Protein 1V6E (pdb70)

Secondary structure (DSSP, 8-state):
--S----EEEEEEETTSSS-EEEEE-TTSBHHHHHHHHHHHT-S-TTT-B-EEE-SSS-EEEE---SSSBTTSSS--TT-EEEEB--S--SSS--

Solvent-accessible surface area: 5977 Å² total; per-residue (Å²): 132,106,130,72,100,92,34,4,114,1,89,0,5,4,92,83,79,123,140,88,43,143,102,121,11,42,127,78,37,37,0,45,90,0,18,68,90,0,54,163,39,20,63,12,53,8,116,55,0,51,1,18,0,38,8,103,110,79,116,94,115,45,99,5,99,105,104,146,15,91,1,24,99,39,77,10,83,85,50,22,40,0,36,0,50,28,108,54,34,84,50,136,88,124,93

Structure (mmCIF, N/CA/C/O backbone):
data_1V6E
#
_entry.id   1V6E
#
loop_
_atom_site.group_PDB
_atom_site.id
_atom_site.type_symbol
_atom_site.label_atom_id
_atom_site.label_alt_id
_atom_site.label_comp_id
_atom_site.label_asym_id
_atom_site.label_entity_id
_atom_site.label_seq_id
_atom_site.pdbx_PDB_ins_code
_atom_site.Cartn_x
_atom_site.Cartn_y
_atom_site.Cartn_z
_atom_site.occupancy
_atom_site.B_iso_or_equiv
_atom_site.auth_seq_id
_atom_site.auth_comp_id
_atom_site.auth_asym_id
_atom_site.auth_atom_id
_atom_site.pdbx_PDB_model_num
ATOM 1 N N . GLY A 1 1 ? -10.625 -20.677 7.183 1.00 0.00 1 GLY A N 1
ATOM 2 C CA . GLY A 1 1 ? -9.395 -20.418 7.913 1.00 0.00 1 GLY A CA 1
ATOM 3 C C . GLY A 1 1 ? -8.213 -21.150 7.274 1.00 0.00 1 GLY A C 1
ATOM 4 O O . GLY A 1 1 ? -8.402 -22.118 6.539 1.00 0.00 1 GLY A O 1
ATOM 8 N N . SER A 1 2 ? -7.021 -20.659 7.577 1.00 0.00 2 SER A N 1
ATOM 9 C CA . SER A 1 2 ? -5.808 -21.253 7.041 1.00 0.00 2 SER A CA 1
ATOM 10 C C . SER A 1 2 ? -4.580 -20.631 7.709 1.00 0.00 2 SER A C 1
ATOM 11 O O . SER A 1 2 ? -4.615 -19.473 8.123 1.00 0.00 2 SER A O 1
ATOM 19 N N . SER A 1 3 ? -3.525 -21.427 7.792 1.00 0.00 3 SER A N 1
ATOM 20 C CA . SER A 1 3 ? -2.288 -20.968 8.402 1.00 0.00 3 SER A CA 1
ATOM 21 C C . SER A 1 3 ? -1.814 -19.683 7.721 1.00 0.00 3 SER A C 1
ATOM 22 O O . SER A 1 3 ? -1.604 -19.659 6.510 1.00 0.00 3 SER A O 1
ATOM 30 N N . GLY A 1 4 ? -1.659 -18.645 8.530 1.00 0.00 4 GLY A N 1
ATOM 31 C CA . GLY A 1 4 ? -1.214 -17.359 8.021 1.00 0.00 4 GLY A CA 1
ATOM 32 C C . GLY A 1 4 ? -2.242 -16.266 8.317 1.00 0.00 4 GLY A C 1
ATOM 33 O O . GLY A 1 4 ? -3.323 -16.250 7.731 1.00 0.00 4 GLY A O 1
ATOM 37 N N . SER A 1 5 ? -1.869 -15.377 9.227 1.00 0.00 5 SER A N 1
ATOM 38 C CA . SER A 1 5 ? -2.746 -14.283 9.608 1.00 0.00 5 SER A CA 1
ATOM 39 C C . SER A 1 5 ? -1.954 -13.221 10.373 1.00 0.00 5 SER A C 1
ATOM 40 O O . SER A 1 5 ? -1.907 -13.242 11.602 1.00 0.00 5 SER A O 1
ATOM 48 N N . SER A 1 6 ? -1.352 -12.316 9.614 1.00 0.00 6 SER A N 1
ATOM 49 C CA . SER A 1 6 ? -0.565 -11.248 10.205 1.00 0.00 6 SER A CA 1
ATOM 50 C C . SER A 1 6 ? -0.062 -10.302 9.113 1.00 0.00 6 SER A C 1
ATOM 51 O O . SER A 1 6 ? 0.135 -10.716 7.971 1.00 0.00 6 SER A O 1
ATOM 59 N N . GLY A 1 7 ? 0.131 -9.050 9.501 1.00 0.00 7 GLY A N 1
ATOM 60 C CA . GLY A 1 7 ? 0.608 -8.043 8.569 1.00 0.00 7 GLY A CA 1
ATOM 61 C C . GLY A 1 7 ? 0.982 -6.752 9.300 1.00 0.00 7 GLY A C 1
ATOM 62 O O . GLY A 1 7 ? 1.376 -6.786 10.465 1.00 0.00 7 GLY A O 1
ATOM 66 N N . VAL A 1 8 ? 0.845 -5.644 8.586 1.00 0.00 8 VAL A N 1
ATOM 67 C CA . VAL A 1 8 ? 1.164 -4.345 9.153 1.00 0.00 8 VAL A CA 1
ATOM 68 C C . VAL A 1 8 ? 0.083 -3.339 8.750 1.00 0.00 8 VAL A C 1
ATOM 69 O O . VAL A 1 8 ? -0.308 -3.276 7.586 1.00 0.00 8 VAL A O 1
ATOM 82 N N . MET A 1 9 ? -0.367 -2.577 9.736 1.00 0.00 9 MET A N 1
ATOM 83 C CA . MET A 1 9 ? -1.395 -1.577 9.499 1.00 0.00 9 MET A CA 1
ATOM 84 C C . MET A 1 9 ? -0.789 -0.292 8.932 1.00 0.00 9 MET A C 1
ATOM 85 O O . MET A 1 9 ? 0.034 0.351 9.583 1.00 0.00 9 MET A O 1
ATOM 99 N N . VAL A 1 10 ? -1.218 0.045 7.724 1.00 0.00 10 VAL A N 1
ATOM 100 C CA . VAL A 1 10 ? -0.728 1.241 7.062 1.00 0.00 10 VAL A CA 1
ATOM 101 C C . VAL A 1 10 ? -1.917 2.088 6.602 1.00 0.00 10 VAL A C 1
ATOM 102 O O . VAL A 1 10 ? -2.983 1.554 6.299 1.00 0.00 10 VAL A O 1
ATOM 115 N N . PHE A 1 11 ? -1.693 3.393 6.564 1.00 0.00 11 PHE A N 1
ATOM 116 C CA . PHE A 1 11 ? -2.733 4.319 6.147 1.00 0.00 11 PHE A CA 1
ATOM 117 C C . PHE A 1 11 ? -2.648 4.597 4.645 1.00 0.00 11 PHE A C 1
ATOM 118 O O . PHE A 1 11 ? -1.790 5.358 4.198 1.00 0.00 11 PHE A O 1
ATOM 135 N N . ILE A 1 12 ? -3.549 3.966 3.906 1.00 0.00 12 ILE A N 1
ATOM 136 C CA . ILE A 1 12 ? -3.587 4.136 2.464 1.00 0.00 12 ILE A CA 1
ATOM 137 C C . ILE A 1 12 ? -4.390 5.393 2.124 1.00 0.00 12 ILE A C 1
ATOM 138 O O . ILE A 1 12 ? -5.424 5.657 2.735 1.00 0.00 12 ILE A O 1
ATOM 154 N N . SER A 1 13 ? -3.883 6.135 1.150 1.00 0.00 13 SER A N 1
ATOM 155 C CA . SER A 1 13 ? -4.541 7.358 0.721 1.00 0.00 13 SER A CA 1
ATOM 156 C C . SER A 1 13 ? -4.603 7.410 -0.807 1.00 0.00 13 SER A C 1
ATOM 157 O O . SER A 1 13 ? -4.124 6.502 -1.483 1.00 0.00 13 SER A O 1
ATOM 165 N N . SER A 1 14 ? -5.199 8.484 -1.306 1.00 0.00 14 SER A N 1
ATOM 166 C CA . SER A 1 14 ? -5.330 8.667 -2.742 1.00 0.00 14 SER A CA 1
ATOM 167 C C . SER A 1 14 ? -5.906 10.052 -3.042 1.00 0.00 14 SER A C 1
ATOM 168 O O . SER A 1 14 ? -6.876 10.474 -2.414 1.00 0.00 14 SER A O 1
ATOM 176 N N . SER A 1 15 ? -5.284 10.721 -4.002 1.00 0.00 15 SER A N 1
ATOM 177 C CA . SER A 1 15 ? -5.722 12.050 -4.393 1.00 0.00 15 SER A CA 1
ATOM 178 C C . SER A 1 15 ? -7.226 12.043 -4.673 1.00 0.00 15 SER A C 1
ATOM 179 O O . SER A 1 15 ? -7.882 13.081 -4.590 1.00 0.00 15 SER A O 1
ATOM 187 N N . LEU A 1 16 ? -7.730 10.862 -5.000 1.00 0.00 16 LEU A N 1
ATOM 188 C CA . LEU A 1 16 ? -9.144 10.706 -5.294 1.00 0.00 16 LEU A CA 1
ATOM 189 C C . LEU A 1 16 ? -9.947 10.833 -3.997 1.00 0.00 16 LEU A C 1
ATOM 190 O O . LEU A 1 16 ? -10.924 11.578 -3.938 1.00 0.00 16 LEU A O 1
ATOM 206 N N . ASN A 1 17 ? -9.504 10.095 -2.990 1.00 0.00 17 ASN A N 1
ATOM 207 C CA . ASN A 1 17 ? -10.168 10.115 -1.698 1.00 0.00 17 ASN A CA 1
ATOM 208 C C . ASN A 1 17 ? -9.720 11.353 -0.918 1.00 0.00 17 ASN A C 1
ATOM 209 O O . ASN A 1 17 ? -8.561 11.757 -1.002 1.00 0.00 17 ASN A O 1
ATOM 220 N N . SER A 1 18 ? -10.661 11.919 -0.178 1.00 0.00 18 SER A N 1
ATOM 221 C CA . SER A 1 18 ? -10.377 13.103 0.617 1.00 0.00 18 SER A CA 1
ATOM 222 C C . SER A 1 18 ? -9.434 12.746 1.768 1.00 0.00 18 SER A C 1
ATOM 223 O O . SER A 1 18 ? -8.341 13.300 1.874 1.00 0.00 18 SER A O 1
ATOM 231 N N . PHE A 1 19 ? -9.892 11.823 2.601 1.00 0.00 19 PHE A N 1
ATOM 232 C CA . PHE A 1 19 ? -9.103 11.387 3.741 1.00 0.00 19 PHE A CA 1
ATOM 233 C C . PHE A 1 19 ? -8.431 10.041 3.459 1.00 0.00 19 PHE A C 1
ATOM 234 O O . PHE A 1 19 ? -8.693 9.415 2.433 1.00 0.00 19 PHE A O 1
ATOM 251 N N . ARG A 1 20 ? -7.577 9.636 4.388 1.00 0.00 20 ARG A N 1
ATOM 252 C CA . ARG A 1 20 ? -6.866 8.377 4.252 1.00 0.00 20 ARG A CA 1
ATOM 253 C C . ARG A 1 20 ? -7.748 7.216 4.718 1.00 0.00 20 ARG A C 1
ATOM 254 O O . ARG A 1 20 ? -8.688 7.416 5.486 1.00 0.00 20 ARG A O 1
ATOM 275 N N . SER A 1 21 ? -7.413 6.029 4.234 1.00 0.00 21 SER A N 1
ATOM 276 C CA . SER A 1 21 ? -8.163 4.837 4.591 1.00 0.00 21 SER A CA 1
ATOM 277 C C . SER A 1 21 ? -7.359 3.990 5.580 1.00 0.00 21 SER A C 1
ATOM 278 O O . SER A 1 21 ? -6.189 4.270 5.835 1.00 0.00 21 SER A O 1
ATOM 286 N N . GLU A 1 22 ? -8.020 2.972 6.112 1.00 0.00 22 GLU A N 1
ATOM 287 C CA . GLU A 1 22 ? -7.382 2.083 7.068 1.00 0.00 22 GLU A CA 1
ATOM 288 C C . GLU A 1 22 ? -7.442 0.638 6.570 1.00 0.00 22 GLU A C 1
ATOM 289 O O . GLU A 1 22 ? -8.465 -0.029 6.711 1.00 0.00 22 GLU A O 1
ATOM 301 N N . LYS A 1 23 ? -6.331 0.196 5.998 1.00 0.00 23 LYS A N 1
ATOM 302 C CA . LYS A 1 23 ? -6.244 -1.158 5.479 1.00 0.00 23 LYS A CA 1
ATOM 303 C C . LYS A 1 23 ? -5.039 -1.863 6.104 1.00 0.00 23 LYS A C 1
ATOM 304 O O . LYS A 1 23 ? -4.294 -1.260 6.876 1.00 0.00 23 LYS A O 1
ATOM 323 N N . ARG A 1 24 ? -4.884 -3.130 5.748 1.00 0.00 24 ARG A N 1
ATOM 324 C CA . ARG A 1 24 ? -3.782 -3.923 6.265 1.00 0.00 24 ARG A CA 1
ATOM 325 C C . ARG A 1 24 ? -3.186 -4.791 5.154 1.00 0.00 24 ARG A C 1
ATOM 326 O O . ARG A 1 24 ? -3.901 -5.234 4.257 1.00 0.00 24 ARG A O 1
ATOM 347 N N . TYR A 1 25 ? -1.882 -5.006 5.251 1.00 0.00 25 TYR A N 1
ATOM 348 C CA . TYR A 1 25 ? -1.182 -5.813 4.266 1.00 0.00 25 TYR A CA 1
ATOM 349 C C . TYR A 1 25 ? 0.065 -6.459 4.872 1.00 0.00 25 TYR A C 1
ATOM 350 O O . TYR A 1 25 ? 0.752 -5.846 5.688 1.00 0.00 25 TYR A O 1
ATOM 368 N N . SER A 1 26 ? 0.320 -7.689 4.451 1.00 0.00 26 SER A N 1
ATOM 369 C CA . SER A 1 26 ? 1.472 -8.425 4.943 1.00 0.00 26 SER A CA 1
ATOM 370 C C . SER A 1 26 ? 2.762 -7.782 4.429 1.00 0.00 26 SER A C 1
ATOM 371 O O . SER A 1 26 ? 2.789 -7.229 3.330 1.00 0.00 26 SER A O 1
ATOM 379 N N . ARG A 1 27 ? 3.799 -7.876 5.247 1.00 0.00 27 ARG A N 1
ATOM 380 C CA . ARG A 1 27 ? 5.089 -7.311 4.890 1.00 0.00 27 ARG A CA 1
ATOM 381 C C . ARG A 1 27 ? 5.752 -8.151 3.796 1.00 0.00 27 ARG A C 1
ATOM 382 O O . ARG A 1 27 ? 6.823 -7.801 3.303 1.00 0.00 27 ARG A O 1
ATOM 403 N N . SER A 1 28 ? 5.088 -9.244 3.450 1.00 0.00 28 SER A N 1
ATOM 404 C CA . SER A 1 28 ? 5.600 -10.137 2.424 1.00 0.00 28 SER A CA 1
ATOM 405 C C . SER A 1 28 ? 4.956 -9.808 1.076 1.00 0.00 28 SER A C 1
ATOM 406 O O . SER A 1 28 ? 5.329 -10.377 0.051 1.00 0.00 28 SER A O 1
ATOM 414 N N . LEU A 1 29 ? 4.001 -8.891 1.120 1.00 0.00 29 LEU A N 1
ATOM 415 C CA . LEU A 1 29 ? 3.303 -8.480 -0.086 1.00 0.00 29 LEU A CA 1
ATOM 416 C C . LEU A 1 29 ? 4.237 -7.626 -0.946 1.00 0.00 29 LEU A C 1
ATOM 417 O O . LEU A 1 29 ? 4.512 -6.474 -0.614 1.00 0.00 29 LEU A O 1
ATOM 433 N N . THR A 1 30 ? 4.701 -8.224 -2.033 1.00 0.00 30 THR A N 1
ATOM 434 C CA . THR A 1 30 ? 5.599 -7.533 -2.943 1.00 0.00 30 THR A CA 1
ATOM 435 C C . THR A 1 30 ? 4.964 -6.230 -3.431 1.00 0.00 30 THR A C 1
ATOM 436 O O . THR A 1 30 ? 3.780 -6.199 -3.766 1.00 0.00 30 THR A O 1
ATOM 447 N N . ILE A 1 31 ? 5.778 -5.185 -3.456 1.00 0.00 31 ILE A N 1
ATOM 448 C CA . ILE A 1 31 ? 5.311 -3.882 -3.898 1.00 0.00 31 ILE A CA 1
ATOM 449 C C . ILE A 1 31 ? 4.331 -4.064 -5.059 1.00 0.00 31 ILE A C 1
ATOM 450 O O . ILE A 1 31 ? 3.244 -3.489 -5.054 1.00 0.00 31 ILE A O 1
ATOM 466 N N . ALA A 1 32 ? 4.751 -4.865 -6.027 1.00 0.00 32 ALA A N 1
ATOM 467 C CA . ALA A 1 32 ? 3.924 -5.129 -7.192 1.00 0.00 32 ALA A CA 1
ATOM 468 C C . ALA A 1 32 ? 2.569 -5.673 -6.737 1.00 0.00 32 ALA A C 1
ATOM 469 O O . ALA A 1 32 ? 1.524 -5.155 -7.130 1.00 0.00 32 ALA A O 1
ATOM 476 N N . GLU A 1 33 ? 2.629 -6.710 -5.914 1.00 0.00 33 GLU A N 1
ATOM 477 C CA . GLU A 1 33 ? 1.418 -7.329 -5.401 1.00 0.00 33 GLU A CA 1
ATOM 478 C C . GLU A 1 33 ? 0.626 -6.328 -4.558 1.00 0.00 33 GLU A C 1
ATOM 479 O O . GLU A 1 33 ? -0.580 -6.171 -4.744 1.00 0.00 33 GLU A O 1
ATOM 491 N N . PHE A 1 34 ? 1.336 -5.677 -3.648 1.00 0.00 34 PHE A N 1
ATOM 492 C CA . PHE A 1 34 ? 0.714 -4.696 -2.775 1.00 0.00 34 PHE A CA 1
ATOM 493 C C . PHE A 1 34 ? -0.236 -3.788 -3.560 1.00 0.00 34 PHE A C 1
ATOM 494 O O . PHE A 1 34 ? -1.363 -3.544 -3.131 1.00 0.00 34 PHE A O 1
ATOM 511 N N . LYS A 1 35 ? 0.254 -3.313 -4.695 1.00 0.00 35 LYS A N 1
ATOM 512 C CA . LYS A 1 35 ? -0.537 -2.438 -5.544 1.00 0.00 35 LYS A CA 1
ATOM 513 C C . LYS A 1 35 ? -1.791 -3.182 -6.008 1.00 0.00 35 LYS A C 1
ATOM 514 O O . LYS A 1 35 ? -2.895 -2.645 -5.943 1.00 0.00 35 LYS A O 1
ATOM 533 N N . CYS A 1 36 ? -1.578 -4.406 -6.467 1.00 0.00 36 CYS A N 1
ATOM 534 C CA . CYS A 1 36 ? -2.677 -5.229 -6.942 1.00 0.00 36 CYS A CA 1
ATOM 535 C C . CYS A 1 36 ? -3.852 -5.065 -5.977 1.00 0.00 36 CYS A C 1
ATOM 536 O O . CYS A 1 36 ? -5.010 -5.176 -6.377 1.00 0.00 36 CYS A O 1
ATOM 544 N N . LYS A 1 37 ? -3.514 -4.802 -4.723 1.00 0.00 37 LYS A N 1
ATOM 545 C CA . LYS A 1 37 ? -4.527 -4.621 -3.697 1.00 0.00 37 LYS A CA 1
ATOM 546 C C . LYS A 1 37 ? -5.134 -3.223 -3.826 1.00 0.00 37 LYS A C 1
ATOM 547 O O . LYS A 1 37 ? -6.346 -3.079 -3.976 1.00 0.00 37 LYS A O 1
ATOM 566 N N . LEU A 1 38 ? -4.262 -2.227 -3.764 1.00 0.00 38 LEU A N 1
ATOM 567 C CA . LEU A 1 38 ? -4.697 -0.844 -3.872 1.00 0.00 38 LEU A CA 1
ATOM 568 C C . LEU A 1 38 ? -5.637 -0.702 -5.071 1.00 0.00 38 LEU A C 1
ATOM 569 O O . LEU A 1 38 ? -6.493 0.181 -5.091 1.00 0.00 38 LEU A O 1
ATOM 585 N N . GLU A 1 39 ? -5.445 -1.584 -6.040 1.00 0.00 39 GLU A N 1
ATOM 586 C CA . GLU A 1 39 ? -6.265 -1.568 -7.240 1.00 0.00 39 GLU A CA 1
ATOM 587 C C . GLU A 1 39 ? -7.749 -1.550 -6.868 1.00 0.00 39 GLU A C 1
ATOM 588 O O . GLU A 1 39 ? -8.569 -0.995 -7.598 1.00 0.00 39 GLU A O 1
ATOM 600 N N . LEU A 1 40 ? -8.050 -2.162 -5.732 1.00 0.00 40 LEU A N 1
ATOM 601 C CA . LEU A 1 40 ? -9.421 -2.223 -5.255 1.00 0.00 40 LEU A CA 1
ATOM 602 C C . LEU A 1 40 ? -9.678 -1.051 -4.306 1.00 0.00 40 LEU A C 1
ATOM 603 O O . LEU A 1 40 ? -10.824 -0.652 -4.102 1.00 0.00 40 LEU A O 1
ATOM 619 N N . VAL A 1 41 ? -8.593 -0.531 -3.750 1.00 0.00 41 VAL A N 1
ATOM 620 C CA . VAL A 1 41 ? -8.687 0.587 -2.828 1.00 0.00 41 VAL A CA 1
ATOM 621 C C . VAL A 1 41 ? -8.979 1.867 -3.613 1.00 0.00 41 VAL A C 1
ATOM 622 O O . VAL A 1 41 ? -9.985 2.532 -3.372 1.00 0.00 41 VAL A O 1
ATOM 635 N N . VAL A 1 42 ? -8.080 2.174 -4.538 1.00 0.00 42 VAL A N 1
ATOM 636 C CA . VAL A 1 42 ? -8.229 3.363 -5.360 1.00 0.00 42 VAL A CA 1
ATOM 637 C C . VAL A 1 42 ? -9.125 3.040 -6.557 1.00 0.00 42 VAL A C 1
ATOM 638 O O . VAL A 1 42 ? -9.629 3.945 -7.221 1.00 0.00 42 VAL A O 1
ATOM 651 N N . GLY A 1 43 ? -9.296 1.749 -6.797 1.00 0.00 43 GLY A N 1
ATOM 652 C CA . GLY A 1 43 ? -10.122 1.296 -7.903 1.00 0.00 43 GLY A CA 1
ATOM 653 C C . GLY A 1 43 ? -9.426 1.539 -9.244 1.00 0.00 43 GLY A C 1
ATOM 654 O O . GLY A 1 43 ? -10.014 1.319 -10.302 1.00 0.00 43 GLY A O 1
ATOM 658 N N . SER A 1 44 ? -8.183 1.988 -9.155 1.00 0.00 44 SER A N 1
ATOM 659 C CA . SER A 1 44 ? -7.400 2.263 -10.348 1.00 0.00 44 SER A CA 1
ATOM 660 C C . SER A 1 44 ? -6.380 1.145 -10.574 1.00 0.00 44 SER A C 1
ATOM 661 O O . SER A 1 44 ? -6.237 0.252 -9.740 1.00 0.00 44 SER A O 1
ATOM 669 N N . PRO A 1 45 ? -5.680 1.232 -11.737 1.00 0.00 45 PRO A N 1
ATOM 670 C CA . PRO A 1 45 ? -4.678 0.238 -12.083 1.00 0.00 45 PRO A CA 1
ATOM 671 C C . PRO A 1 45 ? -3.403 0.435 -11.260 1.00 0.00 45 PRO A C 1
ATOM 672 O O . PRO A 1 45 ? -2.901 1.552 -11.144 1.00 0.00 45 PRO A O 1
ATOM 683 N N . ALA A 1 46 ? -2.917 -0.668 -10.709 1.00 0.00 46 ALA A N 1
ATOM 684 C CA . ALA A 1 46 ? -1.710 -0.630 -9.900 1.00 0.00 46 ALA A CA 1
ATOM 685 C C . ALA A 1 46 ? -0.498 -0.420 -10.809 1.00 0.00 46 ALA A C 1
ATOM 686 O O . ALA A 1 46 ? 0.566 -0.012 -10.346 1.00 0.00 46 ALA A O 1
ATOM 693 N N . SER A 1 47 ? -0.700 -0.707 -12.087 1.00 0.00 47 SER A N 1
ATOM 694 C CA . SER A 1 47 ? 0.364 -0.554 -13.065 1.00 0.00 47 SER A CA 1
ATOM 695 C C . SER A 1 47 ? 0.458 0.906 -13.511 1.00 0.00 47 SER A C 1
ATOM 696 O O . SER A 1 47 ? 1.220 1.233 -14.419 1.00 0.00 47 SER A O 1
ATOM 704 N N . CYS A 1 48 ? -0.328 1.745 -12.852 1.00 0.00 48 CYS A N 1
ATOM 705 C CA . CYS A 1 48 ? -0.342 3.163 -13.170 1.00 0.00 48 CYS A CA 1
ATOM 706 C C . CYS A 1 48 ? -0.115 3.947 -11.876 1.00 0.00 48 CYS A C 1
ATOM 707 O O . CYS A 1 48 ? 0.848 4.704 -11.765 1.00 0.00 48 CYS A O 1
ATOM 715 N N . MET A 1 49 ? -1.019 3.739 -10.930 1.00 0.00 49 MET A N 1
ATOM 716 C CA . MET A 1 49 ? -0.930 4.418 -9.648 1.00 0.00 49 MET A CA 1
ATOM 717 C C . MET A 1 49 ? 0.450 4.219 -9.017 1.00 0.00 49 MET A C 1
ATOM 718 O O . MET A 1 49 ? 1.114 3.216 -9.272 1.00 0.00 49 MET A O 1
ATOM 732 N N . GLU A 1 50 ? 0.841 5.192 -8.207 1.00 0.00 50 GLU A N 1
ATOM 733 C CA . GLU A 1 50 ? 2.129 5.137 -7.538 1.00 0.00 50 GLU A CA 1
ATOM 734 C C . GLU A 1 50 ? 1.939 5.096 -6.020 1.00 0.00 50 GLU A C 1
ATOM 735 O O . GLU A 1 50 ? 0.903 5.519 -5.510 1.00 0.00 50 GLU A O 1
ATOM 747 N N . LEU A 1 51 ? 2.954 4.582 -5.342 1.00 0.00 51 LEU A N 1
ATOM 748 C CA . LEU A 1 51 ? 2.911 4.481 -3.893 1.00 0.00 51 LEU A CA 1
ATOM 749 C C . LEU A 1 51 ? 3.955 5.423 -3.289 1.00 0.00 51 LEU A C 1
ATOM 750 O O . LEU A 1 51 ? 4.952 5.746 -3.933 1.00 0.00 51 LEU A O 1
ATOM 766 N N . GLU A 1 52 ? 3.689 5.839 -2.059 1.00 0.00 52 GLU A N 1
ATOM 767 C CA . GLU A 1 52 ? 4.592 6.737 -1.361 1.00 0.00 52 GLU A CA 1
ATOM 768 C C . GLU A 1 52 ? 4.615 6.411 0.134 1.00 0.00 52 GLU A C 1
ATOM 769 O O . GLU A 1 52 ? 3.576 6.124 0.726 1.00 0.00 52 GLU A O 1
ATOM 781 N N . LEU A 1 53 ? 5.812 6.467 0.700 1.00 0.00 53 LEU A N 1
ATOM 782 C CA . LEU A 1 53 ? 5.984 6.181 2.114 1.00 0.00 53 LEU A CA 1
ATOM 783 C C . LEU A 1 53 ? 6.268 7.484 2.863 1.00 0.00 53 LEU A C 1
ATOM 784 O O . LEU A 1 53 ? 7.402 7.962 2.875 1.00 0.00 53 LEU A O 1
ATOM 800 N N . TYR A 1 54 ? 5.220 8.022 3.469 1.00 0.00 54 TYR A N 1
ATOM 801 C CA . TYR A 1 54 ? 5.343 9.261 4.218 1.00 0.00 54 TYR A CA 1
ATOM 802 C C . TYR A 1 54 ? 5.575 8.983 5.704 1.00 0.00 54 TYR A C 1
ATOM 803 O O . TYR A 1 54 ? 4.991 8.056 6.264 1.00 0.00 54 TYR A O 1
ATOM 821 N N . GLY A 1 55 ? 6.428 9.802 6.301 1.00 0.00 55 GLY A N 1
ATOM 822 C CA . GLY A 1 55 ? 6.745 9.655 7.712 1.00 0.00 55 GLY A CA 1
ATOM 823 C C . GLY A 1 55 ? 5.499 9.859 8.577 1.00 0.00 55 GLY A C 1
ATOM 824 O O . GLY A 1 55 ? 4.402 9.451 8.198 1.00 0.00 55 GLY A O 1
ATOM 828 N N . ALA A 1 56 ? 5.711 10.491 9.722 1.00 0.00 56 ALA A N 1
ATOM 829 C CA . ALA A 1 56 ? 4.619 10.754 10.644 1.00 0.00 56 ALA A CA 1
ATOM 830 C C . ALA A 1 56 ? 3.840 11.982 10.169 1.00 0.00 56 ALA A C 1
ATOM 831 O O . ALA A 1 56 ? 2.729 11.857 9.656 1.00 0.00 56 ALA A O 1
ATOM 838 N N . ASP A 1 57 ? 4.454 13.141 10.356 1.00 0.00 57 ASP A N 1
ATOM 839 C CA . ASP A 1 57 ? 3.832 14.391 9.953 1.00 0.00 57 ASP A CA 1
ATOM 840 C C . ASP A 1 57 ? 3.902 14.522 8.430 1.00 0.00 57 ASP A C 1
ATOM 841 O O . ASP A 1 57 ? 4.461 15.487 7.911 1.00 0.00 57 ASP A O 1
ATOM 850 N N . ASP A 1 58 ? 3.327 13.537 7.756 1.00 0.00 58 ASP A N 1
ATOM 851 C CA . ASP A 1 58 ? 3.317 13.530 6.303 1.00 0.00 58 ASP A CA 1
ATOM 852 C C . ASP A 1 58 ? 4.669 14.027 5.786 1.00 0.00 58 ASP A C 1
ATOM 853 O O . ASP A 1 58 ? 4.783 15.163 5.330 1.00 0.00 58 ASP A O 1
ATOM 862 N N . LYS A 1 59 ? 5.658 13.150 5.873 1.00 0.00 59 LYS A N 1
ATOM 863 C CA . LYS A 1 59 ? 6.997 13.484 5.420 1.00 0.00 59 LYS A CA 1
ATOM 864 C C . LYS A 1 59 ? 7.510 12.377 4.498 1.00 0.00 59 LYS A C 1
ATOM 865 O O . LYS A 1 59 ? 8.028 11.364 4.967 1.00 0.00 59 LYS A O 1
ATOM 884 N N . PHE A 1 60 ? 7.350 12.606 3.203 1.00 0.00 60 PHE A N 1
ATOM 885 C CA . PHE A 1 60 ? 7.791 11.640 2.211 1.00 0.00 60 PHE A CA 1
ATOM 886 C C . PHE A 1 60 ? 9.219 11.173 2.497 1.00 0.00 60 PHE A C 1
ATOM 887 O O . PHE A 1 60 ? 10.084 11.981 2.834 1.00 0.00 60 PHE A O 1
ATOM 904 N N . TYR A 1 61 ? 9.422 9.872 2.353 1.00 0.00 61 TYR A N 1
ATOM 905 C CA . TYR A 1 61 ? 10.731 9.288 2.593 1.00 0.00 61 TYR A CA 1
ATOM 906 C C . TYR A 1 61 ? 11.321 8.717 1.301 1.00 0.00 61 TYR A C 1
ATOM 907 O O . TYR A 1 61 ? 12.235 9.302 0.721 1.00 0.00 61 TYR A O 1
ATOM 925 N N . SER A 1 62 ? 10.775 7.582 0.890 1.00 0.00 62 SER A N 1
ATOM 926 C CA . SER A 1 62 ? 11.236 6.926 -0.322 1.00 0.00 62 SER A CA 1
ATOM 927 C C . SER A 1 62 ? 10.039 6.500 -1.174 1.00 0.00 62 SER A C 1
ATOM 928 O O . SER A 1 62 ? 8.892 6.635 -0.751 1.00 0.00 62 SER A O 1
ATOM 936 N N . LYS A 1 63 ? 10.347 5.994 -2.359 1.00 0.00 63 LYS A N 1
ATOM 937 C CA . LYS A 1 63 ? 9.311 5.547 -3.274 1.00 0.00 63 LYS A CA 1
ATOM 938 C C . LYS A 1 63 ? 9.339 4.020 -3.364 1.00 0.00 63 LYS A C 1
ATOM 939 O O . LYS A 1 63 ? 10.409 3.413 -3.337 1.00 0.00 63 LYS A O 1
ATOM 958 N N . LEU A 1 64 ? 8.152 3.443 -3.470 1.00 0.00 64 LEU A N 1
ATOM 959 C CA . LEU A 1 64 ? 8.027 1.998 -3.564 1.00 0.00 64 LEU A CA 1
ATOM 960 C C . LEU A 1 64 ? 8.054 1.584 -5.037 1.00 0.00 64 LEU A C 1
ATOM 961 O O . LEU A 1 64 ? 7.076 1.042 -5.550 1.00 0.00 64 LEU A O 1
ATOM 977 N N . ASP A 1 65 ? 9.183 1.854 -5.674 1.00 0.00 65 ASP A N 1
ATOM 978 C CA . ASP A 1 65 ? 9.350 1.516 -7.078 1.00 0.00 65 ASP A CA 1
ATOM 979 C C . ASP A 1 65 ? 9.733 0.040 -7.200 1.00 0.00 65 ASP A C 1
ATOM 980 O O . ASP A 1 65 ? 9.220 -0.669 -8.064 1.00 0.00 65 ASP A O 1
ATOM 989 N N . GLN A 1 66 ? 10.633 -0.380 -6.322 1.00 0.00 66 GLN A N 1
ATOM 990 C CA . GLN A 1 66 ? 11.091 -1.759 -6.320 1.00 0.00 66 GLN A CA 1
ATOM 991 C C . GLN A 1 66 ? 9.898 -2.714 -6.257 1.00 0.00 66 GLN A C 1
ATOM 992 O O . GLN A 1 66 ? 9.182 -2.754 -5.257 1.00 0.00 66 GLN A O 1
ATOM 1006 N N . GLU A 1 67 ? 9.721 -3.462 -7.337 1.00 0.00 67 GLU A N 1
ATOM 1007 C CA . GLU A 1 67 ? 8.627 -4.415 -7.416 1.00 0.00 67 GLU A CA 1
ATOM 1008 C C . GLU A 1 67 ? 9.072 -5.779 -6.887 1.00 0.00 67 GLU A C 1
ATOM 1009 O O . GLU A 1 67 ? 8.251 -6.564 -6.414 1.00 0.00 67 GLU A O 1
ATOM 1021 N N . ASP A 1 68 ? 10.371 -6.021 -6.985 1.00 0.00 68 ASP A N 1
ATOM 1022 C CA . ASP A 1 68 ? 10.936 -7.277 -6.522 1.00 0.00 68 ASP A CA 1
ATOM 1023 C C . ASP A 1 68 ? 11.280 -7.160 -5.036 1.00 0.00 68 ASP A C 1
ATOM 1024 O O . ASP A 1 68 ? 11.958 -8.025 -4.482 1.00 0.00 68 ASP A O 1
ATOM 1033 N N . ALA A 1 69 ? 10.798 -6.084 -4.433 1.00 0.00 69 ALA A N 1
ATOM 1034 C CA . ALA A 1 69 ? 11.046 -5.842 -3.021 1.00 0.00 69 ALA A CA 1
ATOM 1035 C C . ALA A 1 69 ? 9.823 -6.277 -2.211 1.00 0.00 69 ALA A C 1
ATOM 1036 O O . ALA A 1 69 ? 8.719 -6.366 -2.746 1.00 0.00 69 ALA A O 1
ATOM 1043 N N . LEU A 1 70 ? 10.061 -6.537 -0.934 1.00 0.00 70 LEU A N 1
ATOM 1044 C CA . LEU A 1 70 ? 8.993 -6.961 -0.045 1.00 0.00 70 LEU A CA 1
ATOM 1045 C C . LEU A 1 70 ? 8.623 -5.805 0.887 1.00 0.00 70 LEU A C 1
ATOM 1046 O O . LEU A 1 70 ? 9.499 -5.152 1.451 1.00 0.00 70 LEU A O 1
ATOM 1062 N N . LEU A 1 71 ? 7.322 -5.587 1.019 1.00 0.00 71 LEU A N 1
ATOM 1063 C CA . LEU A 1 71 ? 6.825 -4.522 1.873 1.00 0.00 71 LEU A CA 1
ATOM 1064 C C . LEU A 1 71 ? 7.376 -4.709 3.288 1.00 0.00 71 LEU A C 1
ATOM 1065 O O . LEU A 1 71 ? 6.874 -5.534 4.049 1.00 0.00 71 LEU A O 1
ATOM 1081 N N . GLY A 1 72 ? 8.400 -3.928 3.597 1.00 0.00 72 GLY A N 1
ATOM 1082 C CA . GLY A 1 72 ? 9.025 -3.997 4.908 1.00 0.00 72 GLY A CA 1
ATOM 1083 C C . GLY A 1 72 ? 10.486 -3.549 4.843 1.00 0.00 72 GLY A C 1
ATOM 1084 O O . GLY A 1 72 ? 10.942 -2.783 5.691 1.00 0.00 72 GLY A O 1
ATOM 1088 N N . SER A 1 73 ? 11.179 -4.045 3.829 1.00 0.00 73 SER A N 1
ATOM 1089 C CA . SER A 1 73 ? 12.580 -3.704 3.643 1.00 0.00 73 SER A CA 1
ATOM 1090 C C . SER A 1 73 ? 12.759 -2.186 3.681 1.00 0.00 73 SER A C 1
ATOM 1091 O O . SER A 1 73 ? 13.854 -1.693 3.948 1.00 0.00 73 SER A O 1
ATOM 1099 N N . TYR A 1 74 ? 11.667 -1.486 3.410 1.00 0.00 74 TYR A N 1
ATOM 1100 C CA . TYR A 1 74 ? 11.690 -0.033 3.410 1.00 0.00 74 TYR A CA 1
ATOM 1101 C C . TYR A 1 74 ? 11.483 0.519 4.822 1.00 0.00 74 TYR A C 1
ATOM 1102 O O . TYR A 1 74 ? 11.103 -0.218 5.730 1.00 0.00 74 TYR A O 1
ATOM 1120 N N . PRO A 1 75 ? 11.748 1.845 4.965 1.00 0.00 75 PRO A N 1
ATOM 1121 C CA . PRO A 1 75 ? 11.594 2.504 6.251 1.00 0.00 75 PRO A CA 1
ATOM 1122 C C . PRO A 1 75 ? 10.117 2.728 6.579 1.00 0.00 75 PRO A C 1
ATOM 1123 O O . PRO A 1 75 ? 9.698 3.857 6.834 1.00 0.00 75 PRO A O 1
ATOM 1134 N N . VAL A 1 76 ? 9.367 1.636 6.562 1.00 0.00 76 VAL A N 1
ATOM 1135 C CA . VAL A 1 76 ? 7.945 1.700 6.855 1.00 0.00 76 VAL A CA 1
ATOM 1136 C C . VAL A 1 76 ? 7.649 0.874 8.108 1.00 0.00 76 VAL A C 1
ATOM 1137 O O . VAL A 1 76 ? 8.524 0.172 8.614 1.00 0.00 76 VAL A O 1
ATOM 1150 N N . ASP A 1 77 ? 6.414 0.984 8.573 1.00 0.00 77 ASP A N 1
ATOM 1151 C CA . ASP A 1 77 ? 5.991 0.257 9.757 1.00 0.00 77 ASP A CA 1
ATOM 1152 C C . ASP A 1 77 ? 4.488 0.451 9.961 1.00 0.00 77 ASP A C 1
ATOM 1153 O O . ASP A 1 77 ? 3.899 1.384 9.417 1.00 0.00 77 ASP A O 1
ATOM 1162 N N . ASP A 1 78 ? 3.909 -0.445 10.747 1.00 0.00 78 ASP A N 1
ATOM 1163 C CA . ASP A 1 78 ? 2.485 -0.383 11.030 1.00 0.00 78 ASP A CA 1
ATOM 1164 C C . ASP A 1 78 ? 2.155 0.964 11.675 1.00 0.00 78 ASP A C 1
ATOM 1165 O O . ASP A 1 78 ? 2.305 1.130 12.885 1.00 0.00 78 ASP A O 1
ATOM 1174 N N . GLY A 1 79 ? 1.712 1.892 10.840 1.00 0.00 79 GLY A N 1
ATOM 1175 C CA . GLY A 1 79 ? 1.360 3.219 11.314 1.00 0.00 79 GLY A CA 1
ATOM 1176 C C . GLY A 1 79 ? 1.748 4.288 10.290 1.00 0.00 79 GLY A C 1
ATOM 1177 O O . GLY A 1 79 ? 1.276 5.422 10.361 1.00 0.00 79 GLY A O 1
ATOM 1181 N N . CYS A 1 80 ? 2.603 3.889 9.360 1.00 0.00 80 CYS A N 1
ATOM 1182 C CA . CYS A 1 80 ? 3.060 4.798 8.323 1.00 0.00 80 CYS A CA 1
ATOM 1183 C C . CYS A 1 80 ? 1.856 5.190 7.464 1.00 0.00 80 CYS A C 1
ATOM 1184 O O . CYS A 1 80 ? 0.720 4.847 7.787 1.00 0.00 80 CYS A O 1
ATOM 1192 N N . ARG A 1 81 ? 2.146 5.903 6.385 1.00 0.00 81 ARG A N 1
ATOM 1193 C CA . ARG A 1 81 ? 1.102 6.345 5.477 1.00 0.00 81 ARG A CA 1
ATOM 1194 C C . ARG A 1 81 ? 1.485 6.024 4.031 1.00 0.00 81 ARG A C 1
ATOM 1195 O O . ARG A 1 81 ? 2.592 6.336 3.595 1.00 0.00 81 ARG A O 1
ATOM 1216 N N . ILE A 1 82 ? 0.548 5.405 3.328 1.00 0.00 82 ILE A N 1
ATOM 1217 C CA . ILE A 1 82 ? 0.774 5.039 1.940 1.00 0.00 82 ILE A CA 1
ATOM 1218 C C . ILE A 1 82 ? -0.120 5.894 1.040 1.00 0.00 82 ILE A C 1
ATOM 1219 O O . ILE A 1 82 ? -1.314 5.625 0.909 1.00 0.00 82 ILE A O 1
ATOM 1235 N N . HIS A 1 83 ? 0.491 6.906 0.442 1.00 0.00 83 HIS A N 1
ATOM 1236 C CA . HIS A 1 83 ? -0.235 7.802 -0.443 1.00 0.00 83 HIS A CA 1
ATOM 1237 C C . HIS A 1 83 ? -0.211 7.246 -1.868 1.00 0.00 83 HIS A C 1
ATOM 1238 O O . HIS A 1 83 ? 0.836 7.226 -2.513 1.00 0.00 83 HIS A O 1
ATOM 1252 N N . VAL A 1 84 ? -1.378 6.808 -2.317 1.00 0.00 84 VAL A N 1
ATOM 1253 C CA . VAL A 1 84 ? -1.505 6.254 -3.654 1.00 0.00 84 VAL A CA 1
ATOM 1254 C C . VAL A 1 84 ? -1.720 7.391 -4.655 1.00 0.00 84 VAL A C 1
ATOM 1255 O O . VAL A 1 84 ? -2.714 8.111 -4.578 1.00 0.00 84 VAL A O 1
ATOM 1268 N N . ILE A 1 85 ? -0.771 7.517 -5.571 1.00 0.00 85 ILE A N 1
ATOM 1269 C CA . ILE A 1 85 ? -0.845 8.555 -6.586 1.00 0.00 85 ILE A CA 1
ATOM 1270 C C . ILE A 1 85 ? -1.644 8.036 -7.783 1.00 0.00 85 ILE A C 1
ATOM 1271 O O . ILE A 1 85 ? -1.129 7.264 -8.591 1.00 0.00 85 ILE A O 1
ATOM 1287 N N . ASP A 1 86 ? -2.890 8.480 -7.860 1.00 0.00 86 ASP A N 1
ATOM 1288 C CA . ASP A 1 86 ? -3.765 8.070 -8.944 1.00 0.00 86 ASP A CA 1
ATOM 1289 C C . ASP A 1 86 ? -3.201 8.583 -10.271 1.00 0.00 86 ASP A C 1
ATOM 1290 O O . ASP A 1 86 ? -3.354 9.757 -10.602 1.00 0.00 86 ASP A O 1
ATOM 1299 N N . HIS A 1 87 ? -2.561 7.676 -10.994 1.00 0.00 87 HIS A N 1
ATOM 1300 C CA . HIS A 1 87 ? -1.973 8.021 -12.277 1.00 0.00 87 HIS A CA 1
ATOM 1301 C C . HIS A 1 87 ? -3.021 7.866 -13.381 1.00 0.00 87 HIS A C 1
ATOM 1302 O O . HIS A 1 87 ? -2.922 8.501 -14.430 1.00 0.00 87 HIS A O 1
ATOM 1316 N N . SER A 1 88 ? -4.002 7.019 -13.106 1.00 0.00 88 SER A N 1
ATOM 1317 C CA . SER A 1 88 ? -5.068 6.773 -14.062 1.00 0.00 88 SER A CA 1
ATOM 1318 C C . SER A 1 88 ? -5.771 8.086 -14.412 1.00 0.00 88 SER A C 1
ATOM 1319 O O . SER A 1 88 ? -5.826 8.473 -15.578 1.00 0.00 88 SER A O 1
ATOM 1327 N N . GLY A 1 89 ? -6.290 8.736 -13.380 1.00 0.00 89 GLY A N 1
ATOM 1328 C CA . GLY A 1 89 ? -6.987 9.997 -13.564 1.00 0.00 89 GLY A CA 1
ATOM 1329 C C . GLY A 1 89 ? -8.501 9.809 -13.452 1.00 0.00 89 GLY A C 1
ATOM 1330 O O . GLY A 1 89 ? -9.098 10.144 -12.429 1.00 0.00 89 GLY A O 1
ATOM 1334 N N . SER A 1 90 ? -9.080 9.272 -14.516 1.00 0.00 90 SER A N 1
ATOM 1335 C CA . SER A 1 90 ? -10.513 9.035 -14.549 1.00 0.00 90 SER A CA 1
ATOM 1336 C C . SER A 1 90 ? -11.266 10.358 -14.393 1.00 0.00 90 SER A C 1
ATOM 1337 O O . SER A 1 90 ? -10.718 11.332 -13.879 1.00 0.00 90 SER A O 1
ATOM 1345 N N . GLY A 1 91 ? -12.511 10.351 -14.847 1.00 0.00 91 GLY A N 1
ATOM 1346 C CA . GLY A 1 91 ? -13.344 11.538 -14.765 1.00 0.00 91 GLY A CA 1
ATOM 1347 C C . GLY A 1 91 ? -14.581 11.402 -15.655 1.00 0.00 91 GLY A C 1
ATOM 1348 O O . GLY A 1 91 ? -15.643 10.992 -15.190 1.00 0.00 91 GLY A O 1
ATOM 1352 N N . PRO A 1 92 ? -14.397 11.764 -16.953 1.00 0.00 92 PRO A N 1
ATOM 1353 C CA . PRO A 1 92 ? -15.485 11.687 -17.913 1.00 0.00 92 PRO A CA 1
ATOM 1354 C C . PRO A 1 92 ? -15.756 10.237 -18.319 1.00 0.00 92 PRO A C 1
ATOM 1355 O O . PRO A 1 92 ? -16.891 9.769 -18.244 1.00 0.00 92 PRO A O 1
ATOM 1366 N N . SER A 1 93 ? -14.694 9.566 -18.741 1.00 0.00 93 SER A N 1
ATOM 1367 C CA . SER A 1 93 ? -14.803 8.178 -19.159 1.00 0.00 93 SER A CA 1
ATOM 1368 C C . SER A 1 93 ? -14.951 7.273 -17.935 1.00 0.00 93 SER A C 1
ATOM 1369 O O . SER A 1 93 ? -14.539 7.638 -16.835 1.00 0.00 93 SER A O 1
ATOM 1377 N N . SER A 1 94 ? -15.540 6.109 -18.167 1.00 0.00 94 SER A N 1
ATOM 1378 C CA . SER A 1 94 ? -15.747 5.148 -17.097 1.00 0.00 94 SER A CA 1
ATOM 1379 C C . SER A 1 94 ? -16.874 5.623 -16.178 1.00 0.00 94 SER A C 1
ATOM 1380 O O . SER A 1 94 ? -17.884 4.938 -16.024 1.00 0.00 94 SER A O 1
ATOM 1388 N N . GLY A 1 95 ? -16.664 6.792 -15.592 1.00 0.00 95 GLY A N 1
ATOM 1389 C CA . GLY A 1 95 ? -17.650 7.366 -14.692 1.00 0.00 95 GLY A CA 1
ATOM 1390 C C . GLY A 1 95 ? -18.466 8.454 -15.395 1.00 0.00 95 GLY A C 1
ATOM 1391 O O . GLY A 1 95 ? -19.694 8.451 -15.332 1.00 0.00 95 GLY A O 1
ATOM 1395 N N . GLY A 1 1 ? -8.835 -16.114 0.751 1.00 0.00 1 GLY A N 2
ATOM 1396 C CA . GLY A 1 1 ? -7.821 -17.049 0.296 1.00 0.00 1 GLY A CA 2
ATOM 1397 C C . GLY A 1 1 ? -6.794 -17.323 1.397 1.00 0.00 1 GLY A C 2
ATOM 1398 O O . GLY A 1 1 ? -7.127 -17.299 2.581 1.00 0.00 1 GLY A O 2
ATOM 1402 N N . SER A 1 2 ? -5.567 -17.577 0.968 1.00 0.00 2 SER A N 2
ATOM 1403 C CA . SER A 1 2 ? -4.490 -17.856 1.903 1.00 0.00 2 SER A CA 2
ATOM 1404 C C . SER A 1 2 ? -3.924 -16.545 2.454 1.00 0.00 2 SER A C 2
ATOM 1405 O O . SER A 1 2 ? -3.116 -15.890 1.799 1.00 0.00 2 SER A O 2
ATOM 1413 N N . SER A 1 3 ? -4.371 -16.203 3.654 1.00 0.00 3 SER A N 2
ATOM 1414 C CA . SER A 1 3 ? -3.920 -14.983 4.301 1.00 0.00 3 SER A CA 2
ATOM 1415 C C . SER A 1 3 ? -4.022 -15.128 5.820 1.00 0.00 3 SER A C 2
ATOM 1416 O O . SER A 1 3 ? -5.112 -15.321 6.357 1.00 0.00 3 SER A O 2
ATOM 1424 N N . GLY A 1 4 ? -2.872 -15.029 6.471 1.00 0.00 4 GLY A N 2
ATOM 1425 C CA . GLY A 1 4 ? -2.819 -15.147 7.918 1.00 0.00 4 GLY A CA 2
ATOM 1426 C C . GLY A 1 4 ? -1.426 -15.579 8.382 1.00 0.00 4 GLY A C 2
ATOM 1427 O O . GLY A 1 4 ? -1.139 -16.772 8.468 1.00 0.00 4 GLY A O 2
ATOM 1431 N N . SER A 1 5 ? -0.598 -14.585 8.670 1.00 0.00 5 SER A N 2
ATOM 1432 C CA . SER A 1 5 ? 0.757 -14.847 9.123 1.00 0.00 5 SER A CA 2
ATOM 1433 C C . SER A 1 5 ? 1.382 -13.564 9.675 1.00 0.00 5 SER A C 2
ATOM 1434 O O . SER A 1 5 ? 2.002 -13.579 10.737 1.00 0.00 5 SER A O 2
ATOM 1442 N N . SER A 1 6 ? 1.196 -12.485 8.928 1.00 0.00 6 SER A N 2
ATOM 1443 C CA . SER A 1 6 ? 1.734 -11.197 9.330 1.00 0.00 6 SER A CA 2
ATOM 1444 C C . SER A 1 6 ? 1.001 -10.072 8.595 1.00 0.00 6 SER A C 2
ATOM 1445 O O . SER A 1 6 ? 0.588 -10.241 7.449 1.00 0.00 6 SER A O 2
ATOM 1453 N N . GLY A 1 7 ? 0.863 -8.950 9.285 1.00 0.00 7 GLY A N 2
ATOM 1454 C CA . GLY A 1 7 ? 0.187 -7.798 8.713 1.00 0.00 7 GLY A CA 2
ATOM 1455 C C . GLY A 1 7 ? 0.637 -6.504 9.394 1.00 0.00 7 GLY A C 2
ATOM 1456 O O . GLY A 1 7 ? 0.964 -6.503 10.580 1.00 0.00 7 GLY A O 2
ATOM 1460 N N . VAL A 1 8 ? 0.641 -5.432 8.614 1.00 0.00 8 VAL A N 2
ATOM 1461 C CA . VAL A 1 8 ? 1.045 -4.134 9.127 1.00 0.00 8 VAL A CA 2
ATOM 1462 C C . VAL A 1 8 ? -0.036 -3.102 8.801 1.00 0.00 8 VAL A C 2
ATOM 1463 O O . VAL A 1 8 ? -0.428 -2.953 7.645 1.00 0.00 8 VAL A O 2
ATOM 1476 N N . MET A 1 9 ? -0.488 -2.417 9.841 1.00 0.00 9 MET A N 2
ATOM 1477 C CA . MET A 1 9 ? -1.516 -1.403 9.680 1.00 0.00 9 MET A CA 2
ATOM 1478 C C . MET A 1 9 ? -0.936 -0.125 9.071 1.00 0.00 9 MET A C 2
ATOM 1479 O O . MET A 1 9 ? -0.235 0.626 9.748 1.00 0.00 9 MET A O 2
ATOM 1493 N N . VAL A 1 10 ? -1.248 0.082 7.800 1.00 0.00 10 VAL A N 2
ATOM 1494 C CA . VAL A 1 10 ? -0.766 1.256 7.093 1.00 0.00 10 VAL A CA 2
ATOM 1495 C C . VAL A 1 10 ? -1.959 2.105 6.650 1.00 0.00 10 VAL A C 2
ATOM 1496 O O . VAL A 1 10 ? -3.038 1.576 6.386 1.00 0.00 10 VAL A O 2
ATOM 1509 N N . PHE A 1 11 ? -1.725 3.407 6.581 1.00 0.00 11 PHE A N 2
ATOM 1510 C CA . PHE A 1 11 ? -2.768 4.334 6.175 1.00 0.00 11 PHE A CA 2
ATOM 1511 C C . PHE A 1 11 ? -2.719 4.587 4.666 1.00 0.00 11 PHE A C 2
ATOM 1512 O O . PHE A 1 11 ? -1.866 5.332 4.186 1.00 0.00 11 PHE A O 2
ATOM 1529 N N . ILE A 1 12 ? -3.644 3.952 3.962 1.00 0.00 12 ILE A N 2
ATOM 1530 C CA . ILE A 1 12 ? -3.717 4.099 2.518 1.00 0.00 12 ILE A CA 2
ATOM 1531 C C . ILE A 1 12 ? -4.523 5.353 2.177 1.00 0.00 12 ILE A C 2
ATOM 1532 O O . ILE A 1 12 ? -5.592 5.582 2.743 1.00 0.00 12 ILE A O 2
ATOM 1548 N N . SER A 1 13 ? -3.981 6.134 1.255 1.00 0.00 13 SER A N 2
ATOM 1549 C CA . SER A 1 13 ? -4.636 7.360 0.832 1.00 0.00 13 SER A CA 2
ATOM 1550 C C . SER A 1 13 ? -4.684 7.428 -0.696 1.00 0.00 13 SER A C 2
ATOM 1551 O O . SER A 1 13 ? -4.070 6.608 -1.377 1.00 0.00 13 SER A O 2
ATOM 1559 N N . SER A 1 14 ? -5.420 8.412 -1.190 1.00 0.00 14 SER A N 2
ATOM 1560 C CA . SER A 1 14 ? -5.557 8.598 -2.625 1.00 0.00 14 SER A CA 2
ATOM 1561 C C . SER A 1 14 ? -5.966 10.040 -2.929 1.00 0.00 14 SER A C 2
ATOM 1562 O O . SER A 1 14 ? -6.688 10.662 -2.152 1.00 0.00 14 SER A O 2
ATOM 1570 N N . SER A 1 15 ? -5.486 10.531 -4.063 1.00 0.00 15 SER A N 2
ATOM 1571 C CA . SER A 1 15 ? -5.793 11.888 -4.480 1.00 0.00 15 SER A CA 2
ATOM 1572 C C . SER A 1 15 ? -7.233 11.965 -4.993 1.00 0.00 15 SER A C 2
ATOM 1573 O O . SER A 1 15 ? -7.722 13.046 -5.319 1.00 0.00 15 SER A O 2
ATOM 1581 N N . LEU A 1 16 ? -7.870 10.805 -5.048 1.00 0.00 16 LEU A N 2
ATOM 1582 C CA . LEU A 1 16 ? -9.244 10.728 -5.516 1.00 0.00 16 LEU A CA 2
ATOM 1583 C C . LEU A 1 16 ? -10.182 11.222 -4.413 1.00 0.00 16 LEU A C 2
ATOM 1584 O O . LEU A 1 16 ? -11.043 12.065 -4.658 1.00 0.00 16 LEU A O 2
ATOM 1600 N N . ASN A 1 17 ? -9.984 10.676 -3.222 1.00 0.00 17 ASN A N 2
ATOM 1601 C CA . ASN A 1 17 ? -10.802 11.051 -2.081 1.00 0.00 17 ASN A CA 2
ATOM 1602 C C . ASN A 1 17 ? -9.942 11.814 -1.072 1.00 0.00 17 ASN A C 2
ATOM 1603 O O . ASN A 1 17 ? -8.817 11.412 -0.779 1.00 0.00 17 ASN A O 2
ATOM 1614 N N . SER A 1 18 ? -10.504 12.903 -0.568 1.00 0.00 18 SER A N 2
ATOM 1615 C CA . SER A 1 18 ? -9.803 13.726 0.403 1.00 0.00 18 SER A CA 2
ATOM 1616 C C . SER A 1 18 ? -9.893 13.090 1.791 1.00 0.00 18 SER A C 2
ATOM 1617 O O . SER A 1 18 ? -10.554 13.624 2.681 1.00 0.00 18 SER A O 2
ATOM 1625 N N . PHE A 1 19 ? -9.218 11.959 1.934 1.00 0.00 19 PHE A N 2
ATOM 1626 C CA . PHE A 1 19 ? -9.214 11.244 3.199 1.00 0.00 19 PHE A CA 2
ATOM 1627 C C . PHE A 1 19 ? -8.361 9.978 3.111 1.00 0.00 19 PHE A C 2
ATOM 1628 O O . PHE A 1 19 ? -8.097 9.477 2.018 1.00 0.00 19 PHE A O 2
ATOM 1645 N N . ARG A 1 20 ? -7.952 9.495 4.275 1.00 0.00 20 ARG A N 2
ATOM 1646 C CA . ARG A 1 20 ? -7.134 8.297 4.343 1.00 0.00 20 ARG A CA 2
ATOM 1647 C C . ARG A 1 20 ? -7.978 7.102 4.789 1.00 0.00 20 ARG A C 2
ATOM 1648 O O . ARG A 1 20 ? -8.958 7.266 5.514 1.00 0.00 20 ARG A O 2
ATOM 1669 N N . SER A 1 21 ? -7.568 5.926 4.337 1.00 0.00 21 SER A N 2
ATOM 1670 C CA . SER A 1 21 ? -8.275 4.704 4.681 1.00 0.00 21 SER A CA 2
ATOM 1671 C C . SER A 1 21 ? -7.440 3.873 5.658 1.00 0.00 21 SER A C 2
ATOM 1672 O O . SER A 1 21 ? -6.256 4.144 5.854 1.00 0.00 21 SER A O 2
ATOM 1680 N N . GLU A 1 22 ? -8.090 2.879 6.245 1.00 0.00 22 GLU A N 2
ATOM 1681 C CA . GLU A 1 22 ? -7.422 2.007 7.196 1.00 0.00 22 GLU A CA 2
ATOM 1682 C C . GLU A 1 22 ? -7.522 0.550 6.742 1.00 0.00 22 GLU A C 2
ATOM 1683 O O . GLU A 1 22 ? -8.547 -0.099 6.944 1.00 0.00 22 GLU A O 2
ATOM 1695 N N . LYS A 1 23 ? -6.443 0.077 6.135 1.00 0.00 23 LYS A N 2
ATOM 1696 C CA . LYS A 1 23 ? -6.396 -1.292 5.650 1.00 0.00 23 LYS A CA 2
ATOM 1697 C C . LYS A 1 23 ? -5.171 -1.995 6.239 1.00 0.00 23 LYS A C 2
ATOM 1698 O O . LYS A 1 23 ? -4.383 -1.380 6.956 1.00 0.00 23 LYS A O 2
ATOM 1717 N N . ARG A 1 24 ? -5.051 -3.274 5.915 1.00 0.00 24 ARG A N 2
ATOM 1718 C CA . ARG A 1 24 ? -3.935 -4.068 6.403 1.00 0.00 24 ARG A CA 2
ATOM 1719 C C . ARG A 1 24 ? -3.370 -4.937 5.278 1.00 0.00 24 ARG A C 2
ATOM 1720 O O . ARG A 1 24 ? -4.117 -5.427 4.432 1.00 0.00 24 ARG A O 2
ATOM 1741 N N . TYR A 1 25 ? -2.056 -5.103 5.304 1.00 0.00 25 TYR A N 2
ATOM 1742 C CA . TYR A 1 25 ? -1.382 -5.905 4.297 1.00 0.00 25 TYR A CA 2
ATOM 1743 C C . TYR A 1 25 ? -0.132 -6.572 4.874 1.00 0.00 25 TYR A C 2
ATOM 1744 O O . TYR A 1 25 ? 0.579 -5.974 5.681 1.00 0.00 25 TYR A O 2
ATOM 1762 N N . SER A 1 26 ? 0.098 -7.801 4.438 1.00 0.00 26 SER A N 2
ATOM 1763 C CA . SER A 1 26 ? 1.251 -8.556 4.900 1.00 0.00 26 SER A CA 2
ATOM 1764 C C . SER A 1 26 ? 2.531 -7.985 4.287 1.00 0.00 26 SER A C 2
ATOM 1765 O O . SER A 1 26 ? 2.636 -7.858 3.068 1.00 0.00 26 SER A O 2
ATOM 1773 N N . ARG A 1 27 ? 3.472 -7.657 5.160 1.00 0.00 27 ARG A N 2
ATOM 1774 C CA . ARG A 1 27 ? 4.741 -7.103 4.719 1.00 0.00 27 ARG A CA 2
ATOM 1775 C C . ARG A 1 27 ? 5.300 -7.920 3.553 1.00 0.00 27 ARG A C 2
ATOM 1776 O O . ARG A 1 27 ? 6.096 -7.415 2.762 1.00 0.00 27 ARG A O 2
ATOM 1797 N N . SER A 1 28 ? 4.863 -9.169 3.483 1.00 0.00 28 SER A N 2
ATOM 1798 C CA . SER A 1 28 ? 5.310 -10.060 2.426 1.00 0.00 28 SER A CA 2
ATOM 1799 C C . SER A 1 28 ? 4.813 -9.556 1.070 1.00 0.00 28 SER A C 2
ATOM 1800 O O . SER A 1 28 ? 5.523 -9.651 0.070 1.00 0.00 28 SER A O 2
ATOM 1808 N N . LEU A 1 29 ? 3.597 -9.030 1.080 1.00 0.00 29 LEU A N 2
ATOM 1809 C CA . LEU A 1 29 ? 2.996 -8.510 -0.137 1.00 0.00 29 LEU A CA 2
ATOM 1810 C C . LEU A 1 29 ? 4.044 -7.713 -0.917 1.00 0.00 29 LEU A C 2
ATOM 1811 O O . LEU A 1 29 ? 4.462 -6.641 -0.483 1.00 0.00 29 LEU A O 2
ATOM 1827 N N . THR A 1 30 ? 4.436 -8.267 -2.055 1.00 0.00 30 THR A N 2
ATOM 1828 C CA . THR A 1 30 ? 5.427 -7.621 -2.899 1.00 0.00 30 THR A CA 2
ATOM 1829 C C . THR A 1 30 ? 4.888 -6.293 -3.433 1.00 0.00 30 THR A C 2
ATOM 1830 O O . THR A 1 30 ? 3.730 -6.208 -3.841 1.00 0.00 30 THR A O 2
ATOM 1841 N N . ILE A 1 31 ? 5.752 -5.289 -3.412 1.00 0.00 31 ILE A N 2
ATOM 1842 C CA . ILE A 1 31 ? 5.377 -3.968 -3.889 1.00 0.00 31 ILE A CA 2
ATOM 1843 C C . ILE A 1 31 ? 4.406 -4.111 -5.062 1.00 0.00 31 ILE A C 2
ATOM 1844 O O . ILE A 1 31 ? 3.426 -3.374 -5.155 1.00 0.00 31 ILE A O 2
ATOM 1860 N N . ALA A 1 32 ? 4.712 -5.066 -5.929 1.00 0.00 32 ALA A N 2
ATOM 1861 C CA . ALA A 1 32 ? 3.878 -5.315 -7.093 1.00 0.00 32 ALA A CA 2
ATOM 1862 C C . ALA A 1 32 ? 2.490 -5.766 -6.633 1.00 0.00 32 ALA A C 2
ATOM 1863 O O . ALA A 1 32 ? 1.489 -5.129 -6.955 1.00 0.00 32 ALA A O 2
ATOM 1870 N N . GLU A 1 33 ? 2.475 -6.861 -5.888 1.00 0.00 33 GLU A N 2
ATOM 1871 C CA . GLU A 1 33 ? 1.227 -7.405 -5.382 1.00 0.00 33 GLU A CA 2
ATOM 1872 C C . GLU A 1 33 ? 0.485 -6.351 -4.557 1.00 0.00 33 GLU A C 2
ATOM 1873 O O . GLU A 1 33 ? -0.731 -6.211 -4.672 1.00 0.00 33 GLU A O 2
ATOM 1885 N N . PHE A 1 34 ? 1.249 -5.637 -3.743 1.00 0.00 34 PHE A N 2
ATOM 1886 C CA . PHE A 1 34 ? 0.679 -4.601 -2.899 1.00 0.00 34 PHE A CA 2
ATOM 1887 C C . PHE A 1 34 ? -0.227 -3.671 -3.709 1.00 0.00 34 PHE A C 2
ATOM 1888 O O . PHE A 1 34 ? -1.348 -3.378 -3.297 1.00 0.00 34 PHE A O 2
ATOM 1905 N N . LYS A 1 35 ? 0.293 -3.233 -4.847 1.00 0.00 35 LYS A N 2
ATOM 1906 C CA . LYS A 1 35 ? -0.455 -2.343 -5.718 1.00 0.00 35 LYS A CA 2
ATOM 1907 C C . LYS A 1 35 ? -1.718 -3.056 -6.205 1.00 0.00 35 LYS A C 2
ATOM 1908 O O . LYS A 1 35 ? -2.811 -2.494 -6.154 1.00 0.00 35 LYS A O 2
ATOM 1927 N N . CYS A 1 36 ? -1.526 -4.283 -6.666 1.00 0.00 36 CYS A N 2
ATOM 1928 C CA . CYS A 1 36 ? -2.637 -5.079 -7.161 1.00 0.00 36 CYS A CA 2
ATOM 1929 C C . CYS A 1 36 ? -3.769 -5.016 -6.134 1.00 0.00 36 CYS A C 2
ATOM 1930 O O . CYS A 1 36 ? -4.943 -5.102 -6.493 1.00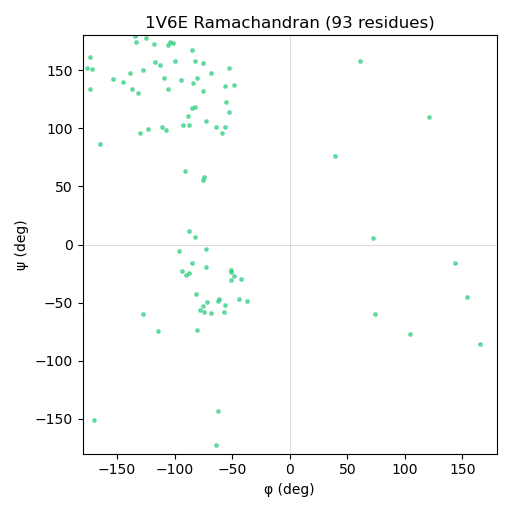 0.00 36 CYS A O 2
ATOM 1938 N N . LYS A 1 37 ? -3.377 -4.866 -4.877 1.00 0.00 37 LYS A N 2
ATOM 1939 C CA . LYS A 1 37 ? -4.345 -4.790 -3.796 1.00 0.00 37 LYS A CA 2
ATOM 1940 C C . LYS A 1 37 ? -4.991 -3.403 -3.792 1.00 0.00 37 LYS A C 2
ATOM 1941 O O . LYS A 1 37 ? -6.214 -3.285 -3.732 1.00 0.00 37 LYS A O 2
ATOM 1960 N N . LEU A 1 38 ? -4.142 -2.389 -3.857 1.00 0.00 38 LEU A N 2
ATOM 1961 C CA . LEU A 1 38 ? -4.615 -1.015 -3.861 1.00 0.00 38 LEU A CA 2
ATOM 1962 C C . LEU A 1 38 ? -5.541 -0.803 -5.061 1.00 0.00 38 LEU A C 2
ATOM 1963 O O . LEU A 1 38 ? -6.494 -0.030 -4.985 1.00 0.00 38 LEU A O 2
ATOM 1979 N N . GLU A 1 39 ? -5.228 -1.504 -6.141 1.00 0.00 39 GLU A N 2
ATOM 1980 C CA . GLU A 1 39 ? -6.020 -1.403 -7.355 1.00 0.00 39 GLU A CA 2
ATOM 1981 C C . GLU A 1 39 ? -7.509 -1.318 -7.011 1.00 0.00 39 GLU A C 2
ATOM 1982 O O . GLU A 1 39 ? -8.266 -0.620 -7.683 1.00 0.00 39 GLU A O 2
ATOM 1994 N N . LEU A 1 40 ? -7.884 -2.040 -5.966 1.00 0.00 40 LEU A N 2
ATOM 1995 C CA . LEU A 1 40 ? -9.269 -2.055 -5.525 1.00 0.00 40 LEU A CA 2
ATOM 1996 C C . LEU A 1 40 ? -9.503 -0.897 -4.553 1.00 0.00 40 LEU A C 2
ATOM 1997 O O . LEU A 1 40 ? -10.452 -0.131 -4.712 1.00 0.00 40 LEU A O 2
ATOM 2013 N N . VAL A 1 41 ? -8.621 -0.805 -3.569 1.00 0.00 41 VAL A N 2
ATOM 2014 C CA . VAL A 1 41 ? -8.720 0.247 -2.571 1.00 0.00 41 VAL A CA 2
ATOM 2015 C C . VAL A 1 41 ? -9.102 1.560 -3.258 1.00 0.00 41 VAL A C 2
ATOM 2016 O O . VAL A 1 41 ? -9.869 2.351 -2.710 1.00 0.00 41 VAL A O 2
ATOM 2029 N N . VAL A 1 42 ? -8.551 1.751 -4.447 1.00 0.00 42 VAL A N 2
ATOM 2030 C CA . VAL A 1 42 ? -8.825 2.955 -5.214 1.00 0.00 42 VAL A CA 2
ATOM 2031 C C . VAL A 1 42 ? -9.660 2.592 -6.443 1.00 0.00 42 VAL A C 2
ATOM 2032 O O . VAL A 1 42 ? -10.301 3.456 -7.039 1.00 0.00 42 VAL A O 2
ATOM 2045 N N . GLY A 1 43 ? -9.626 1.313 -6.786 1.00 0.00 43 GLY A N 2
ATOM 2046 C CA . GLY A 1 43 ? -10.372 0.825 -7.934 1.00 0.00 43 GLY A CA 2
ATOM 2047 C C . GLY A 1 43 ? -9.710 1.259 -9.243 1.00 0.00 43 GLY A C 2
ATOM 2048 O O . GLY A 1 43 ? -10.358 1.299 -10.287 1.00 0.00 43 GLY A O 2
ATOM 2052 N N . SER A 1 44 ? -8.426 1.574 -9.144 1.00 0.00 44 SER A N 2
ATOM 2053 C CA . SER A 1 44 ? -7.669 2.003 -10.307 1.00 0.00 44 SER A CA 2
ATOM 2054 C C . SER A 1 44 ? -6.551 1.001 -10.603 1.00 0.00 44 SER A C 2
ATOM 2055 O O . SER A 1 44 ? -6.337 0.062 -9.839 1.00 0.00 44 SER A O 2
ATOM 2063 N N . PRO A 1 45 ? -5.851 1.242 -11.744 1.00 0.00 45 PRO A N 2
ATOM 2064 C CA . PRO A 1 45 ? -4.760 0.372 -12.150 1.00 0.00 45 PRO A CA 2
ATOM 2065 C C . PRO A 1 45 ? -3.516 0.615 -11.293 1.00 0.00 45 PRO A C 2
ATOM 2066 O O . PRO A 1 45 ? -3.148 1.761 -11.038 1.00 0.00 45 PRO A O 2
ATOM 2077 N N . ALA A 1 46 ? -2.903 -0.481 -10.872 1.00 0.00 46 ALA A N 2
ATOM 2078 C CA . ALA A 1 46 ? -1.708 -0.402 -10.050 1.00 0.00 46 ALA A CA 2
ATOM 2079 C C . ALA A 1 46 ? -0.507 -0.064 -10.934 1.00 0.00 46 ALA A C 2
ATOM 2080 O O . ALA A 1 46 ? 0.517 0.410 -10.443 1.00 0.00 46 ALA A O 2
ATOM 2087 N N . SER A 1 47 ? -0.671 -0.321 -12.224 1.00 0.00 47 SER A N 2
ATOM 2088 C CA . SER A 1 47 ? 0.388 -0.050 -13.181 1.00 0.00 47 SER A CA 2
ATOM 2089 C C . SER A 1 47 ? 0.432 1.445 -13.503 1.00 0.00 47 SER A C 2
ATOM 2090 O O . SER A 1 47 ? 1.255 1.888 -14.304 1.00 0.00 47 SER A O 2
ATOM 2098 N N . CYS A 1 48 ? -0.464 2.183 -12.863 1.00 0.00 48 CYS A N 2
ATOM 2099 C CA . CYS A 1 48 ? -0.537 3.619 -13.072 1.00 0.00 48 CYS A CA 2
ATOM 2100 C C . CYS A 1 48 ? -0.247 4.313 -11.739 1.00 0.00 48 CYS A C 2
ATOM 2101 O O . CYS A 1 48 ? 0.766 4.996 -11.599 1.00 0.00 48 CYS A O 2
ATOM 2109 N N . MET A 1 49 ? -1.155 4.114 -10.795 1.00 0.00 49 MET A N 2
ATOM 2110 C CA . MET A 1 49 ? -1.009 4.712 -9.479 1.00 0.00 49 MET A CA 2
ATOM 2111 C C . MET A 1 49 ? 0.424 4.563 -8.964 1.00 0.00 49 MET A C 2
ATOM 2112 O O . MET A 1 49 ? 1.138 3.644 -9.363 1.00 0.00 49 MET A O 2
ATOM 2126 N N . GLU A 1 50 ? 0.802 5.480 -8.086 1.00 0.00 50 GLU A N 2
ATOM 2127 C CA . GLU A 1 50 ? 2.137 5.462 -7.513 1.00 0.00 50 GLU A CA 2
ATOM 2128 C C . GLU A 1 50 ? 2.062 5.232 -6.002 1.00 0.00 50 GLU A C 2
ATOM 2129 O O . GLU A 1 50 ? 1.011 5.422 -5.393 1.00 0.00 50 GLU A O 2
ATOM 2141 N N . LEU A 1 51 ? 3.192 4.827 -5.441 1.00 0.00 51 LEU A N 2
ATOM 2142 C CA . LEU A 1 51 ? 3.268 4.569 -4.013 1.00 0.00 51 LEU A CA 2
ATOM 2143 C C . LEU A 1 51 ? 4.216 5.582 -3.366 1.00 0.00 51 LEU A C 2
ATOM 2144 O O . LEU A 1 51 ? 5.226 5.959 -3.959 1.00 0.00 51 LEU A O 2
ATOM 2160 N N . GLU A 1 52 ? 3.856 5.994 -2.160 1.00 0.00 52 GLU A N 2
ATOM 2161 C CA . GLU A 1 52 ? 4.661 6.955 -1.426 1.00 0.00 52 GLU A CA 2
ATOM 2162 C C . GLU A 1 52 ? 4.682 6.604 0.063 1.00 0.00 52 GLU A C 2
ATOM 2163 O O . GLU A 1 52 ? 3.637 6.354 0.661 1.00 0.00 52 GLU A O 2
ATOM 2175 N N . LEU A 1 53 ? 5.885 6.595 0.619 1.00 0.00 53 LEU A N 2
ATOM 2176 C CA . LEU A 1 53 ? 6.057 6.278 2.027 1.00 0.00 53 LEU A CA 2
ATOM 2177 C C . LEU A 1 53 ? 6.342 7.565 2.804 1.00 0.00 53 LEU A C 2
ATOM 2178 O O . LEU A 1 53 ? 7.432 8.125 2.705 1.00 0.00 53 LEU A O 2
ATOM 2194 N N . TYR A 1 54 ? 5.342 7.996 3.559 1.00 0.00 54 TYR A N 2
ATOM 2195 C CA . TYR A 1 54 ? 5.472 9.206 4.352 1.00 0.00 54 TYR A CA 2
ATOM 2196 C C . TYR A 1 54 ? 5.972 8.886 5.762 1.00 0.00 54 TYR A C 2
ATOM 2197 O O . TYR A 1 54 ? 5.664 7.829 6.310 1.00 0.00 54 TYR A O 2
ATOM 2215 N N . GLY A 1 55 ? 6.737 9.820 6.311 1.00 0.00 55 GLY A N 2
ATOM 2216 C CA . GLY A 1 55 ? 7.283 9.650 7.646 1.00 0.00 55 GLY A CA 2
ATOM 2217 C C . GLY A 1 55 ? 6.200 9.847 8.710 1.00 0.00 55 GLY A C 2
ATOM 2218 O O . GLY A 1 55 ? 5.048 9.471 8.505 1.00 0.00 55 GLY A O 2
ATOM 2222 N N . ALA A 1 56 ? 6.610 10.436 9.824 1.00 0.00 56 ALA A N 2
ATOM 2223 C CA . ALA A 1 56 ? 5.690 10.687 10.920 1.00 0.00 56 ALA A CA 2
ATOM 2224 C C . ALA A 1 56 ? 4.863 11.937 10.610 1.00 0.00 56 ALA A C 2
ATOM 2225 O O . ALA A 1 56 ? 3.653 11.850 10.409 1.00 0.00 56 ALA A O 2
ATOM 2232 N N . ASP A 1 57 ? 5.550 13.070 10.581 1.00 0.00 57 ASP A N 2
ATOM 2233 C CA . ASP A 1 57 ? 4.894 14.335 10.299 1.00 0.00 57 ASP A CA 2
ATOM 2234 C C . ASP A 1 57 ? 4.632 14.445 8.796 1.00 0.00 57 ASP A C 2
ATOM 2235 O O . ASP A 1 57 ? 5.049 15.411 8.158 1.00 0.00 57 ASP A O 2
ATOM 2244 N N . ASP A 1 58 ? 3.942 13.442 8.273 1.00 0.00 58 ASP A N 2
ATOM 2245 C CA . ASP A 1 58 ? 3.619 13.413 6.857 1.00 0.00 58 ASP A CA 2
ATOM 2246 C C . ASP A 1 58 ? 4.803 13.960 6.057 1.00 0.00 58 ASP A C 2
ATOM 2247 O O . ASP A 1 58 ? 4.786 15.111 5.623 1.00 0.00 58 ASP A O 2
ATOM 2256 N N . LYS A 1 59 ? 5.804 13.109 5.887 1.00 0.00 59 LYS A N 2
ATOM 2257 C CA . LYS A 1 59 ? 6.995 13.492 5.147 1.00 0.00 59 LYS A CA 2
ATOM 2258 C C . LYS A 1 59 ? 7.423 12.334 4.244 1.00 0.00 59 LYS A C 2
ATOM 2259 O O . LYS A 1 59 ? 7.934 11.323 4.725 1.00 0.00 59 LYS A O 2
ATOM 2278 N N . PHE A 1 60 ? 7.200 12.520 2.951 1.00 0.00 60 PHE A N 2
ATOM 2279 C CA . PHE A 1 60 ? 7.557 11.503 1.976 1.00 0.00 60 PHE A CA 2
ATOM 2280 C C . PHE A 1 60 ? 9.022 11.088 2.129 1.00 0.00 60 PHE A C 2
ATOM 2281 O O . PHE A 1 60 ? 9.889 11.929 2.361 1.00 0.00 60 PHE A O 2
ATOM 2298 N N . TYR A 1 61 ? 9.254 9.790 1.991 1.00 0.00 61 TYR A N 2
ATOM 2299 C CA . TYR A 1 61 ? 10.598 9.254 2.111 1.00 0.00 61 TYR A CA 2
ATOM 2300 C C . TYR A 1 61 ? 11.098 8.723 0.765 1.00 0.00 61 TYR A C 2
ATOM 2301 O O . TYR A 1 61 ? 11.854 9.399 0.069 1.00 0.00 61 TYR A O 2
ATOM 2319 N N . SER A 1 62 ? 10.656 7.517 0.440 1.00 0.00 62 SER A N 2
ATOM 2320 C CA . SER A 1 62 ? 11.049 6.888 -0.810 1.00 0.00 62 SER A CA 2
ATOM 2321 C C . SER A 1 62 ? 9.806 6.453 -1.590 1.00 0.00 62 SER A C 2
ATOM 2322 O O . SER A 1 62 ? 8.683 6.622 -1.119 1.00 0.00 62 SER A O 2
ATOM 2330 N N . LYS A 1 63 ? 10.051 5.901 -2.769 1.00 0.00 63 LYS A N 2
ATOM 2331 C CA . LYS A 1 63 ? 8.966 5.440 -3.619 1.00 0.00 63 LYS A CA 2
ATOM 2332 C C . LYS A 1 63 ? 8.939 3.911 -3.620 1.00 0.00 63 LYS A C 2
ATOM 2333 O O . LYS A 1 63 ? 9.973 3.268 -3.794 1.00 0.00 63 LYS A O 2
ATOM 2352 N N . LEU A 1 64 ? 7.744 3.372 -3.424 1.00 0.00 64 LEU A N 2
ATOM 2353 C CA . LEU A 1 64 ? 7.569 1.930 -3.399 1.00 0.00 64 LEU A CA 2
ATOM 2354 C C . LEU A 1 64 ? 7.310 1.428 -4.821 1.00 0.00 64 LEU A C 2
ATOM 2355 O O . LEU A 1 64 ? 6.217 0.952 -5.126 1.00 0.00 64 LEU A O 2
ATOM 2371 N N . ASP A 1 65 ? 8.333 1.552 -5.654 1.00 0.00 65 ASP A N 2
ATOM 2372 C CA . ASP A 1 65 ? 8.230 1.117 -7.036 1.00 0.00 65 ASP A CA 2
ATOM 2373 C C . ASP A 1 65 ? 8.832 -0.283 -7.172 1.00 0.00 65 ASP A C 2
ATOM 2374 O O . ASP A 1 65 ? 8.221 -1.171 -7.765 1.00 0.00 65 ASP A O 2
ATOM 2383 N N . GLN A 1 66 ? 10.024 -0.437 -6.614 1.00 0.00 66 GLN A N 2
ATOM 2384 C CA . GLN A 1 66 ? 10.716 -1.713 -6.665 1.00 0.00 66 GLN A CA 2
ATOM 2385 C C . GLN A 1 66 ? 9.730 -2.861 -6.439 1.00 0.00 66 GLN A C 2
ATOM 2386 O O . GLN A 1 66 ? 9.257 -3.066 -5.322 1.00 0.00 66 GLN A O 2
ATOM 2400 N N . GLU A 1 67 ? 9.449 -3.579 -7.517 1.00 0.00 67 GLU A N 2
ATOM 2401 C CA . GLU A 1 67 ? 8.528 -4.700 -7.449 1.00 0.00 67 GLU A CA 2
ATOM 2402 C C . GLU A 1 67 ? 9.185 -5.886 -6.740 1.00 0.00 67 GLU A C 2
ATOM 2403 O O . GLU A 1 67 ? 8.554 -6.552 -5.921 1.00 0.00 67 GLU A O 2
ATOM 2415 N N . ASP A 1 68 ? 10.445 -6.113 -7.081 1.00 0.00 68 ASP A N 2
ATOM 2416 C CA . ASP A 1 68 ? 11.195 -7.207 -6.487 1.00 0.00 68 ASP A CA 2
ATOM 2417 C C . ASP A 1 68 ? 11.341 -6.962 -4.983 1.00 0.00 68 ASP A C 2
ATOM 2418 O O . ASP A 1 68 ? 11.743 -7.857 -4.241 1.00 0.00 68 ASP A O 2
ATOM 2427 N N . ALA A 1 69 ? 11.008 -5.745 -4.579 1.00 0.00 69 ALA A N 2
ATOM 2428 C CA . ALA A 1 69 ? 11.096 -5.371 -3.178 1.00 0.00 69 ALA A CA 2
ATOM 2429 C C . ALA A 1 69 ? 9.850 -5.867 -2.442 1.00 0.00 69 ALA A C 2
ATOM 2430 O O . ALA A 1 69 ? 8.790 -6.026 -3.046 1.00 0.00 69 ALA A O 2
ATOM 2437 N N . LEU A 1 70 ? 10.018 -6.098 -1.148 1.00 0.00 70 LEU A N 2
ATOM 2438 C CA . LEU A 1 70 ? 8.920 -6.572 -0.324 1.00 0.00 70 LEU A CA 2
ATOM 2439 C C . LEU A 1 70 ? 8.537 -5.486 0.683 1.00 0.00 70 LEU A C 2
ATOM 2440 O O . LEU A 1 70 ? 9.405 -4.882 1.310 1.00 0.00 70 LEU A O 2
ATOM 2456 N N . LEU A 1 71 ? 7.235 -5.270 0.806 1.00 0.00 71 LEU A N 2
ATOM 2457 C CA . LEU A 1 71 ? 6.726 -4.267 1.726 1.00 0.00 71 LEU A CA 2
ATOM 2458 C C . LEU A 1 71 ? 7.288 -4.532 3.124 1.00 0.00 71 LEU A C 2
ATOM 2459 O O . LEU A 1 71 ? 6.806 -5.414 3.833 1.00 0.00 71 LEU A O 2
ATOM 2475 N N . GLY A 1 72 ? 8.299 -3.752 3.479 1.00 0.00 72 GLY A N 2
ATOM 2476 C CA . GLY A 1 72 ? 8.931 -3.892 4.780 1.00 0.00 72 GLY A CA 2
ATOM 2477 C C . GLY A 1 72 ? 10.387 -3.426 4.734 1.00 0.00 72 GLY A C 2
ATOM 2478 O O . GLY A 1 72 ? 10.814 -2.630 5.570 1.00 0.00 72 GLY A O 2
ATOM 2482 N N . SER A 1 73 ? 11.110 -3.941 3.751 1.00 0.00 73 SER A N 2
ATOM 2483 C CA . SER A 1 73 ? 12.509 -3.587 3.586 1.00 0.00 73 SER A CA 2
ATOM 2484 C C . SER A 1 73 ? 12.673 -2.067 3.625 1.00 0.00 73 SER A C 2
ATOM 2485 O O . SER A 1 73 ? 13.752 -1.563 3.933 1.00 0.00 73 SER A O 2
ATOM 2493 N N . TYR A 1 74 ? 11.587 -1.378 3.308 1.00 0.00 74 TYR A N 2
ATOM 2494 C CA . TYR A 1 74 ? 11.596 0.075 3.303 1.00 0.00 74 TYR A CA 2
ATOM 2495 C C . TYR A 1 74 ? 11.384 0.629 4.714 1.00 0.00 74 TYR A C 2
ATOM 2496 O O . TYR A 1 74 ? 10.999 -0.105 5.622 1.00 0.00 74 TYR A O 2
ATOM 2514 N N . PRO A 1 75 ? 11.653 1.955 4.856 1.00 0.00 75 PRO A N 2
ATOM 2515 C CA . PRO A 1 75 ? 11.496 2.616 6.140 1.00 0.00 75 PRO A CA 2
ATOM 2516 C C . PRO A 1 75 ? 10.017 2.845 6.462 1.00 0.00 75 PRO A C 2
ATOM 2517 O O . PRO A 1 75 ? 9.604 3.973 6.728 1.00 0.00 75 PRO A O 2
ATOM 2528 N N . VAL A 1 76 ? 9.261 1.758 6.426 1.00 0.00 76 VAL A N 2
ATOM 2529 C CA . VAL A 1 76 ? 7.838 1.826 6.711 1.00 0.00 76 VAL A CA 2
ATOM 2530 C C . VAL A 1 76 ? 7.503 0.858 7.847 1.00 0.00 76 VAL A C 2
ATOM 2531 O O . VAL A 1 76 ? 8.316 0.007 8.203 1.00 0.00 76 VAL A O 2
ATOM 2544 N N . ASP A 1 77 ? 6.303 1.021 8.386 1.00 0.00 77 ASP A N 2
ATOM 2545 C CA . ASP A 1 77 ? 5.850 0.173 9.475 1.00 0.00 77 ASP A CA 2
ATOM 2546 C C . ASP A 1 77 ? 4.372 0.453 9.752 1.00 0.00 77 ASP A C 2
ATOM 2547 O O . ASP A 1 77 ? 3.826 1.450 9.283 1.00 0.00 77 ASP A O 2
ATOM 2556 N N . ASP A 1 78 ? 3.765 -0.446 10.514 1.00 0.00 78 ASP A N 2
ATOM 2557 C CA . ASP A 1 78 ? 2.360 -0.309 10.859 1.00 0.00 78 ASP A CA 2
ATOM 2558 C C . ASP A 1 78 ? 2.141 1.033 11.561 1.00 0.00 78 ASP A C 2
ATOM 2559 O O . ASP A 1 78 ? 2.472 1.184 12.736 1.00 0.00 78 ASP A O 2
ATOM 2568 N N . GLY A 1 79 ? 1.584 1.973 10.811 1.00 0.00 79 GLY A N 2
ATOM 2569 C CA . GLY A 1 79 ? 1.317 3.297 11.347 1.00 0.00 79 GLY A CA 2
ATOM 2570 C C . GLY A 1 79 ? 1.694 4.383 10.337 1.00 0.00 79 GLY A C 2
ATOM 2571 O O . GLY A 1 79 ? 1.241 5.521 10.447 1.00 0.00 79 GLY A O 2
ATOM 2575 N N . CYS A 1 80 ? 2.518 3.993 9.377 1.00 0.00 80 CYS A N 2
ATOM 2576 C CA . CYS A 1 80 ? 2.961 4.919 8.348 1.00 0.00 80 CYS A CA 2
ATOM 2577 C C . CYS A 1 80 ? 1.761 5.267 7.466 1.00 0.00 80 CYS A C 2
ATOM 2578 O O . CYS A 1 80 ? 0.633 4.876 7.763 1.00 0.00 80 CYS A O 2
ATOM 2586 N N . ARG A 1 81 ? 2.044 5.998 6.398 1.00 0.00 81 ARG A N 2
ATOM 2587 C CA . ARG A 1 81 ? 1.001 6.402 5.470 1.00 0.00 81 ARG A CA 2
ATOM 2588 C C . ARG A 1 81 ? 1.452 6.161 4.028 1.00 0.00 81 ARG A C 2
ATOM 2589 O O . ARG A 1 81 ? 2.538 6.582 3.634 1.00 0.00 81 ARG A O 2
ATOM 2610 N N . ILE A 1 82 ? 0.593 5.484 3.279 1.00 0.00 82 ILE A N 2
ATOM 2611 C CA . ILE A 1 82 ? 0.889 5.181 1.889 1.00 0.00 82 ILE A CA 2
ATOM 2612 C C . ILE A 1 82 ? -0.008 6.029 0.985 1.00 0.00 82 ILE A C 2
ATOM 2613 O O . ILE A 1 82 ? -1.177 5.702 0.782 1.00 0.00 82 ILE A O 2
ATOM 2629 N N . HIS A 1 83 ? 0.572 7.101 0.466 1.00 0.00 83 HIS A N 2
ATOM 2630 C CA . HIS A 1 83 ? -0.161 7.997 -0.412 1.00 0.00 83 HIS A CA 2
ATOM 2631 C C . HIS A 1 83 ? -0.152 7.441 -1.837 1.00 0.00 83 HIS A C 2
ATOM 2632 O O . HIS A 1 83 ? 0.864 7.508 -2.527 1.00 0.00 83 HIS A O 2
ATOM 2646 N N . VAL A 1 84 ? -1.296 6.906 -2.236 1.00 0.00 84 VAL A N 2
ATOM 2647 C CA . VAL A 1 84 ? -1.433 6.338 -3.567 1.00 0.00 84 VAL A CA 2
ATOM 2648 C C . VAL A 1 84 ? -1.797 7.449 -4.555 1.00 0.00 84 VAL A C 2
ATOM 2649 O O . VAL A 1 84 ? -2.944 7.889 -4.604 1.00 0.00 84 VAL A O 2
ATOM 2662 N N . ILE A 1 85 ? -0.798 7.869 -5.318 1.00 0.00 85 ILE A N 2
ATOM 2663 C CA . ILE A 1 85 ? -0.999 8.919 -6.301 1.00 0.00 85 ILE A CA 2
ATOM 2664 C C . ILE A 1 85 ? -1.777 8.355 -7.492 1.00 0.00 85 ILE A C 2
ATOM 2665 O O . ILE A 1 85 ? -1.217 7.641 -8.322 1.00 0.00 85 ILE A O 2
ATOM 2681 N N . ASP A 1 86 ? -3.057 8.697 -7.537 1.00 0.00 86 ASP A N 2
ATOM 2682 C CA . ASP A 1 86 ? -3.917 8.234 -8.613 1.00 0.00 86 ASP A CA 2
ATOM 2683 C C . ASP A 1 86 ? -3.359 8.718 -9.952 1.00 0.00 86 ASP A C 2
ATOM 2684 O O . ASP A 1 86 ? -3.473 9.896 -10.287 1.00 0.00 86 ASP A O 2
ATOM 2693 N N . HIS A 1 87 ? -2.766 7.784 -10.682 1.00 0.00 87 HIS A N 2
ATOM 2694 C CA . HIS A 1 87 ? -2.190 8.101 -11.978 1.00 0.00 87 HIS A CA 2
ATOM 2695 C C . HIS A 1 87 ? -3.164 7.697 -13.086 1.00 0.00 87 HIS A C 2
ATOM 2696 O O . HIS A 1 87 ? -2.780 7.603 -14.251 1.00 0.00 87 HIS A O 2
ATOM 2710 N N . SER A 1 88 ? -4.405 7.467 -12.684 1.00 0.00 88 SER A N 2
ATOM 2711 C CA . SER A 1 88 ? -5.437 7.075 -13.628 1.00 0.00 88 SER A CA 2
ATOM 2712 C C . SER A 1 88 ? -6.616 8.048 -13.550 1.00 0.00 88 SER A C 2
ATOM 2713 O O . SER A 1 88 ? -7.561 7.824 -12.796 1.00 0.00 88 SER A O 2
ATOM 2721 N N . GLY A 1 89 ? -6.520 9.108 -14.339 1.00 0.00 89 GLY A N 2
ATOM 2722 C CA . GLY A 1 89 ? -7.566 10.116 -14.369 1.00 0.00 89 GLY A CA 2
ATOM 2723 C C . GLY A 1 89 ? -7.754 10.670 -15.783 1.00 0.00 89 GLY A C 2
ATOM 2724 O O . GLY A 1 89 ? -7.092 11.631 -16.170 1.00 0.00 89 GLY A O 2
ATOM 2728 N N . SER A 1 90 ? -8.661 10.039 -16.515 1.00 0.00 90 SER A N 2
ATOM 2729 C CA . SER A 1 90 ? -8.945 10.456 -17.877 1.00 0.00 90 SER A CA 2
ATOM 2730 C C . SER A 1 90 ? -9.449 11.901 -17.888 1.00 0.00 90 SER A C 2
ATOM 2731 O O . SER A 1 90 ? -10.054 12.358 -16.919 1.00 0.00 90 SER A O 2
ATOM 2739 N N . GLY A 1 91 ? -9.182 12.579 -18.994 1.00 0.00 91 GLY A N 2
ATOM 2740 C CA . GLY A 1 91 ? -9.602 13.962 -19.143 1.00 0.00 91 GLY A CA 2
ATOM 2741 C C . GLY A 1 91 ? -10.601 14.111 -20.292 1.00 0.00 91 GLY A C 2
ATOM 2742 O O . GLY A 1 91 ? -10.917 13.138 -20.975 1.00 0.00 91 GLY A O 2
ATOM 2746 N N . PRO A 1 92 ? -11.083 15.370 -20.475 1.00 0.00 92 PRO A N 2
ATOM 2747 C CA . PRO A 1 92 ? -12.040 15.658 -21.530 1.00 0.00 92 PRO A CA 2
ATOM 2748 C C . PRO A 1 92 ? -11.357 15.684 -22.899 1.00 0.00 92 PRO A C 2
ATOM 2749 O O . PRO A 1 92 ? -11.268 16.734 -23.533 1.00 0.00 92 PRO A O 2
ATOM 2760 N N . SER A 1 93 ? -10.891 14.515 -23.314 1.00 0.00 93 SER A N 2
ATOM 2761 C CA . SER A 1 93 ? -10.219 14.390 -24.596 1.00 0.00 93 SER A CA 2
ATOM 2762 C C . SER A 1 93 ? -10.153 12.919 -25.011 1.00 0.00 93 SER A C 2
ATOM 2763 O O . SER A 1 93 ? -10.246 12.028 -24.168 1.00 0.00 93 SER A O 2
ATOM 2771 N N . SER A 1 94 ? -9.994 12.710 -26.310 1.00 0.00 94 SER A N 2
ATOM 2772 C CA . SER A 1 94 ? -9.915 11.362 -26.847 1.00 0.00 94 SER A CA 2
ATOM 2773 C C . SER A 1 94 ? -8.807 11.283 -27.899 1.00 0.00 94 SER A C 2
ATOM 2774 O O . SER A 1 94 ? -8.965 11.785 -29.011 1.00 0.00 94 SER A O 2
ATOM 2782 N N . GLY A 1 95 ? -7.711 10.647 -27.512 1.00 0.00 95 GLY A N 2
ATOM 2783 C CA . GLY A 1 95 ? -6.578 10.495 -28.408 1.00 0.00 95 GLY A CA 2
ATOM 2784 C C . GLY A 1 95 ? -6.800 9.335 -29.381 1.00 0.00 95 GLY A C 2
ATOM 2785 O O . GLY A 1 95 ? -6.045 8.364 -29.377 1.00 0.00 95 GLY A O 2
ATOM 2789 N N . GLY A 1 1 ? 4.254 -20.358 13.830 1.00 0.00 1 GLY A N 3
ATOM 2790 C CA . GLY A 1 1 ? 5.180 -19.865 14.835 1.00 0.00 1 GLY A CA 3
ATOM 2791 C C . GLY A 1 1 ? 5.012 -18.358 15.043 1.00 0.00 1 GLY A C 3
ATOM 2792 O O . GLY A 1 1 ? 4.527 -17.656 14.157 1.00 0.00 1 GLY A O 3
ATOM 2796 N N . SER A 1 2 ? 5.421 -17.906 16.219 1.00 0.00 2 SER A N 3
ATOM 2797 C CA . SER A 1 2 ? 5.322 -16.496 16.555 1.00 0.00 2 SER A CA 3
ATOM 2798 C C . SER A 1 2 ? 3.853 -16.070 16.596 1.00 0.00 2 SER A C 3
ATOM 2799 O O . SER A 1 2 ? 3.246 -15.821 15.556 1.00 0.00 2 SER A O 3
ATOM 2807 N N . SER A 1 3 ? 3.324 -16.000 17.809 1.00 0.00 3 SER A N 3
ATOM 2808 C CA . SER A 1 3 ? 1.938 -15.608 17.999 1.00 0.00 3 SER A CA 3
ATOM 2809 C C . SER A 1 3 ? 1.869 -14.214 18.624 1.00 0.00 3 SER A C 3
ATOM 2810 O O . SER A 1 3 ? 2.095 -14.055 19.823 1.00 0.00 3 SER A O 3
ATOM 2818 N N . GLY A 1 4 ? 1.556 -13.238 17.784 1.00 0.00 4 GLY A N 3
ATOM 2819 C CA . GLY A 1 4 ? 1.455 -11.862 18.239 1.00 0.00 4 GLY A CA 3
ATOM 2820 C C . GLY A 1 4 ? 0.874 -10.964 17.145 1.00 0.00 4 GLY A C 3
ATOM 2821 O O . GLY A 1 4 ? -0.210 -11.230 16.629 1.00 0.00 4 GLY A O 3
ATOM 2825 N N . SER A 1 5 ? 1.623 -9.919 16.823 1.00 0.00 5 SER A N 3
ATOM 2826 C CA . SER A 1 5 ? 1.196 -8.980 15.799 1.00 0.00 5 SER A CA 3
ATOM 2827 C C . SER A 1 5 ? 0.586 -9.736 14.617 1.00 0.00 5 SER A C 3
ATOM 2828 O O . SER A 1 5 ? 0.965 -10.874 14.341 1.00 0.00 5 SER A O 3
ATOM 2836 N N . SER A 1 6 ? -0.347 -9.074 13.950 1.00 0.00 6 SER A N 3
ATOM 2837 C CA . SER A 1 6 ? -1.013 -9.669 12.804 1.00 0.00 6 SER A CA 3
ATOM 2838 C C . SER A 1 6 ? -0.847 -8.770 11.577 1.00 0.00 6 SER A C 3
ATOM 2839 O O . SER A 1 6 ? -1.767 -8.041 11.208 1.00 0.00 6 SER A O 3
ATOM 2847 N N . GLY A 1 7 ? 0.332 -8.850 10.978 1.00 0.00 7 GLY A N 3
ATOM 2848 C CA . GLY A 1 7 ? 0.630 -8.053 9.801 1.00 0.00 7 GLY A CA 3
ATOM 2849 C C . GLY A 1 7 ? 1.088 -6.646 10.193 1.00 0.00 7 GLY A C 3
ATOM 2850 O O . GLY A 1 7 ? 1.700 -6.459 11.243 1.00 0.00 7 GLY A O 3
ATOM 2854 N N . VAL A 1 8 ? 0.773 -5.694 9.328 1.00 0.00 8 VAL A N 3
ATOM 2855 C CA . VAL A 1 8 ? 1.145 -4.310 9.570 1.00 0.00 8 VAL A CA 3
ATOM 2856 C C . VAL A 1 8 ? 0.015 -3.393 9.099 1.00 0.00 8 VAL A C 3
ATOM 2857 O O . VAL A 1 8 ? -0.505 -3.559 7.996 1.00 0.00 8 VAL A O 3
ATOM 2870 N N . MET A 1 9 ? -0.332 -2.445 9.957 1.00 0.00 9 MET A N 3
ATOM 2871 C CA . MET A 1 9 ? -1.391 -1.501 9.642 1.00 0.00 9 MET A CA 3
ATOM 2872 C C . MET A 1 9 ? -0.819 -0.217 9.039 1.00 0.00 9 MET A C 3
ATOM 2873 O O . MET A 1 9 ? -0.086 0.513 9.705 1.00 0.00 9 MET A O 3
ATOM 2887 N N . VAL A 1 10 ? -1.177 0.021 7.786 1.00 0.00 10 VAL A N 3
ATOM 2888 C CA . VAL A 1 10 ? -0.708 1.205 7.086 1.00 0.00 10 VAL A CA 3
ATOM 2889 C C . VAL A 1 10 ? -1.911 2.046 6.653 1.00 0.00 10 VAL A C 3
ATOM 2890 O O . VAL A 1 10 ? -2.995 1.513 6.421 1.00 0.00 10 VAL A O 3
ATOM 2903 N N . PHE A 1 11 ? -1.680 3.347 6.559 1.00 0.00 11 PHE A N 3
ATOM 2904 C CA . PHE A 1 11 ? -2.731 4.267 6.159 1.00 0.00 11 PHE A CA 3
ATOM 2905 C C . PHE A 1 11 ? -2.683 4.533 4.653 1.00 0.00 11 PHE A C 3
ATOM 2906 O O . PHE A 1 11 ? -1.838 5.292 4.179 1.00 0.00 11 PHE A O 3
ATOM 2923 N N . ILE A 1 12 ? -3.600 3.893 3.942 1.00 0.00 12 ILE A N 3
ATOM 2924 C CA . ILE A 1 12 ? -3.672 4.051 2.499 1.00 0.00 12 ILE A CA 3
ATOM 2925 C C . ILE A 1 12 ? -4.486 5.303 2.168 1.00 0.00 12 ILE A C 3
ATOM 2926 O O . ILE A 1 12 ? -5.477 5.599 2.835 1.00 0.00 12 ILE A O 3
ATOM 2942 N N . SER A 1 13 ? -4.039 6.006 1.138 1.00 0.00 13 SER A N 3
ATOM 2943 C CA . SER A 1 13 ? -4.713 7.220 0.710 1.00 0.00 13 SER A CA 3
ATOM 2944 C C . SER A 1 13 ? -4.527 7.419 -0.796 1.00 0.00 13 SER A C 3
ATOM 2945 O O . SER A 1 13 ? -3.672 6.781 -1.409 1.00 0.00 13 SER A O 3
ATOM 2953 N N . SER A 1 14 ? -5.341 8.307 -1.348 1.00 0.00 14 SER A N 3
ATOM 2954 C CA . SER A 1 14 ? -5.276 8.598 -2.770 1.00 0.00 14 SER A CA 3
ATOM 2955 C C . SER A 1 14 ? -5.731 10.035 -3.031 1.00 0.00 14 SER A C 3
ATOM 2956 O O . SER A 1 14 ? -6.451 10.619 -2.222 1.00 0.00 14 SER A O 3
ATOM 2964 N N . SER A 1 15 ? -5.292 10.565 -4.164 1.00 0.00 15 SER A N 3
ATOM 2965 C CA . SER A 1 15 ? -5.645 11.923 -4.541 1.00 0.00 15 SER A CA 3
ATOM 2966 C C . SER A 1 15 ? -7.130 11.996 -4.904 1.00 0.00 15 SER A C 3
ATOM 2967 O O . SER A 1 15 ? -7.737 13.063 -4.836 1.00 0.00 15 SER A O 3
ATOM 2975 N N . LEU A 1 16 ? -7.672 10.847 -5.280 1.00 0.00 16 LEU A N 3
ATOM 2976 C CA . LEU A 1 16 ? -9.074 10.767 -5.654 1.00 0.00 16 LEU A CA 3
ATOM 2977 C C . LEU A 1 16 ? -9.938 11.188 -4.464 1.00 0.00 16 LEU A C 3
ATOM 2978 O O . LEU A 1 16 ? -10.860 11.989 -4.614 1.00 0.00 16 LEU A O 3
ATOM 2994 N N . ASN A 1 17 ? -9.611 10.629 -3.308 1.00 0.00 17 ASN A N 3
ATOM 2995 C CA . ASN A 1 17 ? -10.346 10.936 -2.093 1.00 0.00 17 ASN A CA 3
ATOM 2996 C C . ASN A 1 17 ? -9.407 11.608 -1.090 1.00 0.00 17 ASN A C 3
ATOM 2997 O O . ASN A 1 17 ? -8.413 11.016 -0.672 1.00 0.00 17 ASN A O 3
ATOM 3008 N N . SER A 1 18 ? -9.755 12.835 -0.732 1.00 0.00 18 SER A N 3
ATOM 3009 C CA . SER A 1 18 ? -8.956 13.594 0.215 1.00 0.00 18 SER A CA 3
ATOM 3010 C C . SER A 1 18 ? -9.163 13.049 1.630 1.00 0.00 18 SER A C 3
ATOM 3011 O O . SER A 1 18 ? -9.901 13.633 2.421 1.00 0.00 18 SER A O 3
ATOM 3019 N N . PHE A 1 19 ? -8.498 11.937 1.904 1.00 0.00 19 PHE A N 3
ATOM 3020 C CA . PHE A 1 19 ? -8.599 11.307 3.210 1.00 0.00 19 PHE A CA 3
ATOM 3021 C C . PHE A 1 19 ? -7.695 10.076 3.297 1.00 0.00 19 PHE A C 3
ATOM 3022 O O . PHE A 1 19 ? -7.155 9.625 2.287 1.00 0.00 19 PHE A O 3
ATOM 3039 N N . ARG A 1 20 ? -7.557 9.568 4.512 1.00 0.00 20 ARG A N 3
ATOM 3040 C CA . ARG A 1 20 ? -6.726 8.398 4.744 1.00 0.00 20 ARG A CA 3
ATOM 3041 C C . ARG A 1 20 ? -7.596 7.195 5.116 1.00 0.00 20 ARG A C 3
ATOM 3042 O O . ARG A 1 20 ? -8.498 7.309 5.945 1.00 0.00 20 ARG A O 3
ATOM 3063 N N . SER A 1 21 ? -7.295 6.070 4.485 1.00 0.00 21 SER A N 3
ATOM 3064 C CA . SER A 1 21 ? -8.037 4.847 4.740 1.00 0.00 21 SER A CA 3
ATOM 3065 C C . SER A 1 21 ? -7.266 3.960 5.719 1.00 0.00 21 SER A C 3
ATOM 3066 O O . SER A 1 21 ? -6.087 4.195 5.978 1.00 0.00 21 SER A O 3
ATOM 3074 N N . GLU A 1 22 ? -7.963 2.959 6.236 1.00 0.00 22 GLU A N 3
ATOM 3075 C CA . GLU A 1 22 ? -7.358 2.036 7.181 1.00 0.00 22 GLU A CA 3
ATOM 3076 C C . GLU A 1 22 ? -7.460 0.601 6.661 1.00 0.00 22 GLU A C 3
ATOM 3077 O O . GLU A 1 22 ? -8.500 -0.041 6.799 1.00 0.00 22 GLU A O 3
ATOM 3089 N N . LYS A 1 23 ? -6.366 0.139 6.073 1.00 0.00 23 LYS A N 3
ATOM 3090 C CA . LYS A 1 23 ? -6.320 -1.208 5.531 1.00 0.00 23 LYS A CA 3
ATOM 3091 C C . LYS A 1 23 ? -5.156 -1.970 6.168 1.00 0.00 23 LYS A C 3
ATOM 3092 O O . LYS A 1 23 ? -4.385 -1.400 6.939 1.00 0.00 23 LYS A O 3
ATOM 3111 N N . ARG A 1 24 ? -5.064 -3.245 5.821 1.00 0.00 24 ARG A N 3
ATOM 3112 C CA . ARG A 1 24 ? -4.007 -4.090 6.349 1.00 0.00 24 ARG A CA 3
ATOM 3113 C C . ARG A 1 24 ? -3.396 -4.938 5.231 1.00 0.00 24 ARG A C 3
ATOM 3114 O O . ARG A 1 24 ? -4.103 -5.386 4.330 1.00 0.00 24 ARG A O 3
ATOM 3135 N N . TYR A 1 25 ? -2.089 -5.132 5.326 1.00 0.00 25 TYR A N 3
ATOM 3136 C CA . TYR A 1 25 ? -1.375 -5.917 4.334 1.00 0.00 25 TYR A CA 3
ATOM 3137 C C . TYR A 1 25 ? -0.194 -6.657 4.966 1.00 0.00 25 TYR A C 3
ATOM 3138 O O . TYR A 1 25 ? 0.308 -6.251 6.013 1.00 0.00 25 TYR A O 3
ATOM 3156 N N . SER A 1 26 ? 0.215 -7.729 4.304 1.00 0.00 26 SER A N 3
ATOM 3157 C CA . SER A 1 26 ? 1.327 -8.528 4.788 1.00 0.00 26 SER A CA 3
ATOM 3158 C C . SER A 1 26 ? 2.652 -7.903 4.346 1.00 0.00 26 SER A C 3
ATOM 3159 O O . SER A 1 26 ? 2.732 -7.298 3.279 1.00 0.00 26 SER A O 3
ATOM 3167 N N . ARG A 1 27 ? 3.659 -8.071 5.191 1.00 0.00 27 ARG A N 3
ATOM 3168 C CA . ARG A 1 27 ? 4.977 -7.531 4.901 1.00 0.00 27 ARG A CA 3
ATOM 3169 C C . ARG A 1 27 ? 5.664 -8.363 3.816 1.00 0.00 27 ARG A C 3
ATOM 3170 O O . ARG A 1 27 ? 6.779 -8.049 3.401 1.00 0.00 27 ARG A O 3
ATOM 3191 N N . SER A 1 28 ? 4.971 -9.407 3.387 1.00 0.00 28 SER A N 3
ATOM 3192 C CA . SER A 1 28 ? 5.501 -10.286 2.358 1.00 0.00 28 SER A CA 3
ATOM 3193 C C . SER A 1 28 ? 4.861 -9.956 1.008 1.00 0.00 28 SER A C 3
ATOM 3194 O O . SER A 1 28 ? 5.215 -10.546 -0.012 1.00 0.00 28 SER A O 3
ATOM 3202 N N . LEU A 1 29 ? 3.930 -9.014 1.045 1.00 0.00 29 LEU A N 3
ATOM 3203 C CA . LEU A 1 29 ? 3.237 -8.599 -0.164 1.00 0.00 29 LEU A CA 3
ATOM 3204 C C . LEU A 1 29 ? 4.184 -7.764 -1.028 1.00 0.00 29 LEU A C 3
ATOM 3205 O O . LEU A 1 29 ? 4.490 -6.621 -0.693 1.00 0.00 29 LEU A O 3
ATOM 3221 N N . THR A 1 30 ? 4.622 -8.368 -2.123 1.00 0.00 30 THR A N 3
ATOM 3222 C CA . THR A 1 30 ? 5.528 -7.695 -3.038 1.00 0.00 30 THR A CA 3
ATOM 3223 C C . THR A 1 30 ? 4.945 -6.348 -3.471 1.00 0.00 30 THR A C 3
ATOM 3224 O O . THR A 1 30 ? 3.772 -6.263 -3.830 1.00 0.00 30 THR A O 3
ATOM 3235 N N . ILE A 1 31 ? 5.791 -5.330 -3.423 1.00 0.00 31 ILE A N 3
ATOM 3236 C CA . ILE A 1 31 ? 5.375 -3.992 -3.806 1.00 0.00 31 ILE A CA 3
ATOM 3237 C C . ILE A 1 31 ? 4.430 -4.081 -5.007 1.00 0.00 31 ILE A C 3
ATOM 3238 O O . ILE A 1 31 ? 3.419 -3.383 -5.058 1.00 0.00 31 ILE A O 3
ATOM 3254 N N . ALA A 1 32 ? 4.794 -4.945 -5.943 1.00 0.00 32 ALA A N 3
ATOM 3255 C CA . ALA A 1 32 ? 3.991 -5.134 -7.139 1.00 0.00 32 ALA A CA 3
ATOM 3256 C C . ALA A 1 32 ? 2.601 -5.634 -6.742 1.00 0.00 32 ALA A C 3
ATOM 3257 O O . ALA A 1 32 ? 1.592 -5.057 -7.144 1.00 0.00 32 ALA A O 3
ATOM 3264 N N . GLU A 1 33 ? 2.593 -6.702 -5.958 1.00 0.00 33 GLU A N 3
ATOM 3265 C CA . GLU A 1 33 ? 1.343 -7.286 -5.502 1.00 0.00 33 GLU A CA 3
ATOM 3266 C C . GLU A 1 33 ? 0.537 -6.258 -4.704 1.00 0.00 33 GLU A C 3
ATOM 3267 O O . GLU A 1 33 ? -0.636 -6.024 -4.992 1.00 0.00 33 GLU A O 3
ATOM 3279 N N . PHE A 1 34 ? 1.198 -5.672 -3.717 1.00 0.00 34 PHE A N 3
ATOM 3280 C CA . PHE A 1 34 ? 0.558 -4.675 -2.876 1.00 0.00 34 PHE A CA 3
ATOM 3281 C C . PHE A 1 34 ? -0.292 -3.716 -3.712 1.00 0.00 34 PHE A C 3
ATOM 3282 O O . PHE A 1 34 ? -1.427 -3.410 -3.350 1.00 0.00 34 PHE A O 3
ATOM 3299 N N . LYS A 1 35 ? 0.290 -3.269 -4.815 1.00 0.00 35 LYS A N 3
ATOM 3300 C CA . LYS A 1 35 ? -0.399 -2.351 -5.705 1.00 0.00 35 LYS A CA 3
ATOM 3301 C C . LYS A 1 35 ? -1.704 -2.992 -6.182 1.00 0.00 35 LYS A C 3
ATOM 3302 O O . LYS A 1 35 ? -2.732 -2.323 -6.273 1.00 0.00 35 LYS A O 3
ATOM 3321 N N . CYS A 1 36 ? -1.620 -4.282 -6.473 1.00 0.00 36 CYS A N 3
ATOM 3322 C CA . CYS A 1 36 ? -2.781 -5.022 -6.938 1.00 0.00 36 CYS A CA 3
ATOM 3323 C C . CYS A 1 36 ? -3.892 -4.876 -5.896 1.00 0.00 36 CYS A C 3
ATOM 3324 O O . CYS A 1 36 ? -5.070 -4.811 -6.244 1.00 0.00 36 CYS A O 3
ATOM 3332 N N . LYS A 1 37 ? -3.478 -4.829 -4.638 1.00 0.00 37 LYS A N 3
ATOM 3333 C CA . LYS A 1 37 ? -4.423 -4.693 -3.543 1.00 0.00 37 LYS A CA 3
ATOM 3334 C C . LYS A 1 37 ? -5.001 -3.276 -3.548 1.00 0.00 37 LYS A C 3
ATOM 3335 O O . LYS A 1 37 ? -6.174 -3.080 -3.236 1.00 0.00 37 LYS A O 3
ATOM 3354 N N . LEU A 1 38 ? -4.151 -2.325 -3.907 1.00 0.00 38 LEU A N 3
ATOM 3355 C CA . LEU A 1 38 ? -4.562 -0.933 -3.957 1.00 0.00 38 LEU A CA 3
ATOM 3356 C C . LEU A 1 38 ? -5.506 -0.726 -5.143 1.00 0.00 38 LEU A C 3
ATOM 3357 O O . LEU A 1 38 ? -6.444 0.064 -5.064 1.00 0.00 38 LEU A O 3
ATOM 3373 N N . GLU A 1 39 ? -5.223 -1.452 -6.216 1.00 0.00 39 GLU A N 3
ATOM 3374 C CA . GLU A 1 39 ? -6.035 -1.358 -7.417 1.00 0.00 39 GLU A CA 3
ATOM 3375 C C . GLU A 1 39 ? -7.518 -1.277 -7.051 1.00 0.00 39 GLU A C 3
ATOM 3376 O O . GLU A 1 39 ? -8.307 -0.669 -7.772 1.00 0.00 39 GLU A O 3
ATOM 3388 N N . LEU A 1 40 ? -7.853 -1.899 -5.930 1.00 0.00 40 LEU A N 3
ATOM 3389 C CA . LEU A 1 40 ? -9.227 -1.905 -5.459 1.00 0.00 40 LEU A CA 3
ATOM 3390 C C . LEU A 1 40 ? -9.436 -0.737 -4.493 1.00 0.00 40 LEU A C 3
ATOM 3391 O O . LEU A 1 40 ? -10.453 -0.048 -4.558 1.00 0.00 40 LEU A O 3
ATOM 3407 N N . VAL A 1 41 ? -8.457 -0.550 -3.620 1.00 0.00 41 VAL A N 3
ATOM 3408 C CA . VAL A 1 41 ? -8.521 0.522 -2.642 1.00 0.00 41 VAL A CA 3
ATOM 3409 C C . VAL A 1 41 ? -8.818 1.842 -3.358 1.00 0.00 41 VAL A C 3
ATOM 3410 O O . VAL A 1 41 ? -9.528 2.694 -2.827 1.00 0.00 41 VAL A O 3
ATOM 3423 N N . VAL A 1 42 ? -8.258 1.969 -4.552 1.00 0.00 42 VAL A N 3
ATOM 3424 C CA . VAL A 1 42 ? -8.454 3.171 -5.346 1.00 0.00 42 VAL A CA 3
ATOM 3425 C C . VAL A 1 42 ? -9.380 2.855 -6.522 1.00 0.00 42 VAL A C 3
ATOM 3426 O O . VAL A 1 42 ? -10.128 3.718 -6.977 1.00 0.00 42 VAL A O 3
ATOM 3439 N N . GLY A 1 43 ? -9.299 1.614 -6.980 1.00 0.00 43 GLY A N 3
ATOM 3440 C CA . GLY A 1 43 ? -10.121 1.173 -8.095 1.00 0.00 43 GLY A CA 3
ATOM 3441 C C . GLY A 1 43 ? -9.418 1.430 -9.429 1.00 0.00 43 GLY A C 3
ATOM 3442 O O . GLY A 1 43 ? -9.974 1.154 -10.491 1.00 0.00 43 GLY A O 3
ATOM 3446 N N . SER A 1 44 ? -8.206 1.956 -9.332 1.00 0.00 44 SER A N 3
ATOM 3447 C CA . SER A 1 44 ? -7.421 2.253 -10.518 1.00 0.00 44 SER A CA 3
ATOM 3448 C C . SER A 1 44 ? -6.377 1.158 -10.743 1.00 0.00 44 SER A C 3
ATOM 3449 O O . SER A 1 44 ? -6.219 0.265 -9.911 1.00 0.00 44 SER A O 3
ATOM 3457 N N . PRO A 1 45 ? -5.672 1.264 -11.901 1.00 0.00 45 PRO A N 3
ATOM 3458 C CA . PRO A 1 45 ? -4.648 0.293 -12.246 1.00 0.00 45 PRO A CA 3
ATOM 3459 C C . PRO A 1 45 ? -3.382 0.514 -11.415 1.00 0.00 45 PRO A C 3
ATOM 3460 O O . PRO A 1 45 ? -2.954 1.650 -11.220 1.00 0.00 45 PRO A O 3
ATOM 3471 N N . ALA A 1 46 ? -2.818 -0.591 -10.950 1.00 0.00 46 ALA A N 3
ATOM 3472 C CA . ALA A 1 46 ? -1.610 -0.532 -10.145 1.00 0.00 46 ALA A CA 3
ATOM 3473 C C . ALA A 1 46 ? -0.413 -0.230 -11.050 1.00 0.00 46 ALA A C 3
ATOM 3474 O O . ALA A 1 46 ? 0.629 0.221 -10.577 1.00 0.00 46 ALA A O 3
ATOM 3481 N N . SER A 1 47 ? -0.603 -0.491 -12.335 1.00 0.00 47 SER A N 3
ATOM 3482 C CA . SER A 1 47 ? 0.447 -0.253 -13.310 1.00 0.00 47 SER A CA 3
ATOM 3483 C C . SER A 1 47 ? 0.505 1.235 -13.663 1.00 0.00 47 SER A C 3
ATOM 3484 O O . SER A 1 47 ? 1.320 1.650 -14.486 1.00 0.00 47 SER A O 3
ATOM 3492 N N . CYS A 1 48 ? -0.370 1.997 -13.024 1.00 0.00 48 CYS A N 3
ATOM 3493 C CA . CYS A 1 48 ? -0.428 3.429 -13.260 1.00 0.00 48 CYS A CA 3
ATOM 3494 C C . CYS A 1 48 ? -0.172 4.146 -11.932 1.00 0.00 48 CYS A C 3
ATOM 3495 O O . CYS A 1 48 ? 0.834 4.837 -11.780 1.00 0.00 48 CYS A O 3
ATOM 3503 N N . MET A 1 49 ? -1.100 3.956 -11.006 1.00 0.00 49 MET A N 3
ATOM 3504 C CA . MET A 1 49 ? -0.987 4.576 -9.696 1.00 0.00 49 MET A CA 3
ATOM 3505 C C . MET A 1 49 ? 0.420 4.397 -9.124 1.00 0.00 49 MET A C 3
ATOM 3506 O O . MET A 1 49 ? 1.095 3.413 -9.423 1.00 0.00 49 MET A O 3
ATOM 3520 N N . GLU A 1 50 ? 0.821 5.363 -8.311 1.00 0.00 50 GLU A N 3
ATOM 3521 C CA . GLU A 1 50 ? 2.136 5.324 -7.694 1.00 0.00 50 GLU A CA 3
ATOM 3522 C C . GLU A 1 50 ? 2.008 5.116 -6.183 1.00 0.00 50 GLU A C 3
ATOM 3523 O O . GLU A 1 50 ? 0.948 5.358 -5.607 1.00 0.00 50 GLU A O 3
ATOM 3535 N N . LEU A 1 51 ? 3.102 4.668 -5.585 1.00 0.00 51 LEU A N 3
ATOM 3536 C CA . LEU A 1 51 ? 3.125 4.425 -4.152 1.00 0.00 51 LEU A CA 3
ATOM 3537 C C . LEU A 1 51 ? 4.111 5.391 -3.491 1.00 0.00 51 LEU A C 3
ATOM 3538 O O . LEU A 1 51 ? 5.147 5.717 -4.068 1.00 0.00 51 LEU A O 3
ATOM 3554 N N . GLU A 1 52 ? 3.753 5.821 -2.290 1.00 0.00 52 GLU A N 3
ATOM 3555 C CA . GLU A 1 52 ? 4.594 6.742 -1.544 1.00 0.00 52 GLU A CA 3
ATOM 3556 C C . GLU A 1 52 ? 4.635 6.346 -0.067 1.00 0.00 52 GLU A C 3
ATOM 3557 O O . GLU A 1 52 ? 3.642 5.866 0.478 1.00 0.00 52 GLU A O 3
ATOM 3569 N N . LEU A 1 53 ? 5.793 6.562 0.539 1.00 0.00 53 LEU A N 3
ATOM 3570 C CA . LEU A 1 53 ? 5.976 6.234 1.942 1.00 0.00 53 LEU A CA 3
ATOM 3571 C C . LEU A 1 53 ? 6.200 7.522 2.738 1.00 0.00 53 LEU A C 3
ATOM 3572 O O . LEU A 1 53 ? 7.291 8.089 2.713 1.00 0.00 53 LEU A O 3
ATOM 3588 N N . TYR A 1 54 ? 5.150 7.945 3.425 1.00 0.00 54 TYR A N 3
ATOM 3589 C CA . TYR A 1 54 ? 5.218 9.155 4.226 1.00 0.00 54 TYR A CA 3
ATOM 3590 C C . TYR A 1 54 ? 5.579 8.832 5.677 1.00 0.00 54 TYR A C 3
ATOM 3591 O O . TYR A 1 54 ? 5.201 7.783 6.196 1.00 0.00 54 TYR A O 3
ATOM 3609 N N . GLY A 1 55 ? 6.307 9.753 6.292 1.00 0.00 55 GLY A N 3
ATOM 3610 C CA . GLY A 1 55 ? 6.724 9.580 7.673 1.00 0.00 55 GLY A CA 3
ATOM 3611 C C . GLY A 1 55 ? 5.513 9.465 8.601 1.00 0.00 55 GLY A C 3
ATOM 3612 O O . GLY A 1 55 ? 4.580 8.715 8.319 1.00 0.00 55 GLY A O 3
ATOM 3616 N N . ALA A 1 56 ? 5.567 10.220 9.688 1.00 0.00 56 ALA A N 3
ATOM 3617 C CA . ALA A 1 56 ? 4.486 10.213 10.659 1.00 0.00 56 ALA A CA 3
ATOM 3618 C C . ALA A 1 56 ? 3.489 11.321 10.314 1.00 0.00 56 ALA A C 3
ATOM 3619 O O . ALA A 1 56 ? 2.385 11.045 9.846 1.00 0.00 56 ALA A O 3
ATOM 3626 N N . ASP A 1 57 ? 3.914 12.552 10.559 1.00 0.00 57 ASP A N 3
ATOM 3627 C CA . ASP A 1 57 ? 3.072 13.703 10.281 1.00 0.00 57 ASP A CA 3
ATOM 3628 C C . ASP A 1 57 ? 2.587 13.637 8.831 1.00 0.00 57 ASP A C 3
ATOM 3629 O O . ASP A 1 57 ? 1.388 13.722 8.570 1.00 0.00 57 ASP A O 3
ATOM 3638 N N . ASP A 1 58 ? 3.544 13.485 7.927 1.00 0.00 58 ASP A N 3
ATOM 3639 C CA . ASP A 1 58 ? 3.229 13.406 6.511 1.00 0.00 58 ASP A CA 3
ATOM 3640 C C . ASP A 1 58 ? 4.437 13.875 5.697 1.00 0.00 58 ASP A C 3
ATOM 3641 O O . ASP A 1 58 ? 4.343 14.841 4.941 1.00 0.00 58 ASP A O 3
ATOM 3650 N N . LYS A 1 59 ? 5.544 13.171 5.881 1.00 0.00 59 LYS A N 3
ATOM 3651 C CA . LYS A 1 59 ? 6.768 13.504 5.173 1.00 0.00 59 LYS A CA 3
ATOM 3652 C C . LYS A 1 59 ? 7.153 12.342 4.254 1.00 0.00 59 LYS A C 3
ATOM 3653 O O . LYS A 1 59 ? 7.552 11.279 4.726 1.00 0.00 59 LYS A O 3
ATOM 3672 N N . PHE A 1 60 ? 7.020 12.585 2.959 1.00 0.00 60 PHE A N 3
ATOM 3673 C CA . PHE A 1 60 ? 7.349 11.573 1.970 1.00 0.00 60 PHE A CA 3
ATOM 3674 C C . PHE A 1 60 ? 8.826 11.183 2.055 1.00 0.00 60 PHE A C 3
ATOM 3675 O O . PHE A 1 60 ? 9.686 12.037 2.262 1.00 0.00 60 PHE A O 3
ATOM 3692 N N . TYR A 1 61 ? 9.074 9.892 1.891 1.00 0.00 61 TYR A N 3
ATOM 3693 C CA . TYR A 1 61 ? 10.432 9.377 1.946 1.00 0.00 61 TYR A CA 3
ATOM 3694 C C . TYR A 1 61 ? 10.862 8.816 0.590 1.00 0.00 61 TYR A C 3
ATOM 3695 O O . TYR A 1 61 ? 11.626 9.452 -0.135 1.00 0.00 61 TYR A O 3
ATOM 3713 N N . SER A 1 62 ? 10.352 7.632 0.286 1.00 0.00 62 SER A N 3
ATOM 3714 C CA . SER A 1 62 ? 10.674 6.978 -0.971 1.00 0.00 62 SER A CA 3
ATOM 3715 C C . SER A 1 62 ? 9.396 6.453 -1.629 1.00 0.00 62 SER A C 3
ATOM 3716 O O . SER A 1 62 ? 8.324 6.489 -1.028 1.00 0.00 62 SER A O 3
ATOM 3724 N N . LYS A 1 63 ? 9.554 5.976 -2.855 1.00 0.00 63 LYS A N 3
ATOM 3725 C CA . LYS A 1 63 ? 8.427 5.444 -3.602 1.00 0.00 63 LYS A CA 3
ATOM 3726 C C . LYS A 1 63 ? 8.498 3.916 -3.605 1.00 0.00 63 LYS A C 3
ATOM 3727 O O . LYS A 1 63 ? 9.566 3.341 -3.811 1.00 0.00 63 LYS A O 3
ATOM 3746 N N . LEU A 1 64 ? 7.347 3.301 -3.374 1.00 0.00 64 LEU A N 3
ATOM 3747 C CA . LEU A 1 64 ? 7.265 1.851 -3.348 1.00 0.00 64 LEU A CA 3
ATOM 3748 C C . LEU A 1 64 ? 7.048 1.330 -4.770 1.00 0.00 64 LEU A C 3
ATOM 3749 O O . LEU A 1 64 ? 5.977 0.816 -5.089 1.00 0.00 64 LEU A O 3
ATOM 3765 N N . ASP A 1 65 ? 8.081 1.482 -5.586 1.00 0.00 65 ASP A N 3
ATOM 3766 C CA . ASP A 1 65 ? 8.016 1.034 -6.966 1.00 0.00 65 ASP A CA 3
ATOM 3767 C C . ASP A 1 65 ? 8.709 -0.325 -7.090 1.00 0.00 65 ASP A C 3
ATOM 3768 O O . ASP A 1 65 ? 8.176 -1.243 -7.711 1.00 0.00 65 ASP A O 3
ATOM 3777 N N . GLN A 1 66 ? 9.887 -0.409 -6.489 1.00 0.00 66 GLN A N 3
ATOM 3778 C CA . GLN A 1 66 ? 10.659 -1.640 -6.524 1.00 0.00 66 GLN A CA 3
ATOM 3779 C C . GLN A 1 66 ? 9.741 -2.848 -6.325 1.00 0.00 66 GLN A C 3
ATOM 3780 O O . GLN A 1 66 ? 9.311 -3.128 -5.207 1.00 0.00 66 GLN A O 3
ATOM 3794 N N . GLU A 1 67 ? 9.467 -3.531 -7.427 1.00 0.00 67 GLU A N 3
ATOM 3795 C CA . GLU A 1 67 ? 8.608 -4.702 -7.388 1.00 0.00 67 GLU A CA 3
ATOM 3796 C C . GLU A 1 67 ? 9.324 -5.863 -6.694 1.00 0.00 67 GLU A C 3
ATOM 3797 O O . GLU A 1 67 ? 8.725 -6.575 -5.889 1.00 0.00 67 GLU A O 3
ATOM 3809 N N . ASP A 1 68 ? 10.596 -6.017 -7.031 1.00 0.00 68 ASP A N 3
ATOM 3810 C CA . ASP A 1 68 ? 11.400 -7.079 -6.450 1.00 0.00 68 ASP A CA 3
ATOM 3811 C C . ASP A 1 68 ? 11.492 -6.874 -4.937 1.00 0.00 68 ASP A C 3
ATOM 3812 O O . ASP A 1 68 ? 11.899 -7.778 -4.208 1.00 0.00 68 ASP A O 3
ATOM 3821 N N . ALA A 1 69 ? 11.106 -5.682 -4.509 1.00 0.00 69 ALA A N 3
ATOM 3822 C CA . ALA A 1 69 ? 11.139 -5.347 -3.095 1.00 0.00 69 ALA A CA 3
ATOM 3823 C C . ALA A 1 69 ? 9.866 -5.864 -2.423 1.00 0.00 69 ALA A C 3
ATOM 3824 O O . ALA A 1 69 ? 8.855 -6.088 -3.088 1.00 0.00 69 ALA A O 3
ATOM 3831 N N . LEU A 1 70 ? 9.955 -6.038 -1.112 1.00 0.00 70 LEU A N 3
ATOM 3832 C CA . LEU A 1 70 ? 8.823 -6.525 -0.343 1.00 0.00 70 LEU A CA 3
ATOM 3833 C C . LEU A 1 70 ? 8.432 -5.476 0.700 1.00 0.00 70 LEU A C 3
ATOM 3834 O O . LEU A 1 70 ? 9.286 -4.745 1.200 1.00 0.00 70 LEU A O 3
ATOM 3850 N N . LEU A 1 71 ? 7.142 -5.435 0.997 1.00 0.00 71 LEU A N 3
ATOM 3851 C CA . LEU A 1 71 ? 6.627 -4.487 1.971 1.00 0.00 71 LEU A CA 3
ATOM 3852 C C . LEU A 1 71 ? 7.217 -4.806 3.346 1.00 0.00 71 LEU A C 3
ATOM 3853 O O . LEU A 1 71 ? 6.786 -5.749 4.007 1.00 0.00 71 LEU A O 3
ATOM 3869 N N . GLY A 1 72 ? 8.194 -4.000 3.736 1.00 0.00 72 GLY A N 3
ATOM 3870 C CA . GLY A 1 72 ? 8.848 -4.184 5.021 1.00 0.00 72 GLY A CA 3
ATOM 3871 C C . GLY A 1 72 ? 10.319 -3.771 4.952 1.00 0.00 72 GLY A C 3
ATOM 3872 O O . GLY A 1 72 ? 10.839 -3.156 5.881 1.00 0.00 72 GLY A O 3
ATOM 3876 N N . SER A 1 73 ? 10.949 -4.126 3.842 1.00 0.00 73 SER A N 3
ATOM 3877 C CA . SER A 1 73 ? 12.350 -3.800 3.639 1.00 0.00 73 SER A CA 3
ATOM 3878 C C . SER A 1 73 ? 12.530 -2.282 3.576 1.00 0.00 73 SER A C 3
ATOM 3879 O O . SER A 1 73 ? 13.635 -1.776 3.768 1.00 0.00 73 SER A O 3
ATOM 3887 N N . TYR A 1 74 ? 11.428 -1.598 3.306 1.00 0.00 74 TYR A N 3
ATOM 3888 C CA . TYR A 1 74 ? 11.450 -0.148 3.216 1.00 0.00 74 TYR A CA 3
ATOM 3889 C C . TYR A 1 74 ? 11.267 0.491 4.594 1.00 0.00 74 TYR A C 3
ATOM 3890 O O . TYR A 1 74 ? 10.927 -0.193 5.558 1.00 0.00 74 TYR A O 3
ATOM 3908 N N . PRO A 1 75 ? 11.506 1.829 4.644 1.00 0.00 75 PRO A N 3
ATOM 3909 C CA . PRO A 1 75 ? 11.371 2.567 5.888 1.00 0.00 75 PRO A CA 3
ATOM 3910 C C . PRO A 1 75 ? 9.898 2.782 6.241 1.00 0.00 75 PRO A C 3
ATOM 3911 O O . PRO A 1 75 ? 9.462 3.915 6.438 1.00 0.00 75 PRO A O 3
ATOM 3922 N N . VAL A 1 76 ? 9.171 1.676 6.309 1.00 0.00 76 VAL A N 3
ATOM 3923 C CA . VAL A 1 76 ? 7.756 1.730 6.634 1.00 0.00 76 VAL A CA 3
ATOM 3924 C C . VAL A 1 76 ? 7.485 0.856 7.860 1.00 0.00 76 VAL A C 3
ATOM 3925 O O . VAL A 1 76 ? 8.343 0.076 8.272 1.00 0.00 76 VAL A O 3
ATOM 3938 N N . ASP A 1 77 ? 6.290 1.016 8.409 1.00 0.00 77 ASP A N 3
ATOM 3939 C CA . ASP A 1 77 ? 5.896 0.251 9.580 1.00 0.00 77 ASP A CA 3
ATOM 3940 C C . ASP A 1 77 ? 4.430 0.543 9.905 1.00 0.00 77 ASP A C 3
ATOM 3941 O O . ASP A 1 77 ? 3.858 1.507 9.399 1.00 0.00 77 ASP A O 3
ATOM 3950 N N . ASP A 1 78 ? 3.863 -0.307 10.748 1.00 0.00 78 ASP A N 3
ATOM 3951 C CA . ASP A 1 78 ? 2.474 -0.153 11.147 1.00 0.00 78 ASP A CA 3
ATOM 3952 C C . ASP A 1 78 ? 2.283 1.222 11.791 1.00 0.00 78 ASP A C 3
ATOM 3953 O O . ASP A 1 78 ? 2.620 1.416 12.958 1.00 0.00 78 ASP A O 3
ATOM 3962 N N . GLY A 1 79 ? 1.743 2.140 11.004 1.00 0.00 79 GLY A N 3
ATOM 3963 C CA . GLY A 1 79 ? 1.503 3.490 11.483 1.00 0.00 79 GLY A CA 3
ATOM 3964 C C . GLY A 1 79 ? 1.819 4.522 10.398 1.00 0.00 79 GLY A C 3
ATOM 3965 O O . GLY A 1 79 ? 1.330 5.649 10.447 1.00 0.00 79 GLY A O 3
ATOM 3969 N N . CYS A 1 80 ? 2.636 4.099 9.444 1.00 0.00 80 CYS A N 3
ATOM 3970 C CA . CYS A 1 80 ? 3.023 4.972 8.349 1.00 0.00 80 CYS A CA 3
ATOM 3971 C C . CYS A 1 80 ? 1.793 5.217 7.473 1.00 0.00 80 CYS A C 3
ATOM 3972 O O . CYS A 1 80 ? 0.687 4.804 7.819 1.00 0.00 80 CYS A O 3
ATOM 3980 N N . ARG A 1 81 ? 2.026 5.890 6.355 1.00 0.00 81 ARG A N 3
ATOM 3981 C CA . ARG A 1 81 ? 0.951 6.195 5.427 1.00 0.00 81 ARG A CA 3
ATOM 3982 C C . ARG A 1 81 ? 1.402 5.935 3.988 1.00 0.00 81 ARG A C 3
ATOM 3983 O O . ARG A 1 81 ? 2.550 6.199 3.636 1.00 0.00 81 ARG A O 3
ATOM 4004 N N . ILE A 1 82 ? 0.474 5.419 3.196 1.00 0.00 82 ILE A N 3
ATOM 4005 C CA . ILE A 1 82 ? 0.761 5.119 1.803 1.00 0.00 82 ILE A CA 3
ATOM 4006 C C . ILE A 1 82 ? -0.092 6.018 0.906 1.00 0.00 82 ILE A C 3
ATOM 4007 O O . ILE A 1 82 ? -1.271 5.743 0.687 1.00 0.00 82 ILE A O 3
ATOM 4023 N N . HIS A 1 83 ? 0.537 7.074 0.412 1.00 0.00 83 HIS A N 3
ATOM 4024 C CA . HIS A 1 83 ? -0.150 8.016 -0.456 1.00 0.00 83 HIS A CA 3
ATOM 4025 C C . HIS A 1 83 ? -0.106 7.509 -1.899 1.00 0.00 83 HIS A C 3
ATOM 4026 O O . HIS A 1 83 ? 0.885 7.706 -2.600 1.00 0.00 83 HIS A O 3
ATOM 4040 N N . VAL A 1 84 ? -1.193 6.866 -2.300 1.00 0.00 84 VAL A N 3
ATOM 4041 C CA . VAL A 1 84 ? -1.291 6.329 -3.647 1.00 0.00 84 VAL A CA 3
ATOM 4042 C C . VAL A 1 84 ? -1.590 7.468 -4.624 1.00 0.00 84 VAL A C 3
ATOM 4043 O O . VAL A 1 84 ? -2.692 8.014 -4.627 1.00 0.00 84 VAL A O 3
ATOM 4056 N N . ILE A 1 85 ? -0.590 7.791 -5.430 1.00 0.00 85 ILE A N 3
ATOM 4057 C CA . ILE A 1 85 ? -0.732 8.855 -6.410 1.00 0.00 85 ILE A CA 3
ATOM 4058 C C . ILE A 1 85 ? -1.569 8.350 -7.587 1.00 0.00 85 ILE A C 3
ATOM 4059 O O . ILE A 1 85 ? -1.071 7.615 -8.438 1.00 0.00 85 ILE A O 3
ATOM 4075 N N . ASP A 1 86 ? -2.828 8.764 -7.597 1.00 0.00 86 ASP A N 3
ATOM 4076 C CA . ASP A 1 86 ? -3.739 8.362 -8.655 1.00 0.00 86 ASP A CA 3
ATOM 4077 C C . ASP A 1 86 ? -3.163 8.787 -10.007 1.00 0.00 86 ASP A C 3
ATOM 4078 O O . ASP A 1 86 ? -3.003 9.977 -10.271 1.00 0.00 86 ASP A O 3
ATOM 4087 N N . HIS A 1 87 ? -2.866 7.789 -10.827 1.00 0.00 87 HIS A N 3
ATOM 4088 C CA . HIS A 1 87 ? -2.311 8.044 -12.146 1.00 0.00 87 HIS A CA 3
ATOM 4089 C C . HIS A 1 87 ? -3.373 7.770 -13.212 1.00 0.00 87 HIS A C 3
ATOM 4090 O O . HIS A 1 87 ? -3.112 7.915 -14.405 1.00 0.00 87 HIS A O 3
ATOM 4104 N N . SER A 1 88 ? -4.549 7.378 -12.743 1.00 0.00 88 SER A N 3
ATOM 4105 C CA . SER A 1 88 ? -5.652 7.082 -13.642 1.00 0.00 88 SER A CA 3
ATOM 4106 C C . SER A 1 88 ? -6.401 8.369 -13.993 1.00 0.00 88 SER A C 3
ATOM 4107 O O . SER A 1 88 ? -6.630 8.657 -15.166 1.00 0.00 88 SER A O 3
ATOM 4115 N N . GLY A 1 89 ? -6.761 9.108 -12.954 1.00 0.00 89 GLY A N 3
ATOM 4116 C CA . GLY A 1 89 ? -7.479 10.358 -13.138 1.00 0.00 89 GLY A CA 3
ATOM 4117 C C . GLY A 1 89 ? -6.899 11.157 -14.307 1.00 0.00 89 GLY A C 3
ATOM 4118 O O . GLY A 1 89 ? -7.425 11.109 -15.418 1.00 0.00 89 GLY A O 3
ATOM 4122 N N . SER A 1 90 ? -5.823 11.873 -14.016 1.00 0.00 90 SER A N 3
ATOM 4123 C CA . SER A 1 90 ? -5.166 12.682 -15.028 1.00 0.00 90 SER A CA 3
ATOM 4124 C C . SER A 1 90 ? -3.675 12.344 -15.081 1.00 0.00 90 SER A C 3
ATOM 4125 O O . SER A 1 90 ? -3.119 11.822 -14.116 1.00 0.00 90 SER A O 3
ATOM 4133 N N . GLY A 1 91 ? -3.070 12.657 -16.217 1.00 0.00 91 GLY A N 3
ATOM 4134 C CA . GLY A 1 91 ? -1.653 12.393 -16.408 1.00 0.00 91 GLY A CA 3
ATOM 4135 C C . GLY A 1 91 ? -1.261 12.541 -17.879 1.00 0.00 91 GLY A C 3
ATOM 4136 O O . GLY A 1 91 ? -1.761 11.813 -18.735 1.00 0.00 91 GLY A O 3
ATOM 4140 N N . PRO A 1 92 ? -0.346 13.515 -18.135 1.00 0.00 92 PRO A N 3
ATOM 4141 C CA . PRO A 1 92 ? 0.118 13.768 -19.488 1.00 0.00 92 PRO A CA 3
ATOM 4142 C C . PRO A 1 92 ? 1.095 12.682 -19.945 1.00 0.00 92 PRO A C 3
ATOM 4143 O O . PRO A 1 92 ? 1.520 11.849 -19.146 1.00 0.00 92 PRO A O 3
ATOM 4154 N N . SER A 1 93 ? 1.421 12.726 -21.228 1.00 0.00 93 SER A N 3
ATOM 4155 C CA . SER A 1 93 ? 2.340 11.756 -21.800 1.00 0.00 93 SER A CA 3
ATOM 4156 C C . SER A 1 93 ? 1.724 10.356 -21.745 1.00 0.00 93 SER A C 3
ATOM 4157 O O . SER A 1 93 ? 2.049 9.566 -20.861 1.00 0.00 93 SER A O 3
ATOM 4165 N N . SER A 1 94 ? 0.846 10.093 -22.701 1.00 0.00 94 SER A N 3
ATOM 4166 C CA . SER A 1 94 ? 0.182 8.802 -22.773 1.00 0.00 94 SER A CA 3
ATOM 4167 C C . SER A 1 94 ? 0.543 8.100 -24.083 1.00 0.00 94 SER A C 3
ATOM 4168 O O . SER A 1 94 ? 0.162 8.554 -25.160 1.00 0.00 94 SER A O 3
ATOM 4176 N N . GLY A 1 95 ? 1.274 7.003 -23.947 1.00 0.00 95 GLY A N 3
ATOM 4177 C CA . GLY A 1 95 ? 1.691 6.233 -25.107 1.00 0.00 95 GLY A CA 3
ATOM 4178 C C . GLY A 1 95 ? 0.494 5.547 -25.769 1.00 0.00 95 GLY A C 3
ATOM 4179 O O . GLY A 1 95 ? -0.177 4.725 -25.147 1.00 0.00 95 GLY A O 3
ATOM 4183 N N . GLY A 1 1 ? -8.806 -20.101 13.570 1.00 0.00 1 GLY A N 4
ATOM 4184 C CA . GLY A 1 1 ? -7.480 -19.832 14.099 1.00 0.00 1 GLY A CA 4
ATOM 4185 C C . GLY A 1 1 ? -6.515 -19.431 12.981 1.00 0.00 1 GLY A C 4
ATOM 4186 O O . GLY A 1 1 ? -6.934 -19.193 11.850 1.00 0.00 1 GLY A O 4
ATOM 4190 N N . SER A 1 2 ? -5.240 -19.369 13.337 1.00 0.00 2 SER A N 4
ATOM 4191 C CA . SER A 1 2 ? -4.212 -19.001 12.378 1.00 0.00 2 SER A CA 4
ATOM 4192 C C . SER A 1 2 ? -2.826 -19.245 12.978 1.00 0.00 2 SER A C 4
ATOM 4193 O O . SER A 1 2 ? -2.455 -18.617 13.969 1.00 0.00 2 SER A O 4
ATOM 4201 N N . SER A 1 3 ? -2.098 -20.158 12.352 1.00 0.00 3 SER A N 4
ATOM 4202 C CA . SER A 1 3 ? -0.761 -20.492 12.812 1.00 0.00 3 SER A CA 4
ATOM 4203 C C . SER A 1 3 ? 0.277 -19.676 12.040 1.00 0.00 3 SER A C 4
ATOM 4204 O O . SER A 1 3 ? 0.408 -19.821 10.825 1.00 0.00 3 SER A O 4
ATOM 4212 N N . GLY A 1 4 ? 0.989 -18.835 12.776 1.00 0.00 4 GLY A N 4
ATOM 4213 C CA . GLY A 1 4 ? 2.012 -17.995 12.176 1.00 0.00 4 GLY A CA 4
ATOM 4214 C C . GLY A 1 4 ? 1.409 -17.068 11.118 1.00 0.00 4 GLY A C 4
ATOM 4215 O O . GLY A 1 4 ? 1.179 -17.482 9.983 1.00 0.00 4 GLY A O 4
ATOM 4219 N N . SER A 1 5 ? 1.169 -15.832 11.529 1.00 0.00 5 SER A N 4
ATOM 4220 C CA . SER A 1 5 ? 0.597 -14.843 10.632 1.00 0.00 5 SER A CA 4
ATOM 4221 C C . SER A 1 5 ? 0.647 -13.458 11.279 1.00 0.00 5 SER A C 4
ATOM 4222 O O . SER A 1 5 ? 0.272 -13.297 12.440 1.00 0.00 5 SER A O 4
ATOM 4230 N N . SER A 1 6 ? 1.112 -12.492 10.501 1.00 0.00 6 SER A N 4
ATOM 4231 C CA . SER A 1 6 ? 1.216 -11.125 10.984 1.00 0.00 6 SER A CA 4
ATOM 4232 C C . SER A 1 6 ? 1.334 -10.160 9.803 1.00 0.00 6 SER A C 4
ATOM 4233 O O . SER A 1 6 ? 2.017 -10.454 8.823 1.00 0.00 6 SER A O 4
ATOM 4241 N N . GLY A 1 7 ? 0.660 -9.028 9.936 1.00 0.00 7 GLY A N 4
ATOM 4242 C CA . GLY A 1 7 ? 0.681 -8.017 8.892 1.00 0.00 7 GLY A CA 4
ATOM 4243 C C . GLY A 1 7 ? 1.110 -6.659 9.451 1.00 0.00 7 GLY A C 4
ATOM 4244 O O . GLY A 1 7 ? 1.621 -6.577 10.567 1.00 0.00 7 GLY A O 4
ATOM 4248 N N . VAL A 1 8 ? 0.886 -5.628 8.650 1.00 0.00 8 VAL A N 4
ATOM 4249 C CA . VAL A 1 8 ? 1.243 -4.278 9.052 1.00 0.00 8 VAL A CA 4
ATOM 4250 C C . VAL A 1 8 ? 0.122 -3.317 8.649 1.00 0.00 8 VAL A C 4
ATOM 4251 O O . VAL A 1 8 ? -0.304 -3.304 7.495 1.00 0.00 8 VAL A O 4
ATOM 4264 N N . MET A 1 9 ? -0.324 -2.537 9.622 1.00 0.00 9 MET A N 4
ATOM 4265 C CA . MET A 1 9 ? -1.387 -1.576 9.384 1.00 0.00 9 MET A CA 4
ATOM 4266 C C . MET A 1 9 ? -0.828 -0.271 8.814 1.00 0.00 9 MET A C 4
ATOM 4267 O O . MET A 1 9 ? -0.137 0.470 9.511 1.00 0.00 9 MET A O 4
ATOM 4281 N N . VAL A 1 10 ? -1.148 -0.029 7.551 1.00 0.00 10 VAL A N 4
ATOM 4282 C CA . VAL A 1 10 ? -0.687 1.174 6.879 1.00 0.00 10 VAL A CA 4
ATOM 4283 C C . VAL A 1 10 ? -1.895 2.006 6.446 1.00 0.00 10 VAL A C 4
ATOM 4284 O O . VAL A 1 10 ? -2.952 1.458 6.136 1.00 0.00 10 VAL A O 4
ATOM 4297 N N . PHE A 1 11 ? -1.699 3.316 6.440 1.00 0.00 11 PHE A N 4
ATOM 4298 C CA . PHE A 1 11 ? -2.760 4.230 6.050 1.00 0.00 11 PHE A CA 4
ATOM 4299 C C . PHE A 1 11 ? -2.695 4.540 4.553 1.00 0.00 11 PHE A C 4
ATOM 4300 O O . PHE A 1 11 ? -1.863 5.333 4.115 1.00 0.00 11 PHE A O 4
ATOM 4317 N N . ILE A 1 12 ? -3.583 3.897 3.809 1.00 0.00 12 ILE A N 4
ATOM 4318 C CA . ILE A 1 12 ? -3.637 4.094 2.371 1.00 0.00 12 ILE A CA 4
ATOM 4319 C C . ILE A 1 12 ? -4.477 5.335 2.061 1.00 0.00 12 ILE A C 4
ATOM 4320 O O . ILE A 1 12 ? -5.437 5.632 2.772 1.00 0.00 12 ILE A O 4
ATOM 4336 N N . SER A 1 13 ? -4.087 6.025 1.000 1.00 0.00 13 SER A N 4
ATOM 4337 C CA . SER A 1 13 ? -4.792 7.227 0.588 1.00 0.00 13 SER A CA 4
ATOM 4338 C C . SER A 1 13 ? -4.627 7.440 -0.918 1.00 0.00 13 SER A C 4
ATOM 4339 O O . SER A 1 13 ? -4.027 6.613 -1.603 1.00 0.00 13 SER A O 4
ATOM 4347 N N . SER A 1 14 ? -5.171 8.552 -1.389 1.00 0.00 14 SER A N 4
ATOM 4348 C CA . SER A 1 14 ? -5.092 8.884 -2.802 1.00 0.00 14 SER A CA 4
ATOM 4349 C C . SER A 1 14 ? -5.604 10.307 -3.035 1.00 0.00 14 SER A C 4
ATOM 4350 O O . SER A 1 14 ? -6.240 10.892 -2.160 1.00 0.00 14 SER A O 4
ATOM 4358 N N . SER A 1 15 ? -5.307 10.822 -4.219 1.00 0.00 15 SER A N 4
ATOM 4359 C CA . SER A 1 15 ? -5.729 12.165 -4.578 1.00 0.00 15 SER A CA 4
ATOM 4360 C C . SER A 1 15 ? -7.209 12.162 -4.968 1.00 0.00 15 SER A C 4
ATOM 4361 O O . SER A 1 15 ? -7.875 13.193 -4.900 1.00 0.00 15 SER A O 4
ATOM 4369 N N . LEU A 1 16 ? -7.679 10.990 -5.370 1.00 0.00 16 LEU A N 4
ATOM 4370 C CA . LEU A 1 16 ? -9.067 10.839 -5.772 1.00 0.00 16 LEU A CA 4
ATOM 4371 C C . LEU A 1 16 ? -9.977 11.302 -4.632 1.00 0.00 16 LEU A C 4
ATOM 4372 O O . LEU A 1 16 ? -10.742 12.252 -4.791 1.00 0.00 16 LEU A O 4
ATOM 4388 N N . ASN A 1 17 ? -9.863 10.609 -3.509 1.00 0.00 17 ASN A N 4
ATOM 4389 C CA . ASN A 1 17 ? -10.666 10.937 -2.343 1.00 0.00 17 ASN A CA 4
ATOM 4390 C C . ASN A 1 17 ? -9.773 11.577 -1.278 1.00 0.00 17 ASN A C 4
ATOM 4391 O O . ASN A 1 17 ? -8.822 10.956 -0.806 1.00 0.00 17 ASN A O 4
ATOM 4402 N N . SER A 1 18 ? -10.112 12.809 -0.930 1.00 0.00 18 SER A N 4
ATOM 4403 C CA . SER A 1 18 ? -9.353 13.540 0.070 1.00 0.00 18 SER A CA 4
ATOM 4404 C C . SER A 1 18 ? -9.606 12.945 1.457 1.00 0.00 18 SER A C 4
ATOM 4405 O O . SER A 1 18 ? -10.275 13.558 2.287 1.00 0.00 18 SER A O 4
ATOM 4413 N N . PHE A 1 19 ? -9.057 11.757 1.665 1.00 0.00 19 PHE A N 4
ATOM 4414 C CA . PHE A 1 19 ? -9.214 11.072 2.936 1.00 0.00 19 PHE A CA 4
ATOM 4415 C C . PHE A 1 19 ? -8.293 9.853 3.020 1.00 0.00 19 PHE A C 4
ATOM 4416 O O . PHE A 1 19 ? -7.868 9.320 1.996 1.00 0.00 19 PHE A O 4
ATOM 4433 N N . ARG A 1 20 ? -8.013 9.447 4.250 1.00 0.00 20 ARG A N 4
ATOM 4434 C CA . ARG A 1 20 ? -7.150 8.301 4.481 1.00 0.00 20 ARG A CA 4
ATOM 4435 C C . ARG A 1 20 ? -7.989 7.058 4.787 1.00 0.00 20 ARG A C 4
ATOM 4436 O O . ARG A 1 20 ? -9.053 7.158 5.395 1.00 0.00 20 ARG A O 4
ATOM 4457 N N . SER A 1 21 ? -7.477 5.916 4.351 1.00 0.00 21 SER A N 4
ATOM 4458 C CA . SER A 1 21 ? -8.166 4.656 4.570 1.00 0.00 21 SER A CA 4
ATOM 4459 C C . SER A 1 21 ? -7.372 3.789 5.550 1.00 0.00 21 SER A C 4
ATOM 4460 O O . SER A 1 21 ? -6.217 4.086 5.851 1.00 0.00 21 SER A O 4
ATOM 4468 N N . GLU A 1 22 ? -8.023 2.735 6.019 1.00 0.00 22 GLU A N 4
ATOM 4469 C CA . GLU A 1 22 ? -7.392 1.824 6.959 1.00 0.00 22 GLU A CA 4
ATOM 4470 C C . GLU A 1 22 ? -7.402 0.398 6.403 1.00 0.00 22 GLU A C 4
ATOM 4471 O O . GLU A 1 22 ? -8.407 -0.304 6.503 1.00 0.00 22 GLU A O 4
ATOM 4483 N N . LYS A 1 23 ? -6.271 0.013 5.829 1.00 0.00 23 LYS A N 4
ATOM 4484 C CA . LYS A 1 23 ? -6.137 -1.316 5.257 1.00 0.00 23 LYS A CA 4
ATOM 4485 C C . LYS A 1 23 ? -4.991 -2.053 5.953 1.00 0.00 23 LYS A C 4
ATOM 4486 O O . LYS A 1 23 ? -4.274 -1.468 6.764 1.00 0.00 23 LYS A O 4
ATOM 4505 N N . ARG A 1 24 ? -4.853 -3.325 5.610 1.00 0.00 24 ARG A N 4
ATOM 4506 C CA . ARG A 1 24 ? -3.807 -4.148 6.192 1.00 0.00 24 ARG A CA 4
ATOM 4507 C C . ARG A 1 24 ? -3.164 -5.027 5.117 1.00 0.00 24 ARG A C 4
ATOM 4508 O O . ARG A 1 24 ? -3.846 -5.504 4.211 1.00 0.00 24 ARG A O 4
ATOM 4529 N N . TYR A 1 25 ? -1.860 -5.216 5.254 1.00 0.00 25 TYR A N 4
ATOM 4530 C CA . TYR A 1 25 ? -1.118 -6.030 4.307 1.00 0.00 25 TYR A CA 4
ATOM 4531 C C . TYR A 1 25 ? 0.070 -6.715 4.984 1.00 0.00 25 TYR A C 4
ATOM 4532 O O . TYR A 1 25 ? 0.499 -6.300 6.060 1.00 0.00 25 TYR A O 4
ATOM 4550 N N . SER A 1 26 ? 0.569 -7.752 4.327 1.00 0.00 26 SER A N 4
ATOM 4551 C CA . SER A 1 26 ? 1.700 -8.498 4.852 1.00 0.00 26 SER A CA 4
ATOM 4552 C C . SER A 1 26 ? 3.010 -7.833 4.424 1.00 0.00 26 SER A C 4
ATOM 4553 O O . SER A 1 26 ? 3.101 -7.282 3.329 1.00 0.00 26 SER A O 4
ATOM 4561 N N . ARG A 1 27 ? 3.991 -7.907 5.311 1.00 0.00 27 ARG A N 4
ATOM 4562 C CA . ARG A 1 27 ? 5.292 -7.320 5.039 1.00 0.00 27 ARG A CA 4
ATOM 4563 C C . ARG A 1 27 ? 6.018 -8.118 3.954 1.00 0.00 27 ARG A C 4
ATOM 4564 O O . ARG A 1 27 ? 7.079 -7.711 3.485 1.00 0.00 27 ARG A O 4
ATOM 4585 N N . SER A 1 28 ? 5.417 -9.240 3.587 1.00 0.00 28 SER A N 4
ATOM 4586 C CA . SER A 1 28 ? 5.993 -10.099 2.567 1.00 0.00 28 SER A CA 4
ATOM 4587 C C . SER A 1 28 ? 5.375 -9.779 1.204 1.00 0.00 28 SER A C 4
ATOM 4588 O O . SER A 1 28 ? 5.946 -10.110 0.166 1.00 0.00 28 SER A O 4
ATOM 4596 N N . LEU A 1 29 ? 4.216 -9.138 1.251 1.00 0.00 29 LEU A N 4
ATOM 4597 C CA . LEU A 1 29 ? 3.515 -8.769 0.033 1.00 0.00 29 LEU A CA 4
ATOM 4598 C C . LEU A 1 29 ? 4.423 -7.888 -0.827 1.00 0.00 29 LEU A C 4
ATOM 4599 O O . LEU A 1 29 ? 4.864 -6.828 -0.385 1.00 0.00 29 LEU A O 4
ATOM 4615 N N . THR A 1 30 ? 4.676 -8.359 -2.039 1.00 0.00 30 THR A N 4
ATOM 4616 C CA . THR A 1 30 ? 5.524 -7.627 -2.964 1.00 0.00 30 THR A CA 4
ATOM 4617 C C . THR A 1 30 ? 4.832 -6.340 -3.418 1.00 0.00 30 THR A C 4
ATOM 4618 O O . THR A 1 30 ? 3.643 -6.349 -3.733 1.00 0.00 30 THR A O 4
ATOM 4629 N N . ILE A 1 31 ? 5.605 -5.265 -3.437 1.00 0.00 31 ILE A N 4
ATOM 4630 C CA . ILE A 1 31 ? 5.082 -3.973 -3.847 1.00 0.00 31 ILE A CA 4
ATOM 4631 C C . ILE A 1 31 ? 4.093 -4.170 -4.998 1.00 0.00 31 ILE A C 4
ATOM 4632 O O . ILE A 1 31 ? 2.979 -3.651 -4.959 1.00 0.00 31 ILE A O 4
ATOM 4648 N N . ALA A 1 32 ? 4.537 -4.921 -5.995 1.00 0.00 32 ALA A N 4
ATOM 4649 C CA . ALA A 1 32 ? 3.706 -5.194 -7.155 1.00 0.00 32 ALA A CA 4
ATOM 4650 C C . ALA A 1 32 ? 2.344 -5.712 -6.690 1.00 0.00 32 ALA A C 4
ATOM 4651 O O . ALA A 1 32 ? 1.306 -5.193 -7.099 1.00 0.00 32 ALA A O 4
ATOM 4658 N N . GLU A 1 33 ? 2.391 -6.729 -5.842 1.00 0.00 33 GLU A N 4
ATOM 4659 C CA . GLU A 1 33 ? 1.173 -7.323 -5.318 1.00 0.00 33 GLU A CA 4
ATOM 4660 C C . GLU A 1 33 ? 0.427 -6.317 -4.439 1.00 0.00 33 GLU A C 4
ATOM 4661 O O . GLU A 1 33 ? -0.755 -6.057 -4.654 1.00 0.00 33 GLU A O 4
ATOM 4673 N N . PHE A 1 34 ? 1.150 -5.778 -3.467 1.00 0.00 34 PHE A N 4
ATOM 4674 C CA . PHE A 1 34 ? 0.571 -4.807 -2.555 1.00 0.00 34 PHE A CA 4
ATOM 4675 C C . PHE A 1 34 ? -0.326 -3.819 -3.303 1.00 0.00 34 PHE A C 4
ATOM 4676 O O . PHE A 1 34 ? -1.441 -3.535 -2.868 1.00 0.00 34 PHE A O 4
ATOM 4693 N N . LYS A 1 35 ? 0.193 -3.322 -4.416 1.00 0.00 35 LYS A N 4
ATOM 4694 C CA . LYS A 1 35 ? -0.547 -2.373 -5.229 1.00 0.00 35 LYS A CA 4
ATOM 4695 C C . LYS A 1 35 ? -1.816 -3.043 -5.761 1.00 0.00 35 LYS A C 4
ATOM 4696 O O . LYS A 1 35 ? -2.881 -2.429 -5.789 1.00 0.00 35 LYS A O 4
ATOM 4715 N N . CYS A 1 36 ? -1.659 -4.294 -6.169 1.00 0.00 36 CYS A N 4
ATOM 4716 C CA . CYS A 1 36 ? -2.779 -5.054 -6.698 1.00 0.00 36 CYS A CA 4
ATOM 4717 C C . CYS A 1 36 ? -3.944 -4.943 -5.712 1.00 0.00 36 CYS A C 4
ATOM 4718 O O . CYS A 1 36 ? -5.105 -4.942 -6.116 1.00 0.00 36 CYS A O 4
ATOM 4726 N N . LYS A 1 37 ? -3.592 -4.852 -4.438 1.00 0.00 37 LYS A N 4
ATOM 4727 C CA . LYS A 1 37 ? -4.594 -4.740 -3.392 1.00 0.00 37 LYS A CA 4
ATOM 4728 C C . LYS A 1 37 ? -5.172 -3.324 -3.393 1.00 0.00 37 LYS A C 4
ATOM 4729 O O . LYS A 1 37 ? -6.367 -3.137 -3.171 1.00 0.00 37 LYS A O 4
ATOM 4748 N N . LEU A 1 38 ? -4.296 -2.362 -3.646 1.00 0.00 38 LEU A N 4
ATOM 4749 C CA . LEU A 1 38 ? -4.705 -0.968 -3.680 1.00 0.00 38 LEU A CA 4
ATOM 4750 C C . LEU A 1 38 ? -5.556 -0.721 -4.927 1.00 0.00 38 LEU A C 4
ATOM 4751 O O . LEU A 1 38 ? -6.426 0.150 -4.926 1.00 0.00 38 LEU A O 4
ATOM 4767 N N . GLU A 1 39 ? -5.277 -1.501 -5.960 1.00 0.00 39 GLU A N 4
ATOM 4768 C CA . GLU A 1 39 ? -6.006 -1.378 -7.210 1.00 0.00 39 GLU A CA 4
ATOM 4769 C C . GLU A 1 39 ? -7.507 -1.256 -6.940 1.00 0.00 39 GLU A C 4
ATOM 4770 O O . GLU A 1 39 ? -8.225 -0.595 -7.688 1.00 0.00 39 GLU A O 4
ATOM 4782 N N . LEU A 1 40 ? -7.937 -1.905 -5.867 1.00 0.00 40 LEU A N 4
ATOM 4783 C CA . LEU A 1 40 ? -9.340 -1.878 -5.488 1.00 0.00 40 LEU A CA 4
ATOM 4784 C C . LEU A 1 40 ? -9.575 -0.730 -4.505 1.00 0.00 40 LEU A C 4
ATOM 4785 O O . LEU A 1 40 ? -10.661 -0.152 -4.468 1.00 0.00 40 LEU A O 4
ATOM 4801 N N . VAL A 1 41 ? -8.541 -0.432 -3.732 1.00 0.00 41 VAL A N 4
ATOM 4802 C CA . VAL A 1 41 ? -8.622 0.637 -2.751 1.00 0.00 41 VAL A CA 4
ATOM 4803 C C . VAL A 1 41 ? -8.885 1.962 -3.469 1.00 0.00 41 VAL A C 4
ATOM 4804 O O . VAL A 1 41 ? -9.669 2.783 -2.995 1.00 0.00 41 VAL A O 4
ATOM 4817 N N . VAL A 1 42 ? -8.214 2.130 -4.599 1.00 0.00 42 VAL A N 4
ATOM 4818 C CA . VAL A 1 42 ? -8.366 3.342 -5.386 1.00 0.00 42 VAL A CA 4
ATOM 4819 C C . VAL A 1 42 ? -9.219 3.041 -6.619 1.00 0.00 42 VAL A C 4
ATOM 4820 O O . VAL A 1 42 ? -9.881 3.930 -7.153 1.00 0.00 42 VAL A O 4
ATOM 4833 N N . GLY A 1 43 ? -9.177 1.784 -7.036 1.00 0.00 43 GLY A N 4
ATOM 4834 C CA . GLY A 1 43 ? -9.938 1.354 -8.197 1.00 0.00 43 GLY A CA 4
ATOM 4835 C C . GLY A 1 43 ? -9.148 1.583 -9.487 1.00 0.00 43 GLY A C 4
ATOM 4836 O O . GLY A 1 43 ? -9.678 1.409 -10.583 1.00 0.00 43 GLY A O 4
ATOM 4840 N N . SER A 1 44 ? -7.893 1.970 -9.313 1.00 0.00 44 SER A N 4
ATOM 4841 C CA . SER A 1 44 ? -7.024 2.224 -10.449 1.00 0.00 44 SER A CA 4
ATOM 4842 C C . SER A 1 44 ? -6.021 1.079 -10.608 1.00 0.00 44 SER A C 4
ATOM 4843 O O . SER A 1 44 ? -5.891 0.236 -9.723 1.00 0.00 44 SER A O 4
ATOM 4851 N N . PRO A 1 45 ? -5.320 1.087 -11.774 1.00 0.00 45 PRO A N 4
ATOM 4852 C CA . PRO A 1 45 ? -4.333 0.060 -12.060 1.00 0.00 45 PRO A CA 4
ATOM 4853 C C . PRO A 1 45 ? -3.055 0.286 -11.249 1.00 0.00 45 PRO A C 4
ATOM 4854 O O . PRO A 1 45 ? -2.574 1.413 -11.144 1.00 0.00 45 PRO A O 4
ATOM 4865 N N . ALA A 1 46 ? -2.542 -0.804 -10.697 1.00 0.00 46 ALA A N 4
ATOM 4866 C CA . ALA A 1 46 ? -1.330 -0.739 -9.899 1.00 0.00 46 ALA A CA 4
ATOM 4867 C C . ALA A 1 46 ? -0.136 -0.461 -10.815 1.00 0.00 46 ALA A C 4
ATOM 4868 O O . ALA A 1 46 ? 0.899 0.025 -10.362 1.00 0.00 46 ALA A O 4
ATOM 4875 N N . SER A 1 47 ? -0.320 -0.781 -12.088 1.00 0.00 47 SER A N 4
ATOM 4876 C CA . SER A 1 47 ? 0.729 -0.572 -13.071 1.00 0.00 47 SER A CA 4
ATOM 4877 C C . SER A 1 47 ? 0.772 0.900 -13.485 1.00 0.00 47 SER A C 4
ATOM 4878 O O . SER A 1 47 ? 1.565 1.284 -14.344 1.00 0.00 47 SER A O 4
ATOM 4886 N N . CYS A 1 48 ? -0.089 1.685 -12.854 1.00 0.00 48 CYS A N 4
ATOM 4887 C CA . CYS A 1 48 ? -0.159 3.107 -13.146 1.00 0.00 48 CYS A CA 4
ATOM 4888 C C . CYS A 1 48 ? 0.092 3.876 -11.848 1.00 0.00 48 CYS A C 4
ATOM 4889 O O . CYS A 1 48 ? 1.093 4.580 -11.723 1.00 0.00 48 CYS A O 4
ATOM 4897 N N . MET A 1 49 ? -0.834 3.716 -10.914 1.00 0.00 49 MET A N 4
ATOM 4898 C CA . MET A 1 49 ? -0.726 4.388 -9.630 1.00 0.00 49 MET A CA 4
ATOM 4899 C C . MET A 1 49 ? 0.694 4.277 -9.072 1.00 0.00 49 MET A C 4
ATOM 4900 O O . MET A 1 49 ? 1.458 3.402 -9.476 1.00 0.00 49 MET A O 4
ATOM 4914 N N . GLU A 1 50 ? 1.006 5.178 -8.151 1.00 0.00 50 GLU A N 4
ATOM 4915 C CA . GLU A 1 50 ? 2.321 5.193 -7.533 1.00 0.00 50 GLU A CA 4
ATOM 4916 C C . GLU A 1 50 ? 2.194 5.077 -6.013 1.00 0.00 50 GLU A C 4
ATOM 4917 O O . GLU A 1 50 ? 1.133 5.345 -5.453 1.00 0.00 50 GLU A O 4
ATOM 4929 N N . LEU A 1 51 ? 3.292 4.677 -5.389 1.00 0.00 51 LEU A N 4
ATOM 4930 C CA . LEU A 1 51 ? 3.318 4.522 -3.944 1.00 0.00 51 LEU A CA 4
ATOM 4931 C C . LEU A 1 51 ? 4.183 5.625 -3.333 1.00 0.00 51 LEU A C 4
ATOM 4932 O O . LEU A 1 51 ? 4.991 6.241 -4.025 1.00 0.00 51 LEU A O 4
ATOM 4948 N N . GLU A 1 52 ? 3.983 5.842 -2.041 1.00 0.00 52 GLU A N 4
ATOM 4949 C CA . GLU A 1 52 ? 4.734 6.861 -1.328 1.00 0.00 52 GLU A CA 4
ATOM 4950 C C . GLU A 1 52 ? 4.756 6.553 0.171 1.00 0.00 52 GLU A C 4
ATOM 4951 O O . GLU A 1 52 ? 3.710 6.327 0.777 1.00 0.00 52 GLU A O 4
ATOM 4963 N N . LEU A 1 53 ? 5.959 6.553 0.725 1.00 0.00 53 LEU A N 4
ATOM 4964 C CA . LEU A 1 53 ? 6.131 6.277 2.141 1.00 0.00 53 LEU A CA 4
ATOM 4965 C C . LEU A 1 53 ? 6.329 7.595 2.893 1.00 0.00 53 LEU A C 4
ATOM 4966 O O . LEU A 1 53 ? 7.371 8.236 2.766 1.00 0.00 53 LEU A O 4
ATOM 4982 N N . TYR A 1 54 ? 5.313 7.960 3.661 1.00 0.00 54 TYR A N 4
ATOM 4983 C CA . TYR A 1 54 ? 5.363 9.189 4.434 1.00 0.00 54 TYR A CA 4
ATOM 4984 C C . TYR A 1 54 ? 5.881 8.927 5.849 1.00 0.00 54 TYR A C 4
ATOM 4985 O O . TYR A 1 54 ? 5.629 7.867 6.420 1.00 0.00 54 TYR A O 4
ATOM 5003 N N . GLY A 1 55 ? 6.596 9.911 6.374 1.00 0.00 55 GLY A N 4
ATOM 5004 C CA . GLY A 1 55 ? 7.153 9.800 7.712 1.00 0.00 55 GLY A CA 4
ATOM 5005 C C . GLY A 1 55 ? 6.064 9.969 8.774 1.00 0.00 55 GLY A C 4
ATOM 5006 O O . GLY A 1 55 ? 4.951 9.471 8.612 1.00 0.00 55 GLY A O 4
ATOM 5010 N N . ALA A 1 56 ? 6.424 10.673 9.837 1.00 0.00 56 ALA A N 4
ATOM 5011 C CA . ALA A 1 56 ? 5.492 10.914 10.926 1.00 0.00 56 ALA A CA 4
ATOM 5012 C C . ALA A 1 56 ? 4.569 12.076 10.553 1.00 0.00 56 ALA A C 4
ATOM 5013 O O . ALA A 1 56 ? 3.396 11.869 10.248 1.00 0.00 56 ALA A O 4
ATOM 5020 N N . ASP A 1 57 ? 5.134 13.274 10.590 1.00 0.00 57 ASP A N 4
ATOM 5021 C CA . ASP A 1 57 ? 4.377 14.469 10.261 1.00 0.00 57 ASP A CA 4
ATOM 5022 C C . ASP A 1 57 ? 4.184 14.544 8.745 1.00 0.00 57 ASP A C 4
ATOM 5023 O O . ASP A 1 57 ? 4.578 15.522 8.112 1.00 0.00 57 ASP A O 4
ATOM 5032 N N . ASP A 1 58 ? 3.576 13.497 8.206 1.00 0.00 58 ASP A N 4
ATOM 5033 C CA . ASP A 1 58 ? 3.326 13.431 6.776 1.00 0.00 58 ASP A CA 4
ATOM 5034 C C . ASP A 1 58 ? 4.533 13.996 6.025 1.00 0.00 58 ASP A C 4
ATOM 5035 O O . ASP A 1 58 ? 4.480 15.111 5.508 1.00 0.00 58 ASP A O 4
ATOM 5044 N N . LYS A 1 59 ? 5.593 13.202 5.989 1.00 0.00 59 LYS A N 4
ATOM 5045 C CA . LYS A 1 59 ? 6.811 13.609 5.309 1.00 0.00 59 LYS A CA 4
ATOM 5046 C C . LYS A 1 59 ? 7.261 12.493 4.365 1.00 0.00 59 LYS A C 4
ATOM 5047 O O . LYS A 1 59 ? 7.885 11.525 4.796 1.00 0.00 59 LYS A O 4
ATOM 5066 N N . PHE A 1 60 ? 6.926 12.665 3.094 1.00 0.00 60 PHE A N 4
ATOM 5067 C CA . PHE A 1 60 ? 7.288 11.684 2.085 1.00 0.00 60 PHE A CA 4
ATOM 5068 C C . PHE A 1 60 ? 8.778 11.345 2.160 1.00 0.00 60 PHE A C 4
ATOM 5069 O O . PHE A 1 60 ? 9.613 12.232 2.332 1.00 0.00 60 PHE A O 4
ATOM 5086 N N . TYR A 1 61 ? 9.066 10.058 2.028 1.00 0.00 61 TYR A N 4
ATOM 5087 C CA . TYR A 1 61 ? 10.441 9.591 2.079 1.00 0.00 61 TYR A CA 4
ATOM 5088 C C . TYR A 1 61 ? 10.864 8.985 0.739 1.00 0.00 61 TYR A C 4
ATOM 5089 O O . TYR A 1 61 ? 11.520 9.645 -0.066 1.00 0.00 61 TYR A O 4
ATOM 5107 N N . SER A 1 62 ? 10.471 7.735 0.541 1.00 0.00 62 SER A N 4
ATOM 5108 C CA . SER A 1 62 ? 10.801 7.033 -0.688 1.00 0.00 62 SER A CA 4
ATOM 5109 C C . SER A 1 62 ? 9.524 6.515 -1.353 1.00 0.00 62 SER A C 4
ATOM 5110 O O . SER A 1 62 ? 8.469 6.461 -0.723 1.00 0.00 62 SER A O 4
ATOM 5118 N N . LYS A 1 63 ? 9.662 6.147 -2.619 1.00 0.00 63 LYS A N 4
ATOM 5119 C CA . LYS A 1 63 ? 8.533 5.636 -3.377 1.00 0.00 63 LYS A CA 4
ATOM 5120 C C . LYS A 1 63 ? 8.669 4.119 -3.525 1.00 0.00 63 LYS A C 4
ATOM 5121 O O . LYS A 1 63 ? 9.735 3.620 -3.882 1.00 0.00 63 LYS A O 4
ATOM 5140 N N . LEU A 1 64 ? 7.574 3.428 -3.244 1.00 0.00 64 LEU A N 4
ATOM 5141 C CA . LEU A 1 64 ? 7.558 1.979 -3.341 1.00 0.00 64 LEU A CA 4
ATOM 5142 C C . LEU A 1 64 ? 7.362 1.572 -4.803 1.00 0.00 64 LEU A C 4
ATOM 5143 O O . LEU A 1 64 ? 6.291 1.099 -5.181 1.00 0.00 64 LEU A O 4
ATOM 5159 N N . ASP A 1 65 ? 8.412 1.772 -5.586 1.00 0.00 65 ASP A N 4
ATOM 5160 C CA . ASP A 1 65 ? 8.368 1.433 -6.998 1.00 0.00 65 ASP A CA 4
ATOM 5161 C C . ASP A 1 65 ? 8.907 0.014 -7.194 1.00 0.00 65 ASP A C 4
ATOM 5162 O O . ASP A 1 65 ? 8.374 -0.751 -7.996 1.00 0.00 65 ASP A O 4
ATOM 5171 N N . GLN A 1 66 ? 9.958 -0.294 -6.447 1.00 0.00 66 GLN A N 4
ATOM 5172 C CA . GLN A 1 66 ? 10.574 -1.607 -6.529 1.00 0.00 66 GLN A CA 4
ATOM 5173 C C . GLN A 1 66 ? 9.511 -2.701 -6.413 1.00 0.00 66 GLN A C 4
ATOM 5174 O O . GLN A 1 66 ? 8.851 -2.823 -5.383 1.00 0.00 66 GLN A O 4
ATOM 5188 N N . GLU A 1 67 ? 9.378 -3.468 -7.485 1.00 0.00 67 GLU A N 4
ATOM 5189 C CA . GLU A 1 67 ? 8.407 -4.548 -7.517 1.00 0.00 67 GLU A CA 4
ATOM 5190 C C . GLU A 1 67 ? 8.964 -5.785 -6.810 1.00 0.00 67 GLU A C 4
ATOM 5191 O O . GLU A 1 67 ? 8.226 -6.511 -6.146 1.00 0.00 67 GLU A O 4
ATOM 5203 N N . ASP A 1 68 ? 10.263 -5.987 -6.976 1.00 0.00 68 ASP A N 4
ATOM 5204 C CA . ASP A 1 68 ? 10.928 -7.124 -6.362 1.00 0.00 68 ASP A CA 4
ATOM 5205 C C . ASP A 1 68 ? 11.118 -6.853 -4.869 1.00 0.00 68 ASP A C 4
ATOM 5206 O O . ASP A 1 68 ? 11.604 -7.712 -4.135 1.00 0.00 68 ASP A O 4
ATOM 5215 N N . ALA A 1 69 ? 10.723 -5.655 -4.463 1.00 0.00 69 ALA A N 4
ATOM 5216 C CA . ALA A 1 69 ? 10.843 -5.260 -3.070 1.00 0.00 69 ALA A CA 4
ATOM 5217 C C . ALA A 1 69 ? 9.713 -5.902 -2.263 1.00 0.00 69 ALA A C 4
ATOM 5218 O O . ALA A 1 69 ? 8.819 -6.529 -2.830 1.00 0.00 69 ALA A O 4
ATOM 5225 N N . LEU A 1 70 ? 9.789 -5.723 -0.952 1.00 0.00 70 LEU A N 4
ATOM 5226 C CA . LEU A 1 70 ? 8.784 -6.277 -0.062 1.00 0.00 70 LEU A CA 4
ATOM 5227 C C . LEU A 1 70 ? 8.491 -5.275 1.057 1.00 0.00 70 LEU A C 4
ATOM 5228 O O . LEU A 1 70 ? 9.401 -4.619 1.561 1.00 0.00 70 LEU A O 4
ATOM 5244 N N . LEU A 1 71 ? 7.218 -5.189 1.413 1.00 0.00 71 LEU A N 4
ATOM 5245 C CA . LEU A 1 71 ? 6.795 -4.279 2.463 1.00 0.00 71 LEU A CA 4
ATOM 5246 C C . LEU A 1 71 ? 7.559 -4.599 3.749 1.00 0.00 71 LEU A C 4
ATOM 5247 O O . LEU A 1 71 ? 7.237 -5.561 4.444 1.00 0.00 71 LEU A O 4
ATOM 5263 N N . GLY A 1 72 ? 8.557 -3.774 4.028 1.00 0.00 72 GLY A N 4
ATOM 5264 C CA . GLY A 1 72 ? 9.370 -3.957 5.218 1.00 0.00 72 GLY A CA 4
ATOM 5265 C C . GLY A 1 72 ? 10.792 -3.437 4.996 1.00 0.00 72 GLY A C 4
ATOM 5266 O O . GLY A 1 72 ? 11.334 -2.722 5.838 1.00 0.00 72 GLY A O 4
ATOM 5270 N N . SER A 1 73 ? 11.356 -3.815 3.859 1.00 0.00 73 SER A N 4
ATOM 5271 C CA . SER A 1 73 ? 12.704 -3.396 3.516 1.00 0.00 73 SER A CA 4
ATOM 5272 C C . SER A 1 73 ? 12.794 -1.869 3.521 1.00 0.00 73 SER A C 4
ATOM 5273 O O . SER A 1 73 ? 13.886 -1.308 3.601 1.00 0.00 73 SER A O 4
ATOM 5281 N N . TYR A 1 74 ? 11.632 -1.239 3.434 1.00 0.00 74 TYR A N 4
ATOM 5282 C CA . TYR A 1 74 ? 11.566 0.213 3.427 1.00 0.00 74 TYR A CA 4
ATOM 5283 C C . TYR A 1 74 ? 11.299 0.756 4.832 1.00 0.00 74 TYR A C 4
ATOM 5284 O O . TYR A 1 74 ? 10.923 0.005 5.731 1.00 0.00 74 TYR A O 4
ATOM 5302 N N . PRO A 1 75 ? 11.509 2.091 4.982 1.00 0.00 75 PRO A N 4
ATOM 5303 C CA . PRO A 1 75 ? 11.295 2.743 6.262 1.00 0.00 75 PRO A CA 4
ATOM 5304 C C . PRO A 1 75 ? 9.802 2.911 6.549 1.00 0.00 75 PRO A C 4
ATOM 5305 O O . PRO A 1 75 ? 9.337 4.020 6.810 1.00 0.00 75 PRO A O 4
ATOM 5316 N N . VAL A 1 76 ? 9.092 1.795 6.492 1.00 0.00 76 VAL A N 4
ATOM 5317 C CA . VAL A 1 76 ? 7.660 1.804 6.742 1.00 0.00 76 VAL A CA 4
ATOM 5318 C C . VAL A 1 76 ? 7.354 0.927 7.958 1.00 0.00 76 VAL A C 4
ATOM 5319 O O . VAL A 1 76 ? 8.131 0.036 8.297 1.00 0.00 76 VAL A O 4
ATOM 5332 N N . ASP A 1 77 ? 6.218 1.209 8.580 1.00 0.00 77 ASP A N 4
ATOM 5333 C CA . ASP A 1 77 ? 5.799 0.456 9.750 1.00 0.00 77 ASP A CA 4
ATOM 5334 C C . ASP A 1 77 ? 4.293 0.630 9.950 1.00 0.00 77 ASP A C 4
ATOM 5335 O O . ASP A 1 77 ? 3.685 1.528 9.369 1.00 0.00 77 ASP A O 4
ATOM 5344 N N . ASP A 1 78 ? 3.733 -0.244 10.774 1.00 0.00 78 ASP A N 4
ATOM 5345 C CA . ASP A 1 78 ? 2.308 -0.198 11.058 1.00 0.00 78 ASP A CA 4
ATOM 5346 C C . ASP A 1 78 ? 1.964 1.146 11.703 1.00 0.00 78 ASP A C 4
ATOM 5347 O O . ASP A 1 78 ? 2.045 1.292 12.921 1.00 0.00 78 ASP A O 4
ATOM 5356 N N . GLY A 1 79 ? 1.586 2.093 10.857 1.00 0.00 79 GLY A N 4
ATOM 5357 C CA . GLY A 1 79 ? 1.229 3.419 11.329 1.00 0.00 79 GLY A CA 4
ATOM 5358 C C . GLY A 1 79 ? 1.548 4.481 10.275 1.00 0.00 79 GLY A C 4
ATOM 5359 O O . GLY A 1 79 ? 0.898 5.524 10.222 1.00 0.00 79 GLY A O 4
ATOM 5363 N N . CYS A 1 80 ? 2.550 4.179 9.461 1.00 0.00 80 CYS A N 4
ATOM 5364 C CA . CYS A 1 80 ? 2.963 5.095 8.412 1.00 0.00 80 CYS A CA 4
ATOM 5365 C C . CYS A 1 80 ? 1.765 5.346 7.494 1.00 0.00 80 CYS A C 4
ATOM 5366 O O . CYS A 1 80 ? 0.646 4.941 7.804 1.00 0.00 80 CYS A O 4
ATOM 5374 N N . ARG A 1 81 ? 2.041 6.014 6.383 1.00 0.00 81 ARG A N 4
ATOM 5375 C CA . ARG A 1 81 ? 1.000 6.325 5.419 1.00 0.00 81 ARG A CA 4
ATOM 5376 C C . ARG A 1 81 ? 1.480 6.011 4.000 1.00 0.00 81 ARG A C 4
ATOM 5377 O O . ARG A 1 81 ? 2.638 6.254 3.665 1.00 0.00 81 ARG A O 4
ATOM 5398 N N . ILE A 1 82 ? 0.565 5.475 3.205 1.00 0.00 82 ILE A N 4
ATOM 5399 C CA . ILE A 1 82 ? 0.881 5.126 1.830 1.00 0.00 82 ILE A CA 4
ATOM 5400 C C . ILE A 1 82 ? -0.009 5.937 0.886 1.00 0.00 82 ILE A C 4
ATOM 5401 O O . ILE A 1 82 ? -1.170 5.593 0.673 1.00 0.00 82 ILE A O 4
ATOM 5417 N N . HIS A 1 83 ? 0.571 6.999 0.345 1.00 0.00 83 HIS A N 4
ATOM 5418 C CA . HIS A 1 83 ? -0.154 7.861 -0.572 1.00 0.00 83 HIS A CA 4
ATOM 5419 C C . HIS A 1 83 ? -0.115 7.263 -1.980 1.00 0.00 83 HIS A C 4
ATOM 5420 O O . HIS A 1 83 ? 0.960 7.057 -2.541 1.00 0.00 83 HIS A O 4
ATOM 5434 N N . VAL A 1 84 ? -1.301 7.000 -2.510 1.00 0.00 84 VAL A N 4
ATOM 5435 C CA . VAL A 1 84 ? -1.415 6.429 -3.841 1.00 0.00 84 VAL A CA 4
ATOM 5436 C C . VAL A 1 84 ? -1.696 7.547 -4.848 1.00 0.00 84 VAL A C 4
ATOM 5437 O O . VAL A 1 84 ? -2.733 8.204 -4.779 1.00 0.00 84 VAL A O 4
ATOM 5450 N N . ILE A 1 85 ? -0.752 7.728 -5.760 1.00 0.00 85 ILE A N 4
ATOM 5451 C CA . ILE A 1 85 ? -0.885 8.754 -6.780 1.00 0.00 85 ILE A CA 4
ATOM 5452 C C . ILE A 1 85 ? -1.637 8.179 -7.982 1.00 0.00 85 ILE A C 4
ATOM 5453 O O . ILE A 1 85 ? -1.068 7.430 -8.775 1.00 0.00 85 ILE A O 4
ATOM 5469 N N . ASP A 1 86 ? -2.905 8.551 -8.079 1.00 0.00 86 ASP A N 4
ATOM 5470 C CA . ASP A 1 86 ? -3.741 8.082 -9.171 1.00 0.00 86 ASP A CA 4
ATOM 5471 C C . ASP A 1 86 ? -3.080 8.440 -10.504 1.00 0.00 86 ASP A C 4
ATOM 5472 O O . ASP A 1 86 ? -3.194 9.571 -10.972 1.00 0.00 86 ASP A O 4
ATOM 5481 N N . HIS A 1 87 ? -2.405 7.454 -11.076 1.00 0.00 87 HIS A N 4
ATOM 5482 C CA . HIS A 1 87 ? -1.727 7.651 -12.346 1.00 0.00 87 HIS A CA 4
ATOM 5483 C C . HIS A 1 87 ? -2.624 7.170 -13.488 1.00 0.00 87 HIS A C 4
ATOM 5484 O O . HIS A 1 87 ? -2.153 6.951 -14.603 1.00 0.00 87 HIS A O 4
ATOM 5498 N N . SER A 1 88 ? -3.902 7.019 -13.170 1.00 0.00 88 SER A N 4
ATOM 5499 C CA . SER A 1 88 ? -4.870 6.567 -14.155 1.00 0.00 88 SER A CA 4
ATOM 5500 C C . SER A 1 88 ? -5.803 7.718 -14.538 1.00 0.00 88 SER A C 4
ATOM 5501 O O . SER A 1 88 ? -6.925 7.802 -14.043 1.00 0.00 88 SER A O 4
ATOM 5509 N N . GLY A 1 89 ? -5.303 8.575 -15.416 1.00 0.00 89 GLY A N 4
ATOM 5510 C CA . GLY A 1 89 ? -6.078 9.718 -15.870 1.00 0.00 89 GLY A CA 4
ATOM 5511 C C . GLY A 1 89 ? -5.291 10.542 -16.891 1.00 0.00 89 GLY A C 4
ATOM 5512 O O . GLY A 1 89 ? -4.480 11.389 -16.518 1.00 0.00 89 GLY A O 4
ATOM 5516 N N . SER A 1 90 ? -5.559 10.267 -18.159 1.00 0.00 90 SER A N 4
ATOM 5517 C CA . SER A 1 90 ? -4.886 10.972 -19.237 1.00 0.00 90 SER A CA 4
ATOM 5518 C C . SER A 1 90 ? -5.569 10.665 -20.571 1.00 0.00 90 SER A C 4
ATOM 5519 O O . SER A 1 90 ? -5.987 11.576 -21.283 1.00 0.00 90 SER A O 4
ATOM 5527 N N . GLY A 1 91 ? -5.661 9.377 -20.868 1.00 0.00 91 GLY A N 4
ATOM 5528 C CA . GLY A 1 91 ? -6.287 8.938 -22.104 1.00 0.00 91 GLY A CA 4
ATOM 5529 C C . GLY A 1 91 ? -5.249 8.355 -23.066 1.00 0.00 91 GLY A C 4
ATOM 5530 O O . GLY A 1 91 ? -4.615 9.090 -23.821 1.00 0.00 91 GLY A O 4
ATOM 5534 N N . PRO A 1 92 ? -5.106 7.004 -23.008 1.00 0.00 92 PRO A N 4
ATOM 5535 C CA . PRO A 1 92 ? -4.157 6.314 -23.864 1.00 0.00 92 PRO A CA 4
ATOM 5536 C C . PRO A 1 92 ? -4.675 6.231 -25.302 1.00 0.00 92 PRO A C 4
ATOM 5537 O O . PRO A 1 92 ? -5.807 5.808 -25.533 1.00 0.00 92 PRO A O 4
ATOM 5548 N N . SER A 1 93 ? -3.822 6.640 -26.229 1.00 0.00 93 SER A N 4
ATOM 5549 C CA . SER A 1 93 ? -4.180 6.617 -27.637 1.00 0.00 93 SER A CA 4
ATOM 5550 C C . SER A 1 93 ? -3.014 6.074 -28.465 1.00 0.00 93 SER A C 4
ATOM 5551 O O . SER A 1 93 ? -1.853 6.338 -28.156 1.00 0.00 93 SER A O 4
ATOM 5559 N N . SER A 1 94 ? -3.363 5.324 -29.500 1.00 0.00 94 SER A N 4
ATOM 5560 C CA . SER A 1 94 ? -2.359 4.741 -30.374 1.00 0.00 94 SER A CA 4
ATOM 5561 C C . SER A 1 94 ? -2.256 5.553 -31.667 1.00 0.00 94 SER A C 4
ATOM 5562 O O . SER A 1 94 ? -3.172 6.298 -32.011 1.00 0.00 94 SER A O 4
ATOM 5570 N N . GLY A 1 95 ? -1.132 5.382 -32.348 1.00 0.00 95 GLY A N 4
ATOM 5571 C CA . GLY A 1 95 ? -0.898 6.089 -33.595 1.00 0.00 95 GLY A CA 4
ATOM 5572 C C . GLY A 1 95 ? 0.600 6.271 -33.849 1.00 0.00 95 GLY A C 4
ATOM 5573 O O . GLY A 1 95 ? 1.416 5.500 -33.346 1.00 0.00 95 GLY A O 4
ATOM 5577 N N . GLY A 1 1 ? -9.355 -9.259 18.681 1.00 0.00 1 GLY A N 5
ATOM 5578 C CA . GLY A 1 1 ? -9.120 -10.692 18.721 1.00 0.00 1 GLY A CA 5
ATOM 5579 C C . GLY A 1 1 ? -7.737 -11.038 18.166 1.00 0.00 1 GLY A C 5
ATOM 5580 O O . GLY A 1 1 ? -6.863 -10.176 18.088 1.00 0.00 1 GLY A O 5
ATOM 5584 N N . SER A 1 2 ? -7.582 -12.300 17.794 1.00 0.00 2 SER A N 5
ATOM 5585 C CA . SER A 1 2 ? -6.320 -12.770 17.249 1.00 0.00 2 SER A CA 5
ATOM 5586 C C . SER A 1 2 ? -6.178 -12.317 15.794 1.00 0.00 2 SER A C 5
ATOM 5587 O O . SER A 1 2 ? -7.005 -12.659 14.950 1.00 0.00 2 SER A O 5
ATOM 5595 N N . SER A 1 3 ? -5.123 -11.555 15.545 1.00 0.00 3 SER A N 5
ATOM 5596 C CA . SER A 1 3 ? -4.862 -11.052 14.207 1.00 0.00 3 SER A CA 5
ATOM 5597 C C . SER A 1 3 ? -4.433 -12.200 13.291 1.00 0.00 3 SER A C 5
ATOM 5598 O O . SER A 1 3 ? -5.032 -12.416 12.238 1.00 0.00 3 SER A O 5
ATOM 5606 N N . GLY A 1 4 ? -3.400 -12.906 13.725 1.00 0.00 4 GLY A N 5
ATOM 5607 C CA . GLY A 1 4 ? -2.884 -14.027 12.957 1.00 0.00 4 GLY A CA 5
ATOM 5608 C C . GLY A 1 4 ? -1.459 -14.378 13.389 1.00 0.00 4 GLY A C 5
ATOM 5609 O O . GLY A 1 4 ? -1.250 -15.340 14.127 1.00 0.00 4 GLY A O 5
ATOM 5613 N N . SER A 1 5 ? -0.516 -13.581 12.911 1.00 0.00 5 SER A N 5
ATOM 5614 C CA . SER A 1 5 ? 0.883 -13.795 13.239 1.00 0.00 5 SER A CA 5
ATOM 5615 C C . SER A 1 5 ? 1.632 -12.461 13.237 1.00 0.00 5 SER A C 5
ATOM 5616 O O . SER A 1 5 ? 2.193 -12.059 14.255 1.00 0.00 5 SER A O 5
ATOM 5624 N N . SER A 1 6 ? 1.616 -11.812 12.082 1.00 0.00 6 SER A N 5
ATOM 5625 C CA . SER A 1 6 ? 2.287 -10.531 11.934 1.00 0.00 6 SER A CA 5
ATOM 5626 C C . SER A 1 6 ? 1.596 -9.701 10.851 1.00 0.00 6 SER A C 5
ATOM 5627 O O . SER A 1 6 ? 1.375 -10.182 9.741 1.00 0.00 6 SER A O 5
ATOM 5635 N N . GLY A 1 7 ? 1.273 -8.467 11.212 1.00 0.00 7 GLY A N 5
ATOM 5636 C CA . GLY A 1 7 ? 0.611 -7.565 10.285 1.00 0.00 7 GLY A CA 5
ATOM 5637 C C . GLY A 1 7 ? 1.014 -6.113 10.551 1.00 0.00 7 GLY A C 5
ATOM 5638 O O . GLY A 1 7 ? 1.492 -5.787 11.636 1.00 0.00 7 GLY A O 5
ATOM 5642 N N . VAL A 1 8 ? 0.807 -5.281 9.541 1.00 0.00 8 VAL A N 5
ATOM 5643 C CA . VAL A 1 8 ? 1.142 -3.872 9.652 1.00 0.00 8 VAL A CA 5
ATOM 5644 C C . VAL A 1 8 ? -0.030 -3.031 9.143 1.00 0.00 8 VAL A C 5
ATOM 5645 O O . VAL A 1 8 ? -0.532 -3.260 8.044 1.00 0.00 8 VAL A O 5
ATOM 5658 N N . MET A 1 9 ? -0.432 -2.074 9.966 1.00 0.00 9 MET A N 5
ATOM 5659 C CA . MET A 1 9 ? -1.536 -1.198 9.613 1.00 0.00 9 MET A CA 5
ATOM 5660 C C . MET A 1 9 ? -1.025 0.114 9.014 1.00 0.00 9 MET A C 5
ATOM 5661 O O . MET A 1 9 ? -0.483 0.957 9.728 1.00 0.00 9 MET A O 5
ATOM 5675 N N . VAL A 1 10 ? -1.215 0.246 7.710 1.00 0.00 10 VAL A N 5
ATOM 5676 C CA . VAL A 1 10 ? -0.780 1.441 7.007 1.00 0.00 10 VAL A CA 5
ATOM 5677 C C . VAL A 1 10 ? -2.006 2.233 6.549 1.00 0.00 10 VAL A C 5
ATOM 5678 O O . VAL A 1 10 ? -3.065 1.657 6.303 1.00 0.00 10 VAL A O 5
ATOM 5691 N N . PHE A 1 11 ? -1.822 3.541 6.448 1.00 0.00 11 PHE A N 5
ATOM 5692 C CA . PHE A 1 11 ? -2.900 4.418 6.024 1.00 0.00 11 PHE A CA 5
ATOM 5693 C C . PHE A 1 11 ? -2.847 4.662 4.514 1.00 0.00 11 PHE A C 5
ATOM 5694 O O . PHE A 1 11 ? -2.033 5.451 4.038 1.00 0.00 11 PHE A O 5
ATOM 5711 N N . ILE A 1 12 ? -3.725 3.970 3.804 1.00 0.00 12 ILE A N 5
ATOM 5712 C CA . ILE A 1 12 ? -3.789 4.101 2.358 1.00 0.00 12 ILE A CA 5
ATOM 5713 C C . ILE A 1 12 ? -4.655 5.310 1.998 1.00 0.00 12 ILE A C 5
ATOM 5714 O O . ILE A 1 12 ? -5.782 5.436 2.476 1.00 0.00 12 ILE A O 5
ATOM 5730 N N . SER A 1 13 ? -4.096 6.169 1.158 1.00 0.00 13 SER A N 5
ATOM 5731 C CA . SER A 1 13 ? -4.804 7.363 0.729 1.00 0.00 13 SER A CA 5
ATOM 5732 C C . SER A 1 13 ? -4.691 7.521 -0.789 1.00 0.00 13 SER A C 5
ATOM 5733 O O . SER A 1 13 ? -3.852 6.881 -1.422 1.00 0.00 13 SER A O 5
ATOM 5741 N N . SER A 1 14 ? -5.548 8.375 -1.329 1.00 0.00 14 SER A N 5
ATOM 5742 C CA . SER A 1 14 ? -5.555 8.624 -2.760 1.00 0.00 14 SER A CA 5
ATOM 5743 C C . SER A 1 14 ? -6.137 10.010 -3.047 1.00 0.00 14 SER A C 5
ATOM 5744 O O . SER A 1 14 ? -7.006 10.485 -2.318 1.00 0.00 14 SER A O 5
ATOM 5752 N N . SER A 1 15 ? -5.634 10.619 -4.111 1.00 0.00 15 SER A N 5
ATOM 5753 C CA . SER A 1 15 ? -6.094 11.940 -4.504 1.00 0.00 15 SER A CA 5
ATOM 5754 C C . SER A 1 15 ? -7.577 11.890 -4.874 1.00 0.00 15 SER A C 5
ATOM 5755 O O . SER A 1 15 ? -8.243 12.923 -4.927 1.00 0.00 15 SER A O 5
ATOM 5763 N N . LEU A 1 16 ? -8.052 10.678 -5.122 1.00 0.00 16 LEU A N 5
ATOM 5764 C CA . LEU A 1 16 ? -9.444 10.480 -5.486 1.00 0.00 16 LEU A CA 5
ATOM 5765 C C . LEU A 1 16 ? -10.328 10.736 -4.263 1.00 0.00 16 LEU A C 5
ATOM 5766 O O . LEU A 1 16 ? -11.346 11.419 -4.362 1.00 0.00 16 LEU A O 5
ATOM 5782 N N . ASN A 1 17 ? -9.907 10.175 -3.140 1.00 0.00 17 ASN A N 5
ATOM 5783 C CA . ASN A 1 17 ? -10.647 10.334 -1.900 1.00 0.00 17 ASN A CA 5
ATOM 5784 C C . ASN A 1 17 ? -9.869 11.259 -0.961 1.00 0.00 17 ASN A C 5
ATOM 5785 O O . ASN A 1 17 ? -8.743 10.951 -0.574 1.00 0.00 17 ASN A O 5
ATOM 5796 N N . SER A 1 18 ? -10.500 12.374 -0.623 1.00 0.00 18 SER A N 5
ATOM 5797 C CA . SER A 1 18 ? -9.881 13.345 0.262 1.00 0.00 18 SER A CA 5
ATOM 5798 C C . SER A 1 18 ? -9.903 12.828 1.702 1.00 0.00 18 SER A C 5
ATOM 5799 O O . SER A 1 18 ? -10.632 13.352 2.543 1.00 0.00 18 SER A O 5
ATOM 5807 N N . PHE A 1 19 ? -9.093 11.807 1.943 1.00 0.00 19 PHE A N 5
ATOM 5808 C CA . PHE A 1 19 ? -9.010 11.214 3.267 1.00 0.00 19 PHE A CA 5
ATOM 5809 C C . PHE A 1 19 ? -8.028 10.041 3.282 1.00 0.00 19 PHE A C 5
ATOM 5810 O O . PHE A 1 19 ? -7.394 9.745 2.270 1.00 0.00 19 PHE A O 5
ATOM 5827 N N . ARG A 1 20 ? -7.934 9.405 4.440 1.00 0.00 20 ARG A N 5
ATOM 5828 C CA . ARG A 1 20 ? -7.040 8.270 4.600 1.00 0.00 20 ARG A CA 5
ATOM 5829 C C . ARG A 1 20 ? -7.832 7.019 4.984 1.00 0.00 20 ARG A C 5
ATOM 5830 O O . ARG A 1 20 ? -8.682 7.067 5.872 1.00 0.00 20 ARG A O 5
ATOM 5851 N N . SER A 1 21 ? -7.527 5.930 4.295 1.00 0.00 21 SER A N 5
ATOM 5852 C CA . SER A 1 21 ? -8.201 4.668 4.553 1.00 0.00 21 SER A CA 5
ATOM 5853 C C . SER A 1 21 ? -7.398 3.843 5.560 1.00 0.00 21 SER A C 5
ATOM 5854 O O . SER A 1 21 ? -6.220 4.113 5.791 1.00 0.00 21 SER A O 5
ATOM 5862 N N . GLU A 1 22 ? -8.067 2.853 6.132 1.00 0.00 22 GLU A N 5
ATOM 5863 C CA . GLU A 1 22 ? -7.430 1.986 7.110 1.00 0.00 22 GLU A CA 5
ATOM 5864 C C . GLU A 1 22 ? -7.518 0.526 6.661 1.00 0.00 22 GLU A C 5
ATOM 5865 O O . GLU A 1 22 ? -8.546 -0.124 6.846 1.00 0.00 22 GLU A O 5
ATOM 5877 N N . LYS A 1 23 ? -6.425 0.052 6.079 1.00 0.00 23 LYS A N 5
ATOM 5878 C CA . LYS A 1 23 ? -6.366 -1.319 5.603 1.00 0.00 23 LYS A CA 5
ATOM 5879 C C . LYS A 1 23 ? -5.139 -2.010 6.201 1.00 0.00 23 LYS A C 5
ATOM 5880 O O . LYS A 1 23 ? -4.373 -1.392 6.940 1.00 0.00 23 LYS A O 5
ATOM 5899 N N . ARG A 1 24 ? -4.990 -3.281 5.860 1.00 0.00 24 ARG A N 5
ATOM 5900 C CA . ARG A 1 24 ? -3.869 -4.062 6.355 1.00 0.00 24 ARG A CA 5
ATOM 5901 C C . ARG A 1 24 ? -3.245 -4.874 5.218 1.00 0.00 24 ARG A C 5
ATOM 5902 O O . ARG A 1 24 ? -3.946 -5.319 4.311 1.00 0.00 24 ARG A O 5
ATOM 5923 N N . TYR A 1 25 ? -1.933 -5.042 5.304 1.00 0.00 25 TYR A N 5
ATOM 5924 C CA . TYR A 1 25 ? -1.207 -5.792 4.294 1.00 0.00 25 TYR A CA 5
ATOM 5925 C C . TYR A 1 25 ? 0.044 -6.442 4.888 1.00 0.00 25 TYR A C 5
ATOM 5926 O O . TYR A 1 25 ? 0.724 -5.843 5.719 1.00 0.00 25 TYR A O 5
ATOM 5944 N N . SER A 1 26 ? 0.311 -7.659 4.437 1.00 0.00 26 SER A N 5
ATOM 5945 C CA . SER A 1 26 ? 1.468 -8.397 4.913 1.00 0.00 26 SER A CA 5
ATOM 5946 C C . SER A 1 26 ? 2.749 -7.788 4.339 1.00 0.00 26 SER A C 5
ATOM 5947 O O . SER A 1 26 ? 2.859 -7.592 3.129 1.00 0.00 26 SER A O 5
ATOM 5955 N N . ARG A 1 27 ? 3.686 -7.507 5.233 1.00 0.00 27 ARG A N 5
ATOM 5956 C CA . ARG A 1 27 ? 4.955 -6.926 4.830 1.00 0.00 27 ARG A CA 5
ATOM 5957 C C . ARG A 1 27 ? 5.575 -7.741 3.693 1.00 0.00 27 ARG A C 5
ATOM 5958 O O . ARG A 1 27 ? 6.429 -7.242 2.962 1.00 0.00 27 ARG A O 5
ATOM 5979 N N . SER A 1 28 ? 5.121 -8.980 3.581 1.00 0.00 28 SER A N 5
ATOM 5980 C CA . SER A 1 28 ? 5.621 -9.869 2.546 1.00 0.00 28 SER A CA 5
ATOM 5981 C C . SER A 1 28 ? 5.134 -9.401 1.173 1.00 0.00 28 SER A C 5
ATOM 5982 O O . SER A 1 28 ? 5.863 -9.494 0.187 1.00 0.00 28 SER A O 5
ATOM 5990 N N . LEU A 1 29 ? 3.905 -8.907 1.154 1.00 0.00 29 LEU A N 5
ATOM 5991 C CA . LEU A 1 29 ? 3.311 -8.424 -0.081 1.00 0.00 29 LEU A CA 5
ATOM 5992 C C . LEU A 1 29 ? 4.343 -7.593 -0.846 1.00 0.00 29 LEU A C 5
ATOM 5993 O O . LEU A 1 29 ? 4.815 -6.571 -0.349 1.00 0.00 29 LEU A O 5
ATOM 6009 N N . THR A 1 30 ? 4.663 -8.062 -2.044 1.00 0.00 30 THR A N 5
ATOM 6010 C CA . THR A 1 30 ? 5.630 -7.375 -2.882 1.00 0.00 30 THR A CA 5
ATOM 6011 C C . THR A 1 30 ? 5.023 -6.094 -3.458 1.00 0.00 30 THR A C 5
ATOM 6012 O O . THR A 1 30 ? 3.870 -6.088 -3.887 1.00 0.00 30 THR A O 5
ATOM 6023 N N . ILE A 1 31 ? 5.826 -5.040 -3.449 1.00 0.00 31 ILE A N 5
ATOM 6024 C CA . ILE A 1 31 ? 5.381 -3.756 -3.965 1.00 0.00 31 ILE A CA 5
ATOM 6025 C C . ILE A 1 31 ? 4.409 -3.986 -5.124 1.00 0.00 31 ILE A C 5
ATOM 6026 O O . ILE A 1 31 ? 3.334 -3.390 -5.164 1.00 0.00 31 ILE A O 5
ATOM 6042 N N . ALA A 1 32 ? 4.823 -4.852 -6.038 1.00 0.00 32 ALA A N 5
ATOM 6043 C CA . ALA A 1 32 ? 4.002 -5.167 -7.195 1.00 0.00 32 ALA A CA 5
ATOM 6044 C C . ALA A 1 32 ? 2.616 -5.612 -6.725 1.00 0.00 32 ALA A C 5
ATOM 6045 O O . ALA A 1 32 ? 1.613 -4.975 -7.047 1.00 0.00 32 ALA A O 5
ATOM 6052 N N . GLU A 1 33 ? 2.603 -6.702 -5.971 1.00 0.00 33 GLU A N 5
ATOM 6053 C CA . GLU A 1 33 ? 1.356 -7.239 -5.453 1.00 0.00 33 GLU A CA 5
ATOM 6054 C C . GLU A 1 33 ? 0.611 -6.172 -4.648 1.00 0.00 33 GLU A C 5
ATOM 6055 O O . GLU A 1 33 ? -0.562 -5.903 -4.902 1.00 0.00 33 GLU A O 5
ATOM 6067 N N . PHE A 1 34 ? 1.324 -5.592 -3.694 1.00 0.00 34 PHE A N 5
ATOM 6068 C CA . PHE A 1 34 ? 0.746 -4.560 -2.850 1.00 0.00 34 PHE A CA 5
ATOM 6069 C C . PHE A 1 34 ? -0.159 -3.631 -3.661 1.00 0.00 34 PHE A C 5
ATOM 6070 O O . PHE A 1 34 ? -1.258 -3.292 -3.224 1.00 0.00 34 PHE A O 5
ATOM 6087 N N . LYS A 1 35 ? 0.336 -3.247 -4.829 1.00 0.00 35 LYS A N 5
ATOM 6088 C CA . LYS A 1 35 ? -0.415 -2.364 -5.705 1.00 0.00 35 LYS A CA 5
ATOM 6089 C C . LYS A 1 35 ? -1.711 -3.056 -6.131 1.00 0.00 35 LYS A C 5
ATOM 6090 O O . LYS A 1 35 ? -2.788 -2.469 -6.049 1.00 0.00 35 LYS A O 5
ATOM 6109 N N . CYS A 1 36 ? -1.564 -4.296 -6.576 1.00 0.00 36 CYS A N 5
ATOM 6110 C CA . CYS A 1 36 ? -2.710 -5.074 -7.015 1.00 0.00 36 CYS A CA 5
ATOM 6111 C C . CYS A 1 36 ? -3.817 -4.930 -5.969 1.00 0.00 36 CYS A C 5
ATOM 6112 O O . CYS A 1 36 ? -5.000 -4.939 -6.306 1.00 0.00 36 CYS A O 5
ATOM 6120 N N . LYS A 1 37 ? -3.394 -4.801 -4.720 1.00 0.00 37 LYS A N 5
ATOM 6121 C CA . LYS A 1 37 ? -4.335 -4.656 -3.622 1.00 0.00 37 LYS A CA 5
ATOM 6122 C C . LYS A 1 37 ? -4.962 -3.261 -3.675 1.00 0.00 37 LYS A C 5
ATOM 6123 O O . LYS A 1 37 ? -6.178 -3.118 -3.565 1.00 0.00 37 LYS A O 5
ATOM 6142 N N . LEU A 1 38 ? -4.102 -2.267 -3.843 1.00 0.00 38 LEU A N 5
ATOM 6143 C CA . LEU A 1 38 ? -4.556 -0.888 -3.912 1.00 0.00 38 LEU A CA 5
ATOM 6144 C C . LEU A 1 38 ? -5.547 -0.739 -5.068 1.00 0.00 38 LEU A C 5
ATOM 6145 O O . LEU A 1 38 ? -6.495 0.039 -4.980 1.00 0.00 38 LEU A O 5
ATOM 6161 N N . GLU A 1 39 ? -5.293 -1.497 -6.124 1.00 0.00 39 GLU A N 5
ATOM 6162 C CA . GLU A 1 39 ? -6.151 -1.458 -7.296 1.00 0.00 39 GLU A CA 5
ATOM 6163 C C . GLU A 1 39 ? -7.622 -1.520 -6.880 1.00 0.00 39 GLU A C 5
ATOM 6164 O O . GLU A 1 39 ? -8.487 -0.971 -7.560 1.00 0.00 39 GLU A O 5
ATOM 6176 N N . LEU A 1 40 ? -7.860 -2.194 -5.764 1.00 0.00 40 LEU A N 5
ATOM 6177 C CA . LEU A 1 40 ? -9.211 -2.335 -5.249 1.00 0.00 40 LEU A CA 5
ATOM 6178 C C . LEU A 1 40 ? -9.482 -1.226 -4.230 1.00 0.00 40 LEU A C 5
ATOM 6179 O O . LEU A 1 40 ? -10.626 -0.817 -4.042 1.00 0.00 40 LEU A O 5
ATOM 6195 N N . VAL A 1 41 ? -8.409 -0.772 -3.598 1.00 0.00 41 VAL A N 5
ATOM 6196 C CA . VAL A 1 41 ? -8.517 0.281 -2.603 1.00 0.00 41 VAL A CA 5
ATOM 6197 C C . VAL A 1 41 ? -8.863 1.600 -3.298 1.00 0.00 41 VAL A C 5
ATOM 6198 O O . VAL A 1 41 ? -9.722 2.345 -2.830 1.00 0.00 41 VAL A O 5
ATOM 6211 N N . VAL A 1 42 ? -8.176 1.847 -4.403 1.00 0.00 42 VAL A N 5
ATOM 6212 C CA . VAL A 1 42 ? -8.400 3.063 -5.167 1.00 0.00 42 VAL A CA 5
ATOM 6213 C C . VAL A 1 42 ? -9.359 2.765 -6.322 1.00 0.00 42 VAL A C 5
ATOM 6214 O O . VAL A 1 42 ? -10.145 3.625 -6.718 1.00 0.00 42 VAL A O 5
ATOM 6227 N N . GLY A 1 43 ? -9.264 1.544 -6.828 1.00 0.00 43 GLY A N 5
ATOM 6228 C CA . GLY A 1 43 ? -10.113 1.123 -7.929 1.00 0.00 43 GLY A CA 5
ATOM 6229 C C . GLY A 1 43 ? -9.436 1.385 -9.276 1.00 0.00 43 GLY A C 5
ATOM 6230 O O . GLY A 1 43 ? -10.018 1.125 -10.328 1.00 0.00 43 GLY A O 5
ATOM 6234 N N . SER A 1 44 ? -8.217 1.897 -9.199 1.00 0.00 44 SER A N 5
ATOM 6235 C CA . SER A 1 44 ? -7.454 2.197 -10.399 1.00 0.00 44 SER A CA 5
ATOM 6236 C C . SER A 1 44 ? -6.407 1.108 -10.640 1.00 0.00 44 SER A C 5
ATOM 6237 O O . SER A 1 44 ? -6.232 0.216 -9.811 1.00 0.00 44 SER A O 5
ATOM 6245 N N . PRO A 1 45 ? -5.720 1.219 -11.808 1.00 0.00 45 PRO A N 5
ATOM 6246 C CA . PRO A 1 45 ? -4.695 0.254 -12.169 1.00 0.00 45 PRO A CA 5
ATOM 6247 C C . PRO A 1 45 ? -3.418 0.482 -11.357 1.00 0.00 45 PRO A C 5
ATOM 6248 O O . PRO A 1 45 ? -3.008 1.622 -11.145 1.00 0.00 45 PRO A O 5
ATOM 6259 N N . ALA A 1 46 ? -2.826 -0.622 -10.924 1.00 0.00 46 ALA A N 5
ATOM 6260 C CA . ALA A 1 46 ? -1.605 -0.557 -10.140 1.00 0.00 46 ALA A CA 5
ATOM 6261 C C . ALA A 1 46 ? -0.430 -0.223 -11.061 1.00 0.00 46 ALA A C 5
ATOM 6262 O O . ALA A 1 46 ? 0.618 0.226 -10.598 1.00 0.00 46 ALA A O 5
ATOM 6269 N N . SER A 1 47 ? -0.643 -0.455 -12.348 1.00 0.00 47 SER A N 5
ATOM 6270 C CA . SER A 1 47 ? 0.385 -0.184 -13.338 1.00 0.00 47 SER A CA 5
ATOM 6271 C C . SER A 1 47 ? 0.389 1.303 -13.695 1.00 0.00 47 SER A C 5
ATOM 6272 O O . SER A 1 47 ? 1.121 1.729 -14.587 1.00 0.00 47 SER A O 5
ATOM 6280 N N . CYS A 1 48 ? -0.437 2.053 -12.980 1.00 0.00 48 CYS A N 5
ATOM 6281 C CA . CYS A 1 48 ? -0.538 3.484 -13.210 1.00 0.00 48 CYS A CA 5
ATOM 6282 C C . CYS A 1 48 ? -0.311 4.202 -11.879 1.00 0.00 48 CYS A C 5
ATOM 6283 O O . CYS A 1 48 ? 0.659 4.943 -11.727 1.00 0.00 48 CYS A O 5
ATOM 6291 N N . MET A 1 49 ? -1.222 3.958 -10.948 1.00 0.00 49 MET A N 5
ATOM 6292 C CA . MET A 1 49 ? -1.133 4.572 -9.634 1.00 0.00 49 MET A CA 5
ATOM 6293 C C . MET A 1 49 ? 0.291 4.481 -9.082 1.00 0.00 49 MET A C 5
ATOM 6294 O O . MET A 1 49 ? 1.016 3.532 -9.377 1.00 0.00 49 MET A O 5
ATOM 6308 N N . GLU A 1 50 ? 0.650 5.481 -8.290 1.00 0.00 50 GLU A N 5
ATOM 6309 C CA . GLU A 1 50 ? 1.974 5.526 -7.694 1.00 0.00 50 GLU A CA 5
ATOM 6310 C C . GLU A 1 50 ? 1.884 5.299 -6.183 1.00 0.00 50 GLU A C 5
ATOM 6311 O O . GLU A 1 50 ? 0.858 5.587 -5.569 1.00 0.00 50 GLU A O 5
ATOM 6323 N N . LEU A 1 51 ? 2.972 4.785 -5.629 1.00 0.00 51 LEU A N 5
ATOM 6324 C CA . LEU A 1 51 ? 3.029 4.517 -4.202 1.00 0.00 51 LEU A CA 5
ATOM 6325 C C . LEU A 1 51 ? 4.002 5.495 -3.541 1.00 0.00 51 LEU A C 5
ATOM 6326 O O . LEU A 1 51 ? 5.015 5.864 -4.134 1.00 0.00 51 LEU A O 5
ATOM 6342 N N . GLU A 1 52 ? 3.661 5.886 -2.322 1.00 0.00 52 GLU A N 5
ATOM 6343 C CA . GLU A 1 52 ? 4.492 6.815 -1.575 1.00 0.00 52 GLU A CA 5
ATOM 6344 C C . GLU A 1 52 ? 4.546 6.410 -0.100 1.00 0.00 52 GLU A C 5
ATOM 6345 O O . GLU A 1 52 ? 3.530 6.035 0.482 1.00 0.00 52 GLU A O 5
ATOM 6357 N N . LEU A 1 53 ? 5.743 6.499 0.462 1.00 0.00 53 LEU A N 5
ATOM 6358 C CA . LEU A 1 53 ? 5.943 6.147 1.857 1.00 0.00 53 LEU A CA 5
ATOM 6359 C C . LEU A 1 53 ? 6.283 7.409 2.653 1.00 0.00 53 LEU A C 5
ATOM 6360 O O . LEU A 1 53 ? 7.382 7.947 2.530 1.00 0.00 53 LEU A O 5
ATOM 6376 N N . TYR A 1 54 ? 5.320 7.843 3.453 1.00 0.00 54 TYR A N 5
ATOM 6377 C CA . TYR A 1 54 ? 5.504 9.031 4.269 1.00 0.00 54 TYR A CA 5
ATOM 6378 C C . TYR A 1 54 ? 5.802 8.657 5.722 1.00 0.00 54 TYR A C 5
ATOM 6379 O O . TYR A 1 54 ? 5.327 7.634 6.214 1.00 0.00 54 TYR A O 5
ATOM 6397 N N . GLY A 1 55 ? 6.587 9.506 6.369 1.00 0.00 55 GLY A N 5
ATOM 6398 C CA . GLY A 1 55 ? 6.954 9.277 7.756 1.00 0.00 55 GLY A CA 5
ATOM 6399 C C . GLY A 1 55 ? 5.712 9.183 8.644 1.00 0.00 55 GLY A C 5
ATOM 6400 O O . GLY A 1 55 ? 4.878 8.298 8.460 1.00 0.00 55 GLY A O 5
ATOM 6404 N N . ALA A 1 56 ? 5.627 10.110 9.588 1.00 0.00 56 ALA A N 5
ATOM 6405 C CA . ALA A 1 56 ? 4.500 10.143 10.505 1.00 0.00 56 ALA A CA 5
ATOM 6406 C C . ALA A 1 56 ? 3.595 11.325 10.151 1.00 0.00 56 ALA A C 5
ATOM 6407 O O . ALA A 1 56 ? 2.482 11.135 9.663 1.00 0.00 56 ALA A O 5
ATOM 6414 N N . ASP A 1 57 ? 4.106 12.519 10.412 1.00 0.00 57 ASP A N 5
ATOM 6415 C CA . ASP A 1 57 ? 3.358 13.731 10.128 1.00 0.00 57 ASP A CA 5
ATOM 6416 C C . ASP A 1 57 ? 3.083 13.815 8.625 1.00 0.00 57 ASP A C 5
ATOM 6417 O O . ASP A 1 57 ? 1.955 14.078 8.211 1.00 0.00 57 ASP A O 5
ATOM 6426 N N . ASP A 1 58 ? 4.133 13.587 7.850 1.00 0.00 58 ASP A N 5
ATOM 6427 C CA . ASP A 1 58 ? 4.019 13.634 6.402 1.00 0.00 58 ASP A CA 5
ATOM 6428 C C . ASP A 1 58 ? 5.405 13.850 5.792 1.00 0.00 58 ASP A C 5
ATOM 6429 O O . ASP A 1 58 ? 5.573 14.682 4.902 1.00 0.00 58 ASP A O 5
ATOM 6438 N N . LYS A 1 59 ? 6.364 13.086 6.295 1.00 0.00 59 LYS A N 5
ATOM 6439 C CA . LYS A 1 59 ? 7.730 13.183 5.811 1.00 0.00 59 LYS A CA 5
ATOM 6440 C C . LYS A 1 59 ? 7.968 12.108 4.750 1.00 0.00 59 LYS A C 5
ATOM 6441 O O . LYS A 1 59 ? 8.259 10.959 5.079 1.00 0.00 59 LYS A O 5
ATOM 6460 N N . PHE A 1 60 ? 7.836 12.518 3.497 1.00 0.00 60 PHE A N 5
ATOM 6461 C CA . PHE A 1 60 ? 8.034 11.604 2.385 1.00 0.00 60 PHE A CA 5
ATOM 6462 C C . PHE A 1 60 ? 9.451 11.027 2.394 1.00 0.00 60 PHE A C 5
ATOM 6463 O O . PHE A 1 60 ? 10.426 11.767 2.515 1.00 0.00 60 PHE A O 5
ATOM 6480 N N . TYR A 1 61 ? 9.519 9.710 2.266 1.00 0.00 61 TYR A N 5
ATOM 6481 C CA . TYR A 1 61 ? 10.801 9.025 2.259 1.00 0.00 61 TYR A CA 5
ATOM 6482 C C . TYR A 1 61 ? 11.161 8.550 0.849 1.00 0.00 61 TYR A C 5
ATOM 6483 O O . TYR A 1 61 ? 11.961 9.183 0.163 1.00 0.00 61 TYR A O 5
ATOM 6501 N N . SER A 1 62 ? 10.551 7.440 0.459 1.00 0.00 62 SER A N 5
ATOM 6502 C CA . SER A 1 62 ? 10.797 6.874 -0.856 1.00 0.00 62 SER A CA 5
ATOM 6503 C C . SER A 1 62 ? 9.483 6.393 -1.473 1.00 0.00 62 SER A C 5
ATOM 6504 O O . SER A 1 62 ? 8.458 6.340 -0.795 1.00 0.00 62 SER A O 5
ATOM 6512 N N . LYS A 1 63 ? 9.555 6.054 -2.752 1.00 0.00 63 LYS A N 5
ATOM 6513 C CA . LYS A 1 63 ? 8.383 5.579 -3.467 1.00 0.00 63 LYS A CA 5
ATOM 6514 C C . LYS A 1 63 ? 8.473 4.060 -3.633 1.00 0.00 63 LYS A C 5
ATOM 6515 O O . LYS A 1 63 ? 9.510 3.537 -4.040 1.00 0.00 63 LYS A O 5
ATOM 6534 N N . LEU A 1 64 ? 7.374 3.396 -3.310 1.00 0.00 64 LEU A N 5
ATOM 6535 C CA . LEU A 1 64 ? 7.315 1.948 -3.419 1.00 0.00 64 LEU A CA 5
ATOM 6536 C C . LEU A 1 64 ? 7.178 1.556 -4.891 1.00 0.00 64 LEU A C 5
ATOM 6537 O O . LEU A 1 64 ? 6.077 1.273 -5.362 1.00 0.00 64 LEU A O 5
ATOM 6553 N N . ASP A 1 65 ? 8.311 1.552 -5.578 1.00 0.00 65 ASP A N 5
ATOM 6554 C CA . ASP A 1 65 ? 8.331 1.200 -6.987 1.00 0.00 65 ASP A CA 5
ATOM 6555 C C . ASP A 1 65 ? 8.923 -0.202 -7.150 1.00 0.00 65 ASP A C 5
ATOM 6556 O O . ASP A 1 65 ? 8.310 -1.071 -7.768 1.00 0.00 65 ASP A O 5
ATOM 6565 N N . GLN A 1 66 ? 10.108 -0.377 -6.585 1.00 0.00 66 GLN A N 5
ATOM 6566 C CA . GLN A 1 66 ? 10.790 -1.658 -6.659 1.00 0.00 66 GLN A CA 5
ATOM 6567 C C . GLN A 1 66 ? 9.803 -2.801 -6.412 1.00 0.00 66 GLN A C 5
ATOM 6568 O O . GLN A 1 66 ? 9.253 -2.924 -5.319 1.00 0.00 66 GLN A O 5
ATOM 6582 N N . GLU A 1 67 ? 9.608 -3.606 -7.446 1.00 0.00 67 GLU A N 5
ATOM 6583 C CA . GLU A 1 67 ? 8.697 -4.734 -7.354 1.00 0.00 67 GLU A CA 5
ATOM 6584 C C . GLU A 1 67 ? 9.343 -5.876 -6.566 1.00 0.00 67 GLU A C 5
ATOM 6585 O O . GLU A 1 67 ? 8.685 -6.522 -5.751 1.00 0.00 67 GLU A O 5
ATOM 6597 N N . ASP A 1 68 ? 10.622 -6.090 -6.836 1.00 0.00 68 ASP A N 5
ATOM 6598 C CA . ASP A 1 68 ? 11.363 -7.142 -6.162 1.00 0.00 68 ASP A CA 5
ATOM 6599 C C . ASP A 1 68 ? 11.492 -6.798 -4.677 1.00 0.00 68 ASP A C 5
ATOM 6600 O O . ASP A 1 68 ? 11.846 -7.654 -3.867 1.00 0.00 68 ASP A O 5
ATOM 6609 N N . ALA A 1 69 ? 11.199 -5.545 -4.365 1.00 0.00 69 ALA A N 5
ATOM 6610 C CA . ALA A 1 69 ? 11.277 -5.077 -2.991 1.00 0.00 69 ALA A CA 5
ATOM 6611 C C . ALA A 1 69 ? 10.072 -5.602 -2.209 1.00 0.00 69 ALA A C 5
ATOM 6612 O O . ALA A 1 69 ? 8.971 -5.697 -2.748 1.00 0.00 69 ALA A O 5
ATOM 6619 N N . LEU A 1 70 ? 10.322 -5.931 -0.950 1.00 0.00 70 LEU A N 5
ATOM 6620 C CA . LEU A 1 70 ? 9.271 -6.444 -0.087 1.00 0.00 70 LEU A CA 5
ATOM 6621 C C . LEU A 1 70 ? 8.831 -5.345 0.882 1.00 0.00 70 LEU A C 5
ATOM 6622 O O . LEU A 1 70 ? 9.666 -4.684 1.498 1.00 0.00 70 LEU A O 5
ATOM 6638 N N . LEU A 1 71 ? 7.520 -5.184 0.988 1.00 0.00 71 LEU A N 5
ATOM 6639 C CA . LEU A 1 71 ? 6.959 -4.177 1.872 1.00 0.00 71 LEU A CA 5
ATOM 6640 C C . LEU A 1 71 ? 7.545 -4.351 3.274 1.00 0.00 71 LEU A C 5
ATOM 6641 O O . LEU A 1 71 ? 7.122 -5.230 4.023 1.00 0.00 71 LEU A O 5
ATOM 6657 N N . GLY A 1 72 ? 8.511 -3.500 3.587 1.00 0.00 72 GLY A N 5
ATOM 6658 C CA . GLY A 1 72 ? 9.160 -3.549 4.886 1.00 0.00 72 GLY A CA 5
ATOM 6659 C C . GLY A 1 72 ? 10.584 -2.995 4.809 1.00 0.00 72 GLY A C 5
ATOM 6660 O O . GLY A 1 72 ? 10.942 -2.086 5.557 1.00 0.00 72 GLY A O 5
ATOM 6664 N N . SER A 1 73 ? 11.359 -3.566 3.898 1.00 0.00 73 SER A N 5
ATOM 6665 C CA . SER A 1 73 ? 12.736 -3.140 3.714 1.00 0.00 73 SER A CA 5
ATOM 6666 C C . SER A 1 73 ? 12.817 -1.612 3.727 1.00 0.00 73 SER A C 5
ATOM 6667 O O . SER A 1 73 ? 13.847 -1.045 4.091 1.00 0.00 73 SER A O 5
ATOM 6675 N N . TYR A 1 74 ? 11.719 -0.989 3.327 1.00 0.00 74 TYR A N 5
ATOM 6676 C CA . TYR A 1 74 ? 11.653 0.462 3.289 1.00 0.00 74 TYR A CA 5
ATOM 6677 C C . TYR A 1 74 ? 11.407 1.037 4.685 1.00 0.00 74 TYR A C 5
ATOM 6678 O O . TYR A 1 74 ? 11.083 0.300 5.616 1.00 0.00 74 TYR A O 5
ATOM 6696 N N . PRO A 1 75 ? 11.574 2.382 4.791 1.00 0.00 75 PRO A N 5
ATOM 6697 C CA . PRO A 1 75 ? 11.373 3.064 6.058 1.00 0.00 75 PRO A CA 5
ATOM 6698 C C . PRO A 1 75 ? 9.883 3.189 6.384 1.00 0.00 75 PRO A C 5
ATOM 6699 O O . PRO A 1 75 ? 9.384 4.290 6.610 1.00 0.00 75 PRO A O 5
ATOM 6710 N N . VAL A 1 76 ? 9.216 2.044 6.397 1.00 0.00 76 VAL A N 5
ATOM 6711 C CA . VAL A 1 76 ? 7.793 2.011 6.692 1.00 0.00 76 VAL A CA 5
ATOM 6712 C C . VAL A 1 76 ? 7.583 1.478 8.110 1.00 0.00 76 VAL A C 5
ATOM 6713 O O . VAL A 1 76 ? 8.513 0.962 8.728 1.00 0.00 76 VAL A O 5
ATOM 6726 N N . ASP A 1 77 ? 6.354 1.620 8.585 1.00 0.00 77 ASP A N 5
ATOM 6727 C CA . ASP A 1 77 ? 6.010 1.158 9.919 1.00 0.00 77 ASP A CA 5
ATOM 6728 C C . ASP A 1 77 ? 4.490 1.199 10.092 1.00 0.00 77 ASP A C 5
ATOM 6729 O O . ASP A 1 77 ? 3.808 1.983 9.434 1.00 0.00 77 ASP A O 5
ATOM 6738 N N . ASP A 1 78 ? 4.004 0.344 10.980 1.00 0.00 78 ASP A N 5
ATOM 6739 C CA . ASP A 1 78 ? 2.578 0.273 11.247 1.00 0.00 78 ASP A CA 5
ATOM 6740 C C . ASP A 1 78 ? 2.080 1.645 11.706 1.00 0.00 78 ASP A C 5
ATOM 6741 O O . ASP A 1 78 ? 2.227 2.004 12.874 1.00 0.00 78 ASP A O 5
ATOM 6750 N N . GLY A 1 79 ? 1.501 2.375 10.764 1.00 0.00 79 GLY A N 5
ATOM 6751 C CA . GLY A 1 79 ? 0.981 3.699 11.057 1.00 0.00 79 GLY A CA 5
ATOM 6752 C C . GLY A 1 79 ? 1.410 4.706 9.988 1.00 0.00 79 GLY A C 5
ATOM 6753 O O . GLY A 1 79 ? 0.963 5.852 9.994 1.00 0.00 79 GLY A O 5
ATOM 6757 N N . CYS A 1 80 ? 2.274 4.242 9.097 1.00 0.00 80 CYS A N 5
ATOM 6758 C CA . CYS A 1 80 ? 2.768 5.087 8.024 1.00 0.00 80 CYS A CA 5
ATOM 6759 C C . CYS A 1 80 ? 1.569 5.597 7.222 1.00 0.00 80 CYS A C 5
ATOM 6760 O O . CYS A 1 80 ? 0.432 5.528 7.687 1.00 0.00 80 CYS A O 5
ATOM 6768 N N . ARG A 1 81 ? 1.864 6.098 6.031 1.00 0.00 81 ARG A N 5
ATOM 6769 C CA . ARG A 1 81 ? 0.824 6.619 5.160 1.00 0.00 81 ARG A CA 5
ATOM 6770 C C . ARG A 1 81 ? 1.182 6.365 3.694 1.00 0.00 81 ARG A C 5
ATOM 6771 O O . ARG A 1 81 ? 2.123 6.958 3.170 1.00 0.00 81 ARG A O 5
ATOM 6792 N N . ILE A 1 82 ? 0.413 5.481 3.075 1.00 0.00 82 ILE A N 5
ATOM 6793 C CA . ILE A 1 82 ? 0.637 5.141 1.681 1.00 0.00 82 ILE A CA 5
ATOM 6794 C C . ILE A 1 82 ? -0.284 5.987 0.799 1.00 0.00 82 ILE A C 5
ATOM 6795 O O . ILE A 1 82 ? -1.467 5.682 0.658 1.00 0.00 82 ILE A O 5
ATOM 6811 N N . HIS A 1 83 ? 0.294 7.035 0.229 1.00 0.00 83 HIS A N 5
ATOM 6812 C CA . HIS A 1 83 ? -0.460 7.928 -0.634 1.00 0.00 83 HIS A CA 5
ATOM 6813 C C . HIS A 1 83 ? -0.442 7.392 -2.067 1.00 0.00 83 HIS A C 5
ATOM 6814 O O . HIS A 1 83 ? 0.594 7.419 -2.731 1.00 0.00 83 HIS A O 5
ATOM 6828 N N . VAL A 1 84 ? -1.599 6.917 -2.503 1.00 0.00 84 VAL A N 5
ATOM 6829 C CA . VAL A 1 84 ? -1.729 6.376 -3.845 1.00 0.00 84 VAL A CA 5
ATOM 6830 C C . VAL A 1 84 ? -2.123 7.499 -4.807 1.00 0.00 84 VAL A C 5
ATOM 6831 O O . VAL A 1 84 ? -3.261 7.967 -4.787 1.00 0.00 84 VAL A O 5
ATOM 6844 N N . ILE A 1 85 ? -1.161 7.898 -5.625 1.00 0.00 85 ILE A N 5
ATOM 6845 C CA . ILE A 1 85 ? -1.394 8.957 -6.593 1.00 0.00 85 ILE A CA 5
ATOM 6846 C C . ILE A 1 85 ? -2.135 8.383 -7.802 1.00 0.00 85 ILE A C 5
ATOM 6847 O O . ILE A 1 85 ? -1.532 7.723 -8.648 1.00 0.00 85 ILE A O 5
ATOM 6863 N N . ASP A 1 86 ? -3.430 8.656 -7.846 1.00 0.00 86 ASP A N 5
ATOM 6864 C CA . ASP A 1 86 ? -4.260 8.175 -8.938 1.00 0.00 86 ASP A CA 5
ATOM 6865 C C . ASP A 1 86 ? -3.648 8.615 -10.270 1.00 0.00 86 ASP A C 5
ATOM 6866 O O . ASP A 1 86 ? -3.834 9.753 -10.697 1.00 0.00 86 ASP A O 5
ATOM 6875 N N . HIS A 1 87 ? -2.929 7.689 -10.888 1.00 0.00 87 HIS A N 5
ATOM 6876 C CA . HIS A 1 87 ? -2.288 7.966 -12.162 1.00 0.00 87 HIS A CA 5
ATOM 6877 C C . HIS A 1 87 ? -3.225 7.569 -13.305 1.00 0.00 87 HIS A C 5
ATOM 6878 O O . HIS A 1 87 ? -2.792 7.433 -14.448 1.00 0.00 87 HIS A O 5
ATOM 6892 N N . SER A 1 88 ? -4.491 7.392 -12.956 1.00 0.00 88 SER A N 5
ATOM 6893 C CA . SER A 1 88 ? -5.492 7.013 -13.938 1.00 0.00 88 SER A CA 5
ATOM 6894 C C . SER A 1 88 ? -6.480 8.162 -14.149 1.00 0.00 88 SER A C 5
ATOM 6895 O O . SER A 1 88 ? -6.877 8.444 -15.279 1.00 0.00 88 SER A O 5
ATOM 6903 N N . GLY A 1 89 ? -6.849 8.793 -13.045 1.00 0.00 89 GLY A N 5
ATOM 6904 C CA . GLY A 1 89 ? -7.783 9.905 -13.095 1.00 0.00 89 GLY A CA 5
ATOM 6905 C C . GLY A 1 89 ? -7.258 11.022 -14.000 1.00 0.00 89 GLY A C 5
ATOM 6906 O O . GLY A 1 89 ? -7.519 11.025 -15.202 1.00 0.00 89 GLY A O 5
ATOM 6910 N N . SER A 1 90 ? -6.529 11.943 -13.388 1.00 0.00 90 SER A N 5
ATOM 6911 C CA . SER A 1 90 ? -5.965 13.062 -14.123 1.00 0.00 90 SER A CA 5
ATOM 6912 C C . SER A 1 90 ? -4.437 13.002 -14.077 1.00 0.00 90 SER A C 5
ATOM 6913 O O . SER A 1 90 ? -3.836 13.206 -13.024 1.00 0.00 90 SER A O 5
ATOM 6921 N N . GLY A 1 91 ? -3.853 12.722 -15.233 1.00 0.00 91 GLY A N 5
ATOM 6922 C CA . GLY A 1 91 ? -2.406 12.633 -15.338 1.00 0.00 91 GLY A CA 5
ATOM 6923 C C . GLY A 1 91 ? -1.969 12.510 -16.799 1.00 0.00 91 GLY A C 5
ATOM 6924 O O . GLY A 1 91 ? -2.803 12.521 -17.703 1.00 0.00 91 GLY A O 5
ATOM 6928 N N . PRO A 1 92 ? -0.628 12.391 -16.989 1.00 0.00 92 PRO A N 5
ATOM 6929 C CA . PRO A 1 92 ? -0.069 12.266 -18.325 1.00 0.00 92 PRO A CA 5
ATOM 6930 C C . PRO A 1 92 ? -0.308 10.864 -18.889 1.00 0.00 92 PRO A C 5
ATOM 6931 O O . PRO A 1 92 ? -0.890 10.012 -18.219 1.00 0.00 92 PRO A O 5
ATOM 6942 N N . SER A 1 93 ? 0.152 10.668 -20.116 1.00 0.00 93 SER A N 5
ATOM 6943 C CA . SER A 1 93 ? -0.004 9.384 -20.778 1.00 0.00 93 SER A CA 5
ATOM 6944 C C . SER A 1 93 ? 1.334 8.932 -21.366 1.00 0.00 93 SER A C 5
ATOM 6945 O O . SER A 1 93 ? 2.074 9.739 -21.927 1.00 0.00 93 SER A O 5
ATOM 6953 N N . SER A 1 94 ? 1.605 7.644 -21.216 1.00 0.00 94 SER A N 5
ATOM 6954 C CA . SER A 1 94 ? 2.841 7.075 -21.725 1.00 0.00 94 SER A CA 5
ATOM 6955 C C . SER A 1 94 ? 2.576 5.687 -22.312 1.00 0.00 94 SER A C 5
ATOM 6956 O O . SER A 1 94 ? 2.485 4.705 -21.577 1.00 0.00 94 SER A O 5
ATOM 6964 N N . GLY A 1 95 ? 2.459 5.650 -23.631 1.00 0.00 95 GLY A N 5
ATOM 6965 C CA . GLY A 1 95 ? 2.206 4.398 -24.325 1.00 0.00 95 GLY A CA 5
ATOM 6966 C C . GLY A 1 95 ? 2.640 4.486 -25.790 1.00 0.00 95 GLY A C 5
ATOM 6967 O O . GLY A 1 95 ? 1.952 5.093 -26.609 1.00 0.00 95 GLY A O 5
ATOM 6971 N N . GLY A 1 1 ? 3.553 -20.032 -3.564 1.00 0.00 1 GLY A N 6
ATOM 6972 C CA . GLY A 1 1 ? 4.002 -19.649 -2.236 1.00 0.00 1 GLY A CA 6
ATOM 6973 C C . GLY A 1 1 ? 2.867 -19.006 -1.438 1.00 0.00 1 GLY A C 6
ATOM 6974 O O . GLY A 1 1 ? 1.733 -18.935 -1.910 1.00 0.00 1 GLY A O 6
ATOM 6978 N N . SER A 1 2 ? 3.210 -18.553 -0.241 1.00 0.00 2 SER A N 6
ATOM 6979 C CA . SER A 1 2 ? 2.234 -17.918 0.628 1.00 0.00 2 SER A CA 6
ATOM 6980 C C . SER A 1 2 ? 2.944 -17.036 1.657 1.00 0.00 2 SER A C 6
ATOM 6981 O O . SER A 1 2 ? 4.162 -17.112 1.810 1.00 0.00 2 SER A O 6
ATOM 6989 N N . SER A 1 3 ? 2.152 -16.220 2.337 1.00 0.00 3 SER A N 6
ATOM 6990 C CA . SER A 1 3 ? 2.690 -15.325 3.347 1.00 0.00 3 SER A CA 6
ATOM 6991 C C . SER A 1 3 ? 2.048 -15.622 4.704 1.00 0.00 3 SER A C 6
ATOM 6992 O O . SER A 1 3 ? 0.824 -15.646 4.823 1.00 0.00 3 SER A O 6
ATOM 7000 N N . GLY A 1 4 ? 2.903 -15.839 5.692 1.00 0.00 4 GLY A N 6
ATOM 7001 C CA . GLY A 1 4 ? 2.434 -16.133 7.036 1.00 0.00 4 GLY A CA 6
ATOM 7002 C C . GLY A 1 4 ? 3.044 -15.167 8.053 1.00 0.00 4 GLY A C 6
ATOM 7003 O O . GLY A 1 4 ? 3.990 -15.516 8.757 1.00 0.00 4 GLY A O 6
ATOM 7007 N N . SER A 1 5 ? 2.477 -13.970 8.098 1.00 0.00 5 SER A N 6
ATOM 7008 C CA . SER A 1 5 ? 2.953 -12.950 9.017 1.00 0.00 5 SER A CA 6
ATOM 7009 C C . SER A 1 5 ? 1.766 -12.246 9.677 1.00 0.00 5 SER A C 6
ATOM 7010 O O . SER A 1 5 ? 0.639 -12.336 9.194 1.00 0.00 5 SER A O 6
ATOM 7018 N N . SER A 1 6 ? 2.061 -11.560 10.772 1.00 0.00 6 SER A N 6
ATOM 7019 C CA . SER A 1 6 ? 1.032 -10.840 11.504 1.00 0.00 6 SER A CA 6
ATOM 7020 C C . SER A 1 6 ? 0.390 -9.784 10.602 1.00 0.00 6 SER A C 6
ATOM 7021 O O . SER A 1 6 ? -0.824 -9.784 10.406 1.00 0.00 6 SER A O 6
ATOM 7029 N N . GLY A 1 7 ? 1.235 -8.908 10.077 1.00 0.00 7 GLY A N 6
ATOM 7030 C CA . GLY A 1 7 ? 0.765 -7.849 9.201 1.00 0.00 7 GLY A CA 6
ATOM 7031 C C . GLY A 1 7 ? 1.135 -6.472 9.758 1.00 0.00 7 GLY A C 6
ATOM 7032 O O . GLY A 1 7 ? 1.465 -6.344 10.936 1.00 0.00 7 GLY A O 6
ATOM 7036 N N . VAL A 1 8 ? 1.067 -5.478 8.884 1.00 0.00 8 VAL A N 6
ATOM 7037 C CA . VAL A 1 8 ? 1.391 -4.116 9.274 1.00 0.00 8 VAL A CA 6
ATOM 7038 C C . VAL A 1 8 ? 0.261 -3.183 8.835 1.00 0.00 8 VAL A C 6
ATOM 7039 O O . VAL A 1 8 ? -0.154 -3.207 7.677 1.00 0.00 8 VAL A O 6
ATOM 7052 N N . MET A 1 9 ? -0.204 -2.382 9.782 1.00 0.00 9 MET A N 6
ATOM 7053 C CA . MET A 1 9 ? -1.278 -1.442 9.508 1.00 0.00 9 MET A CA 6
ATOM 7054 C C . MET A 1 9 ? -0.729 -0.138 8.925 1.00 0.00 9 MET A C 6
ATOM 7055 O O . MET A 1 9 ? 0.033 0.568 9.583 1.00 0.00 9 MET A O 6
ATOM 7069 N N . VAL A 1 10 ? -1.137 0.141 7.696 1.00 0.00 10 VAL A N 6
ATOM 7070 C CA . VAL A 1 10 ? -0.696 1.348 7.017 1.00 0.00 10 VAL A CA 6
ATOM 7071 C C . VAL A 1 10 ? -1.919 2.146 6.559 1.00 0.00 10 VAL A C 6
ATOM 7072 O O . VAL A 1 10 ? -2.970 1.572 6.280 1.00 0.00 10 VAL A O 6
ATOM 7085 N N . PHE A 1 11 ? -1.740 3.457 6.497 1.00 0.00 11 PHE A N 6
ATOM 7086 C CA . PHE A 1 11 ? -2.815 4.340 6.078 1.00 0.00 11 PHE A CA 6
ATOM 7087 C C . PHE A 1 11 ? -2.762 4.591 4.570 1.00 0.00 11 PHE A C 6
ATOM 7088 O O . PHE A 1 11 ? -1.936 5.368 4.094 1.00 0.00 11 PHE A O 6
ATOM 7105 N N . ILE A 1 12 ? -3.656 3.919 3.859 1.00 0.00 12 ILE A N 6
ATOM 7106 C CA . ILE A 1 12 ? -3.722 4.059 2.414 1.00 0.00 12 ILE A CA 6
ATOM 7107 C C . ILE A 1 12 ? -4.570 5.283 2.063 1.00 0.00 12 ILE A C 6
ATOM 7108 O O . ILE A 1 12 ? -5.636 5.490 2.640 1.00 0.00 12 ILE A O 6
ATOM 7124 N N . SER A 1 13 ? -4.064 6.062 1.119 1.00 0.00 13 SER A N 6
ATOM 7125 C CA . SER A 1 13 ? -4.762 7.260 0.684 1.00 0.00 13 SER A CA 6
ATOM 7126 C C . SER A 1 13 ? -4.753 7.346 -0.844 1.00 0.00 13 SER A C 6
ATOM 7127 O O . SER A 1 13 ? -4.237 6.454 -1.516 1.00 0.00 13 SER A O 6
ATOM 7135 N N . SER A 1 14 ? -5.330 8.427 -1.347 1.00 0.00 14 SER A N 6
ATOM 7136 C CA . SER A 1 14 ? -5.394 8.641 -2.783 1.00 0.00 14 SER A CA 6
ATOM 7137 C C . SER A 1 14 ? -5.899 10.054 -3.080 1.00 0.00 14 SER A C 6
ATOM 7138 O O . SER A 1 14 ? -6.494 10.698 -2.217 1.00 0.00 14 SER A O 6
ATOM 7146 N N . SER A 1 15 ? -5.644 10.495 -4.303 1.00 0.00 15 SER A N 6
ATOM 7147 C CA . SER A 1 15 ? -6.065 11.820 -4.724 1.00 0.00 15 SER A CA 6
ATOM 7148 C C . SER A 1 15 ? -7.530 11.789 -5.163 1.00 0.00 15 SER A C 6
ATOM 7149 O O . SER A 1 15 ? -8.167 12.834 -5.285 1.00 0.00 15 SER A O 6
ATOM 7157 N N . LEU A 1 16 ? -8.021 10.579 -5.388 1.00 0.00 16 LEU A N 6
ATOM 7158 C CA . LEU A 1 16 ? -9.400 10.398 -5.811 1.00 0.00 16 LEU A CA 6
ATOM 7159 C C . LEU A 1 16 ? -10.335 10.759 -4.655 1.00 0.00 16 LEU A C 6
ATOM 7160 O O . LEU A 1 16 ? -11.112 11.707 -4.754 1.00 0.00 16 LEU A O 6
ATOM 7176 N N . ASN A 1 17 ? -10.229 9.984 -3.586 1.00 0.00 17 ASN A N 6
ATOM 7177 C CA . ASN A 1 17 ? -11.055 10.210 -2.413 1.00 0.00 17 ASN A CA 6
ATOM 7178 C C . ASN A 1 17 ? -10.546 11.445 -1.665 1.00 0.00 17 ASN A C 6
ATOM 7179 O O . ASN A 1 17 ? -11.335 12.213 -1.119 1.00 0.00 17 ASN A O 6
ATOM 7190 N N . SER A 1 18 ? -9.230 11.596 -1.666 1.00 0.00 18 SER A N 6
ATOM 7191 C CA . SER A 1 18 ? -8.606 12.723 -0.995 1.00 0.00 18 SER A CA 6
ATOM 7192 C C . SER A 1 18 ? -8.697 12.545 0.522 1.00 0.00 18 SER A C 6
ATOM 7193 O O . SER A 1 18 ? -8.808 13.524 1.259 1.00 0.00 18 SER A O 6
ATOM 7201 N N . PHE A 1 19 ? -8.646 11.290 0.943 1.00 0.00 19 PHE A N 6
ATOM 7202 C CA . PHE A 1 19 ? -8.722 10.972 2.358 1.00 0.00 19 PHE A CA 6
ATOM 7203 C C . PHE A 1 19 ? -7.822 9.783 2.702 1.00 0.00 19 PHE A C 6
ATOM 7204 O O . PHE A 1 19 ? -7.256 9.151 1.811 1.00 0.00 19 PHE A O 6
ATOM 7221 N N . ARG A 1 20 ? -7.717 9.516 3.995 1.00 0.00 20 ARG A N 6
ATOM 7222 C CA . ARG A 1 20 ? -6.895 8.414 4.467 1.00 0.00 20 ARG A CA 6
ATOM 7223 C C . ARG A 1 20 ? -7.774 7.221 4.849 1.00 0.00 20 ARG A C 6
ATOM 7224 O O . ARG A 1 20 ? -8.735 7.370 5.602 1.00 0.00 20 ARG A O 6
ATOM 7245 N N . SER A 1 21 ? -7.413 6.065 4.311 1.00 0.00 21 SER A N 6
ATOM 7246 C CA . SER A 1 21 ? -8.157 4.848 4.586 1.00 0.00 21 SER A CA 6
ATOM 7247 C C . SER A 1 21 ? -7.383 3.973 5.574 1.00 0.00 21 SER A C 6
ATOM 7248 O O . SER A 1 21 ? -6.232 4.264 5.896 1.00 0.00 21 SER A O 6
ATOM 7256 N N . GLU A 1 22 ? -8.046 2.919 6.027 1.00 0.00 22 GLU A N 6
ATOM 7257 C CA . GLU A 1 22 ? -7.434 2.000 6.972 1.00 0.00 22 GLU A CA 6
ATOM 7258 C C . GLU A 1 22 ? -7.429 0.580 6.404 1.00 0.00 22 GLU A C 6
ATOM 7259 O O . GLU A 1 22 ? -8.435 -0.124 6.473 1.00 0.00 22 GLU A O 6
ATOM 7271 N N . LYS A 1 23 ? -6.284 0.201 5.854 1.00 0.00 23 LYS A N 6
ATOM 7272 C CA . LYS A 1 23 ? -6.135 -1.123 5.274 1.00 0.00 23 LYS A CA 6
ATOM 7273 C C . LYS A 1 23 ? -4.969 -1.844 5.953 1.00 0.00 23 LYS A C 6
ATOM 7274 O O . LYS A 1 23 ? -4.265 -1.257 6.774 1.00 0.00 23 LYS A O 6
ATOM 7293 N N . ARG A 1 24 ? -4.801 -3.106 5.586 1.00 0.00 24 ARG A N 6
ATOM 7294 C CA . ARG A 1 24 ? -3.732 -3.913 6.150 1.00 0.00 24 ARG A CA 6
ATOM 7295 C C . ARG A 1 24 ? -3.070 -4.756 5.057 1.00 0.00 24 ARG A C 6
ATOM 7296 O O . ARG A 1 24 ? -3.732 -5.184 4.113 1.00 0.00 24 ARG A O 6
ATOM 7317 N N . TYR A 1 25 ? -1.773 -4.968 5.222 1.00 0.00 25 TYR A N 6
ATOM 7318 C CA . TYR A 1 25 ? -1.015 -5.752 4.262 1.00 0.00 25 TYR A CA 6
ATOM 7319 C C . TYR A 1 25 ? 0.183 -6.428 4.930 1.00 0.00 25 TYR A C 6
ATOM 7320 O O . TYR A 1 25 ? 0.735 -5.907 5.898 1.00 0.00 25 TYR A O 6
ATOM 7338 N N . SER A 1 26 ? 0.551 -7.580 4.388 1.00 0.00 26 SER A N 6
ATOM 7339 C CA . SER A 1 26 ? 1.674 -8.334 4.920 1.00 0.00 26 SER A CA 6
ATOM 7340 C C . SER A 1 26 ? 2.990 -7.698 4.470 1.00 0.00 26 SER A C 6
ATOM 7341 O O . SER A 1 26 ? 3.064 -7.111 3.392 1.00 0.00 26 SER A O 6
ATOM 7349 N N . ARG A 1 27 ? 3.998 -7.835 5.320 1.00 0.00 27 ARG A N 6
ATOM 7350 C CA . ARG A 1 27 ? 5.308 -7.282 5.023 1.00 0.00 27 ARG A CA 6
ATOM 7351 C C . ARG A 1 27 ? 6.007 -8.117 3.949 1.00 0.00 27 ARG A C 6
ATOM 7352 O O . ARG A 1 27 ? 7.118 -7.795 3.532 1.00 0.00 27 ARG A O 6
ATOM 7373 N N . SER A 1 28 ? 5.327 -9.175 3.532 1.00 0.00 28 SER A N 6
ATOM 7374 C CA . SER A 1 28 ? 5.869 -10.060 2.515 1.00 0.00 28 SER A CA 6
ATOM 7375 C C . SER A 1 28 ? 5.181 -9.798 1.173 1.00 0.00 28 SER A C 6
ATOM 7376 O O . SER A 1 28 ? 5.499 -10.439 0.173 1.00 0.00 28 SER A O 6
ATOM 7384 N N . LEU A 1 29 ? 4.252 -8.853 1.196 1.00 0.00 29 LEU A N 6
ATOM 7385 C CA . LEU A 1 29 ? 3.517 -8.498 -0.006 1.00 0.00 29 LEU A CA 6
ATOM 7386 C C . LEU A 1 29 ? 4.409 -7.646 -0.911 1.00 0.00 29 LEU A C 6
ATOM 7387 O O . LEU A 1 29 ? 4.744 -6.513 -0.569 1.00 0.00 29 LEU A O 6
ATOM 7403 N N . THR A 1 30 ? 4.767 -8.224 -2.049 1.00 0.00 30 THR A N 6
ATOM 7404 C CA . THR A 1 30 ? 5.614 -7.531 -3.005 1.00 0.00 30 THR A CA 6
ATOM 7405 C C . THR A 1 30 ? 4.966 -6.213 -3.434 1.00 0.00 30 THR A C 6
ATOM 7406 O O . THR A 1 30 ? 3.779 -6.176 -3.754 1.00 0.00 30 THR A O 6
ATOM 7417 N N . ILE A 1 31 ? 5.774 -5.163 -3.427 1.00 0.00 31 ILE A N 6
ATOM 7418 C CA . ILE A 1 31 ? 5.295 -3.847 -3.811 1.00 0.00 31 ILE A CA 6
ATOM 7419 C C . ILE A 1 31 ? 4.322 -3.985 -4.983 1.00 0.00 31 ILE A C 6
ATOM 7420 O O . ILE A 1 31 ? 3.280 -3.332 -5.010 1.00 0.00 31 ILE A O 6
ATOM 7436 N N . ALA A 1 32 ? 4.696 -4.840 -5.924 1.00 0.00 32 ALA A N 6
ATOM 7437 C CA . ALA A 1 32 ? 3.869 -5.072 -7.096 1.00 0.00 32 ALA A CA 6
ATOM 7438 C C . ALA A 1 32 ? 2.510 -5.619 -6.655 1.00 0.00 32 ALA A C 6
ATOM 7439 O O . ALA A 1 32 ? 1.469 -5.096 -7.049 1.00 0.00 32 ALA A O 6
ATOM 7446 N N . GLU A 1 33 ? 2.564 -6.666 -5.845 1.00 0.00 33 GLU A N 6
ATOM 7447 C CA . GLU A 1 33 ? 1.350 -7.290 -5.347 1.00 0.00 33 GLU A CA 6
ATOM 7448 C C . GLU A 1 33 ? 0.557 -6.300 -4.491 1.00 0.00 33 GLU A C 6
ATOM 7449 O O . GLU A 1 33 ? -0.651 -6.151 -4.666 1.00 0.00 33 GLU A O 6
ATOM 7461 N N . PHE A 1 34 ? 1.270 -5.649 -3.583 1.00 0.00 34 PHE A N 6
ATOM 7462 C CA . PHE A 1 34 ? 0.648 -4.678 -2.699 1.00 0.00 34 PHE A CA 6
ATOM 7463 C C . PHE A 1 34 ? -0.284 -3.747 -3.477 1.00 0.00 34 PHE A C 6
ATOM 7464 O O . PHE A 1 34 ? -1.417 -3.507 -3.060 1.00 0.00 34 PHE A O 6
ATOM 7481 N N . LYS A 1 35 ? 0.227 -3.247 -4.592 1.00 0.00 35 LYS A N 6
ATOM 7482 C CA . LYS A 1 35 ? -0.545 -2.348 -5.432 1.00 0.00 35 LYS A CA 6
ATOM 7483 C C . LYS A 1 35 ? -1.810 -3.063 -5.910 1.00 0.00 35 LYS A C 6
ATOM 7484 O O . LYS A 1 35 ? -2.895 -2.484 -5.904 1.00 0.00 35 LYS A O 6
ATOM 7503 N N . CYS A 1 36 ? -1.628 -4.312 -6.314 1.00 0.00 36 CYS A N 6
ATOM 7504 C CA . CYS A 1 36 ? -2.742 -5.113 -6.794 1.00 0.00 36 CYS A CA 6
ATOM 7505 C C . CYS A 1 36 ? -3.904 -4.960 -5.811 1.00 0.00 36 CYS A C 6
ATOM 7506 O O . CYS A 1 36 ? -5.064 -4.925 -6.217 1.00 0.00 36 CYS A O 6
ATOM 7514 N N . LYS A 1 37 ? -3.551 -4.872 -4.537 1.00 0.00 37 LYS A N 6
ATOM 7515 C CA . LYS A 1 37 ? -4.550 -4.723 -3.492 1.00 0.00 37 LYS A CA 6
ATOM 7516 C C . LYS A 1 37 ? -5.121 -3.304 -3.538 1.00 0.00 37 LYS A C 6
ATOM 7517 O O . LYS A 1 37 ? -6.319 -3.107 -3.340 1.00 0.00 37 LYS A O 6
ATOM 7536 N N . LEU A 1 38 ? -4.237 -2.353 -3.799 1.00 0.00 38 LEU A N 6
ATOM 7537 C CA . LEU A 1 38 ? -4.638 -0.958 -3.872 1.00 0.00 38 LEU A CA 6
ATOM 7538 C C . LEU A 1 38 ? -5.561 -0.760 -5.076 1.00 0.00 38 LEU A C 6
ATOM 7539 O O . LEU A 1 38 ? -6.414 0.126 -5.070 1.00 0.00 38 LEU A O 6
ATOM 7555 N N . GLU A 1 39 ? -5.360 -1.600 -6.080 1.00 0.00 39 GLU A N 6
ATOM 7556 C CA . GLU A 1 39 ? -6.163 -1.529 -7.289 1.00 0.00 39 GLU A CA 6
ATOM 7557 C C . GLU A 1 39 ? -7.652 -1.497 -6.935 1.00 0.00 39 GLU A C 6
ATOM 7558 O O . GLU A 1 39 ? -8.451 -0.900 -7.655 1.00 0.00 39 GLU A O 6
ATOM 7570 N N . LEU A 1 40 ? -7.978 -2.146 -5.827 1.00 0.00 40 LEU A N 6
ATOM 7571 C CA . LEU A 1 40 ? -9.356 -2.199 -5.370 1.00 0.00 40 LEU A CA 6
ATOM 7572 C C . LEU A 1 40 ? -9.609 -1.049 -4.393 1.00 0.00 40 LEU A C 6
ATOM 7573 O O . LEU A 1 40 ? -10.749 -0.624 -4.211 1.00 0.00 40 LEU A O 6
ATOM 7589 N N . VAL A 1 41 ? -8.528 -0.577 -3.791 1.00 0.00 41 VAL A N 6
ATOM 7590 C CA . VAL A 1 41 ? -8.618 0.515 -2.837 1.00 0.00 41 VAL A CA 6
ATOM 7591 C C . VAL A 1 41 ? -8.977 1.805 -3.579 1.00 0.00 41 VAL A C 6
ATOM 7592 O O . VAL A 1 41 ? -9.810 2.581 -3.113 1.00 0.00 41 VAL A O 6
ATOM 7605 N N . VAL A 1 42 ? -8.330 1.993 -4.719 1.00 0.00 42 VAL A N 6
ATOM 7606 C CA . VAL A 1 42 ? -8.570 3.175 -5.529 1.00 0.00 42 VAL A CA 6
ATOM 7607 C C . VAL A 1 42 ? -9.403 2.789 -6.754 1.00 0.00 42 VAL A C 6
ATOM 7608 O O . VAL A 1 42 ? -9.891 3.657 -7.475 1.00 0.00 42 VAL A O 6
ATOM 7621 N N . GLY A 1 43 ? -9.538 1.486 -6.950 1.00 0.00 43 GLY A N 6
ATOM 7622 C CA . GLY A 1 43 ? -10.303 0.974 -8.074 1.00 0.00 43 GLY A CA 6
ATOM 7623 C C . GLY A 1 43 ? -9.589 1.257 -9.397 1.00 0.00 43 GLY A C 6
ATOM 7624 O O . GLY A 1 43 ? -10.179 1.115 -10.468 1.00 0.00 43 GLY A O 6
ATOM 7628 N N . SER A 1 44 ? -8.330 1.653 -9.281 1.00 0.00 44 SER A N 6
ATOM 7629 C CA . SER A 1 44 ? -7.530 1.957 -10.454 1.00 0.00 44 SER A CA 6
ATOM 7630 C C . SER A 1 44 ? -6.462 0.880 -10.653 1.00 0.00 44 SER A C 6
ATOM 7631 O O . SER A 1 44 ? -6.287 0.010 -9.802 1.00 0.00 44 SER A O 6
ATOM 7639 N N . PRO A 1 45 ? -5.756 0.977 -11.812 1.00 0.00 45 PRO A N 6
ATOM 7640 C CA . PRO A 1 45 ? -4.710 0.021 -12.134 1.00 0.00 45 PRO A CA 6
ATOM 7641 C C . PRO A 1 45 ? -3.451 0.287 -11.305 1.00 0.00 45 PRO A C 6
ATOM 7642 O O . PRO A 1 45 ? -3.044 1.436 -11.140 1.00 0.00 45 PRO A O 6
ATOM 7653 N N . ALA A 1 46 ? -2.871 -0.794 -10.806 1.00 0.00 46 ALA A N 6
ATOM 7654 C CA . ALA A 1 46 ? -1.667 -0.692 -9.999 1.00 0.00 46 ALA A CA 6
ATOM 7655 C C . ALA A 1 46 ? -0.464 -0.452 -10.914 1.00 0.00 46 ALA A C 6
ATOM 7656 O O . ALA A 1 46 ? 0.579 0.020 -10.462 1.00 0.00 46 ALA A O 6
ATOM 7663 N N . SER A 1 47 ? -0.649 -0.787 -12.182 1.00 0.00 47 SER A N 6
ATOM 7664 C CA . SER A 1 47 ? 0.408 -0.613 -13.164 1.00 0.00 47 SER A CA 6
ATOM 7665 C C . SER A 1 47 ? 0.471 0.849 -13.612 1.00 0.00 47 SER A C 6
ATOM 7666 O O . SER A 1 47 ? 1.264 1.201 -14.484 1.00 0.00 47 SER A O 6
ATOM 7674 N N . CYS A 1 48 ? -0.375 1.660 -12.995 1.00 0.00 48 CYS A N 6
ATOM 7675 C CA . CYS A 1 48 ? -0.425 3.076 -13.319 1.00 0.00 48 CYS A CA 6
ATOM 7676 C C . CYS A 1 48 ? -0.191 3.872 -12.033 1.00 0.00 48 CYS A C 6
ATOM 7677 O O . CYS A 1 48 ? 0.810 4.575 -11.908 1.00 0.00 48 CYS A O 6
ATOM 7685 N N . MET A 1 49 ? -1.133 3.735 -11.111 1.00 0.00 49 MET A N 6
ATOM 7686 C CA . MET A 1 49 ? -1.042 4.433 -9.840 1.00 0.00 49 MET A CA 6
ATOM 7687 C C . MET A 1 49 ? 0.367 4.322 -9.253 1.00 0.00 49 MET A C 6
ATOM 7688 O O . MET A 1 49 ? 1.133 3.438 -9.632 1.00 0.00 49 MET A O 6
ATOM 7702 N N . GLU A 1 50 ? 0.665 5.233 -8.338 1.00 0.00 50 GLU A N 6
ATOM 7703 C CA . GLU A 1 50 ? 1.968 5.249 -7.696 1.00 0.00 50 GLU A CA 6
ATOM 7704 C C . GLU A 1 50 ? 1.816 5.073 -6.183 1.00 0.00 50 GLU A C 6
ATOM 7705 O O . GLU A 1 50 ? 0.713 5.181 -5.650 1.00 0.00 50 GLU A O 6
ATOM 7717 N N . LEU A 1 51 ? 2.940 4.805 -5.535 1.00 0.00 51 LEU A N 6
ATOM 7718 C CA . LEU A 1 51 ? 2.946 4.613 -4.095 1.00 0.00 51 LEU A CA 6
ATOM 7719 C C . LEU A 1 51 ? 3.855 5.661 -3.449 1.00 0.00 51 LEU A C 6
ATOM 7720 O O . LEU A 1 51 ? 4.678 6.276 -4.125 1.00 0.00 51 LEU A O 6
ATOM 7736 N N . GLU A 1 52 ? 3.676 5.831 -2.147 1.00 0.00 52 GLU A N 6
ATOM 7737 C CA . GLU A 1 52 ? 4.470 6.793 -1.402 1.00 0.00 52 GLU A CA 6
ATOM 7738 C C . GLU A 1 52 ? 4.542 6.393 0.073 1.00 0.00 52 GLU A C 6
ATOM 7739 O O . GLU A 1 52 ? 3.532 6.024 0.670 1.00 0.00 52 GLU A O 6
ATOM 7751 N N . LEU A 1 53 ? 5.747 6.479 0.618 1.00 0.00 53 LEU A N 6
ATOM 7752 C CA . LEU A 1 53 ? 5.965 6.130 2.012 1.00 0.00 53 LEU A CA 6
ATOM 7753 C C . LEU A 1 53 ? 6.253 7.402 2.812 1.00 0.00 53 LEU A C 6
ATOM 7754 O O . LEU A 1 53 ? 7.357 7.942 2.751 1.00 0.00 53 LEU A O 6
ATOM 7770 N N . TYR A 1 54 ? 5.241 7.844 3.545 1.00 0.00 54 TYR A N 6
ATOM 7771 C CA . TYR A 1 54 ? 5.372 9.042 4.356 1.00 0.00 54 TYR A CA 6
ATOM 7772 C C . TYR A 1 54 ? 5.635 8.686 5.821 1.00 0.00 54 TYR A C 6
ATOM 7773 O O . TYR A 1 54 ? 5.089 7.710 6.334 1.00 0.00 54 TYR A O 6
ATOM 7791 N N . GLY A 1 55 ? 6.470 9.497 6.453 1.00 0.00 55 GLY A N 6
ATOM 7792 C CA . GLY A 1 55 ? 6.811 9.280 7.849 1.00 0.00 55 GLY A CA 6
ATOM 7793 C C . GLY A 1 55 ? 5.617 9.578 8.758 1.00 0.00 55 GLY A C 6
ATOM 7794 O O . GLY A 1 55 ? 4.513 9.091 8.518 1.00 0.00 55 GLY A O 6
ATOM 7798 N N . ALA A 1 56 ? 5.879 10.376 9.783 1.00 0.00 56 ALA A N 6
ATOM 7799 C CA . ALA A 1 56 ? 4.840 10.744 10.729 1.00 0.00 56 ALA A CA 6
ATOM 7800 C C . ALA A 1 56 ? 4.152 12.025 10.252 1.00 0.00 56 ALA A C 6
ATOM 7801 O O . ALA A 1 56 ? 3.006 11.990 9.808 1.00 0.00 56 ALA A O 6
ATOM 7808 N N . ASP A 1 57 ? 4.882 13.125 10.361 1.00 0.00 57 ASP A N 6
ATOM 7809 C CA . ASP A 1 57 ? 4.356 14.415 9.946 1.00 0.00 57 ASP A CA 6
ATOM 7810 C C . ASP A 1 57 ? 4.333 14.484 8.418 1.00 0.00 57 ASP A C 6
ATOM 7811 O O . ASP A 1 57 ? 4.941 15.373 7.823 1.00 0.00 57 ASP A O 6
ATOM 7820 N N . ASP A 1 58 ? 3.625 13.534 7.825 1.00 0.00 58 ASP A N 6
ATOM 7821 C CA . ASP A 1 58 ? 3.514 13.475 6.378 1.00 0.00 58 ASP A CA 6
ATOM 7822 C C . ASP A 1 58 ? 4.858 13.852 5.752 1.00 0.00 58 ASP A C 6
ATOM 7823 O O . ASP A 1 58 ? 4.941 14.803 4.976 1.00 0.00 58 ASP A O 6
ATOM 7832 N N . LYS A 1 59 ? 5.878 13.087 6.113 1.00 0.00 59 LYS A N 6
ATOM 7833 C CA . LYS A 1 59 ? 7.214 13.328 5.597 1.00 0.00 59 LYS A CA 6
ATOM 7834 C C . LYS A 1 59 ? 7.587 12.215 4.616 1.00 0.00 59 LYS A C 6
ATOM 7835 O O . LYS A 1 59 ? 7.765 11.065 5.015 1.00 0.00 59 LYS A O 6
ATOM 7854 N N . PHE A 1 60 ? 7.693 12.595 3.351 1.00 0.00 60 PHE A N 6
ATOM 7855 C CA . PHE A 1 60 ? 8.041 11.643 2.310 1.00 0.00 60 PHE A CA 6
ATOM 7856 C C . PHE A 1 60 ? 9.424 11.039 2.558 1.00 0.00 60 PHE A C 6
ATOM 7857 O O . PHE A 1 60 ? 10.376 11.761 2.856 1.00 0.00 60 PHE A O 6
ATOM 7874 N N . TYR A 1 61 ? 9.493 9.723 2.427 1.00 0.00 61 TYR A N 6
ATOM 7875 C CA . TYR A 1 61 ? 10.745 9.014 2.634 1.00 0.00 61 TYR A CA 6
ATOM 7876 C C . TYR A 1 61 ? 11.287 8.463 1.314 1.00 0.00 61 TYR A C 6
ATOM 7877 O O . TYR A 1 61 ? 12.323 8.914 0.827 1.00 0.00 61 TYR A O 6
ATOM 7895 N N . SER A 1 62 ? 10.563 7.495 0.772 1.00 0.00 62 SER A N 6
ATOM 7896 C CA . SER A 1 62 ? 10.958 6.877 -0.482 1.00 0.00 62 SER A CA 6
ATOM 7897 C C . SER A 1 62 ? 9.718 6.443 -1.266 1.00 0.00 62 SER A C 6
ATOM 7898 O O . SER A 1 62 ? 8.607 6.465 -0.738 1.00 0.00 62 SER A O 6
ATOM 7906 N N . LYS A 1 63 ? 9.949 6.058 -2.512 1.00 0.00 63 LYS A N 6
ATOM 7907 C CA . LYS A 1 63 ? 8.864 5.620 -3.374 1.00 0.00 63 LYS A CA 6
ATOM 7908 C C . LYS A 1 63 ? 8.890 4.094 -3.482 1.00 0.00 63 LYS A C 6
ATOM 7909 O O . LYS A 1 63 ? 9.933 3.505 -3.759 1.00 0.00 63 LYS A O 6
ATOM 7928 N N . LEU A 1 64 ? 7.728 3.497 -3.258 1.00 0.00 64 LEU A N 6
ATOM 7929 C CA . LEU A 1 64 ? 7.604 2.051 -3.327 1.00 0.00 64 LEU A CA 6
ATOM 7930 C C . LEU A 1 64 ? 7.439 1.627 -4.788 1.00 0.00 64 LEU A C 6
ATOM 7931 O O . LEU A 1 64 ? 6.368 1.175 -5.190 1.00 0.00 64 LEU A O 6
ATOM 7947 N N . ASP A 1 65 ? 8.516 1.788 -5.543 1.00 0.00 65 ASP A N 6
ATOM 7948 C CA . ASP A 1 65 ? 8.504 1.428 -6.950 1.00 0.00 65 ASP A CA 6
ATOM 7949 C C . ASP A 1 65 ? 9.066 0.014 -7.115 1.00 0.00 65 ASP A C 6
ATOM 7950 O O . ASP A 1 65 ? 8.525 -0.789 -7.874 1.00 0.00 65 ASP A O 6
ATOM 7959 N N . GLN A 1 66 ? 10.145 -0.247 -6.392 1.00 0.00 66 GLN A N 6
ATOM 7960 C CA . GLN A 1 66 ? 10.786 -1.550 -6.448 1.00 0.00 66 GLN A CA 6
ATOM 7961 C C . GLN A 1 66 ? 9.742 -2.661 -6.323 1.00 0.00 66 GLN A C 6
ATOM 7962 O O . GLN A 1 66 ? 9.171 -2.864 -5.253 1.00 0.00 66 GLN A O 6
ATOM 7976 N N . GLU A 1 67 ? 9.524 -3.352 -7.433 1.00 0.00 67 GLU A N 6
ATOM 7977 C CA . GLU A 1 67 ? 8.559 -4.438 -7.461 1.00 0.00 67 GLU A CA 6
ATOM 7978 C C . GLU A 1 67 ? 9.142 -5.685 -6.793 1.00 0.00 67 GLU A C 6
ATOM 7979 O O . GLU A 1 67 ? 8.412 -6.470 -6.190 1.00 0.00 67 GLU A O 6
ATOM 7991 N N . ASP A 1 68 ? 10.453 -5.827 -6.922 1.00 0.00 68 ASP A N 6
ATOM 7992 C CA . ASP A 1 68 ? 11.143 -6.965 -6.338 1.00 0.00 68 ASP A CA 6
ATOM 7993 C C . ASP A 1 68 ? 11.327 -6.730 -4.837 1.00 0.00 68 ASP A C 6
ATOM 7994 O O . ASP A 1 68 ? 11.896 -7.567 -4.139 1.00 0.00 68 ASP A O 6
ATOM 8003 N N . ALA A 1 69 ? 10.833 -5.586 -4.385 1.00 0.00 69 ALA A N 6
ATOM 8004 C CA . ALA A 1 69 ? 10.936 -5.230 -2.980 1.00 0.00 69 ALA A CA 6
ATOM 8005 C C . ALA A 1 69 ? 9.742 -5.813 -2.223 1.00 0.00 69 ALA A C 6
ATOM 8006 O O . ALA A 1 69 ? 8.830 -6.373 -2.830 1.00 0.00 69 ALA A O 6
ATOM 8013 N N . LEU A 1 70 ? 9.785 -5.661 -0.907 1.00 0.00 70 LEU A N 6
ATOM 8014 C CA . LEU A 1 70 ? 8.717 -6.166 -0.060 1.00 0.00 70 LEU A CA 6
ATOM 8015 C C . LEU A 1 70 ? 8.435 -5.155 1.054 1.00 0.00 70 LEU A C 6
ATOM 8016 O O . LEU A 1 70 ? 9.341 -4.460 1.510 1.00 0.00 70 LEU A O 6
ATOM 8032 N N . LEU A 1 71 ? 7.175 -5.106 1.459 1.00 0.00 71 LEU A N 6
ATOM 8033 C CA . LEU A 1 71 ? 6.762 -4.192 2.510 1.00 0.00 71 LEU A CA 6
ATOM 8034 C C . LEU A 1 71 ? 7.543 -4.506 3.788 1.00 0.00 71 LEU A C 6
ATOM 8035 O O . LEU A 1 71 ? 7.431 -5.602 4.335 1.00 0.00 71 LEU A O 6
ATOM 8051 N N . GLY A 1 72 ? 8.316 -3.523 4.227 1.00 0.00 72 GLY A N 6
ATOM 8052 C CA . GLY A 1 72 ? 9.115 -3.680 5.430 1.00 0.00 72 GLY A CA 6
ATOM 8053 C C . GLY A 1 72 ? 10.556 -3.222 5.195 1.00 0.00 72 GLY A C 6
ATOM 8054 O O . GLY A 1 72 ? 11.059 -2.354 5.907 1.00 0.00 72 GLY A O 6
ATOM 8058 N N . SER A 1 73 ? 11.179 -3.825 4.194 1.00 0.00 73 SER A N 6
ATOM 8059 C CA . SER A 1 73 ? 12.552 -3.489 3.856 1.00 0.00 73 SER A CA 6
ATOM 8060 C C . SER A 1 73 ? 12.733 -1.970 3.849 1.00 0.00 73 SER A C 6
ATOM 8061 O O . SER A 1 73 ? 13.837 -1.472 4.060 1.00 0.00 73 SER A O 6
ATOM 8069 N N . TYR A 1 74 ? 11.631 -1.276 3.603 1.00 0.00 74 TYR A N 6
ATOM 8070 C CA . TYR A 1 74 ? 11.654 0.176 3.565 1.00 0.00 74 TYR A CA 6
ATOM 8071 C C . TYR A 1 74 ? 11.456 0.764 4.964 1.00 0.00 74 TYR A C 6
ATOM 8072 O O . TYR A 1 74 ? 11.102 0.047 5.898 1.00 0.00 74 TYR A O 6
ATOM 8090 N N . PRO A 1 75 ? 11.699 2.098 5.066 1.00 0.00 75 PRO A N 6
ATOM 8091 C CA . PRO A 1 75 ? 11.551 2.791 6.335 1.00 0.00 75 PRO A CA 6
ATOM 8092 C C . PRO A 1 75 ? 10.074 2.998 6.677 1.00 0.00 75 PRO A C 6
ATOM 8093 O O . PRO A 1 75 ? 9.639 4.125 6.909 1.00 0.00 75 PRO A O 6
ATOM 8104 N N . VAL A 1 76 ? 9.343 1.893 6.698 1.00 0.00 76 VAL A N 6
ATOM 8105 C CA . VAL A 1 76 ? 7.925 1.940 7.008 1.00 0.00 76 VAL A CA 6
ATOM 8106 C C . VAL A 1 76 ? 7.705 1.462 8.445 1.00 0.00 76 VAL A C 6
ATOM 8107 O O . VAL A 1 76 ? 8.651 1.060 9.121 1.00 0.00 76 VAL A O 6
ATOM 8120 N N . ASP A 1 77 ? 6.452 1.521 8.870 1.00 0.00 77 ASP A N 6
ATOM 8121 C CA . ASP A 1 77 ? 6.096 1.099 10.214 1.00 0.00 77 ASP A CA 6
ATOM 8122 C C . ASP A 1 77 ? 4.577 1.173 10.382 1.00 0.00 77 ASP A C 6
ATOM 8123 O O . ASP A 1 77 ? 3.937 2.095 9.877 1.00 0.00 77 ASP A O 6
ATOM 8132 N N . ASP A 1 78 ? 4.044 0.191 11.093 1.00 0.00 78 ASP A N 6
ATOM 8133 C CA . ASP A 1 78 ? 2.612 0.133 11.334 1.00 0.00 78 ASP A CA 6
ATOM 8134 C C . ASP A 1 78 ? 2.131 1.490 11.850 1.00 0.00 78 ASP A C 6
ATOM 8135 O O . ASP A 1 78 ? 2.233 1.777 13.042 1.00 0.00 78 ASP A O 6
ATOM 8144 N N . GLY A 1 79 ? 1.616 2.290 10.928 1.00 0.00 79 GLY A N 6
ATOM 8145 C CA . GLY A 1 79 ? 1.119 3.610 11.275 1.00 0.00 79 GLY A CA 6
ATOM 8146 C C . GLY A 1 79 ? 1.486 4.635 10.199 1.00 0.00 79 GLY A C 6
ATOM 8147 O O . GLY A 1 79 ? 0.933 5.733 10.169 1.00 0.00 79 GLY A O 6
ATOM 8151 N N . CYS A 1 80 ? 2.416 4.239 9.343 1.00 0.00 80 CYS A N 6
ATOM 8152 C CA . CYS A 1 80 ? 2.863 5.109 8.269 1.00 0.00 80 CYS A CA 6
ATOM 8153 C C . CYS A 1 80 ? 1.650 5.478 7.413 1.00 0.00 80 CYS A C 6
ATOM 8154 O O . CYS A 1 80 ? 0.512 5.207 7.793 1.00 0.00 80 CYS A O 6
ATOM 8162 N N . ARG A 1 81 ? 1.934 6.091 6.273 1.00 0.00 81 ARG A N 6
ATOM 8163 C CA . ARG A 1 81 ? 0.880 6.500 5.361 1.00 0.00 81 ARG A CA 6
ATOM 8164 C C . ARG A 1 81 ? 1.276 6.185 3.917 1.00 0.00 81 ARG A C 6
ATOM 8165 O O . ARG A 1 81 ? 2.328 6.618 3.449 1.00 0.00 81 ARG A O 6
ATOM 8186 N N . ILE A 1 82 ? 0.413 5.432 3.251 1.00 0.00 82 ILE A N 6
ATOM 8187 C CA . ILE A 1 82 ? 0.659 5.054 1.870 1.00 0.00 82 ILE A CA 6
ATOM 8188 C C . ILE A 1 82 ? -0.270 5.852 0.953 1.00 0.00 82 ILE A C 6
ATOM 8189 O O . ILE A 1 82 ? -1.443 5.512 0.804 1.00 0.00 82 ILE A O 6
ATOM 8205 N N . HIS A 1 83 ? 0.289 6.898 0.363 1.00 0.00 83 HIS A N 6
ATOM 8206 C CA . HIS A 1 83 ? -0.475 7.748 -0.535 1.00 0.00 83 HIS A CA 6
ATOM 8207 C C . HIS A 1 83 ? -0.384 7.200 -1.960 1.00 0.00 83 HIS A C 6
ATOM 8208 O O . HIS A 1 83 ? 0.710 7.021 -2.492 1.00 0.00 83 HIS A O 6
ATOM 8222 N N . VAL A 1 84 ? -1.549 6.949 -2.539 1.00 0.00 84 VAL A N 6
ATOM 8223 C CA . VAL A 1 84 ? -1.616 6.425 -3.892 1.00 0.00 84 VAL A CA 6
ATOM 8224 C C . VAL A 1 84 ? -1.880 7.574 -4.867 1.00 0.00 84 VAL A C 6
ATOM 8225 O O . VAL A 1 84 ? -2.833 8.332 -4.694 1.00 0.00 84 VAL A O 6
ATOM 8238 N N . ILE A 1 85 ? -1.019 7.667 -5.870 1.00 0.00 85 ILE A N 6
ATOM 8239 C CA . ILE A 1 85 ? -1.148 8.711 -6.872 1.00 0.00 85 ILE A CA 6
ATOM 8240 C C . ILE A 1 85 ? -1.906 8.160 -8.082 1.00 0.00 85 ILE A C 6
ATOM 8241 O O . ILE A 1 85 ? -1.340 7.432 -8.895 1.00 0.00 85 ILE A O 6
ATOM 8257 N N . ASP A 1 86 ? -3.176 8.530 -8.162 1.00 0.00 86 ASP A N 6
ATOM 8258 C CA . ASP A 1 86 ? -4.018 8.082 -9.258 1.00 0.00 86 ASP A CA 6
ATOM 8259 C C . ASP A 1 86 ? -3.390 8.510 -10.586 1.00 0.00 86 ASP A C 6
ATOM 8260 O O . ASP A 1 86 ? -3.465 9.678 -10.964 1.00 0.00 86 ASP A O 6
ATOM 8269 N N . HIS A 1 87 ? -2.784 7.541 -11.257 1.00 0.00 87 HIS A N 6
ATOM 8270 C CA . HIS A 1 87 ? -2.143 7.804 -12.534 1.00 0.00 87 HIS A CA 6
ATOM 8271 C C . HIS A 1 87 ? -3.082 7.398 -13.672 1.00 0.00 87 HIS A C 6
ATOM 8272 O O . HIS A 1 87 ? -2.678 7.364 -14.834 1.00 0.00 87 HIS A O 6
ATOM 8286 N N . SER A 1 88 ? -4.318 7.099 -13.299 1.00 0.00 88 SER A N 6
ATOM 8287 C CA . SER A 1 88 ? -5.317 6.696 -14.274 1.00 0.00 88 SER A CA 6
ATOM 8288 C C . SER A 1 88 ? -6.614 7.475 -14.047 1.00 0.00 88 SER A C 6
ATOM 8289 O O . SER A 1 88 ? -7.595 6.924 -13.550 1.00 0.00 88 SER A O 6
ATOM 8297 N N . GLY A 1 89 ? -6.577 8.746 -14.422 1.00 0.00 89 GLY A N 6
ATOM 8298 C CA . GLY A 1 89 ? -7.737 9.606 -14.265 1.00 0.00 89 GLY A CA 6
ATOM 8299 C C . GLY A 1 89 ? -8.671 9.493 -15.471 1.00 0.00 89 GLY A C 6
ATOM 8300 O O . GLY A 1 89 ? -8.479 10.178 -16.475 1.00 0.00 89 GLY A O 6
ATOM 8304 N N . SER A 1 90 ? -9.661 8.624 -15.333 1.00 0.00 90 SER A N 6
ATOM 8305 C CA . SER A 1 90 ? -10.625 8.412 -16.400 1.00 0.00 90 SER A CA 6
ATOM 8306 C C . SER A 1 90 ? -11.976 8.002 -15.810 1.00 0.00 90 SER A C 6
ATOM 8307 O O . SER A 1 90 ? -12.036 7.166 -14.910 1.00 0.00 90 SER A O 6
ATOM 8315 N N . GLY A 1 91 ? -13.026 8.610 -16.342 1.00 0.00 91 GLY A N 6
ATOM 8316 C CA . GLY A 1 91 ? -14.373 8.319 -15.879 1.00 0.00 91 GLY A CA 6
ATOM 8317 C C . GLY A 1 91 ? -14.812 6.920 -16.316 1.00 0.00 91 GLY A C 6
ATOM 8318 O O . GLY A 1 91 ? -14.099 6.244 -17.056 1.00 0.00 91 GLY A O 6
ATOM 8322 N N . PRO A 1 92 ? -16.015 6.517 -15.827 1.00 0.00 92 PRO A N 6
ATOM 8323 C CA . PRO A 1 92 ? -16.558 5.210 -16.160 1.00 0.00 92 PRO A CA 6
ATOM 8324 C C . PRO A 1 92 ? -17.094 5.188 -17.593 1.00 0.00 92 PRO A C 6
ATOM 8325 O O . PRO A 1 92 ? -18.296 5.329 -17.812 1.00 0.00 92 PRO A O 6
ATOM 8336 N N . SER A 1 93 ? -16.175 5.008 -18.531 1.00 0.00 93 SER A N 6
ATOM 8337 C CA . SER A 1 93 ? -16.540 4.965 -19.937 1.00 0.00 93 SER A CA 6
ATOM 8338 C C . SER A 1 93 ? -16.107 3.632 -20.549 1.00 0.00 93 SER A C 6
ATOM 8339 O O . SER A 1 93 ? -15.021 3.530 -21.118 1.00 0.00 93 SER A O 6
ATOM 8347 N N . SER A 1 94 ? -16.977 2.643 -20.411 1.00 0.00 94 SER A N 6
ATOM 8348 C CA . SER A 1 94 ? -16.698 1.320 -20.944 1.00 0.00 94 SER A CA 6
ATOM 8349 C C . SER A 1 94 ? -16.075 1.437 -22.336 1.00 0.00 94 SER A C 6
ATOM 8350 O O . SER A 1 94 ? -16.508 2.254 -23.148 1.00 0.00 94 SER A O 6
ATOM 8358 N N . GLY A 1 95 ? -15.067 0.610 -22.570 1.00 0.00 95 GLY A N 6
ATOM 8359 C CA . GLY A 1 95 ? -14.379 0.610 -23.850 1.00 0.00 95 GLY A CA 6
ATOM 8360 C C . GLY A 1 95 ? -14.450 -0.767 -24.512 1.00 0.00 95 GLY A C 6
ATOM 8361 O O . GLY A 1 95 ? -15.489 -1.425 -24.474 1.00 0.00 95 GLY A O 6
ATOM 8365 N N . GLY A 1 1 ? -9.532 -19.783 10.005 1.00 0.00 1 GLY A N 7
ATOM 8366 C CA . GLY A 1 1 ? -8.446 -18.858 10.281 1.00 0.00 1 GLY A CA 7
ATOM 8367 C C . GLY A 1 1 ? -7.748 -18.432 8.988 1.00 0.00 1 GLY A C 7
ATOM 8368 O O . GLY A 1 1 ? -8.402 -18.198 7.973 1.00 0.00 1 GLY A O 7
ATOM 8372 N N . SER A 1 2 ? -6.428 -18.344 9.067 1.00 0.00 2 SER A N 7
ATOM 8373 C CA . SER A 1 2 ? -5.634 -17.951 7.916 1.00 0.00 2 SER A CA 7
ATOM 8374 C C . SER A 1 2 ? -4.218 -18.519 8.038 1.00 0.00 2 SER A C 7
ATOM 8375 O O . SER A 1 2 ? -3.760 -19.246 7.158 1.00 0.00 2 SER A O 7
ATOM 8383 N N . SER A 1 3 ? -3.566 -18.167 9.136 1.00 0.00 3 SER A N 7
ATOM 8384 C CA . SER A 1 3 ? -2.212 -18.633 9.384 1.00 0.00 3 SER A CA 7
ATOM 8385 C C . SER A 1 3 ? -1.304 -18.251 8.213 1.00 0.00 3 SER A C 7
ATOM 8386 O O . SER A 1 3 ? -1.089 -19.050 7.303 1.00 0.00 3 SER A O 7
ATOM 8394 N N . GLY A 1 4 ? -0.796 -17.029 8.275 1.00 0.00 4 GLY A N 7
ATOM 8395 C CA . GLY A 1 4 ? 0.084 -16.531 7.232 1.00 0.00 4 GLY A CA 7
ATOM 8396 C C . GLY A 1 4 ? 1.296 -15.816 7.831 1.00 0.00 4 GLY A C 7
ATOM 8397 O O . GLY A 1 4 ? 2.325 -16.440 8.088 1.00 0.00 4 GLY A O 7
ATOM 8401 N N . SER A 1 5 ? 1.135 -14.517 8.037 1.00 0.00 5 SER A N 7
ATOM 8402 C CA . SER A 1 5 ? 2.204 -13.711 8.602 1.00 0.00 5 SER A CA 7
ATOM 8403 C C . SER A 1 5 ? 1.644 -12.380 9.108 1.00 0.00 5 SER A C 7
ATOM 8404 O O . SER A 1 5 ? 0.793 -11.774 8.459 1.00 0.00 5 SER A O 7
ATOM 8412 N N . SER A 1 6 ? 2.144 -11.964 10.262 1.00 0.00 6 SER A N 7
ATOM 8413 C CA . SER A 1 6 ? 1.704 -10.716 10.863 1.00 0.00 6 SER A CA 7
ATOM 8414 C C . SER A 1 6 ? 1.710 -9.601 9.815 1.00 0.00 6 SER A C 7
ATOM 8415 O O . SER A 1 6 ? 2.676 -9.451 9.068 1.00 0.00 6 SER A O 7
ATOM 8423 N N . GLY A 1 7 ? 0.620 -8.848 9.793 1.00 0.00 7 GLY A N 7
ATOM 8424 C CA . GLY A 1 7 ? 0.487 -7.751 8.850 1.00 0.00 7 GLY A CA 7
ATOM 8425 C C . GLY A 1 7 ? 0.938 -6.431 9.477 1.00 0.00 7 GLY A C 7
ATOM 8426 O O . GLY A 1 7 ? 1.306 -6.390 10.650 1.00 0.00 7 GLY A O 7
ATOM 8430 N N . VAL A 1 8 ? 0.896 -5.383 8.667 1.00 0.00 8 VAL A N 7
ATOM 8431 C CA . VAL A 1 8 ? 1.296 -4.064 9.128 1.00 0.00 8 VAL A CA 7
ATOM 8432 C C . VAL A 1 8 ? 0.197 -3.055 8.789 1.00 0.00 8 VAL A C 7
ATOM 8433 O O . VAL A 1 8 ? -0.246 -2.976 7.644 1.00 0.00 8 VAL A O 7
ATOM 8446 N N . MET A 1 9 ? -0.211 -2.310 9.805 1.00 0.00 9 MET A N 7
ATOM 8447 C CA . MET A 1 9 ? -1.250 -1.309 9.629 1.00 0.00 9 MET A CA 7
ATOM 8448 C C . MET A 1 9 ? -0.693 -0.054 8.954 1.00 0.00 9 MET A C 7
ATOM 8449 O O . MET A 1 9 ? 0.085 0.685 9.555 1.00 0.00 9 MET A O 7
ATOM 8463 N N . VAL A 1 10 ? -1.115 0.149 7.714 1.00 0.00 10 VAL A N 7
ATOM 8464 C CA . VAL A 1 10 ? -0.669 1.302 6.951 1.00 0.00 10 VAL A CA 7
ATOM 8465 C C . VAL A 1 10 ? -1.885 2.117 6.508 1.00 0.00 10 VAL A C 7
ATOM 8466 O O . VAL A 1 10 ? -2.946 1.557 6.237 1.00 0.00 10 VAL A O 7
ATOM 8479 N N . PHE A 1 11 ? -1.691 3.426 6.449 1.00 0.00 11 PHE A N 7
ATOM 8480 C CA . PHE A 1 11 ? -2.759 4.324 6.044 1.00 0.00 11 PHE A CA 7
ATOM 8481 C C . PHE A 1 11 ? -2.716 4.582 4.537 1.00 0.00 11 PHE A C 7
ATOM 8482 O O . PHE A 1 11 ? -1.875 5.340 4.057 1.00 0.00 11 PHE A O 7
ATOM 8499 N N . ILE A 1 12 ? -3.634 3.937 3.832 1.00 0.00 12 ILE A N 7
ATOM 8500 C CA . ILE A 1 12 ? -3.711 4.087 2.389 1.00 0.00 12 ILE A CA 7
ATOM 8501 C C . ILE A 1 12 ? -4.530 5.336 2.054 1.00 0.00 12 ILE A C 7
ATOM 8502 O O . ILE A 1 12 ? -5.588 5.563 2.638 1.00 0.00 12 ILE A O 7
ATOM 8518 N N . SER A 1 13 ? -4.009 6.111 1.114 1.00 0.00 13 SER A N 7
ATOM 8519 C CA . SER A 1 13 ? -4.679 7.331 0.695 1.00 0.00 13 SER A CA 7
ATOM 8520 C C . SER A 1 13 ? -4.669 7.434 -0.832 1.00 0.00 13 SER A C 7
ATOM 8521 O O . SER A 1 13 ? -3.794 6.874 -1.490 1.00 0.00 13 SER A O 7
ATOM 8529 N N . SER A 1 14 ? -5.654 8.154 -1.350 1.00 0.00 14 SER A N 7
ATOM 8530 C CA . SER A 1 14 ? -5.770 8.337 -2.787 1.00 0.00 14 SER A CA 7
ATOM 8531 C C . SER A 1 14 ? -6.315 9.734 -3.094 1.00 0.00 14 SER A C 7
ATOM 8532 O O . SER A 1 14 ? -7.173 10.241 -2.374 1.00 0.00 14 SER A O 7
ATOM 8540 N N . SER A 1 15 ? -5.793 10.316 -4.164 1.00 0.00 15 SER A N 7
ATOM 8541 C CA . SER A 1 15 ? -6.216 11.643 -4.574 1.00 0.00 15 SER A CA 7
ATOM 8542 C C . SER A 1 15 ? -7.635 11.587 -5.144 1.00 0.00 15 SER A C 7
ATOM 8543 O O . SER A 1 15 ? -8.244 12.624 -5.407 1.00 0.00 15 SER A O 7
ATOM 8551 N N . LEU A 1 16 ? -8.121 10.367 -5.318 1.00 0.00 16 LEU A N 7
ATOM 8552 C CA . LEU A 1 16 ? -9.457 10.163 -5.852 1.00 0.00 16 LEU A CA 7
ATOM 8553 C C . LEU A 1 16 ? -10.486 10.402 -4.745 1.00 0.00 16 LEU A C 7
ATOM 8554 O O . LEU A 1 16 ? -11.477 11.099 -4.955 1.00 0.00 16 LEU A O 7
ATOM 8570 N N . ASN A 1 17 ? -10.215 9.810 -3.591 1.00 0.00 17 ASN A N 7
ATOM 8571 C CA . ASN A 1 17 ? -11.105 9.951 -2.451 1.00 0.00 17 ASN A CA 7
ATOM 8572 C C . ASN A 1 17 ? -10.679 11.166 -1.624 1.00 0.00 17 ASN A C 7
ATOM 8573 O O . ASN A 1 17 ? -11.501 11.774 -0.940 1.00 0.00 17 ASN A O 7
ATOM 8584 N N . SER A 1 18 ? -9.396 11.483 -1.714 1.00 0.00 18 SER A N 7
ATOM 8585 C CA . SER A 1 18 ? -8.852 12.614 -0.983 1.00 0.00 18 SER A CA 7
ATOM 8586 C C . SER A 1 18 ? -9.048 12.409 0.521 1.00 0.00 18 SER A C 7
ATOM 8587 O O . SER A 1 18 ? -9.556 13.291 1.210 1.00 0.00 18 SER A O 7
ATOM 8595 N N . PHE A 1 19 ? -8.634 11.238 0.984 1.00 0.00 19 PHE A N 7
ATOM 8596 C CA . PHE A 1 19 ? -8.758 10.906 2.393 1.00 0.00 19 PHE A CA 7
ATOM 8597 C C . PHE A 1 19 ? -7.863 9.720 2.758 1.00 0.00 19 PHE A C 7
ATOM 8598 O O . PHE A 1 19 ? -7.398 8.996 1.879 1.00 0.00 19 PHE A O 7
ATOM 8615 N N . ARG A 1 20 ? -7.648 9.558 4.055 1.00 0.00 20 ARG A N 7
ATOM 8616 C CA . ARG A 1 20 ? -6.817 8.472 4.546 1.00 0.00 20 ARG A CA 7
ATOM 8617 C C . ARG A 1 20 ? -7.683 7.270 4.926 1.00 0.00 20 ARG A C 7
ATOM 8618 O O . ARG A 1 20 ? -8.599 7.393 5.738 1.00 0.00 20 ARG A O 7
ATOM 8639 N N . SER A 1 21 ? -7.364 6.136 4.321 1.00 0.00 21 SER A N 7
ATOM 8640 C CA . SER A 1 21 ? -8.102 4.912 4.586 1.00 0.00 21 SER A CA 7
ATOM 8641 C C . SER A 1 21 ? -7.343 4.052 5.598 1.00 0.00 21 SER A C 7
ATOM 8642 O O . SER A 1 21 ? -6.182 4.323 5.901 1.00 0.00 21 SER A O 7
ATOM 8650 N N . GLU A 1 22 ? -8.029 3.032 6.093 1.00 0.00 22 GLU A N 7
ATOM 8651 C CA . GLU A 1 22 ? -7.434 2.130 7.064 1.00 0.00 22 GLU A CA 7
ATOM 8652 C C . GLU A 1 22 ? -7.473 0.691 6.546 1.00 0.00 22 GLU A C 7
ATOM 8653 O O . GLU A 1 22 ? -8.500 0.022 6.639 1.00 0.00 22 GLU A O 7
ATOM 8665 N N . LYS A 1 23 ? -6.340 0.258 6.012 1.00 0.00 23 LYS A N 7
ATOM 8666 C CA . LYS A 1 23 ? -6.232 -1.089 5.478 1.00 0.00 23 LYS A CA 7
ATOM 8667 C C . LYS A 1 23 ? -5.039 -1.795 6.127 1.00 0.00 23 LYS A C 7
ATOM 8668 O O . LYS A 1 23 ? -4.297 -1.187 6.897 1.00 0.00 23 LYS A O 7
ATOM 8687 N N . ARG A 1 24 ? -4.892 -3.068 5.792 1.00 0.00 24 ARG A N 7
ATOM 8688 C CA . ARG A 1 24 ? -3.802 -3.863 6.332 1.00 0.00 24 ARG A CA 7
ATOM 8689 C C . ARG A 1 24 ? -3.201 -4.751 5.240 1.00 0.00 24 ARG A C 7
ATOM 8690 O O . ARG A 1 24 ? -3.909 -5.199 4.339 1.00 0.00 24 ARG A O 7
ATOM 8711 N N . TYR A 1 25 ? -1.901 -4.980 5.357 1.00 0.00 25 TYR A N 7
ATOM 8712 C CA . TYR A 1 25 ? -1.197 -5.806 4.391 1.00 0.00 25 TYR A CA 7
ATOM 8713 C C . TYR A 1 25 ? 0.027 -6.469 5.026 1.00 0.00 25 TYR A C 7
ATOM 8714 O O . TYR A 1 25 ? 0.579 -5.958 5.999 1.00 0.00 25 TYR A O 7
ATOM 8732 N N . SER A 1 26 ? 0.415 -7.597 4.449 1.00 0.00 26 SER A N 7
ATOM 8733 C CA . SER A 1 26 ? 1.564 -8.335 4.947 1.00 0.00 26 SER A CA 7
ATOM 8734 C C . SER A 1 26 ? 2.858 -7.669 4.475 1.00 0.00 26 SER A C 7
ATOM 8735 O O . SER A 1 26 ? 2.902 -7.089 3.391 1.00 0.00 26 SER A O 7
ATOM 8743 N N . ARG A 1 27 ? 3.880 -7.776 5.311 1.00 0.00 27 ARG A N 7
ATOM 8744 C CA . ARG A 1 27 ? 5.171 -7.192 4.993 1.00 0.00 27 ARG A CA 7
ATOM 8745 C C . ARG A 1 27 ? 5.881 -8.024 3.923 1.00 0.00 27 ARG A C 7
ATOM 8746 O O . ARG A 1 27 ? 6.978 -7.677 3.488 1.00 0.00 27 ARG A O 7
ATOM 8767 N N . SER A 1 28 ? 5.226 -9.106 3.529 1.00 0.00 28 SER A N 7
ATOM 8768 C CA . SER A 1 28 ? 5.781 -9.990 2.518 1.00 0.00 28 SER A CA 7
ATOM 8769 C C . SER A 1 28 ? 5.108 -9.730 1.169 1.00 0.00 28 SER A C 7
ATOM 8770 O O . SER A 1 28 ? 5.440 -10.370 0.172 1.00 0.00 28 SER A O 7
ATOM 8778 N N . LEU A 1 29 ? 4.174 -8.790 1.181 1.00 0.00 29 LEU A N 7
ATOM 8779 C CA . LEU A 1 29 ? 3.452 -8.438 -0.029 1.00 0.00 29 LEU A CA 7
ATOM 8780 C C . LEU A 1 29 ? 4.357 -7.597 -0.932 1.00 0.00 29 LEU A C 7
ATOM 8781 O O . LEU A 1 29 ? 4.689 -6.460 -0.598 1.00 0.00 29 LEU A O 7
ATOM 8797 N N . THR A 1 30 ? 4.731 -8.188 -2.057 1.00 0.00 30 THR A N 7
ATOM 8798 C CA . THR A 1 30 ? 5.591 -7.507 -3.010 1.00 0.00 30 THR A CA 7
ATOM 8799 C C . THR A 1 30 ? 4.959 -6.184 -3.448 1.00 0.00 30 THR A C 7
ATOM 8800 O O . THR A 1 30 ? 3.772 -6.134 -3.767 1.00 0.00 30 THR A O 7
ATOM 8811 N N . ILE A 1 31 ? 5.781 -5.145 -3.450 1.00 0.00 31 ILE A N 7
ATOM 8812 C CA . ILE A 1 31 ? 5.318 -3.825 -3.844 1.00 0.00 31 ILE A CA 7
ATOM 8813 C C . ILE A 1 31 ? 4.323 -3.962 -4.998 1.00 0.00 31 ILE A C 7
ATOM 8814 O O . ILE A 1 31 ? 3.284 -3.303 -5.008 1.00 0.00 31 ILE A O 7
ATOM 8830 N N . ALA A 1 32 ? 4.676 -4.822 -5.943 1.00 0.00 32 ALA A N 7
ATOM 8831 C CA . ALA A 1 32 ? 3.826 -5.053 -7.098 1.00 0.00 32 ALA A CA 7
ATOM 8832 C C . ALA A 1 32 ? 2.475 -5.598 -6.632 1.00 0.00 32 ALA A C 7
ATOM 8833 O O . ALA A 1 32 ? 1.429 -5.049 -6.974 1.00 0.00 32 ALA A O 7
ATOM 8840 N N . GLU A 1 33 ? 2.541 -6.671 -5.858 1.00 0.00 33 GLU A N 7
ATOM 8841 C CA . GLU A 1 33 ? 1.336 -7.297 -5.341 1.00 0.00 33 GLU A CA 7
ATOM 8842 C C . GLU A 1 33 ? 0.563 -6.313 -4.460 1.00 0.00 33 GLU A C 7
ATOM 8843 O O . GLU A 1 33 ? -0.654 -6.186 -4.585 1.00 0.00 33 GLU A O 7
ATOM 8855 N N . PHE A 1 34 ? 1.302 -5.642 -3.589 1.00 0.00 34 PHE A N 7
ATOM 8856 C CA . PHE A 1 34 ? 0.702 -4.673 -2.687 1.00 0.00 34 PHE A CA 7
ATOM 8857 C C . PHE A 1 34 ? -0.250 -3.741 -3.439 1.00 0.00 34 PHE A C 7
ATOM 8858 O O . PHE A 1 34 ? -1.372 -3.504 -2.995 1.00 0.00 34 PHE A O 7
ATOM 8875 N N . LYS A 1 35 ? 0.233 -3.238 -4.566 1.00 0.00 35 LYS A N 7
ATOM 8876 C CA . LYS A 1 35 ? -0.561 -2.337 -5.384 1.00 0.00 35 LYS A CA 7
ATOM 8877 C C . LYS A 1 35 ? -1.803 -3.074 -5.889 1.00 0.00 35 LYS A C 7
ATOM 8878 O O . LYS A 1 35 ? -2.911 -2.543 -5.832 1.00 0.00 35 LYS A O 7
ATOM 8897 N N . CYS A 1 36 ? -1.576 -4.287 -6.372 1.00 0.00 36 CYS A N 7
ATOM 8898 C CA . CYS A 1 36 ? -2.663 -5.102 -6.887 1.00 0.00 36 CYS A CA 7
ATOM 8899 C C . CYS A 1 36 ? -3.838 -5.009 -5.911 1.00 0.00 36 CYS A C 7
ATOM 8900 O O . CYS A 1 36 ? -4.996 -5.051 -6.322 1.00 0.00 36 CYS A O 7
ATOM 8908 N N . LYS A 1 37 ? -3.498 -4.885 -4.636 1.00 0.00 37 LYS A N 7
ATOM 8909 C CA . LYS A 1 37 ? -4.510 -4.785 -3.598 1.00 0.00 37 LYS A CA 7
ATOM 8910 C C . LYS A 1 37 ? -5.133 -3.388 -3.631 1.00 0.00 37 LYS A C 7
ATOM 8911 O O . LYS A 1 37 ? -6.353 -3.247 -3.562 1.00 0.00 37 LYS A O 7
ATOM 8930 N N . LEU A 1 38 ? -4.267 -2.391 -3.737 1.00 0.00 38 LEU A N 7
ATOM 8931 C CA . LEU A 1 38 ? -4.717 -1.010 -3.780 1.00 0.00 38 LEU A CA 7
ATOM 8932 C C . LEU A 1 38 ? -5.616 -0.810 -5.002 1.00 0.00 38 LEU A C 7
ATOM 8933 O O . LEU A 1 38 ? -6.546 -0.005 -4.967 1.00 0.00 38 LEU A O 7
ATOM 8949 N N . GLU A 1 39 ? -5.309 -1.556 -6.052 1.00 0.00 39 GLU A N 7
ATOM 8950 C CA . GLU A 1 39 ? -6.077 -1.470 -7.283 1.00 0.00 39 GLU A CA 7
ATOM 8951 C C . GLU A 1 39 ? -7.576 -1.459 -6.972 1.00 0.00 39 GLU A C 7
ATOM 8952 O O . GLU A 1 39 ? -8.351 -0.798 -7.662 1.00 0.00 39 GLU A O 7
ATOM 8964 N N . LEU A 1 40 ? -7.938 -2.197 -5.934 1.00 0.00 40 LEU A N 7
ATOM 8965 C CA . LEU A 1 40 ? -9.329 -2.281 -5.524 1.00 0.00 40 LEU A CA 7
ATOM 8966 C C . LEU A 1 40 ? -9.649 -1.120 -4.580 1.00 0.00 40 LEU A C 7
ATOM 8967 O O . LEU A 1 40 ? -10.711 -0.508 -4.680 1.00 0.00 40 LEU A O 7
ATOM 8983 N N . VAL A 1 41 ? -8.710 -0.851 -3.685 1.00 0.00 41 VAL A N 7
ATOM 8984 C CA . VAL A 1 41 ? -8.878 0.226 -2.724 1.00 0.00 41 VAL A CA 7
ATOM 8985 C C . VAL A 1 41 ? -9.308 1.497 -3.459 1.00 0.00 41 VAL A C 7
ATOM 8986 O O . VAL A 1 41 ? -10.187 2.221 -2.993 1.00 0.00 41 VAL A O 7
ATOM 8999 N N . VAL A 1 42 ? -8.669 1.730 -4.596 1.00 0.00 42 VAL A N 7
ATOM 9000 C CA . VAL A 1 42 ? -8.975 2.901 -5.400 1.00 0.00 42 VAL A CA 7
ATOM 9001 C C . VAL A 1 42 ? -9.829 2.483 -6.599 1.00 0.00 42 VAL A C 7
ATOM 9002 O O . VAL A 1 42 ? -10.637 3.267 -7.093 1.00 0.00 42 VAL A O 7
ATOM 9015 N N . GLY A 1 43 ? -9.621 1.248 -7.031 1.00 0.00 43 GLY A N 7
ATOM 9016 C CA . GLY A 1 43 ? -10.362 0.716 -8.162 1.00 0.00 43 GLY A CA 7
ATOM 9017 C C . GLY A 1 43 ? -9.662 1.048 -9.481 1.00 0.00 43 GLY A C 7
ATOM 9018 O O . GLY A 1 43 ? -10.287 1.034 -10.540 1.00 0.00 43 GLY A O 7
ATOM 9022 N N . SER A 1 44 ? -8.374 1.338 -9.373 1.00 0.00 44 SER A N 7
ATOM 9023 C CA . SER A 1 44 ? -7.582 1.673 -10.545 1.00 0.00 44 SER A CA 7
ATOM 9024 C C . SER A 1 44 ? -6.438 0.670 -10.708 1.00 0.00 44 SER A C 7
ATOM 9025 O O . SER A 1 44 ? -6.226 -0.181 -9.845 1.00 0.00 44 SER A O 7
ATOM 9033 N N . PRO A 1 45 ? -5.712 0.806 -11.850 1.00 0.00 45 PRO A N 7
ATOM 9034 C CA . PRO A 1 45 ? -4.596 -0.078 -12.137 1.00 0.00 45 PRO A CA 7
ATOM 9035 C C . PRO A 1 45 ? -3.379 0.279 -11.280 1.00 0.00 45 PRO A C 7
ATOM 9036 O O . PRO A 1 45 ? -3.080 1.455 -11.080 1.00 0.00 45 PRO A O 7
ATOM 9047 N N . ALA A 1 46 ? -2.711 -0.758 -10.796 1.00 0.00 46 ALA A N 7
ATOM 9048 C CA . ALA A 1 46 ? -1.534 -0.568 -9.966 1.00 0.00 46 ALA A CA 7
ATOM 9049 C C . ALA A 1 46 ? -0.334 -0.243 -10.857 1.00 0.00 46 ALA A C 7
ATOM 9050 O O . ALA A 1 46 ? 0.658 0.315 -10.389 1.00 0.00 46 ALA A O 7
ATOM 9057 N N . SER A 1 47 ? -0.462 -0.607 -12.124 1.00 0.00 47 SER A N 7
ATOM 9058 C CA . SER A 1 47 ? 0.600 -0.360 -13.085 1.00 0.00 47 SER A CA 7
ATOM 9059 C C . SER A 1 47 ? 0.544 1.091 -13.566 1.00 0.00 47 SER A C 7
ATOM 9060 O O . SER A 1 47 ? 1.307 1.486 -14.446 1.00 0.00 47 SER A O 7
ATOM 9068 N N . CYS A 1 48 ? -0.367 1.845 -12.968 1.00 0.00 48 CYS A N 7
ATOM 9069 C CA . CYS A 1 48 ? -0.532 3.243 -13.325 1.00 0.00 48 CYS A CA 7
ATOM 9070 C C . CYS A 1 48 ? -0.317 4.089 -12.068 1.00 0.00 48 CYS A C 7
ATOM 9071 O O . CYS A 1 48 ? 0.554 4.957 -12.042 1.00 0.00 48 CYS A O 7
ATOM 9079 N N . MET A 1 49 ? -1.125 3.805 -11.057 1.00 0.00 49 MET A N 7
ATOM 9080 C CA . MET A 1 49 ? -1.033 4.528 -9.800 1.00 0.00 49 MET A CA 7
ATOM 9081 C C . MET A 1 49 ? 0.368 4.406 -9.198 1.00 0.00 49 MET A C 7
ATOM 9082 O O . MET A 1 49 ? 1.041 3.392 -9.382 1.00 0.00 49 MET A O 7
ATOM 9096 N N . GLU A 1 50 ? 0.767 5.453 -8.491 1.00 0.00 50 GLU A N 7
ATOM 9097 C CA . GLU A 1 50 ? 2.076 5.475 -7.860 1.00 0.00 50 GLU A CA 7
ATOM 9098 C C . GLU A 1 50 ? 1.937 5.335 -6.343 1.00 0.00 50 GLU A C 7
ATOM 9099 O O . GLU A 1 50 ? 0.882 5.630 -5.783 1.00 0.00 50 GLU A O 7
ATOM 9111 N N . LEU A 1 51 ? 3.017 4.885 -5.721 1.00 0.00 51 LEU A N 7
ATOM 9112 C CA . LEU A 1 51 ? 3.028 4.703 -4.280 1.00 0.00 51 LEU A CA 7
ATOM 9113 C C . LEU A 1 51 ? 4.032 5.673 -3.655 1.00 0.00 51 LEU A C 7
ATOM 9114 O O . LEU A 1 51 ? 4.886 6.222 -4.350 1.00 0.00 51 LEU A O 7
ATOM 9130 N N . GLU A 1 52 ? 3.897 5.856 -2.350 1.00 0.00 52 GLU A N 7
ATOM 9131 C CA . GLU A 1 52 ? 4.782 6.751 -1.623 1.00 0.00 52 GLU A CA 7
ATOM 9132 C C . GLU A 1 52 ? 4.786 6.400 -0.134 1.00 0.00 52 GLU A C 7
ATOM 9133 O O . GLU A 1 52 ? 3.746 6.069 0.432 1.00 0.00 52 GLU A O 7
ATOM 9145 N N . LEU A 1 53 ? 5.969 6.483 0.457 1.00 0.00 53 LEU A N 7
ATOM 9146 C CA . LEU A 1 53 ? 6.122 6.179 1.870 1.00 0.00 53 LEU A CA 7
ATOM 9147 C C . LEU A 1 53 ? 6.312 7.481 2.650 1.00 0.00 53 LEU A C 7
ATOM 9148 O O . LEU A 1 53 ? 7.124 8.324 2.270 1.00 0.00 53 LEU A O 7
ATOM 9164 N N . TYR A 1 54 ? 5.550 7.605 3.727 1.00 0.00 54 TYR A N 7
ATOM 9165 C CA . TYR A 1 54 ? 5.625 8.790 4.564 1.00 0.00 54 TYR A CA 7
ATOM 9166 C C . TYR A 1 54 ? 5.989 8.422 6.004 1.00 0.00 54 TYR A C 7
ATOM 9167 O O . TYR A 1 54 ? 5.673 7.328 6.468 1.00 0.00 54 TYR A O 7
ATOM 9185 N N . GLY A 1 55 ? 6.649 9.358 6.671 1.00 0.00 55 GLY A N 7
ATOM 9186 C CA . GLY A 1 55 ? 7.059 9.146 8.049 1.00 0.00 55 GLY A CA 7
ATOM 9187 C C . GLY A 1 55 ? 5.861 9.229 8.997 1.00 0.00 55 GLY A C 7
ATOM 9188 O O . GLY A 1 55 ? 4.871 8.522 8.815 1.00 0.00 55 GLY A O 7
ATOM 9192 N N . ALA A 1 56 ? 5.991 10.099 9.988 1.00 0.00 56 ALA A N 7
ATOM 9193 C CA . ALA A 1 56 ? 4.931 10.283 10.965 1.00 0.00 56 ALA A CA 7
ATOM 9194 C C . ALA A 1 56 ? 4.134 11.541 10.614 1.00 0.00 56 ALA A C 7
ATOM 9195 O O . ALA A 1 56 ? 2.983 11.452 10.189 1.00 0.00 56 ALA A O 7
ATOM 9202 N N . ASP A 1 57 ? 4.777 12.683 10.806 1.00 0.00 57 ASP A N 7
ATOM 9203 C CA . ASP A 1 57 ? 4.142 13.957 10.515 1.00 0.00 57 ASP A CA 7
ATOM 9204 C C . ASP A 1 57 ? 4.064 14.150 8.999 1.00 0.00 57 ASP A C 7
ATOM 9205 O O . ASP A 1 57 ? 4.591 15.125 8.466 1.00 0.00 57 ASP A O 7
ATOM 9214 N N . ASP A 1 58 ? 3.403 13.204 8.348 1.00 0.00 58 ASP A N 7
ATOM 9215 C CA . ASP A 1 58 ? 3.250 13.258 6.904 1.00 0.00 58 ASP A CA 7
ATOM 9216 C C . ASP A 1 58 ? 4.553 13.756 6.275 1.00 0.00 58 ASP A C 7
ATOM 9217 O O . ASP A 1 58 ? 4.605 14.863 5.741 1.00 0.00 58 ASP A O 7
ATOM 9226 N N . LYS A 1 59 ? 5.573 12.915 6.360 1.00 0.00 59 LYS A N 7
ATOM 9227 C CA . LYS A 1 59 ? 6.872 13.256 5.805 1.00 0.00 59 LYS A CA 7
ATOM 9228 C C . LYS A 1 59 ? 7.262 12.215 4.754 1.00 0.00 59 LYS A C 7
ATOM 9229 O O . LYS A 1 59 ? 7.547 11.067 5.089 1.00 0.00 59 LYS A O 7
ATOM 9248 N N . PHE A 1 60 ? 7.263 12.655 3.504 1.00 0.00 60 PHE A N 7
ATOM 9249 C CA . PHE A 1 60 ? 7.614 11.776 2.402 1.00 0.00 60 PHE A CA 7
ATOM 9250 C C . PHE A 1 60 ? 8.999 11.159 2.612 1.00 0.00 60 PHE A C 7
ATOM 9251 O O . PHE A 1 60 ? 9.932 11.846 3.023 1.00 0.00 60 PHE A O 7
ATOM 9268 N N . TYR A 1 61 ? 9.087 9.870 2.320 1.00 0.00 61 TYR A N 7
ATOM 9269 C CA . TYR A 1 61 ? 10.342 9.153 2.472 1.00 0.00 61 TYR A CA 7
ATOM 9270 C C . TYR A 1 61 ? 10.864 8.668 1.118 1.00 0.00 61 TYR A C 7
ATOM 9271 O O . TYR A 1 61 ? 11.812 9.234 0.575 1.00 0.00 61 TYR A O 7
ATOM 9289 N N . SER A 1 62 ? 10.222 7.626 0.610 1.00 0.00 62 SER A N 7
ATOM 9290 C CA . SER A 1 62 ? 10.610 7.059 -0.670 1.00 0.00 62 SER A CA 7
ATOM 9291 C C . SER A 1 62 ? 9.365 6.637 -1.454 1.00 0.00 62 SER A C 7
ATOM 9292 O O . SER A 1 62 ? 8.263 6.613 -0.909 1.00 0.00 62 SER A O 7
ATOM 9300 N N . LYS A 1 63 ? 9.584 6.313 -2.720 1.00 0.00 63 LYS A N 7
ATOM 9301 C CA . LYS A 1 63 ? 8.494 5.893 -3.584 1.00 0.00 63 LYS A CA 7
ATOM 9302 C C . LYS A 1 63 ? 8.580 4.382 -3.808 1.00 0.00 63 LYS A C 7
ATOM 9303 O O . LYS A 1 63 ? 9.613 3.873 -4.243 1.00 0.00 63 LYS A O 7
ATOM 9322 N N . LEU A 1 64 ? 7.483 3.706 -3.501 1.00 0.00 64 LEU A N 7
ATOM 9323 C CA . LEU A 1 64 ? 7.422 2.263 -3.664 1.00 0.00 64 LEU A CA 7
ATOM 9324 C C . LEU A 1 64 ? 7.337 1.926 -5.154 1.00 0.00 64 LEU A C 7
ATOM 9325 O O . LEU A 1 64 ? 6.344 1.361 -5.610 1.00 0.00 64 LEU A O 7
ATOM 9341 N N . ASP A 1 65 ? 8.391 2.287 -5.871 1.00 0.00 65 ASP A N 7
ATOM 9342 C CA . ASP A 1 65 ? 8.448 2.029 -7.300 1.00 0.00 65 ASP A CA 7
ATOM 9343 C C . ASP A 1 65 ? 8.842 0.570 -7.535 1.00 0.00 65 ASP A C 7
ATOM 9344 O O . ASP A 1 65 ? 8.230 -0.118 -8.350 1.00 0.00 65 ASP A O 7
ATOM 9353 N N . GLN A 1 66 ? 9.862 0.141 -6.807 1.00 0.00 66 GLN A N 7
ATOM 9354 C CA . GLN A 1 66 ? 10.345 -1.224 -6.926 1.00 0.00 66 GLN A CA 7
ATOM 9355 C C . GLN A 1 66 ? 9.172 -2.205 -6.917 1.00 0.00 66 GLN A C 7
ATOM 9356 O O . GLN A 1 66 ? 8.176 -1.980 -6.231 1.00 0.00 66 GLN A O 7
ATOM 9370 N N . GLU A 1 67 ? 9.328 -3.273 -7.686 1.00 0.00 67 GLU A N 7
ATOM 9371 C CA . GLU A 1 67 ? 8.293 -4.289 -7.774 1.00 0.00 67 GLU A CA 7
ATOM 9372 C C . GLU A 1 67 ? 8.772 -5.591 -7.129 1.00 0.00 67 GLU A C 7
ATOM 9373 O O . GLU A 1 67 ? 7.969 -6.355 -6.595 1.00 0.00 67 GLU A O 7
ATOM 9385 N N . ASP A 1 68 ? 10.078 -5.804 -7.200 1.00 0.00 68 ASP A N 7
ATOM 9386 C CA . ASP A 1 68 ? 10.673 -7.001 -6.629 1.00 0.00 68 ASP A CA 7
ATOM 9387 C C . ASP A 1 68 ? 10.930 -6.776 -5.138 1.00 0.00 68 ASP A C 7
ATOM 9388 O O . ASP A 1 68 ? 11.462 -7.652 -4.457 1.00 0.00 68 ASP A O 7
ATOM 9397 N N . ALA A 1 69 ? 10.541 -5.597 -4.674 1.00 0.00 69 ALA A N 7
ATOM 9398 C CA . ALA A 1 69 ? 10.724 -5.246 -3.276 1.00 0.00 69 ALA A CA 7
ATOM 9399 C C . ALA A 1 69 ? 9.574 -5.831 -2.453 1.00 0.00 69 ALA A C 7
ATOM 9400 O O . ALA A 1 69 ? 8.660 -6.443 -3.005 1.00 0.00 69 ALA A O 7
ATOM 9407 N N . LEU A 1 70 ? 9.657 -5.624 -1.148 1.00 0.00 70 LEU A N 7
ATOM 9408 C CA . LEU A 1 70 ? 8.635 -6.123 -0.244 1.00 0.00 70 LEU A CA 7
ATOM 9409 C C . LEU A 1 70 ? 8.355 -5.072 0.833 1.00 0.00 70 LEU A C 7
ATOM 9410 O O . LEU A 1 70 ? 9.229 -4.275 1.169 1.00 0.00 70 LEU A O 7
ATOM 9426 N N . LEU A 1 71 ? 7.132 -5.105 1.342 1.00 0.00 71 LEU A N 7
ATOM 9427 C CA . LEU A 1 71 ? 6.726 -4.166 2.374 1.00 0.00 71 LEU A CA 7
ATOM 9428 C C . LEU A 1 71 ? 7.524 -4.439 3.650 1.00 0.00 71 LEU A C 7
ATOM 9429 O O . LEU A 1 71 ? 7.345 -5.474 4.289 1.00 0.00 71 LEU A O 7
ATOM 9445 N N . GLY A 1 72 ? 8.389 -3.492 3.983 1.00 0.00 72 GLY A N 7
ATOM 9446 C CA . GLY A 1 72 ? 9.216 -3.618 5.171 1.00 0.00 72 GLY A CA 7
ATOM 9447 C C . GLY A 1 72 ? 10.630 -3.095 4.913 1.00 0.00 72 GLY A C 7
ATOM 9448 O O . GLY A 1 72 ? 11.108 -2.210 5.621 1.00 0.00 72 GLY A O 7
ATOM 9452 N N . SER A 1 73 ? 11.261 -3.666 3.897 1.00 0.00 73 SER A N 7
ATOM 9453 C CA . SER A 1 73 ? 12.611 -3.269 3.536 1.00 0.00 73 SER A CA 7
ATOM 9454 C C . SER A 1 73 ? 12.729 -1.743 3.548 1.00 0.00 73 SER A C 7
ATOM 9455 O O . SER A 1 73 ? 13.813 -1.203 3.763 1.00 0.00 73 SER A O 7
ATOM 9463 N N . TYR A 1 74 ? 11.599 -1.092 3.316 1.00 0.00 74 TYR A N 7
ATOM 9464 C CA . TYR A 1 74 ? 11.562 0.360 3.297 1.00 0.00 74 TYR A CA 7
ATOM 9465 C C . TYR A 1 74 ? 11.347 0.921 4.705 1.00 0.00 74 TYR A C 7
ATOM 9466 O O . TYR A 1 74 ? 11.013 0.180 5.628 1.00 0.00 74 TYR A O 7
ATOM 9484 N N . PRO A 1 75 ? 11.554 2.260 4.827 1.00 0.00 75 PRO A N 7
ATOM 9485 C CA . PRO A 1 75 ? 11.386 2.928 6.107 1.00 0.00 75 PRO A CA 7
ATOM 9486 C C . PRO A 1 75 ? 9.904 3.090 6.451 1.00 0.00 75 PRO A C 7
ATOM 9487 O O . PRO A 1 75 ? 9.433 4.204 6.673 1.00 0.00 75 PRO A O 7
ATOM 9498 N N . VAL A 1 76 ? 9.210 1.962 6.483 1.00 0.00 76 VAL A N 7
ATOM 9499 C CA . VAL A 1 76 ? 7.792 1.965 6.796 1.00 0.00 76 VAL A CA 7
ATOM 9500 C C . VAL A 1 76 ? 7.590 1.485 8.235 1.00 0.00 76 VAL A C 7
ATOM 9501 O O . VAL A 1 76 ? 8.555 1.156 8.924 1.00 0.00 76 VAL A O 7
ATOM 9514 N N . ASP A 1 77 ? 6.331 1.461 8.647 1.00 0.00 77 ASP A N 7
ATOM 9515 C CA . ASP A 1 77 ? 5.991 1.028 9.991 1.00 0.00 77 ASP A CA 7
ATOM 9516 C C . ASP A 1 77 ? 4.469 0.987 10.139 1.00 0.00 77 ASP A C 7
ATOM 9517 O O . ASP A 1 77 ? 3.748 1.590 9.345 1.00 0.00 77 ASP A O 7
ATOM 9526 N N . ASP A 1 78 ? 4.025 0.271 11.162 1.00 0.00 78 ASP A N 7
ATOM 9527 C CA . ASP A 1 78 ? 2.601 0.144 11.424 1.00 0.00 78 ASP A CA 7
ATOM 9528 C C . ASP A 1 78 ? 2.051 1.493 11.890 1.00 0.00 78 ASP A C 7
ATOM 9529 O O . ASP A 1 78 ? 2.037 1.783 13.085 1.00 0.00 78 ASP A O 7
ATOM 9538 N N . GLY A 1 79 ? 1.610 2.282 10.921 1.00 0.00 79 GLY A N 7
ATOM 9539 C CA . GLY A 1 79 ? 1.059 3.594 11.217 1.00 0.00 79 GLY A CA 7
ATOM 9540 C C . GLY A 1 79 ? 1.436 4.604 10.131 1.00 0.00 79 GLY A C 7
ATOM 9541 O O . GLY A 1 79 ? 0.843 5.678 10.045 1.00 0.00 79 GLY A O 7
ATOM 9545 N N . CYS A 1 80 ? 2.419 4.223 9.328 1.00 0.00 80 CYS A N 7
ATOM 9546 C CA . CYS A 1 80 ? 2.881 5.082 8.251 1.00 0.00 80 CYS A CA 7
ATOM 9547 C C . CYS A 1 80 ? 1.690 5.401 7.346 1.00 0.00 80 CYS A C 7
ATOM 9548 O O . CYS A 1 80 ? 0.549 5.088 7.682 1.00 0.00 80 CYS A O 7
ATOM 9556 N N . ARG A 1 81 ? 1.996 6.021 6.215 1.00 0.00 81 ARG A N 7
ATOM 9557 C CA . ARG A 1 81 ? 0.965 6.386 5.259 1.00 0.00 81 ARG A CA 7
ATOM 9558 C C . ARG A 1 81 ? 1.422 6.062 3.836 1.00 0.00 81 ARG A C 7
ATOM 9559 O O . ARG A 1 81 ? 2.575 6.303 3.480 1.00 0.00 81 ARG A O 7
ATOM 9580 N N . ILE A 1 82 ? 0.495 5.521 3.059 1.00 0.00 82 ILE A N 7
ATOM 9581 C CA . ILE A 1 82 ? 0.788 5.162 1.682 1.00 0.00 82 ILE A CA 7
ATOM 9582 C C . ILE A 1 82 ? -0.110 5.972 0.746 1.00 0.00 82 ILE A C 7
ATOM 9583 O O . ILE A 1 82 ? -1.275 5.631 0.548 1.00 0.00 82 ILE A O 7
ATOM 9599 N N . HIS A 1 83 ? 0.466 7.029 0.193 1.00 0.00 83 HIS A N 7
ATOM 9600 C CA . HIS A 1 83 ? -0.268 7.891 -0.718 1.00 0.00 83 HIS A CA 7
ATOM 9601 C C . HIS A 1 83 ? -0.260 7.280 -2.121 1.00 0.00 83 HIS A C 7
ATOM 9602 O O . HIS A 1 83 ? 0.789 6.875 -2.620 1.00 0.00 83 HIS A O 7
ATOM 9616 N N . VAL A 1 84 ? -1.443 7.232 -2.717 1.00 0.00 84 VAL A N 7
ATOM 9617 C CA . VAL A 1 84 ? -1.585 6.677 -4.052 1.00 0.00 84 VAL A CA 7
ATOM 9618 C C . VAL A 1 84 ? -1.899 7.804 -5.038 1.00 0.00 84 VAL A C 7
ATOM 9619 O O . VAL A 1 84 ? -2.914 8.486 -4.904 1.00 0.00 84 VAL A O 7
ATOM 9632 N N . ILE A 1 85 ? -1.008 7.965 -6.005 1.00 0.00 85 ILE A N 7
ATOM 9633 C CA . ILE A 1 85 ? -1.177 8.998 -7.013 1.00 0.00 85 ILE A CA 7
ATOM 9634 C C . ILE A 1 85 ? -2.020 8.448 -8.165 1.00 0.00 85 ILE A C 7
ATOM 9635 O O . ILE A 1 85 ? -1.520 7.697 -9.001 1.00 0.00 85 ILE A O 7
ATOM 9651 N N . ASP A 1 86 ? -3.285 8.844 -8.172 1.00 0.00 86 ASP A N 7
ATOM 9652 C CA . ASP A 1 86 ? -4.202 8.399 -9.208 1.00 0.00 86 ASP A CA 7
ATOM 9653 C C . ASP A 1 86 ? -3.610 8.725 -10.581 1.00 0.00 86 ASP A C 7
ATOM 9654 O O . ASP A 1 86 ? -3.620 9.880 -11.007 1.00 0.00 86 ASP A O 7
ATOM 9663 N N . HIS A 1 87 ? -3.110 7.688 -11.236 1.00 0.00 87 HIS A N 7
ATOM 9664 C CA . HIS A 1 87 ? -2.516 7.850 -12.552 1.00 0.00 87 HIS A CA 7
ATOM 9665 C C . HIS A 1 87 ? -3.513 7.405 -13.624 1.00 0.00 87 HIS A C 7
ATOM 9666 O O . HIS A 1 87 ? -3.195 7.406 -14.812 1.00 0.00 87 HIS A O 7
ATOM 9680 N N . SER A 1 88 ? -4.699 7.034 -13.165 1.00 0.00 88 SER A N 7
ATOM 9681 C CA . SER A 1 88 ? -5.745 6.587 -14.070 1.00 0.00 88 SER A CA 7
ATOM 9682 C C . SER A 1 88 ? -6.991 7.459 -13.901 1.00 0.00 88 SER A C 7
ATOM 9683 O O . SER A 1 88 ? -7.958 7.049 -13.261 1.00 0.00 88 SER A O 7
ATOM 9691 N N . GLY A 1 89 ? -6.927 8.646 -14.486 1.00 0.00 89 GLY A N 7
ATOM 9692 C CA . GLY A 1 89 ? -8.038 9.579 -14.408 1.00 0.00 89 GLY A CA 7
ATOM 9693 C C . GLY A 1 89 ? -8.698 9.761 -15.777 1.00 0.00 89 GLY A C 7
ATOM 9694 O O . GLY A 1 89 ? -8.285 10.614 -16.561 1.00 0.00 89 GLY A O 7
ATOM 9698 N N . SER A 1 90 ? -9.713 8.946 -16.022 1.00 0.00 90 SER A N 7
ATOM 9699 C CA . SER A 1 90 ? -10.435 9.006 -17.282 1.00 0.00 90 SER A CA 7
ATOM 9700 C C . SER A 1 90 ? -11.937 8.859 -17.032 1.00 0.00 90 SER A C 7
ATOM 9701 O O . SER A 1 90 ? -12.349 8.285 -16.026 1.00 0.00 90 SER A O 7
ATOM 9709 N N . GLY A 1 91 ? -12.714 9.389 -17.966 1.00 0.00 91 GLY A N 7
ATOM 9710 C CA . GLY A 1 91 ? -14.162 9.323 -17.860 1.00 0.00 91 GLY A CA 7
ATOM 9711 C C . GLY A 1 91 ? -14.742 8.339 -18.877 1.00 0.00 91 GLY A C 7
ATOM 9712 O O . GLY A 1 91 ? -14.983 7.177 -18.554 1.00 0.00 91 GLY A O 7
ATOM 9716 N N . PRO A 1 92 ? -14.955 8.854 -20.118 1.00 0.00 92 PRO A N 7
ATOM 9717 C CA . PRO A 1 92 ? -15.503 8.034 -21.184 1.00 0.00 92 PRO A CA 7
ATOM 9718 C C . PRO A 1 92 ? -14.449 7.067 -21.729 1.00 0.00 92 PRO A C 7
ATOM 9719 O O . PRO A 1 92 ? -13.649 7.435 -22.588 1.00 0.00 92 PRO A O 7
ATOM 9730 N N . SER A 1 93 ? -14.483 5.850 -21.206 1.00 0.00 93 SER A N 7
ATOM 9731 C CA . SER A 1 93 ? -13.541 4.828 -21.629 1.00 0.00 93 SER A CA 7
ATOM 9732 C C . SER A 1 93 ? -14.275 3.507 -21.871 1.00 0.00 93 SER A C 7
ATOM 9733 O O . SER A 1 93 ? -15.221 3.180 -21.157 1.00 0.00 93 SER A O 7
ATOM 9741 N N . SER A 1 94 ? -13.811 2.785 -22.880 1.00 0.00 94 SER A N 7
ATOM 9742 C CA . SER A 1 94 ? -14.411 1.507 -23.224 1.00 0.00 94 SER A CA 7
ATOM 9743 C C . SER A 1 94 ? -15.926 1.664 -23.371 1.00 0.00 94 SER A C 7
ATOM 9744 O O . SER A 1 94 ? -16.452 2.771 -23.265 1.00 0.00 94 SER A O 7
ATOM 9752 N N . GLY A 1 95 ? -16.584 0.540 -23.614 1.00 0.00 95 GLY A N 7
ATOM 9753 C CA . GLY A 1 95 ? -18.028 0.539 -23.777 1.00 0.00 95 GLY A CA 7
ATOM 9754 C C . GLY A 1 95 ? -18.521 -0.817 -24.286 1.00 0.00 95 GLY A C 7
ATOM 9755 O O . GLY A 1 95 ? -17.726 -1.642 -24.734 1.00 0.00 95 GLY A O 7
ATOM 9759 N N . GLY A 1 1 ? 9.620 -11.677 20.080 1.00 0.00 1 GLY A N 8
ATOM 9760 C CA . GLY A 1 1 ? 8.548 -12.464 19.496 1.00 0.00 1 GLY A CA 8
ATOM 9761 C C . GLY A 1 1 ? 8.900 -12.899 18.071 1.00 0.00 1 GLY A C 8
ATOM 9762 O O . GLY A 1 1 ? 9.799 -12.335 17.451 1.00 0.00 1 GLY A O 8
ATOM 9766 N N . SER A 1 2 ? 8.172 -13.898 17.595 1.00 0.00 2 SER A N 8
ATOM 9767 C CA . SER A 1 2 ? 8.396 -14.415 16.256 1.00 0.00 2 SER A CA 8
ATOM 9768 C C . SER A 1 2 ? 7.289 -13.931 15.316 1.00 0.00 2 SER A C 8
ATOM 9769 O O . SER A 1 2 ? 6.265 -14.595 15.163 1.00 0.00 2 SER A O 8
ATOM 9777 N N . SER A 1 3 ? 7.533 -12.777 14.712 1.00 0.00 3 SER A N 8
ATOM 9778 C CA . SER A 1 3 ? 6.570 -12.197 13.791 1.00 0.00 3 SER A CA 8
ATOM 9779 C C . SER A 1 3 ? 6.639 -12.913 12.441 1.00 0.00 3 SER A C 8
ATOM 9780 O O . SER A 1 3 ? 7.720 -13.286 11.987 1.00 0.00 3 SER A O 8
ATOM 9788 N N . GLY A 1 4 ? 5.472 -13.084 11.838 1.00 0.00 4 GLY A N 8
ATOM 9789 C CA . GLY A 1 4 ? 5.386 -13.749 10.549 1.00 0.00 4 GLY A CA 8
ATOM 9790 C C . GLY A 1 4 ? 4.069 -13.414 9.846 1.00 0.00 4 GLY A C 8
ATOM 9791 O O . GLY A 1 4 ? 3.999 -12.460 9.073 1.00 0.00 4 GLY A O 8
ATOM 9795 N N . SER A 1 5 ? 3.058 -14.218 10.139 1.00 0.00 5 SER A N 8
ATOM 9796 C CA . SER A 1 5 ? 1.747 -14.019 9.545 1.00 0.00 5 SER A CA 8
ATOM 9797 C C . SER A 1 5 ? 0.883 -13.150 10.461 1.00 0.00 5 SER A C 8
ATOM 9798 O O . SER A 1 5 ? 0.132 -13.667 11.286 1.00 0.00 5 SER A O 8
ATOM 9806 N N . SER A 1 6 ? 1.020 -11.844 10.285 1.00 0.00 6 SER A N 8
ATOM 9807 C CA . SER A 1 6 ? 0.262 -10.898 11.086 1.00 0.00 6 SER A CA 8
ATOM 9808 C C . SER A 1 6 ? -0.237 -9.749 10.206 1.00 0.00 6 SER A C 8
ATOM 9809 O O . SER A 1 6 ? -1.439 -9.601 9.995 1.00 0.00 6 SER A O 8
ATOM 9817 N N . GLY A 1 7 ? 0.713 -8.966 9.717 1.00 0.00 7 GLY A N 8
ATOM 9818 C CA . GLY A 1 7 ? 0.386 -7.835 8.866 1.00 0.00 7 GLY A CA 8
ATOM 9819 C C . GLY A 1 7 ? 0.827 -6.518 9.509 1.00 0.00 7 GLY A C 8
ATOM 9820 O O . GLY A 1 7 ? 1.178 -6.486 10.687 1.00 0.00 7 GLY A O 8
ATOM 9824 N N . VAL A 1 8 ? 0.794 -5.465 8.706 1.00 0.00 8 VAL A N 8
ATOM 9825 C CA . VAL A 1 8 ? 1.186 -4.149 9.182 1.00 0.00 8 VAL A CA 8
ATOM 9826 C C . VAL A 1 8 ? 0.106 -3.133 8.805 1.00 0.00 8 VAL A C 8
ATOM 9827 O O . VAL A 1 8 ? -0.238 -2.992 7.633 1.00 0.00 8 VAL A O 8
ATOM 9840 N N . MET A 1 9 ? -0.400 -2.450 9.822 1.00 0.00 9 MET A N 8
ATOM 9841 C CA . MET A 1 9 ? -1.434 -1.451 9.613 1.00 0.00 9 MET A CA 8
ATOM 9842 C C . MET A 1 9 ? -0.848 -0.175 9.005 1.00 0.00 9 MET A C 8
ATOM 9843 O O . MET A 1 9 ? -0.124 0.560 9.674 1.00 0.00 9 MET A O 8
ATOM 9857 N N . VAL A 1 10 ? -1.183 0.049 7.742 1.00 0.00 10 VAL A N 8
ATOM 9858 C CA . VAL A 1 10 ? -0.699 1.223 7.037 1.00 0.00 10 VAL A CA 8
ATOM 9859 C C . VAL A 1 10 ? -1.891 2.084 6.612 1.00 0.00 10 VAL A C 8
ATOM 9860 O O . VAL A 1 10 ? -2.963 1.562 6.313 1.00 0.00 10 VAL A O 8
ATOM 9873 N N . PHE A 1 11 ? -1.662 3.389 6.598 1.00 0.00 11 PHE A N 8
ATOM 9874 C CA . PHE A 1 11 ? -2.703 4.327 6.215 1.00 0.00 11 PHE A CA 8
ATOM 9875 C C . PHE A 1 11 ? -2.636 4.639 4.718 1.00 0.00 11 PHE A C 8
ATOM 9876 O O . PHE A 1 11 ? -1.782 5.407 4.278 1.00 0.00 11 PHE A O 8
ATOM 9893 N N . ILE A 1 12 ? -3.548 4.027 3.977 1.00 0.00 12 ILE A N 8
ATOM 9894 C CA . ILE A 1 12 ? -3.603 4.229 2.540 1.00 0.00 12 ILE A CA 8
ATOM 9895 C C . ILE A 1 12 ? -4.406 5.496 2.238 1.00 0.00 12 ILE A C 8
ATOM 9896 O O . ILE A 1 12 ? -5.291 5.872 3.006 1.00 0.00 12 ILE A O 8
ATOM 9912 N N . SER A 1 13 ? -4.070 6.119 1.118 1.00 0.00 13 SER A N 8
ATOM 9913 C CA . SER A 1 13 ? -4.748 7.336 0.705 1.00 0.00 13 SER A CA 8
ATOM 9914 C C . SER A 1 13 ? -4.636 7.509 -0.811 1.00 0.00 13 SER A C 8
ATOM 9915 O O . SER A 1 13 ? -3.837 6.835 -1.459 1.00 0.00 13 SER A O 8
ATOM 9923 N N . SER A 1 14 ? -5.447 8.418 -1.332 1.00 0.00 14 SER A N 8
ATOM 9924 C CA . SER A 1 14 ? -5.449 8.689 -2.760 1.00 0.00 14 SER A CA 8
ATOM 9925 C C . SER A 1 14 ? -5.948 10.111 -3.022 1.00 0.00 14 SER A C 8
ATOM 9926 O O . SER A 1 14 ? -6.692 10.669 -2.218 1.00 0.00 14 SER A O 8
ATOM 9934 N N . SER A 1 15 ? -5.518 10.656 -4.151 1.00 0.00 15 SER A N 8
ATOM 9935 C CA . SER A 1 15 ? -5.912 12.002 -4.529 1.00 0.00 15 SER A CA 8
ATOM 9936 C C . SER A 1 15 ? -7.410 12.042 -4.836 1.00 0.00 15 SER A C 8
ATOM 9937 O O . SER A 1 15 ? -8.048 13.085 -4.699 1.00 0.00 15 SER A O 8
ATOM 9945 N N . LEU A 1 16 ? -7.929 10.894 -5.245 1.00 0.00 16 LEU A N 8
ATOM 9946 C CA . LEU A 1 16 ? -9.340 10.784 -5.572 1.00 0.00 16 LEU A CA 8
ATOM 9947 C C . LEU A 1 16 ? -10.174 11.133 -4.338 1.00 0.00 16 LEU A C 8
ATOM 9948 O O . LEU A 1 16 ? -10.998 12.046 -4.378 1.00 0.00 16 LEU A O 8
ATOM 9964 N N . ASN A 1 17 ? -9.932 10.388 -3.269 1.00 0.00 17 ASN A N 8
ATOM 9965 C CA . ASN A 1 17 ? -10.651 10.607 -2.026 1.00 0.00 17 ASN A CA 8
ATOM 9966 C C . ASN A 1 17 ? -9.804 11.482 -1.100 1.00 0.00 17 ASN A C 8
ATOM 9967 O O . ASN A 1 17 ? -8.685 11.115 -0.744 1.00 0.00 17 ASN A O 8
ATOM 9978 N N . SER A 1 18 ? -10.370 12.624 -0.736 1.00 0.00 18 SER A N 8
ATOM 9979 C CA . SER A 1 18 ? -9.681 13.554 0.141 1.00 0.00 18 SER A CA 8
ATOM 9980 C C . SER A 1 18 ? -9.767 13.069 1.590 1.00 0.00 18 SER A C 8
ATOM 9981 O O . SER A 1 18 ? -10.318 13.758 2.447 1.00 0.00 18 SER A O 8
ATOM 9989 N N . PHE A 1 19 ? -9.214 11.887 1.818 1.00 0.00 19 PHE A N 8
ATOM 9990 C CA . PHE A 1 19 ? -9.221 11.302 3.148 1.00 0.00 19 PHE A CA 8
ATOM 9991 C C . PHE A 1 19 ? -8.254 10.119 3.233 1.00 0.00 19 PHE A C 8
ATOM 9992 O O . PHE A 1 19 ? -7.642 9.741 2.235 1.00 0.00 19 PHE A O 8
ATOM 10009 N N . ARG A 1 20 ? -8.147 9.568 4.432 1.00 0.00 20 ARG A N 8
ATOM 10010 C CA . ARG A 1 20 ? -7.265 8.436 4.660 1.00 0.00 20 ARG A CA 8
ATOM 10011 C C . ARG A 1 20 ? -8.081 7.188 5.002 1.00 0.00 20 ARG A C 8
ATOM 10012 O O . ARG A 1 20 ? -9.106 7.277 5.677 1.00 0.00 20 ARG A O 8
ATOM 10033 N N . SER A 1 21 ? -7.596 6.052 4.520 1.00 0.00 21 SER A N 8
ATOM 10034 C CA . SER A 1 21 ? -8.268 4.788 4.766 1.00 0.00 21 SER A CA 8
ATOM 10035 C C . SER A 1 21 ? -7.428 3.924 5.709 1.00 0.00 21 SER A C 8
ATOM 10036 O O . SER A 1 21 ? -6.252 4.207 5.933 1.00 0.00 21 SER A O 8
ATOM 10044 N N . GLU A 1 22 ? -8.063 2.887 6.235 1.00 0.00 22 GLU A N 8
ATOM 10045 C CA . GLU A 1 22 ? -7.389 1.980 7.147 1.00 0.00 22 GLU A CA 8
ATOM 10046 C C . GLU A 1 22 ? -7.457 0.546 6.618 1.00 0.00 22 GLU A C 8
ATOM 10047 O O . GLU A 1 22 ? -8.466 -0.136 6.789 1.00 0.00 22 GLU A O 8
ATOM 10059 N N . LYS A 1 23 ? -6.370 0.131 5.985 1.00 0.00 23 LYS A N 8
ATOM 10060 C CA . LYS A 1 23 ? -6.293 -1.209 5.429 1.00 0.00 23 LYS A CA 8
ATOM 10061 C C . LYS A 1 23 ? -5.103 -1.946 6.046 1.00 0.00 23 LYS A C 8
ATOM 10062 O O . LYS A 1 23 ? -4.332 -1.361 6.805 1.00 0.00 23 LYS A O 8
ATOM 10081 N N . ARG A 1 24 ? -4.990 -3.219 5.696 1.00 0.00 24 ARG A N 8
ATOM 10082 C CA . ARG A 1 24 ? -3.906 -4.041 6.207 1.00 0.00 24 ARG A CA 8
ATOM 10083 C C . ARG A 1 24 ? -3.302 -4.882 5.080 1.00 0.00 24 ARG A C 8
ATOM 10084 O O . ARG A 1 24 ? -4.019 -5.346 4.194 1.00 0.00 24 ARG A O 8
ATOM 10105 N N . TYR A 1 25 ? -1.990 -5.055 5.151 1.00 0.00 25 TYR A N 8
ATOM 10106 C CA . TYR A 1 25 ? -1.282 -5.832 4.148 1.00 0.00 25 TYR A CA 8
ATOM 10107 C C . TYR A 1 25 ? -0.041 -6.498 4.746 1.00 0.00 25 TYR A C 8
ATOM 10108 O O . TYR A 1 25 ? 0.717 -5.862 5.478 1.00 0.00 25 TYR A O 8
ATOM 10126 N N . SER A 1 26 ? 0.128 -7.769 4.413 1.00 0.00 26 SER A N 8
ATOM 10127 C CA . SER A 1 26 ? 1.264 -8.528 4.908 1.00 0.00 26 SER A CA 8
ATOM 10128 C C . SER A 1 26 ? 2.562 -7.968 4.323 1.00 0.00 26 SER A C 8
ATOM 10129 O O . SER A 1 26 ? 2.646 -7.711 3.123 1.00 0.00 26 SER A O 8
ATOM 10137 N N . ARG A 1 27 ? 3.542 -7.795 5.198 1.00 0.00 27 ARG A N 8
ATOM 10138 C CA . ARG A 1 27 ? 4.832 -7.270 4.783 1.00 0.00 27 ARG A CA 8
ATOM 10139 C C . ARG A 1 27 ? 5.387 -8.089 3.616 1.00 0.00 27 ARG A C 8
ATOM 10140 O O . ARG A 1 27 ? 6.271 -7.628 2.895 1.00 0.00 27 ARG A O 8
ATOM 10161 N N . SER A 1 28 ? 4.846 -9.289 3.466 1.00 0.00 28 SER A N 8
ATOM 10162 C CA . SER A 1 28 ? 5.277 -10.176 2.399 1.00 0.00 28 SER A CA 8
ATOM 10163 C C . SER A 1 28 ? 4.782 -9.651 1.050 1.00 0.00 28 SER A C 8
ATOM 10164 O O . SER A 1 28 ? 5.489 -9.742 0.047 1.00 0.00 28 SER A O 8
ATOM 10172 N N . LEU A 1 29 ? 3.572 -9.113 1.069 1.00 0.00 29 LEU A N 8
ATOM 10173 C CA . LEU A 1 29 ? 2.974 -8.573 -0.141 1.00 0.00 29 LEU A CA 8
ATOM 10174 C C . LEU A 1 29 ? 4.023 -7.764 -0.906 1.00 0.00 29 LEU A C 8
ATOM 10175 O O . LEU A 1 29 ? 4.448 -6.704 -0.449 1.00 0.00 29 LEU A O 8
ATOM 10191 N N . THR A 1 30 ? 4.410 -8.295 -2.056 1.00 0.00 30 THR A N 8
ATOM 10192 C CA . THR A 1 30 ? 5.402 -7.635 -2.889 1.00 0.00 30 THR A CA 8
ATOM 10193 C C . THR A 1 30 ? 4.860 -6.301 -3.407 1.00 0.00 30 THR A C 8
ATOM 10194 O O . THR A 1 30 ? 3.703 -6.213 -3.816 1.00 0.00 30 THR A O 8
ATOM 10205 N N . ILE A 1 31 ? 5.723 -5.296 -3.373 1.00 0.00 31 ILE A N 8
ATOM 10206 C CA . ILE A 1 31 ? 5.346 -3.971 -3.835 1.00 0.00 31 ILE A CA 8
ATOM 10207 C C . ILE A 1 31 ? 4.373 -4.101 -5.008 1.00 0.00 31 ILE A C 8
ATOM 10208 O O . ILE A 1 31 ? 3.375 -3.385 -5.075 1.00 0.00 31 ILE A O 8
ATOM 10224 N N . ALA A 1 32 ? 4.698 -5.021 -5.905 1.00 0.00 32 ALA A N 8
ATOM 10225 C CA . ALA A 1 32 ? 3.865 -5.255 -7.072 1.00 0.00 32 ALA A CA 8
ATOM 10226 C C . ALA A 1 32 ? 2.485 -5.737 -6.621 1.00 0.00 32 ALA A C 8
ATOM 10227 O O . ALA A 1 32 ? 1.473 -5.110 -6.930 1.00 0.00 32 ALA A O 8
ATOM 10234 N N . GLU A 1 33 ? 2.489 -6.846 -5.896 1.00 0.00 33 GLU A N 8
ATOM 10235 C CA . GLU A 1 33 ? 1.250 -7.420 -5.399 1.00 0.00 33 GLU A CA 8
ATOM 10236 C C . GLU A 1 33 ? 0.487 -6.391 -4.562 1.00 0.00 33 GLU A C 8
ATOM 10237 O O . GLU A 1 33 ? -0.729 -6.257 -4.693 1.00 0.00 33 GLU A O 8
ATOM 10249 N N . PHE A 1 34 ? 1.232 -5.689 -3.721 1.00 0.00 34 PHE A N 8
ATOM 10250 C CA . PHE A 1 34 ? 0.642 -4.677 -2.863 1.00 0.00 34 PHE A CA 8
ATOM 10251 C C . PHE A 1 34 ? -0.278 -3.751 -3.661 1.00 0.00 34 PHE A C 8
ATOM 10252 O O . PHE A 1 34 ? -1.410 -3.492 -3.254 1.00 0.00 34 PHE A O 8
ATOM 10269 N N . LYS A 1 35 ? 0.241 -3.277 -4.784 1.00 0.00 35 LYS A N 8
ATOM 10270 C CA . LYS A 1 35 ? -0.519 -2.385 -5.643 1.00 0.00 35 LYS A CA 8
ATOM 10271 C C . LYS A 1 35 ? -1.793 -3.095 -6.108 1.00 0.00 35 LYS A C 8
ATOM 10272 O O . LYS A 1 35 ? -2.883 -2.529 -6.039 1.00 0.00 35 LYS A O 8
ATOM 10291 N N . CYS A 1 36 ? -1.612 -4.323 -6.571 1.00 0.00 36 CYS A N 8
ATOM 10292 C CA . CYS A 1 36 ? -2.733 -5.116 -7.046 1.00 0.00 36 CYS A CA 8
ATOM 10293 C C . CYS A 1 36 ? -3.866 -5.008 -6.024 1.00 0.00 36 CYS A C 8
ATOM 10294 O O . CYS A 1 36 ? -5.040 -4.991 -6.392 1.00 0.00 36 CYS A O 8
ATOM 10302 N N . LYS A 1 37 ? -3.475 -4.937 -4.760 1.00 0.00 37 LYS A N 8
ATOM 10303 C CA . LYS A 1 37 ? -4.443 -4.831 -3.682 1.00 0.00 37 LYS A CA 8
ATOM 10304 C C . LYS A 1 37 ? -5.049 -3.427 -3.683 1.00 0.00 37 LYS A C 8
ATOM 10305 O O . LYS A 1 37 ? -6.268 -3.272 -3.615 1.00 0.00 37 LYS A O 8
ATOM 10324 N N . LEU A 1 38 ? -4.171 -2.438 -3.761 1.00 0.00 38 LEU A N 8
ATOM 10325 C CA . LEU A 1 38 ? -4.604 -1.051 -3.771 1.00 0.00 38 LEU A CA 8
ATOM 10326 C C . LEU A 1 38 ? -5.538 -0.822 -4.961 1.00 0.00 38 LEU A C 8
ATOM 10327 O O . LEU A 1 38 ? -6.505 -0.068 -4.860 1.00 0.00 38 LEU A O 8
ATOM 10343 N N . GLU A 1 39 ? -5.217 -1.487 -6.061 1.00 0.00 39 GLU A N 8
ATOM 10344 C CA . GLU A 1 39 ? -6.015 -1.366 -7.269 1.00 0.00 39 GLU A CA 8
ATOM 10345 C C . GLU A 1 39 ? -7.504 -1.315 -6.919 1.00 0.00 39 GLU A C 8
ATOM 10346 O O . GLU A 1 39 ? -8.263 -0.565 -7.530 1.00 0.00 39 GLU A O 8
ATOM 10358 N N . LEU A 1 40 ? -7.876 -2.123 -5.937 1.00 0.00 40 LEU A N 8
ATOM 10359 C CA . LEU A 1 40 ? -9.260 -2.179 -5.499 1.00 0.00 40 LEU A CA 8
ATOM 10360 C C . LEU A 1 40 ? -9.537 -1.013 -4.548 1.00 0.00 40 LEU A C 8
ATOM 10361 O O . LEU A 1 40 ? -10.585 -0.374 -4.633 1.00 0.00 40 LEU A O 8
ATOM 10377 N N . VAL A 1 41 ? -8.580 -0.770 -3.665 1.00 0.00 41 VAL A N 8
ATOM 10378 C CA . VAL A 1 41 ? -8.708 0.308 -2.700 1.00 0.00 41 VAL A CA 8
ATOM 10379 C C . VAL A 1 41 ? -9.101 1.595 -3.428 1.00 0.00 41 VAL A C 8
ATOM 10380 O O . VAL A 1 41 ? -10.100 2.226 -3.086 1.00 0.00 41 VAL A O 8
ATOM 10393 N N . VAL A 1 42 ? -8.295 1.946 -4.420 1.00 0.00 42 VAL A N 8
ATOM 10394 C CA . VAL A 1 42 ? -8.547 3.146 -5.199 1.00 0.00 42 VAL A CA 8
ATOM 10395 C C . VAL A 1 42 ? -9.428 2.794 -6.399 1.00 0.00 42 VAL A C 8
ATOM 10396 O O . VAL A 1 42 ? -10.050 3.672 -6.996 1.00 0.00 42 VAL A O 8
ATOM 10409 N N . GLY A 1 43 ? -9.453 1.508 -6.718 1.00 0.00 43 GLY A N 8
ATOM 10410 C CA . GLY A 1 43 ? -10.247 1.029 -7.836 1.00 0.00 43 GLY A CA 8
ATOM 10411 C C . GLY A 1 43 ? -9.575 1.363 -9.169 1.00 0.00 43 GLY A C 8
ATOM 10412 O O . GLY A 1 43 ? -10.184 1.219 -10.228 1.00 0.00 43 GLY A O 8
ATOM 10416 N N . SER A 1 44 ? -8.329 1.804 -9.073 1.00 0.00 44 SER A N 8
ATOM 10417 C CA . SER A 1 44 ? -7.568 2.160 -10.259 1.00 0.00 44 SER A CA 8
ATOM 10418 C C . SER A 1 44 ? -6.493 1.105 -10.526 1.00 0.00 44 SER A C 8
ATOM 10419 O O . SER A 1 44 ? -6.298 0.194 -9.722 1.00 0.00 44 SER A O 8
ATOM 10427 N N . PRO A 1 45 ? -5.804 1.268 -11.688 1.00 0.00 45 PRO A N 8
ATOM 10428 C CA . PRO A 1 45 ? -4.753 0.340 -12.071 1.00 0.00 45 PRO A CA 8
ATOM 10429 C C . PRO A 1 45 ? -3.486 0.577 -11.247 1.00 0.00 45 PRO A C 8
ATOM 10430 O O . PRO A 1 45 ? -3.140 1.718 -10.947 1.00 0.00 45 PRO A O 8
ATOM 10441 N N . ALA A 1 46 ? -2.829 -0.521 -10.903 1.00 0.00 46 ALA A N 8
ATOM 10442 C CA . ALA A 1 46 ? -1.607 -0.448 -10.120 1.00 0.00 46 ALA A CA 8
ATOM 10443 C C . ALA A 1 46 ? -0.427 -0.160 -11.049 1.00 0.00 46 ALA A C 8
ATOM 10444 O O . ALA A 1 46 ? 0.651 0.218 -10.591 1.00 0.00 46 ALA A O 8
ATOM 10451 N N . SER A 1 47 ? -0.669 -0.350 -12.338 1.00 0.00 47 SER A N 8
ATOM 10452 C CA . SER A 1 47 ? 0.361 -0.115 -13.336 1.00 0.00 47 SER A CA 8
ATOM 10453 C C . SER A 1 47 ? 0.420 1.373 -13.687 1.00 0.00 47 SER A C 8
ATOM 10454 O O . SER A 1 47 ? 1.178 1.777 -14.568 1.00 0.00 47 SER A O 8
ATOM 10462 N N . CYS A 1 48 ? -0.390 2.148 -12.981 1.00 0.00 48 CYS A N 8
ATOM 10463 C CA . CYS A 1 48 ? -0.440 3.582 -13.207 1.00 0.00 48 CYS A CA 8
ATOM 10464 C C . CYS A 1 48 ? -0.164 4.288 -11.878 1.00 0.00 48 CYS A C 8
ATOM 10465 O O . CYS A 1 48 ? 0.819 5.016 -11.750 1.00 0.00 48 CYS A O 8
ATOM 10473 N N . MET A 1 49 ? -1.049 4.048 -10.922 1.00 0.00 49 MET A N 8
ATOM 10474 C CA . MET A 1 49 ? -0.914 4.651 -9.607 1.00 0.00 49 MET A CA 8
ATOM 10475 C C . MET A 1 49 ? 0.497 4.444 -9.052 1.00 0.00 49 MET A C 8
ATOM 10476 O O . MET A 1 49 ? 1.167 3.473 -9.397 1.00 0.00 49 MET A O 8
ATOM 10490 N N . GLU A 1 50 ? 0.906 5.374 -8.202 1.00 0.00 50 GLU A N 8
ATOM 10491 C CA . GLU A 1 50 ? 2.225 5.307 -7.595 1.00 0.00 50 GLU A CA 8
ATOM 10492 C C . GLU A 1 50 ? 2.104 5.082 -6.087 1.00 0.00 50 GLU A C 8
ATOM 10493 O O . GLU A 1 50 ? 1.025 5.237 -5.516 1.00 0.00 50 GLU A O 8
ATOM 10505 N N . LEU A 1 51 ? 3.227 4.720 -5.483 1.00 0.00 51 LEU A N 8
ATOM 10506 C CA . LEU A 1 51 ? 3.261 4.473 -4.052 1.00 0.00 51 LEU A CA 8
ATOM 10507 C C . LEU A 1 51 ? 4.223 5.461 -3.390 1.00 0.00 51 LEU A C 8
ATOM 10508 O O . LEU A 1 51 ? 5.241 5.828 -3.976 1.00 0.00 51 LEU A O 8
ATOM 10524 N N . GLU A 1 52 ? 3.868 5.864 -2.179 1.00 0.00 52 GLU A N 8
ATOM 10525 C CA . GLU A 1 52 ? 4.687 6.803 -1.432 1.00 0.00 52 GLU A CA 8
ATOM 10526 C C . GLU A 1 52 ? 4.749 6.397 0.042 1.00 0.00 52 GLU A C 8
ATOM 10527 O O . GLU A 1 52 ? 3.762 5.920 0.600 1.00 0.00 52 GLU A O 8
ATOM 10539 N N . LEU A 1 53 ? 5.918 6.603 0.631 1.00 0.00 53 LEU A N 8
ATOM 10540 C CA . LEU A 1 53 ? 6.121 6.264 2.029 1.00 0.00 53 LEU A CA 8
ATOM 10541 C C . LEU A 1 53 ? 6.368 7.545 2.829 1.00 0.00 53 LEU A C 8
ATOM 10542 O O . LEU A 1 53 ? 7.460 8.109 2.783 1.00 0.00 53 LEU A O 8
ATOM 10558 N N . TYR A 1 54 ? 5.334 7.967 3.543 1.00 0.00 54 TYR A N 8
ATOM 10559 C CA . TYR A 1 54 ? 5.425 9.171 4.351 1.00 0.00 54 TYR A CA 8
ATOM 10560 C C . TYR A 1 54 ? 5.818 8.836 5.792 1.00 0.00 54 TYR A C 8
ATOM 10561 O O . TYR A 1 54 ? 5.489 7.764 6.295 1.00 0.00 54 TYR A O 8
ATOM 10579 N N . GLY A 1 55 ? 6.517 9.774 6.414 1.00 0.00 55 GLY A N 8
ATOM 10580 C CA . GLY A 1 55 ? 6.958 9.592 7.786 1.00 0.00 55 GLY A CA 8
ATOM 10581 C C . GLY A 1 55 ? 5.823 9.883 8.770 1.00 0.00 55 GLY A C 8
ATOM 10582 O O . GLY A 1 55 ? 4.686 9.470 8.551 1.00 0.00 55 GLY A O 8
ATOM 10586 N N . ALA A 1 56 ? 6.172 10.591 9.834 1.00 0.00 56 ALA A N 8
ATOM 10587 C CA . ALA A 1 56 ? 5.197 10.941 10.853 1.00 0.00 56 ALA A CA 8
ATOM 10588 C C . ALA A 1 56 ? 4.371 12.136 10.372 1.00 0.00 56 ALA A C 8
ATOM 10589 O O . ALA A 1 56 ? 3.206 11.983 10.009 1.00 0.00 56 ALA A O 8
ATOM 10596 N N . ASP A 1 57 ? 5.006 13.298 10.385 1.00 0.00 57 ASP A N 8
ATOM 10597 C CA . ASP A 1 57 ? 4.345 14.518 9.955 1.00 0.00 57 ASP A CA 8
ATOM 10598 C C . ASP A 1 57 ? 4.212 14.511 8.431 1.00 0.00 57 ASP A C 8
ATOM 10599 O O . ASP A 1 57 ? 4.693 15.422 7.758 1.00 0.00 57 ASP A O 8
ATOM 10608 N N . ASP A 1 58 ? 3.558 13.473 7.930 1.00 0.00 58 ASP A N 8
ATOM 10609 C CA . ASP A 1 58 ? 3.357 13.335 6.498 1.00 0.00 58 ASP A CA 8
ATOM 10610 C C . ASP A 1 58 ? 4.608 13.819 5.762 1.00 0.00 58 ASP A C 8
ATOM 10611 O O . ASP A 1 58 ? 4.597 14.881 5.142 1.00 0.00 58 ASP A O 8
ATOM 10620 N N . LYS A 1 59 ? 5.658 13.015 5.856 1.00 0.00 59 LYS A N 8
ATOM 10621 C CA . LYS A 1 59 ? 6.915 13.348 5.207 1.00 0.00 59 LYS A CA 8
ATOM 10622 C C . LYS A 1 59 ? 7.321 12.204 4.275 1.00 0.00 59 LYS A C 8
ATOM 10623 O O . LYS A 1 59 ? 7.769 11.154 4.734 1.00 0.00 59 LYS A O 8
ATOM 10642 N N . PHE A 1 60 ? 7.150 12.447 2.984 1.00 0.00 60 PHE A N 8
ATOM 10643 C CA . PHE A 1 60 ? 7.493 11.450 1.984 1.00 0.00 60 PHE A CA 8
ATOM 10644 C C . PHE A 1 60 ? 8.971 11.065 2.078 1.00 0.00 60 PHE A C 8
ATOM 10645 O O . PHE A 1 60 ? 9.834 11.931 2.213 1.00 0.00 60 PHE A O 8
ATOM 10662 N N . TYR A 1 61 ? 9.217 9.765 2.002 1.00 0.00 61 TYR A N 8
ATOM 10663 C CA . TYR A 1 61 ? 10.575 9.255 2.077 1.00 0.00 61 TYR A CA 8
ATOM 10664 C C . TYR A 1 61 ? 11.036 8.722 0.719 1.00 0.00 61 TYR A C 8
ATOM 10665 O O . TYR A 1 61 ? 11.757 9.404 -0.007 1.00 0.00 61 TYR A O 8
ATOM 10683 N N . SER A 1 62 ? 10.601 7.507 0.418 1.00 0.00 62 SER A N 8
ATOM 10684 C CA . SER A 1 62 ? 10.960 6.874 -0.840 1.00 0.00 62 SER A CA 8
ATOM 10685 C C . SER A 1 62 ? 9.704 6.351 -1.540 1.00 0.00 62 SER A C 8
ATOM 10686 O O . SER A 1 62 ? 8.635 6.283 -0.935 1.00 0.00 62 SER A O 8
ATOM 10694 N N . LYS A 1 63 ? 9.875 5.995 -2.805 1.00 0.00 63 LYS A N 8
ATOM 10695 C CA . LYS A 1 63 ? 8.769 5.480 -3.593 1.00 0.00 63 LYS A CA 8
ATOM 10696 C C . LYS A 1 63 ? 8.828 3.951 -3.609 1.00 0.00 63 LYS A C 8
ATOM 10697 O O . LYS A 1 63 ? 9.899 3.370 -3.774 1.00 0.00 63 LYS A O 8
ATOM 10716 N N . LEU A 1 64 ? 7.663 3.344 -3.436 1.00 0.00 64 LEU A N 8
ATOM 10717 C CA . LEU A 1 64 ? 7.569 1.894 -3.429 1.00 0.00 64 LEU A CA 8
ATOM 10718 C C . LEU A 1 64 ? 7.349 1.394 -4.858 1.00 0.00 64 LEU A C 8
ATOM 10719 O O . LEU A 1 64 ? 6.264 0.923 -5.195 1.00 0.00 64 LEU A O 8
ATOM 10735 N N . ASP A 1 65 ? 8.396 1.515 -5.661 1.00 0.00 65 ASP A N 8
ATOM 10736 C CA . ASP A 1 65 ? 8.331 1.082 -7.046 1.00 0.00 65 ASP A CA 8
ATOM 10737 C C . ASP A 1 65 ? 8.892 -0.337 -7.159 1.00 0.00 65 ASP A C 8
ATOM 10738 O O . ASP A 1 65 ? 8.258 -1.215 -7.742 1.00 0.00 65 ASP A O 8
ATOM 10747 N N . GLN A 1 66 ? 10.076 -0.518 -6.593 1.00 0.00 66 GLN A N 8
ATOM 10748 C CA . GLN A 1 66 ? 10.730 -1.815 -6.622 1.00 0.00 66 GLN A CA 8
ATOM 10749 C C . GLN A 1 66 ? 9.708 -2.930 -6.395 1.00 0.00 66 GLN A C 8
ATOM 10750 O O . GLN A 1 66 ? 9.266 -3.152 -5.269 1.00 0.00 66 GLN A O 8
ATOM 10764 N N . GLU A 1 67 ? 9.361 -3.602 -7.483 1.00 0.00 67 GLU A N 8
ATOM 10765 C CA . GLU A 1 67 ? 8.399 -4.689 -7.417 1.00 0.00 67 GLU A CA 8
ATOM 10766 C C . GLU A 1 67 ? 9.029 -5.916 -6.756 1.00 0.00 67 GLU A C 8
ATOM 10767 O O . GLU A 1 67 ? 8.387 -6.590 -5.950 1.00 0.00 67 GLU A O 8
ATOM 10779 N N . ASP A 1 68 ? 10.277 -6.170 -7.120 1.00 0.00 68 ASP A N 8
ATOM 10780 C CA . ASP A 1 68 ? 11.001 -7.304 -6.572 1.00 0.00 68 ASP A CA 8
ATOM 10781 C C . ASP A 1 68 ? 11.180 -7.110 -5.065 1.00 0.00 68 ASP A C 8
ATOM 10782 O O . ASP A 1 68 ? 11.558 -8.041 -4.356 1.00 0.00 68 ASP A O 8
ATOM 10791 N N . ALA A 1 69 ? 10.899 -5.894 -4.620 1.00 0.00 69 ALA A N 8
ATOM 10792 C CA . ALA A 1 69 ? 11.025 -5.565 -3.210 1.00 0.00 69 ALA A CA 8
ATOM 10793 C C . ALA A 1 69 ? 9.763 -6.016 -2.472 1.00 0.00 69 ALA A C 8
ATOM 10794 O O . ALA A 1 69 ? 8.701 -6.153 -3.077 1.00 0.00 69 ALA A O 8
ATOM 10801 N N . LEU A 1 70 ? 9.921 -6.235 -1.175 1.00 0.00 70 LEU A N 8
ATOM 10802 C CA . LEU A 1 70 ? 8.808 -6.668 -0.347 1.00 0.00 70 LEU A CA 8
ATOM 10803 C C . LEU A 1 70 ? 8.453 -5.558 0.644 1.00 0.00 70 LEU A C 8
ATOM 10804 O O . LEU A 1 70 ? 9.335 -4.863 1.146 1.00 0.00 70 LEU A O 8
ATOM 10820 N N . LEU A 1 71 ? 7.159 -5.426 0.897 1.00 0.00 71 LEU A N 8
ATOM 10821 C CA . LEU A 1 71 ? 6.677 -4.412 1.820 1.00 0.00 71 LEU A CA 8
ATOM 10822 C C . LEU A 1 71 ? 7.256 -4.677 3.210 1.00 0.00 71 LEU A C 8
ATOM 10823 O O . LEU A 1 71 ? 6.773 -5.548 3.932 1.00 0.00 71 LEU A O 8
ATOM 10839 N N . GLY A 1 72 ? 8.284 -3.910 3.545 1.00 0.00 72 GLY A N 8
ATOM 10840 C CA . GLY A 1 72 ? 8.934 -4.052 4.836 1.00 0.00 72 GLY A CA 8
ATOM 10841 C C . GLY A 1 72 ? 10.396 -3.604 4.766 1.00 0.00 72 GLY A C 8
ATOM 10842 O O . GLY A 1 72 ? 10.857 -2.842 5.615 1.00 0.00 72 GLY A O 8
ATOM 10846 N N . SER A 1 73 ? 11.083 -4.096 3.746 1.00 0.00 73 SER A N 8
ATOM 10847 C CA . SER A 1 73 ? 12.483 -3.755 3.554 1.00 0.00 73 SER A CA 8
ATOM 10848 C C . SER A 1 73 ? 12.668 -2.239 3.629 1.00 0.00 73 SER A C 8
ATOM 10849 O O . SER A 1 73 ? 13.742 -1.758 3.986 1.00 0.00 73 SER A O 8
ATOM 10857 N N . TYR A 1 74 ? 11.604 -1.527 3.286 1.00 0.00 74 TYR A N 8
ATOM 10858 C CA . TYR A 1 74 ? 11.636 -0.075 3.310 1.00 0.00 74 TYR A CA 8
ATOM 10859 C C . TYR A 1 74 ? 11.423 0.455 4.729 1.00 0.00 74 TYR A C 8
ATOM 10860 O O . TYR A 1 74 ? 11.018 -0.290 5.620 1.00 0.00 74 TYR A O 8
ATOM 10878 N N . PRO A 1 75 ? 11.712 1.773 4.900 1.00 0.00 75 PRO A N 8
ATOM 10879 C CA . PRO A 1 75 ? 11.556 2.412 6.196 1.00 0.00 75 PRO A CA 8
ATOM 10880 C C . PRO A 1 75 ? 10.080 2.659 6.511 1.00 0.00 75 PRO A C 8
ATOM 10881 O O . PRO A 1 75 ? 9.680 3.792 6.776 1.00 0.00 75 PRO A O 8
ATOM 10892 N N . VAL A 1 76 ? 9.310 1.582 6.472 1.00 0.00 76 VAL A N 8
ATOM 10893 C CA . VAL A 1 76 ? 7.887 1.668 6.750 1.00 0.00 76 VAL A CA 8
ATOM 10894 C C . VAL A 1 76 ? 7.528 0.681 7.863 1.00 0.00 76 VAL A C 8
ATOM 10895 O O . VAL A 1 76 ? 8.326 -0.191 8.205 1.00 0.00 76 VAL A O 8
ATOM 10908 N N . ASP A 1 77 ? 6.328 0.851 8.397 1.00 0.00 77 ASP A N 8
ATOM 10909 C CA . ASP A 1 77 ? 5.854 -0.014 9.464 1.00 0.00 77 ASP A CA 8
ATOM 10910 C C . ASP A 1 77 ? 4.396 0.326 9.781 1.00 0.00 77 ASP A C 8
ATOM 10911 O O . ASP A 1 77 ? 3.868 1.324 9.293 1.00 0.00 77 ASP A O 8
ATOM 10920 N N . ASP A 1 78 ? 3.788 -0.522 10.597 1.00 0.00 78 ASP A N 8
ATOM 10921 C CA . ASP A 1 78 ? 2.402 -0.324 10.985 1.00 0.00 78 ASP A CA 8
ATOM 10922 C C . ASP A 1 78 ? 2.265 1.022 11.700 1.00 0.00 78 ASP A C 8
ATOM 10923 O O . ASP A 1 78 ? 2.611 1.142 12.874 1.00 0.00 78 ASP A O 8
ATOM 10932 N N . GLY A 1 79 ? 1.759 1.999 10.963 1.00 0.00 79 GLY A N 8
ATOM 10933 C CA . GLY A 1 79 ? 1.572 3.331 11.512 1.00 0.00 79 GLY A CA 8
ATOM 10934 C C . GLY A 1 79 ? 1.899 4.404 10.472 1.00 0.00 79 GLY A C 8
ATOM 10935 O O . GLY A 1 79 ? 1.397 5.524 10.551 1.00 0.00 79 GLY A O 8
ATOM 10939 N N . CYS A 1 80 ? 2.739 4.024 9.521 1.00 0.00 80 CYS A N 8
ATOM 10940 C CA . CYS A 1 80 ? 3.140 4.940 8.466 1.00 0.00 80 CYS A CA 8
ATOM 10941 C C . CYS A 1 80 ? 1.921 5.220 7.585 1.00 0.00 80 CYS A C 8
ATOM 10942 O O . CYS A 1 80 ? 0.809 4.804 7.906 1.00 0.00 80 CYS A O 8
ATOM 10950 N N . ARG A 1 81 ? 2.171 5.925 6.491 1.00 0.00 81 ARG A N 8
ATOM 10951 C CA . ARG A 1 81 ? 1.108 6.266 5.561 1.00 0.00 81 ARG A CA 8
ATOM 10952 C C . ARG A 1 81 ? 1.555 5.999 4.122 1.00 0.00 81 ARG A C 8
ATOM 10953 O O . ARG A 1 81 ? 2.720 6.200 3.783 1.00 0.00 81 ARG A O 8
ATOM 10974 N N . ILE A 1 82 ? 0.605 5.550 3.315 1.00 0.00 82 ILE A N 8
ATOM 10975 C CA . ILE A 1 82 ? 0.887 5.254 1.921 1.00 0.00 82 ILE A CA 8
ATOM 10976 C C . ILE A 1 82 ? -0.004 6.121 1.029 1.00 0.00 82 ILE A C 8
ATOM 10977 O O . ILE A 1 82 ? -1.197 5.853 0.888 1.00 0.00 82 ILE A O 8
ATOM 10993 N N . HIS A 1 83 ? 0.608 7.144 0.451 1.00 0.00 83 HIS A N 8
ATOM 10994 C CA . HIS A 1 83 ? -0.115 8.052 -0.423 1.00 0.00 83 HIS A CA 8
ATOM 10995 C C . HIS A 1 83 ? -0.076 7.524 -1.858 1.00 0.00 83 HIS A C 8
ATOM 10996 O O . HIS A 1 83 ? 0.964 7.573 -2.513 1.00 0.00 83 HIS A O 8
ATOM 11010 N N . VAL A 1 84 ? -1.221 7.030 -2.304 1.00 0.00 84 VAL A N 8
ATOM 11011 C CA . VAL A 1 84 ? -1.331 6.493 -3.649 1.00 0.00 84 VAL A CA 8
ATOM 11012 C C . VAL A 1 84 ? -1.631 7.632 -4.626 1.00 0.00 84 VAL A C 8
ATOM 11013 O O . VAL A 1 84 ? -2.653 8.306 -4.504 1.00 0.00 84 VAL A O 8
ATOM 11026 N N . ILE A 1 85 ? -0.722 7.813 -5.572 1.00 0.00 85 ILE A N 8
ATOM 11027 C CA . ILE A 1 85 ? -0.876 8.859 -6.569 1.00 0.00 85 ILE A CA 8
ATOM 11028 C C . ILE A 1 85 ? -1.686 8.317 -7.749 1.00 0.00 85 ILE A C 8
ATOM 11029 O O . ILE A 1 85 ? -1.159 7.584 -8.583 1.00 0.00 85 ILE A O 8
ATOM 11045 N N . ASP A 1 86 ? -2.954 8.701 -7.780 1.00 0.00 86 ASP A N 8
ATOM 11046 C CA . ASP A 1 86 ? -3.841 8.263 -8.844 1.00 0.00 86 ASP A CA 8
ATOM 11047 C C . ASP A 1 86 ? -3.305 8.762 -10.187 1.00 0.00 86 ASP A C 8
ATOM 11048 O O . ASP A 1 86 ? -3.483 9.928 -10.536 1.00 0.00 86 ASP A O 8
ATOM 11057 N N . HIS A 1 87 ? -2.660 7.854 -10.904 1.00 0.00 87 HIS A N 8
ATOM 11058 C CA . HIS A 1 87 ? -2.096 8.188 -12.202 1.00 0.00 87 HIS A CA 8
ATOM 11059 C C . HIS A 1 87 ? -3.067 7.765 -13.306 1.00 0.00 87 HIS A C 8
ATOM 11060 O O . HIS A 1 87 ? -2.679 7.650 -14.468 1.00 0.00 87 HIS A O 8
ATOM 11074 N N . SER A 1 88 ? -4.310 7.544 -12.905 1.00 0.00 88 SER A N 8
ATOM 11075 C CA . SER A 1 88 ? -5.339 7.136 -13.847 1.00 0.00 88 SER A CA 8
ATOM 11076 C C . SER A 1 88 ? -6.464 8.173 -13.874 1.00 0.00 88 SER A C 8
ATOM 11077 O O . SER A 1 88 ? -7.380 8.122 -13.054 1.00 0.00 88 SER A O 8
ATOM 11085 N N . GLY A 1 89 ? -6.358 9.089 -14.825 1.00 0.00 89 GLY A N 8
ATOM 11086 C CA . GLY A 1 89 ? -7.355 10.136 -14.970 1.00 0.00 89 GLY A CA 8
ATOM 11087 C C . GLY A 1 89 ? -7.714 10.352 -16.441 1.00 0.00 89 GLY A C 8
ATOM 11088 O O . GLY A 1 89 ? -6.873 10.772 -17.234 1.00 0.00 89 GLY A O 8
ATOM 11092 N N . SER A 1 90 ? -8.965 10.054 -16.762 1.00 0.00 90 SER A N 8
ATOM 11093 C CA . SER A 1 90 ? -9.446 10.210 -18.124 1.00 0.00 90 SER A CA 8
ATOM 11094 C C . SER A 1 90 ? -9.309 11.670 -18.563 1.00 0.00 90 SER A C 8
ATOM 11095 O O . SER A 1 90 ? -9.509 12.583 -17.764 1.00 0.00 90 SER A O 8
ATOM 11103 N N . GLY A 1 91 ? -8.970 11.843 -19.832 1.00 0.00 91 GLY A N 8
ATOM 11104 C CA . GLY A 1 91 ? -8.804 13.176 -20.387 1.00 0.00 91 GLY A CA 8
ATOM 11105 C C . GLY A 1 91 ? -7.718 13.190 -21.464 1.00 0.00 91 GLY A C 8
ATOM 11106 O O . GLY A 1 91 ? -7.570 12.227 -22.215 1.00 0.00 91 GLY A O 8
ATOM 11110 N N . PRO A 1 92 ? -6.966 14.322 -21.508 1.00 0.00 92 PRO A N 8
ATOM 11111 C CA . PRO A 1 92 ? -5.898 14.475 -22.481 1.00 0.00 92 PRO A CA 8
ATOM 11112 C C . PRO A 1 92 ? -4.677 13.638 -22.091 1.00 0.00 92 PRO A C 8
ATOM 11113 O O . PRO A 1 92 ? -4.347 13.528 -20.911 1.00 0.00 92 PRO A O 8
ATOM 11124 N N . SER A 1 93 ? -4.041 13.070 -23.104 1.00 0.00 93 SER A N 8
ATOM 11125 C CA . SER A 1 93 ? -2.864 12.247 -22.882 1.00 0.00 93 SER A CA 8
ATOM 11126 C C . SER A 1 93 ? -1.824 12.517 -23.971 1.00 0.00 93 SER A C 8
ATOM 11127 O O . SER A 1 93 ? -2.055 12.220 -25.143 1.00 0.00 93 SER A O 8
ATOM 11135 N N . SER A 1 94 ? -0.700 13.076 -23.546 1.00 0.00 94 SER A N 8
ATOM 11136 C CA . SER A 1 94 ? 0.376 13.389 -24.471 1.00 0.00 94 SER A CA 8
ATOM 11137 C C . SER A 1 94 ? 1.591 13.912 -23.702 1.00 0.00 94 SER A C 8
ATOM 11138 O O . SER A 1 94 ? 1.542 14.993 -23.117 1.00 0.00 94 SER A O 8
ATOM 11146 N N . GLY A 1 95 ? 2.653 13.119 -23.727 1.00 0.00 95 GLY A N 8
ATOM 11147 C CA . GLY A 1 95 ? 3.879 13.489 -23.039 1.00 0.00 95 GLY A CA 8
ATOM 11148 C C . GLY A 1 95 ? 5.040 13.628 -24.025 1.00 0.00 95 GLY A C 8
ATOM 11149 O O . GLY A 1 95 ? 5.678 12.639 -24.382 1.00 0.00 95 GLY A O 8
ATOM 11153 N N . GLY A 1 1 ? -7.922 -20.900 -1.647 1.00 0.00 1 GLY A N 9
ATOM 11154 C CA . GLY A 1 1 ? -7.024 -19.757 -1.658 1.00 0.00 1 GLY A CA 9
ATOM 11155 C C . GLY A 1 1 ? -7.336 -18.803 -0.503 1.00 0.00 1 GLY A C 9
ATOM 11156 O O . GLY A 1 1 ? -8.204 -17.941 -0.624 1.00 0.00 1 GLY A O 9
ATOM 11160 N N . SER A 1 2 ? -6.610 -18.990 0.589 1.00 0.00 2 SER A N 9
ATOM 11161 C CA . SER A 1 2 ? -6.798 -18.157 1.764 1.00 0.00 2 SER A CA 9
ATOM 11162 C C . SER A 1 2 ? -5.630 -18.348 2.734 1.00 0.00 2 SER A C 9
ATOM 11163 O O . SER A 1 2 ? -5.668 -19.230 3.591 1.00 0.00 2 SER A O 9
ATOM 11171 N N . SER A 1 3 ? -4.620 -17.507 2.566 1.00 0.00 3 SER A N 9
ATOM 11172 C CA . SER A 1 3 ? -3.443 -17.573 3.416 1.00 0.00 3 SER A CA 9
ATOM 11173 C C . SER A 1 3 ? -2.960 -16.160 3.751 1.00 0.00 3 SER A C 9
ATOM 11174 O O . SER A 1 3 ? -3.256 -15.211 3.027 1.00 0.00 3 SER A O 9
ATOM 11182 N N . GLY A 1 4 ? -2.224 -16.066 4.849 1.00 0.00 4 GLY A N 9
ATOM 11183 C CA . GLY A 1 4 ? -1.698 -14.785 5.289 1.00 0.00 4 GLY A CA 9
ATOM 11184 C C . GLY A 1 4 ? -1.129 -14.883 6.706 1.00 0.00 4 GLY A C 9
ATOM 11185 O O . GLY A 1 4 ? -1.839 -15.252 7.640 1.00 0.00 4 GLY A O 9
ATOM 11189 N N . SER A 1 5 ? 0.148 -14.548 6.821 1.00 0.00 5 SER A N 9
ATOM 11190 C CA . SER A 1 5 ? 0.821 -14.594 8.108 1.00 0.00 5 SER A CA 9
ATOM 11191 C C . SER A 1 5 ? 1.158 -13.176 8.573 1.00 0.00 5 SER A C 9
ATOM 11192 O O . SER A 1 5 ? 1.943 -12.479 7.932 1.00 0.00 5 SER A O 9
ATOM 11200 N N . SER A 1 6 ? 0.548 -12.791 9.684 1.00 0.00 6 SER A N 9
ATOM 11201 C CA . SER A 1 6 ? 0.774 -11.468 10.243 1.00 0.00 6 SER A CA 9
ATOM 11202 C C . SER A 1 6 ? 0.458 -10.398 9.196 1.00 0.00 6 SER A C 9
ATOM 11203 O O . SER A 1 6 ? 0.273 -10.709 8.021 1.00 0.00 6 SER A O 9
ATOM 11211 N N . GLY A 1 7 ? 0.405 -9.158 9.662 1.00 0.00 7 GLY A N 9
ATOM 11212 C CA . GLY A 1 7 ? 0.114 -8.040 8.781 1.00 0.00 7 GLY A CA 9
ATOM 11213 C C . GLY A 1 7 ? 0.569 -6.719 9.404 1.00 0.00 7 GLY A C 9
ATOM 11214 O O . GLY A 1 7 ? 0.921 -6.672 10.582 1.00 0.00 7 GLY A O 9
ATOM 11218 N N . VAL A 1 8 ? 0.547 -5.677 8.586 1.00 0.00 8 VAL A N 9
ATOM 11219 C CA . VAL A 1 8 ? 0.952 -4.358 9.042 1.00 0.00 8 VAL A CA 9
ATOM 11220 C C . VAL A 1 8 ? -0.076 -3.324 8.579 1.00 0.00 8 VAL A C 9
ATOM 11221 O O . VAL A 1 8 ? -0.339 -3.198 7.384 1.00 0.00 8 VAL A O 9
ATOM 11234 N N . MET A 1 9 ? -0.629 -2.611 9.549 1.00 0.00 9 MET A N 9
ATOM 11235 C CA . MET A 1 9 ? -1.623 -1.593 9.255 1.00 0.00 9 MET A CA 9
ATOM 11236 C C . MET A 1 9 ? -0.966 -0.334 8.684 1.00 0.00 9 MET A C 9
ATOM 11237 O O . MET A 1 9 ? -0.194 0.334 9.371 1.00 0.00 9 MET A O 9
ATOM 11251 N N . VAL A 1 10 ? -1.295 -0.048 7.433 1.00 0.00 10 VAL A N 9
ATOM 11252 C CA . VAL A 1 10 ? -0.747 1.118 6.763 1.00 0.00 10 VAL A CA 9
ATOM 11253 C C . VAL A 1 10 ? -1.878 2.099 6.448 1.00 0.00 10 VAL A C 9
ATOM 11254 O O . VAL A 1 10 ? -3.016 1.689 6.226 1.00 0.00 10 VAL A O 9
ATOM 11267 N N . PHE A 1 11 ? -1.526 3.376 6.440 1.00 0.00 11 PHE A N 9
ATOM 11268 C CA . PHE A 1 11 ? -2.497 4.419 6.156 1.00 0.00 11 PHE A CA 9
ATOM 11269 C C . PHE A 1 11 ? -2.516 4.760 4.665 1.00 0.00 11 PHE A C 9
ATOM 11270 O O . PHE A 1 11 ? -1.613 5.430 4.166 1.00 0.00 11 PHE A O 9
ATOM 11287 N N . ILE A 1 12 ? -3.554 4.283 3.994 1.00 0.00 12 ILE A N 9
ATOM 11288 C CA . ILE A 1 12 ? -3.703 4.529 2.570 1.00 0.00 12 ILE A CA 9
ATOM 11289 C C . ILE A 1 12 ? -4.361 5.894 2.359 1.00 0.00 12 ILE A C 9
ATOM 11290 O O . ILE A 1 12 ? -5.184 6.322 3.166 1.00 0.00 12 ILE A O 9
ATOM 11306 N N . SER A 1 13 ? -3.974 6.540 1.268 1.00 0.00 13 SER A N 9
ATOM 11307 C CA . SER A 1 13 ? -4.517 7.847 0.940 1.00 0.00 13 SER A CA 9
ATOM 11308 C C . SER A 1 13 ? -4.370 8.114 -0.559 1.00 0.00 13 SER A C 9
ATOM 11309 O O . SER A 1 13 ? -3.278 7.988 -1.111 1.00 0.00 13 SER A O 9
ATOM 11317 N N . SER A 1 14 ? -5.485 8.477 -1.175 1.00 0.00 14 SER A N 9
ATOM 11318 C CA . SER A 1 14 ? -5.494 8.763 -2.600 1.00 0.00 14 SER A CA 9
ATOM 11319 C C . SER A 1 14 ? -6.112 10.139 -2.854 1.00 0.00 14 SER A C 9
ATOM 11320 O O . SER A 1 14 ? -6.995 10.573 -2.116 1.00 0.00 14 SER A O 9
ATOM 11328 N N . SER A 1 15 ? -5.624 10.787 -3.901 1.00 0.00 15 SER A N 9
ATOM 11329 C CA . SER A 1 15 ? -6.118 12.105 -4.262 1.00 0.00 15 SER A CA 9
ATOM 11330 C C . SER A 1 15 ? -7.592 12.021 -4.663 1.00 0.00 15 SER A C 9
ATOM 11331 O O . SER A 1 15 ? -8.322 13.006 -4.567 1.00 0.00 15 SER A O 9
ATOM 11339 N N . LEU A 1 16 ? -7.985 10.834 -5.102 1.00 0.00 16 LEU A N 9
ATOM 11340 C CA . LEU A 1 16 ? -9.359 10.608 -5.518 1.00 0.00 16 LEU A CA 9
ATOM 11341 C C . LEU A 1 16 ? -10.285 10.766 -4.310 1.00 0.00 16 LEU A C 9
ATOM 11342 O O . LEU A 1 16 ? -11.282 11.483 -4.378 1.00 0.00 16 LEU A O 9
ATOM 11358 N N . ASN A 1 17 ? -9.922 10.086 -3.233 1.00 0.00 17 ASN A N 9
ATOM 11359 C CA . ASN A 1 17 ? -10.707 10.141 -2.012 1.00 0.00 17 ASN A CA 9
ATOM 11360 C C . ASN A 1 17 ? -10.146 11.234 -1.099 1.00 0.00 17 ASN A C 9
ATOM 11361 O O . ASN A 1 17 ? -8.937 11.308 -0.886 1.00 0.00 17 ASN A O 9
ATOM 11372 N N . SER A 1 18 ? -11.051 12.053 -0.585 1.00 0.00 18 SER A N 9
ATOM 11373 C CA . SER A 1 18 ? -10.661 13.138 0.300 1.00 0.00 18 SER A CA 9
ATOM 11374 C C . SER A 1 18 ? -10.604 12.639 1.745 1.00 0.00 18 SER A C 9
ATOM 11375 O O . SER A 1 18 ? -11.207 13.235 2.636 1.00 0.00 18 SER A O 9
ATOM 11383 N N . PHE A 1 19 ? -9.871 11.551 1.933 1.00 0.00 19 PHE A N 9
ATOM 11384 C CA . PHE A 1 19 ? -9.727 10.965 3.255 1.00 0.00 19 PHE A CA 9
ATOM 11385 C C . PHE A 1 19 ? -8.664 9.864 3.254 1.00 0.00 19 PHE A C 9
ATOM 11386 O O . PHE A 1 19 ? -8.080 9.561 2.214 1.00 0.00 19 PHE A O 9
ATOM 11403 N N . ARG A 1 20 ? -8.445 9.296 4.430 1.00 0.00 20 ARG A N 9
ATOM 11404 C CA . ARG A 1 20 ? -7.462 8.236 4.578 1.00 0.00 20 ARG A CA 9
ATOM 11405 C C . ARG A 1 20 ? -8.154 6.872 4.608 1.00 0.00 20 ARG A C 9
ATOM 11406 O O . ARG A 1 20 ? -9.291 6.758 5.065 1.00 0.00 20 ARG A O 9
ATOM 11427 N N . SER A 1 21 ? -7.439 5.870 4.117 1.00 0.00 21 SER A N 9
ATOM 11428 C CA . SER A 1 21 ? -7.970 4.518 4.082 1.00 0.00 21 SER A CA 9
ATOM 11429 C C . SER A 1 21 ? -7.122 3.600 4.965 1.00 0.00 21 SER A C 9
ATOM 11430 O O . SER A 1 21 ? -5.903 3.542 4.815 1.00 0.00 21 SER A O 9
ATOM 11438 N N . GLU A 1 22 ? -7.802 2.906 5.865 1.00 0.00 22 GLU A N 9
ATOM 11439 C CA . GLU A 1 22 ? -7.126 1.993 6.772 1.00 0.00 22 GLU A CA 9
ATOM 11440 C C . GLU A 1 22 ? -7.238 0.556 6.259 1.00 0.00 22 GLU A C 9
ATOM 11441 O O . GLU A 1 22 ? -8.252 -0.107 6.475 1.00 0.00 22 GLU A O 9
ATOM 11453 N N . LYS A 1 23 ? -6.182 0.116 5.591 1.00 0.00 23 LYS A N 9
ATOM 11454 C CA . LYS A 1 23 ? -6.149 -1.231 5.046 1.00 0.00 23 LYS A CA 9
ATOM 11455 C C . LYS A 1 23 ? -5.102 -2.055 5.799 1.00 0.00 23 LYS A C 9
ATOM 11456 O O . LYS A 1 23 ? -4.454 -1.554 6.716 1.00 0.00 23 LYS A O 9
ATOM 11475 N N . ARG A 1 24 ? -4.970 -3.306 5.383 1.00 0.00 24 ARG A N 9
ATOM 11476 C CA . ARG A 1 24 ? -4.013 -4.205 6.006 1.00 0.00 24 ARG A CA 9
ATOM 11477 C C . ARG A 1 24 ? -3.301 -5.043 4.942 1.00 0.00 24 ARG A C 9
ATOM 11478 O O . ARG A 1 24 ? -3.921 -5.478 3.973 1.00 0.00 24 ARG A O 9
ATOM 11499 N N . TYR A 1 25 ? -2.010 -5.244 5.159 1.00 0.00 25 TYR A N 9
ATOM 11500 C CA . TYR A 1 25 ? -1.207 -6.022 4.230 1.00 0.00 25 TYR A CA 9
ATOM 11501 C C . TYR A 1 25 ? -0.019 -6.670 4.943 1.00 0.00 25 TYR A C 9
ATOM 11502 O O . TYR A 1 25 ? 0.357 -6.252 6.037 1.00 0.00 25 TYR A O 9
ATOM 11520 N N . SER A 1 26 ? 0.539 -7.682 4.294 1.00 0.00 26 SER A N 9
ATOM 11521 C CA . SER A 1 26 ? 1.677 -8.392 4.852 1.00 0.00 26 SER A CA 9
ATOM 11522 C C . SER A 1 26 ? 2.981 -7.757 4.364 1.00 0.00 26 SER A C 9
ATOM 11523 O O . SER A 1 26 ? 3.043 -7.232 3.254 1.00 0.00 26 SER A O 9
ATOM 11531 N N . ARG A 1 27 ? 3.992 -7.826 5.219 1.00 0.00 27 ARG A N 9
ATOM 11532 C CA . ARG A 1 27 ? 5.290 -7.265 4.888 1.00 0.00 27 ARG A CA 9
ATOM 11533 C C . ARG A 1 27 ? 5.982 -8.118 3.824 1.00 0.00 27 ARG A C 9
ATOM 11534 O O . ARG A 1 27 ? 7.058 -7.765 3.342 1.00 0.00 27 ARG A O 9
ATOM 11555 N N . SER A 1 28 ? 5.338 -9.226 3.488 1.00 0.00 28 SER A N 9
ATOM 11556 C CA . SER A 1 28 ? 5.878 -10.132 2.489 1.00 0.00 28 SER A CA 9
ATOM 11557 C C . SER A 1 28 ? 5.277 -9.817 1.117 1.00 0.00 28 SER A C 9
ATOM 11558 O O . SER A 1 28 ? 5.775 -10.288 0.095 1.00 0.00 28 SER A O 9
ATOM 11566 N N . LEU A 1 29 ? 4.217 -9.023 1.139 1.00 0.00 29 LEU A N 9
ATOM 11567 C CA . LEU A 1 29 ? 3.544 -8.640 -0.090 1.00 0.00 29 LEU A CA 9
ATOM 11568 C C . LEU A 1 29 ? 4.494 -7.800 -0.946 1.00 0.00 29 LEU A C 9
ATOM 11569 O O . LEU A 1 29 ? 4.965 -6.751 -0.509 1.00 0.00 29 LEU A O 9
ATOM 11585 N N . THR A 1 30 ? 4.747 -8.292 -2.150 1.00 0.00 30 THR A N 9
ATOM 11586 C CA . THR A 1 30 ? 5.632 -7.599 -3.071 1.00 0.00 30 THR A CA 9
ATOM 11587 C C . THR A 1 30 ? 5.007 -6.275 -3.516 1.00 0.00 30 THR A C 9
ATOM 11588 O O . THR A 1 30 ? 3.822 -6.221 -3.839 1.00 0.00 30 THR A O 9
ATOM 11599 N N . ILE A 1 31 ? 5.834 -5.239 -3.520 1.00 0.00 31 ILE A N 9
ATOM 11600 C CA . ILE A 1 31 ? 5.378 -3.919 -3.920 1.00 0.00 31 ILE A CA 9
ATOM 11601 C C . ILE A 1 31 ? 4.367 -4.058 -5.061 1.00 0.00 31 ILE A C 9
ATOM 11602 O O . ILE A 1 31 ? 3.373 -3.335 -5.104 1.00 0.00 31 ILE A O 9
ATOM 11618 N N . ALA A 1 32 ? 4.657 -4.991 -5.955 1.00 0.00 32 ALA A N 9
ATOM 11619 C CA . ALA A 1 32 ? 3.786 -5.233 -7.093 1.00 0.00 32 ALA A CA 9
ATOM 11620 C C . ALA A 1 32 ? 2.418 -5.701 -6.592 1.00 0.00 32 ALA A C 9
ATOM 11621 O O . ALA A 1 32 ? 1.397 -5.094 -6.909 1.00 0.00 32 ALA A O 9
ATOM 11628 N N . GLU A 1 33 ? 2.443 -6.775 -5.817 1.00 0.00 33 GLU A N 9
ATOM 11629 C CA . GLU A 1 33 ? 1.217 -7.331 -5.269 1.00 0.00 33 GLU A CA 9
ATOM 11630 C C . GLU A 1 33 ? 0.502 -6.290 -4.405 1.00 0.00 33 GLU A C 9
ATOM 11631 O O . GLU A 1 33 ? -0.699 -6.073 -4.556 1.00 0.00 33 GLU A O 9
ATOM 11643 N N . PHE A 1 34 ? 1.271 -5.674 -3.519 1.00 0.00 34 PHE A N 9
ATOM 11644 C CA . PHE A 1 34 ? 0.726 -4.661 -2.631 1.00 0.00 34 PHE A CA 9
ATOM 11645 C C . PHE A 1 34 ? -0.230 -3.731 -3.382 1.00 0.00 34 PHE A C 9
ATOM 11646 O O . PHE A 1 34 ? -1.355 -3.505 -2.941 1.00 0.00 34 PHE A O 9
ATOM 11663 N N . LYS A 1 35 ? 0.254 -3.217 -4.503 1.00 0.00 35 LYS A N 9
ATOM 11664 C CA . LYS A 1 35 ? -0.543 -2.317 -5.319 1.00 0.00 35 LYS A CA 9
ATOM 11665 C C . LYS A 1 35 ? -1.806 -3.043 -5.786 1.00 0.00 35 LYS A C 9
ATOM 11666 O O . LYS A 1 35 ? -2.907 -2.500 -5.695 1.00 0.00 35 LYS A O 9
ATOM 11685 N N . CYS A 1 36 ? -1.606 -4.258 -6.274 1.00 0.00 36 CYS A N 9
ATOM 11686 C CA . CYS A 1 36 ? -2.716 -5.063 -6.755 1.00 0.00 36 CYS A CA 9
ATOM 11687 C C . CYS A 1 36 ? -3.863 -4.951 -5.748 1.00 0.00 36 CYS A C 9
ATOM 11688 O O . CYS A 1 36 ? -5.032 -4.985 -6.127 1.00 0.00 36 CYS A O 9
ATOM 11696 N N . LYS A 1 37 ? -3.487 -4.821 -4.484 1.00 0.00 37 LYS A N 9
ATOM 11697 C CA . LYS A 1 37 ? -4.469 -4.704 -3.420 1.00 0.00 37 LYS A CA 9
ATOM 11698 C C . LYS A 1 37 ? -5.110 -3.316 -3.473 1.00 0.00 37 LYS A C 9
ATOM 11699 O O . LYS A 1 37 ? -6.331 -3.189 -3.397 1.00 0.00 37 LYS A O 9
ATOM 11718 N N . LEU A 1 38 ? -4.257 -2.310 -3.604 1.00 0.00 38 LEU A N 9
ATOM 11719 C CA . LEU A 1 38 ? -4.725 -0.936 -3.668 1.00 0.00 38 LEU A CA 9
ATOM 11720 C C . LEU A 1 38 ? -5.676 -0.781 -4.856 1.00 0.00 38 LEU A C 9
ATOM 11721 O O . LEU A 1 38 ? -6.611 0.018 -4.808 1.00 0.00 38 LEU A O 9
ATOM 11737 N N . GLU A 1 39 ? -5.406 -1.557 -5.895 1.00 0.00 39 GLU A N 9
ATOM 11738 C CA . GLU A 1 39 ? -6.226 -1.516 -7.094 1.00 0.00 39 GLU A CA 9
ATOM 11739 C C . GLU A 1 39 ? -7.709 -1.606 -6.726 1.00 0.00 39 GLU A C 9
ATOM 11740 O O . GLU A 1 39 ? -8.563 -1.097 -7.449 1.00 0.00 39 GLU A O 9
ATOM 11752 N N . LEU A 1 40 ? -7.968 -2.259 -5.602 1.00 0.00 40 LEU A N 9
ATOM 11753 C CA . LEU A 1 40 ? -9.332 -2.422 -5.130 1.00 0.00 40 LEU A CA 9
ATOM 11754 C C . LEU A 1 40 ? -9.669 -1.291 -4.157 1.00 0.00 40 LEU A C 9
ATOM 11755 O O . LEU A 1 40 ? -10.836 -0.938 -3.989 1.00 0.00 40 LEU A O 9
ATOM 11771 N N . VAL A 1 41 ? -8.627 -0.753 -3.540 1.00 0.00 41 VAL A N 9
ATOM 11772 C CA . VAL A 1 41 ? -8.798 0.331 -2.589 1.00 0.00 41 VAL A CA 9
ATOM 11773 C C . VAL A 1 41 ? -9.134 1.619 -3.344 1.00 0.00 41 VAL A C 9
ATOM 11774 O O . VAL A 1 41 ? -10.180 2.223 -3.113 1.00 0.00 41 VAL A O 9
ATOM 11787 N N . VAL A 1 42 ? -8.226 2.001 -4.230 1.00 0.00 42 VAL A N 9
ATOM 11788 C CA . VAL A 1 42 ? -8.412 3.206 -5.020 1.00 0.00 42 VAL A CA 9
ATOM 11789 C C . VAL A 1 42 ? -9.336 2.899 -6.201 1.00 0.00 42 VAL A C 9
ATOM 11790 O O . VAL A 1 42 ? -10.094 3.761 -6.642 1.00 0.00 42 VAL A O 9
ATOM 11803 N N . GLY A 1 43 ? -9.241 1.667 -6.679 1.00 0.00 43 GLY A N 9
ATOM 11804 C CA . GLY A 1 43 ? -10.059 1.234 -7.800 1.00 0.00 43 GLY A CA 9
ATOM 11805 C C . GLY A 1 43 ? -9.341 1.480 -9.129 1.00 0.00 43 GLY A C 9
ATOM 11806 O O . GLY A 1 43 ? -9.896 1.222 -10.196 1.00 0.00 43 GLY A O 9
ATOM 11810 N N . SER A 1 44 ? -8.117 1.977 -9.021 1.00 0.00 44 SER A N 9
ATOM 11811 C CA . SER A 1 44 ? -7.318 2.260 -10.201 1.00 0.00 44 SER A CA 9
ATOM 11812 C C . SER A 1 44 ? -6.283 1.153 -10.410 1.00 0.00 44 SER A C 9
ATOM 11813 O O . SER A 1 44 ? -6.123 0.279 -9.559 1.00 0.00 44 SER A O 9
ATOM 11821 N N . PRO A 1 45 ? -5.589 1.228 -11.577 1.00 0.00 45 PRO A N 9
ATOM 11822 C CA . PRO A 1 45 ? -4.574 0.243 -11.909 1.00 0.00 45 PRO A CA 9
ATOM 11823 C C . PRO A 1 45 ? -3.299 0.474 -11.096 1.00 0.00 45 PRO A C 9
ATOM 11824 O O . PRO A 1 45 ? -2.865 1.613 -10.926 1.00 0.00 45 PRO A O 9
ATOM 11835 N N . ALA A 1 46 ? -2.735 -0.624 -10.615 1.00 0.00 46 ALA A N 9
ATOM 11836 C CA . ALA A 1 46 ? -1.518 -0.555 -9.824 1.00 0.00 46 ALA A CA 9
ATOM 11837 C C . ALA A 1 46 ? -0.336 -0.237 -10.741 1.00 0.00 46 ALA A C 9
ATOM 11838 O O . ALA A 1 46 ? 0.703 0.233 -10.280 1.00 0.00 46 ALA A O 9
ATOM 11845 N N . SER A 1 47 ? -0.534 -0.505 -12.023 1.00 0.00 47 SER A N 9
ATOM 11846 C CA . SER A 1 47 ? 0.503 -0.254 -13.009 1.00 0.00 47 SER A CA 9
ATOM 11847 C C . SER A 1 47 ? 0.518 1.229 -13.386 1.00 0.00 47 SER A C 9
ATOM 11848 O O . SER A 1 47 ? 1.270 1.642 -14.268 1.00 0.00 47 SER A O 9
ATOM 11856 N N . CYS A 1 48 ? -0.321 1.990 -12.699 1.00 0.00 48 CYS A N 9
ATOM 11857 C CA . CYS A 1 48 ? -0.413 3.418 -12.950 1.00 0.00 48 CYS A CA 9
ATOM 11858 C C . CYS A 1 48 ? -0.203 4.154 -11.625 1.00 0.00 48 CYS A C 9
ATOM 11859 O O . CYS A 1 48 ? 0.751 4.916 -11.478 1.00 0.00 48 CYS A O 9
ATOM 11867 N N . MET A 1 49 ? -1.111 3.900 -10.693 1.00 0.00 49 MET A N 9
ATOM 11868 C CA . MET A 1 49 ? -1.037 4.528 -9.386 1.00 0.00 49 MET A CA 9
ATOM 11869 C C . MET A 1 49 ? 0.361 4.375 -8.782 1.00 0.00 49 MET A C 9
ATOM 11870 O O . MET A 1 49 ? 1.006 3.343 -8.955 1.00 0.00 49 MET A O 9
ATOM 11884 N N . GLU A 1 50 ? 0.787 5.418 -8.085 1.00 0.00 50 GLU A N 9
ATOM 11885 C CA . GLU A 1 50 ? 2.096 5.413 -7.454 1.00 0.00 50 GLU A CA 9
ATOM 11886 C C . GLU A 1 50 ? 1.952 5.361 -5.932 1.00 0.00 50 GLU A C 9
ATOM 11887 O O . GLU A 1 50 ? 0.935 5.786 -5.386 1.00 0.00 50 GLU A O 9
ATOM 11899 N N . LEU A 1 51 ? 2.985 4.836 -5.289 1.00 0.00 51 LEU A N 9
ATOM 11900 C CA . LEU A 1 51 ? 2.986 4.723 -3.841 1.00 0.00 51 LEU A CA 9
ATOM 11901 C C . LEU A 1 51 ? 4.106 5.592 -3.266 1.00 0.00 51 LEU A C 9
ATOM 11902 O O . LEU A 1 51 ? 5.087 5.879 -3.951 1.00 0.00 51 LEU A O 9
ATOM 11918 N N . GLU A 1 52 ? 3.922 5.988 -2.015 1.00 0.00 52 GLU A N 9
ATOM 11919 C CA . GLU A 1 52 ? 4.906 6.819 -1.341 1.00 0.00 52 GLU A CA 9
ATOM 11920 C C . GLU A 1 52 ? 4.940 6.494 0.154 1.00 0.00 52 GLU A C 9
ATOM 11921 O O . GLU A 1 52 ? 3.913 6.167 0.745 1.00 0.00 52 GLU A O 9
ATOM 11933 N N . LEU A 1 53 ? 6.133 6.594 0.721 1.00 0.00 53 LEU A N 9
ATOM 11934 C CA . LEU A 1 53 ? 6.315 6.315 2.135 1.00 0.00 53 LEU A CA 9
ATOM 11935 C C . LEU A 1 53 ? 6.527 7.630 2.887 1.00 0.00 53 LEU A C 9
ATOM 11936 O O . LEU A 1 53 ? 7.616 8.202 2.851 1.00 0.00 53 LEU A O 9
ATOM 11952 N N . TYR A 1 54 ? 5.470 8.072 3.551 1.00 0.00 54 TYR A N 9
ATOM 11953 C CA . TYR A 1 54 ? 5.527 9.310 4.311 1.00 0.00 54 TYR A CA 9
ATOM 11954 C C . TYR A 1 54 ? 5.755 9.030 5.798 1.00 0.00 54 TYR A C 9
ATOM 11955 O O . TYR A 1 54 ? 5.351 7.985 6.306 1.00 0.00 54 TYR A O 9
ATOM 11973 N N . GLY A 1 55 ? 6.401 9.983 6.454 1.00 0.00 55 GLY A N 9
ATOM 11974 C CA . GLY A 1 55 ? 6.688 9.852 7.872 1.00 0.00 55 GLY A CA 9
ATOM 11975 C C . GLY A 1 55 ? 5.398 9.702 8.681 1.00 0.00 55 GLY A C 9
ATOM 11976 O O . GLY A 1 55 ? 4.639 8.756 8.476 1.00 0.00 55 GLY A O 9
ATOM 11980 N N . ALA A 1 56 ? 5.189 10.650 9.583 1.00 0.00 56 ALA A N 9
ATOM 11981 C CA . ALA A 1 56 ? 4.004 10.635 10.424 1.00 0.00 56 ALA A CA 9
ATOM 11982 C C . ALA A 1 56 ? 3.033 11.718 9.948 1.00 0.00 56 ALA A C 9
ATOM 11983 O O . ALA A 1 56 ? 1.972 11.411 9.408 1.00 0.00 56 ALA A O 9
ATOM 11990 N N . ASP A 1 57 ? 3.432 12.962 10.167 1.00 0.00 57 ASP A N 9
ATOM 11991 C CA . ASP A 1 57 ? 2.611 14.092 9.768 1.00 0.00 57 ASP A CA 9
ATOM 11992 C C . ASP A 1 57 ? 2.406 14.058 8.252 1.00 0.00 57 ASP A C 9
ATOM 11993 O O . ASP A 1 57 ? 1.283 14.197 7.770 1.00 0.00 57 ASP A O 9
ATOM 12002 N N . ASP A 1 58 ? 3.510 13.873 7.542 1.00 0.00 58 ASP A N 9
ATOM 12003 C CA . ASP A 1 58 ? 3.466 13.819 6.091 1.00 0.00 58 ASP A CA 9
ATOM 12004 C C . ASP A 1 58 ? 4.843 14.180 5.529 1.00 0.00 58 ASP A C 9
ATOM 12005 O O . ASP A 1 58 ? 5.016 15.244 4.938 1.00 0.00 58 ASP A O 9
ATOM 12014 N N . LYS A 1 59 ? 5.786 13.272 5.734 1.00 0.00 59 LYS A N 9
ATOM 12015 C CA . LYS A 1 59 ? 7.142 13.481 5.256 1.00 0.00 59 LYS A CA 9
ATOM 12016 C C . LYS A 1 59 ? 7.555 12.301 4.374 1.00 0.00 59 LYS A C 9
ATOM 12017 O O . LYS A 1 59 ? 7.911 11.238 4.881 1.00 0.00 59 LYS A O 9
ATOM 12036 N N . PHE A 1 60 ? 7.493 12.527 3.070 1.00 0.00 60 PHE A N 9
ATOM 12037 C CA . PHE A 1 60 ? 7.856 11.496 2.114 1.00 0.00 60 PHE A CA 9
ATOM 12038 C C . PHE A 1 60 ? 9.300 11.034 2.326 1.00 0.00 60 PHE A C 9
ATOM 12039 O O . PHE A 1 60 ? 10.176 11.843 2.628 1.00 0.00 60 PHE A O 9
ATOM 12056 N N . TYR A 1 61 ? 9.503 9.736 2.160 1.00 0.00 61 TYR A N 9
ATOM 12057 C CA . TYR A 1 61 ? 10.825 9.157 2.330 1.00 0.00 61 TYR A CA 9
ATOM 12058 C C . TYR A 1 61 ? 11.345 8.581 1.011 1.00 0.00 61 TYR A C 9
ATOM 12059 O O . TYR A 1 61 ? 12.108 9.235 0.302 1.00 0.00 61 TYR A O 9
ATOM 12077 N N . SER A 1 62 ? 10.910 7.363 0.722 1.00 0.00 62 SER A N 9
ATOM 12078 C CA . SER A 1 62 ? 11.322 6.692 -0.499 1.00 0.00 62 SER A CA 9
ATOM 12079 C C . SER A 1 62 ? 10.093 6.304 -1.323 1.00 0.00 62 SER A C 9
ATOM 12080 O O . SER A 1 62 ? 8.975 6.296 -0.811 1.00 0.00 62 SER A O 9
ATOM 12088 N N . LYS A 1 63 ? 10.342 5.992 -2.587 1.00 0.00 63 LYS A N 9
ATOM 12089 C CA . LYS A 1 63 ? 9.269 5.604 -3.487 1.00 0.00 63 LYS A CA 9
ATOM 12090 C C . LYS A 1 63 ? 9.257 4.081 -3.632 1.00 0.00 63 LYS A C 9
ATOM 12091 O O . LYS A 1 63 ? 10.305 3.462 -3.813 1.00 0.00 63 LYS A O 9
ATOM 12110 N N . LEU A 1 64 ? 8.060 3.519 -3.548 1.00 0.00 64 LEU A N 9
ATOM 12111 C CA . LEU A 1 64 ? 7.898 2.080 -3.668 1.00 0.00 64 LEU A CA 9
ATOM 12112 C C . LEU A 1 64 ? 7.781 1.707 -5.147 1.00 0.00 64 LEU A C 9
ATOM 12113 O O . LEU A 1 64 ? 6.862 0.989 -5.539 1.00 0.00 64 LEU A O 9
ATOM 12129 N N . ASP A 1 65 ? 8.725 2.210 -5.929 1.00 0.00 65 ASP A N 9
ATOM 12130 C CA . ASP A 1 65 ? 8.739 1.938 -7.356 1.00 0.00 65 ASP A CA 9
ATOM 12131 C C . ASP A 1 65 ? 9.136 0.479 -7.589 1.00 0.00 65 ASP A C 9
ATOM 12132 O O . ASP A 1 65 ? 8.545 -0.204 -8.423 1.00 0.00 65 ASP A O 9
ATOM 12141 N N . GLN A 1 66 ? 10.136 0.044 -6.836 1.00 0.00 66 GLN A N 9
ATOM 12142 C CA . GLN A 1 66 ? 10.620 -1.321 -6.950 1.00 0.00 66 GLN A CA 9
ATOM 12143 C C . GLN A 1 66 ? 9.478 -2.311 -6.712 1.00 0.00 66 GLN A C 9
ATOM 12144 O O . GLN A 1 66 ? 8.884 -2.331 -5.635 1.00 0.00 66 GLN A O 9
ATOM 12158 N N . GLU A 1 67 ? 9.204 -3.107 -7.735 1.00 0.00 67 GLU A N 9
ATOM 12159 C CA . GLU A 1 67 ? 8.143 -4.096 -7.651 1.00 0.00 67 GLU A CA 9
ATOM 12160 C C . GLU A 1 67 ? 8.676 -5.395 -7.042 1.00 0.00 67 GLU A C 9
ATOM 12161 O O . GLU A 1 67 ? 7.972 -6.066 -6.289 1.00 0.00 67 GLU A O 9
ATOM 12173 N N . ASP A 1 68 ? 9.914 -5.710 -7.391 1.00 0.00 68 ASP A N 9
ATOM 12174 C CA . ASP A 1 68 ? 10.549 -6.917 -6.889 1.00 0.00 68 ASP A CA 9
ATOM 12175 C C . ASP A 1 68 ? 10.821 -6.759 -5.391 1.00 0.00 68 ASP A C 9
ATOM 12176 O O . ASP A 1 68 ? 11.215 -7.714 -4.724 1.00 0.00 68 ASP A O 9
ATOM 12185 N N . ALA A 1 69 ? 10.599 -5.546 -4.907 1.00 0.00 69 ALA A N 9
ATOM 12186 C CA . ALA A 1 69 ? 10.815 -5.251 -3.501 1.00 0.00 69 ALA A CA 9
ATOM 12187 C C . ALA A 1 69 ? 9.659 -5.827 -2.680 1.00 0.00 69 ALA A C 9
ATOM 12188 O O . ALA A 1 69 ? 8.687 -6.331 -3.239 1.00 0.00 69 ALA A O 9
ATOM 12195 N N . LEU A 1 70 ? 9.804 -5.733 -1.366 1.00 0.00 70 LEU A N 9
ATOM 12196 C CA . LEU A 1 70 ? 8.785 -6.239 -0.463 1.00 0.00 70 LEU A CA 9
ATOM 12197 C C . LEU A 1 70 ? 8.517 -5.202 0.630 1.00 0.00 70 LEU A C 9
ATOM 12198 O O . LEU A 1 70 ? 9.393 -4.404 0.961 1.00 0.00 70 LEU A O 9
ATOM 12214 N N . LEU A 1 71 ? 7.303 -5.246 1.159 1.00 0.00 71 LEU A N 9
ATOM 12215 C CA . LEU A 1 71 ? 6.910 -4.320 2.207 1.00 0.00 71 LEU A CA 9
ATOM 12216 C C . LEU A 1 71 ? 7.691 -4.639 3.483 1.00 0.00 71 LEU A C 9
ATOM 12217 O O . LEU A 1 71 ? 7.357 -5.579 4.202 1.00 0.00 71 LEU A O 9
ATOM 12233 N N . GLY A 1 72 ? 8.719 -3.837 3.725 1.00 0.00 72 GLY A N 9
ATOM 12234 C CA . GLY A 1 72 ? 9.551 -4.022 4.902 1.00 0.00 72 GLY A CA 9
ATOM 12235 C C . GLY A 1 72 ? 10.967 -3.496 4.660 1.00 0.00 72 GLY A C 9
ATOM 12236 O O . GLY A 1 72 ? 11.506 -2.753 5.479 1.00 0.00 72 GLY A O 9
ATOM 12240 N N . SER A 1 73 ? 11.530 -3.902 3.531 1.00 0.00 73 SER A N 9
ATOM 12241 C CA . SER A 1 73 ? 12.873 -3.481 3.171 1.00 0.00 73 SER A CA 9
ATOM 12242 C C . SER A 1 73 ? 12.969 -1.954 3.205 1.00 0.00 73 SER A C 9
ATOM 12243 O O . SER A 1 73 ? 14.056 -1.401 3.369 1.00 0.00 73 SER A O 9
ATOM 12251 N N . TYR A 1 74 ? 11.819 -1.316 3.047 1.00 0.00 74 TYR A N 9
ATOM 12252 C CA . TYR A 1 74 ? 11.760 0.135 3.057 1.00 0.00 74 TYR A CA 9
ATOM 12253 C C . TYR A 1 74 ? 11.547 0.665 4.477 1.00 0.00 74 TYR A C 9
ATOM 12254 O O . TYR A 1 74 ? 11.199 -0.093 5.381 1.00 0.00 74 TYR A O 9
ATOM 12272 N N . PRO A 1 75 ? 11.771 1.998 4.632 1.00 0.00 75 PRO A N 9
ATOM 12273 C CA . PRO A 1 75 ? 11.608 2.638 5.926 1.00 0.00 75 PRO A CA 9
ATOM 12274 C C . PRO A 1 75 ? 10.127 2.812 6.269 1.00 0.00 75 PRO A C 9
ATOM 12275 O O . PRO A 1 75 ? 9.680 3.919 6.563 1.00 0.00 75 PRO A O 9
ATOM 12286 N N . VAL A 1 76 ? 9.407 1.701 6.219 1.00 0.00 76 VAL A N 9
ATOM 12287 C CA . VAL A 1 76 ? 7.985 1.716 6.521 1.00 0.00 76 VAL A CA 9
ATOM 12288 C C . VAL A 1 76 ? 7.715 0.820 7.731 1.00 0.00 76 VAL A C 9
ATOM 12289 O O . VAL A 1 76 ? 8.618 0.142 8.220 1.00 0.00 76 VAL A O 9
ATOM 12302 N N . ASP A 1 77 ? 6.469 0.845 8.179 1.00 0.00 77 ASP A N 9
ATOM 12303 C CA . ASP A 1 77 ? 6.068 0.044 9.323 1.00 0.00 77 ASP A CA 9
ATOM 12304 C C . ASP A 1 77 ? 4.590 0.295 9.624 1.00 0.00 77 ASP A C 9
ATOM 12305 O O . ASP A 1 77 ? 3.994 1.230 9.092 1.00 0.00 77 ASP A O 9
ATOM 12314 N N . ASP A 1 78 ? 4.039 -0.557 10.476 1.00 0.00 78 ASP A N 9
ATOM 12315 C CA . ASP A 1 78 ? 2.641 -0.440 10.854 1.00 0.00 78 ASP A CA 9
ATOM 12316 C C . ASP A 1 78 ? 2.406 0.925 11.505 1.00 0.00 78 ASP A C 9
ATOM 12317 O O . ASP A 1 78 ? 2.717 1.119 12.679 1.00 0.00 78 ASP A O 9
ATOM 12326 N N . GLY A 1 79 ? 1.860 1.836 10.713 1.00 0.00 79 GLY A N 9
ATOM 12327 C CA . GLY A 1 79 ? 1.580 3.177 11.197 1.00 0.00 79 GLY A CA 9
ATOM 12328 C C . GLY A 1 79 ? 1.974 4.229 10.158 1.00 0.00 79 GLY A C 9
ATOM 12329 O O . GLY A 1 79 ? 1.537 5.376 10.234 1.00 0.00 79 GLY A O 9
ATOM 12333 N N . CYS A 1 80 ? 2.795 3.800 9.210 1.00 0.00 80 CYS A N 9
ATOM 12334 C CA . CYS A 1 80 ? 3.252 4.690 8.157 1.00 0.00 80 CYS A CA 9
ATOM 12335 C C . CYS A 1 80 ? 2.046 5.082 7.302 1.00 0.00 80 CYS A C 9
ATOM 12336 O O . CYS A 1 80 ? 0.910 4.746 7.633 1.00 0.00 80 CYS A O 9
ATOM 12344 N N . ARG A 1 81 ? 2.333 5.788 6.218 1.00 0.00 81 ARG A N 9
ATOM 12345 C CA . ARG A 1 81 ? 1.286 6.230 5.313 1.00 0.00 81 ARG A CA 9
ATOM 12346 C C . ARG A 1 81 ? 1.687 5.955 3.863 1.00 0.00 81 ARG A C 9
ATOM 12347 O O . ARG A 1 81 ? 2.815 6.237 3.463 1.00 0.00 81 ARG A O 9
ATOM 12368 N N . ILE A 1 82 ? 0.740 5.407 3.115 1.00 0.00 82 ILE A N 9
ATOM 12369 C CA . ILE A 1 82 ? 0.981 5.091 1.717 1.00 0.00 82 ILE A CA 9
ATOM 12370 C C . ILE A 1 82 ? 0.062 5.943 0.840 1.00 0.00 82 ILE A C 9
ATOM 12371 O O . ILE A 1 82 ? -1.126 5.652 0.712 1.00 0.00 82 ILE A O 9
ATOM 12387 N N . HIS A 1 83 ? 0.647 6.980 0.258 1.00 0.00 83 HIS A N 9
ATOM 12388 C CA . HIS A 1 83 ? -0.104 7.877 -0.603 1.00 0.00 83 HIS A CA 9
ATOM 12389 C C . HIS A 1 83 ? -0.200 7.279 -2.008 1.00 0.00 83 HIS A C 9
ATOM 12390 O O . HIS A 1 83 ? 0.803 7.174 -2.712 1.00 0.00 83 HIS A O 9
ATOM 12404 N N . VAL A 1 84 ? -1.416 6.903 -2.375 1.00 0.00 84 VAL A N 9
ATOM 12405 C CA . VAL A 1 84 ? -1.656 6.318 -3.683 1.00 0.00 84 VAL A CA 9
ATOM 12406 C C . VAL A 1 84 ? -1.928 7.434 -4.694 1.00 0.00 84 VAL A C 9
ATOM 12407 O O . VAL A 1 84 ? -3.060 7.895 -4.827 1.00 0.00 84 VAL A O 9
ATOM 12420 N N . ILE A 1 85 ? -0.869 7.837 -5.381 1.00 0.00 85 ILE A N 9
ATOM 12421 C CA . ILE A 1 85 ? -0.978 8.890 -6.376 1.00 0.00 85 ILE A CA 9
ATOM 12422 C C . ILE A 1 85 ? -1.791 8.378 -7.567 1.00 0.00 85 ILE A C 9
ATOM 12423 O O . ILE A 1 85 ? -1.278 7.631 -8.398 1.00 0.00 85 ILE A O 9
ATOM 12439 N N . ASP A 1 86 ? -3.046 8.801 -7.611 1.00 0.00 86 ASP A N 9
ATOM 12440 C CA . ASP A 1 86 ? -3.935 8.395 -8.687 1.00 0.00 86 ASP A CA 9
ATOM 12441 C C . ASP A 1 86 ? -3.310 8.777 -10.030 1.00 0.00 86 ASP A C 9
ATOM 12442 O O . ASP A 1 86 ? -3.371 9.935 -10.440 1.00 0.00 86 ASP A O 9
ATOM 12451 N N . HIS A 1 87 ? -2.724 7.781 -10.679 1.00 0.00 87 HIS A N 9
ATOM 12452 C CA . HIS A 1 87 ? -2.090 7.999 -11.968 1.00 0.00 87 HIS A CA 9
ATOM 12453 C C . HIS A 1 87 ? -3.056 7.609 -13.088 1.00 0.00 87 HIS A C 9
ATOM 12454 O O . HIS A 1 87 ? -2.658 7.503 -14.247 1.00 0.00 87 HIS A O 9
ATOM 12468 N N . SER A 1 88 ? -4.307 7.406 -12.702 1.00 0.00 88 SER A N 9
ATOM 12469 C CA . SER A 1 88 ? -5.334 7.030 -13.660 1.00 0.00 88 SER A CA 9
ATOM 12470 C C . SER A 1 88 ? -6.113 8.269 -14.104 1.00 0.00 88 SER A C 9
ATOM 12471 O O . SER A 1 88 ? -6.102 8.625 -15.282 1.00 0.00 88 SER A O 9
ATOM 12479 N N . GLY A 1 89 ? -6.772 8.893 -13.139 1.00 0.00 89 GLY A N 9
ATOM 12480 C CA . GLY A 1 89 ? -7.556 10.085 -13.416 1.00 0.00 89 GLY A CA 9
ATOM 12481 C C . GLY A 1 89 ? -9.052 9.765 -13.435 1.00 0.00 89 GLY A C 9
ATOM 12482 O O . GLY A 1 89 ? -9.578 9.182 -12.488 1.00 0.00 89 GLY A O 9
ATOM 12486 N N . SER A 1 90 ? -9.695 10.160 -14.524 1.00 0.00 90 SER A N 9
ATOM 12487 C CA . SER A 1 90 ? -11.120 9.923 -14.678 1.00 0.00 90 SER A CA 9
ATOM 12488 C C . SER A 1 90 ? -11.360 8.516 -15.228 1.00 0.00 90 SER A C 9
ATOM 12489 O O . SER A 1 90 ? -11.998 7.691 -14.575 1.00 0.00 90 SER A O 9
ATOM 12497 N N . GLY A 1 91 ? -10.836 8.284 -16.423 1.00 0.00 91 GLY A N 9
ATOM 12498 C CA . GLY A 1 91 ? -10.986 6.990 -17.067 1.00 0.00 91 GLY A CA 9
ATOM 12499 C C . GLY A 1 91 ? -10.091 6.888 -18.304 1.00 0.00 91 GLY A C 9
ATOM 12500 O O . GLY A 1 91 ? -9.629 7.901 -18.826 1.00 0.00 91 GLY A O 9
ATOM 12504 N N . PRO A 1 92 ? -9.868 5.622 -18.749 1.00 0.00 92 PRO A N 9
ATOM 12505 C CA . PRO A 1 92 ? -9.038 5.374 -19.915 1.00 0.00 92 PRO A CA 9
ATOM 12506 C C . PRO A 1 92 ? -9.780 5.733 -21.204 1.00 0.00 92 PRO A C 9
ATOM 12507 O O . PRO A 1 92 ? -10.891 5.259 -21.437 1.00 0.00 92 PRO A O 9
ATOM 12518 N N . SER A 1 93 ? -9.136 6.568 -22.007 1.00 0.00 93 SER A N 9
ATOM 12519 C CA . SER A 1 93 ? -9.722 6.996 -23.266 1.00 0.00 93 SER A CA 9
ATOM 12520 C C . SER A 1 93 ? -9.238 6.092 -24.402 1.00 0.00 93 SER A C 9
ATOM 12521 O O . SER A 1 93 ? -8.306 5.310 -24.223 1.00 0.00 93 SER A O 9
ATOM 12529 N N . SER A 1 94 ? -9.895 6.230 -25.545 1.00 0.00 94 SER A N 9
ATOM 12530 C CA . SER A 1 94 ? -9.543 5.435 -26.709 1.00 0.00 94 SER A CA 9
ATOM 12531 C C . SER A 1 94 ? -10.001 3.988 -26.513 1.00 0.00 94 SER A C 9
ATOM 12532 O O . SER A 1 94 ? -10.868 3.504 -27.239 1.00 0.00 94 SER A O 9
ATOM 12540 N N . GLY A 1 95 ? -9.397 3.339 -25.529 1.00 0.00 95 GLY A N 9
ATOM 12541 C CA . GLY A 1 95 ? -9.731 1.957 -25.229 1.00 0.00 95 GLY A CA 9
ATOM 12542 C C . GLY A 1 95 ? -8.475 1.148 -24.898 1.00 0.00 95 GLY A C 9
ATOM 12543 O O . GLY A 1 95 ? -8.470 0.362 -23.952 1.00 0.00 95 GLY A O 9
ATOM 12547 N N . GLY A 1 1 ? -2.130 -23.150 2.177 1.00 0.00 1 GLY A N 10
ATOM 12548 C CA . GLY A 1 1 ? -0.744 -22.860 1.848 1.00 0.00 1 GLY A CA 10
ATOM 12549 C C . GLY A 1 1 ? 0.123 -22.824 3.108 1.00 0.00 1 GLY A C 10
ATOM 12550 O O . GLY A 1 1 ? 0.996 -23.671 3.290 1.00 0.00 1 GLY A O 10
ATOM 12554 N N . SER A 1 2 ? -0.149 -21.834 3.946 1.00 0.00 2 SER A N 10
ATOM 12555 C CA . SER A 1 2 ? 0.595 -21.677 5.184 1.00 0.00 2 SER A CA 10
ATOM 12556 C C . SER A 1 2 ? -0.204 -20.822 6.170 1.00 0.00 2 SER A C 10
ATOM 12557 O O . SER A 1 2 ? -1.153 -20.143 5.780 1.00 0.00 2 SER A O 10
ATOM 12565 N N . SER A 1 3 ? 0.209 -20.882 7.427 1.00 0.00 3 SER A N 10
ATOM 12566 C CA . SER A 1 3 ? -0.456 -20.122 8.471 1.00 0.00 3 SER A CA 10
ATOM 12567 C C . SER A 1 3 ? 0.511 -19.098 9.070 1.00 0.00 3 SER A C 10
ATOM 12568 O O . SER A 1 3 ? 1.713 -19.153 8.817 1.00 0.00 3 SER A O 10
ATOM 12576 N N . GLY A 1 4 ? -0.051 -18.190 9.854 1.00 0.00 4 GLY A N 10
ATOM 12577 C CA . GLY A 1 4 ? 0.747 -17.156 10.491 1.00 0.00 4 GLY A CA 10
ATOM 12578 C C . GLY A 1 4 ? 0.295 -15.763 10.048 1.00 0.00 4 GLY A C 10
ATOM 12579 O O . GLY A 1 4 ? 0.912 -15.155 9.174 1.00 0.00 4 GLY A O 10
ATOM 12583 N N . SER A 1 5 ? -0.778 -15.298 10.670 1.00 0.00 5 SER A N 10
ATOM 12584 C CA . SER A 1 5 ? -1.320 -13.988 10.350 1.00 0.00 5 SER A CA 10
ATOM 12585 C C . SER A 1 5 ? -0.518 -12.901 11.068 1.00 0.00 5 SER A C 10
ATOM 12586 O O . SER A 1 5 ? -0.328 -12.963 12.281 1.00 0.00 5 SER A O 10
ATOM 12594 N N . SER A 1 6 ? -0.068 -11.929 10.287 1.00 0.00 6 SER A N 10
ATOM 12595 C CA . SER A 1 6 ? 0.710 -10.830 10.832 1.00 0.00 6 SER A CA 10
ATOM 12596 C C . SER A 1 6 ? 1.072 -9.843 9.721 1.00 0.00 6 SER A C 10
ATOM 12597 O O . SER A 1 6 ? 2.010 -10.075 8.961 1.00 0.00 6 SER A O 10
ATOM 12605 N N . GLY A 1 7 ? 0.308 -8.762 9.661 1.00 0.00 7 GLY A N 10
ATOM 12606 C CA . GLY A 1 7 ? 0.536 -7.738 8.655 1.00 0.00 7 GLY A CA 10
ATOM 12607 C C . GLY A 1 7 ? 1.087 -6.459 9.290 1.00 0.00 7 GLY A C 10
ATOM 12608 O O . GLY A 1 7 ? 1.773 -6.513 10.309 1.00 0.00 7 GLY A O 10
ATOM 12612 N N . VAL A 1 8 ? 0.765 -5.339 8.660 1.00 0.00 8 VAL A N 10
ATOM 12613 C CA . VAL A 1 8 ? 1.219 -4.049 9.150 1.00 0.00 8 VAL A CA 10
ATOM 12614 C C . VAL A 1 8 ? 0.141 -2.997 8.879 1.00 0.00 8 VAL A C 10
ATOM 12615 O O . VAL A 1 8 ? -0.319 -2.852 7.748 1.00 0.00 8 VAL A O 10
ATOM 12628 N N . MET A 1 9 ? -0.230 -2.291 9.936 1.00 0.00 9 MET A N 10
ATOM 12629 C CA . MET A 1 9 ? -1.245 -1.257 9.827 1.00 0.00 9 MET A CA 10
ATOM 12630 C C . MET A 1 9 ? -0.696 -0.023 9.108 1.00 0.00 9 MET A C 10
ATOM 12631 O O . MET A 1 9 ? 0.020 0.780 9.704 1.00 0.00 9 MET A O 10
ATOM 12645 N N . VAL A 1 10 ? -1.053 0.089 7.837 1.00 0.00 10 VAL A N 10
ATOM 12646 C CA . VAL A 1 10 ? -0.605 1.211 7.030 1.00 0.00 10 VAL A CA 10
ATOM 12647 C C . VAL A 1 10 ? -1.819 2.028 6.581 1.00 0.00 10 VAL A C 10
ATOM 12648 O O . VAL A 1 10 ? -2.876 1.468 6.295 1.00 0.00 10 VAL A O 10
ATOM 12661 N N . PHE A 1 11 ? -1.626 3.338 6.534 1.00 0.00 11 PHE A N 10
ATOM 12662 C CA . PHE A 1 11 ? -2.692 4.237 6.125 1.00 0.00 11 PHE A CA 10
ATOM 12663 C C . PHE A 1 11 ? -2.629 4.514 4.622 1.00 0.00 11 PHE A C 10
ATOM 12664 O O . PHE A 1 11 ? -1.778 5.273 4.162 1.00 0.00 11 PHE A O 10
ATOM 12681 N N . ILE A 1 12 ? -3.541 3.883 3.897 1.00 0.00 12 ILE A N 10
ATOM 12682 C CA . ILE A 1 12 ? -3.600 4.051 2.455 1.00 0.00 12 ILE A CA 10
ATOM 12683 C C . ILE A 1 12 ? -4.409 5.308 2.126 1.00 0.00 12 ILE A C 10
ATOM 12684 O O . ILE A 1 12 ? -5.337 5.661 2.852 1.00 0.00 12 ILE A O 10
ATOM 12700 N N . SER A 1 13 ? -4.028 5.948 1.030 1.00 0.00 13 SER A N 10
ATOM 12701 C CA . SER A 1 13 ? -4.706 7.157 0.596 1.00 0.00 13 SER A CA 10
ATOM 12702 C C . SER A 1 13 ? -4.560 7.324 -0.918 1.00 0.00 13 SER A C 10
ATOM 12703 O O . SER A 1 13 ? -3.752 6.642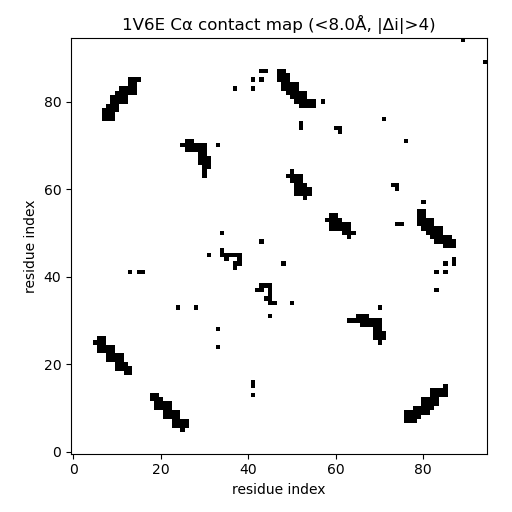 -1.546 1.00 0.00 13 SER A O 10
ATOM 12711 N N . SER A 1 14 ? -5.355 8.235 -1.460 1.00 0.00 14 SER A N 10
ATOM 12712 C CA . SER A 1 14 ? -5.324 8.500 -2.889 1.00 0.00 14 SER A CA 10
ATOM 12713 C C . SER A 1 14 ? -5.974 9.853 -3.184 1.00 0.00 14 SER A C 10
ATOM 12714 O O . SER A 1 14 ? -6.751 10.362 -2.377 1.00 0.00 14 SER A O 10
ATOM 12722 N N . SER A 1 15 ? -5.632 10.398 -4.342 1.00 0.00 15 SER A N 10
ATOM 12723 C CA . SER A 1 15 ? -6.172 11.682 -4.754 1.00 0.00 15 SER A CA 10
ATOM 12724 C C . SER A 1 15 ? -7.642 11.529 -5.150 1.00 0.00 15 SER A C 10
ATOM 12725 O O . SER A 1 15 ? -8.377 12.513 -5.213 1.00 0.00 15 SER A O 10
ATOM 12733 N N . LEU A 1 16 ? -8.026 10.287 -5.407 1.00 0.00 16 LEU A N 10
ATOM 12734 C CA . LEU A 1 16 ? -9.395 9.993 -5.796 1.00 0.00 16 LEU A CA 10
ATOM 12735 C C . LEU A 1 16 ? -10.312 10.157 -4.582 1.00 0.00 16 LEU A C 10
ATOM 12736 O O . LEU A 1 16 ? -11.295 10.894 -4.638 1.00 0.00 16 LEU A O 10
ATOM 12752 N N . ASN A 1 17 ? -9.957 9.459 -3.513 1.00 0.00 17 ASN A N 10
ATOM 12753 C CA . ASN A 1 17 ? -10.735 9.519 -2.288 1.00 0.00 17 ASN A CA 10
ATOM 12754 C C . ASN A 1 17 ? -10.300 10.737 -1.471 1.00 0.00 17 ASN A C 10
ATOM 12755 O O . ASN A 1 17 ? -11.096 11.305 -0.725 1.00 0.00 17 ASN A O 10
ATOM 12766 N N . SER A 1 18 ? -9.038 11.102 -1.640 1.00 0.00 18 SER A N 10
ATOM 12767 C CA . SER A 1 18 ? -8.487 12.243 -0.927 1.00 0.00 18 SER A CA 10
ATOM 12768 C C . SER A 1 18 ? -8.211 11.866 0.530 1.00 0.00 18 SER A C 10
ATOM 12769 O O . SER A 1 18 ? -7.069 11.921 0.983 1.00 0.00 18 SER A O 10
ATOM 12777 N N . PHE A 1 19 ? -9.276 11.491 1.223 1.00 0.00 19 PHE A N 10
ATOM 12778 C CA . PHE A 1 19 ? -9.163 11.105 2.619 1.00 0.00 19 PHE A CA 10
ATOM 12779 C C . PHE A 1 19 ? -8.276 9.868 2.776 1.00 0.00 19 PHE A C 10
ATOM 12780 O O . PHE A 1 19 ? -7.925 9.222 1.789 1.00 0.00 19 PHE A O 10
ATOM 12797 N N . ARG A 1 20 ? -7.939 9.575 4.023 1.00 0.00 20 ARG A N 10
ATOM 12798 C CA . ARG A 1 20 ? -7.099 8.428 4.322 1.00 0.00 20 ARG A CA 10
ATOM 12799 C C . ARG A 1 20 ? -7.963 7.223 4.700 1.00 0.00 20 ARG A C 10
ATOM 12800 O O . ARG A 1 20 ? -9.025 7.380 5.300 1.00 0.00 20 ARG A O 10
ATOM 12821 N N . SER A 1 21 ? -7.474 6.047 4.335 1.00 0.00 21 SER A N 10
ATOM 12822 C CA . SER A 1 21 ? -8.188 4.816 4.628 1.00 0.00 21 SER A CA 10
ATOM 12823 C C . SER A 1 21 ? -7.389 3.972 5.623 1.00 0.00 21 SER A C 10
ATOM 12824 O O . SER A 1 21 ? -6.220 4.254 5.883 1.00 0.00 21 SER A O 10
ATOM 12832 N N . GLU A 1 22 ? -8.051 2.954 6.153 1.00 0.00 22 GLU A N 10
ATOM 12833 C CA . GLU A 1 22 ? -7.417 2.067 7.114 1.00 0.00 22 GLU A CA 10
ATOM 12834 C C . GLU A 1 22 ? -7.473 0.621 6.618 1.00 0.00 22 GLU A C 10
ATOM 12835 O O . GLU A 1 22 ? -8.499 -0.045 6.747 1.00 0.00 22 GLU A O 10
ATOM 12847 N N . LYS A 1 23 ? -6.355 0.176 6.062 1.00 0.00 23 LYS A N 10
ATOM 12848 C CA . LYS A 1 23 ? -6.264 -1.179 5.546 1.00 0.00 23 LYS A CA 10
ATOM 12849 C C . LYS A 1 23 ? -5.024 -1.860 6.130 1.00 0.00 23 LYS A C 10
ATOM 12850 O O . LYS A 1 23 ? -4.223 -1.220 6.810 1.00 0.00 23 LYS A O 10
ATOM 12869 N N . ARG A 1 24 ? -4.905 -3.148 5.844 1.00 0.00 24 ARG A N 10
ATOM 12870 C CA . ARG A 1 24 ? -3.777 -3.922 6.332 1.00 0.00 24 ARG A CA 10
ATOM 12871 C C . ARG A 1 24 ? -3.187 -4.771 5.204 1.00 0.00 24 ARG A C 10
ATOM 12872 O O . ARG A 1 24 ? -3.892 -5.135 4.264 1.00 0.00 24 ARG A O 10
ATOM 12893 N N . TYR A 1 25 ? -1.901 -5.060 5.334 1.00 0.00 25 TYR A N 10
ATOM 12894 C CA . TYR A 1 25 ? -1.209 -5.859 4.337 1.00 0.00 25 TYR A CA 10
ATOM 12895 C C . TYR A 1 25 ? 0.012 -6.554 4.943 1.00 0.00 25 TYR A C 10
ATOM 12896 O O . TYR A 1 25 ? 0.609 -6.052 5.894 1.00 0.00 25 TYR A O 10
ATOM 12914 N N . SER A 1 26 ? 0.348 -7.699 4.367 1.00 0.00 26 SER A N 10
ATOM 12915 C CA . SER A 1 26 ? 1.487 -8.468 4.838 1.00 0.00 26 SER A CA 10
ATOM 12916 C C . SER A 1 26 ? 2.780 -7.909 4.240 1.00 0.00 26 SER A C 10
ATOM 12917 O O . SER A 1 26 ? 2.919 -7.830 3.020 1.00 0.00 26 SER A O 10
ATOM 12925 N N . ARG A 1 27 ? 3.691 -7.536 5.125 1.00 0.00 27 ARG A N 10
ATOM 12926 C CA . ARG A 1 27 ? 4.967 -6.987 4.700 1.00 0.00 27 ARG A CA 10
ATOM 12927 C C . ARG A 1 27 ? 5.538 -7.806 3.540 1.00 0.00 27 ARG A C 10
ATOM 12928 O O . ARG A 1 27 ? 6.311 -7.292 2.734 1.00 0.00 27 ARG A O 10
ATOM 12949 N N . SER A 1 28 ? 5.133 -9.067 3.493 1.00 0.00 28 SER A N 10
ATOM 12950 C CA . SER A 1 28 ? 5.594 -9.962 2.445 1.00 0.00 28 SER A CA 10
ATOM 12951 C C . SER A 1 28 ? 5.096 -9.474 1.083 1.00 0.00 28 SER A C 10
ATOM 12952 O O . SER A 1 28 ? 5.832 -9.515 0.098 1.00 0.00 28 SER A O 10
ATOM 12960 N N . LEU A 1 29 ? 3.851 -9.022 1.072 1.00 0.00 29 LEU A N 10
ATOM 12961 C CA . LEU A 1 29 ? 3.246 -8.526 -0.153 1.00 0.00 29 LEU A CA 10
ATOM 12962 C C . LEU A 1 29 ? 4.280 -7.713 -0.934 1.00 0.00 29 LEU A C 10
ATOM 12963 O O . LEU A 1 29 ? 4.812 -6.727 -0.427 1.00 0.00 29 LEU A O 10
ATOM 12979 N N . THR A 1 30 ? 4.534 -8.156 -2.157 1.00 0.00 30 THR A N 10
ATOM 12980 C CA . THR A 1 30 ? 5.495 -7.482 -3.013 1.00 0.00 30 THR A CA 10
ATOM 12981 C C . THR A 1 30 ? 4.915 -6.164 -3.530 1.00 0.00 30 THR A C 10
ATOM 12982 O O . THR A 1 30 ? 3.743 -6.098 -3.896 1.00 0.00 30 THR A O 10
ATOM 12993 N N . ILE A 1 31 ? 5.764 -5.146 -3.544 1.00 0.00 31 ILE A N 10
ATOM 12994 C CA . ILE A 1 31 ? 5.351 -3.834 -4.011 1.00 0.00 31 ILE A CA 10
ATOM 12995 C C . ILE A 1 31 ? 4.363 -3.996 -5.167 1.00 0.00 31 ILE A C 10
ATOM 12996 O O . ILE A 1 31 ? 3.336 -3.320 -5.211 1.00 0.00 31 ILE A O 10
ATOM 13012 N N . ALA A 1 32 ? 4.707 -4.896 -6.076 1.00 0.00 32 ALA A N 10
ATOM 13013 C CA . ALA A 1 32 ? 3.864 -5.155 -7.230 1.00 0.00 32 ALA A CA 10
ATOM 13014 C C . ALA A 1 32 ? 2.494 -5.645 -6.755 1.00 0.00 32 ALA A C 10
ATOM 13015 O O . ALA A 1 32 ? 1.469 -5.054 -7.093 1.00 0.00 32 ALA A O 10
ATOM 13022 N N . GLU A 1 33 ? 2.521 -6.718 -5.980 1.00 0.00 33 GLU A N 10
ATOM 13023 C CA . GLU A 1 33 ? 1.294 -7.293 -5.455 1.00 0.00 33 GLU A CA 10
ATOM 13024 C C . GLU A 1 33 ? 0.553 -6.268 -4.594 1.00 0.00 33 GLU A C 10
ATOM 13025 O O . GLU A 1 33 ? -0.651 -6.073 -4.754 1.00 0.00 33 GLU A O 10
ATOM 13037 N N . PHE A 1 34 ? 1.303 -5.641 -3.700 1.00 0.00 34 PHE A N 10
ATOM 13038 C CA . PHE A 1 34 ? 0.732 -4.641 -2.814 1.00 0.00 34 PHE A CA 10
ATOM 13039 C C . PHE A 1 34 ? -0.219 -3.714 -3.574 1.00 0.00 34 PHE A C 10
ATOM 13040 O O . PHE A 1 34 ? -1.339 -3.467 -3.130 1.00 0.00 34 PHE A O 10
ATOM 13057 N N . LYS A 1 35 ? 0.263 -3.225 -4.708 1.00 0.00 35 LYS A N 10
ATOM 13058 C CA . LYS A 1 35 ? -0.530 -2.330 -5.534 1.00 0.00 35 LYS A CA 10
ATOM 13059 C C . LYS A 1 35 ? -1.788 -3.061 -6.007 1.00 0.00 35 LYS A C 10
ATOM 13060 O O . LYS A 1 35 ? -2.894 -2.533 -5.901 1.00 0.00 35 LYS A O 10
ATOM 13079 N N . CYS A 1 36 ? -1.578 -4.265 -6.518 1.00 0.00 36 CYS A N 10
ATOM 13080 C CA . CYS A 1 36 ? -2.681 -5.073 -7.008 1.00 0.00 36 CYS A CA 10
ATOM 13081 C C . CYS A 1 36 ? -3.852 -4.929 -6.034 1.00 0.00 36 CYS A C 10
ATOM 13082 O O . CYS A 1 36 ? -5.011 -4.925 -6.447 1.00 0.00 36 CYS A O 10
ATOM 13090 N N . LYS A 1 37 ? -3.509 -4.814 -4.759 1.00 0.00 37 LYS A N 10
ATOM 13091 C CA . LYS A 1 37 ? -4.517 -4.670 -3.723 1.00 0.00 37 LYS A CA 10
ATOM 13092 C C . LYS A 1 37 ? -5.107 -3.259 -3.784 1.00 0.00 37 LYS A C 10
ATOM 13093 O O . LYS A 1 37 ? -6.325 -3.094 -3.825 1.00 0.00 37 LYS A O 10
ATOM 13112 N N . LEU A 1 38 ? -4.216 -2.279 -3.789 1.00 0.00 38 LEU A N 10
ATOM 13113 C CA . LEU A 1 38 ? -4.633 -0.889 -3.845 1.00 0.00 38 LEU A CA 10
ATOM 13114 C C . LEU A 1 38 ? -5.613 -0.701 -5.005 1.00 0.00 38 LEU A C 10
ATOM 13115 O O . LEU A 1 38 ? -6.515 0.132 -4.931 1.00 0.00 38 LEU A O 10
ATOM 13131 N N . GLU A 1 39 ? -5.402 -1.489 -6.049 1.00 0.00 39 GLU A N 10
ATOM 13132 C CA . GLU A 1 39 ? -6.256 -1.420 -7.223 1.00 0.00 39 GLU A CA 10
ATOM 13133 C C . GLU A 1 39 ? -7.729 -1.447 -6.811 1.00 0.00 39 GLU A C 10
ATOM 13134 O O . GLU A 1 39 ? -8.585 -0.915 -7.516 1.00 0.00 39 GLU A O 10
ATOM 13146 N N . LEU A 1 40 ? -7.980 -2.073 -5.670 1.00 0.00 40 LEU A N 10
ATOM 13147 C CA . LEU A 1 40 ? -9.334 -2.176 -5.155 1.00 0.00 40 LEU A CA 10
ATOM 13148 C C . LEU A 1 40 ? -9.606 -1.007 -4.207 1.00 0.00 40 LEU A C 10
ATOM 13149 O O . LEU A 1 40 ? -10.752 -0.592 -4.039 1.00 0.00 40 LEU A O 10
ATOM 13165 N N . VAL A 1 41 ? -8.533 -0.508 -3.611 1.00 0.00 41 VAL A N 10
ATOM 13166 C CA . VAL A 1 41 ? -8.641 0.606 -2.684 1.00 0.00 41 VAL A CA 10
ATOM 13167 C C . VAL A 1 41 ? -8.999 1.876 -3.459 1.00 0.00 41 VAL A C 10
ATOM 13168 O O . VAL A 1 41 ? -9.878 2.631 -3.047 1.00 0.00 41 VAL A O 10
ATOM 13181 N N . VAL A 1 42 ? -8.299 2.072 -4.567 1.00 0.00 42 VAL A N 10
ATOM 13182 C CA . VAL A 1 42 ? -8.532 3.237 -5.402 1.00 0.00 42 VAL A CA 10
ATOM 13183 C C . VAL A 1 42 ? -9.506 2.869 -6.523 1.00 0.00 42 VAL A C 10
ATOM 13184 O O . VAL A 1 42 ? -10.299 3.702 -6.960 1.00 0.00 42 VAL A O 10
ATOM 13197 N N . GLY A 1 43 ? -9.414 1.621 -6.957 1.00 0.00 43 GLY A N 10
ATOM 13198 C CA . GLY A 1 43 ? -10.278 1.133 -8.019 1.00 0.00 43 GLY A CA 10
ATOM 13199 C C . GLY A 1 43 ? -9.636 1.350 -9.391 1.00 0.00 43 GLY A C 10
ATOM 13200 O O . GLY A 1 43 ? -10.331 1.391 -10.405 1.00 0.00 43 GLY A O 10
ATOM 13204 N N . SER A 1 44 ? -8.318 1.483 -9.378 1.00 0.00 44 SER A N 10
ATOM 13205 C CA . SER A 1 44 ? -7.575 1.695 -10.609 1.00 0.00 44 SER A CA 10
ATOM 13206 C C . SER A 1 44 ? -6.480 0.636 -10.748 1.00 0.00 44 SER A C 10
ATOM 13207 O O . SER A 1 44 ? -6.229 -0.129 -9.818 1.00 0.00 44 SER A O 10
ATOM 13215 N N . PRO A 1 45 ? -5.841 0.624 -11.949 1.00 0.00 45 PRO A N 10
ATOM 13216 C CA . PRO A 1 45 ? -4.779 -0.329 -12.222 1.00 0.00 45 PRO A CA 10
ATOM 13217 C C . PRO A 1 45 ? -3.489 0.066 -11.500 1.00 0.00 45 PRO A C 10
ATOM 13218 O O . PRO A 1 45 ? -3.130 1.242 -11.462 1.00 0.00 45 PRO A O 10
ATOM 13229 N N . ALA A 1 46 ? -2.828 -0.939 -10.945 1.00 0.00 46 ALA A N 10
ATOM 13230 C CA . ALA A 1 46 ? -1.585 -0.712 -10.227 1.00 0.00 46 ALA A CA 10
ATOM 13231 C C . ALA A 1 46 ? -0.535 -0.162 -11.194 1.00 0.00 46 ALA A C 10
ATOM 13232 O O . ALA A 1 46 ? 0.459 0.425 -10.769 1.00 0.00 46 ALA A O 10
ATOM 13239 N N . SER A 1 47 ? -0.790 -0.372 -12.477 1.00 0.00 47 SER A N 10
ATOM 13240 C CA . SER A 1 47 ? 0.121 0.095 -13.508 1.00 0.00 47 SER A CA 10
ATOM 13241 C C . SER A 1 47 ? -0.131 1.576 -13.797 1.00 0.00 47 SER A C 10
ATOM 13242 O O . SER A 1 47 ? 0.601 2.195 -14.568 1.00 0.00 47 SER A O 10
ATOM 13250 N N . CYS A 1 48 ? -1.170 2.101 -13.164 1.00 0.00 48 CYS A N 10
ATOM 13251 C CA . CYS A 1 48 ? -1.527 3.498 -13.344 1.00 0.00 48 CYS A CA 10
ATOM 13252 C C . CYS A 1 48 ? -1.644 4.146 -11.962 1.00 0.00 48 CYS A C 10
ATOM 13253 O O . CYS A 1 48 ? -2.428 5.074 -11.773 1.00 0.00 48 CYS A O 10
ATOM 13261 N N . MET A 1 49 ? -0.852 3.630 -11.034 1.00 0.00 49 MET A N 10
ATOM 13262 C CA . MET A 1 49 ? -0.856 4.147 -9.676 1.00 0.00 49 MET A CA 10
ATOM 13263 C C . MET A 1 49 ? 0.527 4.017 -9.035 1.00 0.00 49 MET A C 10
ATOM 13264 O O . MET A 1 49 ? 1.189 2.990 -9.181 1.00 0.00 49 MET A O 10
ATOM 13278 N N . GLU A 1 50 ? 0.924 5.073 -8.340 1.00 0.00 50 GLU A N 10
ATOM 13279 C CA . GLU A 1 50 ? 2.216 5.090 -7.676 1.00 0.00 50 GLU A CA 10
ATOM 13280 C C . GLU A 1 50 ? 2.040 4.923 -6.166 1.00 0.00 50 GLU A C 10
ATOM 13281 O O . GLU A 1 50 ? 0.917 4.926 -5.664 1.00 0.00 50 GLU A O 10
ATOM 13293 N N . LEU A 1 51 ? 3.167 4.780 -5.483 1.00 0.00 51 LEU A N 10
ATOM 13294 C CA . LEU A 1 51 ? 3.151 4.612 -4.040 1.00 0.00 51 LEU A CA 10
ATOM 13295 C C . LEU A 1 51 ? 4.026 5.688 -3.396 1.00 0.00 51 LEU A C 10
ATOM 13296 O O . LEU A 1 51 ? 4.807 6.349 -4.079 1.00 0.00 51 LEU A O 10
ATOM 13312 N N . GLU A 1 52 ? 3.867 5.831 -2.088 1.00 0.00 52 GLU A N 10
ATOM 13313 C CA . GLU A 1 52 ? 4.633 6.816 -1.344 1.00 0.00 52 GLU A CA 10
ATOM 13314 C C . GLU A 1 52 ? 4.682 6.441 0.139 1.00 0.00 52 GLU A C 10
ATOM 13315 O O . GLU A 1 52 ? 3.675 6.029 0.712 1.00 0.00 52 GLU A O 10
ATOM 13327 N N . LEU A 1 53 ? 5.864 6.597 0.717 1.00 0.00 53 LEU A N 10
ATOM 13328 C CA . LEU A 1 53 ? 6.057 6.280 2.122 1.00 0.00 53 LEU A CA 10
ATOM 13329 C C . LEU A 1 53 ? 6.293 7.573 2.904 1.00 0.00 53 LEU A C 10
ATOM 13330 O O . LEU A 1 53 ? 7.383 8.142 2.856 1.00 0.00 53 LEU A O 10
ATOM 13346 N N . TYR A 1 54 ? 5.255 8.000 3.607 1.00 0.00 54 TYR A N 10
ATOM 13347 C CA . TYR A 1 54 ? 5.335 9.216 4.399 1.00 0.00 54 TYR A CA 10
ATOM 13348 C C . TYR A 1 54 ? 5.563 8.893 5.877 1.00 0.00 54 TYR A C 10
ATOM 13349 O O . TYR A 1 54 ? 4.946 7.978 6.419 1.00 0.00 54 TYR A O 10
ATOM 13367 N N . GLY A 1 55 ? 6.452 9.664 6.487 1.00 0.00 55 GLY A N 10
ATOM 13368 C CA . GLY A 1 55 ? 6.769 9.471 7.892 1.00 0.00 55 GLY A CA 10
ATOM 13369 C C . GLY A 1 55 ? 5.542 9.721 8.771 1.00 0.00 55 GLY A C 10
ATOM 13370 O O . GLY A 1 55 ? 4.427 9.348 8.407 1.00 0.00 55 GLY A O 10
ATOM 13374 N N . ALA A 1 56 ? 5.787 10.351 9.910 1.00 0.00 56 ALA A N 10
ATOM 13375 C CA . ALA A 1 56 ? 4.716 10.655 10.844 1.00 0.00 56 ALA A CA 10
ATOM 13376 C C . ALA A 1 56 ? 3.966 11.900 10.365 1.00 0.00 56 ALA A C 10
ATOM 13377 O O . ALA A 1 56 ? 2.844 11.801 9.870 1.00 0.00 56 ALA A O 10
ATOM 13384 N N . ASP A 1 57 ? 4.616 13.043 10.529 1.00 0.00 57 ASP A N 10
ATOM 13385 C CA . ASP A 1 57 ? 4.025 14.305 10.119 1.00 0.00 57 ASP A CA 10
ATOM 13386 C C . ASP A 1 57 ? 4.073 14.415 8.594 1.00 0.00 57 ASP A C 10
ATOM 13387 O O . ASP A 1 57 ? 4.650 15.357 8.053 1.00 0.00 57 ASP A O 10
ATOM 13396 N N . ASP A 1 58 ? 3.459 13.438 7.943 1.00 0.00 58 ASP A N 10
ATOM 13397 C CA . ASP A 1 58 ? 3.424 13.413 6.490 1.00 0.00 58 ASP A CA 10
ATOM 13398 C C . ASP A 1 58 ? 4.779 13.870 5.944 1.00 0.00 58 ASP A C 10
ATOM 13399 O O . ASP A 1 58 ? 4.915 15.000 5.478 1.00 0.00 58 ASP A O 10
ATOM 13408 N N . LYS A 1 59 ? 5.746 12.967 6.019 1.00 0.00 59 LYS A N 10
ATOM 13409 C CA . LYS A 1 59 ? 7.084 13.263 5.538 1.00 0.00 59 LYS A CA 10
ATOM 13410 C C . LYS A 1 59 ? 7.537 12.153 4.587 1.00 0.00 59 LYS A C 10
ATOM 13411 O O . LYS A 1 59 ? 7.992 11.099 5.029 1.00 0.00 59 LYS A O 10
ATOM 13430 N N . PHE A 1 60 ? 7.396 12.428 3.299 1.00 0.00 60 PHE A N 10
ATOM 13431 C CA . PHE A 1 60 ? 7.784 11.466 2.281 1.00 0.00 60 PHE A CA 10
ATOM 13432 C C . PHE A 1 60 ? 9.200 10.944 2.533 1.00 0.00 60 PHE A C 10
ATOM 13433 O O . PHE A 1 60 ? 10.095 11.711 2.883 1.00 0.00 60 PHE A O 10
ATOM 13450 N N . TYR A 1 61 ? 9.358 9.642 2.344 1.00 0.00 61 TYR A N 10
ATOM 13451 C CA . TYR A 1 61 ? 10.649 9.008 2.546 1.00 0.00 61 TYR A CA 10
ATOM 13452 C C . TYR A 1 61 ? 11.184 8.423 1.237 1.00 0.00 61 TYR A C 10
ATOM 13453 O O . TYR A 1 61 ? 12.129 8.953 0.656 1.00 0.00 61 TYR A O 10
ATOM 13471 N N . SER A 1 62 ? 10.554 7.337 0.811 1.00 0.00 62 SER A N 10
ATOM 13472 C CA . SER A 1 62 ? 10.955 6.675 -0.419 1.00 0.00 62 SER A CA 10
ATOM 13473 C C . SER A 1 62 ? 9.719 6.321 -1.249 1.00 0.00 62 SER A C 10
ATOM 13474 O O . SER A 1 62 ? 8.590 6.497 -0.794 1.00 0.00 62 SER A O 10
ATOM 13482 N N . LYS A 1 63 ? 9.975 5.830 -2.453 1.00 0.00 63 LYS A N 10
ATOM 13483 C CA . LYS A 1 63 ? 8.897 5.451 -3.351 1.00 0.00 63 LYS A CA 10
ATOM 13484 C C . LYS A 1 63 ? 8.834 3.925 -3.449 1.00 0.00 63 LYS A C 10
ATOM 13485 O O . LYS A 1 63 ? 9.842 3.275 -3.721 1.00 0.00 63 LYS A O 10
ATOM 13504 N N . LEU A 1 64 ? 7.640 3.398 -3.221 1.00 0.00 64 LEU A N 10
ATOM 13505 C CA . LEU A 1 64 ? 7.432 1.962 -3.280 1.00 0.00 64 LEU A CA 10
ATOM 13506 C C . LEU A 1 64 ? 7.184 1.546 -4.732 1.00 0.00 64 LEU A C 10
ATOM 13507 O O . LEU A 1 64 ? 6.076 1.146 -5.086 1.00 0.00 64 LEU A O 10
ATOM 13523 N N . ASP A 1 65 ? 8.234 1.655 -5.532 1.00 0.00 65 ASP A N 10
ATOM 13524 C CA . ASP A 1 65 ? 8.144 1.296 -6.938 1.00 0.00 65 ASP A CA 10
ATOM 13525 C C . ASP A 1 65 ? 8.771 -0.084 -7.148 1.00 0.00 65 ASP A C 10
ATOM 13526 O O . ASP A 1 65 ? 8.191 -0.938 -7.817 1.00 0.00 65 ASP A O 10
ATOM 13535 N N . GLN A 1 66 ? 9.946 -0.260 -6.563 1.00 0.00 66 GLN A N 10
ATOM 13536 C CA . GLN A 1 66 ? 10.658 -1.521 -6.677 1.00 0.00 66 GLN A CA 10
ATOM 13537 C C . GLN A 1 66 ? 9.695 -2.694 -6.484 1.00 0.00 66 GLN A C 10
ATOM 13538 O O . GLN A 1 66 ? 9.222 -2.938 -5.375 1.00 0.00 66 GLN A O 10
ATOM 13552 N N . GLU A 1 67 ? 9.432 -3.389 -7.581 1.00 0.00 67 GLU A N 10
ATOM 13553 C CA . GLU A 1 67 ? 8.533 -4.530 -7.546 1.00 0.00 67 GLU A CA 10
ATOM 13554 C C . GLU A 1 67 ? 9.215 -5.722 -6.871 1.00 0.00 67 GLU A C 10
ATOM 13555 O O . GLU A 1 67 ? 8.567 -6.495 -6.167 1.00 0.00 67 GLU A O 10
ATOM 13567 N N . ASP A 1 68 ? 10.513 -5.834 -7.111 1.00 0.00 68 ASP A N 10
ATOM 13568 C CA . ASP A 1 68 ? 11.289 -6.919 -6.535 1.00 0.00 68 ASP A CA 10
ATOM 13569 C C . ASP A 1 68 ? 11.464 -6.675 -5.035 1.00 0.00 68 ASP A C 10
ATOM 13570 O O . ASP A 1 68 ? 11.898 -7.564 -4.304 1.00 0.00 68 ASP A O 10
ATOM 13579 N N . ALA A 1 69 ? 11.118 -5.465 -4.620 1.00 0.00 69 ALA A N 10
ATOM 13580 C CA . ALA A 1 69 ? 11.231 -5.092 -3.220 1.00 0.00 69 ALA A CA 10
ATOM 13581 C C . ALA A 1 69 ? 10.024 -5.636 -2.453 1.00 0.00 69 ALA A C 10
ATOM 13582 O O . ALA A 1 69 ? 8.941 -5.786 -3.018 1.00 0.00 69 ALA A O 10
ATOM 13589 N N . LEU A 1 70 ? 10.251 -5.916 -1.178 1.00 0.00 70 LEU A N 10
ATOM 13590 C CA . LEU A 1 70 ? 9.196 -6.440 -0.328 1.00 0.00 70 LEU A CA 10
ATOM 13591 C C . LEU A 1 70 ? 8.780 -5.368 0.681 1.00 0.00 70 LEU A C 10
ATOM 13592 O O . LEU A 1 70 ? 9.630 -4.743 1.314 1.00 0.00 70 LEU A O 10
ATOM 13608 N N . LEU A 1 71 ? 7.473 -5.186 0.799 1.00 0.00 71 LEU A N 10
ATOM 13609 C CA . LEU A 1 71 ? 6.934 -4.200 1.720 1.00 0.00 71 LEU A CA 10
ATOM 13610 C C . LEU A 1 71 ? 7.513 -4.442 3.115 1.00 0.00 71 LEU A C 10
ATOM 13611 O O . LEU A 1 71 ? 7.064 -5.336 3.831 1.00 0.00 71 LEU A O 10
ATOM 13627 N N . GLY A 1 72 ? 8.501 -3.629 3.461 1.00 0.00 72 GLY A N 10
ATOM 13628 C CA . GLY A 1 72 ? 9.145 -3.744 4.758 1.00 0.00 72 GLY A CA 10
ATOM 13629 C C . GLY A 1 72 ? 10.579 -3.212 4.706 1.00 0.00 72 GLY A C 10
ATOM 13630 O O . GLY A 1 72 ? 10.967 -2.383 5.527 1.00 0.00 72 GLY A O 10
ATOM 13634 N N . SER A 1 73 ? 11.327 -3.712 3.733 1.00 0.00 73 SER A N 10
ATOM 13635 C CA . SER A 1 73 ? 12.709 -3.298 3.564 1.00 0.00 73 SER A CA 10
ATOM 13636 C C . SER A 1 73 ? 12.816 -1.776 3.668 1.00 0.00 73 SER A C 10
ATOM 13637 O O . SER A 1 73 ? 13.854 -1.249 4.066 1.00 0.00 73 SER A O 10
ATOM 13645 N N . TYR A 1 74 ? 11.729 -1.112 3.304 1.00 0.00 74 TYR A N 10
ATOM 13646 C CA . TYR A 1 74 ? 11.687 0.340 3.352 1.00 0.00 74 TYR A CA 10
ATOM 13647 C C . TYR A 1 74 ? 11.448 0.835 4.780 1.00 0.00 74 TYR A C 10
ATOM 13648 O O . TYR A 1 74 ? 11.060 0.060 5.653 1.00 0.00 74 TYR A O 10
ATOM 13666 N N . PRO A 1 75 ? 11.697 2.157 4.979 1.00 0.00 75 PRO A N 10
ATOM 13667 C CA . PRO A 1 75 ? 11.512 2.764 6.286 1.00 0.00 75 PRO A CA 10
ATOM 13668 C C . PRO A 1 75 ? 10.027 2.961 6.595 1.00 0.00 75 PRO A C 10
ATOM 13669 O O . PRO A 1 75 ? 9.591 4.076 6.878 1.00 0.00 75 PRO A O 10
ATOM 13680 N N . VAL A 1 76 ? 9.291 1.862 6.529 1.00 0.00 76 VAL A N 10
ATOM 13681 C CA . VAL A 1 76 ? 7.863 1.900 6.798 1.00 0.00 76 VAL A CA 10
ATOM 13682 C C . VAL A 1 76 ? 7.543 0.960 7.962 1.00 0.00 76 VAL A C 10
ATOM 13683 O O . VAL A 1 76 ? 8.355 0.108 8.318 1.00 0.00 76 VAL A O 10
ATOM 13696 N N . ASP A 1 77 ? 6.357 1.147 8.523 1.00 0.00 77 ASP A N 10
ATOM 13697 C CA . ASP A 1 77 ? 5.919 0.326 9.639 1.00 0.00 77 ASP A CA 10
ATOM 13698 C C . ASP A 1 77 ? 4.448 0.624 9.939 1.00 0.00 77 ASP A C 10
ATOM 13699 O O . ASP A 1 77 ? 3.886 1.583 9.414 1.00 0.00 77 ASP A O 10
ATOM 13708 N N . ASP A 1 78 ? 3.868 -0.217 10.783 1.00 0.00 78 ASP A N 10
ATOM 13709 C CA . ASP A 1 78 ? 2.474 -0.056 11.159 1.00 0.00 78 ASP A CA 10
ATOM 13710 C C . ASP A 1 78 ? 2.267 1.341 11.747 1.00 0.00 78 ASP A C 10
ATOM 13711 O O . ASP A 1 78 ? 2.658 1.605 12.883 1.00 0.00 78 ASP A O 10
ATOM 13720 N N . GLY A 1 79 ? 1.652 2.200 10.947 1.00 0.00 79 GLY A N 10
ATOM 13721 C CA . GLY A 1 79 ? 1.388 3.564 11.374 1.00 0.00 79 GLY A CA 10
ATOM 13722 C C . GLY A 1 79 ? 1.763 4.563 10.279 1.00 0.00 79 GLY A C 10
ATOM 13723 O O . GLY A 1 79 ? 1.290 5.699 10.281 1.00 0.00 79 GLY A O 10
ATOM 13727 N N . CYS A 1 80 ? 2.611 4.105 9.369 1.00 0.00 80 CYS A N 10
ATOM 13728 C CA . CYS A 1 80 ? 3.055 4.946 8.270 1.00 0.00 80 CYS A CA 10
ATOM 13729 C C . CYS A 1 80 ? 1.844 5.269 7.393 1.00 0.00 80 CYS A C 10
ATOM 13730 O O . CYS A 1 80 ? 0.710 4.964 7.757 1.00 0.00 80 CYS A O 10
ATOM 13738 N N . ARG A 1 81 ? 2.127 5.883 6.253 1.00 0.00 81 ARG A N 10
ATOM 13739 C CA . ARG A 1 81 ? 1.075 6.251 5.321 1.00 0.00 81 ARG A CA 10
ATOM 13740 C C . ARG A 1 81 ? 1.484 5.895 3.890 1.00 0.00 81 ARG A C 10
ATOM 13741 O O . ARG A 1 81 ? 2.634 6.096 3.502 1.00 0.00 81 ARG A O 10
ATOM 13762 N N . ILE A 1 82 ? 0.521 5.372 3.146 1.00 0.00 82 ILE A N 10
ATOM 13763 C CA . ILE A 1 82 ? 0.768 4.986 1.767 1.00 0.00 82 ILE A CA 10
ATOM 13764 C C . ILE A 1 82 ? -0.154 5.787 0.845 1.00 0.00 82 ILE A C 10
ATOM 13765 O O . ILE A 1 82 ? -1.327 5.452 0.690 1.00 0.00 82 ILE A O 10
ATOM 13781 N N . HIS A 1 83 ? 0.412 6.831 0.257 1.00 0.00 83 HIS A N 10
ATOM 13782 C CA . HIS A 1 83 ? -0.344 7.683 -0.646 1.00 0.00 83 HIS A CA 10
ATOM 13783 C C . HIS A 1 83 ? -0.300 7.100 -2.059 1.00 0.00 83 HIS A C 10
ATOM 13784 O O . HIS A 1 83 ? 0.775 6.943 -2.637 1.00 0.00 83 HIS A O 10
ATOM 13798 N N . VAL A 1 84 ? -1.481 6.794 -2.576 1.00 0.00 84 VAL A N 10
ATOM 13799 C CA . VAL A 1 84 ? -1.591 6.232 -3.912 1.00 0.00 84 VAL A CA 10
ATOM 13800 C C . VAL A 1 84 ? -1.868 7.356 -4.912 1.00 0.00 84 VAL A C 10
ATOM 13801 O O . VAL A 1 84 ? -2.966 7.910 -4.940 1.00 0.00 84 VAL A O 10
ATOM 13814 N N . ILE A 1 85 ? -0.854 7.659 -5.709 1.00 0.00 85 ILE A N 10
ATOM 13815 C CA . ILE A 1 85 ? -0.975 8.707 -6.709 1.00 0.00 85 ILE A CA 10
ATOM 13816 C C . ILE A 1 85 ? -1.722 8.160 -7.927 1.00 0.00 85 ILE A C 10
ATOM 13817 O O . ILE A 1 85 ? -1.148 7.435 -8.738 1.00 0.00 85 ILE A O 10
ATOM 13833 N N . ASP A 1 86 ? -2.992 8.528 -8.016 1.00 0.00 86 ASP A N 10
ATOM 13834 C CA . ASP A 1 86 ? -3.824 8.083 -9.121 1.00 0.00 86 ASP A CA 10
ATOM 13835 C C . ASP A 1 86 ? -3.147 8.451 -10.443 1.00 0.00 86 ASP A C 10
ATOM 13836 O O . ASP A 1 86 ? -3.159 9.611 -10.849 1.00 0.00 86 ASP A O 10
ATOM 13845 N N . HIS A 1 87 ? -2.573 7.439 -11.078 1.00 0.00 87 HIS A N 10
ATOM 13846 C CA . HIS A 1 87 ? -1.893 7.641 -12.346 1.00 0.00 87 HIS A CA 10
ATOM 13847 C C . HIS A 1 87 ? -2.790 7.167 -13.491 1.00 0.00 87 HIS A C 10
ATOM 13848 O O . HIS A 1 87 ? -2.297 6.752 -14.539 1.00 0.00 87 HIS A O 10
ATOM 13862 N N . SER A 1 88 ? -4.090 7.246 -13.252 1.00 0.00 88 SER A N 10
ATOM 13863 C CA . SER A 1 88 ? -5.061 6.830 -14.251 1.00 0.00 88 SER A CA 10
ATOM 13864 C C . SER A 1 88 ? -5.923 8.022 -14.671 1.00 0.00 88 SER A C 10
ATOM 13865 O O . SER A 1 88 ? -7.100 8.096 -14.322 1.00 0.00 88 SER A O 10
ATOM 13873 N N . GLY A 1 89 ? -5.303 8.926 -15.415 1.00 0.00 89 GLY A N 10
ATOM 13874 C CA . GLY A 1 89 ? -5.999 10.111 -15.887 1.00 0.00 89 GLY A CA 10
ATOM 13875 C C . GLY A 1 89 ? -6.958 9.766 -17.028 1.00 0.00 89 GLY A C 10
ATOM 13876 O O . GLY A 1 89 ? -8.092 9.355 -16.787 1.00 0.00 89 GLY A O 10
ATOM 13880 N N . SER A 1 90 ? -6.468 9.946 -18.246 1.00 0.00 90 SER A N 10
ATOM 13881 C CA . SER A 1 90 ? -7.268 9.659 -19.424 1.00 0.00 90 SER A CA 10
ATOM 13882 C C . SER A 1 90 ? -6.360 9.486 -20.643 1.00 0.00 90 SER A C 10
ATOM 13883 O O . SER A 1 90 ? -5.508 10.331 -20.912 1.00 0.00 90 SER A O 10
ATOM 13891 N N . GLY A 1 91 ? -6.574 8.385 -21.349 1.00 0.00 91 GLY A N 10
ATOM 13892 C CA . GLY A 1 91 ? -5.785 8.090 -22.533 1.00 0.00 91 GLY A CA 10
ATOM 13893 C C . GLY A 1 91 ? -6.061 6.672 -23.037 1.00 0.00 91 GLY A C 10
ATOM 13894 O O . GLY A 1 91 ? -6.513 5.817 -22.277 1.00 0.00 91 GLY A O 10
ATOM 13898 N N . PRO A 1 92 ? -5.770 6.461 -24.348 1.00 0.00 92 PRO A N 10
ATOM 13899 C CA . PRO A 1 92 ? -5.982 5.162 -24.962 1.00 0.00 92 PRO A CA 10
ATOM 13900 C C . PRO A 1 92 ? -4.904 4.167 -24.527 1.00 0.00 92 PRO A C 10
ATOM 13901 O O . PRO A 1 92 ? -3.946 4.540 -23.851 1.00 0.00 92 PRO A O 10
ATOM 13912 N N . SER A 1 93 ? -5.095 2.920 -24.933 1.00 0.00 93 SER A N 10
ATOM 13913 C CA . SER A 1 93 ? -4.151 1.869 -24.593 1.00 0.00 93 SER A CA 10
ATOM 13914 C C . SER A 1 93 ? -3.799 1.059 -25.842 1.00 0.00 93 SER A C 10
ATOM 13915 O O . SER A 1 93 ? -2.631 0.966 -26.217 1.00 0.00 93 SER A O 10
ATOM 13923 N N . SER A 1 94 ? -4.830 0.494 -26.452 1.00 0.00 94 SER A N 10
ATOM 13924 C CA . SER A 1 94 ? -4.644 -0.306 -27.652 1.00 0.00 94 SER A CA 10
ATOM 13925 C C . SER A 1 94 ? -3.798 -1.540 -27.332 1.00 0.00 94 SER A C 10
ATOM 13926 O O . SER A 1 94 ? -3.005 -1.527 -26.391 1.00 0.00 94 SER A O 10
ATOM 13934 N N . GLY A 1 95 ? -3.996 -2.577 -28.132 1.00 0.00 95 GLY A N 10
ATOM 13935 C CA . GLY A 1 95 ? -3.261 -3.817 -27.945 1.00 0.00 95 GLY A CA 10
ATOM 13936 C C . GLY A 1 95 ? -3.536 -4.415 -26.564 1.00 0.00 95 GLY A C 10
ATOM 13937 O O . GLY A 1 95 ? -2.607 -4.696 -25.810 1.00 0.00 95 GLY A O 10
ATOM 13941 N N . GLY A 1 1 ? 10.447 -10.141 10.368 1.00 0.00 1 GLY A N 11
ATOM 13942 C CA . GLY A 1 1 ? 10.283 -11.583 10.296 1.00 0.00 1 GLY A CA 11
ATOM 13943 C C . GLY A 1 1 ? 8.818 -11.978 10.494 1.00 0.00 1 GLY A C 11
ATOM 13944 O O . GLY A 1 1 ? 7.985 -11.138 10.831 1.00 0.00 1 GLY A O 11
ATOM 13948 N N . SER A 1 2 ? 8.549 -13.257 10.277 1.00 0.00 2 SER A N 11
ATOM 13949 C CA . SER A 1 2 ? 7.199 -13.774 10.427 1.00 0.00 2 SER A CA 11
ATOM 13950 C C . SER A 1 2 ? 7.215 -15.303 10.372 1.00 0.00 2 SER A C 11
ATOM 13951 O O . SER A 1 2 ? 7.814 -15.889 9.472 1.00 0.00 2 SER A O 11
ATOM 13959 N N . SER A 1 3 ? 6.550 -15.905 11.347 1.00 0.00 3 SER A N 11
ATOM 13960 C CA . SER A 1 3 ? 6.480 -17.354 11.421 1.00 0.00 3 SER A CA 11
ATOM 13961 C C . SER A 1 3 ? 5.240 -17.857 10.679 1.00 0.00 3 SER A C 11
ATOM 13962 O O . SER A 1 3 ? 5.354 -18.608 9.711 1.00 0.00 3 SER A O 11
ATOM 13970 N N . GLY A 1 4 ? 4.085 -17.422 11.160 1.00 0.00 4 GLY A N 11
ATOM 13971 C CA . GLY A 1 4 ? 2.825 -17.819 10.554 1.00 0.00 4 GLY A CA 11
ATOM 13972 C C . GLY A 1 4 ? 2.220 -16.670 9.745 1.00 0.00 4 GLY A C 11
ATOM 13973 O O . GLY A 1 4 ? 2.084 -16.768 8.526 1.00 0.00 4 GLY A O 11
ATOM 13977 N N . SER A 1 5 ? 1.873 -15.607 10.455 1.00 0.00 5 SER A N 11
ATOM 13978 C CA . SER A 1 5 ? 1.286 -14.440 9.818 1.00 0.00 5 SER A CA 11
ATOM 13979 C C . SER A 1 5 ? 1.599 -13.185 10.635 1.00 0.00 5 SER A C 11
ATOM 13980 O O . SER A 1 5 ? 1.559 -13.214 11.864 1.00 0.00 5 SER A O 11
ATOM 13988 N N . SER A 1 6 ? 1.903 -12.112 9.919 1.00 0.00 6 SER A N 11
ATOM 13989 C CA . SER A 1 6 ? 2.223 -10.849 10.562 1.00 0.00 6 SER A CA 11
ATOM 13990 C C . SER A 1 6 ? 2.005 -9.694 9.583 1.00 0.00 6 SER A C 11
ATOM 13991 O O . SER A 1 6 ? 2.852 -9.429 8.731 1.00 0.00 6 SER A O 11
ATOM 13999 N N . GLY A 1 7 ? 0.865 -9.036 9.738 1.00 0.00 7 GLY A N 11
ATOM 14000 C CA . GLY A 1 7 ? 0.525 -7.915 8.878 1.00 0.00 7 GLY A CA 11
ATOM 14001 C C . GLY A 1 7 ? 0.907 -6.586 9.533 1.00 0.00 7 GLY A C 11
ATOM 14002 O O . GLY A 1 7 ? 1.177 -6.536 10.732 1.00 0.00 7 GLY A O 11
ATOM 14006 N N . VAL A 1 8 ? 0.918 -5.542 8.717 1.00 0.00 8 VAL A N 11
ATOM 14007 C CA . VAL A 1 8 ? 1.262 -4.217 9.202 1.00 0.00 8 VAL A CA 11
ATOM 14008 C C . VAL A 1 8 ? 0.179 -3.225 8.775 1.00 0.00 8 VAL A C 11
ATOM 14009 O O . VAL A 1 8 ? -0.172 -3.152 7.598 1.00 0.00 8 VAL A O 11
ATOM 14022 N N . MET A 1 9 ? -0.321 -2.485 9.754 1.00 0.00 9 MET A N 11
ATOM 14023 C CA . MET A 1 9 ? -1.358 -1.501 9.493 1.00 0.00 9 MET A CA 11
ATOM 14024 C C . MET A 1 9 ? -0.761 -0.218 8.911 1.00 0.00 9 MET A C 11
ATOM 14025 O O . MET A 1 9 ? 0.074 0.426 9.544 1.00 0.00 9 MET A O 11
ATOM 14039 N N . VAL A 1 10 ? -1.214 0.115 7.711 1.00 0.00 10 VAL A N 11
ATOM 14040 C CA . VAL A 1 10 ? -0.735 1.310 7.036 1.00 0.00 10 VAL A CA 11
ATOM 14041 C C . VAL A 1 10 ? -1.932 2.144 6.575 1.00 0.00 10 VAL A C 11
ATOM 14042 O O . VAL A 1 10 ? -2.996 1.601 6.281 1.00 0.00 10 VAL A O 11
ATOM 14055 N N . PHE A 1 11 ? -1.718 3.451 6.527 1.00 0.00 11 PHE A N 11
ATOM 14056 C CA . PHE A 1 11 ? -2.766 4.366 6.108 1.00 0.00 11 PHE A CA 11
ATOM 14057 C C . PHE A 1 11 ? -2.696 4.627 4.602 1.00 0.00 11 PHE A C 11
ATOM 14058 O O . PHE A 1 11 ? -1.838 5.376 4.137 1.00 0.00 11 PHE A O 11
ATOM 14075 N N . ILE A 1 12 ? -3.609 3.994 3.880 1.00 0.00 12 ILE A N 11
ATOM 14076 C CA . ILE A 1 12 ? -3.661 4.148 2.436 1.00 0.00 12 ILE A CA 11
ATOM 14077 C C . ILE A 1 12 ? -4.451 5.412 2.091 1.00 0.00 12 ILE A C 11
ATOM 14078 O O . ILE A 1 12 ? -5.510 5.663 2.666 1.00 0.00 12 ILE A O 11
ATOM 14094 N N . SER A 1 13 ? -3.907 6.174 1.154 1.00 0.00 13 SER A N 11
ATOM 14095 C CA . SER A 1 13 ? -4.548 7.405 0.725 1.00 0.00 13 SER A CA 11
ATOM 14096 C C . SER A 1 13 ? -4.647 7.440 -0.801 1.00 0.00 13 SER A C 11
ATOM 14097 O O . SER A 1 13 ? -4.065 6.598 -1.484 1.00 0.00 13 SER A O 11
ATOM 14105 N N . SER A 1 14 ? -5.388 8.422 -1.292 1.00 0.00 14 SER A N 11
ATOM 14106 C CA . SER A 1 14 ? -5.571 8.578 -2.725 1.00 0.00 14 SER A CA 11
ATOM 14107 C C . SER A 1 14 ? -6.201 9.939 -3.028 1.00 0.00 14 SER A C 11
ATOM 14108 O O . SER A 1 14 ? -7.212 10.305 -2.432 1.00 0.00 14 SER A O 11
ATOM 14116 N N . SER A 1 15 ? -5.576 10.651 -3.954 1.00 0.00 15 SER A N 11
ATOM 14117 C CA . SER A 1 15 ? -6.063 11.964 -4.343 1.00 0.00 15 SER A CA 11
ATOM 14118 C C . SER A 1 15 ? -7.548 11.886 -4.703 1.00 0.00 15 SER A C 11
ATOM 14119 O O . SER A 1 15 ? -8.257 12.890 -4.651 1.00 0.00 15 SER A O 11
ATOM 14127 N N . LEU A 1 16 ? -7.975 10.683 -5.060 1.00 0.00 16 LEU A N 11
ATOM 14128 C CA . LEU A 1 16 ? -9.363 10.461 -5.428 1.00 0.00 16 LEU A CA 11
ATOM 14129 C C . LEU A 1 16 ? -10.250 10.651 -4.195 1.00 0.00 16 LEU A C 11
ATOM 14130 O O . LEU A 1 16 ? -11.145 11.494 -4.194 1.00 0.00 16 LEU A O 11
ATOM 14146 N N . ASN A 1 17 ? -9.970 9.853 -3.176 1.00 0.00 17 ASN A N 11
ATOM 14147 C CA . ASN A 1 17 ? -10.730 9.922 -1.940 1.00 0.00 17 ASN A CA 11
ATOM 14148 C C . ASN A 1 17 ? -10.363 11.205 -1.191 1.00 0.00 17 ASN A C 11
ATOM 14149 O O . ASN A 1 17 ? -9.269 11.739 -1.368 1.00 0.00 17 ASN A O 11
ATOM 14160 N N . SER A 1 18 ? -11.298 11.662 -0.371 1.00 0.00 18 SER A N 11
ATOM 14161 C CA . SER A 1 18 ? -11.086 12.872 0.405 1.00 0.00 18 SER A CA 11
ATOM 14162 C C . SER A 1 18 ? -10.226 12.564 1.632 1.00 0.00 18 SER A C 11
ATOM 14163 O O . SER A 1 18 ? -9.181 13.180 1.832 1.00 0.00 18 SER A O 11
ATOM 14171 N N . PHE A 1 19 ? -10.699 11.610 2.421 1.00 0.00 19 PHE A N 11
ATOM 14172 C CA . PHE A 1 19 ? -9.986 11.212 3.623 1.00 0.00 19 PHE A CA 11
ATOM 14173 C C . PHE A 1 19 ? -9.117 9.979 3.362 1.00 0.00 19 PHE A C 11
ATOM 14174 O O . PHE A 1 19 ? -9.041 9.497 2.234 1.00 0.00 19 PHE A O 11
ATOM 14191 N N . ARG A 1 20 ? -8.484 9.506 4.426 1.00 0.00 20 ARG A N 11
ATOM 14192 C CA . ARG A 1 20 ? -7.624 8.339 4.326 1.00 0.00 20 ARG A CA 11
ATOM 14193 C C . ARG A 1 20 ? -8.395 7.077 4.718 1.00 0.00 20 ARG A C 11
ATOM 14194 O O . ARG A 1 20 ? -9.467 7.160 5.315 1.00 0.00 20 ARG A O 11
ATOM 14215 N N . SER A 1 21 ? -7.818 5.937 4.366 1.00 0.00 21 SER A N 11
ATOM 14216 C CA . SER A 1 21 ? -8.437 4.659 4.673 1.00 0.00 21 SER A CA 11
ATOM 14217 C C . SER A 1 21 ? -7.548 3.864 5.632 1.00 0.00 21 SER A C 11
ATOM 14218 O O . SER A 1 21 ? -6.385 4.207 5.834 1.00 0.00 21 SER A O 11
ATOM 14226 N N . GLU A 1 22 ? -8.130 2.816 6.196 1.00 0.00 22 GLU A N 11
ATOM 14227 C CA . GLU A 1 22 ? -7.406 1.969 7.129 1.00 0.00 22 GLU A CA 11
ATOM 14228 C C . GLU A 1 22 ? -7.415 0.518 6.645 1.00 0.00 22 GLU A C 11
ATOM 14229 O O . GLU A 1 22 ? -8.390 -0.203 6.854 1.00 0.00 22 GLU A O 11
ATOM 14241 N N . LYS A 1 23 ? -6.319 0.132 6.009 1.00 0.00 23 LYS A N 11
ATOM 14242 C CA . LYS A 1 23 ? -6.189 -1.220 5.494 1.00 0.00 23 LYS A CA 11
ATOM 14243 C C . LYS A 1 23 ? -4.978 -1.894 6.142 1.00 0.00 23 LYS A C 11
ATOM 14244 O O . LYS A 1 23 ? -4.238 -1.259 6.893 1.00 0.00 23 LYS A O 11
ATOM 14263 N N . ARG A 1 24 ? -4.812 -3.170 5.828 1.00 0.00 24 ARG A N 11
ATOM 14264 C CA . ARG A 1 24 ? -3.703 -3.936 6.370 1.00 0.00 24 ARG A CA 11
ATOM 14265 C C . ARG A 1 24 ? -3.095 -4.830 5.287 1.00 0.00 24 ARG A C 11
ATOM 14266 O O . ARG A 1 24 ? -3.811 -5.346 4.430 1.00 0.00 24 ARG A O 11
ATOM 14287 N N . TYR A 1 25 ? -1.782 -4.986 5.361 1.00 0.00 25 TYR A N 11
ATOM 14288 C CA . TYR A 1 25 ? -1.070 -5.808 4.397 1.00 0.00 25 TYR A CA 11
ATOM 14289 C C . TYR A 1 25 ? 0.133 -6.496 5.046 1.00 0.00 25 TYR A C 11
ATOM 14290 O O . TYR A 1 25 ? 0.639 -6.036 6.068 1.00 0.00 25 TYR A O 11
ATOM 14308 N N . SER A 1 26 ? 0.555 -7.588 4.425 1.00 0.00 26 SER A N 11
ATOM 14309 C CA . SER A 1 26 ? 1.689 -8.344 4.930 1.00 0.00 26 SER A CA 11
ATOM 14310 C C . SER A 1 26 ? 2.996 -7.706 4.455 1.00 0.00 26 SER A C 11
ATOM 14311 O O . SER A 1 26 ? 3.057 -7.146 3.362 1.00 0.00 26 SER A O 11
ATOM 14319 N N . ARG A 1 27 ? 4.010 -7.812 5.302 1.00 0.00 27 ARG A N 11
ATOM 14320 C CA . ARG A 1 27 ? 5.312 -7.252 4.983 1.00 0.00 27 ARG A CA 11
ATOM 14321 C C . ARG A 1 27 ? 5.998 -8.086 3.899 1.00 0.00 27 ARG A C 11
ATOM 14322 O O . ARG A 1 27 ? 7.084 -7.740 3.438 1.00 0.00 27 ARG A O 11
ATOM 14343 N N . SER A 1 28 ? 5.334 -9.170 3.523 1.00 0.00 28 SER A N 11
ATOM 14344 C CA . SER A 1 28 ? 5.866 -10.056 2.502 1.00 0.00 28 SER A CA 11
ATOM 14345 C C . SER A 1 28 ? 5.213 -9.751 1.152 1.00 0.00 28 SER A C 11
ATOM 14346 O O . SER A 1 28 ? 5.649 -10.257 0.120 1.00 0.00 28 SER A O 11
ATOM 14354 N N . LEU A 1 29 ? 4.179 -8.924 1.205 1.00 0.00 29 LEU A N 11
ATOM 14355 C CA . LEU A 1 29 ? 3.462 -8.546 -0.001 1.00 0.00 29 LEU A CA 11
ATOM 14356 C C . LEU A 1 29 ? 4.373 -7.689 -0.883 1.00 0.00 29 LEU A C 11
ATOM 14357 O O . LEU A 1 29 ? 4.694 -6.554 -0.532 1.00 0.00 29 LEU A O 11
ATOM 14373 N N . THR A 1 30 ? 4.763 -8.265 -2.010 1.00 0.00 30 THR A N 11
ATOM 14374 C CA . THR A 1 30 ? 5.631 -7.568 -2.945 1.00 0.00 30 THR A CA 11
ATOM 14375 C C . THR A 1 30 ? 4.972 -6.270 -3.418 1.00 0.00 30 THR A C 11
ATOM 14376 O O . THR A 1 30 ? 3.795 -6.261 -3.774 1.00 0.00 30 THR A O 11
ATOM 14387 N N . ILE A 1 31 ? 5.761 -5.205 -3.405 1.00 0.00 31 ILE A N 11
ATOM 14388 C CA . ILE A 1 31 ? 5.269 -3.905 -3.828 1.00 0.00 31 ILE A CA 11
ATOM 14389 C C . ILE A 1 31 ? 4.293 -4.088 -4.993 1.00 0.00 31 ILE A C 11
ATOM 14390 O O . ILE A 1 31 ? 3.217 -3.493 -5.004 1.00 0.00 31 ILE A O 11
ATOM 14406 N N . ALA A 1 32 ? 4.705 -4.913 -5.944 1.00 0.00 32 ALA A N 11
ATOM 14407 C CA . ALA A 1 32 ? 3.881 -5.181 -7.110 1.00 0.00 32 ALA A CA 11
ATOM 14408 C C . ALA A 1 32 ? 2.513 -5.693 -6.655 1.00 0.00 32 ALA A C 11
ATOM 14409 O O . ALA A 1 32 ? 1.481 -5.139 -7.032 1.00 0.00 32 ALA A O 11
ATOM 14416 N N . GLU A 1 33 ? 2.548 -6.746 -5.851 1.00 0.00 33 GLU A N 11
ATOM 14417 C CA . GLU A 1 33 ? 1.323 -7.339 -5.341 1.00 0.00 33 GLU A CA 11
ATOM 14418 C C . GLU A 1 33 ? 0.524 -6.305 -4.545 1.00 0.00 33 GLU A C 11
ATOM 14419 O O . GLU A 1 33 ? -0.656 -6.086 -4.813 1.00 0.00 33 GLU A O 11
ATOM 14431 N N . PHE A 1 34 ? 1.200 -5.696 -3.581 1.00 0.00 34 PHE A N 11
ATOM 14432 C CA . PHE A 1 34 ? 0.568 -4.691 -2.744 1.00 0.00 34 PHE A CA 11
ATOM 14433 C C . PHE A 1 34 ? -0.321 -3.764 -3.576 1.00 0.00 34 PHE A C 11
ATOM 14434 O O . PHE A 1 34 ? -1.468 -3.507 -3.213 1.00 0.00 34 PHE A O 11
ATOM 14451 N N . LYS A 1 35 ? 0.242 -3.289 -4.677 1.00 0.00 35 LYS A N 11
ATOM 14452 C CA . LYS A 1 35 ? -0.485 -2.397 -5.564 1.00 0.00 35 LYS A CA 11
ATOM 14453 C C . LYS A 1 35 ? -1.757 -3.094 -6.052 1.00 0.00 35 LYS A C 11
ATOM 14454 O O . LYS A 1 35 ? -2.813 -2.471 -6.147 1.00 0.00 35 LYS A O 11
ATOM 14473 N N . CYS A 1 36 ? -1.613 -4.377 -6.348 1.00 0.00 36 CYS A N 11
ATOM 14474 C CA . CYS A 1 36 ? -2.737 -5.166 -6.824 1.00 0.00 36 CYS A CA 11
ATOM 14475 C C . CYS A 1 36 ? -3.885 -5.019 -5.823 1.00 0.00 36 CYS A C 11
ATOM 14476 O O . CYS A 1 36 ? -5.053 -5.019 -6.209 1.00 0.00 36 CYS A O 11
ATOM 14484 N N . LYS A 1 37 ? -3.512 -4.895 -4.558 1.00 0.00 37 LYS A N 11
ATOM 14485 C CA . LYS A 1 37 ? -4.497 -4.747 -3.499 1.00 0.00 37 LYS A CA 11
ATOM 14486 C C . LYS A 1 37 ? -5.075 -3.331 -3.541 1.00 0.00 37 LYS A C 11
ATOM 14487 O O . LYS A 1 37 ? -6.268 -3.137 -3.316 1.00 0.00 37 LYS A O 11
ATOM 14506 N N . LEU A 1 38 ? -4.201 -2.378 -3.830 1.00 0.00 38 LEU A N 11
ATOM 14507 C CA . LEU A 1 38 ? -4.610 -0.985 -3.905 1.00 0.00 38 LEU A CA 11
ATOM 14508 C C . LEU A 1 38 ? -5.513 -0.787 -5.124 1.00 0.00 38 LEU A C 11
ATOM 14509 O O . LEU A 1 38 ? -6.413 0.050 -5.104 1.00 0.00 38 LEU A O 11
ATOM 14525 N N . GLU A 1 39 ? -5.240 -1.572 -6.156 1.00 0.00 39 GLU A N 11
ATOM 14526 C CA . GLU A 1 39 ? -6.017 -1.494 -7.381 1.00 0.00 39 GLU A CA 11
ATOM 14527 C C . GLU A 1 39 ? -7.505 -1.347 -7.058 1.00 0.00 39 GLU A C 11
ATOM 14528 O O . GLU A 1 39 ? -8.235 -0.661 -7.772 1.00 0.00 39 GLU A O 11
ATOM 14540 N N . LEU A 1 40 ? -7.912 -2.004 -5.981 1.00 0.00 40 LEU A N 11
ATOM 14541 C CA . LEU A 1 40 ? -9.300 -1.955 -5.554 1.00 0.00 40 LEU A CA 11
ATOM 14542 C C . LEU A 1 40 ? -9.498 -0.766 -4.612 1.00 0.00 40 LEU A C 11
ATOM 14543 O O . LEU A 1 40 ? -10.472 -0.025 -4.737 1.00 0.00 40 LEU A O 11
ATOM 14559 N N . VAL A 1 41 ? -8.558 -0.620 -3.689 1.00 0.00 41 VAL A N 11
ATOM 14560 C CA . VAL A 1 41 ? -8.617 0.466 -2.726 1.00 0.00 41 VAL A CA 11
ATOM 14561 C C . VAL A 1 41 ? -8.948 1.770 -3.455 1.00 0.00 41 VAL A C 11
ATOM 14562 O O . VAL A 1 41 ? -9.695 2.601 -2.940 1.00 0.00 41 VAL A O 11
ATOM 14575 N N . VAL A 1 42 ? -8.375 1.910 -4.641 1.00 0.00 42 VAL A N 11
ATOM 14576 C CA . VAL A 1 42 ? -8.600 3.099 -5.446 1.00 0.00 42 VAL A CA 11
ATOM 14577 C C . VAL A 1 42 ? -9.426 2.727 -6.678 1.00 0.00 42 VAL A C 11
ATOM 14578 O O . VAL A 1 42 ? -9.974 3.600 -7.350 1.00 0.00 42 VAL A O 11
ATOM 14591 N N . GLY A 1 43 ? -9.490 1.429 -6.939 1.00 0.00 43 GLY A N 11
ATOM 14592 C CA . GLY A 1 43 ? -10.241 0.931 -8.079 1.00 0.00 43 GLY A CA 11
ATOM 14593 C C . GLY A 1 43 ? -9.550 1.300 -9.393 1.00 0.00 43 GLY A C 11
ATOM 14594 O O . GLY A 1 43 ? -10.183 1.314 -10.448 1.00 0.00 43 GLY A O 11
ATOM 14598 N N . SER A 1 44 ? -8.262 1.589 -9.287 1.00 0.00 44 SER A N 11
ATOM 14599 C CA . SER A 1 44 ? -7.479 1.957 -10.454 1.00 0.00 44 SER A CA 11
ATOM 14600 C C . SER A 1 44 ? -6.395 0.907 -10.709 1.00 0.00 44 SER A C 11
ATOM 14601 O O . SER A 1 44 ? -6.214 -0.010 -9.910 1.00 0.00 44 SER A O 11
ATOM 14609 N N . PRO A 1 45 ? -5.683 1.083 -11.854 1.00 0.00 45 PRO A N 11
ATOM 14610 C CA . PRO A 1 45 ? -4.622 0.162 -12.224 1.00 0.00 45 PRO A CA 11
ATOM 14611 C C . PRO A 1 45 ? -3.373 0.394 -11.372 1.00 0.00 45 PRO A C 11
ATOM 14612 O O . PRO A 1 45 ? -2.918 1.527 -11.226 1.00 0.00 45 PRO A O 11
ATOM 14623 N N . ALA A 1 46 ? -2.853 -0.699 -10.831 1.00 0.00 46 ALA A N 11
ATOM 14624 C CA . ALA A 1 46 ? -1.665 -0.629 -9.997 1.00 0.00 46 ALA A CA 11
ATOM 14625 C C . ALA A 1 46 ? -0.435 -0.430 -10.885 1.00 0.00 46 ALA A C 11
ATOM 14626 O O . ALA A 1 46 ? 0.638 -0.080 -10.395 1.00 0.00 46 ALA A O 11
ATOM 14633 N N . SER A 1 47 ? -0.632 -0.662 -12.174 1.00 0.00 47 SER A N 11
ATOM 14634 C CA . SER A 1 47 ? 0.449 -0.512 -13.135 1.00 0.00 47 SER A CA 11
ATOM 14635 C C . SER A 1 47 ? 0.576 0.953 -13.555 1.00 0.00 47 SER A C 11
ATOM 14636 O O . SER A 1 47 ? 1.400 1.290 -14.405 1.00 0.00 47 SER A O 11
ATOM 14644 N N . CYS A 1 48 ? -0.251 1.786 -12.941 1.00 0.00 48 CYS A N 11
ATOM 14645 C CA . CYS A 1 48 ? -0.241 3.208 -13.241 1.00 0.00 48 CYS A CA 11
ATOM 14646 C C . CYS A 1 48 ? -0.021 3.973 -11.935 1.00 0.00 48 CYS A C 11
ATOM 14647 O O . CYS A 1 48 ? 0.985 4.664 -11.778 1.00 0.00 48 CYS A O 11
ATOM 14655 N N . MET A 1 49 ? -0.977 3.824 -11.030 1.00 0.00 49 MET A N 11
ATOM 14656 C CA . MET A 1 49 ? -0.900 4.492 -9.742 1.00 0.00 49 MET A CA 11
ATOM 14657 C C . MET A 1 49 ? 0.488 4.326 -9.120 1.00 0.00 49 MET A C 11
ATOM 14658 O O . MET A 1 49 ? 1.154 3.315 -9.341 1.00 0.00 49 MET A O 11
ATOM 14672 N N . GLU A 1 50 ? 0.883 5.333 -8.355 1.00 0.00 50 GLU A N 11
ATOM 14673 C CA . GLU A 1 50 ? 2.180 5.311 -7.700 1.00 0.00 50 GLU A CA 11
ATOM 14674 C C . GLU A 1 50 ? 2.008 5.140 -6.189 1.00 0.00 50 GLU A C 11
ATOM 14675 O O . GLU A 1 50 ? 0.922 5.358 -5.656 1.00 0.00 50 GLU A O 11
ATOM 14687 N N . LEU A 1 51 ? 3.098 4.752 -5.542 1.00 0.00 51 LEU A N 11
ATOM 14688 C CA . LEU A 1 51 ? 3.081 4.550 -4.104 1.00 0.00 51 LEU A CA 11
ATOM 14689 C C . LEU A 1 51 ? 4.039 5.544 -3.442 1.00 0.00 51 LEU A C 11
ATOM 14690 O O . LEU A 1 51 ? 5.065 5.900 -4.019 1.00 0.00 51 LEU A O 11
ATOM 14706 N N . GLU A 1 52 ? 3.668 5.964 -2.242 1.00 0.00 52 GLU A N 11
ATOM 14707 C CA . GLU A 1 52 ? 4.481 6.909 -1.496 1.00 0.00 52 GLU A CA 11
ATOM 14708 C C . GLU A 1 52 ? 4.530 6.517 -0.018 1.00 0.00 52 GLU A C 11
ATOM 14709 O O . GLU A 1 52 ? 3.495 6.262 0.595 1.00 0.00 52 GLU A O 11
ATOM 14721 N N . LEU A 1 53 ? 5.744 6.481 0.512 1.00 0.00 53 LEU A N 11
ATOM 14722 C CA . LEU A 1 53 ? 5.941 6.125 1.907 1.00 0.00 53 LEU A CA 11
ATOM 14723 C C . LEU A 1 53 ? 6.289 7.382 2.706 1.00 0.00 53 LEU A C 11
ATOM 14724 O O . LEU A 1 53 ? 7.423 7.856 2.663 1.00 0.00 53 LEU A O 11
ATOM 14740 N N . TYR A 1 54 ? 5.291 7.887 3.417 1.00 0.00 54 TYR A N 11
ATOM 14741 C CA . TYR A 1 54 ? 5.478 9.081 4.225 1.00 0.00 54 TYR A CA 11
ATOM 14742 C C . TYR A 1 54 ? 5.753 8.717 5.685 1.00 0.00 54 TYR A C 11
ATOM 14743 O O . TYR A 1 54 ? 5.237 7.720 6.189 1.00 0.00 54 TYR A O 11
ATOM 14761 N N . GLY A 1 55 ? 6.566 9.545 6.325 1.00 0.00 55 GLY A N 11
ATOM 14762 C CA . GLY A 1 55 ? 6.916 9.323 7.718 1.00 0.00 55 GLY A CA 11
ATOM 14763 C C . GLY A 1 55 ? 5.724 9.604 8.634 1.00 0.00 55 GLY A C 11
ATOM 14764 O O . GLY A 1 55 ? 4.617 9.132 8.382 1.00 0.00 55 GLY A O 11
ATOM 14768 N N . ALA A 1 56 ? 5.991 10.373 9.680 1.00 0.00 56 ALA A N 11
ATOM 14769 C CA . ALA A 1 56 ? 4.954 10.723 10.636 1.00 0.00 56 ALA A CA 11
ATOM 14770 C C . ALA A 1 56 ? 4.300 12.040 10.213 1.00 0.00 56 ALA A C 11
ATOM 14771 O O . ALA A 1 56 ? 3.159 12.052 9.755 1.00 0.00 56 ALA A O 11
ATOM 14778 N N . ASP A 1 57 ? 5.052 13.118 10.381 1.00 0.00 57 ASP A N 11
ATOM 14779 C CA . ASP A 1 57 ? 4.560 14.437 10.023 1.00 0.00 57 ASP A CA 11
ATOM 14780 C C . ASP A 1 57 ? 4.540 14.573 8.499 1.00 0.00 57 ASP A C 11
ATOM 14781 O O . ASP A 1 57 ? 5.177 15.466 7.943 1.00 0.00 57 ASP A O 11
ATOM 14790 N N . ASP A 1 58 ? 3.802 13.672 7.867 1.00 0.00 58 ASP A N 11
ATOM 14791 C CA . ASP A 1 58 ? 3.690 13.680 6.418 1.00 0.00 58 ASP A CA 11
ATOM 14792 C C . ASP A 1 58 ? 5.044 14.050 5.808 1.00 0.00 58 ASP A C 11
ATOM 14793 O O . ASP A 1 58 ? 5.162 15.058 5.113 1.00 0.00 58 ASP A O 11
ATOM 14802 N N . LYS A 1 59 ? 6.033 13.214 6.091 1.00 0.00 59 LYS A N 11
ATOM 14803 C CA . LYS A 1 59 ? 7.373 13.440 5.580 1.00 0.00 59 LYS A CA 11
ATOM 14804 C C . LYS A 1 59 ? 7.745 12.310 4.617 1.00 0.00 59 LYS A C 11
ATOM 14805 O O . LYS A 1 59 ? 7.940 11.170 5.038 1.00 0.00 59 LYS A O 11
ATOM 14824 N N . PHE A 1 60 ? 7.832 12.664 3.344 1.00 0.00 60 PHE A N 11
ATOM 14825 C CA . PHE A 1 60 ? 8.177 11.694 2.319 1.00 0.00 60 PHE A CA 11
ATOM 14826 C C . PHE A 1 60 ? 9.540 11.060 2.600 1.00 0.00 60 PHE A C 11
ATOM 14827 O O . PHE A 1 60 ? 10.503 11.760 2.910 1.00 0.00 60 PHE A O 11
ATOM 14844 N N . TYR A 1 61 ? 9.579 9.741 2.483 1.00 0.00 61 TYR A N 11
ATOM 14845 C CA . TYR A 1 61 ? 10.809 9.004 2.721 1.00 0.00 61 TYR A CA 11
ATOM 14846 C C . TYR A 1 61 ? 11.337 8.385 1.426 1.00 0.00 61 TYR A C 11
ATOM 14847 O O . TYR A 1 61 ? 12.340 8.842 0.879 1.00 0.00 61 TYR A O 11
ATOM 14865 N N . SER A 1 62 ? 10.639 7.355 0.972 1.00 0.00 62 SER A N 11
ATOM 14866 C CA . SER A 1 62 ? 11.025 6.669 -0.249 1.00 0.00 62 SER A CA 11
ATOM 14867 C C . SER A 1 62 ? 9.780 6.309 -1.063 1.00 0.00 62 SER A C 11
ATOM 14868 O O . SER A 1 62 ? 8.658 6.435 -0.576 1.00 0.00 62 SER A O 11
ATOM 14876 N N . LYS A 1 63 ? 10.021 5.868 -2.289 1.00 0.00 63 LYS A N 11
ATOM 14877 C CA . LYS A 1 63 ? 8.934 5.488 -3.175 1.00 0.00 63 LYS A CA 11
ATOM 14878 C C . LYS A 1 63 ? 8.870 3.963 -3.274 1.00 0.00 63 LYS A C 11
ATOM 14879 O O . LYS A 1 63 ? 9.899 3.303 -3.413 1.00 0.00 63 LYS A O 11
ATOM 14898 N N . LEU A 1 64 ? 7.652 3.447 -3.197 1.00 0.00 64 LEU A N 11
ATOM 14899 C CA . LEU A 1 64 ? 7.441 2.012 -3.276 1.00 0.00 64 LEU A CA 11
ATOM 14900 C C . LEU A 1 64 ? 7.215 1.613 -4.736 1.00 0.00 64 LEU A C 11
ATOM 14901 O O . LEU A 1 64 ? 6.135 1.146 -5.096 1.00 0.00 64 LEU A O 11
ATOM 14917 N N . ASP A 1 65 ? 8.251 1.813 -5.538 1.00 0.00 65 ASP A N 11
ATOM 14918 C CA . ASP A 1 65 ? 8.179 1.480 -6.950 1.00 0.00 65 ASP A CA 11
ATOM 14919 C C . ASP A 1 65 ? 8.782 0.092 -7.175 1.00 0.00 65 ASP A C 11
ATOM 14920 O O . ASP A 1 65 ? 8.222 -0.721 -7.909 1.00 0.00 65 ASP A O 11
ATOM 14929 N N . GLN A 1 66 ? 9.916 -0.136 -6.528 1.00 0.00 66 GLN A N 11
ATOM 14930 C CA . GLN A 1 66 ? 10.601 -1.412 -6.648 1.00 0.00 66 GLN A CA 11
ATOM 14931 C C . GLN A 1 66 ? 9.610 -2.565 -6.478 1.00 0.00 66 GLN A C 11
ATOM 14932 O O . GLN A 1 66 ? 9.051 -2.754 -5.399 1.00 0.00 66 GLN A O 11
ATOM 14946 N N . GLU A 1 67 ? 9.423 -3.306 -7.561 1.00 0.00 67 GLU A N 11
ATOM 14947 C CA . GLU A 1 67 ? 8.509 -4.436 -7.545 1.00 0.00 67 GLU A CA 11
ATOM 14948 C C . GLU A 1 67 ? 9.155 -5.632 -6.844 1.00 0.00 67 GLU A C 11
ATOM 14949 O O . GLU A 1 67 ? 8.481 -6.384 -6.142 1.00 0.00 67 GLU A O 11
ATOM 14961 N N . ASP A 1 68 ? 10.455 -5.772 -7.059 1.00 0.00 68 ASP A N 11
ATOM 14962 C CA . ASP A 1 68 ? 11.200 -6.864 -6.457 1.00 0.00 68 ASP A CA 11
ATOM 14963 C C . ASP A 1 68 ? 11.342 -6.612 -4.954 1.00 0.00 68 ASP A C 11
ATOM 14964 O O . ASP A 1 68 ? 11.806 -7.480 -4.216 1.00 0.00 68 ASP A O 11
ATOM 14973 N N . ALA A 1 69 ? 10.935 -5.419 -4.546 1.00 0.00 69 ALA A N 11
ATOM 14974 C CA . ALA A 1 69 ? 11.011 -5.041 -3.145 1.00 0.00 69 ALA A CA 11
ATOM 14975 C C . ALA A 1 69 ? 9.825 -5.648 -2.393 1.00 0.00 69 ALA A C 11
ATOM 14976 O O . ALA A 1 69 ? 8.919 -6.211 -3.005 1.00 0.00 69 ALA A O 11
ATOM 14983 N N . LEU A 1 70 ? 9.870 -5.513 -1.076 1.00 0.00 70 LEU A N 11
ATOM 14984 C CA . LEU A 1 70 ? 8.810 -6.041 -0.233 1.00 0.00 70 LEU A CA 11
ATOM 14985 C C . LEU A 1 70 ? 8.532 -5.058 0.906 1.00 0.00 70 LEU A C 11
ATOM 14986 O O . LEU A 1 70 ? 9.435 -4.355 1.358 1.00 0.00 70 LEU A O 11
ATOM 15002 N N . LEU A 1 71 ? 7.279 -5.040 1.337 1.00 0.00 71 LEU A N 11
ATOM 15003 C CA . LEU A 1 71 ? 6.871 -4.155 2.414 1.00 0.00 71 LEU A CA 11
ATOM 15004 C C . LEU A 1 71 ? 7.686 -4.476 3.669 1.00 0.00 71 LEU A C 11
ATOM 15005 O O . LEU A 1 71 ? 7.553 -5.557 4.240 1.00 0.00 71 LEU A O 11
ATOM 15021 N N . GLY A 1 72 ? 8.512 -3.517 4.060 1.00 0.00 72 GLY A N 11
ATOM 15022 C CA . GLY A 1 72 ? 9.348 -3.684 5.237 1.00 0.00 72 GLY A CA 11
ATOM 15023 C C . GLY A 1 72 ? 10.769 -3.179 4.976 1.00 0.00 72 GLY A C 11
ATOM 15024 O O . GLY A 1 72 ? 11.268 -2.317 5.698 1.00 0.00 72 GLY A O 11
ATOM 15028 N N . SER A 1 73 ? 11.380 -3.737 3.941 1.00 0.00 73 SER A N 11
ATOM 15029 C CA . SER A 1 73 ? 12.733 -3.354 3.576 1.00 0.00 73 SER A CA 11
ATOM 15030 C C . SER A 1 73 ? 12.874 -1.831 3.613 1.00 0.00 73 SER A C 11
ATOM 15031 O O . SER A 1 73 ? 13.971 -1.310 3.812 1.00 0.00 73 SER A O 11
ATOM 15039 N N . TYR A 1 74 ? 11.749 -1.159 3.419 1.00 0.00 74 TYR A N 11
ATOM 15040 C CA . TYR A 1 74 ? 11.733 0.294 3.428 1.00 0.00 74 TYR A CA 11
ATOM 15041 C C . TYR A 1 74 ? 11.517 0.831 4.844 1.00 0.00 74 TYR A C 11
ATOM 15042 O O . TYR A 1 74 ? 11.177 0.076 5.753 1.00 0.00 74 TYR A O 11
ATOM 15060 N N . PRO A 1 75 ? 11.730 2.166 4.991 1.00 0.00 75 PRO A N 11
ATOM 15061 C CA . PRO A 1 75 ? 11.563 2.813 6.281 1.00 0.00 75 PRO A CA 11
ATOM 15062 C C . PRO A 1 75 ? 10.081 2.977 6.624 1.00 0.00 75 PRO A C 11
ATOM 15063 O O . PRO A 1 75 ? 9.622 4.085 6.894 1.00 0.00 75 PRO A O 11
ATOM 15074 N N . VAL A 1 76 ? 9.375 1.856 6.603 1.00 0.00 76 VAL A N 11
ATOM 15075 C CA . VAL A 1 76 ? 7.954 1.862 6.909 1.00 0.00 76 VAL A CA 11
ATOM 15076 C C . VAL A 1 76 ? 7.740 1.330 8.327 1.00 0.00 76 VAL A C 11
ATOM 15077 O O . VAL A 1 76 ? 8.692 0.919 8.990 1.00 0.00 76 VAL A O 11
ATOM 15090 N N . ASP A 1 77 ? 6.485 1.356 8.752 1.00 0.00 77 ASP A N 11
ATOM 15091 C CA . ASP A 1 77 ? 6.135 0.882 10.080 1.00 0.00 77 ASP A CA 11
ATOM 15092 C C . ASP A 1 77 ? 4.622 1.000 10.276 1.00 0.00 77 ASP A C 11
ATOM 15093 O O . ASP A 1 77 ? 4.000 1.940 9.782 1.00 0.00 77 ASP A O 11
ATOM 15102 N N . ASP A 1 78 ? 4.074 0.034 10.998 1.00 0.00 78 ASP A N 11
ATOM 15103 C CA . ASP A 1 78 ? 2.646 0.019 11.265 1.00 0.00 78 ASP A CA 11
ATOM 15104 C C . ASP A 1 78 ? 2.219 1.381 11.814 1.00 0.00 78 ASP A C 11
ATOM 15105 O O . ASP A 1 78 ? 2.357 1.645 13.008 1.00 0.00 78 ASP A O 11
ATOM 15114 N N . GLY A 1 79 ? 1.709 2.212 10.916 1.00 0.00 79 GLY A N 11
ATOM 15115 C CA . GLY A 1 79 ? 1.261 3.541 11.296 1.00 0.00 79 GLY A CA 11
ATOM 15116 C C . GLY A 1 79 ? 1.649 4.574 10.236 1.00 0.00 79 GLY A C 11
ATOM 15117 O O . GLY A 1 79 ? 1.149 5.697 10.246 1.00 0.00 79 GLY A O 11
ATOM 15121 N N . CYS A 1 80 ? 2.537 4.156 9.346 1.00 0.00 80 CYS A N 11
ATOM 15122 C CA . CYS A 1 80 ? 2.998 5.031 8.281 1.00 0.00 80 CYS A CA 11
ATOM 15123 C C . CYS A 1 80 ? 1.792 5.424 7.426 1.00 0.00 80 CYS A C 11
ATOM 15124 O O . CYS A 1 80 ? 0.649 5.171 7.805 1.00 0.00 80 CYS A O 11
ATOM 15132 N N . ARG A 1 81 ? 2.088 6.035 6.288 1.00 0.00 81 ARG A N 11
ATOM 15133 C CA . ARG A 1 81 ? 1.041 6.466 5.377 1.00 0.00 81 ARG A CA 11
ATOM 15134 C C . ARG A 1 81 ? 1.427 6.136 3.933 1.00 0.00 81 ARG A C 11
ATOM 15135 O O . ARG A 1 81 ? 2.549 6.407 3.509 1.00 0.00 81 ARG A O 11
ATOM 15156 N N . ILE A 1 82 ? 0.474 5.556 3.218 1.00 0.00 82 ILE A N 11
ATOM 15157 C CA . ILE A 1 82 ? 0.700 5.187 1.831 1.00 0.00 82 ILE A CA 11
ATOM 15158 C C . ILE A 1 82 ? -0.192 6.041 0.928 1.00 0.00 82 ILE A C 11
ATOM 15159 O O . ILE A 1 82 ? -1.389 5.783 0.808 1.00 0.00 82 ILE A O 11
ATOM 15175 N N . HIS A 1 83 ? 0.424 7.042 0.317 1.00 0.00 83 HIS A N 11
ATOM 15176 C CA . HIS A 1 83 ? -0.299 7.936 -0.572 1.00 0.00 83 HIS A CA 11
ATOM 15177 C C . HIS A 1 83 ? -0.249 7.391 -2.000 1.00 0.00 83 HIS A C 11
ATOM 15178 O O . HIS A 1 83 ? 0.809 7.382 -2.628 1.00 0.00 83 HIS A O 11
ATOM 15192 N N . VAL A 1 84 ? -1.406 6.950 -2.473 1.00 0.00 84 VAL A N 11
ATOM 15193 C CA . VAL A 1 84 ? -1.507 6.405 -3.816 1.00 0.00 84 VAL A CA 11
ATOM 15194 C C . VAL A 1 84 ? -1.794 7.540 -4.801 1.00 0.00 84 VAL A C 11
ATOM 15195 O O . VAL A 1 84 ? -2.806 8.230 -4.682 1.00 0.00 84 VAL A O 11
ATOM 15208 N N . ILE A 1 85 ? -0.886 7.698 -5.753 1.00 0.00 85 ILE A N 11
ATOM 15209 C CA . ILE A 1 85 ? -1.029 8.737 -6.759 1.00 0.00 85 ILE A CA 11
ATOM 15210 C C . ILE A 1 85 ? -1.764 8.167 -7.974 1.00 0.00 85 ILE A C 11
ATOM 15211 O O . ILE A 1 85 ? -1.174 7.448 -8.779 1.00 0.00 85 ILE A O 11
ATOM 15227 N N . ASP A 1 86 ? -3.040 8.509 -8.069 1.00 0.00 86 ASP A N 11
ATOM 15228 C CA . ASP A 1 86 ? -3.861 8.040 -9.172 1.00 0.00 86 ASP A CA 11
ATOM 15229 C C . ASP A 1 86 ? -3.246 8.506 -10.493 1.00 0.00 86 ASP A C 11
ATOM 15230 O O . ASP A 1 86 ? -3.319 9.685 -10.835 1.00 0.00 86 ASP A O 11
ATOM 15239 N N . HIS A 1 87 ? -2.653 7.555 -11.201 1.00 0.00 87 HIS A N 11
ATOM 15240 C CA . HIS A 1 87 ? -2.026 7.853 -12.477 1.00 0.00 87 HIS A CA 11
ATOM 15241 C C . HIS A 1 87 ? -2.974 7.473 -13.616 1.00 0.00 87 HIS A C 11
ATOM 15242 O O . HIS A 1 87 ? -2.596 7.523 -14.786 1.00 0.00 87 HIS A O 11
ATOM 15256 N N . SER A 1 88 ? -4.187 7.100 -13.234 1.00 0.00 88 SER A N 11
ATOM 15257 C CA . SER A 1 88 ? -5.191 6.711 -14.209 1.00 0.00 88 SER A CA 11
ATOM 15258 C C . SER A 1 88 ? -6.330 7.734 -14.224 1.00 0.00 88 SER A C 11
ATOM 15259 O O . SER A 1 88 ? -7.402 7.482 -13.677 1.00 0.00 88 SER A O 11
ATOM 15267 N N . GLY A 1 89 ? -6.057 8.866 -14.856 1.00 0.00 89 GLY A N 11
ATOM 15268 C CA . GLY A 1 89 ? -7.045 9.927 -14.949 1.00 0.00 89 GLY A CA 11
ATOM 15269 C C . GLY A 1 89 ? -7.136 10.468 -16.377 1.00 0.00 89 GLY A C 11
ATOM 15270 O O . GLY A 1 89 ? -6.530 11.489 -16.698 1.00 0.00 89 GLY A O 11
ATOM 15274 N N . SER A 1 90 ? -7.898 9.759 -17.197 1.00 0.00 90 SER A N 11
ATOM 15275 C CA . SER A 1 90 ? -8.076 10.155 -18.583 1.00 0.00 90 SER A CA 11
ATOM 15276 C C . SER A 1 90 ? -9.004 9.168 -19.294 1.00 0.00 90 SER A C 11
ATOM 15277 O O . SER A 1 90 ? -9.005 7.977 -18.984 1.00 0.00 90 SER A O 11
ATOM 15285 N N . GLY A 1 91 ? -9.772 9.699 -20.235 1.00 0.00 91 GLY A N 11
ATOM 15286 C CA . GLY A 1 91 ? -10.702 8.879 -20.993 1.00 0.00 91 GLY A CA 11
ATOM 15287 C C . GLY A 1 91 ? -10.014 7.622 -21.529 1.00 0.00 91 GLY A C 11
ATOM 15288 O O . GLY A 1 91 ? -8.788 7.528 -21.517 1.00 0.00 91 GLY A O 11
ATOM 15292 N N . PRO A 1 92 ? -10.855 6.663 -22.000 1.00 0.00 92 PRO A N 11
ATOM 15293 C CA . PRO A 1 92 ? -10.341 5.416 -22.541 1.00 0.00 92 PRO A CA 11
ATOM 15294 C C . PRO A 1 92 ? -9.746 5.627 -23.934 1.00 0.00 92 PRO A C 11
ATOM 15295 O O . PRO A 1 92 ? -10.335 6.313 -24.768 1.00 0.00 92 PRO A O 11
ATOM 15306 N N . SER A 1 93 ? -8.585 5.024 -24.144 1.00 0.00 93 SER A N 11
ATOM 15307 C CA . SER A 1 93 ? -7.903 5.137 -25.422 1.00 0.00 93 SER A CA 11
ATOM 15308 C C . SER A 1 93 ? -7.379 3.767 -25.858 1.00 0.00 93 SER A C 11
ATOM 15309 O O . SER A 1 93 ? -7.403 2.813 -25.082 1.00 0.00 93 SER A O 11
ATOM 15317 N N . SER A 1 94 ? -6.918 3.713 -27.099 1.00 0.00 94 SER A N 11
ATOM 15318 C CA . SER A 1 94 ? -6.389 2.476 -27.648 1.00 0.00 94 SER A CA 11
ATOM 15319 C C . SER A 1 94 ? -5.196 2.775 -28.558 1.00 0.00 94 SER A C 11
ATOM 15320 O O . SER A 1 94 ? -4.048 2.725 -28.119 1.00 0.00 94 SER A O 11
ATOM 15328 N N . GLY A 1 95 ? -5.508 3.079 -29.809 1.00 0.00 95 GLY A N 11
ATOM 15329 C CA . GLY A 1 95 ? -4.476 3.386 -30.785 1.00 0.00 95 GLY A CA 11
ATOM 15330 C C . GLY A 1 95 ? -4.791 2.743 -32.137 1.00 0.00 95 GLY A C 11
ATOM 15331 O O . GLY A 1 95 ? -3.883 2.419 -32.900 1.00 0.00 95 GLY A O 11
ATOM 15335 N N . GLY A 1 1 ? 6.784 -22.233 15.359 1.00 0.00 1 GLY A N 12
ATOM 15336 C CA . GLY A 1 1 ? 5.854 -21.687 16.333 1.00 0.00 1 GLY A CA 12
ATOM 15337 C C . GLY A 1 1 ? 4.959 -20.621 15.698 1.00 0.00 1 GLY A C 12
ATOM 15338 O O . GLY A 1 1 ? 3.748 -20.808 15.586 1.00 0.00 1 GLY A O 12
ATOM 15342 N N . SER A 1 2 ? 5.589 -19.526 15.298 1.00 0.00 2 SER A N 12
ATOM 15343 C CA . SER A 1 2 ? 4.865 -18.431 14.677 1.00 0.00 2 SER A CA 12
ATOM 15344 C C . SER A 1 2 ? 4.037 -18.951 13.500 1.00 0.00 2 SER A C 12
ATOM 15345 O O . SER A 1 2 ? 4.504 -19.789 12.730 1.00 0.00 2 SER A O 12
ATOM 15353 N N . SER A 1 3 ? 2.821 -18.433 13.398 1.00 0.00 3 SER A N 12
ATOM 15354 C CA . SER A 1 3 ? 1.924 -18.835 12.328 1.00 0.00 3 SER A CA 12
ATOM 15355 C C . SER A 1 3 ? 2.692 -18.929 11.008 1.00 0.00 3 SER A C 12
ATOM 15356 O O . SER A 1 3 ? 2.762 -19.996 10.401 1.00 0.00 3 SER A O 12
ATOM 15364 N N . GLY A 1 4 ? 3.250 -17.797 10.603 1.00 0.00 4 GLY A N 12
ATOM 15365 C CA . GLY A 1 4 ? 4.011 -17.738 9.367 1.00 0.00 4 GLY A CA 12
ATOM 15366 C C . GLY A 1 4 ? 4.440 -16.303 9.055 1.00 0.00 4 GLY A C 12
ATOM 15367 O O . GLY A 1 4 ? 5.618 -15.967 9.162 1.00 0.00 4 GLY A O 12
ATOM 15371 N N . SER A 1 5 ? 3.461 -15.496 8.675 1.00 0.00 5 SER A N 12
ATOM 15372 C CA . SER A 1 5 ? 3.723 -14.105 8.347 1.00 0.00 5 SER A CA 12
ATOM 15373 C C . SER A 1 5 ? 2.889 -13.189 9.245 1.00 0.00 5 SER A C 12
ATOM 15374 O O . SER A 1 5 ? 1.832 -13.587 9.734 1.00 0.00 5 SER A O 12
ATOM 15382 N N . SER A 1 6 ? 3.395 -11.980 9.437 1.00 0.00 6 SER A N 12
ATOM 15383 C CA . SER A 1 6 ? 2.710 -11.005 10.268 1.00 0.00 6 SER A CA 12
ATOM 15384 C C . SER A 1 6 ? 2.050 -9.940 9.390 1.00 0.00 6 SER A C 12
ATOM 15385 O O . SER A 1 6 ? 2.247 -9.922 8.176 1.00 0.00 6 SER A O 12
ATOM 15393 N N . GLY A 1 7 ? 1.279 -9.079 10.038 1.00 0.00 7 GLY A N 12
ATOM 15394 C CA . GLY A 1 7 ? 0.588 -8.014 9.331 1.00 0.00 7 GLY A CA 12
ATOM 15395 C C . GLY A 1 7 ? 1.033 -6.641 9.838 1.00 0.00 7 GLY A C 12
ATOM 15396 O O . GLY A 1 7 ? 1.617 -6.532 10.915 1.00 0.00 7 GLY A O 12
ATOM 15400 N N . VAL A 1 8 ? 0.740 -5.627 9.037 1.00 0.00 8 VAL A N 12
ATOM 15401 C CA . VAL A 1 8 ? 1.103 -4.265 9.391 1.00 0.00 8 VAL A CA 12
ATOM 15402 C C . VAL A 1 8 ? -0.019 -3.316 8.964 1.00 0.00 8 VAL A C 12
ATOM 15403 O O . VAL A 1 8 ? -0.527 -3.412 7.849 1.00 0.00 8 VAL A O 12
ATOM 15416 N N . MET A 1 9 ? -0.372 -2.421 9.876 1.00 0.00 9 MET A N 12
ATOM 15417 C CA . MET A 1 9 ? -1.424 -1.455 9.608 1.00 0.00 9 MET A CA 12
ATOM 15418 C C . MET A 1 9 ? -0.848 -0.166 9.018 1.00 0.00 9 MET A C 12
ATOM 15419 O O . MET A 1 9 ? -0.149 0.577 9.706 1.00 0.00 9 MET A O 12
ATOM 15433 N N . VAL A 1 10 ? -1.162 0.060 7.751 1.00 0.00 10 VAL A N 12
ATOM 15434 C CA . VAL A 1 10 ? -0.685 1.247 7.062 1.00 0.00 10 VAL A CA 12
ATOM 15435 C C . VAL A 1 10 ? -1.882 2.088 6.614 1.00 0.00 10 VAL A C 12
ATOM 15436 O O . VAL A 1 10 ? -2.941 1.547 6.298 1.00 0.00 10 VAL A O 12
ATOM 15449 N N . PHE A 1 11 ? -1.673 3.396 6.600 1.00 0.00 11 PHE A N 12
ATOM 15450 C CA . PHE A 1 11 ? -2.722 4.317 6.196 1.00 0.00 11 PHE A CA 12
ATOM 15451 C C . PHE A 1 11 ? -2.639 4.619 4.699 1.00 0.00 11 PHE A C 12
ATOM 15452 O O . PHE A 1 11 ? -1.796 5.404 4.266 1.00 0.00 11 PHE A O 12
ATOM 15469 N N . ILE A 1 12 ? -3.525 3.981 3.948 1.00 0.00 12 ILE A N 12
ATOM 15470 C CA . ILE A 1 12 ? -3.563 4.172 2.508 1.00 0.00 12 ILE A CA 12
ATOM 15471 C C . ILE A 1 12 ? -4.392 5.416 2.185 1.00 0.00 12 ILE A C 12
ATOM 15472 O O . ILE A 1 12 ? -5.323 5.753 2.915 1.00 0.00 12 ILE A O 12
ATOM 15488 N N . SER A 1 13 ? -4.024 6.065 1.090 1.00 0.00 13 SER A N 12
ATOM 15489 C CA . SER A 1 13 ? -4.722 7.265 0.661 1.00 0.00 13 SER A CA 12
ATOM 15490 C C . SER A 1 13 ? -4.681 7.377 -0.865 1.00 0.00 13 SER A C 12
ATOM 15491 O O . SER A 1 13 ? -4.171 6.487 -1.543 1.00 0.00 13 SER A O 12
ATOM 15499 N N . SER A 1 14 ? -5.225 8.479 -1.360 1.00 0.00 14 SER A N 12
ATOM 15500 C CA . SER A 1 14 ? -5.256 8.720 -2.793 1.00 0.00 14 SER A CA 12
ATOM 15501 C C . SER A 1 14 ? -5.783 10.128 -3.076 1.00 0.00 14 SER A C 12
ATOM 15502 O O . SER A 1 14 ? -6.438 10.731 -2.227 1.00 0.00 14 SER A O 12
ATOM 15510 N N . SER A 1 15 ? -5.478 10.610 -4.271 1.00 0.00 15 SER A N 12
ATOM 15511 C CA . SER A 1 15 ? -5.912 11.936 -4.677 1.00 0.00 15 SER A CA 12
ATOM 15512 C C . SER A 1 15 ? -7.382 11.898 -5.100 1.00 0.00 15 SER A C 12
ATOM 15513 O O . SER A 1 15 ? -8.005 12.942 -5.289 1.00 0.00 15 SER A O 12
ATOM 15521 N N . LEU A 1 16 ? -7.894 10.684 -5.238 1.00 0.00 16 LEU A N 12
ATOM 15522 C CA . LEU A 1 16 ? -9.279 10.496 -5.636 1.00 0.00 16 LEU A CA 12
ATOM 15523 C C . LEU A 1 16 ? -10.187 10.711 -4.423 1.00 0.00 16 LEU A C 12
ATOM 15524 O O . LEU A 1 16 ? -11.089 11.546 -4.459 1.00 0.00 16 LEU A O 12
ATOM 15540 N N . ASN A 1 17 ? -9.917 9.942 -3.378 1.00 0.00 17 ASN A N 12
ATOM 15541 C CA . ASN A 1 17 ? -10.698 10.038 -2.157 1.00 0.00 17 ASN A CA 12
ATOM 15542 C C . ASN A 1 17 ? -10.152 11.178 -1.295 1.00 0.00 17 ASN A C 12
ATOM 15543 O O . ASN A 1 17 ? -10.903 11.821 -0.563 1.00 0.00 17 ASN A O 12
ATOM 15554 N N . SER A 1 18 ? -8.850 11.394 -1.411 1.00 0.00 18 SER A N 12
ATOM 15555 C CA . SER A 1 18 ? -8.195 12.445 -0.652 1.00 0.00 18 SER A CA 12
ATOM 15556 C C . SER A 1 18 ? -7.964 11.984 0.788 1.00 0.00 18 SER A C 12
ATOM 15557 O O . SER A 1 18 ? -6.824 11.918 1.247 1.00 0.00 18 SER A O 12
ATOM 15565 N N . PHE A 1 19 ? -9.062 11.677 1.462 1.00 0.00 19 PHE A N 12
ATOM 15566 C CA . PHE A 1 19 ? -8.993 11.224 2.840 1.00 0.00 19 PHE A CA 12
ATOM 15567 C C . PHE A 1 19 ? -8.179 9.933 2.953 1.00 0.00 19 PHE A C 12
ATOM 15568 O O . PHE A 1 19 ? -8.041 9.195 1.979 1.00 0.00 19 PHE A O 12
ATOM 15585 N N . ARG A 1 20 ? -7.660 9.701 4.150 1.00 0.00 20 ARG A N 12
ATOM 15586 C CA . ARG A 1 20 ? -6.864 8.512 4.402 1.00 0.00 20 ARG A CA 12
ATOM 15587 C C . ARG A 1 20 ? -7.768 7.335 4.773 1.00 0.00 20 ARG A C 12
ATOM 15588 O O . ARG A 1 20 ? -8.824 7.525 5.376 1.00 0.00 20 ARG A O 12
ATOM 15609 N N . SER A 1 21 ? -7.322 6.146 4.396 1.00 0.00 21 SER A N 12
ATOM 15610 C CA . SER A 1 21 ? -8.078 4.938 4.681 1.00 0.00 21 SER A CA 12
ATOM 15611 C C . SER A 1 21 ? -7.297 4.047 5.648 1.00 0.00 21 SER A C 12
ATOM 15612 O O . SER A 1 21 ? -6.137 4.324 5.953 1.00 0.00 21 SER A O 12
ATOM 15620 N N . GLU A 1 22 ? -7.962 2.997 6.104 1.00 0.00 22 GLU A N 12
ATOM 15621 C CA . GLU A 1 22 ? -7.344 2.063 7.031 1.00 0.00 22 GLU A CA 12
ATOM 15622 C C . GLU A 1 22 ? -7.365 0.647 6.451 1.00 0.00 22 GLU A C 12
ATOM 15623 O O . GLU A 1 22 ? -8.380 -0.043 6.527 1.00 0.00 22 GLU A O 12
ATOM 15635 N N . LYS A 1 23 ? -6.233 0.258 5.884 1.00 0.00 23 LYS A N 12
ATOM 15636 C CA . LYS A 1 23 ? -6.109 -1.063 5.292 1.00 0.00 23 LYS A CA 12
ATOM 15637 C C . LYS A 1 23 ? -4.940 -1.803 5.946 1.00 0.00 23 LYS A C 12
ATOM 15638 O O . LYS A 1 23 ? -4.194 -1.221 6.732 1.00 0.00 23 LYS A O 12
ATOM 15657 N N . ARG A 1 24 ? -4.816 -3.075 5.597 1.00 0.00 24 ARG A N 12
ATOM 15658 C CA . ARG A 1 24 ? -3.751 -3.900 6.140 1.00 0.00 24 ARG A CA 12
ATOM 15659 C C . ARG A 1 24 ? -3.160 -4.792 5.046 1.00 0.00 24 ARG A C 12
ATOM 15660 O O . ARG A 1 24 ? -3.877 -5.249 4.157 1.00 0.00 24 ARG A O 12
ATOM 15681 N N . TYR A 1 25 ? -1.857 -5.012 5.146 1.00 0.00 25 TYR A N 12
ATOM 15682 C CA . TYR A 1 25 ? -1.161 -5.841 4.177 1.00 0.00 25 TYR A CA 12
ATOM 15683 C C . TYR A 1 25 ? 0.082 -6.483 4.795 1.00 0.00 25 TYR A C 12
ATOM 15684 O O . TYR A 1 25 ? 0.760 -5.866 5.616 1.00 0.00 25 TYR A O 12
ATOM 15702 N N . SER A 1 26 ? 0.343 -7.713 4.379 1.00 0.00 26 SER A N 12
ATOM 15703 C CA . SER A 1 26 ? 1.493 -8.445 4.882 1.00 0.00 26 SER A CA 12
ATOM 15704 C C . SER A 1 26 ? 2.786 -7.781 4.405 1.00 0.00 26 SER A C 12
ATOM 15705 O O . SER A 1 26 ? 2.835 -7.226 3.308 1.00 0.00 26 SER A O 12
ATOM 15713 N N . ARG A 1 27 ? 3.802 -7.861 5.252 1.00 0.00 27 ARG A N 12
ATOM 15714 C CA . ARG A 1 27 ? 5.092 -7.275 4.930 1.00 0.00 27 ARG A CA 12
ATOM 15715 C C . ARG A 1 27 ? 5.811 -8.120 3.878 1.00 0.00 27 ARG A C 12
ATOM 15716 O O . ARG A 1 27 ? 6.903 -7.768 3.433 1.00 0.00 27 ARG A O 12
ATOM 15737 N N . SER A 1 28 ? 5.171 -9.220 3.509 1.00 0.00 28 SER A N 12
ATOM 15738 C CA . SER A 1 28 ? 5.736 -10.119 2.517 1.00 0.00 28 SER A CA 12
ATOM 15739 C C . SER A 1 28 ? 5.077 -9.878 1.157 1.00 0.00 28 SER A C 12
ATOM 15740 O O . SER A 1 28 ? 5.430 -10.522 0.170 1.00 0.00 28 SER A O 12
ATOM 15748 N N . LEU A 1 29 ? 4.132 -8.950 1.150 1.00 0.00 29 LEU A N 12
ATOM 15749 C CA . LEU A 1 29 ? 3.421 -8.616 -0.073 1.00 0.00 29 LEU A CA 12
ATOM 15750 C C . LEU A 1 29 ? 4.329 -7.776 -0.973 1.00 0.00 29 LEU A C 12
ATOM 15751 O O . LEU A 1 29 ? 4.657 -6.638 -0.641 1.00 0.00 29 LEU A O 12
ATOM 15767 N N . THR A 1 30 ? 4.709 -8.369 -2.095 1.00 0.00 30 THR A N 12
ATOM 15768 C CA . THR A 1 30 ? 5.573 -7.690 -3.045 1.00 0.00 30 THR A CA 12
ATOM 15769 C C . THR A 1 30 ? 4.948 -6.362 -3.479 1.00 0.00 30 THR A C 12
ATOM 15770 O O . THR A 1 30 ? 3.767 -6.310 -3.819 1.00 0.00 30 THR A O 12
ATOM 15781 N N . ILE A 1 31 ? 5.768 -5.322 -3.453 1.00 0.00 31 ILE A N 12
ATOM 15782 C CA . ILE A 1 31 ? 5.311 -3.998 -3.839 1.00 0.00 31 ILE A CA 12
ATOM 15783 C C . ILE A 1 31 ? 4.328 -4.123 -5.005 1.00 0.00 31 ILE A C 12
ATOM 15784 O O . ILE A 1 31 ? 3.293 -3.459 -5.022 1.00 0.00 31 ILE A O 12
ATOM 15800 N N . ALA A 1 32 ? 4.688 -4.978 -5.951 1.00 0.00 32 ALA A N 12
ATOM 15801 C CA . ALA A 1 32 ? 3.851 -5.198 -7.118 1.00 0.00 32 ALA A CA 12
ATOM 15802 C C . ALA A 1 32 ? 2.488 -5.730 -6.670 1.00 0.00 32 ALA A C 12
ATOM 15803 O O . ALA A 1 32 ? 1.452 -5.168 -7.021 1.00 0.00 32 ALA A O 12
ATOM 15810 N N . GLU A 1 33 ? 2.534 -6.809 -5.902 1.00 0.00 33 GLU A N 12
ATOM 15811 C CA . GLU A 1 33 ? 1.316 -7.424 -5.402 1.00 0.00 33 GLU A CA 12
ATOM 15812 C C . GLU A 1 33 ? 0.542 -6.435 -4.529 1.00 0.00 33 GLU A C 12
ATOM 15813 O O . GLU A 1 33 ? -0.678 -6.324 -4.643 1.00 0.00 33 GLU A O 12
ATOM 15825 N N . PHE A 1 34 ? 1.282 -5.742 -3.676 1.00 0.00 34 PHE A N 12
ATOM 15826 C CA . PHE A 1 34 ? 0.680 -4.765 -2.784 1.00 0.00 34 PHE A CA 12
ATOM 15827 C C . PHE A 1 34 ? -0.243 -3.817 -3.552 1.00 0.00 34 PHE A C 12
ATOM 15828 O O . PHE A 1 34 ? -1.369 -3.561 -3.126 1.00 0.00 34 PHE A O 12
ATOM 15845 N N . LYS A 1 35 ? 0.267 -3.322 -4.670 1.00 0.00 35 LYS A N 12
ATOM 15846 C CA . LYS A 1 35 ? -0.498 -2.407 -5.500 1.00 0.00 35 LYS A CA 12
ATOM 15847 C C . LYS A 1 35 ? -1.735 -3.129 -6.040 1.00 0.00 35 LYS A C 12
ATOM 15848 O O . LYS A 1 35 ? -2.834 -2.576 -6.029 1.00 0.00 35 LYS A O 12
ATOM 15867 N N . CYS A 1 36 ? -1.514 -4.352 -6.499 1.00 0.00 36 CYS A N 12
ATOM 15868 C CA . CYS A 1 36 ? -2.597 -5.154 -7.042 1.00 0.00 36 CYS A CA 12
ATOM 15869 C C . CYS A 1 36 ? -3.764 -5.118 -6.052 1.00 0.00 36 CYS A C 12
ATOM 15870 O O . CYS A 1 36 ? -4.921 -5.260 -6.446 1.00 0.00 36 CYS A O 12
ATOM 15878 N N . LYS A 1 37 ? -3.420 -4.927 -4.787 1.00 0.00 37 LYS A N 12
ATOM 15879 C CA . LYS A 1 37 ? -4.425 -4.870 -3.739 1.00 0.00 37 LYS A CA 12
ATOM 15880 C C . LYS A 1 37 ? -5.059 -3.478 -3.721 1.00 0.00 37 LYS A C 12
ATOM 15881 O O . LYS A 1 37 ? -6.282 -3.349 -3.706 1.00 0.00 37 LYS A O 12
ATOM 15900 N N . LEU A 1 38 ? -4.198 -2.470 -3.723 1.00 0.00 38 LEU A N 12
ATOM 15901 C CA . LEU A 1 38 ? -4.659 -1.093 -3.708 1.00 0.00 38 LEU A CA 12
ATOM 15902 C C . LEU A 1 38 ? -5.584 -0.855 -4.904 1.00 0.00 38 LEU A C 12
ATOM 15903 O O . LEU A 1 38 ? -6.463 0.003 -4.852 1.00 0.00 38 LEU A O 12
ATOM 15919 N N . GLU A 1 39 ? -5.352 -1.630 -5.953 1.00 0.00 39 GLU A N 12
ATOM 15920 C CA . GLU A 1 39 ? -6.153 -1.515 -7.160 1.00 0.00 39 GLU A CA 12
ATOM 15921 C C . GLU A 1 39 ? -7.632 -1.353 -6.802 1.00 0.00 39 GLU A C 12
ATOM 15922 O O . GLU A 1 39 ? -8.375 -0.676 -7.511 1.00 0.00 39 GLU A O 12
ATOM 15934 N N . LEU A 1 40 ? -8.015 -1.985 -5.703 1.00 0.00 40 LEU A N 12
ATOM 15935 C CA . LEU A 1 40 ? -9.391 -1.920 -5.242 1.00 0.00 40 LEU A CA 12
ATOM 15936 C C . LEU A 1 40 ? -9.540 -0.761 -4.255 1.00 0.00 40 LEU A C 12
ATOM 15937 O O . LEU A 1 40 ? -10.576 -0.099 -4.220 1.00 0.00 40 LEU A O 12
ATOM 15953 N N . VAL A 1 41 ? -8.488 -0.550 -3.477 1.00 0.00 41 VAL A N 12
ATOM 15954 C CA . VAL A 1 41 ? -8.488 0.518 -2.491 1.00 0.00 41 VAL A CA 12
ATOM 15955 C C . VAL A 1 41 ? -8.765 1.851 -3.190 1.00 0.00 41 VAL A C 12
ATOM 15956 O O . VAL A 1 41 ? -9.442 2.717 -2.637 1.00 0.00 41 VAL A O 12
ATOM 15969 N N . VAL A 1 42 ? -8.229 1.973 -4.395 1.00 0.00 42 VAL A N 12
ATOM 15970 C CA . VAL A 1 42 ? -8.410 3.186 -5.175 1.00 0.00 42 VAL A CA 12
ATOM 15971 C C . VAL A 1 42 ? -9.275 2.876 -6.398 1.00 0.00 42 VAL A C 12
ATOM 15972 O O . VAL A 1 42 ? -9.755 3.788 -7.070 1.00 0.00 42 VAL A O 12
ATOM 15985 N N . GLY A 1 43 ? -9.449 1.587 -6.649 1.00 0.00 43 GLY A N 12
ATOM 15986 C CA . GLY A 1 43 ? -10.249 1.145 -7.779 1.00 0.00 43 GLY A CA 12
ATOM 15987 C C . GLY A 1 43 ? -9.557 1.478 -9.103 1.00 0.00 43 GLY A C 12
ATOM 15988 O O . GLY A 1 43 ? -10.188 1.459 -10.158 1.00 0.00 43 GLY A O 12
ATOM 15992 N N . SER A 1 44 ? -8.270 1.775 -9.003 1.00 0.00 44 SER A N 12
ATOM 15993 C CA . SER A 1 44 ? -7.486 2.112 -10.179 1.00 0.00 44 SER A CA 12
ATOM 15994 C C . SER A 1 44 ? -6.501 0.984 -10.492 1.00 0.00 44 SER A C 12
ATOM 15995 O O . SER A 1 44 ? -6.218 0.147 -9.636 1.00 0.00 44 SER A O 12
ATOM 16003 N N . PRO A 1 45 ? -5.993 0.998 -11.753 1.00 0.00 45 PRO A N 12
ATOM 16004 C CA . PRO A 1 45 ? -5.045 -0.013 -12.190 1.00 0.00 45 PRO A CA 12
ATOM 16005 C C . PRO A 1 45 ? -3.660 0.239 -11.591 1.00 0.00 45 PRO A C 12
ATOM 16006 O O . PRO A 1 45 ? -3.147 1.355 -11.652 1.00 0.00 45 PRO A O 12
ATOM 16017 N N . ALA A 1 46 ? -3.093 -0.818 -11.027 1.00 0.00 46 ALA A N 12
ATOM 16018 C CA . ALA A 1 46 ? -1.777 -0.725 -10.418 1.00 0.00 46 ALA A CA 12
ATOM 16019 C C . ALA A 1 46 ? -0.745 -0.382 -11.495 1.00 0.00 46 ALA A C 12
ATOM 16020 O O . ALA A 1 46 ? 0.388 -0.021 -11.180 1.00 0.00 46 ALA A O 12
ATOM 16027 N N . SER A 1 47 ? -1.174 -0.507 -12.742 1.00 0.00 47 SER A N 12
ATOM 16028 C CA . SER A 1 47 ? -0.301 -0.215 -13.866 1.00 0.00 47 SER A CA 12
ATOM 16029 C C . SER A 1 47 ? -0.365 1.276 -14.204 1.00 0.00 47 SER A C 12
ATOM 16030 O O . SER A 1 47 ? 0.280 1.730 -15.148 1.00 0.00 47 SER A O 12
ATOM 16038 N N . CYS A 1 48 ? -1.149 1.996 -13.416 1.00 0.00 48 CYS A N 12
ATOM 16039 C CA . CYS A 1 48 ? -1.306 3.426 -13.620 1.00 0.00 48 CYS A CA 12
ATOM 16040 C C . CYS A 1 48 ? -1.465 4.092 -12.252 1.00 0.00 48 CYS A C 12
ATOM 16041 O O . CYS A 1 48 ? -2.238 5.037 -12.103 1.00 0.00 48 CYS A O 12
ATOM 16049 N N . MET A 1 49 ? -0.721 3.573 -11.286 1.00 0.00 49 MET A N 12
ATOM 16050 C CA . MET A 1 49 ? -0.770 4.105 -9.935 1.00 0.00 49 MET A CA 12
ATOM 16051 C C . MET A 1 49 ? 0.592 3.985 -9.249 1.00 0.00 49 MET A C 12
ATOM 16052 O O . MET A 1 49 ? 1.235 2.939 -9.316 1.00 0.00 49 MET A O 12
ATOM 16066 N N . GLU A 1 50 ? 0.993 5.072 -8.605 1.00 0.00 50 GLU A N 12
ATOM 16067 C CA . GLU A 1 50 ? 2.267 5.101 -7.907 1.00 0.00 50 GLU A CA 12
ATOM 16068 C C . GLU A 1 50 ? 2.045 5.051 -6.394 1.00 0.00 50 GLU A C 12
ATOM 16069 O O . GLU A 1 50 ? 0.980 5.428 -5.907 1.00 0.00 50 GLU A O 12
ATOM 16081 N N . LEU A 1 51 ? 3.067 4.583 -5.694 1.00 0.00 51 LEU A N 12
ATOM 16082 C CA . LEU A 1 51 ? 2.997 4.478 -4.246 1.00 0.00 51 LEU A CA 12
ATOM 16083 C C . LEU A 1 51 ? 3.934 5.512 -3.618 1.00 0.00 51 LEU A C 12
ATOM 16084 O O . LEU A 1 51 ? 4.921 5.914 -4.233 1.00 0.00 51 LEU A O 12
ATOM 16100 N N . GLU A 1 52 ? 3.592 5.913 -2.403 1.00 0.00 52 GLU A N 12
ATOM 16101 C CA . GLU A 1 52 ? 4.390 6.892 -1.685 1.00 0.00 52 GLU A CA 12
ATOM 16102 C C . GLU A 1 52 ? 4.463 6.532 -0.200 1.00 0.00 52 GLU A C 12
ATOM 16103 O O . GLU A 1 52 ? 3.453 6.180 0.408 1.00 0.00 52 GLU A O 12
ATOM 16115 N N . LEU A 1 53 ? 5.668 6.632 0.342 1.00 0.00 53 LEU A N 12
ATOM 16116 C CA . LEU A 1 53 ? 5.886 6.321 1.744 1.00 0.00 53 LEU A CA 12
ATOM 16117 C C . LEU A 1 53 ? 6.108 7.620 2.521 1.00 0.00 53 LEU A C 12
ATOM 16118 O O . LEU A 1 53 ? 6.836 8.502 2.068 1.00 0.00 53 LEU A O 12
ATOM 16134 N N . TYR A 1 54 ? 5.468 7.696 3.679 1.00 0.00 54 TYR A N 12
ATOM 16135 C CA . TYR A 1 54 ? 5.586 8.873 4.523 1.00 0.00 54 TYR A CA 12
ATOM 16136 C C . TYR A 1 54 ? 6.045 8.492 5.932 1.00 0.00 54 TYR A C 12
ATOM 16137 O O . TYR A 1 54 ? 5.814 7.371 6.383 1.00 0.00 54 TYR A O 12
ATOM 16155 N N . GLY A 1 55 ? 6.687 9.447 6.590 1.00 0.00 55 GLY A N 12
ATOM 16156 C CA . GLY A 1 55 ? 7.180 9.226 7.938 1.00 0.00 55 GLY A CA 12
ATOM 16157 C C . GLY A 1 55 ? 6.029 9.205 8.946 1.00 0.00 55 GLY A C 12
ATOM 16158 O O . GLY A 1 55 ? 5.130 8.372 8.850 1.00 0.00 55 GLY A O 12
ATOM 16162 N N . ALA A 1 56 ? 6.095 10.133 9.890 1.00 0.00 56 ALA A N 12
ATOM 16163 C CA . ALA A 1 56 ? 5.069 10.232 10.915 1.00 0.00 56 ALA A CA 12
ATOM 16164 C C . ALA A 1 56 ? 4.143 11.405 10.592 1.00 0.00 56 ALA A C 12
ATOM 16165 O O . ALA A 1 56 ? 2.982 11.205 10.238 1.00 0.00 56 ALA A O 12
ATOM 16172 N N . ASP A 1 57 ? 4.690 12.604 10.724 1.00 0.00 57 ASP A N 12
ATOM 16173 C CA . ASP A 1 57 ? 3.927 13.810 10.451 1.00 0.00 57 ASP A CA 12
ATOM 16174 C C . ASP A 1 57 ? 3.747 13.962 8.939 1.00 0.00 57 ASP A C 12
ATOM 16175 O O . ASP A 1 57 ? 4.147 14.972 8.362 1.00 0.00 57 ASP A O 12
ATOM 16184 N N . ASP A 1 58 ? 3.145 12.945 8.341 1.00 0.00 58 ASP A N 12
ATOM 16185 C CA . ASP A 1 58 ? 2.908 12.953 6.908 1.00 0.00 58 ASP A CA 12
ATOM 16186 C C . ASP A 1 58 ? 4.108 13.586 6.200 1.00 0.00 58 ASP A C 12
ATOM 16187 O O . ASP A 1 58 ? 3.993 14.666 5.622 1.00 0.00 58 ASP A O 12
ATOM 16196 N N . LYS A 1 59 ? 5.231 12.887 6.268 1.00 0.00 59 LYS A N 12
ATOM 16197 C CA . LYS A 1 59 ? 6.451 13.367 5.641 1.00 0.00 59 LYS A CA 12
ATOM 16198 C C . LYS A 1 59 ? 6.943 12.328 4.632 1.00 0.00 59 LYS A C 12
ATOM 16199 O O . LYS A 1 59 ? 7.376 11.242 5.014 1.00 0.00 59 LYS A O 12
ATOM 16218 N N . PHE A 1 60 ? 6.861 12.698 3.362 1.00 0.00 60 PHE A N 12
ATOM 16219 C CA . PHE A 1 60 ? 7.293 11.812 2.295 1.00 0.00 60 PHE A CA 12
ATOM 16220 C C . PHE A 1 60 ? 8.708 11.290 2.554 1.00 0.00 60 PHE A C 12
ATOM 16221 O O . PHE A 1 60 ? 9.648 12.073 2.685 1.00 0.00 60 PHE A O 12
ATOM 16238 N N . TYR A 1 61 ? 8.815 9.971 2.621 1.00 0.00 61 TYR A N 12
ATOM 16239 C CA . TYR A 1 61 ? 10.100 9.336 2.862 1.00 0.00 61 TYR A CA 12
ATOM 16240 C C . TYR A 1 61 ? 10.718 8.836 1.555 1.00 0.00 61 TYR A C 12
ATOM 16241 O O . TYR A 1 61 ? 11.861 9.162 1.239 1.00 0.00 61 TYR A O 12
ATOM 16259 N N . SER A 1 62 ? 9.935 8.051 0.830 1.00 0.00 62 SER A N 12
ATOM 16260 C CA . SER A 1 62 ? 10.391 7.502 -0.436 1.00 0.00 62 SER A CA 12
ATOM 16261 C C . SER A 1 62 ? 9.203 6.945 -1.223 1.00 0.00 62 SER A C 12
ATOM 16262 O O . SER A 1 62 ? 8.067 6.992 -0.755 1.00 0.00 62 SER A O 12
ATOM 16270 N N . LYS A 1 63 ? 9.507 6.431 -2.406 1.00 0.00 63 LYS A N 12
ATOM 16271 C CA . LYS A 1 63 ? 8.479 5.865 -3.263 1.00 0.00 63 LYS A CA 12
ATOM 16272 C C . LYS A 1 63 ? 8.681 4.352 -3.365 1.00 0.00 63 LYS A C 12
ATOM 16273 O O . LYS A 1 63 ? 9.806 3.882 -3.528 1.00 0.00 63 LYS A O 12
ATOM 16292 N N . LEU A 1 64 ? 7.573 3.631 -3.266 1.00 0.00 64 LEU A N 12
ATOM 16293 C CA . LEU A 1 64 ? 7.615 2.181 -3.345 1.00 0.00 64 LEU A CA 12
ATOM 16294 C C . LEU A 1 64 ? 7.578 1.754 -4.813 1.00 0.00 64 LEU A C 12
ATOM 16295 O O . LEU A 1 64 ? 6.787 0.891 -5.193 1.00 0.00 64 LEU A O 12
ATOM 16311 N N . ASP A 1 65 ? 8.443 2.377 -5.600 1.00 0.00 65 ASP A N 12
ATOM 16312 C CA . ASP A 1 65 ? 8.519 2.072 -7.019 1.00 0.00 65 ASP A CA 12
ATOM 16313 C C . ASP A 1 65 ? 8.911 0.604 -7.200 1.00 0.00 65 ASP A C 12
ATOM 16314 O O . ASP A 1 65 ? 8.217 -0.148 -7.884 1.00 0.00 65 ASP A O 12
ATOM 16323 N N . GLN A 1 66 ? 10.021 0.239 -6.576 1.00 0.00 66 GLN A N 12
ATOM 16324 C CA . GLN A 1 66 ? 10.513 -1.125 -6.659 1.00 0.00 66 GLN A CA 12
ATOM 16325 C C . GLN A 1 66 ? 9.359 -2.117 -6.500 1.00 0.00 66 GLN A C 12
ATOM 16326 O O . GLN A 1 66 ? 8.697 -2.143 -5.464 1.00 0.00 66 GLN A O 12
ATOM 16340 N N . GLU A 1 67 ? 9.152 -2.908 -7.543 1.00 0.00 67 GLU A N 12
ATOM 16341 C CA . GLU A 1 67 ? 8.089 -3.898 -7.531 1.00 0.00 67 GLU A CA 12
ATOM 16342 C C . GLU A 1 67 ? 8.587 -5.204 -6.907 1.00 0.00 67 GLU A C 12
ATOM 16343 O O . GLU A 1 67 ? 7.838 -5.888 -6.211 1.00 0.00 67 GLU A O 12
ATOM 16355 N N . ASP A 1 68 ? 9.847 -5.510 -7.180 1.00 0.00 68 ASP A N 12
ATOM 16356 C CA . ASP A 1 68 ? 10.453 -6.721 -6.654 1.00 0.00 68 ASP A CA 12
ATOM 16357 C C . ASP A 1 68 ? 10.624 -6.585 -5.140 1.00 0.00 68 ASP A C 12
ATOM 16358 O O . ASP A 1 68 ? 10.788 -7.581 -4.437 1.00 0.00 68 ASP A O 12
ATOM 16367 N N . ALA A 1 69 ? 10.579 -5.343 -4.681 1.00 0.00 69 ALA A N 12
ATOM 16368 C CA . ALA A 1 69 ? 10.727 -5.063 -3.263 1.00 0.00 69 ALA A CA 12
ATOM 16369 C C . ALA A 1 69 ? 9.519 -5.621 -2.508 1.00 0.00 69 ALA A C 12
ATOM 16370 O O . ALA A 1 69 ? 8.545 -6.054 -3.123 1.00 0.00 69 ALA A O 12
ATOM 16377 N N . LEU A 1 70 ? 9.621 -5.592 -1.188 1.00 0.00 70 LEU A N 12
ATOM 16378 C CA . LEU A 1 70 ? 8.548 -6.090 -0.343 1.00 0.00 70 LEU A CA 12
ATOM 16379 C C . LEU A 1 70 ? 8.270 -5.077 0.770 1.00 0.00 70 LEU A C 12
ATOM 16380 O O . LEU A 1 70 ? 9.132 -4.267 1.107 1.00 0.00 70 LEU A O 12
ATOM 16396 N N . LEU A 1 71 ? 7.063 -5.157 1.310 1.00 0.00 71 LEU A N 12
ATOM 16397 C CA . LEU A 1 71 ? 6.660 -4.258 2.378 1.00 0.00 71 LEU A CA 12
ATOM 16398 C C . LEU A 1 71 ? 7.410 -4.627 3.659 1.00 0.00 71 LEU A C 12
ATOM 16399 O O . LEU A 1 71 ? 7.047 -5.584 4.342 1.00 0.00 71 LEU A O 12
ATOM 16415 N N . GLY A 1 72 ? 8.442 -3.848 3.948 1.00 0.00 72 GLY A N 12
ATOM 16416 C CA . GLY A 1 72 ? 9.247 -4.081 5.135 1.00 0.00 72 GLY A CA 12
ATOM 16417 C C . GLY A 1 72 ? 10.684 -3.599 4.927 1.00 0.00 72 GLY A C 12
ATOM 16418 O O . GLY A 1 72 ? 11.273 -2.989 5.819 1.00 0.00 72 GLY A O 12
ATOM 16422 N N . SER A 1 73 ? 11.207 -3.891 3.746 1.00 0.00 73 SER A N 12
ATOM 16423 C CA . SER A 1 73 ? 12.564 -3.495 3.409 1.00 0.00 73 SER A CA 12
ATOM 16424 C C . SER A 1 73 ? 12.667 -1.969 3.362 1.00 0.00 73 SER A C 12
ATOM 16425 O O . SER A 1 73 ? 13.760 -1.413 3.465 1.00 0.00 73 SER A O 12
ATOM 16433 N N . TYR A 1 74 ? 11.515 -1.334 3.205 1.00 0.00 74 TYR A N 12
ATOM 16434 C CA . TYR A 1 74 ? 11.462 0.117 3.143 1.00 0.00 74 TYR A CA 12
ATOM 16435 C C . TYR A 1 74 ? 11.270 0.719 4.536 1.00 0.00 74 TYR A C 12
ATOM 16436 O O . TYR A 1 74 ? 10.948 0.006 5.486 1.00 0.00 74 TYR A O 12
ATOM 16454 N N . PRO A 1 75 ? 11.481 2.060 4.617 1.00 0.00 75 PRO A N 12
ATOM 16455 C CA . PRO A 1 75 ? 11.334 2.766 5.879 1.00 0.00 75 PRO A CA 12
ATOM 16456 C C . PRO A 1 75 ? 9.858 2.942 6.240 1.00 0.00 75 PRO A C 12
ATOM 16457 O O . PRO A 1 75 ? 9.403 4.058 6.483 1.00 0.00 75 PRO A O 12
ATOM 16468 N N . VAL A 1 76 ? 9.150 1.822 6.265 1.00 0.00 76 VAL A N 12
ATOM 16469 C CA . VAL A 1 76 ? 7.735 1.838 6.593 1.00 0.00 76 VAL A CA 12
ATOM 16470 C C . VAL A 1 76 ? 7.497 0.996 7.848 1.00 0.00 76 VAL A C 12
ATOM 16471 O O . VAL A 1 76 ? 8.379 0.255 8.279 1.00 0.00 76 VAL A O 12
ATOM 16484 N N . ASP A 1 77 ? 6.301 1.139 8.400 1.00 0.00 77 ASP A N 12
ATOM 16485 C CA . ASP A 1 77 ? 5.936 0.401 9.597 1.00 0.00 77 ASP A CA 12
ATOM 16486 C C . ASP A 1 77 ? 4.447 0.602 9.881 1.00 0.00 77 ASP A C 12
ATOM 16487 O O . ASP A 1 77 ? 3.849 1.574 9.420 1.00 0.00 77 ASP A O 12
ATOM 16496 N N . ASP A 1 78 ? 3.890 -0.331 10.639 1.00 0.00 78 ASP A N 12
ATOM 16497 C CA . ASP A 1 78 ? 2.481 -0.268 10.990 1.00 0.00 78 ASP A CA 12
ATOM 16498 C C . ASP A 1 78 ? 2.196 1.056 11.701 1.00 0.00 78 ASP A C 12
ATOM 16499 O O . ASP A 1 78 ? 2.400 1.173 12.908 1.00 0.00 78 ASP A O 12
ATOM 16508 N N . GLY A 1 79 ? 1.728 2.020 10.922 1.00 0.00 79 GLY A N 12
ATOM 16509 C CA . GLY A 1 79 ? 1.413 3.332 11.462 1.00 0.00 79 GLY A CA 12
ATOM 16510 C C . GLY A 1 79 ? 1.767 4.436 10.464 1.00 0.00 79 GLY A C 12
ATOM 16511 O O . GLY A 1 79 ? 1.288 5.562 10.583 1.00 0.00 79 GLY A O 12
ATOM 16515 N N . CYS A 1 80 ? 2.603 4.073 9.502 1.00 0.00 80 CYS A N 12
ATOM 16516 C CA . CYS A 1 80 ? 3.026 5.019 8.483 1.00 0.00 80 CYS A CA 12
ATOM 16517 C C . CYS A 1 80 ? 1.821 5.345 7.599 1.00 0.00 80 CYS A C 12
ATOM 16518 O O . CYS A 1 80 ? 0.695 4.963 7.913 1.00 0.00 80 CYS A O 12
ATOM 16526 N N . ARG A 1 81 ? 2.099 6.048 6.511 1.00 0.00 81 ARG A N 12
ATOM 16527 C CA . ARG A 1 81 ? 1.051 6.429 5.579 1.00 0.00 81 ARG A CA 12
ATOM 16528 C C . ARG A 1 81 ? 1.478 6.117 4.143 1.00 0.00 81 ARG A C 12
ATOM 16529 O O . ARG A 1 81 ? 2.654 6.236 3.802 1.00 0.00 81 ARG A O 12
ATOM 16550 N N . ILE A 1 82 ? 0.500 5.725 3.341 1.00 0.00 82 ILE A N 12
ATOM 16551 C CA . ILE A 1 82 ? 0.759 5.395 1.950 1.00 0.00 82 ILE A CA 12
ATOM 16552 C C . ILE A 1 82 ? -0.160 6.226 1.052 1.00 0.00 82 ILE A C 12
ATOM 16553 O O . ILE A 1 82 ? -1.382 6.123 1.146 1.00 0.00 82 ILE A O 12
ATOM 16569 N N . HIS A 1 83 ? 0.463 7.030 0.204 1.00 0.00 83 HIS A N 12
ATOM 16570 C CA . HIS A 1 83 ? -0.284 7.878 -0.710 1.00 0.00 83 HIS A CA 12
ATOM 16571 C C . HIS A 1 83 ? -0.209 7.300 -2.124 1.00 0.00 83 HIS A C 12
ATOM 16572 O O . HIS A 1 83 ? 0.874 7.184 -2.694 1.00 0.00 83 HIS A O 12
ATOM 16586 N N . VAL A 1 84 ? -1.375 6.953 -2.650 1.00 0.00 84 VAL A N 12
ATOM 16587 C CA . VAL A 1 84 ? -1.455 6.390 -3.987 1.00 0.00 84 VAL A CA 12
ATOM 16588 C C . VAL A 1 84 ? -1.718 7.513 -4.993 1.00 0.00 84 VAL A C 12
ATOM 16589 O O . VAL A 1 84 ? -2.669 8.277 -4.842 1.00 0.00 84 VAL A O 12
ATOM 16602 N N . ILE A 1 85 ? -0.856 7.576 -5.998 1.00 0.00 85 ILE A N 12
ATOM 16603 C CA . ILE A 1 85 ? -0.983 8.592 -7.029 1.00 0.00 85 ILE A CA 12
ATOM 16604 C C . ILE A 1 85 ? -1.738 8.008 -8.225 1.00 0.00 85 ILE A C 12
ATOM 1660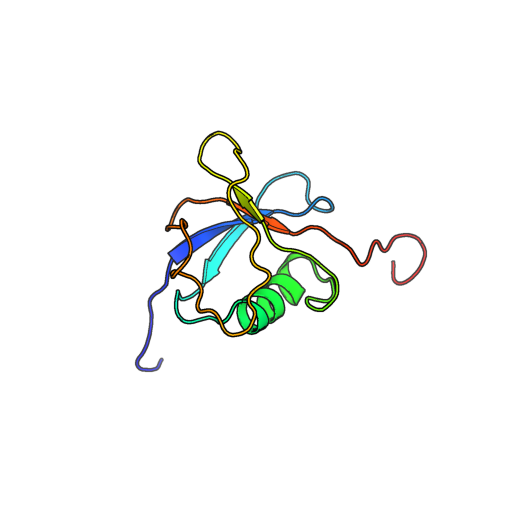5 O O . ILE A 1 85 ? -1.169 7.256 -9.015 1.00 0.00 85 ILE A O 12
ATOM 16621 N N . ASP A 1 86 ? -3.007 8.375 -8.321 1.00 0.00 86 ASP A N 12
ATOM 16622 C CA . ASP A 1 86 ? -3.845 7.897 -9.407 1.00 0.00 86 ASP A CA 12
ATOM 16623 C C . ASP A 1 86 ? -3.251 8.351 -10.742 1.00 0.00 86 ASP A C 12
ATOM 16624 O O . ASP A 1 86 ? -3.416 9.504 -11.139 1.00 0.00 86 ASP A O 12
ATOM 16633 N N . HIS A 1 87 ? -2.571 7.422 -11.397 1.00 0.00 87 HIS A N 12
ATOM 16634 C CA . HIS A 1 87 ? -1.952 7.712 -12.679 1.00 0.00 87 HIS A CA 12
ATOM 16635 C C . HIS A 1 87 ? -2.873 7.252 -13.811 1.00 0.00 87 HIS A C 12
ATOM 16636 O O . HIS A 1 87 ? -2.415 6.991 -14.922 1.00 0.00 87 HIS A O 12
ATOM 16650 N N . SER A 1 88 ? -4.155 7.165 -13.488 1.00 0.00 88 SER A N 12
ATOM 16651 C CA . SER A 1 88 ? -5.145 6.741 -14.464 1.00 0.00 88 SER A CA 12
ATOM 16652 C C . SER A 1 88 ? -6.064 7.911 -14.819 1.00 0.00 88 SER A C 12
ATOM 16653 O O . SER A 1 88 ? -7.264 7.866 -14.553 1.00 0.00 88 SER A O 12
ATOM 16661 N N . GLY A 1 89 ? -5.466 8.932 -15.416 1.00 0.00 89 GLY A N 12
ATOM 16662 C CA . GLY A 1 89 ? -6.217 10.112 -15.811 1.00 0.00 89 GLY A CA 12
ATOM 16663 C C . GLY A 1 89 ? -6.379 10.176 -17.331 1.00 0.00 89 GLY A C 12
ATOM 16664 O O . GLY A 1 89 ? -7.099 9.368 -17.916 1.00 0.00 89 GLY A O 12
ATOM 16668 N N . SER A 1 90 ? -5.697 11.143 -17.927 1.00 0.00 90 SER A N 12
ATOM 16669 C CA . SER A 1 90 ? -5.756 11.322 -19.367 1.00 0.00 90 SER A CA 12
ATOM 16670 C C . SER A 1 90 ? -4.341 11.417 -19.941 1.00 0.00 90 SER A C 12
ATOM 16671 O O . SER A 1 90 ? -3.537 12.231 -19.490 1.00 0.00 90 SER A O 12
ATOM 16679 N N . GLY A 1 91 ? -4.080 10.573 -20.929 1.00 0.00 91 GLY A N 12
ATOM 16680 C CA . GLY A 1 91 ? -2.776 10.551 -21.569 1.00 0.00 91 GLY A CA 12
ATOM 16681 C C . GLY A 1 91 ? -2.824 9.772 -22.885 1.00 0.00 91 GLY A C 12
ATOM 16682 O O . GLY A 1 91 ? -3.610 8.837 -23.028 1.00 0.00 91 GLY A O 12
ATOM 16686 N N . PRO A 1 92 ? -1.951 10.197 -23.837 1.00 0.00 92 PRO A N 12
ATOM 16687 C CA . PRO A 1 92 ? -1.887 9.549 -25.136 1.00 0.00 92 PRO A CA 12
ATOM 16688 C C . PRO A 1 92 ? -1.178 8.197 -25.040 1.00 0.00 92 PRO A C 12
ATOM 16689 O O . PRO A 1 92 ? -0.306 8.008 -24.193 1.00 0.00 92 PRO A O 12
ATOM 16700 N N . SER A 1 93 ? -1.578 7.291 -25.921 1.00 0.00 93 SER A N 12
ATOM 16701 C CA . SER A 1 93 ? -0.991 5.962 -25.946 1.00 0.00 93 SER A CA 12
ATOM 16702 C C . SER A 1 93 ? -0.198 5.764 -27.239 1.00 0.00 93 SER A C 12
ATOM 16703 O O . SER A 1 93 ? -0.674 6.105 -28.321 1.00 0.00 93 SER A O 12
ATOM 16711 N N . SER A 1 94 ? 0.997 5.215 -27.085 1.00 0.00 94 SER A N 12
ATOM 16712 C CA . SER A 1 94 ? 1.861 4.967 -28.227 1.00 0.00 94 SER A CA 12
ATOM 16713 C C . SER A 1 94 ? 1.584 3.577 -28.801 1.00 0.00 94 SER A C 12
ATOM 16714 O O . SER A 1 94 ? 0.941 2.751 -28.155 1.00 0.00 94 SER A O 12
ATOM 16722 N N . GLY A 1 95 ? 2.083 3.360 -30.009 1.00 0.00 95 GLY A N 12
ATOM 16723 C CA . GLY A 1 95 ? 1.898 2.084 -30.678 1.00 0.00 95 GLY A CA 12
ATOM 16724 C C . GLY A 1 95 ? 2.873 1.035 -30.138 1.00 0.00 95 GLY A C 12
ATOM 16725 O O . GLY A 1 95 ? 2.456 0.041 -29.545 1.00 0.00 95 GLY A O 12
ATOM 16729 N N . GLY A 1 1 ? 12.484 -12.960 17.289 1.00 0.00 1 GLY A N 13
ATOM 16730 C CA . GLY A 1 1 ? 11.518 -13.946 16.834 1.00 0.00 1 GLY A CA 13
ATOM 16731 C C . GLY A 1 1 ? 10.684 -13.400 15.673 1.00 0.00 1 GLY A C 13
ATOM 16732 O O . GLY A 1 1 ? 10.882 -12.265 15.242 1.00 0.00 1 GLY A O 13
ATOM 16736 N N . SER A 1 2 ? 9.768 -14.233 15.201 1.00 0.00 2 SER A N 13
ATOM 16737 C CA . SER A 1 2 ? 8.903 -13.848 14.100 1.00 0.00 2 SER A CA 13
ATOM 16738 C C . SER A 1 2 ? 7.833 -14.919 13.876 1.00 0.00 2 SER A C 13
ATOM 16739 O O . SER A 1 2 ? 8.090 -15.933 13.228 1.00 0.00 2 SER A O 13
ATOM 16747 N N . SER A 1 3 ? 6.655 -14.658 14.424 1.00 0.00 3 SER A N 13
ATOM 16748 C CA . SER A 1 3 ? 5.546 -15.586 14.292 1.00 0.00 3 SER A CA 13
ATOM 16749 C C . SER A 1 3 ? 5.526 -16.181 12.882 1.00 0.00 3 SER A C 13
ATOM 16750 O O . SER A 1 3 ? 5.573 -17.399 12.717 1.00 0.00 3 SER A O 13
ATOM 16758 N N . GLY A 1 4 ? 5.455 -15.293 11.901 1.00 0.00 4 GLY A N 13
ATOM 16759 C CA . GLY A 1 4 ? 5.428 -15.715 10.511 1.00 0.00 4 GLY A CA 13
ATOM 16760 C C . GLY A 1 4 ? 4.452 -14.862 9.698 1.00 0.00 4 GLY A C 13
ATOM 16761 O O . GLY A 1 4 ? 3.245 -14.903 9.930 1.00 0.00 4 GLY A O 13
ATOM 16765 N N . SER A 1 5 ? 5.011 -14.110 8.762 1.00 0.00 5 SER A N 13
ATOM 16766 C CA . SER A 1 5 ? 4.205 -13.248 7.913 1.00 0.00 5 SER A CA 13
ATOM 16767 C C . SER A 1 5 ? 3.190 -12.480 8.762 1.00 0.00 5 SER A C 13
ATOM 16768 O O . SER A 1 5 ? 1.997 -12.778 8.729 1.00 0.00 5 SER A O 13
ATOM 16776 N N . SER A 1 6 ? 3.700 -11.507 9.501 1.00 0.00 6 SER A N 13
ATOM 16777 C CA . SER A 1 6 ? 2.852 -10.694 10.356 1.00 0.00 6 SER A CA 13
ATOM 16778 C C . SER A 1 6 ? 2.206 -9.573 9.540 1.00 0.00 6 SER A C 13
ATOM 16779 O O . SER A 1 6 ? 2.641 -9.281 8.427 1.00 0.00 6 SER A O 13
ATOM 16787 N N . GLY A 1 7 ? 1.178 -8.976 10.124 1.00 0.00 7 GLY A N 13
ATOM 16788 C CA . GLY A 1 7 ? 0.467 -7.894 9.464 1.00 0.00 7 GLY A CA 13
ATOM 16789 C C . GLY A 1 7 ? 0.908 -6.535 10.011 1.00 0.00 7 GLY A C 13
ATOM 16790 O O . GLY A 1 7 ? 1.347 -6.434 11.156 1.00 0.00 7 GLY A O 13
ATOM 16794 N N . VAL A 1 8 ? 0.776 -5.522 9.166 1.00 0.00 8 VAL A N 13
ATOM 16795 C CA . VAL A 1 8 ? 1.155 -4.173 9.550 1.00 0.00 8 VAL A CA 13
ATOM 16796 C C . VAL A 1 8 ? 0.071 -3.194 9.097 1.00 0.00 8 VAL A C 13
ATOM 16797 O O . VAL A 1 8 ? -0.355 -3.225 7.943 1.00 0.00 8 VAL A O 13
ATOM 16810 N N . MET A 1 9 ? -0.346 -2.348 10.028 1.00 0.00 9 MET A N 13
ATOM 16811 C CA . MET A 1 9 ? -1.372 -1.362 9.738 1.00 0.00 9 MET A CA 13
ATOM 16812 C C . MET A 1 9 ? -0.770 -0.121 9.076 1.00 0.00 9 MET A C 13
ATOM 16813 O O . MET A 1 9 ? 0.075 0.552 9.665 1.00 0.00 9 MET A O 13
ATOM 16827 N N . VAL A 1 10 ? -1.228 0.143 7.861 1.00 0.00 10 VAL A N 13
ATOM 16828 C CA . VAL A 1 10 ? -0.744 1.291 7.113 1.00 0.00 10 VAL A CA 13
ATOM 16829 C C . VAL A 1 10 ? -1.936 2.134 6.655 1.00 0.00 10 VAL A C 13
ATOM 16830 O O . VAL A 1 10 ? -3.013 1.602 6.392 1.00 0.00 10 VAL A O 13
ATOM 16843 N N . PHE A 1 11 ? -1.702 3.436 6.573 1.00 0.00 11 PHE A N 13
ATOM 16844 C CA . PHE A 1 11 ? -2.743 4.358 6.151 1.00 0.00 11 PHE A CA 13
ATOM 16845 C C . PHE A 1 11 ? -2.693 4.587 4.639 1.00 0.00 11 PHE A C 13
ATOM 16846 O O . PHE A 1 11 ? -1.836 5.319 4.146 1.00 0.00 11 PHE A O 13
ATOM 16863 N N . ILE A 1 12 ? -3.622 3.946 3.944 1.00 0.00 12 ILE A N 13
ATOM 16864 C CA . ILE A 1 12 ? -3.694 4.071 2.499 1.00 0.00 12 ILE A CA 13
ATOM 16865 C C . ILE A 1 12 ? -4.505 5.318 2.138 1.00 0.00 12 ILE A C 13
ATOM 16866 O O . ILE A 1 12 ? -5.456 5.666 2.835 1.00 0.00 12 ILE A O 13
ATOM 16882 N N . SER A 1 13 ? -4.098 5.955 1.050 1.00 0.00 13 SER A N 13
ATOM 16883 C CA . SER A 1 13 ? -4.774 7.155 0.589 1.00 0.00 13 SER A CA 13
ATOM 16884 C C . SER A 1 13 ? -4.859 7.154 -0.939 1.00 0.00 13 SER A C 13
ATOM 16885 O O . SER A 1 13 ? -4.423 6.204 -1.587 1.00 0.00 13 SER A O 13
ATOM 16893 N N . SER A 1 14 ? -5.424 8.229 -1.469 1.00 0.00 14 SER A N 13
ATOM 16894 C CA . SER A 1 14 ? -5.572 8.363 -2.908 1.00 0.00 14 SER A CA 13
ATOM 16895 C C . SER A 1 14 ? -6.111 9.754 -3.251 1.00 0.00 14 SER A C 13
ATOM 16896 O O . SER A 1 14 ? -7.075 10.217 -2.644 1.00 0.00 14 SER A O 13
ATOM 16904 N N . SER A 1 15 ? -5.464 10.381 -4.223 1.00 0.00 15 SER A N 13
ATOM 16905 C CA . SER A 1 15 ? -5.867 11.709 -4.654 1.00 0.00 15 SER A CA 13
ATOM 16906 C C . SER A 1 15 ? -7.327 11.691 -5.111 1.00 0.00 15 SER A C 13
ATOM 16907 O O . SER A 1 15 ? -8.000 12.720 -5.090 1.00 0.00 15 SER A O 13
ATOM 16915 N N . LEU A 1 16 ? -7.772 10.510 -5.514 1.00 0.00 16 LEU A N 13
ATOM 16916 C CA . LEU A 1 16 ? -9.140 10.344 -5.976 1.00 0.00 16 LEU A CA 13
ATOM 16917 C C . LEU A 1 16 ? -10.104 10.712 -4.846 1.00 0.00 16 LEU A C 13
ATOM 16918 O O . LEU A 1 16 ? -11.040 11.483 -5.050 1.00 0.00 16 LEU A O 13
ATOM 16934 N N . ASN A 1 17 ? -9.841 10.143 -3.679 1.00 0.00 17 ASN A N 13
ATOM 16935 C CA . ASN A 1 17 ? -10.673 10.401 -2.516 1.00 0.00 17 ASN A CA 13
ATOM 16936 C C . ASN A 1 17 ? -9.927 11.331 -1.557 1.00 0.00 17 ASN A C 13
ATOM 16937 O O . ASN A 1 17 ? -8.810 11.030 -1.137 1.00 0.00 17 ASN A O 13
ATOM 16948 N N . SER A 1 18 ? -10.574 12.442 -1.237 1.00 0.00 18 SER A N 13
ATOM 16949 C CA . SER A 1 18 ? -9.987 13.418 -0.336 1.00 0.00 18 SER A CA 13
ATOM 16950 C C . SER A 1 18 ? -10.039 12.899 1.103 1.00 0.00 18 SER A C 13
ATOM 16951 O O . SER A 1 18 ? -10.689 13.497 1.959 1.00 0.00 18 SER A O 13
ATOM 16959 N N . PHE A 1 19 ? -9.345 11.792 1.324 1.00 0.00 19 PHE A N 13
ATOM 16960 C CA . PHE A 1 19 ? -9.304 11.186 2.644 1.00 0.00 19 PHE A CA 13
ATOM 16961 C C . PHE A 1 19 ? -8.450 9.917 2.639 1.00 0.00 19 PHE A C 13
ATOM 16962 O O . PHE A 1 19 ? -8.210 9.330 1.584 1.00 0.00 19 PHE A O 13
ATOM 16979 N N . ARG A 1 20 ? -8.014 9.530 3.829 1.00 0.00 20 ARG A N 13
ATOM 16980 C CA . ARG A 1 20 ? -7.192 8.341 3.974 1.00 0.00 20 ARG A CA 13
ATOM 16981 C C . ARG A 1 20 ? -8.034 7.174 4.495 1.00 0.00 20 ARG A C 13
ATOM 16982 O O . ARG A 1 20 ? -9.058 7.383 5.143 1.00 0.00 20 ARG A O 13
ATOM 17003 N N . SER A 1 21 ? -7.570 5.970 4.192 1.00 0.00 21 SER A N 13
ATOM 17004 C CA . SER A 1 21 ? -8.268 4.770 4.621 1.00 0.00 21 SER A CA 13
ATOM 17005 C C . SER A 1 21 ? -7.400 3.986 5.608 1.00 0.00 21 SER A C 13
ATOM 17006 O O . SER A 1 21 ? -6.220 4.288 5.779 1.00 0.00 21 SER A O 13
ATOM 17014 N N . GLU A 1 22 ? -8.019 2.993 6.231 1.00 0.00 22 GLU A N 13
ATOM 17015 C CA . GLU A 1 22 ? -7.318 2.164 7.196 1.00 0.00 22 GLU A CA 13
ATOM 17016 C C . GLU A 1 22 ? -7.390 0.692 6.783 1.00 0.00 22 GLU A C 13
ATOM 17017 O O . GLU A 1 22 ? -8.392 0.022 7.030 1.00 0.00 22 GLU A O 13
ATOM 17029 N N . LYS A 1 23 ? -6.315 0.233 6.160 1.00 0.00 23 LYS A N 13
ATOM 17030 C CA . LYS A 1 23 ? -6.243 -1.147 5.710 1.00 0.00 23 LYS A CA 13
ATOM 17031 C C . LYS A 1 23 ? -4.982 -1.800 6.279 1.00 0.00 23 LYS A C 13
ATOM 17032 O O . LYS A 1 23 ? -4.210 -1.155 6.987 1.00 0.00 23 LYS A O 13
ATOM 17051 N N . ARG A 1 24 ? -4.811 -3.071 5.947 1.00 0.00 24 ARG A N 13
ATOM 17052 C CA . ARG A 1 24 ? -3.657 -3.819 6.416 1.00 0.00 24 ARG A CA 13
ATOM 17053 C C . ARG A 1 24 ? -3.101 -4.697 5.293 1.00 0.00 24 ARG A C 13
ATOM 17054 O O . ARG A 1 24 ? -3.854 -5.194 4.458 1.00 0.00 24 ARG A O 13
ATOM 17075 N N . TYR A 1 25 ? -1.786 -4.860 5.309 1.00 0.00 25 TYR A N 13
ATOM 17076 C CA . TYR A 1 25 ? -1.120 -5.669 4.302 1.00 0.00 25 TYR A CA 13
ATOM 17077 C C . TYR A 1 25 ? 0.145 -6.317 4.868 1.00 0.00 25 TYR A C 13
ATOM 17078 O O . TYR A 1 25 ? 0.868 -5.698 5.648 1.00 0.00 25 TYR A O 13
ATOM 17096 N N . SER A 1 26 ? 0.374 -7.554 4.454 1.00 0.00 26 SER A N 13
ATOM 17097 C CA . SER A 1 26 ? 1.539 -8.293 4.911 1.00 0.00 26 SER A CA 13
ATOM 17098 C C . SER A 1 26 ? 2.815 -7.642 4.372 1.00 0.00 26 SER A C 13
ATOM 17099 O O . SER A 1 26 ? 2.824 -7.112 3.262 1.00 0.00 26 SER A O 13
ATOM 17107 N N . ARG A 1 27 ? 3.860 -7.704 5.184 1.00 0.00 27 ARG A N 13
ATOM 17108 C CA . ARG A 1 27 ? 5.138 -7.127 4.802 1.00 0.00 27 ARG A CA 13
ATOM 17109 C C . ARG A 1 27 ? 5.812 -7.990 3.733 1.00 0.00 27 ARG A C 13
ATOM 17110 O O . ARG A 1 27 ? 6.884 -7.645 3.238 1.00 0.00 27 ARG A O 13
ATOM 17131 N N . SER A 1 28 ? 5.156 -9.094 3.410 1.00 0.00 28 SER A N 13
ATOM 17132 C CA . SER A 1 28 ? 5.678 -10.009 2.408 1.00 0.00 28 SER A CA 13
ATOM 17133 C C . SER A 1 28 ? 5.017 -9.736 1.056 1.00 0.00 28 SER A C 13
ATOM 17134 O O . SER A 1 28 ? 5.315 -10.408 0.069 1.00 0.00 28 SER A O 13
ATOM 17142 N N . LEU A 1 29 ? 4.133 -8.749 1.053 1.00 0.00 29 LEU A N 13
ATOM 17143 C CA . LEU A 1 29 ? 3.428 -8.380 -0.163 1.00 0.00 29 LEU A CA 13
ATOM 17144 C C . LEU A 1 29 ? 4.361 -7.566 -1.061 1.00 0.00 29 LEU A C 13
ATOM 17145 O O . LEU A 1 29 ? 4.741 -6.448 -0.718 1.00 0.00 29 LEU A O 13
ATOM 17161 N N . THR A 1 30 ? 4.705 -8.159 -2.195 1.00 0.00 30 THR A N 13
ATOM 17162 C CA . THR A 1 30 ? 5.587 -7.503 -3.146 1.00 0.00 30 THR A CA 13
ATOM 17163 C C . THR A 1 30 ? 4.973 -6.184 -3.619 1.00 0.00 30 THR A C 13
ATOM 17164 O O . THR A 1 30 ? 3.789 -6.128 -3.944 1.00 0.00 30 THR A O 13
ATOM 17175 N N . ILE A 1 31 ? 5.808 -5.156 -3.643 1.00 0.00 31 ILE A N 13
ATOM 17176 C CA . ILE A 1 31 ? 5.363 -3.840 -4.072 1.00 0.00 31 ILE A CA 13
ATOM 17177 C C . ILE A 1 31 ? 4.384 -3.993 -5.238 1.00 0.00 31 ILE A C 13
ATOM 17178 O O . ILE A 1 31 ? 3.401 -3.259 -5.328 1.00 0.00 31 ILE A O 13
ATOM 17194 N N . ALA A 1 32 ? 4.688 -4.950 -6.102 1.00 0.00 32 ALA A N 13
ATOM 17195 C CA . ALA A 1 32 ? 3.847 -5.208 -7.259 1.00 0.00 32 ALA A CA 13
ATOM 17196 C C . ALA A 1 32 ? 2.477 -5.702 -6.788 1.00 0.00 32 ALA A C 13
ATOM 17197 O O . ALA A 1 32 ? 1.449 -5.141 -7.164 1.00 0.00 32 ALA A O 13
ATOM 17204 N N . GLU A 1 33 ? 2.508 -6.746 -5.973 1.00 0.00 33 GLU A N 13
ATOM 17205 C CA . GLU A 1 33 ? 1.281 -7.321 -5.448 1.00 0.00 33 GLU A CA 13
ATOM 17206 C C . GLU A 1 33 ? 0.543 -6.298 -4.582 1.00 0.00 33 GLU A C 13
ATOM 17207 O O . GLU A 1 33 ? -0.674 -6.153 -4.688 1.00 0.00 33 GLU A O 13
ATOM 17219 N N . PHE A 1 34 ? 1.311 -5.614 -3.746 1.00 0.00 34 PHE A N 13
ATOM 17220 C CA . PHE A 1 34 ? 0.745 -4.608 -2.863 1.00 0.00 34 PHE A CA 13
ATOM 17221 C C . PHE A 1 34 ? -0.205 -3.682 -3.625 1.00 0.00 34 PHE A C 13
ATOM 17222 O O . PHE A 1 34 ? -1.316 -3.415 -3.168 1.00 0.00 34 PHE A O 13
ATOM 17239 N N . LYS A 1 35 ? 0.266 -3.218 -4.773 1.00 0.00 35 LYS A N 13
ATOM 17240 C CA . LYS A 1 35 ? -0.529 -2.327 -5.602 1.00 0.00 35 LYS A CA 13
ATOM 17241 C C . LYS A 1 35 ? -1.790 -3.058 -6.065 1.00 0.00 35 LYS A C 13
ATOM 17242 O O . LYS A 1 35 ? -2.898 -2.545 -5.920 1.00 0.00 35 LYS A O 13
ATOM 17261 N N . CYS A 1 36 ? -1.579 -4.246 -6.613 1.00 0.00 36 CYS A N 13
ATOM 17262 C CA . CYS A 1 36 ? -2.686 -5.053 -7.099 1.00 0.00 36 CYS A CA 13
ATOM 17263 C C . CYS A 1 36 ? -3.811 -4.999 -6.063 1.00 0.00 36 CYS A C 13
ATOM 17264 O O . CYS A 1 36 ? -4.988 -5.050 -6.416 1.00 0.00 36 CYS A O 13
ATOM 17272 N N . LYS A 1 37 ? -3.408 -4.898 -4.804 1.00 0.00 37 LYS A N 13
ATOM 17273 C CA . LYS A 1 37 ? -4.368 -4.837 -3.715 1.00 0.00 37 LYS A CA 13
ATOM 17274 C C . LYS A 1 37 ? -5.038 -3.461 -3.708 1.00 0.00 37 LYS A C 13
ATOM 17275 O O . LYS A 1 37 ? -6.261 -3.363 -3.622 1.00 0.00 37 LYS A O 13
ATOM 17294 N N . LEU A 1 38 ? -4.207 -2.433 -3.799 1.00 0.00 38 LEU A N 13
ATOM 17295 C CA . LEU A 1 38 ? -4.704 -1.068 -3.805 1.00 0.00 38 LEU A CA 13
ATOM 17296 C C . LEU A 1 38 ? -5.622 -0.868 -5.013 1.00 0.00 38 LEU A C 13
ATOM 17297 O O . LEU A 1 38 ? -6.604 -0.132 -4.936 1.00 0.00 38 LEU A O 13
ATOM 17313 N N . GLU A 1 39 ? -5.269 -1.538 -6.101 1.00 0.00 39 GLU A N 13
ATOM 17314 C CA . GLU A 1 39 ? -6.048 -1.443 -7.323 1.00 0.00 39 GLU A CA 13
ATOM 17315 C C . GLU A 1 39 ? -7.542 -1.391 -6.998 1.00 0.00 39 GLU A C 13
ATOM 17316 O O . GLU A 1 39 ? -8.320 -0.781 -7.730 1.00 0.00 39 GLU A O 13
ATOM 17328 N N . LEU A 1 40 ? -7.899 -2.039 -5.898 1.00 0.00 40 LEU A N 13
ATOM 17329 C CA . LEU A 1 40 ? -9.286 -2.073 -5.467 1.00 0.00 40 LEU A CA 13
ATOM 17330 C C . LEU A 1 40 ? -9.559 -0.883 -4.545 1.00 0.00 40 LEU A C 13
ATOM 17331 O O . LEU A 1 40 ? -10.549 -0.174 -4.718 1.00 0.00 40 LEU A O 13
ATOM 17347 N N . VAL A 1 41 ? -8.663 -0.700 -3.586 1.00 0.00 41 VAL A N 13
ATOM 17348 C CA . VAL A 1 41 ? -8.795 0.392 -2.638 1.00 0.00 41 VAL A CA 13
ATOM 17349 C C . VAL A 1 41 ? -9.095 1.687 -3.395 1.00 0.00 41 VAL A C 13
ATOM 17350 O O . VAL A 1 41 ? -9.792 2.562 -2.885 1.00 0.00 41 VAL A O 13
ATOM 17363 N N . VAL A 1 42 ? -8.553 1.768 -4.602 1.00 0.00 42 VAL A N 13
ATOM 17364 C CA . VAL A 1 42 ? -8.754 2.941 -5.435 1.00 0.00 42 VAL A CA 13
ATOM 17365 C C . VAL A 1 42 ? -9.646 2.572 -6.622 1.00 0.00 42 VAL A C 13
ATOM 17366 O O . VAL A 1 42 ? -10.414 3.401 -7.108 1.00 0.00 42 VAL A O 13
ATOM 17379 N N . GLY A 1 43 ? -9.514 1.326 -7.055 1.00 0.00 43 GLY A N 13
ATOM 17380 C CA . GLY A 1 43 ? -10.299 0.837 -8.176 1.00 0.00 43 GLY A CA 13
ATOM 17381 C C . GLY A 1 43 ? -9.618 1.165 -9.507 1.00 0.00 43 GLY A C 13
ATOM 17382 O O . GLY A 1 43 ? -10.282 1.278 -10.536 1.00 0.00 43 GLY A O 13
ATOM 17386 N N . SER A 1 44 ? -8.303 1.310 -9.442 1.00 0.00 44 SER A N 13
ATOM 17387 C CA . SER A 1 44 ? -7.525 1.623 -10.629 1.00 0.00 44 SER A CA 13
ATOM 17388 C C . SER A 1 44 ? -6.405 0.596 -10.806 1.00 0.00 44 SER A C 13
ATOM 17389 O O . SER A 1 44 ? -6.133 -0.193 -9.903 1.00 0.00 44 SER A O 13
ATOM 17397 N N . PRO A 1 45 ? -5.768 0.642 -12.007 1.00 0.00 45 PRO A N 13
ATOM 17398 C CA . PRO A 1 45 ? -4.683 -0.274 -12.314 1.00 0.00 45 PRO A CA 13
ATOM 17399 C C . PRO A 1 45 ? -3.402 0.127 -11.580 1.00 0.00 45 PRO A C 13
ATOM 17400 O O . PRO A 1 45 ? -3.074 1.310 -11.499 1.00 0.00 45 PRO A O 13
ATOM 17411 N N . ALA A 1 46 ? -2.713 -0.880 -11.065 1.00 0.00 46 ALA A N 13
ATOM 17412 C CA . ALA A 1 46 ? -1.475 -0.647 -10.340 1.00 0.00 46 ALA A CA 13
ATOM 17413 C C . ALA A 1 46 ? -0.409 -0.137 -11.312 1.00 0.00 46 ALA A C 13
ATOM 17414 O O . ALA A 1 46 ? 0.662 0.299 -10.892 1.00 0.00 46 ALA A O 13
ATOM 17421 N N . SER A 1 47 ? -0.739 -0.209 -12.594 1.00 0.00 47 SER A N 13
ATOM 17422 C CA . SER A 1 47 ? 0.177 0.240 -13.628 1.00 0.00 47 SER A CA 13
ATOM 17423 C C . SER A 1 47 ? -0.069 1.718 -13.940 1.00 0.00 47 SER A C 13
ATOM 17424 O O . SER A 1 47 ? 0.669 2.324 -14.715 1.00 0.00 47 SER A O 13
ATOM 17432 N N . CYS A 1 48 ? -1.109 2.255 -13.319 1.00 0.00 48 CYS A N 13
ATOM 17433 C CA . CYS A 1 48 ? -1.461 3.651 -13.520 1.00 0.00 48 CYS A CA 13
ATOM 17434 C C . CYS A 1 48 ? -1.595 4.315 -12.148 1.00 0.00 48 CYS A C 13
ATOM 17435 O O . CYS A 1 48 ? -2.342 5.280 -11.992 1.00 0.00 48 CYS A O 13
ATOM 17443 N N . MET A 1 49 ? -0.861 3.771 -11.189 1.00 0.00 49 MET A N 13
ATOM 17444 C CA . MET A 1 49 ? -0.888 4.299 -9.835 1.00 0.00 49 MET A CA 13
ATOM 17445 C C . MET A 1 49 ? 0.467 4.120 -9.149 1.00 0.00 49 MET A C 13
ATOM 17446 O O . MET A 1 49 ? 1.133 3.103 -9.338 1.00 0.00 49 MET A O 13
ATOM 17460 N N . GLU A 1 50 ? 0.836 5.124 -8.367 1.00 0.00 50 GLU A N 13
ATOM 17461 C CA . GLU A 1 50 ? 2.100 5.090 -7.651 1.00 0.00 50 GLU A CA 13
ATOM 17462 C C . GLU A 1 50 ? 1.855 5.008 -6.143 1.00 0.00 50 GLU A C 13
ATOM 17463 O O . GLU A 1 50 ? 0.754 5.293 -5.673 1.00 0.00 50 GLU A O 13
ATOM 17475 N N . LEU A 1 51 ? 2.898 4.617 -5.427 1.00 0.00 51 LEU A N 13
ATOM 17476 C CA . LEU A 1 51 ? 2.810 4.495 -3.982 1.00 0.00 51 LEU A CA 13
ATOM 17477 C C . LEU A 1 51 ? 3.873 5.383 -3.332 1.00 0.00 51 LEU A C 13
ATOM 17478 O O . LEU A 1 51 ? 5.003 5.458 -3.814 1.00 0.00 51 LEU A O 13
ATOM 17494 N N . GLU A 1 52 ? 3.474 6.034 -2.249 1.00 0.00 52 GLU A N 13
ATOM 17495 C CA . GLU A 1 52 ? 4.379 6.914 -1.529 1.00 0.00 52 GLU A CA 13
ATOM 17496 C C . GLU A 1 52 ? 4.501 6.471 -0.070 1.00 0.00 52 GLU A C 13
ATOM 17497 O O . GLU A 1 52 ? 3.521 6.038 0.535 1.00 0.00 52 GLU A O 13
ATOM 17509 N N . LEU A 1 53 ? 5.712 6.595 0.453 1.00 0.00 53 LEU A N 13
ATOM 17510 C CA . LEU A 1 53 ? 5.974 6.213 1.830 1.00 0.00 53 LEU A CA 13
ATOM 17511 C C . LEU A 1 53 ? 6.320 7.461 2.645 1.00 0.00 53 LEU A C 13
ATOM 17512 O O . LEU A 1 53 ? 7.399 8.029 2.489 1.00 0.00 53 LEU A O 13
ATOM 17528 N N . TYR A 1 54 ? 5.382 7.851 3.496 1.00 0.00 54 TYR A N 13
ATOM 17529 C CA . TYR A 1 54 ? 5.573 9.022 4.335 1.00 0.00 54 TYR A CA 13
ATOM 17530 C C . TYR A 1 54 ? 5.945 8.618 5.763 1.00 0.00 54 TYR A C 13
ATOM 17531 O O . TYR A 1 54 ? 5.579 7.537 6.221 1.00 0.00 54 TYR A O 13
ATOM 17549 N N . GLY A 1 55 ? 6.668 9.509 6.427 1.00 0.00 55 GLY A N 13
ATOM 17550 C CA . GLY A 1 55 ? 7.093 9.259 7.793 1.00 0.00 55 GLY A CA 13
ATOM 17551 C C . GLY A 1 55 ? 5.932 9.448 8.772 1.00 0.00 55 GLY A C 13
ATOM 17552 O O . GLY A 1 55 ? 4.838 8.933 8.550 1.00 0.00 55 GLY A O 13
ATOM 17556 N N . ALA A 1 56 ? 6.211 10.190 9.834 1.00 0.00 56 ALA A N 13
ATOM 17557 C CA . ALA A 1 56 ? 5.204 10.454 10.848 1.00 0.00 56 ALA A CA 13
ATOM 17558 C C . ALA A 1 56 ? 4.472 11.753 10.507 1.00 0.00 56 ALA A C 13
ATOM 17559 O O . ALA A 1 56 ? 3.310 11.728 10.103 1.00 0.00 56 ALA A O 13
ATOM 17566 N N . ASP A 1 57 ? 5.181 12.858 10.682 1.00 0.00 57 ASP A N 13
ATOM 17567 C CA . ASP A 1 57 ? 4.614 14.165 10.398 1.00 0.00 57 ASP A CA 13
ATOM 17568 C C . ASP A 1 57 ? 4.541 14.366 8.883 1.00 0.00 57 ASP A C 13
ATOM 17569 O O . ASP A 1 57 ? 5.110 15.319 8.351 1.00 0.00 57 ASP A O 13
ATOM 17578 N N . ASP A 1 58 ? 3.836 13.454 8.230 1.00 0.00 58 ASP A N 13
ATOM 17579 C CA . ASP A 1 58 ? 3.682 13.520 6.786 1.00 0.00 58 ASP A CA 13
ATOM 17580 C C . ASP A 1 58 ? 5.000 13.974 6.157 1.00 0.00 58 ASP A C 13
ATOM 17581 O O . ASP A 1 58 ? 5.055 15.018 5.509 1.00 0.00 58 ASP A O 13
ATOM 17590 N N . LYS A 1 59 ? 6.030 13.168 6.370 1.00 0.00 59 LYS A N 13
ATOM 17591 C CA . LYS A 1 59 ? 7.344 13.474 5.832 1.00 0.00 59 LYS A CA 13
ATOM 17592 C C . LYS A 1 59 ? 7.753 12.381 4.843 1.00 0.00 59 LYS A C 13
ATOM 17593 O O . LYS A 1 59 ? 8.012 11.245 5.239 1.00 0.00 59 LYS A O 13
ATOM 17612 N N . PHE A 1 60 ? 7.799 12.761 3.574 1.00 0.00 60 PHE A N 13
ATOM 17613 C CA . PHE A 1 60 ? 8.172 11.827 2.526 1.00 0.00 60 PHE A CA 13
ATOM 17614 C C . PHE A 1 60 ? 9.510 11.155 2.841 1.00 0.00 60 PHE A C 13
ATOM 17615 O O . PHE A 1 60 ? 10.445 11.810 3.301 1.00 0.00 60 PHE A O 13
ATOM 17632 N N . TYR A 1 61 ? 9.560 9.857 2.581 1.00 0.00 61 TYR A N 13
ATOM 17633 C CA . TYR A 1 61 ? 10.768 9.089 2.831 1.00 0.00 61 TYR A CA 13
ATOM 17634 C C . TYR A 1 61 ? 11.361 8.560 1.524 1.00 0.00 61 TYR A C 13
ATOM 17635 O O . TYR A 1 61 ? 12.424 9.006 1.094 1.00 0.00 61 TYR A O 13
ATOM 17653 N N . SER A 1 62 ? 10.649 7.615 0.928 1.00 0.00 62 SER A N 13
ATOM 17654 C CA . SER A 1 62 ? 11.092 7.019 -0.321 1.00 0.00 62 SER A CA 13
ATOM 17655 C C . SER A 1 62 ? 9.883 6.666 -1.190 1.00 0.00 62 SER A C 13
ATOM 17656 O O . SER A 1 62 ? 8.740 6.833 -0.767 1.00 0.00 62 SER A O 13
ATOM 17664 N N . LYS A 1 63 ? 10.177 6.185 -2.389 1.00 0.00 63 LYS A N 13
ATOM 17665 C CA . LYS A 1 63 ? 9.128 5.807 -3.321 1.00 0.00 63 LYS A CA 13
ATOM 17666 C C . LYS A 1 63 ? 9.187 4.298 -3.565 1.00 0.00 63 LYS A C 13
ATOM 17667 O O . LYS A 1 63 ? 10.270 3.724 -3.664 1.00 0.00 63 LYS A O 13
ATOM 17686 N N . LEU A 1 64 ? 8.009 3.698 -3.653 1.00 0.00 64 LEU A N 13
ATOM 17687 C CA . LEU A 1 64 ? 7.913 2.267 -3.883 1.00 0.00 64 LEU A CA 13
ATOM 17688 C C . LEU A 1 64 ? 7.914 1.995 -5.388 1.00 0.00 64 LEU A C 13
ATOM 17689 O O . LEU A 1 64 ? 6.990 1.373 -5.911 1.00 0.00 64 LEU A O 13
ATOM 17705 N N . ASP A 1 65 ? 8.960 2.475 -6.044 1.00 0.00 65 ASP A N 13
ATOM 17706 C CA . ASP A 1 65 ? 9.093 2.292 -7.479 1.00 0.00 65 ASP A CA 13
ATOM 17707 C C . ASP A 1 65 ? 9.348 0.813 -7.779 1.00 0.00 65 ASP A C 13
ATOM 17708 O O . ASP A 1 65 ? 8.809 0.269 -8.740 1.00 0.00 65 ASP A O 13
ATOM 17717 N N . GLN A 1 66 ? 10.171 0.206 -6.937 1.00 0.00 66 GLN A N 13
ATOM 17718 C CA . GLN A 1 66 ? 10.505 -1.199 -7.099 1.00 0.00 66 GLN A CA 13
ATOM 17719 C C . GLN A 1 66 ? 9.265 -2.068 -6.881 1.00 0.00 66 GLN A C 13
ATOM 17720 O O . GLN A 1 66 ? 8.560 -1.911 -5.885 1.00 0.00 66 GLN A O 13
ATOM 17734 N N . GLU A 1 67 ? 9.036 -2.965 -7.828 1.00 0.00 67 GLU A N 13
ATOM 17735 C CA . GLU A 1 67 ? 7.893 -3.859 -7.752 1.00 0.00 67 GLU A CA 13
ATOM 17736 C C . GLU A 1 67 ? 8.290 -5.173 -7.074 1.00 0.00 67 GLU A C 13
ATOM 17737 O O . GLU A 1 67 ? 7.504 -5.752 -6.326 1.00 0.00 67 GLU A O 13
ATOM 17749 N N . ASP A 1 68 ? 9.510 -5.604 -7.361 1.00 0.00 68 ASP A N 13
ATOM 17750 C CA . ASP A 1 68 ? 10.021 -6.838 -6.789 1.00 0.00 68 ASP A CA 13
ATOM 17751 C C . ASP A 1 68 ? 10.209 -6.656 -5.282 1.00 0.00 68 ASP A C 13
ATOM 17752 O O . ASP A 1 68 ? 10.159 -7.625 -4.525 1.00 0.00 68 ASP A O 13
ATOM 17761 N N . ALA A 1 69 ? 10.423 -5.409 -4.890 1.00 0.00 69 ALA A N 13
ATOM 17762 C CA . ALA A 1 69 ? 10.619 -5.088 -3.487 1.00 0.00 69 ALA A CA 13
ATOM 17763 C C . ALA A 1 69 ? 9.455 -5.654 -2.671 1.00 0.00 69 ALA A C 13
ATOM 17764 O O . ALA A 1 69 ? 8.471 -6.132 -3.235 1.00 0.00 69 ALA A O 13
ATOM 17771 N N . LEU A 1 70 ? 9.605 -5.583 -1.357 1.00 0.00 70 LEU A N 13
ATOM 17772 C CA . LEU A 1 70 ? 8.578 -6.082 -0.458 1.00 0.00 70 LEU A CA 13
ATOM 17773 C C . LEU A 1 70 ? 8.333 -5.055 0.650 1.00 0.00 70 LEU A C 13
ATOM 17774 O O . LEU A 1 70 ? 9.246 -4.333 1.045 1.00 0.00 70 LEU A O 13
ATOM 17790 N N . LEU A 1 71 ? 7.094 -5.024 1.119 1.00 0.00 71 LEU A N 13
ATOM 17791 C CA . LEU A 1 71 ? 6.717 -4.098 2.173 1.00 0.00 71 LEU A CA 13
ATOM 17792 C C . LEU A 1 71 ? 7.528 -4.407 3.433 1.00 0.00 71 LEU A C 13
ATOM 17793 O O . LEU A 1 71 ? 7.369 -5.470 4.032 1.00 0.00 71 LEU A O 13
ATOM 17809 N N . GLY A 1 72 ? 8.380 -3.461 3.797 1.00 0.00 72 GLY A N 13
ATOM 17810 C CA . GLY A 1 72 ? 9.216 -3.619 4.975 1.00 0.00 72 GLY A CA 13
ATOM 17811 C C . GLY A 1 72 ? 10.641 -3.132 4.705 1.00 0.00 72 GLY A C 13
ATOM 17812 O O . GLY A 1 72 ? 11.151 -2.268 5.416 1.00 0.00 72 GLY A O 13
ATOM 17816 N N . SER A 1 73 ? 11.244 -3.707 3.675 1.00 0.00 73 SER A N 13
ATOM 17817 C CA . SER A 1 73 ? 12.600 -3.343 3.302 1.00 0.00 73 SER A CA 13
ATOM 17818 C C . SER A 1 73 ? 12.757 -1.821 3.320 1.00 0.00 73 SER A C 13
ATOM 17819 O O . SER A 1 73 ? 13.860 -1.308 3.504 1.00 0.00 73 SER A O 13
ATOM 17827 N N . TYR A 1 74 ? 11.636 -1.140 3.125 1.00 0.00 74 TYR A N 13
ATOM 17828 C CA . TYR A 1 74 ? 11.635 0.312 3.117 1.00 0.00 74 TYR A CA 13
ATOM 17829 C C . TYR A 1 74 ? 11.472 0.869 4.533 1.00 0.00 74 TYR A C 13
ATOM 17830 O O . TYR A 1 74 ? 11.163 0.127 5.464 1.00 0.00 74 TYR A O 13
ATOM 17848 N N . PRO A 1 75 ? 11.692 2.206 4.654 1.00 0.00 75 PRO A N 13
ATOM 17849 C CA . PRO A 1 75 ? 11.573 2.870 5.940 1.00 0.00 75 PRO A CA 13
ATOM 17850 C C . PRO A 1 75 ? 10.105 3.042 6.335 1.00 0.00 75 PRO A C 13
ATOM 17851 O O . PRO A 1 75 ? 9.655 4.156 6.597 1.00 0.00 75 PRO A O 13
ATOM 17862 N N . VAL A 1 76 ? 9.399 1.921 6.365 1.00 0.00 76 VAL A N 13
ATOM 17863 C CA . VAL A 1 76 ? 7.991 1.934 6.723 1.00 0.00 76 VAL A CA 13
ATOM 17864 C C . VAL A 1 76 ? 7.823 1.368 8.135 1.00 0.00 76 VAL A C 13
ATOM 17865 O O . VAL A 1 76 ? 8.796 0.946 8.758 1.00 0.00 76 VAL A O 13
ATOM 17878 N N . ASP A 1 77 ? 6.582 1.376 8.597 1.00 0.00 77 ASP A N 13
ATOM 17879 C CA . ASP A 1 77 ? 6.274 0.869 9.924 1.00 0.00 77 ASP A CA 13
ATOM 17880 C C . ASP A 1 77 ? 4.770 0.993 10.176 1.00 0.00 77 ASP A C 13
ATOM 17881 O O . ASP A 1 77 ? 4.095 1.803 9.543 1.00 0.00 77 ASP A O 13
ATOM 17890 N N . ASP A 1 78 ? 4.289 0.177 11.103 1.00 0.00 78 ASP A N 13
ATOM 17891 C CA . ASP A 1 78 ? 2.877 0.185 11.447 1.00 0.00 78 ASP A CA 13
ATOM 17892 C C . ASP A 1 78 ? 2.487 1.577 11.948 1.00 0.00 78 ASP A C 13
ATOM 17893 O O . ASP A 1 78 ? 2.700 1.904 13.115 1.00 0.00 78 ASP A O 13
ATOM 17902 N N . GLY A 1 79 ? 1.922 2.361 11.041 1.00 0.00 79 GLY A N 13
ATOM 17903 C CA . GLY A 1 79 ? 1.499 3.710 11.377 1.00 0.00 79 GLY A CA 13
ATOM 17904 C C . GLY A 1 79 ? 1.853 4.689 10.255 1.00 0.00 79 GLY A C 13
ATOM 17905 O O . GLY A 1 79 ? 1.366 5.819 10.237 1.00 0.00 79 GLY A O 13
ATOM 17909 N N . CYS A 1 80 ? 2.697 4.221 9.348 1.00 0.00 80 CYS A N 13
ATOM 17910 C CA . CYS A 1 80 ? 3.121 5.041 8.226 1.00 0.00 80 CYS A CA 13
ATOM 17911 C C . CYS A 1 80 ? 1.886 5.391 7.393 1.00 0.00 80 CYS A C 13
ATOM 17912 O O . CYS A 1 80 ? 0.760 5.104 7.795 1.00 0.00 80 CYS A O 13
ATOM 17920 N N . ARG A 1 81 ? 2.140 6.006 6.247 1.00 0.00 81 ARG A N 13
ATOM 17921 C CA . ARG A 1 81 ? 1.063 6.398 5.353 1.00 0.00 81 ARG A CA 13
ATOM 17922 C C . ARG A 1 81 ? 1.430 6.069 3.905 1.00 0.00 81 ARG A C 13
ATOM 17923 O O . ARG A 1 81 ? 2.522 6.402 3.446 1.00 0.00 81 ARG A O 13
ATOM 17944 N N . ILE A 1 82 ? 0.496 5.420 3.224 1.00 0.00 82 ILE A N 13
ATOM 17945 C CA . ILE A 1 82 ? 0.707 5.044 1.837 1.00 0.00 82 ILE A CA 13
ATOM 17946 C C . ILE A 1 82 ? -0.263 5.824 0.948 1.00 0.00 82 ILE A C 13
ATOM 17947 O O . ILE A 1 82 ? -1.433 5.461 0.832 1.00 0.00 82 ILE A O 13
ATOM 17963 N N . HIS A 1 83 ? 0.258 6.880 0.342 1.00 0.00 83 HIS A N 13
ATOM 17964 C CA . HIS A 1 83 ? -0.547 7.715 -0.533 1.00 0.00 83 HIS A CA 13
ATOM 17965 C C . HIS A 1 83 ? -0.427 7.213 -1.974 1.00 0.00 83 HIS A C 13
ATOM 17966 O O . HIS A 1 83 ? 0.679 7.022 -2.478 1.00 0.00 83 HIS A O 13
ATOM 17980 N N . VAL A 1 84 ? -1.580 7.014 -2.595 1.00 0.00 84 VAL A N 13
ATOM 17981 C CA . VAL A 1 84 ? -1.618 6.538 -3.968 1.00 0.00 84 VAL A CA 13
ATOM 17982 C C . VAL A 1 84 ? -1.746 7.734 -4.914 1.00 0.00 84 VAL A C 13
ATOM 17983 O O . VAL A 1 84 ? -2.507 8.663 -4.647 1.00 0.00 84 VAL A O 13
ATOM 17996 N N . ILE A 1 85 ? -0.990 7.672 -6.000 1.00 0.00 85 ILE A N 13
ATOM 17997 C CA . ILE A 1 85 ? -1.010 8.738 -6.987 1.00 0.00 85 ILE A CA 13
ATOM 17998 C C . ILE A 1 85 ? -1.765 8.262 -8.230 1.00 0.00 85 ILE A C 13
ATOM 17999 O O . ILE A 1 85 ? -1.227 7.503 -9.035 1.00 0.00 85 ILE A O 13
ATOM 18015 N N . ASP A 1 86 ? -2.999 8.729 -8.349 1.00 0.00 86 ASP A N 13
ATOM 18016 C CA . ASP A 1 86 ? -3.833 8.361 -9.480 1.00 0.00 86 ASP A CA 13
ATOM 18017 C C . ASP A 1 86 ? -3.101 8.702 -10.780 1.00 0.00 86 ASP A C 13
ATOM 18018 O O . ASP A 1 86 ? -3.075 9.859 -11.196 1.00 0.00 86 ASP A O 13
ATOM 18027 N N . HIS A 1 87 ? -2.526 7.673 -11.385 1.00 0.00 87 HIS A N 13
ATOM 18028 C CA . HIS A 1 87 ? -1.796 7.850 -12.629 1.00 0.00 87 HIS A CA 13
ATOM 18029 C C . HIS A 1 87 ? -2.652 7.363 -13.800 1.00 0.00 87 HIS A C 13
ATOM 18030 O O . HIS A 1 87 ? -2.124 6.930 -14.822 1.00 0.00 87 HIS A O 13
ATOM 18044 N N . SER A 1 88 ? -3.961 7.451 -13.611 1.00 0.00 88 SER A N 13
ATOM 18045 C CA . SER A 1 88 ? -4.896 7.026 -14.638 1.00 0.00 88 SER A CA 13
ATOM 18046 C C . SER A 1 88 ? -5.700 8.225 -15.144 1.00 0.00 88 SER A C 13
ATOM 18047 O O . SER A 1 88 ? -6.835 8.438 -14.722 1.00 0.00 88 SER A O 13
ATOM 18055 N N . GLY A 1 89 ? -5.079 8.978 -16.040 1.00 0.00 89 GLY A N 13
ATOM 18056 C CA . GLY A 1 89 ? -5.722 10.151 -16.608 1.00 0.00 89 GLY A CA 13
ATOM 18057 C C . GLY A 1 89 ? -5.605 10.157 -18.133 1.00 0.00 89 GLY A C 13
ATOM 18058 O O . GLY A 1 89 ? -6.551 9.799 -18.833 1.00 0.00 89 GLY A O 13
ATOM 18062 N N . SER A 1 90 ? -4.436 10.566 -18.603 1.00 0.00 90 SER A N 13
ATOM 18063 C CA . SER A 1 90 ? -4.182 10.623 -20.032 1.00 0.00 90 SER A CA 13
ATOM 18064 C C . SER A 1 90 ? -3.514 9.328 -20.498 1.00 0.00 90 SER A C 13
ATOM 18065 O O . SER A 1 90 ? -2.627 8.806 -19.823 1.00 0.00 90 SER A O 13
ATOM 18073 N N . GLY A 1 91 ? -3.964 8.847 -21.647 1.00 0.00 91 GLY A N 13
ATOM 18074 C CA . GLY A 1 91 ? -3.421 7.623 -22.210 1.00 0.00 91 GLY A CA 13
ATOM 18075 C C . GLY A 1 91 ? -1.978 7.827 -22.678 1.00 0.00 91 GLY A C 13
ATOM 18076 O O . GLY A 1 91 ? -1.676 8.804 -23.361 1.00 0.00 91 GLY A O 13
ATOM 18080 N N . PRO A 1 92 ? -1.103 6.865 -22.280 1.00 0.00 92 PRO A N 13
ATOM 18081 C CA . PRO A 1 92 ? 0.300 6.930 -22.651 1.00 0.00 92 PRO A CA 13
ATOM 18082 C C . PRO A 1 92 ? 0.497 6.551 -24.120 1.00 0.00 92 PRO A C 13
ATOM 18083 O O . PRO A 1 92 ? -0.392 5.970 -24.740 1.00 0.00 92 PRO A O 13
ATOM 18094 N N . SER A 1 93 ? 1.668 6.896 -24.635 1.00 0.00 93 SER A N 13
ATOM 18095 C CA . SER A 1 93 ? 1.993 6.599 -26.020 1.00 0.00 93 SER A CA 13
ATOM 18096 C C . SER A 1 93 ? 3.385 7.138 -26.358 1.00 0.00 93 SER A C 13
ATOM 18097 O O . SER A 1 93 ? 3.530 8.298 -26.740 1.00 0.00 93 SER A O 13
ATOM 18105 N N . SER A 1 94 ? 4.374 6.269 -26.204 1.00 0.00 94 SER A N 13
ATOM 18106 C CA . SER A 1 94 ? 5.749 6.643 -26.488 1.00 0.00 94 SER A CA 13
ATOM 18107 C C . SER A 1 94 ? 6.631 5.394 -26.539 1.00 0.00 94 SER A C 13
ATOM 18108 O O . SER A 1 94 ? 7.256 5.112 -27.560 1.00 0.00 94 SER A O 13
ATOM 18116 N N . GLY A 1 95 ? 6.653 4.678 -25.424 1.00 0.00 95 GLY A N 13
ATOM 18117 C CA . GLY A 1 95 ? 7.448 3.466 -25.329 1.00 0.00 95 GLY A CA 13
ATOM 18118 C C . GLY A 1 95 ? 7.279 2.600 -26.579 1.00 0.00 95 GLY A C 13
ATOM 18119 O O . GLY A 1 95 ? 6.668 1.534 -26.523 1.00 0.00 95 GLY A O 13
ATOM 18123 N N . GLY A 1 1 ? -6.621 -18.200 19.307 1.00 0.00 1 GLY A N 14
ATOM 18124 C CA . GLY A 1 1 ? -6.237 -16.839 18.971 1.00 0.00 1 GLY A CA 14
ATOM 18125 C C . GLY A 1 1 ? -5.453 -16.193 20.115 1.00 0.00 1 GLY A C 14
ATOM 18126 O O . GLY A 1 1 ? -4.243 -16.383 20.228 1.00 0.00 1 GLY A O 14
ATOM 18130 N N . SER A 1 2 ? -6.174 -15.441 20.933 1.00 0.00 2 SER A N 14
ATOM 18131 C CA . SER A 1 2 ? -5.560 -14.765 22.064 1.00 0.00 2 SER A CA 14
ATOM 18132 C C . SER A 1 2 ? -4.722 -13.583 21.575 1.00 0.00 2 SER A C 14
ATOM 18133 O O . SER A 1 2 ? -4.971 -12.440 21.956 1.00 0.00 2 SER A O 14
ATOM 18141 N N . SER A 1 3 ? -3.745 -13.897 20.736 1.00 0.00 3 SER A N 14
ATOM 18142 C CA . SER A 1 3 ? -2.869 -12.875 20.191 1.00 0.00 3 SER A CA 14
ATOM 18143 C C . SER A 1 3 ? -2.179 -13.397 18.929 1.00 0.00 3 SER A C 14
ATOM 18144 O O . SER A 1 3 ? -1.838 -14.576 18.845 1.00 0.00 3 SER A O 14
ATOM 18152 N N . GLY A 1 4 ? -1.993 -12.493 17.978 1.00 0.00 4 GLY A N 14
ATOM 18153 C CA . GLY A 1 4 ? -1.349 -12.847 16.724 1.00 0.00 4 GLY A CA 14
ATOM 18154 C C . GLY A 1 4 ? -1.151 -11.613 15.842 1.00 0.00 4 GLY A C 14
ATOM 18155 O O . GLY A 1 4 ? -2.007 -11.288 15.020 1.00 0.00 4 GLY A O 14
ATOM 18159 N N . SER A 1 5 ? -0.017 -10.958 16.042 1.00 0.00 5 SER A N 14
ATOM 18160 C CA . SER A 1 5 ? 0.305 -9.767 15.275 1.00 0.00 5 SER A CA 14
ATOM 18161 C C . SER A 1 5 ? 1.411 -10.078 14.265 1.00 0.00 5 SER A C 14
ATOM 18162 O O . SER A 1 5 ? 2.577 -10.209 14.636 1.00 0.00 5 SER A O 14
ATOM 18170 N N . SER A 1 6 ? 1.007 -10.186 13.008 1.00 0.00 6 SER A N 14
ATOM 18171 C CA . SER A 1 6 ? 1.950 -10.479 11.942 1.00 0.00 6 SER A CA 14
ATOM 18172 C C . SER A 1 6 ? 1.935 -9.353 10.906 1.00 0.00 6 SER A C 14
ATOM 18173 O O . SER A 1 6 ? 2.976 -8.776 10.596 1.00 0.00 6 SER A O 14
ATOM 18181 N N . GLY A 1 7 ? 0.743 -9.074 10.399 1.00 0.00 7 GLY A N 14
ATOM 18182 C CA . GLY A 1 7 ? 0.578 -8.028 9.405 1.00 0.00 7 GLY A CA 14
ATOM 18183 C C . GLY A 1 7 ? 1.000 -6.668 9.965 1.00 0.00 7 GLY A C 14
ATOM 18184 O O . GLY A 1 7 ? 1.481 -6.580 11.094 1.00 0.00 7 GLY A O 14
ATOM 18188 N N . VAL A 1 8 ? 0.804 -5.641 9.151 1.00 0.00 8 VAL A N 14
ATOM 18189 C CA . VAL A 1 8 ? 1.157 -4.290 9.552 1.00 0.00 8 VAL A CA 14
ATOM 18190 C C . VAL A 1 8 ? 0.066 -3.323 9.087 1.00 0.00 8 VAL A C 14
ATOM 18191 O O . VAL A 1 8 ? -0.357 -3.368 7.933 1.00 0.00 8 VAL A O 14
ATOM 18204 N N . MET A 1 9 ? -0.357 -2.471 10.010 1.00 0.00 9 MET A N 14
ATOM 18205 C CA . MET A 1 9 ? -1.391 -1.495 9.709 1.00 0.00 9 MET A CA 14
ATOM 18206 C C . MET A 1 9 ? -0.787 -0.229 9.097 1.00 0.00 9 MET A C 14
ATOM 18207 O O . MET A 1 9 ? 0.017 0.450 9.734 1.00 0.00 9 MET A O 14
ATOM 18221 N N . VAL A 1 10 ? -1.199 0.050 7.869 1.00 0.00 10 VAL A N 14
ATOM 18222 C CA . VAL A 1 10 ? -0.709 1.222 7.164 1.00 0.00 10 VAL A CA 14
ATOM 18223 C C . VAL A 1 10 ? -1.898 2.063 6.695 1.00 0.00 10 VAL A C 14
ATOM 18224 O O . VAL A 1 10 ? -2.969 1.528 6.411 1.00 0.00 10 VAL A O 14
ATOM 18237 N N . PHE A 1 11 ? -1.670 3.367 6.629 1.00 0.00 11 PHE A N 14
ATOM 18238 C CA . PHE A 1 11 ? -2.709 4.287 6.199 1.00 0.00 11 PHE A CA 14
ATOM 18239 C C . PHE A 1 11 ? -2.637 4.530 4.690 1.00 0.00 11 PHE A C 14
ATOM 18240 O O . PHE A 1 11 ? -1.778 5.273 4.218 1.00 0.00 11 PHE A O 14
ATOM 18257 N N . ILE A 1 12 ? -3.551 3.889 3.976 1.00 0.00 12 ILE A N 14
ATOM 18258 C CA . ILE A 1 12 ? -3.602 4.026 2.530 1.00 0.00 12 ILE A CA 14
ATOM 18259 C C . ILE A 1 12 ? -4.400 5.280 2.169 1.00 0.00 12 ILE A C 14
ATOM 18260 O O . ILE A 1 12 ? -5.358 5.631 2.857 1.00 0.00 12 ILE A O 14
ATOM 18276 N N . SER A 1 13 ? -3.977 5.922 1.090 1.00 0.00 13 SER A N 14
ATOM 18277 C CA . SER A 1 13 ? -4.641 7.130 0.629 1.00 0.00 13 SER A CA 14
ATOM 18278 C C . SER A 1 13 ? -4.504 7.255 -0.890 1.00 0.00 13 SER A C 14
ATOM 18279 O O . SER A 1 13 ? -3.908 6.394 -1.536 1.00 0.00 13 SER A O 14
ATOM 18287 N N . SER A 1 14 ? -5.064 8.334 -1.416 1.00 0.00 14 SER A N 14
ATOM 18288 C CA . SER A 1 14 ? -5.012 8.583 -2.846 1.00 0.00 14 SER A CA 14
ATOM 18289 C C . SER A 1 14 ? -5.526 9.991 -3.152 1.00 0.00 14 SER A C 14
ATOM 18290 O O . SER A 1 14 ? -6.301 10.554 -2.380 1.00 0.00 14 SER A O 14
ATOM 18298 N N . SER A 1 15 ? -5.074 10.520 -4.279 1.00 0.00 15 SER A N 14
ATOM 18299 C CA . SER A 1 15 ? -5.479 11.852 -4.696 1.00 0.00 15 SER A CA 14
ATOM 18300 C C . SER A 1 15 ? -6.930 11.831 -5.180 1.00 0.00 15 SER A C 14
ATOM 18301 O O . SER A 1 15 ? -7.523 12.881 -5.420 1.00 0.00 15 SER A O 14
ATOM 18309 N N . LEU A 1 16 ? -7.460 10.623 -5.308 1.00 0.00 16 LEU A N 14
ATOM 18310 C CA . LEU A 1 16 ? -8.830 10.451 -5.758 1.00 0.00 16 LEU A CA 14
ATOM 18311 C C . LEU A 1 16 ? -9.781 10.656 -4.577 1.00 0.00 16 LEU A C 14
ATOM 18312 O O . LEU A 1 16 ? -10.671 11.502 -4.631 1.00 0.00 16 LEU A O 14
ATOM 18328 N N . ASN A 1 17 ? -9.558 9.866 -3.536 1.00 0.00 17 ASN A N 14
ATOM 18329 C CA . ASN A 1 17 ? -10.384 9.950 -2.343 1.00 0.00 17 ASN A CA 14
ATOM 18330 C C . ASN A 1 17 ? -10.143 11.296 -1.655 1.00 0.00 17 ASN A C 14
ATOM 18331 O O . ASN A 1 17 ? -9.326 12.094 -2.113 1.00 0.00 17 ASN A O 14
ATOM 18342 N N . SER A 1 18 ? -10.868 11.506 -0.567 1.00 0.00 18 SER A N 14
ATOM 18343 C CA . SER A 1 18 ? -10.744 12.740 0.189 1.00 0.00 18 SER A CA 14
ATOM 18344 C C . SER A 1 18 ? -9.877 12.510 1.428 1.00 0.00 18 SER A C 14
ATOM 18345 O O . SER A 1 18 ? -8.868 13.188 1.619 1.00 0.00 18 SER A O 14
ATOM 18353 N N . PHE A 1 19 ? -10.301 11.552 2.238 1.00 0.00 19 PHE A N 14
ATOM 18354 C CA . PHE A 1 19 ? -9.576 11.224 3.454 1.00 0.00 19 PHE A CA 14
ATOM 18355 C C . PHE A 1 19 ? -8.790 9.922 3.289 1.00 0.00 19 PHE A C 14
ATOM 18356 O O . PHE A 1 19 ? -8.889 9.259 2.258 1.00 0.00 19 PHE A O 14
ATOM 18373 N N . ARG A 1 20 ? -8.026 9.594 4.322 1.00 0.00 20 ARG A N 14
ATOM 18374 C CA . ARG A 1 20 ? -7.223 8.383 4.304 1.00 0.00 20 ARG A CA 14
ATOM 18375 C C . ARG A 1 20 ? -8.071 7.179 4.718 1.00 0.00 20 ARG A C 14
ATOM 18376 O O . ARG A 1 20 ? -9.119 7.337 5.343 1.00 0.00 20 ARG A O 14
ATOM 18397 N N . SER A 1 21 ? -7.586 6.001 4.353 1.00 0.00 21 SER A N 14
ATOM 18398 C CA . SER A 1 21 ? -8.286 4.770 4.678 1.00 0.00 21 SER A CA 14
ATOM 18399 C C . SER A 1 21 ? -7.447 3.931 5.645 1.00 0.00 21 SER A C 14
ATOM 18400 O O . SER A 1 21 ? -6.285 4.244 5.896 1.00 0.00 21 SER A O 14
ATOM 18408 N N . GLU A 1 22 ? -8.070 2.882 6.161 1.00 0.00 22 GLU A N 14
ATOM 18409 C CA . GLU A 1 22 ? -7.396 1.995 7.094 1.00 0.00 22 GLU A CA 14
ATOM 18410 C C . GLU A 1 22 ? -7.407 0.560 6.566 1.00 0.00 22 GLU A C 14
ATOM 18411 O O . GLU A 1 22 ? -8.400 -0.151 6.711 1.00 0.00 22 GLU A O 14
ATOM 18423 N N . LYS A 1 23 ? -6.291 0.176 5.963 1.00 0.00 23 LYS A N 14
ATOM 18424 C CA . LYS A 1 23 ? -6.160 -1.162 5.412 1.00 0.00 23 LYS A CA 14
ATOM 18425 C C . LYS A 1 23 ? -4.946 -1.850 6.039 1.00 0.00 23 LYS A C 14
ATOM 18426 O O . LYS A 1 23 ? -4.205 -1.235 6.804 1.00 0.00 23 LYS A O 14
ATOM 18445 N N . ARG A 1 24 ? -4.779 -3.117 5.690 1.00 0.00 24 ARG A N 14
ATOM 18446 C CA . ARG A 1 24 ? -3.667 -3.896 6.209 1.00 0.00 24 ARG A CA 14
ATOM 18447 C C . ARG A 1 24 ? -3.063 -4.761 5.102 1.00 0.00 24 ARG A C 14
ATOM 18448 O O . ARG A 1 24 ? -3.774 -5.220 4.209 1.00 0.00 24 ARG A O 14
ATOM 18469 N N . TYR A 1 25 ? -1.756 -4.959 5.196 1.00 0.00 25 TYR A N 14
ATOM 18470 C CA . TYR A 1 25 ? -1.047 -5.761 4.214 1.00 0.00 25 TYR A CA 14
ATOM 18471 C C . TYR A 1 25 ? 0.197 -6.406 4.827 1.00 0.00 25 TYR A C 14
ATOM 18472 O O . TYR A 1 25 ? 0.826 -5.831 5.714 1.00 0.00 25 TYR A O 14
ATOM 18490 N N . SER A 1 26 ? 0.517 -7.592 4.329 1.00 0.00 26 SER A N 14
ATOM 18491 C CA . SER A 1 26 ? 1.675 -8.321 4.816 1.00 0.00 26 SER A CA 14
ATOM 18492 C C . SER A 1 26 ? 2.959 -7.669 4.300 1.00 0.00 26 SER A C 14
ATOM 18493 O O . SER A 1 26 ? 2.988 -7.140 3.189 1.00 0.00 26 SER A O 14
ATOM 18501 N N . ARG A 1 27 ? 3.990 -7.727 5.130 1.00 0.00 27 ARG A N 14
ATOM 18502 C CA . ARG A 1 27 ? 5.274 -7.149 4.771 1.00 0.00 27 ARG A CA 14
ATOM 18503 C C . ARG A 1 27 ? 5.967 -8.011 3.714 1.00 0.00 27 ARG A C 14
ATOM 18504 O O . ARG A 1 27 ? 7.048 -7.667 3.238 1.00 0.00 27 ARG A O 14
ATOM 18525 N N . SER A 1 28 ? 5.317 -9.115 3.377 1.00 0.00 28 SER A N 14
ATOM 18526 C CA . SER A 1 28 ? 5.857 -10.029 2.385 1.00 0.00 28 SER A CA 14
ATOM 18527 C C . SER A 1 28 ? 5.181 -9.793 1.033 1.00 0.00 28 SER A C 14
ATOM 18528 O O . SER A 1 28 ? 5.460 -10.498 0.064 1.00 0.00 28 SER A O 14
ATOM 18536 N N . LEU A 1 29 ? 4.305 -8.800 1.011 1.00 0.00 29 LEU A N 14
ATOM 18537 C CA . LEU A 1 29 ? 3.587 -8.462 -0.207 1.00 0.00 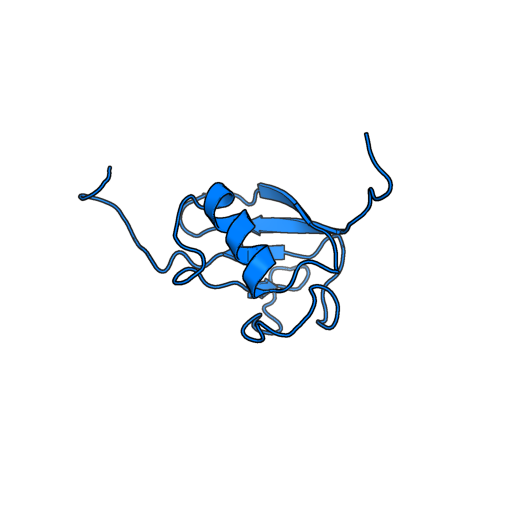29 LEU A CA 14
ATOM 18538 C C . LEU A 1 29 ? 4.485 -7.606 -1.102 1.00 0.00 29 LEU A C 14
ATOM 18539 O O . LEU A 1 29 ? 4.889 -6.510 -0.716 1.00 0.00 29 LEU A O 14
ATOM 18555 N N . THR A 1 30 ? 4.770 -8.138 -2.282 1.00 0.00 30 THR A N 14
ATOM 18556 C CA . THR A 1 30 ? 5.612 -7.436 -3.235 1.00 0.00 30 THR A CA 14
ATOM 18557 C C . THR A 1 30 ? 4.936 -6.142 -3.693 1.00 0.00 30 THR A C 14
ATOM 18558 O O . THR A 1 30 ? 3.752 -6.141 -4.029 1.00 0.00 30 THR A O 14
ATOM 18569 N N . ILE A 1 31 ? 5.716 -5.071 -3.691 1.00 0.00 31 ILE A N 14
ATOM 18570 C CA . ILE A 1 31 ? 5.207 -3.774 -4.102 1.00 0.00 31 ILE A CA 14
ATOM 18571 C C . ILE A 1 31 ? 4.245 -3.957 -5.277 1.00 0.00 31 ILE A C 14
ATOM 18572 O O . ILE A 1 31 ? 3.225 -3.275 -5.362 1.00 0.00 31 ILE A O 14
ATOM 18588 N N . ALA A 1 32 ? 4.605 -4.881 -6.156 1.00 0.00 32 ALA A N 14
ATOM 18589 C CA . ALA A 1 32 ? 3.786 -5.163 -7.323 1.00 0.00 32 ALA A CA 14
ATOM 18590 C C . ALA A 1 32 ? 2.428 -5.701 -6.870 1.00 0.00 32 ALA A C 14
ATOM 18591 O O . ALA A 1 32 ? 1.386 -5.171 -7.253 1.00 0.00 32 ALA A O 14
ATOM 18598 N N . GLU A 1 33 ? 2.482 -6.749 -6.061 1.00 0.00 33 GLU A N 14
ATOM 18599 C CA . GLU A 1 33 ? 1.269 -7.366 -5.552 1.00 0.00 33 GLU A CA 14
ATOM 18600 C C . GLU A 1 33 ? 0.467 -6.357 -4.727 1.00 0.00 33 GLU A C 14
ATOM 18601 O O . GLU A 1 33 ? -0.717 -6.142 -4.983 1.00 0.00 33 GLU A O 14
ATOM 18613 N N . PHE A 1 34 ? 1.144 -5.765 -3.754 1.00 0.00 34 PHE A N 14
ATOM 18614 C CA . PHE A 1 34 ? 0.509 -4.785 -2.890 1.00 0.00 34 PHE A CA 14
ATOM 18615 C C . PHE A 1 34 ? -0.449 -3.893 -3.684 1.00 0.00 34 PHE A C 14
ATOM 18616 O O . PHE A 1 34 ? -1.627 -3.788 -3.347 1.00 0.00 34 PHE A O 14
ATOM 18633 N N . LYS A 1 35 ? 0.094 -3.274 -4.722 1.00 0.00 35 LYS A N 14
ATOM 18634 C CA . LYS A 1 35 ? -0.698 -2.395 -5.566 1.00 0.00 35 LYS A CA 14
ATOM 18635 C C . LYS A 1 35 ? -1.948 -3.140 -6.040 1.00 0.00 35 LYS A C 14
ATOM 18636 O O . LYS A 1 35 ? -3.052 -2.600 -5.992 1.00 0.00 35 LYS A O 14
ATOM 18655 N N . CYS A 1 36 ? -1.732 -4.368 -6.487 1.00 0.00 36 CYS A N 14
ATOM 18656 C CA . CYS A 1 36 ? -2.827 -5.192 -6.969 1.00 0.00 36 CYS A CA 14
ATOM 18657 C C . CYS A 1 36 ? -3.974 -5.106 -5.960 1.00 0.00 36 CYS A C 14
ATOM 18658 O O . CYS A 1 36 ? -5.143 -5.117 -6.342 1.00 0.00 36 CYS A O 14
ATOM 18666 N N . LYS A 1 37 ? -3.599 -5.021 -4.692 1.00 0.00 37 LYS A N 14
ATOM 18667 C CA . LYS A 1 37 ? -4.582 -4.933 -3.626 1.00 0.00 37 LYS A CA 14
ATOM 18668 C C . LYS A 1 37 ? -5.136 -3.508 -3.566 1.00 0.00 37 LYS A C 14
ATOM 18669 O O . LYS A 1 37 ? -6.334 -3.312 -3.370 1.00 0.00 37 LYS A O 14
ATOM 18688 N N . LEU A 1 38 ? -4.237 -2.550 -3.738 1.00 0.00 38 LEU A N 14
ATOM 18689 C CA . LEU A 1 38 ? -4.621 -1.149 -3.706 1.00 0.00 38 LEU A CA 14
ATOM 18690 C C . LEU A 1 38 ? -5.537 -0.848 -4.894 1.00 0.00 38 LEU A C 14
ATOM 18691 O O . LEU A 1 38 ? -6.372 0.052 -4.826 1.00 0.00 38 LEU A O 14
ATOM 18707 N N . GLU A 1 39 ? -5.349 -1.619 -5.955 1.00 0.00 39 GLU A N 14
ATOM 18708 C CA . GLU A 1 39 ? -6.148 -1.447 -7.156 1.00 0.00 39 GLU A CA 14
ATOM 18709 C C . GLU A 1 39 ? -7.623 -1.271 -6.792 1.00 0.00 39 GLU A C 14
ATOM 18710 O O . GLU A 1 39 ? -8.339 -0.506 -7.438 1.00 0.00 39 GLU A O 14
ATOM 18722 N N . LEU A 1 40 ? -8.035 -1.991 -5.759 1.00 0.00 40 LEU A N 14
ATOM 18723 C CA . LEU A 1 40 ? -9.412 -1.924 -5.301 1.00 0.00 40 LEU A CA 14
ATOM 18724 C C . LEU A 1 40 ? -9.585 -0.702 -4.396 1.00 0.00 40 LEU A C 14
ATOM 18725 O O . LEU A 1 40 ? -10.611 -0.025 -4.450 1.00 0.00 40 LEU A O 14
ATOM 18741 N N . VAL A 1 41 ? -8.567 -0.458 -3.584 1.00 0.00 41 VAL A N 14
ATOM 18742 C CA . VAL A 1 41 ? -8.594 0.670 -2.669 1.00 0.00 41 VAL A CA 14
ATOM 18743 C C . VAL A 1 41 ? -8.846 1.956 -3.458 1.00 0.00 41 VAL A C 14
ATOM 18744 O O . VAL A 1 41 ? -9.654 2.790 -3.051 1.00 0.00 41 VAL A O 14
ATOM 18757 N N . VAL A 1 42 ? -8.140 2.077 -4.572 1.00 0.00 42 VAL A N 14
ATOM 18758 C CA . VAL A 1 42 ? -8.278 3.248 -5.422 1.00 0.00 42 VAL A CA 14
ATOM 18759 C C . VAL A 1 42 ? -9.149 2.896 -6.630 1.00 0.00 42 VAL A C 14
ATOM 18760 O O . VAL A 1 42 ? -9.514 3.772 -7.413 1.00 0.00 42 VAL A O 14
ATOM 18773 N N . GLY A 1 43 ? -9.456 1.612 -6.744 1.00 0.00 43 GLY A N 14
ATOM 18774 C CA . GLY A 1 43 ? -10.276 1.134 -7.844 1.00 0.00 43 GLY A CA 14
ATOM 18775 C C . GLY A 1 43 ? -9.615 1.431 -9.191 1.00 0.00 43 GLY A C 14
ATOM 18776 O O . GLY A 1 43 ? -10.295 1.537 -10.211 1.00 0.00 43 GLY A O 14
ATOM 18780 N N . SER A 1 44 ? -8.296 1.556 -9.152 1.00 0.00 44 SER A N 14
ATOM 18781 C CA . SER A 1 44 ? -7.536 1.839 -10.358 1.00 0.00 44 SER A CA 14
ATOM 18782 C C . SER A 1 44 ? -6.482 0.752 -10.578 1.00 0.00 44 SER A C 14
ATOM 18783 O O . SER A 1 44 ? -6.230 -0.062 -9.691 1.00 0.00 44 SER A O 14
ATOM 18791 N N . PRO A 1 45 ? -5.878 0.776 -11.797 1.00 0.00 45 PRO A N 14
ATOM 18792 C CA . PRO A 1 45 ? -4.857 -0.198 -12.145 1.00 0.00 45 PRO A CA 14
ATOM 18793 C C . PRO A 1 45 ? -3.534 0.122 -11.446 1.00 0.00 45 PRO A C 14
ATOM 18794 O O . PRO A 1 45 ? -3.094 1.270 -11.437 1.00 0.00 45 PRO A O 14
ATOM 18805 N N . ALA A 1 46 ? -2.938 -0.915 -10.876 1.00 0.00 46 ALA A N 14
ATOM 18806 C CA . ALA A 1 46 ? -1.674 -0.760 -10.176 1.00 0.00 46 ALA A CA 14
ATOM 18807 C C . ALA A 1 46 ? -0.592 -0.338 -11.173 1.00 0.00 46 ALA A C 14
ATOM 18808 O O . ALA A 1 46 ? 0.496 0.076 -10.775 1.00 0.00 46 ALA A O 14
ATOM 18815 N N . SER A 1 47 ? -0.929 -0.457 -12.449 1.00 0.00 47 SER A N 14
ATOM 18816 C CA . SER A 1 47 ? 0.000 -0.094 -13.505 1.00 0.00 47 SER A CA 14
ATOM 18817 C C . SER A 1 47 ? -0.196 1.374 -13.892 1.00 0.00 47 SER A C 14
ATOM 18818 O O . SER A 1 47 ? 0.422 1.858 -14.839 1.00 0.00 47 SER A O 14
ATOM 18826 N N . CYS A 1 48 ? -1.058 2.041 -13.138 1.00 0.00 48 CYS A N 14
ATOM 18827 C CA . CYS A 1 48 ? -1.342 3.444 -13.390 1.00 0.00 48 CYS A CA 14
ATOM 18828 C C . CYS A 1 48 ? -1.450 4.161 -12.043 1.00 0.00 48 CYS A C 14
ATOM 18829 O O . CYS A 1 48 ? -2.181 5.142 -11.915 1.00 0.00 48 CYS A O 14
ATOM 18837 N N . MET A 1 49 ? -0.709 3.645 -11.073 1.00 0.00 49 MET A N 14
ATOM 18838 C CA . MET A 1 49 ? -0.712 4.224 -9.741 1.00 0.00 49 MET A CA 14
ATOM 18839 C C . MET A 1 49 ? 0.630 3.999 -9.042 1.00 0.00 49 MET A C 14
ATOM 18840 O O . MET A 1 49 ? 1.171 2.894 -9.071 1.00 0.00 49 MET A O 14
ATOM 18854 N N . GLU A 1 50 ? 1.129 5.063 -8.430 1.00 0.00 50 GLU A N 14
ATOM 18855 C CA . GLU A 1 50 ? 2.398 4.995 -7.725 1.00 0.00 50 GLU A CA 14
ATOM 18856 C C . GLU A 1 50 ? 2.162 4.904 -6.216 1.00 0.00 50 GLU A C 14
ATOM 18857 O O . GLU A 1 50 ? 1.034 5.055 -5.751 1.00 0.00 50 GLU A O 14
ATOM 18869 N N . LEU A 1 51 ? 3.246 4.659 -5.494 1.00 0.00 51 LEU A N 14
ATOM 18870 C CA . LEU A 1 51 ? 3.171 4.547 -4.048 1.00 0.00 51 LEU A CA 14
ATOM 18871 C C . LEU A 1 51 ? 4.128 5.558 -3.412 1.00 0.00 51 LEU A C 14
ATOM 18872 O O . LEU A 1 51 ? 4.989 6.115 -4.091 1.00 0.00 51 LEU A O 14
ATOM 18888 N N . GLU A 1 52 ? 3.944 5.764 -2.116 1.00 0.00 52 GLU A N 14
ATOM 18889 C CA . GLU A 1 52 ? 4.780 6.698 -1.381 1.00 0.00 52 GLU A CA 14
ATOM 18890 C C . GLU A 1 52 ? 4.840 6.307 0.097 1.00 0.00 52 GLU A C 14
ATOM 18891 O O . GLU A 1 52 ? 3.890 5.738 0.631 1.00 0.00 52 GLU A O 14
ATOM 18903 N N . LEU A 1 53 ? 5.967 6.629 0.716 1.00 0.00 53 LEU A N 14
ATOM 18904 C CA . LEU A 1 53 ? 6.163 6.319 2.122 1.00 0.00 53 LEU A CA 14
ATOM 18905 C C . LEU A 1 53 ? 6.309 7.621 2.911 1.00 0.00 53 LEU A C 14
ATOM 18906 O O . LEU A 1 53 ? 7.371 8.242 2.900 1.00 0.00 53 LEU A O 14
ATOM 18922 N N . TYR A 1 54 ? 5.227 7.996 3.578 1.00 0.00 54 TYR A N 14
ATOM 18923 C CA . TYR A 1 54 ? 5.221 9.213 4.371 1.00 0.00 54 TYR A CA 14
ATOM 18924 C C . TYR A 1 54 ? 5.554 8.915 5.835 1.00 0.00 54 TYR A C 14
ATOM 18925 O O . TYR A 1 54 ? 5.156 7.880 6.367 1.00 0.00 54 TYR A O 14
ATOM 18943 N N . GLY A 1 55 ? 6.280 9.841 6.444 1.00 0.00 55 GLY A N 14
ATOM 18944 C CA . GLY A 1 55 ? 6.670 9.691 7.835 1.00 0.00 55 GLY A CA 14
ATOM 18945 C C . GLY A 1 55 ? 5.484 9.943 8.768 1.00 0.00 55 GLY A C 14
ATOM 18946 O O . GLY A 1 55 ? 4.395 9.415 8.549 1.00 0.00 55 GLY A O 14
ATOM 18950 N N . ALA A 1 56 ? 5.735 10.750 9.788 1.00 0.00 56 ALA A N 14
ATOM 18951 C CA . ALA A 1 56 ? 4.702 11.078 10.755 1.00 0.00 56 ALA A CA 14
ATOM 18952 C C . ALA A 1 56 ? 3.893 12.273 10.245 1.00 0.00 56 ALA A C 14
ATOM 18953 O O . ALA A 1 56 ? 2.745 12.119 9.832 1.00 0.00 56 ALA A O 14
ATOM 18960 N N . ASP A 1 57 ? 4.525 13.437 10.290 1.00 0.00 57 ASP A N 14
ATOM 18961 C CA . ASP A 1 57 ? 3.879 14.657 9.837 1.00 0.00 57 ASP A CA 14
ATOM 18962 C C . ASP A 1 57 ? 3.840 14.671 8.308 1.00 0.00 57 ASP A C 14
ATOM 18963 O O . ASP A 1 57 ? 4.356 15.593 7.679 1.00 0.00 57 ASP A O 14
ATOM 18972 N N . ASP A 1 58 ? 3.221 13.638 7.754 1.00 0.00 58 ASP A N 14
ATOM 18973 C CA . ASP A 1 58 ? 3.108 13.520 6.311 1.00 0.00 58 ASP A CA 14
ATOM 18974 C C . ASP A 1 58 ? 4.418 13.971 5.662 1.00 0.00 58 ASP A C 14
ATOM 18975 O O . ASP A 1 58 ? 4.451 14.979 4.957 1.00 0.00 58 ASP A O 14
ATOM 18984 N N . LYS A 1 59 ? 5.465 13.203 5.922 1.00 0.00 59 LYS A N 14
ATOM 18985 C CA . LYS A 1 59 ? 6.774 13.510 5.372 1.00 0.00 59 LYS A CA 14
ATOM 18986 C C . LYS A 1 59 ? 7.235 12.352 4.485 1.00 0.00 59 LYS A C 14
ATOM 18987 O O . LYS A 1 59 ? 7.674 11.318 4.986 1.00 0.00 59 LYS A O 14
ATOM 19006 N N . PHE A 1 60 ? 7.119 12.564 3.182 1.00 0.00 60 PHE A N 14
ATOM 19007 C CA . PHE A 1 60 ? 7.518 11.551 2.220 1.00 0.00 60 PHE A CA 14
ATOM 19008 C C . PHE A 1 60 ? 8.973 11.131 2.438 1.00 0.00 60 PHE A C 14
ATOM 19009 O O . PHE A 1 60 ? 9.832 11.971 2.703 1.00 0.00 60 PHE A O 14
ATOM 19026 N N . TYR A 1 61 ? 9.205 9.832 2.318 1.00 0.00 61 TYR A N 14
ATOM 19027 C CA . TYR A 1 61 ? 10.541 9.291 2.498 1.00 0.00 61 TYR A CA 14
ATOM 19028 C C . TYR A 1 61 ? 11.043 8.630 1.213 1.00 0.00 61 TYR A C 14
ATOM 19029 O O . TYR A 1 61 ? 12.112 8.975 0.710 1.00 0.00 61 TYR A O 14
ATOM 19047 N N . SER A 1 62 ? 10.249 7.693 0.718 1.00 0.00 62 SER A N 14
ATOM 19048 C CA . SER A 1 62 ? 10.599 6.981 -0.499 1.00 0.00 62 SER A CA 14
ATOM 19049 C C . SER A 1 62 ? 9.332 6.614 -1.274 1.00 0.00 62 SER A C 14
ATOM 19050 O O . SER A 1 62 ? 8.222 6.889 -0.821 1.00 0.00 62 SER A O 14
ATOM 19058 N N . LYS A 1 63 ? 9.540 6.000 -2.430 1.00 0.00 63 LYS A N 14
ATOM 19059 C CA . LYS A 1 63 ? 8.428 5.593 -3.272 1.00 0.00 63 LYS A CA 14
ATOM 19060 C C . LYS A 1 63 ? 8.455 4.073 -3.445 1.00 0.00 63 LYS A C 14
ATOM 19061 O O . LYS A 1 63 ? 9.484 3.504 -3.804 1.00 0.00 63 LYS A O 14
ATOM 19080 N N . LEU A 1 64 ? 7.310 3.460 -3.182 1.00 0.00 64 LEU A N 14
ATOM 19081 C CA . LEU A 1 64 ? 7.190 2.017 -3.304 1.00 0.00 64 LEU A CA 14
ATOM 19082 C C . LEU A 1 64 ? 6.858 1.658 -4.754 1.00 0.00 64 LEU A C 14
ATOM 19083 O O . LEU A 1 64 ? 5.722 1.302 -5.065 1.00 0.00 64 LEU A O 14
ATOM 19099 N N . ASP A 1 65 ? 7.870 1.764 -5.603 1.00 0.00 65 ASP A N 14
ATOM 19100 C CA . ASP A 1 65 ? 7.700 1.456 -7.013 1.00 0.00 65 ASP A CA 14
ATOM 19101 C C . ASP A 1 65 ? 8.366 0.113 -7.320 1.00 0.00 65 ASP A C 14
ATOM 19102 O O . ASP A 1 65 ? 7.797 -0.719 -8.024 1.00 0.00 65 ASP A O 14
ATOM 19111 N N . GLN A 1 66 ? 9.563 -0.055 -6.778 1.00 0.00 66 GLN A N 14
ATOM 19112 C CA . GLN A 1 66 ? 10.314 -1.282 -6.986 1.00 0.00 66 GLN A CA 14
ATOM 19113 C C . GLN A 1 66 ? 9.453 -2.496 -6.632 1.00 0.00 66 GLN A C 14
ATOM 19114 O O . GLN A 1 66 ? 9.035 -2.653 -5.486 1.00 0.00 66 GLN A O 14
ATOM 19128 N N . GLU A 1 67 ? 9.214 -3.325 -7.638 1.00 0.00 67 GLU A N 14
ATOM 19129 C CA . GLU A 1 67 ? 8.411 -4.521 -7.447 1.00 0.00 67 GLU A CA 14
ATOM 19130 C C . GLU A 1 67 ? 9.224 -5.597 -6.725 1.00 0.00 67 GLU A C 14
ATOM 19131 O O . GLU A 1 67 ? 8.706 -6.290 -5.851 1.00 0.00 67 GLU A O 14
ATOM 19143 N N . ASP A 1 68 ? 10.485 -5.704 -7.118 1.00 0.00 68 ASP A N 14
ATOM 19144 C CA . ASP A 1 68 ? 11.375 -6.684 -6.520 1.00 0.00 68 ASP A CA 14
ATOM 19145 C C . ASP A 1 68 ? 11.458 -6.437 -5.012 1.00 0.00 68 ASP A C 14
ATOM 19146 O O . ASP A 1 68 ? 11.884 -7.312 -4.259 1.00 0.00 68 ASP A O 14
ATOM 19155 N N . ALA A 1 69 ? 11.045 -5.242 -4.617 1.00 0.00 69 ALA A N 14
ATOM 19156 C CA . ALA A 1 69 ? 11.068 -4.869 -3.212 1.00 0.00 69 ALA A CA 14
ATOM 19157 C C . ALA A 1 69 ? 9.849 -5.472 -2.510 1.00 0.00 69 ALA A C 14
ATOM 19158 O O . ALA A 1 69 ? 8.935 -5.972 -3.163 1.00 0.00 69 ALA A O 14
ATOM 19165 N N . LEU A 1 70 ? 9.876 -5.404 -1.187 1.00 0.00 70 LEU A N 14
ATOM 19166 C CA . LEU A 1 70 ? 8.785 -5.937 -0.388 1.00 0.00 70 LEU A CA 14
ATOM 19167 C C . LEU A 1 70 ? 8.501 -4.986 0.777 1.00 0.00 70 LEU A C 14
ATOM 19168 O O . LEU A 1 70 ? 9.416 -4.366 1.315 1.00 0.00 70 LEU A O 14
ATOM 19184 N N . LEU A 1 71 ? 7.227 -4.902 1.132 1.00 0.00 71 LEU A N 14
ATOM 19185 C CA . LEU A 1 71 ? 6.810 -4.038 2.223 1.00 0.00 71 LEU A CA 14
ATOM 19186 C C . LEU A 1 71 ? 7.602 -4.396 3.482 1.00 0.00 71 LEU A C 14
ATOM 19187 O O . LEU A 1 71 ? 7.504 -5.514 3.984 1.00 0.00 71 LEU A O 14
ATOM 19203 N N . GLY A 1 72 ? 8.368 -3.424 3.957 1.00 0.00 72 GLY A N 14
ATOM 19204 C CA . GLY A 1 72 ? 9.176 -3.623 5.148 1.00 0.00 72 GLY A CA 14
ATOM 19205 C C . GLY A 1 72 ? 10.617 -3.164 4.916 1.00 0.00 72 GLY A C 14
ATOM 19206 O O . GLY A 1 72 ? 11.149 -2.365 5.684 1.00 0.00 72 GLY A O 14
ATOM 19210 N N . SER A 1 73 ? 11.207 -3.690 3.852 1.00 0.00 73 SER A N 14
ATOM 19211 C CA . SER A 1 73 ? 12.576 -3.345 3.509 1.00 0.00 73 SER A CA 14
ATOM 19212 C C . SER A 1 73 ? 12.761 -1.827 3.558 1.00 0.00 73 SER A C 14
ATOM 19213 O O . SER A 1 73 ? 13.865 -1.340 3.795 1.00 0.00 73 SER A O 14
ATOM 19221 N N . TYR A 1 74 ? 11.663 -1.121 3.330 1.00 0.00 74 TYR A N 14
ATOM 19222 C CA . TYR A 1 74 ? 11.690 0.331 3.345 1.00 0.00 74 TYR A CA 14
ATOM 19223 C C . TYR A 1 74 ? 11.512 0.868 4.766 1.00 0.00 74 TYR A C 14
ATOM 19224 O O . TYR A 1 74 ? 11.128 0.127 5.670 1.00 0.00 74 TYR A O 14
ATOM 19242 N N . PRO A 1 75 ? 11.807 2.187 4.924 1.00 0.00 75 PRO A N 14
ATOM 19243 C CA . PRO A 1 75 ? 11.683 2.831 6.220 1.00 0.00 75 PRO A CA 14
ATOM 19244 C C . PRO A 1 75 ? 10.214 3.082 6.570 1.00 0.00 75 PRO A C 14
ATOM 19245 O O . PRO A 1 75 ? 9.824 4.215 6.848 1.00 0.00 75 PRO A O 14
ATOM 19256 N N . VAL A 1 76 ? 9.441 2.007 6.544 1.00 0.00 76 VAL A N 14
ATOM 19257 C CA . VAL A 1 76 ? 8.025 2.096 6.854 1.00 0.00 76 VAL A CA 14
ATOM 19258 C C . VAL A 1 76 ? 7.709 1.185 8.043 1.00 0.00 76 VAL A C 14
ATOM 19259 O O . VAL A 1 76 ? 8.547 0.384 8.455 1.00 0.00 76 VAL A O 14
ATOM 19272 N N . ASP A 1 77 ? 6.500 1.340 8.561 1.00 0.00 77 ASP A N 14
ATOM 19273 C CA . ASP A 1 77 ? 6.064 0.542 9.694 1.00 0.00 77 ASP A CA 14
ATOM 19274 C C . ASP A 1 77 ? 4.553 0.703 9.875 1.00 0.00 77 ASP A C 14
ATOM 19275 O O . ASP A 1 77 ? 3.949 1.610 9.305 1.00 0.00 77 ASP A O 14
ATOM 19284 N N . ASP A 1 78 ? 3.985 -0.192 10.670 1.00 0.00 78 ASP A N 14
ATOM 19285 C CA . ASP A 1 78 ? 2.557 -0.161 10.933 1.00 0.00 78 ASP A CA 14
ATOM 19286 C C . ASP A 1 78 ? 2.195 1.164 11.607 1.00 0.00 78 ASP A C 14
ATOM 19287 O O . ASP A 1 78 ? 2.414 1.335 12.805 1.00 0.00 78 ASP A O 14
ATOM 19296 N N . GLY A 1 79 ? 1.648 2.068 10.807 1.00 0.00 79 GLY A N 14
ATOM 19297 C CA . GLY A 1 79 ? 1.254 3.373 11.312 1.00 0.00 79 GLY A CA 14
ATOM 19298 C C . GLY A 1 79 ? 1.558 4.470 10.290 1.00 0.00 79 GLY A C 14
ATOM 19299 O O . GLY A 1 79 ? 0.965 5.547 10.335 1.00 0.00 79 GLY A O 14
ATOM 19303 N N . CYS A 1 80 ? 2.483 4.160 9.393 1.00 0.00 80 CYS A N 14
ATOM 19304 C CA . CYS A 1 80 ? 2.873 5.106 8.362 1.00 0.00 80 CYS A CA 14
ATOM 19305 C C . CYS A 1 80 ? 1.677 5.323 7.432 1.00 0.00 80 CYS A C 14
ATOM 19306 O O . CYS A 1 80 ? 0.577 4.847 7.708 1.00 0.00 80 CYS A O 14
ATOM 19314 N N . ARG A 1 81 ? 1.934 6.040 6.348 1.00 0.00 81 ARG A N 14
ATOM 19315 C CA . ARG A 1 81 ? 0.893 6.325 5.375 1.00 0.00 81 ARG A CA 14
ATOM 19316 C C . ARG A 1 81 ? 1.393 6.027 3.960 1.00 0.00 81 ARG A C 14
ATOM 19317 O O . ARG A 1 81 ? 2.533 6.341 3.621 1.00 0.00 81 ARG A O 14
ATOM 19338 N N . ILE A 1 82 ? 0.515 5.425 3.171 1.00 0.00 82 ILE A N 14
ATOM 19339 C CA . ILE A 1 82 ? 0.853 5.081 1.801 1.00 0.00 82 ILE A CA 14
ATOM 19340 C C . ILE A 1 82 ? 0.027 5.944 0.845 1.00 0.00 82 ILE A C 14
ATOM 19341 O O . ILE A 1 82 ? -1.141 5.654 0.592 1.00 0.00 82 ILE A O 14
ATOM 19357 N N . HIS A 1 83 ? 0.667 6.988 0.339 1.00 0.00 83 HIS A N 14
ATOM 19358 C CA . HIS A 1 83 ? 0.007 7.896 -0.584 1.00 0.00 83 HIS A CA 14
ATOM 19359 C C . HIS A 1 83 ? 0.061 7.317 -1.999 1.00 0.00 83 HIS A C 14
ATOM 19360 O O . HIS A 1 83 ? 1.140 7.142 -2.562 1.00 0.00 83 HIS A O 14
ATOM 19374 N N . VAL A 1 84 ? -1.119 7.037 -2.535 1.00 0.00 84 VAL A N 14
ATOM 19375 C CA . VAL A 1 84 ? -1.219 6.482 -3.874 1.00 0.00 84 VAL A CA 14
ATOM 19376 C C . VAL A 1 84 ? -1.402 7.620 -4.880 1.00 0.00 84 VAL A C 14
ATOM 19377 O O . VAL A 1 84 ? -2.313 8.435 -4.742 1.00 0.00 84 VAL A O 14
ATOM 19390 N N . ILE A 1 85 ? -0.522 7.638 -5.870 1.00 0.00 85 ILE A N 14
ATOM 19391 C CA . ILE A 1 85 ? -0.575 8.663 -6.899 1.00 0.00 85 ILE A CA 14
ATOM 19392 C C . ILE A 1 85 ? -1.344 8.126 -8.108 1.00 0.00 85 ILE A C 14
ATOM 19393 O O . ILE A 1 85 ? -0.808 7.345 -8.892 1.00 0.00 85 ILE A O 14
ATOM 19409 N N . ASP A 1 86 ? -2.589 8.567 -8.220 1.00 0.00 86 ASP A N 14
ATOM 19410 C CA . ASP A 1 86 ? -3.437 8.140 -9.320 1.00 0.00 86 ASP A CA 14
ATOM 19411 C C . ASP A 1 86 ? -2.792 8.550 -10.645 1.00 0.00 86 ASP A C 14
ATOM 19412 O O . ASP A 1 86 ? -2.787 9.728 -10.999 1.00 0.00 86 ASP A O 14
ATOM 19421 N N . HIS A 1 87 ? -2.262 7.555 -11.341 1.00 0.00 87 HIS A N 14
ATOM 19422 C CA . HIS A 1 87 ? -1.615 7.797 -12.619 1.00 0.00 87 HIS A CA 14
ATOM 19423 C C . HIS A 1 87 ? -2.528 7.327 -13.754 1.00 0.00 87 HIS A C 14
ATOM 19424 O O . HIS A 1 87 ? -2.050 6.911 -14.808 1.00 0.00 87 HIS A O 14
ATOM 19438 N N . SER A 1 88 ? -3.825 7.409 -13.499 1.00 0.00 88 SER A N 14
ATOM 19439 C CA . SER A 1 88 ? -4.809 6.997 -14.485 1.00 0.00 88 SER A CA 14
ATOM 19440 C C . SER A 1 88 ? -5.544 8.221 -15.034 1.00 0.00 88 SER A C 14
ATOM 19441 O O . SER A 1 88 ? -6.641 8.546 -14.582 1.00 0.00 88 SER A O 14
ATOM 19449 N N . GLY A 1 89 ? -4.910 8.868 -16.001 1.00 0.00 89 GLY A N 14
ATOM 19450 C CA . GLY A 1 89 ? -5.490 10.050 -16.616 1.00 0.00 89 GLY A CA 14
ATOM 19451 C C . GLY A 1 89 ? -4.935 10.262 -18.026 1.00 0.00 89 GLY A C 14
ATOM 19452 O O . GLY A 1 89 ? -4.480 9.316 -18.667 1.00 0.00 89 GLY A O 14
ATOM 19456 N N . SER A 1 90 ? -4.990 11.510 -18.468 1.00 0.00 90 SER A N 14
ATOM 19457 C CA . SER A 1 90 ? -4.498 11.859 -19.790 1.00 0.00 90 SER A CA 14
ATOM 19458 C C . SER A 1 90 ? -5.173 10.982 -20.847 1.00 0.00 90 SER A C 14
ATOM 19459 O O . SER A 1 90 ? -6.243 11.322 -21.349 1.00 0.00 90 SER A O 14
ATOM 19467 N N . GLY A 1 91 ? -4.519 9.871 -21.153 1.00 0.00 91 GLY A N 14
ATOM 19468 C CA . GLY A 1 91 ? -5.042 8.943 -22.141 1.00 0.00 91 GLY A CA 14
ATOM 19469 C C . GLY A 1 91 ? -4.201 7.666 -22.193 1.00 0.00 91 GLY A C 14
ATOM 19470 O O . GLY A 1 91 ? -2.997 7.721 -22.436 1.00 0.00 91 GLY A O 14
ATOM 19474 N N . PRO A 1 92 ? -4.887 6.516 -21.956 1.00 0.00 92 PRO A N 14
ATOM 19475 C CA . PRO A 1 92 ? -4.217 5.227 -21.973 1.00 0.00 92 PRO A CA 14
ATOM 19476 C C . PRO A 1 92 ? -3.909 4.789 -23.407 1.00 0.00 92 PRO A C 14
ATOM 19477 O O . PRO A 1 92 ? -4.753 4.189 -24.071 1.00 0.00 92 PRO A O 14
ATOM 19488 N N . SER A 1 93 ? -2.698 5.105 -23.841 1.00 0.00 93 SER A N 14
ATOM 19489 C CA . SER A 1 93 ? -2.269 4.751 -25.184 1.00 0.00 93 SER A CA 14
ATOM 19490 C C . SER A 1 93 ? -0.851 4.176 -25.145 1.00 0.00 93 SER A C 14
ATOM 19491 O O . SER A 1 93 ? 0.075 4.832 -24.671 1.00 0.00 93 SER A O 14
ATOM 19499 N N . SER A 1 94 ? -0.727 2.958 -25.651 1.00 0.00 94 SER A N 14
ATOM 19500 C CA . SER A 1 94 ? 0.562 2.288 -25.681 1.00 0.00 94 SER A CA 14
ATOM 19501 C C . SER A 1 94 ? 0.452 0.976 -26.460 1.00 0.00 94 SER A C 14
ATOM 19502 O O . SER A 1 94 ? -0.355 0.113 -26.119 1.00 0.00 94 SER A O 14
ATOM 19510 N N . GLY A 1 95 ? 1.275 0.867 -27.492 1.00 0.00 95 GLY A N 14
ATOM 19511 C CA . GLY A 1 95 ? 1.281 -0.325 -28.323 1.00 0.00 95 GLY A CA 14
ATOM 19512 C C . GLY A 1 95 ? 2.096 -1.444 -27.671 1.00 0.00 95 GLY A C 14
ATOM 19513 O O . GLY A 1 95 ? 2.553 -1.304 -26.538 1.00 0.00 95 GLY A O 14
ATOM 19517 N N . GLY A 1 1 ? 1.195 -13.967 -1.917 1.00 0.00 1 GLY A N 15
ATOM 19518 C CA . GLY A 1 1 ? 0.674 -15.086 -1.150 1.00 0.00 1 GLY A CA 15
ATOM 19519 C C . GLY A 1 1 ? -0.464 -14.637 -0.231 1.00 0.00 1 GLY A C 15
ATOM 19520 O O . GLY A 1 1 ? -0.572 -13.457 0.100 1.00 0.00 1 GLY A O 15
ATOM 19524 N N . SER A 1 2 ? -1.284 -15.603 0.156 1.00 0.00 2 SER A N 15
ATOM 19525 C CA . SER A 1 2 ? -2.410 -15.323 1.031 1.00 0.00 2 SER A CA 15
ATOM 19526 C C . SER A 1 2 ? -2.150 -15.905 2.422 1.00 0.00 2 SER A C 15
ATOM 19527 O O . SER A 1 2 ? -1.644 -17.019 2.548 1.00 0.00 2 SER A O 15
ATOM 19535 N N . SER A 1 3 ? -2.508 -15.125 3.431 1.00 0.00 3 SER A N 15
ATOM 19536 C CA . SER A 1 3 ? -2.320 -15.550 4.808 1.00 0.00 3 SER A CA 15
ATOM 19537 C C . SER A 1 3 ? -2.841 -14.474 5.763 1.00 0.00 3 SER A C 15
ATOM 19538 O O . SER A 1 3 ? -3.098 -13.344 5.350 1.00 0.00 3 SER A O 15
ATOM 19546 N N . GLY A 1 4 ? -2.981 -14.863 7.022 1.00 0.00 4 GLY A N 15
ATOM 19547 C CA . GLY A 1 4 ? -3.467 -13.946 8.039 1.00 0.00 4 GLY A CA 15
ATOM 19548 C C . GLY A 1 4 ? -2.829 -14.245 9.397 1.00 0.00 4 GLY A C 15
ATOM 19549 O O . GLY A 1 4 ? -3.250 -15.166 10.095 1.00 0.00 4 GLY A O 15
ATOM 19553 N N . SER A 1 5 ? -1.824 -13.449 9.731 1.00 0.00 5 SER A N 15
ATOM 19554 C CA . SER A 1 5 ? -1.124 -13.617 10.993 1.00 0.00 5 SER A CA 15
ATOM 19555 C C . SER A 1 5 ? -0.040 -12.546 11.137 1.00 0.00 5 SER A C 15
ATOM 19556 O O . SER A 1 5 ? 0.949 -12.557 10.406 1.00 0.00 5 SER A O 15
ATOM 19564 N N . SER A 1 6 ? -0.264 -11.648 12.084 1.00 0.00 6 SER A N 15
ATOM 19565 C CA . SER A 1 6 ? 0.681 -10.572 12.334 1.00 0.00 6 SER A CA 15
ATOM 19566 C C . SER A 1 6 ? 0.950 -9.802 11.039 1.00 0.00 6 SER A C 15
ATOM 19567 O O . SER A 1 6 ? 1.707 -10.262 10.185 1.00 0.00 6 SER A O 15
ATOM 19575 N N . GLY A 1 7 ? 0.316 -8.644 10.935 1.00 0.00 7 GLY A N 15
ATOM 19576 C CA . GLY A 1 7 ? 0.478 -7.805 9.759 1.00 0.00 7 GLY A CA 15
ATOM 19577 C C . GLY A 1 7 ? 0.874 -6.380 10.152 1.00 0.00 7 GLY A C 15
ATOM 19578 O O . GLY A 1 7 ? 1.314 -6.142 11.275 1.00 0.00 7 GLY A O 15
ATOM 19582 N N . VAL A 1 8 ? 0.702 -5.470 9.204 1.00 0.00 8 VAL A N 15
ATOM 19583 C CA . VAL A 1 8 ? 1.035 -4.076 9.437 1.00 0.00 8 VAL A CA 15
ATOM 19584 C C . VAL A 1 8 ? -0.104 -3.191 8.925 1.00 0.00 8 VAL A C 15
ATOM 19585 O O . VAL A 1 8 ? -0.563 -3.356 7.795 1.00 0.00 8 VAL A O 15
ATOM 19598 N N . MET A 1 9 ? -0.527 -2.272 9.780 1.00 0.00 9 MET A N 15
ATOM 19599 C CA . MET A 1 9 ? -1.603 -1.361 9.428 1.00 0.00 9 MET A CA 15
ATOM 19600 C C . MET A 1 9 ? -1.050 -0.053 8.859 1.00 0.00 9 MET A C 15
ATOM 19601 O O . MET A 1 9 ? -0.454 0.741 9.584 1.00 0.00 9 MET A O 15
ATOM 19615 N N . VAL A 1 10 ? -1.269 0.131 7.565 1.00 0.00 10 VAL A N 15
ATOM 19616 C CA . VAL A 1 10 ? -0.800 1.329 6.890 1.00 0.00 10 VAL A CA 15
ATOM 19617 C C . VAL A 1 10 ? -2.003 2.150 6.422 1.00 0.00 10 VAL A C 15
ATOM 19618 O O . VAL A 1 10 ? -3.064 1.596 6.137 1.00 0.00 10 VAL A O 15
ATOM 19631 N N . PHE A 1 11 ? -1.799 3.457 6.357 1.00 0.00 11 PHE A N 15
ATOM 19632 C CA . PHE A 1 11 ? -2.854 4.360 5.929 1.00 0.00 11 PHE A CA 15
ATOM 19633 C C . PHE A 1 11 ? -2.783 4.609 4.421 1.00 0.00 11 PHE A C 15
ATOM 19634 O O . PHE A 1 11 ? -1.942 5.376 3.954 1.00 0.00 11 PHE A O 15
ATOM 19651 N N . ILE A 1 12 ? -3.677 3.947 3.701 1.00 0.00 12 ILE A N 15
ATOM 19652 C CA . ILE A 1 12 ? -3.726 4.088 2.256 1.00 0.00 12 ILE A CA 15
ATOM 19653 C C . ILE A 1 12 ? -4.550 5.326 1.896 1.00 0.00 12 ILE A C 15
ATOM 19654 O O . ILE A 1 12 ? -5.570 5.602 2.525 1.00 0.00 12 ILE A O 15
ATOM 19670 N N . SER A 1 13 ? -4.075 6.039 0.885 1.00 0.00 13 SER A N 15
ATOM 19671 C CA . SER A 1 13 ? -4.755 7.242 0.434 1.00 0.00 13 SER A CA 15
ATOM 19672 C C . SER A 1 13 ? -4.516 7.448 -1.063 1.00 0.00 13 SER A C 15
ATOM 19673 O O . SER A 1 13 ? -3.634 6.819 -1.647 1.00 0.00 13 SER A O 15
ATOM 19681 N N . SER A 1 14 ? -5.317 8.330 -1.642 1.00 0.00 14 SER A N 15
ATOM 19682 C CA . SER A 1 14 ? -5.204 8.627 -3.060 1.00 0.00 14 SER A CA 15
ATOM 19683 C C . SER A 1 14 ? -5.748 10.028 -3.347 1.00 0.00 14 SER A C 15
ATOM 19684 O O . SER A 1 14 ? -6.638 10.507 -2.646 1.00 0.00 14 SER A O 15
ATOM 19692 N N . SER A 1 15 ? -5.192 10.644 -4.379 1.00 0.00 15 SER A N 15
ATOM 19693 C CA . SER A 1 15 ? -5.610 11.980 -4.767 1.00 0.00 15 SER A CA 15
ATOM 19694 C C . SER A 1 15 ? -7.109 11.990 -5.077 1.00 0.00 15 SER A C 15
ATOM 19695 O O . SER A 1 15 ? -7.759 13.030 -4.984 1.00 0.00 15 SER A O 15
ATOM 19703 N N . LEU A 1 16 ? -7.613 10.819 -5.439 1.00 0.00 16 LEU A N 15
ATOM 19704 C CA . LEU A 1 16 ? -9.022 10.680 -5.763 1.00 0.00 16 LEU A CA 15
ATOM 19705 C C . LEU A 1 16 ? -9.861 11.011 -4.527 1.00 0.00 16 LEU A C 15
ATOM 19706 O O . LEU A 1 16 ? -10.732 11.878 -4.578 1.00 0.00 16 LEU A O 15
ATOM 19722 N N . ASN A 1 17 ? -9.568 10.304 -3.446 1.00 0.00 17 ASN A N 15
ATOM 19723 C CA . ASN A 1 17 ? -10.284 10.512 -2.199 1.00 0.00 17 ASN A CA 15
ATOM 19724 C C . ASN A 1 17 ? -9.433 11.375 -1.265 1.00 0.00 17 ASN A C 15
ATOM 19725 O O . ASN A 1 17 ? -8.348 10.967 -0.854 1.00 0.00 17 ASN A O 15
ATOM 19736 N N . SER A 1 18 ? -9.957 12.552 -0.956 1.00 0.00 18 SER A N 15
ATOM 19737 C CA . SER A 1 18 ? -9.259 13.475 -0.078 1.00 0.00 18 SER A CA 15
ATOM 19738 C C . SER A 1 18 ? -9.355 12.994 1.371 1.00 0.00 18 SER A C 15
ATOM 19739 O O . SER A 1 18 ? -10.050 13.599 2.185 1.00 0.00 18 SER A O 15
ATOM 19747 N N . PHE A 1 19 ? -8.647 11.909 1.648 1.00 0.00 19 PHE A N 15
ATOM 19748 C CA . PHE A 1 19 ? -8.643 11.339 2.984 1.00 0.00 19 PHE A CA 15
ATOM 19749 C C . PHE A 1 19 ? -7.699 10.137 3.065 1.00 0.00 19 PHE A C 15
ATOM 19750 O O . PHE A 1 19 ? -7.047 9.788 2.083 1.00 0.00 19 PHE A O 15
ATOM 19767 N N . ARG A 1 20 ? -7.657 9.537 4.246 1.00 0.00 20 ARG A N 15
ATOM 19768 C CA . ARG A 1 20 ? -6.804 8.382 4.468 1.00 0.00 20 ARG A CA 15
ATOM 19769 C C . ARG A 1 20 ? -7.633 7.198 4.970 1.00 0.00 20 ARG A C 15
ATOM 19770 O O . ARG A 1 20 ? -8.483 7.358 5.845 1.00 0.00 20 ARG A O 15
ATOM 19791 N N . SER A 1 21 ? -7.357 6.037 4.395 1.00 0.00 21 SER A N 15
ATOM 19792 C CA . SER A 1 21 ? -8.067 4.827 4.773 1.00 0.00 21 SER A CA 15
ATOM 19793 C C . SER A 1 21 ? -7.204 3.987 5.717 1.00 0.00 21 SER A C 15
ATOM 19794 O O . SER A 1 21 ? -6.019 4.265 5.892 1.00 0.00 21 SER A O 15
ATOM 19802 N N . GLU A 1 22 ? -7.832 2.977 6.300 1.00 0.00 22 GLU A N 15
ATOM 19803 C CA . GLU A 1 22 ? -7.137 2.094 7.221 1.00 0.00 22 GLU A CA 15
ATOM 19804 C C . GLU A 1 22 ? -7.227 0.645 6.739 1.00 0.00 22 GLU A C 15
ATOM 19805 O O . GLU A 1 22 ? -8.234 -0.025 6.963 1.00 0.00 22 GLU A O 15
ATOM 19817 N N . LYS A 1 23 ? -6.162 0.205 6.085 1.00 0.00 23 LYS A N 15
ATOM 19818 C CA . LYS A 1 23 ? -6.109 -1.153 5.570 1.00 0.00 23 LYS A CA 15
ATOM 19819 C C . LYS A 1 23 ? -4.915 -1.883 6.188 1.00 0.00 23 LYS A C 15
ATOM 19820 O O . LYS A 1 23 ? -4.115 -1.278 6.900 1.00 0.00 23 LYS A O 15
ATOM 19839 N N . ARG A 1 24 ? -4.833 -3.172 5.894 1.00 0.00 24 ARG A N 15
ATOM 19840 C CA . ARG A 1 24 ? -3.751 -3.990 6.413 1.00 0.00 24 ARG A CA 15
ATOM 19841 C C . ARG A 1 24 ? -3.204 -4.905 5.315 1.00 0.00 24 ARG A C 15
ATOM 19842 O O . ARG A 1 24 ? -3.954 -5.368 4.457 1.00 0.00 24 ARG A O 15
ATOM 19863 N N . TYR A 1 25 ? -1.901 -5.139 5.378 1.00 0.00 25 TYR A N 15
ATOM 19864 C CA . TYR A 1 25 ? -1.246 -5.990 4.400 1.00 0.00 25 TYR A CA 15
ATOM 19865 C C . TYR A 1 25 ? 0.026 -6.613 4.980 1.00 0.00 25 TYR A C 15
ATOM 19866 O O . TYR A 1 25 ? 0.663 -6.029 5.855 1.00 0.00 25 TYR A O 15
ATOM 19884 N N . SER A 1 26 ? 0.357 -7.789 4.467 1.00 0.00 26 SER A N 15
ATOM 19885 C CA . SER A 1 26 ? 1.542 -8.497 4.923 1.00 0.00 26 SER A CA 15
ATOM 19886 C C . SER A 1 26 ? 2.801 -7.790 4.418 1.00 0.00 26 SER A C 15
ATOM 19887 O O . SER A 1 26 ? 2.814 -7.254 3.310 1.00 0.00 26 SER A O 15
ATOM 19895 N N . ARG A 1 27 ? 3.829 -7.812 5.253 1.00 0.00 27 ARG A N 15
ATOM 19896 C CA . ARG A 1 27 ? 5.090 -7.180 4.904 1.00 0.00 27 ARG A CA 15
ATOM 19897 C C . ARG A 1 27 ? 5.821 -8.004 3.842 1.00 0.00 27 ARG A C 15
ATOM 19898 O O . ARG A 1 27 ? 6.871 -7.595 3.349 1.00 0.00 27 ARG A O 15
ATOM 19919 N N . SER A 1 28 ? 5.237 -9.149 3.522 1.00 0.00 28 SER A N 15
ATOM 19920 C CA . SER A 1 28 ? 5.820 -10.034 2.528 1.00 0.00 28 SER A CA 15
ATOM 19921 C C . SER A 1 28 ? 5.226 -9.735 1.149 1.00 0.00 28 SER A C 15
ATOM 19922 O O . SER A 1 28 ? 5.679 -10.279 0.144 1.00 0.00 28 SER A O 15
ATOM 19930 N N . LEU A 1 29 ? 4.221 -8.871 1.148 1.00 0.00 29 LEU A N 15
ATOM 19931 C CA . LEU A 1 29 ? 3.561 -8.494 -0.091 1.00 0.00 29 LEU A CA 15
ATOM 19932 C C . LEU A 1 29 ? 4.504 -7.620 -0.920 1.00 0.00 29 LEU A C 15
ATOM 19933 O O . LEU A 1 29 ? 4.931 -6.558 -0.468 1.00 0.00 29 LEU A O 15
ATOM 19949 N N . THR A 1 30 ? 4.801 -8.098 -2.119 1.00 0.00 30 THR A N 15
ATOM 19950 C CA . THR A 1 30 ? 5.685 -7.373 -3.016 1.00 0.00 30 THR A CA 15
ATOM 19951 C C . THR A 1 30 ? 4.994 -6.115 -3.545 1.00 0.00 30 THR A C 15
ATOM 19952 O O . THR A 1 30 ? 3.823 -6.157 -3.920 1.00 0.00 30 THR A O 15
ATOM 19963 N N . ILE A 1 31 ? 5.748 -5.025 -3.559 1.00 0.00 31 ILE A N 15
ATOM 19964 C CA . ILE A 1 31 ? 5.222 -3.758 -4.036 1.00 0.00 31 ILE A CA 15
ATOM 19965 C C . ILE A 1 31 ? 4.268 -4.013 -5.204 1.00 0.00 31 ILE A C 15
ATOM 19966 O O . ILE A 1 31 ? 3.169 -3.462 -5.246 1.00 0.00 31 ILE A O 15
ATOM 19982 N N . ALA A 1 32 ? 4.724 -4.849 -6.126 1.00 0.00 32 ALA A N 15
ATOM 19983 C CA . ALA A 1 32 ? 3.925 -5.184 -7.293 1.00 0.00 32 ALA A CA 15
ATOM 19984 C C . ALA A 1 32 ? 2.559 -5.703 -6.838 1.00 0.00 32 ALA A C 15
ATOM 19985 O O . ALA A 1 32 ? 1.524 -5.186 -7.257 1.00 0.00 32 ALA A O 15
ATOM 19992 N N . GLU A 1 33 ? 2.600 -6.717 -5.987 1.00 0.00 33 GLU A N 15
ATOM 19993 C CA . GLU A 1 33 ? 1.379 -7.311 -5.471 1.00 0.00 33 GLU A CA 15
ATOM 19994 C C . GLU A 1 33 ? 0.585 -6.279 -4.667 1.00 0.00 33 GLU A C 15
ATOM 19995 O O . GLU A 1 33 ? -0.602 -6.073 -4.916 1.00 0.00 33 GLU A O 15
ATOM 20007 N N . PHE A 1 34 ? 1.272 -5.659 -3.719 1.00 0.00 34 PHE A N 15
ATOM 20008 C CA . PHE A 1 34 ? 0.646 -4.654 -2.877 1.00 0.00 34 PHE A CA 15
ATOM 20009 C C . PHE A 1 34 ? -0.244 -3.724 -3.704 1.00 0.00 34 PHE A C 15
ATOM 20010 O O . PHE A 1 34 ? -1.408 -3.511 -3.366 1.00 0.00 34 PHE A O 15
ATOM 20027 N N . LYS A 1 35 ? 0.337 -3.194 -4.770 1.00 0.00 35 LYS A N 15
ATOM 20028 C CA . LYS A 1 35 ? -0.389 -2.292 -5.647 1.00 0.00 35 LYS A CA 15
ATOM 20029 C C . LYS A 1 35 ? -1.683 -2.966 -6.108 1.00 0.00 35 LYS A C 15
ATOM 20030 O O . LYS A 1 35 ? -2.712 -2.309 -6.253 1.00 0.00 35 LYS A O 15
ATOM 20049 N N . CYS A 1 36 ? -1.588 -4.270 -6.326 1.00 0.00 36 CYS A N 15
ATOM 20050 C CA . CYS A 1 36 ? -2.738 -5.041 -6.767 1.00 0.00 36 CYS A CA 15
ATOM 20051 C C . CYS A 1 36 ? -3.841 -4.903 -5.716 1.00 0.00 36 CYS A C 15
ATOM 20052 O O . CYS A 1 36 ? -5.023 -4.874 -6.052 1.00 0.00 36 CYS A O 15
ATOM 20060 N N . LYS A 1 37 ? -3.414 -4.823 -4.464 1.00 0.00 37 LYS A N 15
ATOM 20061 C CA . LYS A 1 37 ? -4.350 -4.689 -3.361 1.00 0.00 37 LYS A CA 15
ATOM 20062 C C . LYS A 1 37 ? -4.953 -3.283 -3.377 1.00 0.00 37 LYS A C 15
ATOM 20063 O O . LYS A 1 37 ? -6.114 -3.097 -3.016 1.00 0.00 37 LYS A O 15
ATOM 20082 N N . LEU A 1 38 ? -4.136 -2.328 -3.798 1.00 0.00 38 LEU A N 15
ATOM 20083 C CA . LEU A 1 38 ? -4.573 -0.945 -3.865 1.00 0.00 38 LEU A CA 15
ATOM 20084 C C . LEU A 1 38 ? -5.579 -0.787 -5.008 1.00 0.00 38 LEU A C 15
ATOM 20085 O O . LEU A 1 38 ? -6.449 0.081 -4.958 1.00 0.00 38 LEU A O 15
ATOM 20101 N N . GLU A 1 39 ? -5.426 -1.640 -6.010 1.00 0.00 39 GLU A N 15
ATOM 20102 C CA . GLU A 1 39 ? -6.309 -1.606 -7.163 1.00 0.00 39 GLU A CA 15
ATOM 20103 C C . GLU A 1 39 ? -7.771 -1.610 -6.711 1.00 0.00 39 GLU A C 15
ATOM 20104 O O . GLU A 1 39 ? -8.641 -1.091 -7.409 1.00 0.00 39 GLU A O 15
ATOM 20116 N N . LEU A 1 40 ? -7.996 -2.201 -5.547 1.00 0.00 40 LEU A N 15
ATOM 20117 C CA . LEU A 1 40 ? -9.337 -2.279 -4.994 1.00 0.00 40 LEU A CA 15
ATOM 20118 C C . LEU A 1 40 ? -9.571 -1.088 -4.062 1.00 0.00 40 LEU A C 15
ATOM 20119 O O . LEU A 1 40 ? -10.699 -0.619 -3.919 1.00 0.00 40 LEU A O 15
ATOM 20135 N N . VAL A 1 41 ? -8.486 -0.633 -3.453 1.00 0.00 41 VAL A N 15
ATOM 20136 C CA . VAL A 1 41 ? -8.558 0.495 -2.539 1.00 0.00 41 VAL A CA 15
ATOM 20137 C C . VAL A 1 41 ? -8.941 1.754 -3.319 1.00 0.00 41 VAL A C 15
ATOM 20138 O O . VAL A 1 41 ? -9.878 2.459 -2.946 1.00 0.00 41 VAL A O 15
ATOM 20151 N N . VAL A 1 42 ? -8.197 1.999 -4.388 1.00 0.00 42 VAL A N 15
ATOM 20152 C CA . VAL A 1 42 ? -8.447 3.161 -5.223 1.00 0.00 42 VAL A CA 15
ATOM 20153 C C . VAL A 1 42 ? -9.403 2.775 -6.353 1.00 0.00 42 VAL A C 15
ATOM 20154 O O . VAL A 1 42 ? -9.999 3.643 -6.990 1.00 0.00 42 VAL A O 15
ATOM 20167 N N . GLY A 1 43 ? -9.521 1.473 -6.568 1.00 0.00 43 GLY A N 15
ATOM 20168 C CA . GLY A 1 43 ? -10.395 0.962 -7.609 1.00 0.00 43 GLY A CA 15
ATOM 20169 C C . GLY A 1 43 ? -9.785 1.184 -8.995 1.00 0.00 43 GLY A C 15
ATOM 20170 O O . GLY A 1 43 ? -10.410 0.878 -10.009 1.00 0.00 43 GLY A O 15
ATOM 20174 N N . SER A 1 44 ? -8.571 1.716 -8.994 1.00 0.00 44 SER A N 15
ATOM 20175 C CA . SER A 1 44 ? -7.870 1.983 -10.238 1.00 0.00 44 SER A CA 15
ATOM 20176 C C . SER A 1 44 ? -6.823 0.896 -10.492 1.00 0.00 44 SER A C 15
ATOM 20177 O O . SER A 1 44 ? -6.574 0.056 -9.629 1.00 0.00 44 SER A O 15
ATOM 20185 N N . PRO A 1 45 ? -6.222 0.951 -11.711 1.00 0.00 45 PRO A N 15
ATOM 20186 C CA . PRO A 1 45 ? -5.208 -0.018 -12.089 1.00 0.00 45 PRO A CA 15
ATOM 20187 C C . PRO A 1 45 ? -3.882 0.273 -11.384 1.00 0.00 45 PRO A C 15
ATOM 20188 O O . PRO A 1 45 ? -3.473 1.428 -11.275 1.00 0.00 45 PRO A O 15
ATOM 20199 N N . ALA A 1 46 ? -3.246 -0.795 -10.924 1.00 0.00 46 ALA A N 15
ATOM 20200 C CA . ALA A 1 46 ? -1.974 -0.668 -10.232 1.00 0.00 46 ALA A CA 15
ATOM 20201 C C . ALA A 1 46 ? -0.870 -0.385 -11.253 1.00 0.00 46 ALA A C 15
ATOM 20202 O O . ALA A 1 46 ? 0.292 -0.217 -10.885 1.00 0.00 46 ALA A O 15
ATOM 20209 N N . SER A 1 47 ? -1.271 -0.340 -12.515 1.00 0.00 47 SER A N 15
ATOM 20210 C CA . SER A 1 47 ? -0.330 -0.079 -13.591 1.00 0.00 47 SER A CA 15
ATOM 20211 C C . SER A 1 47 ? -0.419 1.386 -14.020 1.00 0.00 47 SER A C 15
ATOM 20212 O O . SER A 1 47 ? 0.235 1.797 -14.978 1.00 0.00 47 SER A O 15
ATOM 20220 N N . CYS A 1 48 ? -1.234 2.135 -13.292 1.00 0.00 48 CYS A N 15
ATOM 20221 C CA . CYS A 1 48 ? -1.417 3.546 -13.586 1.00 0.00 48 CYS A CA 15
ATOM 20222 C C . CYS A 1 48 ? -1.523 4.303 -12.260 1.00 0.00 48 CYS A C 15
ATOM 20223 O O . CYS A 1 48 ? -2.138 5.366 -12.196 1.00 0.00 48 CYS A O 15
ATOM 20231 N N . MET A 1 49 ? -0.914 3.725 -11.236 1.00 0.00 49 MET A N 15
ATOM 20232 C CA . MET A 1 49 ? -0.931 4.332 -9.915 1.00 0.00 49 MET A CA 15
ATOM 20233 C C . MET A 1 49 ? 0.405 4.127 -9.200 1.00 0.00 49 MET A C 15
ATOM 20234 O O . MET A 1 49 ? 0.895 3.003 -9.103 1.00 0.00 49 MET A O 15
ATOM 20248 N N . GLU A 1 50 ? 0.957 5.230 -8.716 1.00 0.00 50 GLU A N 15
ATOM 20249 C CA . GLU A 1 50 ? 2.227 5.185 -8.012 1.00 0.00 50 GLU A CA 15
ATOM 20250 C C . GLU A 1 50 ? 1.994 5.100 -6.502 1.00 0.00 50 GLU A C 15
ATOM 20251 O O . GLU A 1 50 ? 0.917 5.441 -6.016 1.00 0.00 50 GLU A O 15
ATOM 20263 N N . LEU A 1 51 ? 3.022 4.643 -5.802 1.00 0.00 51 LEU A N 15
ATOM 20264 C CA . LEU A 1 51 ? 2.942 4.508 -4.357 1.00 0.00 51 LEU A CA 15
ATOM 20265 C C . LEU A 1 51 ? 3.869 5.534 -3.702 1.00 0.00 51 LEU A C 15
ATOM 20266 O O . LEU A 1 51 ? 4.715 6.127 -4.370 1.00 0.00 51 LEU A O 15
ATOM 20282 N N . GLU A 1 52 ? 3.677 5.713 -2.403 1.00 0.00 52 GLU A N 15
ATOM 20283 C CA . GLU A 1 52 ? 4.485 6.657 -1.651 1.00 0.00 52 GLU A CA 15
ATOM 20284 C C . GLU A 1 52 ? 4.562 6.237 -0.181 1.00 0.00 52 GLU A C 15
ATOM 20285 O O . GLU A 1 52 ? 3.633 5.624 0.342 1.00 0.00 52 GLU A O 15
ATOM 20297 N N . LEU A 1 53 ? 5.678 6.584 0.443 1.00 0.00 53 LEU A N 15
ATOM 20298 C CA . LEU A 1 53 ? 5.888 6.251 1.841 1.00 0.00 53 LEU A CA 15
ATOM 20299 C C . LEU A 1 53 ? 6.179 7.531 2.628 1.00 0.00 53 LEU A C 15
ATOM 20300 O O . LEU A 1 53 ? 7.070 8.297 2.266 1.00 0.00 53 LEU A O 15
ATOM 20316 N N . TYR A 1 54 ? 5.409 7.723 3.689 1.00 0.00 54 TYR A N 15
ATOM 20317 C CA . TYR A 1 54 ? 5.572 8.896 4.530 1.00 0.00 54 TYR A CA 15
ATOM 20318 C C . TYR A 1 54 ? 6.000 8.502 5.945 1.00 0.00 54 TYR A C 15
ATOM 20319 O O . TYR A 1 54 ? 5.723 7.390 6.394 1.00 0.00 54 TYR A O 15
ATOM 20337 N N . GLY A 1 55 ? 6.667 9.434 6.609 1.00 0.00 55 GLY A N 15
ATOM 20338 C CA . GLY A 1 55 ? 7.136 9.197 7.963 1.00 0.00 55 GLY A CA 15
ATOM 20339 C C . GLY A 1 55 ? 5.962 8.961 8.916 1.00 0.00 55 GLY A C 15
ATOM 20340 O O . GLY A 1 55 ? 5.070 8.166 8.622 1.00 0.00 55 GLY A O 15
ATOM 20344 N N . ALA A 1 56 ? 6.001 9.665 10.038 1.00 0.00 56 ALA A N 15
ATOM 20345 C CA . ALA A 1 56 ? 4.951 9.541 11.035 1.00 0.00 56 ALA A CA 15
ATOM 20346 C C . ALA A 1 56 ? 3.961 10.696 10.873 1.00 0.00 56 ALA A C 15
ATOM 20347 O O . ALA A 1 56 ? 2.835 10.493 10.420 1.00 0.00 56 ALA A O 15
ATOM 20354 N N . ASP A 1 57 ? 4.415 11.881 11.252 1.00 0.00 57 ASP A N 15
ATOM 20355 C CA . ASP A 1 57 ? 3.583 13.068 11.154 1.00 0.00 57 ASP A CA 15
ATOM 20356 C C . ASP A 1 57 ? 2.962 13.137 9.757 1.00 0.00 57 ASP A C 15
ATOM 20357 O O . ASP A 1 57 ? 1.744 13.232 9.619 1.00 0.00 57 ASP A O 15
ATOM 20366 N N . ASP A 1 58 ? 3.829 13.085 8.756 1.00 0.00 58 ASP A N 15
ATOM 20367 C CA . ASP A 1 58 ? 3.381 13.140 7.375 1.00 0.00 58 ASP A CA 15
ATOM 20368 C C . ASP A 1 58 ? 4.511 13.682 6.498 1.00 0.00 58 ASP A C 15
ATOM 20369 O O . ASP A 1 58 ? 4.286 14.551 5.657 1.00 0.00 58 ASP A O 15
ATOM 20378 N N . LYS A 1 59 ? 5.702 13.147 6.724 1.00 0.00 59 LYS A N 15
ATOM 20379 C CA . LYS A 1 59 ? 6.868 13.567 5.965 1.00 0.00 59 LYS A CA 15
ATOM 20380 C C . LYS A 1 59 ? 7.251 12.464 4.977 1.00 0.00 59 LYS A C 15
ATOM 20381 O O . LYS A 1 59 ? 7.651 11.373 5.382 1.00 0.00 59 LYS A O 15
ATOM 20400 N N . PHE A 1 60 ? 7.116 12.786 3.698 1.00 0.00 60 PHE A N 15
ATOM 20401 C CA . PHE A 1 60 ? 7.443 11.836 2.649 1.00 0.00 60 PHE A CA 15
ATOM 20402 C C . PHE A 1 60 ? 8.833 11.234 2.868 1.00 0.00 60 PHE A C 15
ATOM 20403 O O . PHE A 1 60 ? 9.774 11.947 3.215 1.00 0.00 60 PHE A O 15
ATOM 20420 N N . TYR A 1 61 ? 8.918 9.929 2.655 1.00 0.00 61 TYR A N 15
ATOM 20421 C CA . TYR A 1 61 ? 10.177 9.224 2.825 1.00 0.00 61 TYR A CA 15
ATOM 20422 C C . TYR A 1 61 ? 10.685 8.680 1.488 1.00 0.00 61 TYR A C 15
ATOM 20423 O O . TYR A 1 61 ? 11.652 9.196 0.931 1.00 0.00 61 TYR A O 15
ATOM 20441 N N . SER A 1 62 ? 10.010 7.643 1.013 1.00 0.00 62 SER A N 15
ATOM 20442 C CA . SER A 1 62 ? 10.381 7.023 -0.247 1.00 0.00 62 SER A CA 15
ATOM 20443 C C . SER A 1 62 ? 9.126 6.578 -1.001 1.00 0.00 62 SER A C 15
ATOM 20444 O O . SER A 1 62 ? 8.020 6.644 -0.466 1.00 0.00 62 SER A O 15
ATOM 20452 N N . LYS A 1 63 ? 9.339 6.133 -2.230 1.00 0.00 63 LYS A N 15
ATOM 20453 C CA . LYS A 1 63 ? 8.239 5.676 -3.063 1.00 0.00 63 LYS A CA 15
ATOM 20454 C C . LYS A 1 63 ? 8.337 4.160 -3.243 1.00 0.00 63 LYS A C 15
ATOM 20455 O O . LYS A 1 63 ? 9.419 3.629 -3.490 1.00 0.00 63 LYS A O 15
ATOM 20474 N N . LEU A 1 64 ? 7.192 3.506 -3.114 1.00 0.00 64 LEU A N 15
ATOM 20475 C CA . LEU A 1 64 ? 7.135 2.062 -3.260 1.00 0.00 64 LEU A CA 15
ATOM 20476 C C . LEU A 1 64 ? 6.900 1.711 -4.731 1.00 0.00 64 LEU A C 15
ATOM 20477 O O . LEU A 1 64 ? 5.801 1.308 -5.109 1.00 0.00 64 LEU A O 15
ATOM 20493 N N . ASP A 1 65 ? 7.951 1.876 -5.520 1.00 0.00 65 ASP A N 15
ATOM 20494 C CA . ASP A 1 65 ? 7.874 1.582 -6.941 1.00 0.00 65 ASP A CA 15
ATOM 20495 C C . ASP A 1 65 ? 8.545 0.235 -7.216 1.00 0.00 65 ASP A C 15
ATOM 20496 O O . ASP A 1 65 ? 8.039 -0.567 -8.000 1.00 0.00 65 ASP A O 15
ATOM 20505 N N . GLN A 1 66 ? 9.675 0.028 -6.556 1.00 0.00 66 GLN A N 15
ATOM 20506 C CA . GLN A 1 66 ? 10.421 -1.208 -6.720 1.00 0.00 66 GLN A CA 15
ATOM 20507 C C . GLN A 1 66 ? 9.495 -2.414 -6.549 1.00 0.00 66 GLN A C 15
ATOM 20508 O O . GLN A 1 66 ? 9.033 -2.694 -5.444 1.00 0.00 66 GLN A O 15
ATOM 20522 N N . GLU A 1 67 ? 9.252 -3.095 -7.659 1.00 0.00 67 GLU A N 15
ATOM 20523 C CA . GLU A 1 67 ? 8.389 -4.264 -7.645 1.00 0.00 67 GLU A CA 15
ATOM 20524 C C . GLU A 1 67 ? 9.112 -5.450 -7.002 1.00 0.00 67 GLU A C 15
ATOM 20525 O O . GLU A 1 67 ? 8.473 -6.356 -6.468 1.00 0.00 67 GLU A O 15
ATOM 20537 N N . ASP A 1 68 ? 10.434 -5.406 -7.074 1.00 0.00 68 ASP A N 15
ATOM 20538 C CA . ASP A 1 68 ? 11.250 -6.465 -6.506 1.00 0.00 68 ASP A CA 15
ATOM 20539 C C . ASP A 1 68 ? 11.433 -6.214 -5.008 1.00 0.00 68 ASP A C 15
ATOM 20540 O O . ASP A 1 68 ? 12.094 -6.991 -4.321 1.00 0.00 68 ASP A O 15
ATOM 20549 N N . ALA A 1 69 ? 10.835 -5.126 -4.545 1.00 0.00 69 ALA A N 15
ATOM 20550 C CA . ALA A 1 69 ? 10.923 -4.763 -3.141 1.00 0.00 69 ALA A CA 15
ATOM 20551 C C . ALA A 1 69 ? 9.733 -5.361 -2.388 1.00 0.00 69 ALA A C 15
ATOM 20552 O O . ALA A 1 69 ? 8.724 -5.714 -2.996 1.00 0.00 69 ALA A O 15
ATOM 20559 N N . LEU A 1 70 ? 9.892 -5.457 -1.076 1.00 0.00 70 LEU A N 15
ATOM 20560 C CA . LEU A 1 70 ? 8.843 -6.006 -0.234 1.00 0.00 70 LEU A CA 15
ATOM 20561 C C . LEU A 1 70 ? 8.517 -5.011 0.881 1.00 0.00 70 LEU A C 15
ATOM 20562 O O . LEU A 1 70 ? 9.395 -4.288 1.349 1.00 0.00 70 LEU A O 15
ATOM 20578 N N . LEU A 1 71 ? 7.251 -5.007 1.275 1.00 0.00 71 LEU A N 15
ATOM 20579 C CA . LEU A 1 71 ? 6.798 -4.112 2.327 1.00 0.00 71 LEU A CA 15
ATOM 20580 C C . LEU A 1 71 ? 7.572 -4.410 3.612 1.00 0.00 71 LEU A C 15
ATOM 20581 O O . LEU A 1 71 ? 7.414 -5.478 4.203 1.00 0.00 71 LEU A O 15
ATOM 20597 N N . GLY A 1 72 ? 8.393 -3.448 4.008 1.00 0.00 72 GLY A N 15
ATOM 20598 C CA . GLY A 1 72 ? 9.192 -3.594 5.213 1.00 0.00 72 GLY A CA 15
ATOM 20599 C C . GLY A 1 72 ? 10.608 -3.055 5.000 1.00 0.00 72 GLY A C 15
ATOM 20600 O O . GLY A 1 72 ? 11.056 -2.172 5.731 1.00 0.00 72 GLY A O 15
ATOM 20604 N N . SER A 1 73 ? 11.273 -3.608 3.997 1.00 0.00 73 SER A N 15
ATOM 20605 C CA . SER A 1 73 ? 12.629 -3.193 3.679 1.00 0.00 73 SER A CA 15
ATOM 20606 C C . SER A 1 73 ? 12.729 -1.667 3.706 1.00 0.00 73 SER A C 15
ATOM 20607 O O . SER A 1 73 ? 13.803 -1.116 3.943 1.00 0.00 73 SER A O 15
ATOM 20615 N N . TYR A 1 74 ? 11.596 -1.027 3.460 1.00 0.00 74 TYR A N 15
ATOM 20616 C CA . TYR A 1 74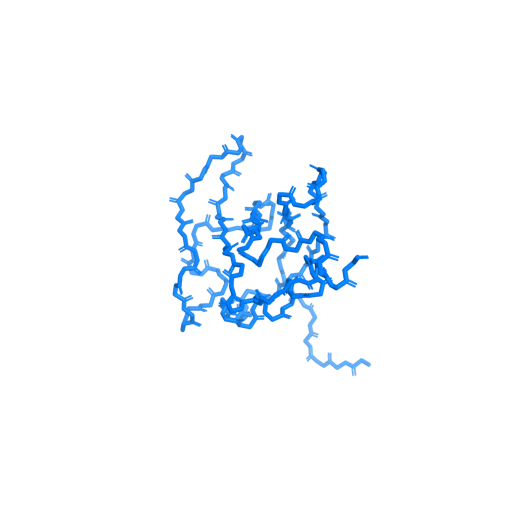 ? 11.542 0.425 3.454 1.00 0.00 74 TYR A CA 15
ATOM 20617 C C . TYR A 1 74 ? 11.285 0.971 4.860 1.00 0.00 74 TYR A C 15
ATOM 20618 O O . TYR A 1 74 ? 10.946 0.217 5.770 1.00 0.00 74 TYR A O 15
ATOM 20636 N N . PRO A 1 75 ? 11.461 2.313 4.996 1.00 0.00 75 PRO A N 15
ATOM 20637 C CA . PRO A 1 75 ? 11.252 2.969 6.276 1.00 0.00 75 PRO A CA 15
ATOM 20638 C C . PRO A 1 75 ? 9.760 3.097 6.589 1.00 0.00 75 PRO A C 15
ATOM 20639 O O . PRO A 1 75 ? 9.267 4.196 6.839 1.00 0.00 75 PRO A O 15
ATOM 20650 N N . VAL A 1 76 ? 9.082 1.959 6.564 1.00 0.00 76 VAL A N 15
ATOM 20651 C CA . VAL A 1 76 ? 7.656 1.931 6.841 1.00 0.00 76 VAL A CA 15
ATOM 20652 C C . VAL A 1 76 ? 7.428 1.414 8.263 1.00 0.00 76 VAL A C 15
ATOM 20653 O O . VAL A 1 76 ? 8.365 0.968 8.923 1.00 0.00 76 VAL A O 15
ATOM 20666 N N . ASP A 1 77 ? 6.177 1.491 8.693 1.00 0.00 77 ASP A N 15
ATOM 20667 C CA . ASP A 1 77 ? 5.814 1.036 10.025 1.00 0.00 77 ASP A CA 15
ATOM 20668 C C . ASP A 1 77 ? 4.305 1.198 10.220 1.00 0.00 77 ASP A C 15
ATOM 20669 O O . ASP A 1 77 ? 3.701 2.125 9.681 1.00 0.00 77 ASP A O 15
ATOM 20678 N N . ASP A 1 78 ? 3.739 0.282 10.992 1.00 0.00 78 ASP A N 15
ATOM 20679 C CA . ASP A 1 78 ? 2.312 0.311 11.265 1.00 0.00 78 ASP A CA 15
ATOM 20680 C C . ASP A 1 78 ? 1.911 1.720 11.707 1.00 0.00 78 ASP A C 15
ATOM 20681 O O . ASP A 1 78 ? 2.125 2.098 12.858 1.00 0.00 78 ASP A O 15
ATOM 20690 N N . GLY A 1 79 ? 1.335 2.458 10.770 1.00 0.00 79 GLY A N 15
ATOM 20691 C CA . GLY A 1 79 ? 0.902 3.817 11.048 1.00 0.00 79 GLY A CA 15
ATOM 20692 C C . GLY A 1 79 ? 1.360 4.775 9.947 1.00 0.00 79 GLY A C 15
ATOM 20693 O O . GLY A 1 79 ? 0.967 5.940 9.930 1.00 0.00 79 GLY A O 15
ATOM 20697 N N . CYS A 1 80 ? 2.185 4.248 9.054 1.00 0.00 80 CYS A N 15
ATOM 20698 C CA . CYS A 1 80 ? 2.701 5.042 7.952 1.00 0.00 80 CYS A CA 15
ATOM 20699 C C . CYS A 1 80 ? 1.514 5.575 7.147 1.00 0.00 80 CYS A C 15
ATOM 20700 O O . CYS A 1 80 ? 0.384 5.588 7.634 1.00 0.00 80 CYS A O 15
ATOM 20708 N N . ARG A 1 81 ? 1.810 6.002 5.928 1.00 0.00 81 ARG A N 15
ATOM 20709 C CA . ARG A 1 81 ? 0.782 6.535 5.051 1.00 0.00 81 ARG A CA 15
ATOM 20710 C C . ARG A 1 81 ? 1.167 6.315 3.586 1.00 0.00 81 ARG A C 15
ATOM 20711 O O . ARG A 1 81 ? 2.137 6.897 3.102 1.00 0.00 81 ARG A O 15
ATOM 20732 N N . ILE A 1 82 ? 0.388 5.475 2.922 1.00 0.00 82 ILE A N 15
ATOM 20733 C CA . ILE A 1 82 ? 0.635 5.172 1.523 1.00 0.00 82 ILE A CA 15
ATOM 20734 C C . ILE A 1 82 ? -0.212 6.097 0.647 1.00 0.00 82 ILE A C 15
ATOM 20735 O O . ILE A 1 82 ? -1.428 5.935 0.562 1.00 0.00 82 ILE A O 15
ATOM 20751 N N . HIS A 1 83 ? 0.464 7.048 0.019 1.00 0.00 83 HIS A N 15
ATOM 20752 C CA . HIS A 1 83 ? -0.211 7.999 -0.847 1.00 0.00 83 HIS A CA 15
ATOM 20753 C C . HIS A 1 83 ? -0.214 7.473 -2.284 1.00 0.00 83 HIS A C 15
ATOM 20754 O O . HIS A 1 83 ? 0.796 7.554 -2.981 1.00 0.00 83 HIS A O 15
ATOM 20768 N N . VAL A 1 84 ? -1.362 6.946 -2.684 1.00 0.00 84 VAL A N 15
ATOM 20769 C CA . VAL A 1 84 ? -1.510 6.407 -4.026 1.00 0.00 84 VAL A CA 15
ATOM 20770 C C . VAL A 1 84 ? -1.704 7.558 -5.015 1.00 0.00 84 VAL A C 15
ATOM 20771 O O . VAL A 1 84 ? -2.648 8.336 -4.890 1.00 0.00 84 VAL A O 15
ATOM 20784 N N . ILE A 1 85 ? -0.794 7.629 -5.976 1.00 0.00 85 ILE A N 15
ATOM 20785 C CA . ILE A 1 85 ? -0.854 8.672 -6.986 1.00 0.00 85 ILE A CA 15
ATOM 20786 C C . ILE A 1 85 ? -1.617 8.152 -8.205 1.00 0.00 85 ILE A C 15
ATOM 20787 O O . ILE A 1 85 ? -1.074 7.389 -9.003 1.00 0.00 85 ILE A O 15
ATOM 20803 N N . ASP A 1 86 ? -2.864 8.586 -8.312 1.00 0.00 86 ASP A N 15
ATOM 20804 C CA . ASP A 1 86 ? -3.708 8.173 -9.421 1.00 0.00 86 ASP A CA 15
ATOM 20805 C C . ASP A 1 86 ? -3.083 8.647 -10.735 1.00 0.00 86 ASP A C 15
ATOM 20806 O O . ASP A 1 86 ? -3.151 9.829 -11.068 1.00 0.00 86 ASP A O 15
ATOM 20815 N N . HIS A 1 87 ? -2.489 7.700 -11.446 1.00 0.00 87 HIS A N 15
ATOM 20816 C CA . HIS A 1 87 ? -1.853 8.006 -12.716 1.00 0.00 87 HIS A CA 15
ATOM 20817 C C . HIS A 1 87 ? -2.745 7.532 -13.864 1.00 0.00 87 HIS A C 15
ATOM 20818 O O . HIS A 1 87 ? -2.252 7.182 -14.935 1.00 0.00 87 HIS A O 15
ATOM 20832 N N . SER A 1 88 ? -4.044 7.536 -13.602 1.00 0.00 88 SER A N 15
ATOM 20833 C CA . SER A 1 88 ? -5.011 7.112 -14.601 1.00 0.00 88 SER A CA 15
ATOM 20834 C C . SER A 1 88 ? -5.992 8.248 -14.896 1.00 0.00 88 SER A C 15
ATOM 20835 O O . SER A 1 88 ? -6.091 8.707 -16.033 1.00 0.00 88 SER A O 15
ATOM 20843 N N . GLY A 1 89 ? -6.691 8.669 -13.853 1.00 0.00 89 GLY A N 15
ATOM 20844 C CA . GLY A 1 89 ? -7.661 9.743 -13.986 1.00 0.00 89 GLY A CA 15
ATOM 20845 C C . GLY A 1 89 ? -7.099 10.887 -14.832 1.00 0.00 89 GLY A C 15
ATOM 20846 O O . GLY A 1 89 ? -7.456 11.035 -16.000 1.00 0.00 89 GLY A O 15
ATOM 20850 N N . SER A 1 90 ? -6.228 11.669 -14.210 1.00 0.00 90 SER A N 15
ATOM 20851 C CA . SER A 1 90 ? -5.613 12.795 -14.891 1.00 0.00 90 SER A CA 15
ATOM 20852 C C . SER A 1 90 ? -4.127 12.518 -15.124 1.00 0.00 90 SER A C 15
ATOM 20853 O O . SER A 1 90 ? -3.326 12.582 -14.192 1.00 0.00 90 SER A O 15
ATOM 20861 N N . GLY A 1 91 ? -3.803 12.214 -16.372 1.00 0.00 91 GLY A N 15
ATOM 20862 C CA . GLY A 1 91 ? -2.426 11.926 -16.739 1.00 0.00 91 GLY A CA 15
ATOM 20863 C C . GLY A 1 91 ? -2.324 11.528 -18.213 1.00 0.00 91 GLY A C 15
ATOM 20864 O O . GLY A 1 91 ? -3.312 11.578 -18.943 1.00 0.00 91 GLY A O 15
ATOM 20868 N N . PRO A 1 92 ? -1.087 11.132 -18.617 1.00 0.00 92 PRO A N 15
ATOM 20869 C CA . PRO A 1 92 ? -0.843 10.725 -19.990 1.00 0.00 92 PRO A CA 15
ATOM 20870 C C . PRO A 1 92 ? -1.416 9.332 -20.260 1.00 0.00 92 PRO A C 15
ATOM 20871 O O . PRO A 1 92 ? -1.908 8.672 -19.346 1.00 0.00 92 PRO A O 15
ATOM 20882 N N . SER A 1 93 ? -1.332 8.926 -21.518 1.00 0.00 93 SER A N 15
ATOM 20883 C CA . SER A 1 93 ? -1.836 7.624 -21.920 1.00 0.00 93 SER A CA 15
ATOM 20884 C C . SER A 1 93 ? -0.676 6.725 -22.354 1.00 0.00 93 SER A C 15
ATOM 20885 O O . SER A 1 93 ? 0.339 7.212 -22.849 1.00 0.00 93 SER A O 15
ATOM 20893 N N . SER A 1 94 ? -0.866 5.430 -22.152 1.00 0.00 94 SER A N 15
ATOM 20894 C CA . SER A 1 94 ? 0.152 4.459 -22.516 1.00 0.00 94 SER A CA 15
ATOM 20895 C C . SER A 1 94 ? -0.233 3.763 -23.823 1.00 0.00 94 SER A C 15
ATOM 20896 O O . SER A 1 94 ? -1.406 3.734 -24.193 1.00 0.00 94 SER A O 15
ATOM 20904 N N . GLY A 1 95 ? 0.777 3.218 -24.486 1.00 0.00 95 GLY A N 15
ATOM 20905 C CA . GLY A 1 95 ? 0.559 2.524 -25.744 1.00 0.00 95 GLY A CA 15
ATOM 20906 C C . GLY A 1 95 ? 1.413 1.258 -25.826 1.00 0.00 95 GLY A C 15
ATOM 20907 O O . GLY A 1 95 ? 2.138 1.056 -26.799 1.00 0.00 95 GLY A O 15
ATOM 20911 N N . GLY A 1 1 ? 6.143 -20.631 19.693 1.00 0.00 1 GLY A N 16
ATOM 20912 C CA . GLY A 1 1 ? 6.684 -20.459 18.356 1.00 0.00 1 GLY A CA 16
ATOM 20913 C C . GLY A 1 1 ? 6.647 -18.988 17.934 1.00 0.00 1 GLY A C 16
ATOM 20914 O O . GLY A 1 1 ? 6.975 -18.104 18.724 1.00 0.00 1 GLY A O 16
ATOM 20918 N N . SER A 1 2 ? 6.244 -18.772 16.691 1.00 0.00 2 SER A N 16
ATOM 20919 C CA . SER A 1 2 ? 6.160 -17.424 16.155 1.00 0.00 2 SER A CA 16
ATOM 20920 C C . SER A 1 2 ? 4.695 -17.015 15.996 1.00 0.00 2 SER A C 16
ATOM 20921 O O . SER A 1 2 ? 4.042 -17.396 15.025 1.00 0.00 2 SER A O 16
ATOM 20929 N N . SER A 1 3 ? 4.220 -16.245 16.964 1.00 0.00 3 SER A N 16
ATOM 20930 C CA . SER A 1 3 ? 2.843 -15.781 16.943 1.00 0.00 3 SER A CA 16
ATOM 20931 C C . SER A 1 3 ? 2.738 -14.424 17.643 1.00 0.00 3 SER A C 16
ATOM 20932 O O . SER A 1 3 ? 2.511 -14.361 18.851 1.00 0.00 3 SER A O 16
ATOM 20940 N N . GLY A 1 4 ? 2.908 -13.373 16.856 1.00 0.00 4 GLY A N 16
ATOM 20941 C CA . GLY A 1 4 ? 2.835 -12.021 17.385 1.00 0.00 4 GLY A CA 16
ATOM 20942 C C . GLY A 1 4 ? 2.104 -11.091 16.415 1.00 0.00 4 GLY A C 16
ATOM 20943 O O . GLY A 1 4 ? 0.972 -11.365 16.020 1.00 0.00 4 GLY A O 16
ATOM 20947 N N . SER A 1 5 ? 2.782 -10.010 16.059 1.00 0.00 5 SER A N 16
ATOM 20948 C CA . SER A 1 5 ? 2.211 -9.037 15.142 1.00 0.00 5 SER A CA 16
ATOM 20949 C C . SER A 1 5 ? 1.723 -9.738 13.873 1.00 0.00 5 SER A C 16
ATOM 20950 O O . SER A 1 5 ? 2.485 -10.447 13.218 1.00 0.00 5 SER A O 16
ATOM 20958 N N . SER A 1 6 ? 0.454 -9.515 13.563 1.00 0.00 6 SER A N 16
ATOM 20959 C CA . SER A 1 6 ? -0.145 -10.117 12.384 1.00 0.00 6 SER A CA 16
ATOM 20960 C C . SER A 1 6 ? -0.322 -9.061 11.291 1.00 0.00 6 SER A C 16
ATOM 20961 O O . SER A 1 6 ? -1.383 -8.449 11.180 1.00 0.00 6 SER A O 16
ATOM 20969 N N . GLY A 1 7 ? 0.734 -8.880 10.511 1.00 0.00 7 GLY A N 16
ATOM 20970 C CA . GLY A 1 7 ? 0.708 -7.909 9.430 1.00 0.00 7 GLY A CA 16
ATOM 20971 C C . GLY A 1 7 ? 1.120 -6.523 9.929 1.00 0.00 7 GLY A C 16
ATOM 20972 O O . GLY A 1 7 ? 1.707 -6.394 11.002 1.00 0.00 7 GLY A O 16
ATOM 20976 N N . VAL A 1 8 ? 0.795 -5.520 9.126 1.00 0.00 8 VAL A N 16
ATOM 20977 C CA . VAL A 1 8 ? 1.124 -4.148 9.473 1.00 0.00 8 VAL A CA 16
ATOM 20978 C C . VAL A 1 8 ? -0.004 -3.225 9.008 1.00 0.00 8 VAL A C 16
ATOM 20979 O O . VAL A 1 8 ? -0.490 -3.349 7.884 1.00 0.00 8 VAL A O 16
ATOM 20992 N N . MET A 1 9 ? -0.388 -2.319 9.895 1.00 0.00 9 MET A N 16
ATOM 20993 C CA . MET A 1 9 ? -1.450 -1.375 9.589 1.00 0.00 9 MET A CA 16
ATOM 20994 C C . MET A 1 9 ? -0.879 -0.068 9.036 1.00 0.00 9 MET A C 16
ATOM 20995 O O . MET A 1 9 ? -0.129 0.625 9.721 1.00 0.00 9 MET A O 16
ATOM 21009 N N . VAL A 1 10 ? -1.257 0.229 7.801 1.00 0.00 10 VAL A N 16
ATOM 21010 C CA . VAL A 1 10 ? -0.792 1.441 7.147 1.00 0.00 10 VAL A CA 16
ATOM 21011 C C . VAL A 1 10 ? -1.997 2.244 6.655 1.00 0.00 10 VAL A C 16
ATOM 21012 O O . VAL A 1 10 ? -3.047 1.676 6.357 1.00 0.00 10 VAL A O 16
ATOM 21025 N N . PHE A 1 11 ? -1.806 3.553 6.584 1.00 0.00 11 PHE A N 16
ATOM 21026 C CA . PHE A 1 11 ? -2.865 4.441 6.133 1.00 0.00 11 PHE A CA 16
ATOM 21027 C C . PHE A 1 11 ? -2.777 4.675 4.624 1.00 0.00 11 PHE A C 16
ATOM 21028 O O . PHE A 1 11 ? -1.943 5.450 4.160 1.00 0.00 11 PHE A O 16
ATOM 21045 N N . ILE A 1 12 ? -3.651 3.991 3.899 1.00 0.00 12 ILE A N 16
ATOM 21046 C CA . ILE A 1 12 ? -3.683 4.116 2.452 1.00 0.00 12 ILE A CA 16
ATOM 21047 C C . ILE A 1 12 ? -4.523 5.335 2.067 1.00 0.00 12 ILE A C 16
ATOM 21048 O O . ILE A 1 12 ? -5.635 5.510 2.565 1.00 0.00 12 ILE A O 16
ATOM 21064 N N . SER A 1 13 ? -3.961 6.147 1.185 1.00 0.00 13 SER A N 16
ATOM 21065 C CA . SER A 1 13 ? -4.644 7.345 0.728 1.00 0.00 13 SER A CA 16
ATOM 21066 C C . SER A 1 13 ? -4.626 7.407 -0.801 1.00 0.00 13 SER A C 16
ATOM 21067 O O . SER A 1 13 ? -4.016 6.561 -1.453 1.00 0.00 13 SER A O 16
ATOM 21075 N N . SER A 1 14 ? -5.301 8.418 -1.328 1.00 0.00 14 SER A N 16
ATOM 21076 C CA . SER A 1 14 ? -5.370 8.601 -2.768 1.00 0.00 14 SER A CA 16
ATOM 21077 C C . SER A 1 14 ? -5.745 10.049 -3.094 1.00 0.00 14 SER A C 16
ATOM 21078 O O . SER A 1 14 ? -6.541 10.662 -2.385 1.00 0.00 14 SER A O 16
ATOM 21086 N N . SER A 1 15 ? -5.153 10.553 -4.166 1.00 0.00 15 SER A N 16
ATOM 21087 C CA . SER A 1 15 ? -5.414 11.916 -4.595 1.00 0.00 15 SER A CA 16
ATOM 21088 C C . SER A 1 15 ? -6.852 12.038 -5.102 1.00 0.00 15 SER A C 16
ATOM 21089 O O . SER A 1 15 ? -7.382 13.143 -5.219 1.00 0.00 15 SER A O 16
ATOM 21097 N N . LEU A 1 16 ? -7.444 10.889 -5.391 1.00 0.00 16 LEU A N 16
ATOM 21098 C CA . LEU A 1 16 ? -8.810 10.853 -5.884 1.00 0.00 16 LEU A CA 16
ATOM 21099 C C . LEU A 1 16 ? -9.773 11.121 -4.725 1.00 0.00 16 LEU A C 16
ATOM 21100 O O . LEU A 1 16 ? -10.553 12.071 -4.769 1.00 0.00 16 LEU A O 16
ATOM 21116 N N . ASN A 1 17 ? -9.686 10.267 -3.716 1.00 0.00 17 ASN A N 16
ATOM 21117 C CA . ASN A 1 17 ? -10.539 10.400 -2.547 1.00 0.00 17 ASN A CA 16
ATOM 21118 C C . ASN A 1 17 ? -9.879 11.347 -1.543 1.00 0.00 17 ASN A C 16
ATOM 21119 O O . ASN A 1 17 ? -8.774 11.083 -1.070 1.00 0.00 17 ASN A O 16
ATOM 21130 N N . SER A 1 18 ? -10.582 12.430 -1.249 1.00 0.00 18 SER A N 16
ATOM 21131 C CA . SER A 1 18 ? -10.078 13.418 -0.310 1.00 0.00 18 SER A CA 16
ATOM 21132 C C . SER A 1 18 ? -10.184 12.883 1.120 1.00 0.00 18 SER A C 16
ATOM 21133 O O . SER A 1 18 ? -10.918 13.433 1.939 1.00 0.00 18 SER A O 16
ATOM 21141 N N . PHE A 1 19 ? -9.440 11.817 1.376 1.00 0.00 19 PHE A N 16
ATOM 21142 C CA . PHE A 1 19 ? -9.441 11.202 2.692 1.00 0.00 19 PHE A CA 16
ATOM 21143 C C . PHE A 1 19 ? -8.527 9.976 2.725 1.00 0.00 19 PHE A C 16
ATOM 21144 O O . PHE A 1 19 ? -8.198 9.414 1.681 1.00 0.00 19 PHE A O 16
ATOM 21161 N N . ARG A 1 20 ? -8.142 9.596 3.935 1.00 0.00 20 ARG A N 16
ATOM 21162 C CA . ARG A 1 20 ? -7.272 8.447 4.118 1.00 0.00 20 ARG A CA 16
ATOM 21163 C C . ARG A 1 20 ? -8.082 7.238 4.591 1.00 0.00 20 ARG A C 16
ATOM 21164 O O . ARG A 1 20 ? -9.088 7.392 5.282 1.00 0.00 20 ARG A O 16
ATOM 21185 N N . SER A 1 21 ? -7.613 6.062 4.199 1.00 0.00 21 SER A N 16
ATOM 21186 C CA . SER A 1 21 ? -8.282 4.828 4.575 1.00 0.00 21 SER A CA 16
ATOM 21187 C C . SER A 1 21 ? -7.403 4.030 5.541 1.00 0.00 21 SER A C 16
ATOM 21188 O O . SER A 1 21 ? -6.231 4.351 5.729 1.00 0.00 21 SER A O 16
ATOM 21196 N N . GLU A 1 22 ? -8.005 3.006 6.128 1.00 0.00 22 GLU A N 16
ATOM 21197 C CA . GLU A 1 22 ? -7.292 2.160 7.07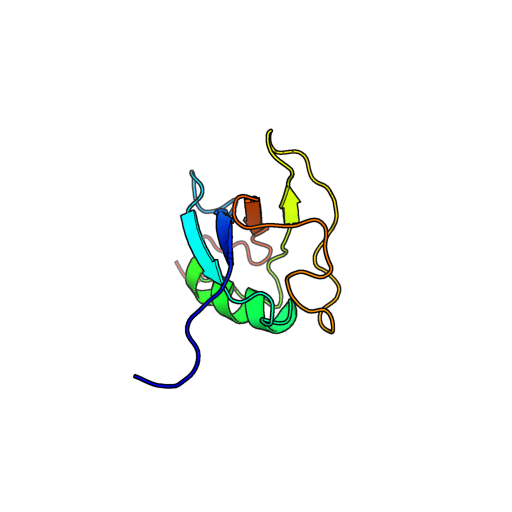1 1.00 0.00 22 GLU A CA 16
ATOM 21198 C C . GLU A 1 22 ? -7.334 0.701 6.612 1.00 0.00 22 GLU A C 16
ATOM 21199 O O . GLU A 1 22 ? -8.325 0.006 6.832 1.00 0.00 22 GLU A O 16
ATOM 21211 N N . LYS A 1 23 ? -6.247 0.280 5.982 1.00 0.00 23 LYS A N 16
ATOM 21212 C CA . LYS A 1 23 ? -6.148 -1.083 5.491 1.00 0.00 23 LYS A CA 16
ATOM 21213 C C . LYS A 1 23 ? -4.902 -1.745 6.083 1.00 0.00 23 LYS A C 16
ATOM 21214 O O . LYS A 1 23 ? -4.127 -1.100 6.787 1.00 0.00 23 LYS A O 16
ATOM 21233 N N . ARG A 1 24 ? -4.749 -3.025 5.776 1.00 0.00 24 ARG A N 16
ATOM 21234 C CA . ARG A 1 24 ? -3.610 -3.781 6.269 1.00 0.00 24 ARG A CA 16
ATOM 21235 C C . ARG A 1 24 ? -3.058 -4.688 5.168 1.00 0.00 24 ARG A C 16
ATOM 21236 O O . ARG A 1 24 ? -3.814 -5.208 4.349 1.00 0.00 24 ARG A O 16
ATOM 21257 N N . TYR A 1 25 ? -1.743 -4.849 5.182 1.00 0.00 25 TYR A N 16
ATOM 21258 C CA . TYR A 1 25 ? -1.080 -5.684 4.195 1.00 0.00 25 TYR A CA 16
ATOM 21259 C C . TYR A 1 25 ? 0.149 -6.372 4.794 1.00 0.00 25 TYR A C 16
ATOM 21260 O O . TYR A 1 25 ? 0.800 -5.824 5.682 1.00 0.00 25 TYR A O 16
ATOM 21278 N N . SER A 1 26 ? 0.429 -7.562 4.283 1.00 0.00 26 SER A N 16
ATOM 21279 C CA . SER A 1 26 ? 1.568 -8.330 4.756 1.00 0.00 26 SER A CA 16
ATOM 21280 C C . SER A 1 26 ? 2.871 -7.669 4.299 1.00 0.00 26 SER A C 16
ATOM 21281 O O . SER A 1 26 ? 2.936 -7.106 3.207 1.00 0.00 26 SER A O 16
ATOM 21289 N N . ARG A 1 27 ? 3.876 -7.760 5.158 1.00 0.00 27 ARG A N 16
ATOM 21290 C CA . ARG A 1 27 ? 5.173 -7.179 4.856 1.00 0.00 27 ARG A CA 16
ATOM 21291 C C . ARG A 1 27 ? 5.918 -8.044 3.838 1.00 0.00 27 ARG A C 16
ATOM 21292 O O . ARG A 1 27 ? 7.037 -7.719 3.443 1.00 0.00 27 ARG A O 16
ATOM 21313 N N . SER A 1 28 ? 5.269 -9.129 3.443 1.00 0.00 28 SER A N 16
ATOM 21314 C CA . SER A 1 28 ? 5.857 -10.044 2.479 1.00 0.00 28 SER A CA 16
ATOM 21315 C C . SER A 1 28 ? 5.200 -9.855 1.110 1.00 0.00 28 SER A C 16
ATOM 21316 O O . SER A 1 28 ? 5.518 -10.570 0.161 1.00 0.00 28 SER A O 16
ATOM 21324 N N . LEU A 1 29 ? 4.295 -8.889 1.052 1.00 0.00 29 LEU A N 16
ATOM 21325 C CA . LEU A 1 29 ? 3.590 -8.597 -0.185 1.00 0.00 29 LEU A CA 16
ATOM 21326 C C . LEU A 1 29 ? 4.506 -7.796 -1.112 1.00 0.00 29 LEU A C 16
ATOM 21327 O O . LEU A 1 29 ? 4.990 -6.728 -0.740 1.00 0.00 29 LEU A O 16
ATOM 21343 N N . THR A 1 30 ? 4.716 -8.342 -2.300 1.00 0.00 30 THR A N 16
ATOM 21344 C CA . THR A 1 30 ? 5.565 -7.691 -3.283 1.00 0.00 30 THR A CA 16
ATOM 21345 C C . THR A 1 30 ? 4.951 -6.360 -3.721 1.00 0.00 30 THR A C 16
ATOM 21346 O O . THR A 1 30 ? 3.779 -6.306 -4.094 1.00 0.00 30 THR A O 16
ATOM 21357 N N . ILE A 1 31 ? 5.768 -5.319 -3.662 1.00 0.00 31 ILE A N 16
ATOM 21358 C CA . ILE A 1 31 ? 5.320 -3.992 -4.048 1.00 0.00 31 ILE A CA 16
ATOM 21359 C C . ILE A 1 31 ? 4.347 -4.109 -5.223 1.00 0.00 31 ILE A C 16
ATOM 21360 O O . ILE A 1 31 ? 3.340 -3.404 -5.272 1.00 0.00 31 ILE A O 16
ATOM 21376 N N . ALA A 1 32 ? 4.681 -5.005 -6.140 1.00 0.00 32 ALA A N 16
ATOM 21377 C CA . ALA A 1 32 ? 3.849 -5.223 -7.311 1.00 0.00 32 ALA A CA 16
ATOM 21378 C C . ALA A 1 32 ? 2.471 -5.718 -6.868 1.00 0.00 32 ALA A C 16
ATOM 21379 O O . ALA A 1 32 ? 1.454 -5.107 -7.192 1.00 0.00 32 ALA A O 16
ATOM 21386 N N . GLU A 1 33 ? 2.482 -6.820 -6.132 1.00 0.00 33 GLU A N 16
ATOM 21387 C CA . GLU A 1 33 ? 1.245 -7.404 -5.641 1.00 0.00 33 GLU A CA 16
ATOM 21388 C C . GLU A 1 33 ? 0.477 -6.386 -4.795 1.00 0.00 33 GLU A C 16
ATOM 21389 O O . GLU A 1 33 ? -0.731 -6.223 -4.960 1.00 0.00 33 GLU A O 16
ATOM 21401 N N . PHE A 1 34 ? 1.209 -5.728 -3.909 1.00 0.00 34 PHE A N 16
ATOM 21402 C CA . PHE A 1 34 ? 0.612 -4.730 -3.038 1.00 0.00 34 PHE A CA 16
ATOM 21403 C C . PHE A 1 34 ? -0.267 -3.763 -3.833 1.00 0.00 34 PHE A C 16
ATOM 21404 O O . PHE A 1 34 ? -1.424 -3.538 -3.482 1.00 0.00 34 PHE A O 16
ATOM 21421 N N . LYS A 1 35 ? 0.316 -3.216 -4.889 1.00 0.00 35 LYS A N 16
ATOM 21422 C CA . LYS A 1 35 ? -0.399 -2.278 -5.738 1.00 0.00 35 LYS A CA 16
ATOM 21423 C C . LYS A 1 35 ? -1.690 -2.930 -6.236 1.00 0.00 35 LYS A C 16
ATOM 21424 O O . LYS A 1 35 ? -2.719 -2.267 -6.355 1.00 0.00 35 LYS A O 16
ATOM 21443 N N . CYS A 1 36 ? -1.593 -4.222 -6.515 1.00 0.00 36 CYS A N 16
ATOM 21444 C CA . CYS A 1 36 ? -2.740 -4.972 -6.998 1.00 0.00 36 CYS A CA 16
ATOM 21445 C C . CYS A 1 36 ? -3.811 -4.969 -5.905 1.00 0.00 36 CYS A C 16
ATOM 21446 O O . CYS A 1 36 ? -5.004 -5.017 -6.199 1.00 0.00 36 CYS A O 16
ATOM 21454 N N . LYS A 1 37 ? -3.346 -4.913 -4.666 1.00 0.00 37 LYS A N 16
ATOM 21455 C CA . LYS A 1 37 ? -4.248 -4.904 -3.527 1.00 0.00 37 LYS A CA 16
ATOM 21456 C C . LYS A 1 37 ? -4.887 -3.520 -3.399 1.00 0.00 37 LYS A C 16
ATOM 21457 O O . LYS A 1 37 ? -6.026 -3.397 -2.952 1.00 0.00 37 LYS A O 16
ATOM 21476 N N . LEU A 1 38 ? -4.126 -2.513 -3.801 1.00 0.00 38 LEU A N 16
ATOM 21477 C CA . LEU A 1 38 ? -4.604 -1.142 -3.737 1.00 0.00 38 LEU A CA 16
ATOM 21478 C C . LEU A 1 38 ? -5.578 -0.892 -4.891 1.00 0.00 38 LEU A C 16
ATOM 21479 O O . LEU A 1 38 ? -6.461 -0.041 -4.789 1.00 0.00 38 LEU A O 16
ATOM 21495 N N . GLU A 1 39 ? -5.383 -1.648 -5.962 1.00 0.00 39 GLU A N 16
ATOM 21496 C CA . GLU A 1 39 ? -6.233 -1.518 -7.133 1.00 0.00 39 GLU A CA 16
ATOM 21497 C C . GLU A 1 39 ? -7.705 -1.461 -6.718 1.00 0.00 39 GLU A C 16
ATOM 21498 O O . GLU A 1 39 ? -8.499 -0.749 -7.330 1.00 0.00 39 GLU A O 16
ATOM 21510 N N . LEU A 1 40 ? -8.024 -2.221 -5.681 1.00 0.00 40 LEU A N 16
ATOM 21511 C CA . LEU A 1 40 ? -9.386 -2.266 -5.176 1.00 0.00 40 LEU A CA 16
ATOM 21512 C C . LEU A 1 40 ? -9.579 -1.156 -4.142 1.00 0.00 40 LEU A C 16
ATOM 21513 O O . LEU A 1 40 ? -10.682 -0.635 -3.984 1.00 0.00 40 LEU A O 16
ATOM 21529 N N . VAL A 1 41 ? -8.489 -0.826 -3.464 1.00 0.00 41 VAL A N 16
ATOM 21530 C CA . VAL A 1 41 ? -8.525 0.213 -2.449 1.00 0.00 41 VAL A CA 16
ATOM 21531 C C . VAL A 1 41 ? -8.954 1.533 -3.092 1.00 0.00 41 VAL A C 16
ATOM 21532 O O . VAL A 1 41 ? -9.750 2.276 -2.520 1.00 0.00 41 VAL A O 16
ATOM 21545 N N . VAL A 1 42 ? -8.408 1.785 -4.273 1.00 0.00 42 VAL A N 16
ATOM 21546 C CA . VAL A 1 42 ? -8.724 3.002 -4.999 1.00 0.00 42 VAL A CA 16
ATOM 21547 C C . VAL A 1 42 ? -9.628 2.663 -6.186 1.00 0.00 42 VAL A C 16
ATOM 21548 O O . VAL A 1 42 ? -10.297 3.539 -6.733 1.00 0.00 42 VAL A O 16
ATOM 21561 N N . GLY A 1 43 ? -9.619 1.389 -6.550 1.00 0.00 43 GLY A N 16
ATOM 21562 C CA . GLY A 1 43 ? -10.430 0.922 -7.662 1.00 0.00 43 GLY A CA 16
ATOM 21563 C C . GLY A 1 43 ? -9.757 1.235 -9.000 1.00 0.00 43 GLY A C 16
ATOM 21564 O O . GLY A 1 43 ? -10.318 0.960 -10.060 1.00 0.00 43 GLY A O 16
ATOM 21568 N N . SER A 1 44 ? -8.565 1.805 -8.907 1.00 0.00 44 SER A N 16
ATOM 21569 C CA . SER A 1 44 ? -7.810 2.158 -10.098 1.00 0.00 44 SER A CA 16
ATOM 21570 C C . SER A 1 44 ? -6.758 1.085 -10.387 1.00 0.00 44 SER A C 16
ATOM 21571 O O . SER A 1 44 ? -6.466 0.250 -9.533 1.00 0.00 44 SER A O 16
ATOM 21579 N N . PRO A 1 45 ? -6.202 1.145 -11.627 1.00 0.00 45 PRO A N 16
ATOM 21580 C CA . PRO A 1 45 ? -5.189 0.189 -12.040 1.00 0.00 45 PRO A CA 16
ATOM 21581 C C . PRO A 1 45 ? -3.842 0.500 -11.384 1.00 0.00 45 PRO A C 16
ATOM 21582 O O . PRO A 1 45 ? -3.407 1.650 -11.365 1.00 0.00 45 PRO A O 16
ATOM 21593 N N . ALA A 1 46 ? -3.219 -0.547 -10.861 1.00 0.00 46 ALA A N 16
ATOM 21594 C CA . ALA A 1 46 ? -1.931 -0.400 -10.206 1.00 0.00 46 ALA A CA 16
ATOM 21595 C C . ALA A 1 46 ? -0.870 -0.043 -11.249 1.00 0.00 46 ALA A C 16
ATOM 21596 O O . ALA A 1 46 ? 0.180 0.500 -10.911 1.00 0.00 46 ALA A O 16
ATOM 21603 N N . SER A 1 47 ? -1.182 -0.363 -12.497 1.00 0.00 47 SER A N 16
ATOM 21604 C CA . SER A 1 47 ? -0.269 -0.083 -13.592 1.00 0.00 47 SER A CA 16
ATOM 21605 C C . SER A 1 47 ? -0.340 1.398 -13.966 1.00 0.00 47 SER A C 16
ATOM 21606 O O . SER A 1 47 ? 0.350 1.844 -14.882 1.00 0.00 47 SER A O 16
ATOM 21614 N N . CYS A 1 48 ? -1.180 2.120 -13.240 1.00 0.00 48 CYS A N 16
ATOM 21615 C CA . CYS A 1 48 ? -1.350 3.542 -13.484 1.00 0.00 48 CYS A CA 16
ATOM 21616 C C . CYS A 1 48 ? -1.470 4.251 -12.134 1.00 0.00 48 CYS A C 16
ATOM 21617 O O . CYS A 1 48 ? -2.128 5.285 -12.028 1.00 0.00 48 CYS A O 16
ATOM 21625 N N . MET A 1 49 ? -0.826 3.666 -11.135 1.00 0.00 49 MET A N 16
ATOM 21626 C CA . MET A 1 49 ? -0.853 4.229 -9.795 1.00 0.00 49 MET A CA 16
ATOM 21627 C C . MET A 1 49 ? 0.470 3.977 -9.068 1.00 0.00 49 MET A C 16
ATOM 21628 O O . MET A 1 49 ? 0.938 2.842 -8.999 1.00 0.00 49 MET A O 16
ATOM 21642 N N . GLU A 1 50 ? 1.035 5.055 -8.545 1.00 0.00 50 GLU A N 16
ATOM 21643 C CA . GLU A 1 50 ? 2.294 4.966 -7.826 1.00 0.00 50 GLU A CA 16
ATOM 21644 C C . GLU A 1 50 ? 2.039 4.844 -6.322 1.00 0.00 50 GLU A C 16
ATOM 21645 O O . GLU A 1 50 ? 0.900 4.952 -5.871 1.00 0.00 50 GLU A O 16
ATOM 21657 N N . LEU A 1 51 ? 3.119 4.620 -5.587 1.00 0.00 51 LEU A N 16
ATOM 21658 C CA . LEU A 1 51 ? 3.026 4.482 -4.143 1.00 0.00 51 LEU A CA 16
ATOM 21659 C C . LEU A 1 51 ? 3.976 5.480 -3.478 1.00 0.00 51 LEU A C 16
ATOM 21660 O O . LEU A 1 51 ? 4.984 5.869 -4.066 1.00 0.00 51 LEU A O 16
ATOM 21676 N N . GLU A 1 52 ? 3.621 5.866 -2.262 1.00 0.00 52 GLU A N 16
ATOM 21677 C CA . GLU A 1 52 ? 4.429 6.811 -1.510 1.00 0.00 52 GLU A CA 16
ATOM 21678 C C . GLU A 1 52 ? 4.538 6.372 -0.049 1.00 0.00 52 GLU A C 16
ATOM 21679 O O . GLU A 1 52 ? 3.593 5.816 0.508 1.00 0.00 52 GLU A O 16
ATOM 21691 N N . LEU A 1 53 ? 5.700 6.638 0.531 1.00 0.00 53 LEU A N 16
ATOM 21692 C CA . LEU A 1 53 ? 5.945 6.277 1.917 1.00 0.00 53 LEU A CA 16
ATOM 21693 C C . LEU A 1 53 ? 6.245 7.543 2.723 1.00 0.00 53 LEU A C 16
ATOM 21694 O O . LEU A 1 53 ? 7.281 8.176 2.529 1.00 0.00 53 LEU A O 16
ATOM 21710 N N . TYR A 1 54 ? 5.319 7.873 3.611 1.00 0.00 54 TYR A N 16
ATOM 21711 C CA . TYR A 1 54 ? 5.471 9.051 4.448 1.00 0.00 54 TYR A CA 16
ATOM 21712 C C . TYR A 1 54 ? 5.808 8.661 5.888 1.00 0.00 54 TYR A C 16
ATOM 21713 O O . TYR A 1 54 ? 5.428 7.586 6.349 1.00 0.00 54 TYR A O 16
ATOM 21731 N N . GLY A 1 55 ? 6.519 9.556 6.559 1.00 0.00 55 GLY A N 16
ATOM 21732 C CA . GLY A 1 55 ? 6.912 9.318 7.938 1.00 0.00 55 GLY A CA 16
ATOM 21733 C C . GLY A 1 55 ? 5.686 9.218 8.848 1.00 0.00 55 GLY A C 16
ATOM 21734 O O . GLY A 1 55 ? 4.724 8.522 8.525 1.00 0.00 55 GLY A O 16
ATOM 21738 N N . ALA A 1 56 ? 5.761 9.922 9.967 1.00 0.00 56 ALA A N 16
ATOM 21739 C CA . ALA A 1 56 ? 4.669 9.921 10.926 1.00 0.00 56 ALA A CA 16
ATOM 21740 C C . ALA A 1 56 ? 3.732 11.093 10.628 1.00 0.00 56 ALA A C 16
ATOM 21741 O O . ALA A 1 56 ? 2.619 10.895 10.144 1.00 0.00 56 ALA A O 16
ATOM 21748 N N . ASP A 1 57 ? 4.218 12.289 10.928 1.00 0.00 57 ASP A N 16
ATOM 21749 C CA . ASP A 1 57 ? 3.438 13.493 10.698 1.00 0.00 57 ASP A CA 16
ATOM 21750 C C . ASP A 1 57 ? 3.016 13.549 9.229 1.00 0.00 57 ASP A C 16
ATOM 21751 O O . ASP A 1 57 ? 1.840 13.741 8.924 1.00 0.00 57 ASP A O 16
ATOM 21760 N N . ASP A 1 58 ? 3.999 13.377 8.357 1.00 0.00 58 ASP A N 16
ATOM 21761 C CA . ASP A 1 58 ? 3.744 13.405 6.927 1.00 0.00 58 ASP A CA 16
ATOM 21762 C C . ASP A 1 58 ? 5.026 13.803 6.192 1.00 0.00 58 ASP A C 16
ATOM 21763 O O . ASP A 1 58 ? 5.000 14.661 5.311 1.00 0.00 58 ASP A O 16
ATOM 21772 N N . LYS A 1 59 ? 6.117 13.160 6.582 1.00 0.00 59 LYS A N 16
ATOM 21773 C CA . LYS A 1 59 ? 7.406 13.435 5.972 1.00 0.00 59 LYS A CA 16
ATOM 21774 C C . LYS A 1 59 ? 7.703 12.370 4.915 1.00 0.00 59 LYS A C 16
ATOM 21775 O O . LYS A 1 59 ? 7.859 11.194 5.239 1.00 0.00 59 LYS A O 16
ATOM 21794 N N . PHE A 1 60 ? 7.773 12.821 3.671 1.00 0.00 60 PHE A N 16
ATOM 21795 C CA . PHE A 1 60 ? 8.049 11.921 2.563 1.00 0.00 60 PHE A CA 16
ATOM 21796 C C . PHE A 1 60 ? 9.402 11.230 2.742 1.00 0.00 60 PHE A C 16
ATOM 21797 O O . PHE A 1 60 ? 10.416 11.891 2.965 1.00 0.00 60 PHE A O 16
ATOM 21814 N N . TYR A 1 61 ? 9.375 9.910 2.637 1.00 0.00 61 TYR A N 16
ATOM 21815 C CA . TYR A 1 61 ? 10.587 9.122 2.784 1.00 0.00 61 TYR A CA 16
ATOM 21816 C C . TYR A 1 61 ? 11.058 8.583 1.432 1.00 0.00 61 TYR A C 16
ATOM 21817 O O . TYR A 1 61 ? 12.153 8.911 0.977 1.00 0.00 61 TYR A O 16
ATOM 21835 N N . SER A 1 62 ? 10.209 7.766 0.828 1.00 0.00 62 SER A N 16
ATOM 21836 C CA . SER A 1 62 ? 10.525 7.179 -0.463 1.00 0.00 62 SER A CA 16
ATOM 21837 C C . SER A 1 62 ? 9.247 6.671 -1.134 1.00 0.00 62 SER A C 16
ATOM 21838 O O . SER A 1 62 ? 8.183 6.652 -0.517 1.00 0.00 62 SER A O 16
ATOM 21846 N N . LYS A 1 63 ? 9.394 6.272 -2.389 1.00 0.00 63 LYS A N 16
ATOM 21847 C CA . LYS A 1 63 ? 8.264 5.766 -3.150 1.00 0.00 63 LYS A CA 16
ATOM 21848 C C . LYS A 1 63 ? 8.494 4.289 -3.474 1.00 0.00 63 LYS A C 16
ATOM 21849 O O . LYS A 1 63 ? 9.543 3.921 -4.003 1.00 0.00 63 LYS A O 16
ATOM 21868 N N . LEU A 1 64 ? 7.498 3.481 -3.144 1.00 0.00 64 LEU A N 16
ATOM 21869 C CA . LEU A 1 64 ? 7.578 2.052 -3.393 1.00 0.00 64 LEU A CA 16
ATOM 21870 C C . LEU A 1 64 ? 7.522 1.798 -4.900 1.00 0.00 64 LEU A C 16
ATOM 21871 O O . LEU A 1 64 ? 6.570 1.200 -5.398 1.00 0.00 64 LEU A O 16
ATOM 21887 N N . ASP A 1 65 ? 8.556 2.264 -5.586 1.00 0.00 65 ASP A N 16
ATOM 21888 C CA . ASP A 1 65 ? 8.637 2.095 -7.026 1.00 0.00 65 ASP A CA 16
ATOM 21889 C C . ASP A 1 65 ? 8.955 0.633 -7.347 1.00 0.00 65 ASP A C 16
ATOM 21890 O O . ASP A 1 65 ? 8.243 -0.006 -8.119 1.00 0.00 65 ASP A O 16
ATOM 21899 N N . GLN A 1 66 ? 10.026 0.147 -6.737 1.00 0.00 66 GLN A N 16
ATOM 21900 C CA . GLN A 1 66 ? 10.447 -1.228 -6.947 1.00 0.00 66 GLN A CA 16
ATOM 21901 C C . GLN A 1 66 ? 9.243 -2.169 -6.874 1.00 0.00 66 GLN A C 16
ATOM 21902 O O . GLN A 1 66 ? 8.380 -2.013 -6.013 1.00 0.00 66 GLN A O 16
ATOM 21916 N N . GLU A 1 67 ? 9.225 -3.127 -7.790 1.00 0.00 67 GLU A N 16
ATOM 21917 C CA . GLU A 1 67 ? 8.141 -4.093 -7.841 1.00 0.00 67 GLU A CA 16
ATOM 21918 C C . GLU A 1 67 ? 8.557 -5.393 -7.149 1.00 0.00 67 GLU A C 16
ATOM 21919 O O . GLU A 1 67 ? 7.753 -6.018 -6.459 1.00 0.00 67 GLU A O 16
ATOM 21931 N N . ASP A 1 68 ? 9.812 -5.762 -7.357 1.00 0.00 68 ASP A N 16
ATOM 21932 C CA . ASP A 1 68 ? 10.344 -6.976 -6.762 1.00 0.00 68 ASP A CA 16
ATOM 21933 C C . ASP A 1 68 ? 10.571 -6.749 -5.266 1.00 0.00 68 ASP A C 16
ATOM 21934 O O . ASP A 1 68 ? 10.818 -7.696 -4.521 1.00 0.00 68 ASP A O 16
ATOM 21943 N N . ALA A 1 69 ? 10.479 -5.487 -4.871 1.00 0.00 69 ALA A N 16
ATOM 21944 C CA . ALA A 1 69 ? 10.671 -5.124 -3.478 1.00 0.00 69 ALA A CA 16
ATOM 21945 C C . ALA A 1 69 ? 9.534 -5.712 -2.640 1.00 0.00 69 ALA A C 16
ATOM 21946 O O . ALA A 1 69 ? 8.544 -6.198 -3.185 1.00 0.00 69 ALA A O 16
ATOM 21953 N N . LEU A 1 70 ? 9.713 -5.649 -1.329 1.00 0.00 70 LEU A N 16
ATOM 21954 C CA . LEU A 1 70 ? 8.714 -6.169 -0.411 1.00 0.00 70 LEU A CA 16
ATOM 21955 C C . LEU A 1 70 ? 8.442 -5.132 0.681 1.00 0.00 70 LEU A C 16
ATOM 21956 O O . LEU A 1 70 ? 9.324 -4.352 1.035 1.00 0.00 70 LEU A O 16
ATOM 21972 N N . LEU A 1 71 ? 7.216 -5.158 1.184 1.00 0.00 71 LEU A N 16
ATOM 21973 C CA . LEU A 1 71 ? 6.816 -4.230 2.228 1.00 0.00 71 LEU A CA 16
ATOM 21974 C C . LEU A 1 71 ? 7.580 -4.555 3.513 1.00 0.00 71 LEU A C 16
ATOM 21975 O O . LEU A 1 71 ? 7.231 -5.496 4.226 1.00 0.00 71 LEU A O 16
ATOM 21991 N N . GLY A 1 72 ? 8.607 -3.760 3.771 1.00 0.00 72 GLY A N 16
ATOM 21992 C CA . GLY A 1 72 ? 9.423 -3.951 4.958 1.00 0.00 72 GLY A CA 16
ATOM 21993 C C . GLY A 1 72 ? 10.846 -3.434 4.735 1.00 0.00 72 GLY A C 16
ATOM 21994 O O . GLY A 1 72 ? 11.419 -2.786 5.610 1.00 0.00 72 GLY A O 16
ATOM 21998 N N . SER A 1 73 ? 11.374 -3.738 3.559 1.00 0.00 73 SER A N 16
ATOM 21999 C CA . SER A 1 73 ? 12.719 -3.312 3.210 1.00 0.00 73 SER A CA 16
ATOM 22000 C C . SER A 1 73 ? 12.812 -1.786 3.254 1.00 0.00 73 SER A C 16
ATOM 22001 O O . SER A 1 73 ? 13.908 -1.228 3.288 1.00 0.00 73 SER A O 16
ATOM 22009 N N . TYR A 1 74 ? 11.648 -1.153 3.253 1.00 0.00 74 TYR A N 16
ATOM 22010 C CA . TYR A 1 74 ? 11.584 0.298 3.292 1.00 0.00 74 TYR A CA 16
ATOM 22011 C C . TYR A 1 74 ? 11.315 0.796 4.714 1.00 0.00 74 TYR A C 16
ATOM 22012 O O . TYR A 1 74 ? 10.919 0.021 5.583 1.00 0.00 74 TYR A O 16
ATOM 22030 N N . PRO A 1 75 ? 11.546 2.122 4.911 1.00 0.00 75 PRO A N 16
ATOM 22031 C CA . PRO A 1 75 ? 11.332 2.733 6.212 1.00 0.00 75 PRO A CA 16
ATOM 22032 C C . PRO A 1 75 ? 9.840 2.916 6.494 1.00 0.00 75 PRO A C 16
ATOM 22033 O O . PRO A 1 75 ? 9.383 4.031 6.740 1.00 0.00 75 PRO A O 16
ATOM 22044 N N . VAL A 1 76 ? 9.121 1.804 6.448 1.00 0.00 76 VAL A N 16
ATOM 22045 C CA . VAL A 1 76 ? 7.689 1.827 6.695 1.00 0.00 76 VAL A CA 16
ATOM 22046 C C . VAL A 1 76 ? 7.398 1.162 8.042 1.00 0.00 76 VAL A C 16
ATOM 22047 O O . VAL A 1 76 ? 8.169 0.322 8.503 1.00 0.00 76 VAL A O 16
ATOM 22060 N N . ASP A 1 77 ? 6.283 1.563 8.634 1.00 0.00 77 ASP A N 16
ATOM 22061 C CA . ASP A 1 77 ? 5.880 1.017 9.919 1.00 0.00 77 ASP A CA 16
ATOM 22062 C C . ASP A 1 77 ? 4.353 1.034 10.020 1.00 0.00 77 ASP A C 16
ATOM 22063 O O . ASP A 1 77 ? 3.683 1.703 9.234 1.00 0.00 77 ASP A O 16
ATOM 22072 N N . ASP A 1 78 ? 3.848 0.291 10.993 1.00 0.00 78 ASP A N 16
ATOM 22073 C CA . ASP A 1 78 ? 2.413 0.213 11.207 1.00 0.00 78 ASP A CA 16
ATOM 22074 C C . ASP A 1 78 ? 1.899 1.569 11.694 1.00 0.00 78 ASP A C 16
ATOM 22075 O O . ASP A 1 78 ? 1.996 1.885 12.879 1.00 0.00 78 ASP A O 16
ATOM 22084 N N . GLY A 1 79 ? 1.364 2.336 10.755 1.00 0.00 79 GLY A N 16
ATOM 22085 C CA . GLY A 1 79 ? 0.835 3.651 11.074 1.00 0.00 79 GLY A CA 16
ATOM 22086 C C . GLY A 1 79 ? 1.258 4.681 10.024 1.00 0.00 79 GLY A C 16
ATOM 22087 O O . GLY A 1 79 ? 0.763 5.807 10.020 1.00 0.00 79 GLY A O 16
ATOM 22091 N N . CYS A 1 80 ? 2.168 4.258 9.159 1.00 0.00 80 CYS A N 16
ATOM 22092 C CA . CYS A 1 80 ? 2.662 5.129 8.107 1.00 0.00 80 CYS A CA 16
ATOM 22093 C C . CYS A 1 80 ? 1.470 5.599 7.272 1.00 0.00 80 CYS A C 16
ATOM 22094 O O . CYS A 1 80 ? 0.321 5.460 7.690 1.00 0.00 80 CYS A O 16
ATOM 22102 N N . ARG A 1 81 ? 1.783 6.145 6.106 1.00 0.00 81 ARG A N 16
ATOM 22103 C CA . ARG A 1 81 ? 0.751 6.636 5.208 1.00 0.00 81 ARG A CA 16
ATOM 22104 C C . ARG A 1 81 ? 1.144 6.371 3.753 1.00 0.00 81 ARG A C 16
ATOM 22105 O O . ARG A 1 81 ? 2.080 6.981 3.238 1.00 0.00 81 ARG A O 16
ATOM 22126 N N . ILE A 1 82 ? 0.408 5.462 3.131 1.00 0.00 82 ILE A N 16
ATOM 22127 C CA . ILE A 1 82 ? 0.668 5.109 1.745 1.00 0.00 82 ILE A CA 16
ATOM 22128 C C . ILE A 1 82 ? -0.296 5.878 0.839 1.00 0.00 82 ILE A C 16
ATOM 22129 O O . ILE A 1 82 ? -1.478 5.547 0.762 1.00 0.00 82 ILE A O 16
ATOM 22145 N N . HIS A 1 83 ? 0.245 6.889 0.175 1.00 0.00 83 HIS A N 16
ATOM 22146 C CA . HIS A 1 83 ? -0.552 7.706 -0.723 1.00 0.00 83 HIS A CA 16
ATOM 22147 C C . HIS A 1 83 ? -0.463 7.145 -2.144 1.00 0.00 83 HIS A C 16
ATOM 22148 O O . HIS A 1 83 ? 0.631 6.954 -2.672 1.00 0.00 83 HIS A O 16
ATOM 22162 N N . VAL A 1 84 ? -1.629 6.896 -2.721 1.00 0.00 84 VAL A N 16
ATOM 22163 C CA . VAL A 1 84 ? -1.697 6.360 -4.070 1.00 0.00 84 VAL A CA 16
ATOM 22164 C C . VAL A 1 84 ? -1.765 7.516 -5.071 1.00 0.00 84 VAL A C 16
ATOM 22165 O O . VAL A 1 84 ? -2.688 8.328 -5.025 1.00 0.00 84 VAL A O 16
ATOM 22178 N N . ILE A 1 85 ? -0.776 7.554 -5.951 1.00 0.00 85 ILE A N 16
ATOM 22179 C CA . ILE A 1 85 ? -0.712 8.597 -6.961 1.00 0.00 85 ILE A CA 16
ATOM 22180 C C . ILE A 1 85 ? -1.488 8.148 -8.201 1.00 0.00 85 ILE A C 16
ATOM 22181 O O . ILE A 1 85 ? -0.996 7.339 -8.986 1.00 0.00 85 ILE A O 16
ATOM 22197 N N . ASP A 1 86 ? -2.687 8.694 -8.338 1.00 0.00 86 ASP A N 16
ATOM 22198 C CA . ASP A 1 86 ? -3.536 8.360 -9.469 1.00 0.00 86 ASP A CA 16
ATOM 22199 C C . ASP A 1 86 ? -2.807 8.709 -10.768 1.00 0.00 86 ASP A C 16
ATOM 22200 O O . ASP A 1 86 ? -2.771 9.870 -11.171 1.00 0.00 86 ASP A O 16
ATOM 22209 N N . HIS A 1 87 ? -2.245 7.682 -11.388 1.00 0.00 87 HIS A N 16
ATOM 22210 C CA . HIS A 1 87 ? -1.519 7.865 -12.634 1.00 0.00 87 HIS A CA 16
ATOM 22211 C C . HIS A 1 87 ? -2.403 7.445 -13.809 1.00 0.00 87 HIS A C 16
ATOM 22212 O O . HIS A 1 87 ? -1.900 7.014 -14.846 1.00 0.00 87 HIS A O 16
ATOM 22226 N N . SER A 1 88 ? -3.705 7.584 -13.609 1.00 0.00 88 SER A N 16
ATOM 22227 C CA . SER A 1 88 ? -4.664 7.224 -14.639 1.00 0.00 88 SER A CA 16
ATOM 22228 C C . SER A 1 88 ? -5.558 8.422 -14.964 1.00 0.00 88 SER A C 16
ATOM 22229 O O . SER A 1 88 ? -6.653 8.550 -14.418 1.00 0.00 88 SER A O 16
ATOM 22237 N N . GLY A 1 89 ? -5.058 9.269 -15.852 1.00 0.00 89 GLY A N 16
ATOM 22238 C CA . GLY A 1 89 ? -5.798 10.453 -16.256 1.00 0.00 89 GLY A CA 16
ATOM 22239 C C . GLY A 1 89 ? -5.449 10.854 -17.691 1.00 0.00 89 GLY A C 16
ATOM 22240 O O . GLY A 1 89 ? -4.828 11.892 -17.915 1.00 0.00 89 GLY A O 16
ATOM 22244 N N . SER A 1 90 ? -5.864 10.011 -18.625 1.00 0.00 90 SER A N 16
ATOM 22245 C CA . SER A 1 90 ? -5.603 10.265 -20.031 1.00 0.00 90 SER A CA 16
ATOM 22246 C C . SER A 1 90 ? -4.095 10.279 -20.290 1.00 0.00 90 SER A C 16
ATOM 22247 O O . SER A 1 90 ? -3.380 11.134 -19.769 1.00 0.00 90 SER A O 16
ATOM 22255 N N . GLY A 1 91 ? -3.656 9.321 -21.093 1.00 0.00 91 GLY A N 16
ATOM 22256 C CA . GLY A 1 91 ? -2.246 9.212 -21.427 1.00 0.00 91 GLY A CA 16
ATOM 22257 C C . GLY A 1 91 ? -2.038 8.303 -22.640 1.00 0.00 91 GLY A C 16
ATOM 22258 O O . GLY A 1 91 ? -2.228 8.728 -23.778 1.00 0.00 91 GLY A O 16
ATOM 22262 N N . PRO A 1 92 ? -1.641 7.036 -22.347 1.00 0.00 92 PRO A N 16
ATOM 22263 C CA . PRO A 1 92 ? -1.405 6.063 -23.400 1.00 0.00 92 PRO A CA 16
ATOM 22264 C C . PRO A 1 92 ? -2.726 5.551 -23.979 1.00 0.00 92 PRO A C 16
ATOM 22265 O O . PRO A 1 92 ? -3.800 5.923 -23.509 1.00 0.00 92 PRO A O 16
ATOM 22276 N N . SER A 1 93 ? -2.603 4.707 -24.993 1.00 0.00 93 SER A N 16
ATOM 22277 C CA . SER A 1 93 ? -3.773 4.141 -25.642 1.00 0.00 93 SER A CA 16
ATOM 22278 C C . SER A 1 93 ? -3.989 2.702 -25.169 1.00 0.00 93 SER A C 16
ATOM 22279 O O . SER A 1 93 ? -5.035 2.379 -24.608 1.00 0.00 93 SER A O 16
ATOM 22287 N N . SER A 1 94 ? -2.982 1.875 -25.413 1.00 0.00 94 SER A N 16
ATOM 22288 C CA . SER A 1 94 ? -3.048 0.478 -25.020 1.00 0.00 94 SER A CA 16
ATOM 22289 C C . SER A 1 94 ? -4.217 -0.210 -25.728 1.00 0.00 94 SER A C 16
ATOM 22290 O O . SER A 1 94 ? -5.363 0.217 -25.599 1.00 0.00 94 SER A O 16
ATOM 22298 N N . GLY A 1 95 ? -3.886 -1.263 -26.460 1.00 0.00 95 GLY A N 16
ATOM 22299 C CA . GLY A 1 95 ? -4.894 -2.015 -27.188 1.00 0.00 95 GLY A CA 16
ATOM 22300 C C . GLY A 1 95 ? -4.314 -2.606 -28.475 1.00 0.00 95 GLY A C 16
ATOM 22301 O O . GLY A 1 95 ? -4.212 -3.824 -28.611 1.00 0.00 95 GLY A O 16
ATOM 22305 N N . GLY A 1 1 ? -5.289 -15.788 -0.663 1.00 0.00 1 GLY A N 17
ATOM 22306 C CA . GLY A 1 1 ? -4.903 -16.703 0.397 1.00 0.00 1 GLY A CA 17
ATOM 22307 C C . GLY A 1 1 ? -3.527 -17.313 0.121 1.00 0.00 1 GLY A C 17
ATOM 22308 O O . GLY A 1 1 ? -3.357 -18.060 -0.841 1.00 0.00 1 GLY A O 17
ATOM 22312 N N . SER A 1 2 ? -2.581 -16.972 0.983 1.00 0.00 2 SER A N 17
ATOM 22313 C CA . SER A 1 2 ? -1.225 -17.476 0.845 1.00 0.00 2 SER A CA 17
ATOM 22314 C C . SER A 1 2 ? -0.570 -17.602 2.222 1.00 0.00 2 SER A C 17
ATOM 22315 O O . SER A 1 2 ? -0.131 -18.685 2.607 1.00 0.00 2 SER A O 17
ATOM 22323 N N . SER A 1 3 ? -0.526 -16.480 2.925 1.00 0.00 3 SER A N 17
ATOM 22324 C CA . SER A 1 3 ? 0.068 -16.452 4.251 1.00 0.00 3 SER A CA 17
ATOM 22325 C C . SER A 1 3 ? -0.389 -15.200 5.002 1.00 0.00 3 SER A C 17
ATOM 22326 O O . SER A 1 3 ? -0.420 -14.108 4.435 1.00 0.00 3 SER A O 17
ATOM 22334 N N . GLY A 1 4 ? -0.731 -15.399 6.267 1.00 0.00 4 GLY A N 17
ATOM 22335 C CA . GLY A 1 4 ? -1.184 -14.299 7.101 1.00 0.00 4 GLY A CA 17
ATOM 22336 C C . GLY A 1 4 ? -0.768 -14.508 8.558 1.00 0.00 4 GLY A C 17
ATOM 22337 O O . GLY A 1 4 ? -1.430 -15.233 9.299 1.00 0.00 4 GLY A O 17
ATOM 22341 N N . SER A 1 5 ? 0.328 -13.861 8.926 1.00 0.00 5 SER A N 17
ATOM 22342 C CA . SER A 1 5 ? 0.841 -13.967 10.281 1.00 0.00 5 SER A CA 17
ATOM 22343 C C . SER A 1 5 ? 1.524 -12.659 10.686 1.00 0.00 5 SER A C 17
ATOM 22344 O O . SER A 1 5 ? 2.654 -12.393 10.279 1.00 0.00 5 SER A O 17
ATOM 22352 N N . SER A 1 6 ? 0.810 -11.877 11.483 1.00 0.00 6 SER A N 17
ATOM 22353 C CA . SER A 1 6 ? 1.333 -10.604 11.947 1.00 0.00 6 SER A CA 17
ATOM 22354 C C . SER A 1 6 ? 1.637 -9.696 10.753 1.00 0.00 6 SER A C 17
ATOM 22355 O O . SER A 1 6 ? 2.746 -9.713 10.222 1.00 0.00 6 SER A O 17
ATOM 22363 N N . GLY A 1 7 ? 0.631 -8.925 10.367 1.00 0.00 7 GLY A N 17
ATOM 22364 C CA . GLY A 1 7 ? 0.777 -8.012 9.245 1.00 0.00 7 GLY A CA 17
ATOM 22365 C C . GLY A 1 7 ? 1.272 -6.643 9.714 1.00 0.00 7 GLY A C 17
ATOM 22366 O O . GLY A 1 7 ? 1.963 -6.541 10.727 1.00 0.00 7 GLY A O 17
ATOM 22370 N N . VAL A 1 8 ? 0.899 -5.623 8.955 1.00 0.00 8 VAL A N 17
ATOM 22371 C CA . VAL A 1 8 ? 1.297 -4.263 9.280 1.00 0.00 8 VAL A CA 17
ATOM 22372 C C . VAL A 1 8 ? 0.174 -3.301 8.888 1.00 0.00 8 VAL A C 17
ATOM 22373 O O . VAL A 1 8 ? -0.448 -3.462 7.839 1.00 0.00 8 VAL A O 17
ATOM 22386 N N . MET A 1 9 ? -0.050 -2.321 9.751 1.00 0.00 9 MET A N 17
ATOM 22387 C CA . MET A 1 9 ? -1.087 -1.332 9.507 1.00 0.00 9 MET A CA 17
ATOM 22388 C C . MET A 1 9 ? -0.519 -0.108 8.787 1.00 0.00 9 MET A C 17
ATOM 22389 O O . MET A 1 9 ? 0.413 0.528 9.278 1.00 0.00 9 MET A O 17
ATOM 22403 N N . VAL A 1 10 ? -1.103 0.186 7.635 1.00 0.00 10 VAL A N 17
ATOM 22404 C CA . VAL A 1 10 ? -0.667 1.323 6.843 1.00 0.00 10 VAL A CA 17
ATOM 22405 C C . VAL A 1 10 ? -1.883 2.167 6.456 1.00 0.00 10 VAL A C 17
ATOM 22406 O O . VAL A 1 10 ? -2.954 1.628 6.181 1.00 0.00 10 VAL A O 17
ATOM 22419 N N . PHE A 1 11 ? -1.677 3.475 6.447 1.00 0.00 11 PHE A N 17
ATOM 22420 C CA . PHE A 1 11 ? -2.743 4.399 6.098 1.00 0.00 11 PHE A CA 17
ATOM 22421 C C . PHE A 1 11 ? -2.728 4.713 4.600 1.00 0.00 11 PHE A C 17
ATOM 22422 O O . PHE A 1 11 ? -1.886 5.477 4.132 1.00 0.00 11 PHE A O 17
ATOM 22439 N N . ILE A 1 12 ? -3.670 4.109 3.892 1.00 0.00 12 ILE A N 17
ATOM 22440 C CA . ILE A 1 12 ? -3.776 4.315 2.457 1.00 0.00 12 ILE A CA 17
ATOM 22441 C C . ILE A 1 12 ? -4.579 5.589 2.187 1.00 0.00 12 ILE A C 17
ATOM 22442 O O . ILE A 1 12 ? -5.615 5.818 2.810 1.00 0.00 12 ILE A O 17
ATOM 22458 N N . SER A 1 13 ? -4.071 6.384 1.258 1.00 0.00 13 SER A N 17
ATOM 22459 C CA . SER A 1 13 ? -4.728 7.629 0.898 1.00 0.00 13 SER A CA 17
ATOM 22460 C C . SER A 1 13 ? -4.518 7.921 -0.589 1.00 0.00 13 SER A C 17
ATOM 22461 O O . SER A 1 13 ? -3.456 7.630 -1.139 1.00 0.00 13 SER A O 17
ATOM 22469 N N . SER A 1 14 ? -5.546 8.492 -1.199 1.00 0.00 14 SER A N 17
ATOM 22470 C CA . SER A 1 14 ? -5.488 8.826 -2.612 1.00 0.00 14 SER A CA 17
ATOM 22471 C C . SER A 1 14 ? -6.017 10.243 -2.837 1.00 0.00 14 SER A C 17
ATOM 22472 O O . SER A 1 14 ? -6.758 10.772 -2.009 1.00 0.00 14 SER A O 17
ATOM 22480 N N . SER A 1 15 ? -5.617 10.819 -3.961 1.00 0.00 15 SER A N 17
ATOM 22481 C CA . SER A 1 15 ? -6.042 12.165 -4.305 1.00 0.00 15 SER A CA 17
ATOM 22482 C C . SER A 1 15 ? -7.346 12.114 -5.104 1.00 0.00 15 SER A C 17
ATOM 22483 O O . SER A 1 15 ? -7.697 13.074 -5.787 1.00 0.00 15 SER A O 17
ATOM 22491 N N . LEU A 1 16 ? -8.028 10.983 -4.992 1.00 0.00 16 LEU A N 17
ATOM 22492 C CA . LEU A 1 16 ? -9.285 10.795 -5.695 1.00 0.00 16 LEU A CA 17
ATOM 22493 C C . LEU A 1 16 ? -10.442 11.202 -4.780 1.00 0.00 16 LEU A C 17
ATOM 22494 O O . LEU A 1 16 ? -11.143 12.175 -5.056 1.00 0.00 16 LEU A O 17
ATOM 22510 N N . ASN A 1 17 ? -10.606 10.438 -3.711 1.00 0.00 17 ASN A N 17
ATOM 22511 C CA . ASN A 1 17 ? -11.666 10.708 -2.754 1.00 0.00 17 ASN A CA 17
ATOM 22512 C C . ASN A 1 17 ? -11.076 11.411 -1.530 1.00 0.00 17 ASN A C 17
ATOM 22513 O O . ASN A 1 17 ? -10.045 10.992 -1.006 1.00 0.00 17 ASN A O 17
ATOM 22524 N N . SER A 1 18 ? -11.755 12.469 -1.111 1.00 0.00 18 SER A N 17
ATOM 22525 C CA . SER A 1 18 ? -11.311 13.235 0.041 1.00 0.00 18 SER A CA 17
ATOM 22526 C C . SER A 1 18 ? -11.525 12.425 1.322 1.00 0.00 18 SER A C 17
ATOM 22527 O O . SER A 1 18 ? -12.446 12.701 2.088 1.00 0.00 18 SER A O 17
ATOM 22535 N N . PHE A 1 19 ? -10.658 11.442 1.514 1.00 0.00 19 PHE A N 17
ATOM 22536 C CA . PHE A 1 19 ? -10.740 10.590 2.689 1.00 0.00 19 PHE A CA 17
ATOM 22537 C C . PHE A 1 19 ? -9.553 9.628 2.752 1.00 0.00 19 PHE A C 17
ATOM 22538 O O . PHE A 1 19 ? -8.898 9.376 1.742 1.00 0.00 19 PHE A O 17
ATOM 22555 N N . ARG A 1 20 ? -9.311 9.115 3.950 1.00 0.00 20 ARG A N 17
ATOM 22556 C CA . ARG A 1 20 ? -8.214 8.186 4.159 1.00 0.00 20 ARG A CA 17
ATOM 22557 C C . ARG A 1 20 ? -8.733 6.746 4.169 1.00 0.00 20 ARG A C 17
ATOM 22558 O O . ARG A 1 20 ? -9.932 6.516 4.317 1.00 0.00 20 ARG A O 17
ATOM 22579 N N . SER A 1 21 ? -7.804 5.815 4.010 1.00 0.00 21 SER A N 17
ATOM 22580 C CA . SER A 1 21 ? -8.152 4.405 4.000 1.00 0.00 21 SER A CA 17
ATOM 22581 C C . SER A 1 21 ? -7.308 3.649 5.029 1.00 0.00 21 SER A C 17
ATOM 22582 O O . SER A 1 21 ? -6.083 3.756 5.030 1.00 0.00 21 SER A O 17
ATOM 22590 N N . GLU A 1 22 ? -7.998 2.903 5.879 1.00 0.00 22 GLU A N 17
ATOM 22591 C CA . GLU A 1 22 ? -7.327 2.131 6.911 1.00 0.00 22 GLU A CA 17
ATOM 22592 C C . GLU A 1 22 ? -7.438 0.635 6.610 1.00 0.00 22 GLU A C 17
ATOM 22593 O O . GLU A 1 22 ? -8.461 0.014 6.895 1.00 0.00 22 GLU A O 17
ATOM 22605 N N . LYS A 1 23 ? -6.370 0.099 6.037 1.00 0.00 23 LYS A N 17
ATOM 22606 C CA . LYS A 1 23 ? -6.334 -1.313 5.694 1.00 0.00 23 LYS A CA 17
ATOM 22607 C C . LYS A 1 23 ? -5.085 -1.950 6.307 1.00 0.00 23 LYS A C 17
ATOM 22608 O O . LYS A 1 23 ? -4.306 -1.277 6.979 1.00 0.00 23 LYS A O 17
ATOM 22627 N N . ARG A 1 24 ? -4.934 -3.242 6.052 1.00 0.00 24 ARG A N 17
ATOM 22628 C CA . ARG A 1 24 ? -3.793 -3.978 6.570 1.00 0.00 24 ARG A CA 17
ATOM 22629 C C . ARG A 1 24 ? -3.221 -4.899 5.490 1.00 0.00 24 ARG A C 17
ATOM 22630 O O . ARG A 1 24 ? -3.967 -5.471 4.698 1.00 0.00 24 ARG A O 17
ATOM 22651 N N . TYR A 1 25 ? -1.901 -5.013 5.494 1.00 0.00 25 TYR A N 17
ATOM 22652 C CA . TYR A 1 25 ? -1.220 -5.855 4.525 1.00 0.00 25 TYR A CA 17
ATOM 22653 C C . TYR A 1 25 ? -0.081 -6.637 5.182 1.00 0.00 25 TYR A C 17
ATOM 22654 O O . TYR A 1 25 ? 0.140 -6.524 6.387 1.00 0.00 25 TYR A O 17
ATOM 22672 N N . SER A 1 26 ? 0.612 -7.413 4.361 1.00 0.00 26 SER A N 17
ATOM 22673 C CA . SER A 1 26 ? 1.722 -8.214 4.848 1.00 0.00 26 SER A CA 17
ATOM 22674 C C . SER A 1 26 ? 3.049 -7.587 4.415 1.00 0.00 26 SER A C 17
ATOM 22675 O O . SER A 1 26 ? 3.143 -7.009 3.333 1.00 0.00 26 SER A O 17
ATOM 22683 N N . ARG A 1 27 ? 4.042 -7.722 5.282 1.00 0.00 27 ARG A N 17
ATOM 22684 C CA . ARG A 1 27 ? 5.359 -7.176 5.002 1.00 0.00 27 ARG A CA 17
ATOM 22685 C C . ARG A 1 27 ? 6.087 -8.046 3.975 1.00 0.00 27 ARG A C 17
ATOM 22686 O O . ARG A 1 27 ? 7.187 -7.709 3.539 1.00 0.00 27 ARG A O 17
ATOM 22707 N N . SER A 1 28 ? 5.443 -9.147 3.617 1.00 0.00 28 SER A N 17
ATOM 22708 C CA . SER A 1 28 ? 6.016 -10.067 2.649 1.00 0.00 28 SER A CA 17
ATOM 22709 C C . SER A 1 28 ? 5.340 -9.883 1.289 1.00 0.00 28 SER A C 17
ATOM 22710 O O . SER A 1 28 ? 5.625 -10.618 0.345 1.00 0.00 28 SER A O 17
ATOM 22718 N N . LEU A 1 29 ? 4.457 -8.896 1.231 1.00 0.00 29 LEU A N 17
ATOM 22719 C CA . LEU A 1 29 ? 3.739 -8.606 0.002 1.00 0.00 29 LEU A CA 17
ATOM 22720 C C . LEU A 1 29 ? 4.640 -7.794 -0.930 1.00 0.00 29 LEU A C 17
ATOM 22721 O O . LEU A 1 29 ? 5.143 -6.738 -0.549 1.00 0.00 29 LEU A O 17
ATOM 22737 N N . THR A 1 30 ? 4.816 -8.317 -2.135 1.00 0.00 30 THR A N 17
ATOM 22738 C CA . THR A 1 30 ? 5.648 -7.654 -3.124 1.00 0.00 30 THR A CA 17
ATOM 22739 C C . THR A 1 30 ? 5.023 -6.319 -3.538 1.00 0.00 30 THR A C 17
ATOM 22740 O O . THR A 1 30 ? 3.847 -6.264 -3.895 1.00 0.00 30 THR A O 17
ATOM 22751 N N . ILE A 1 31 ? 5.838 -5.277 -3.476 1.00 0.00 31 ILE A N 17
ATOM 22752 C CA . ILE A 1 31 ? 5.381 -3.946 -3.839 1.00 0.00 31 ILE A CA 17
ATOM 22753 C C . ILE A 1 31 ? 4.384 -4.053 -4.995 1.00 0.00 31 ILE A C 17
ATOM 22754 O O . ILE A 1 31 ? 3.346 -3.393 -4.987 1.00 0.00 31 ILE A O 17
ATOM 22770 N N . ALA A 1 32 ? 4.735 -4.888 -5.962 1.00 0.00 32 ALA A N 17
ATOM 22771 C CA . ALA A 1 32 ? 3.884 -5.090 -7.122 1.00 0.00 32 ALA A CA 17
ATOM 22772 C C . ALA A 1 32 ? 2.505 -5.566 -6.662 1.00 0.00 32 ALA A C 17
ATOM 22773 O O . ALA A 1 32 ? 1.493 -4.933 -6.962 1.00 0.00 32 ALA A O 17
ATOM 22780 N N . GLU A 1 33 ? 2.508 -6.677 -5.940 1.00 0.00 33 GLU A N 17
ATOM 22781 C CA . GLU A 1 33 ? 1.270 -7.246 -5.435 1.00 0.00 33 GLU A CA 17
ATOM 22782 C C . GLU A 1 33 ? 0.522 -6.217 -4.584 1.00 0.00 33 GLU A C 17
ATOM 22783 O O . GLU A 1 33 ? -0.654 -5.946 -4.823 1.00 0.00 33 GLU A O 17
ATOM 22795 N N . PHE A 1 34 ? 1.235 -5.673 -3.609 1.00 0.00 34 PHE A N 17
ATOM 22796 C CA . PHE A 1 34 ? 0.654 -4.680 -2.721 1.00 0.00 34 PHE A CA 17
ATOM 22797 C C . PHE A 1 34 ? -0.231 -3.702 -3.497 1.00 0.00 34 PHE A C 17
ATOM 22798 O O . PHE A 1 34 ? -1.344 -3.396 -3.072 1.00 0.00 34 PHE A O 17
ATOM 22815 N N . LYS A 1 35 ? 0.297 -3.239 -4.620 1.00 0.00 35 LYS A N 17
ATOM 22816 C CA . LYS A 1 35 ? -0.430 -2.302 -5.459 1.00 0.00 35 LYS A CA 17
ATOM 22817 C C . LYS A 1 35 ? -1.729 -2.954 -5.936 1.00 0.00 35 LYS A C 17
ATOM 22818 O O . LYS A 1 35 ? -2.792 -2.336 -5.891 1.00 0.00 35 LYS A O 17
ATOM 22837 N N . CYS A 1 36 ? -1.602 -4.195 -6.383 1.00 0.00 36 CYS A N 17
ATOM 22838 C CA . CYS A 1 36 ? -2.752 -4.938 -6.869 1.00 0.00 36 CYS A CA 17
ATOM 22839 C C . CYS A 1 36 ? -3.873 -4.817 -5.835 1.00 0.00 36 CYS A C 17
ATOM 22840 O O . CYS A 1 36 ? -5.046 -4.724 -6.194 1.00 0.00 36 CYS A O 17
ATOM 22848 N N . LYS A 1 37 ? -3.473 -4.821 -4.572 1.00 0.00 37 LYS A N 17
ATOM 22849 C CA . LYS A 1 37 ? -4.430 -4.713 -3.483 1.00 0.00 37 LYS A CA 17
ATOM 22850 C C . LYS A 1 37 ? -5.024 -3.304 -3.471 1.00 0.00 37 LYS A C 17
ATOM 22851 O O . LYS A 1 37 ? -6.214 -3.130 -3.213 1.00 0.00 37 LYS A O 17
ATOM 22870 N N . LEU A 1 38 ? -4.168 -2.332 -3.753 1.00 0.00 38 LEU A N 17
ATOM 22871 C CA . LEU A 1 38 ? -4.594 -0.943 -3.777 1.00 0.00 38 LEU A CA 17
ATOM 22872 C C . LEU A 1 38 ? -5.561 -0.731 -4.943 1.00 0.00 38 LEU A C 17
ATOM 22873 O O . LEU A 1 38 ? -6.533 0.013 -4.821 1.00 0.00 38 LEU A O 17
ATOM 22889 N N . GLU A 1 39 ? -5.262 -1.400 -6.048 1.00 0.00 39 GLU A N 17
ATOM 22890 C CA . GLU A 1 39 ? -6.093 -1.294 -7.235 1.00 0.00 39 GLU A CA 17
ATOM 22891 C C . GLU A 1 39 ? -7.572 -1.251 -6.845 1.00 0.00 39 GLU A C 17
ATOM 22892 O O . GLU A 1 39 ? -8.368 -0.572 -7.492 1.00 0.00 39 GLU A O 17
ATOM 22904 N N . LEU A 1 40 ? -7.895 -1.985 -5.791 1.00 0.00 40 LEU A N 17
ATOM 22905 C CA . LEU A 1 40 ? -9.264 -2.040 -5.308 1.00 0.00 40 LEU A CA 17
ATOM 22906 C C . LEU A 1 40 ? -9.491 -0.909 -4.303 1.00 0.00 40 LEU A C 17
ATOM 22907 O O . LEU A 1 40 ? -10.534 -0.257 -4.322 1.00 0.00 40 LEU A O 17
ATOM 22923 N N . VAL A 1 41 ? -8.498 -0.711 -3.449 1.00 0.00 41 VAL A N 17
ATOM 22924 C CA . VAL A 1 41 ? -8.576 0.330 -2.438 1.00 0.00 41 VAL A CA 17
ATOM 22925 C C . VAL A 1 41 ? -8.986 1.647 -3.099 1.00 0.00 41 VAL A C 17
ATOM 22926 O O . VAL A 1 41 ? -9.793 2.397 -2.551 1.00 0.00 41 VAL A O 17
ATOM 22939 N N . VAL A 1 42 ? -8.412 1.889 -4.269 1.00 0.00 42 VAL A N 17
ATOM 22940 C CA . VAL A 1 42 ? -8.708 3.103 -5.011 1.00 0.00 42 VAL A CA 17
ATOM 22941 C C . VAL A 1 42 ? -9.649 2.770 -6.170 1.00 0.00 42 VAL A C 17
ATOM 22942 O O . VAL A 1 42 ? -10.482 3.591 -6.554 1.00 0.00 42 VAL A O 17
ATOM 22955 N N . GLY A 1 43 ? -9.486 1.565 -6.696 1.00 0.00 43 GLY A N 17
ATOM 22956 C CA . GLY A 1 43 ? -10.311 1.114 -7.804 1.00 0.00 43 GLY A CA 17
ATOM 22957 C C . GLY A 1 43 ? -9.662 1.460 -9.146 1.00 0.00 43 GLY A C 17
ATOM 22958 O O . GLY A 1 43 ? -10.319 1.417 -10.186 1.00 0.00 43 GLY A O 17
ATOM 22962 N N . SER A 1 44 ? -8.382 1.794 -9.080 1.00 0.00 44 SER A N 17
ATOM 22963 C CA . SER A 1 44 ? -7.638 2.147 -10.277 1.00 0.00 44 SER A CA 17
ATOM 22964 C C . SER A 1 44 ? -6.546 1.108 -10.539 1.00 0.00 44 SER A C 17
ATOM 22965 O O . SER A 1 44 ? -6.343 0.199 -9.736 1.00 0.00 44 SER A O 17
ATOM 22973 N N . PRO A 1 45 ? -5.852 1.282 -11.696 1.00 0.00 45 PRO A N 17
ATOM 22974 C CA . PRO A 1 45 ? -4.786 0.371 -12.074 1.00 0.00 45 PRO A CA 17
ATOM 22975 C C . PRO A 1 45 ? -3.527 0.624 -11.242 1.00 0.00 45 PRO A C 17
ATOM 22976 O O . PRO A 1 45 ? -3.159 1.773 -11.000 1.00 0.00 45 PRO A O 17
ATOM 22987 N N . ALA A 1 46 ? -2.902 -0.467 -10.826 1.00 0.00 46 ALA A N 17
ATOM 22988 C CA . ALA A 1 46 ? -1.693 -0.378 -10.025 1.00 0.00 46 ALA A CA 17
ATOM 22989 C C . ALA A 1 46 ? -0.503 -0.073 -10.938 1.00 0.00 46 ALA A C 17
ATOM 22990 O O . ALA A 1 46 ? 0.533 0.402 -10.476 1.00 0.00 46 ALA A O 17
ATOM 22997 N N . SER A 1 47 ? -0.692 -0.359 -12.218 1.00 0.00 47 SER A N 17
ATOM 22998 C CA . SER A 1 47 ? 0.352 -0.122 -13.200 1.00 0.00 47 SER A CA 17
ATOM 22999 C C . SER A 1 47 ? 0.346 1.348 -13.626 1.00 0.00 47 SER A C 17
ATOM 23000 O O . SER A 1 47 ? 1.085 1.740 -14.527 1.00 0.00 47 SER A O 17
ATOM 23008 N N . CYS A 1 48 ? -0.497 2.121 -12.957 1.00 0.00 48 CYS A N 17
ATOM 23009 C CA . CYS A 1 48 ? -0.609 3.538 -13.255 1.00 0.00 48 CYS A CA 17
ATOM 23010 C C . CYS A 1 48 ? -0.343 4.322 -11.969 1.00 0.00 48 CYS A C 17
ATOM 23011 O O . CYS A 1 48 ? 0.569 5.147 -11.917 1.00 0.00 48 CYS A O 17
ATOM 23019 N N . MET A 1 49 ? -1.155 4.038 -10.961 1.00 0.00 49 MET A N 17
ATOM 23020 C CA . MET A 1 49 ? -1.018 4.706 -9.678 1.00 0.00 49 MET A CA 17
ATOM 23021 C C . MET A 1 49 ? 0.401 4.552 -9.128 1.00 0.00 49 MET A C 17
ATOM 23022 O O . MET A 1 49 ? 1.066 3.550 -9.388 1.00 0.00 49 MET A O 17
ATOM 23036 N N . GLU A 1 50 ? 0.823 5.560 -8.379 1.00 0.00 50 GLU A N 17
ATOM 23037 C CA . GLU A 1 50 ? 2.152 5.549 -7.790 1.00 0.00 50 GLU A CA 17
ATOM 23038 C C . GLU A 1 50 ? 2.060 5.336 -6.278 1.00 0.00 50 GLU A C 17
ATOM 23039 O O . GLU A 1 50 ? 1.029 5.617 -5.669 1.00 0.00 50 GLU A O 17
ATOM 23051 N N . LEU A 1 51 ? 3.153 4.843 -5.714 1.00 0.00 51 LEU A N 17
ATOM 23052 C CA . LEU A 1 51 ? 3.210 4.590 -4.285 1.00 0.00 51 LEU A CA 17
ATOM 23053 C C . LEU A 1 51 ? 4.107 5.636 -3.621 1.00 0.00 51 LEU A C 17
ATOM 23054 O O . LEU A 1 51 ? 4.951 6.242 -4.278 1.00 0.00 51 LEU A O 17
ATOM 23070 N N . GLU A 1 52 ? 3.892 5.817 -2.326 1.00 0.00 52 GLU A N 17
ATOM 23071 C CA . GLU A 1 52 ? 4.670 6.780 -1.565 1.00 0.00 52 GLU A CA 17
ATOM 23072 C C . GLU A 1 52 ? 4.735 6.366 -0.094 1.00 0.00 52 GLU A C 17
ATOM 23073 O O . GLU A 1 52 ? 3.736 5.931 0.477 1.00 0.00 52 GLU A O 17
ATOM 23085 N N . LEU A 1 53 ? 5.920 6.518 0.479 1.00 0.00 53 LEU A N 17
ATOM 23086 C CA . LEU A 1 53 ? 6.128 6.166 1.873 1.00 0.00 53 LEU A CA 17
ATOM 23087 C C . LEU A 1 53 ? 6.389 7.438 2.683 1.00 0.00 53 LEU A C 17
ATOM 23088 O O . LEU A 1 53 ? 7.427 8.078 2.523 1.00 0.00 53 LEU A O 17
ATOM 23104 N N . TYR A 1 54 ? 5.428 7.766 3.534 1.00 0.00 54 TYR A N 17
ATOM 23105 C CA . TYR A 1 54 ? 5.540 8.951 4.368 1.00 0.00 54 TYR A CA 17
ATOM 23106 C C . TYR A 1 54 ? 5.836 8.571 5.821 1.00 0.00 54 TYR A C 17
ATOM 23107 O O . TYR A 1 54 ? 5.342 7.559 6.315 1.00 0.00 54 TYR A O 17
ATOM 23125 N N . GLY A 1 55 ? 6.640 9.405 6.464 1.00 0.00 55 GLY A N 17
ATOM 23126 C CA . GLY A 1 55 ? 7.007 9.170 7.850 1.00 0.00 55 GLY A CA 17
ATOM 23127 C C . GLY A 1 55 ? 5.820 9.422 8.783 1.00 0.00 55 GLY A C 17
ATOM 23128 O O . GLY A 1 55 ? 4.765 8.808 8.630 1.00 0.00 55 GLY A O 17
ATOM 23132 N N . ALA A 1 56 ? 6.032 10.326 9.727 1.00 0.00 56 ALA A N 17
ATOM 23133 C CA . ALA A 1 56 ? 4.993 10.667 10.684 1.00 0.00 56 ALA A CA 17
ATOM 23134 C C . ALA A 1 56 ? 4.312 11.966 10.249 1.00 0.00 56 ALA A C 17
ATOM 23135 O O . ALA A 1 56 ? 3.157 11.953 9.826 1.00 0.00 56 ALA A O 17
ATOM 23142 N N . ASP A 1 57 ? 5.055 13.055 10.368 1.00 0.00 57 ASP A N 17
ATOM 23143 C CA . ASP A 1 57 ? 4.537 14.360 9.992 1.00 0.00 57 ASP A CA 17
ATOM 23144 C C . ASP A 1 57 ? 4.480 14.461 8.467 1.00 0.00 57 ASP A C 17
ATOM 23145 O O . ASP A 1 57 ? 5.090 15.353 7.877 1.00 0.00 57 ASP A O 17
ATOM 23154 N N . ASP A 1 58 ? 3.743 13.536 7.871 1.00 0.00 58 ASP A N 17
ATOM 23155 C CA . ASP A 1 58 ? 3.599 13.509 6.426 1.00 0.00 58 ASP A CA 17
ATOM 23156 C C . ASP A 1 58 ? 4.935 13.878 5.777 1.00 0.00 58 ASP A C 17
ATOM 23157 O O . ASP A 1 58 ? 5.004 14.808 4.976 1.00 0.00 58 ASP A O 17
ATOM 23166 N N . LYS A 1 59 ? 5.963 13.129 6.149 1.00 0.00 59 LYS A N 17
ATOM 23167 C CA . LYS A 1 59 ? 7.293 13.365 5.613 1.00 0.00 59 LYS A CA 17
ATOM 23168 C C . LYS A 1 59 ? 7.661 12.230 4.655 1.00 0.00 59 LYS A C 17
ATOM 23169 O O . LYS A 1 59 ? 7.838 11.089 5.078 1.00 0.00 59 LYS A O 17
ATOM 23188 N N . PHE A 1 60 ? 7.766 12.584 3.383 1.00 0.00 60 PHE A N 17
ATOM 23189 C CA . PHE A 1 60 ? 8.110 11.609 2.361 1.00 0.00 60 PHE A CA 17
ATOM 23190 C C . PHE A 1 60 ? 9.464 10.960 2.657 1.00 0.00 60 PHE A C 17
ATOM 23191 O O . PHE A 1 60 ? 10.420 11.646 3.014 1.00 0.00 60 PHE A O 17
ATOM 23208 N N . TYR A 1 61 ? 9.501 9.645 2.497 1.00 0.00 61 TYR A N 17
ATOM 23209 C CA . TYR A 1 61 ? 10.722 8.896 2.741 1.00 0.00 61 TYR A CA 17
ATOM 23210 C C . TYR A 1 61 ? 11.296 8.342 1.436 1.00 0.00 61 TYR A C 17
ATOM 23211 O O . TYR A 1 61 ? 12.329 8.811 0.960 1.00 0.00 61 TYR A O 17
ATOM 23229 N N . SER A 1 62 ? 10.602 7.352 0.894 1.00 0.00 62 SER A N 17
ATOM 23230 C CA . SER A 1 62 ? 11.030 6.729 -0.347 1.00 0.00 62 SER A CA 17
ATOM 23231 C C . SER A 1 62 ? 9.812 6.386 -1.207 1.00 0.00 62 SER A C 17
ATOM 23232 O O . SER A 1 62 ? 8.674 6.594 -0.790 1.00 0.00 62 SER A O 17
ATOM 23240 N N . LYS A 1 63 ? 10.093 5.865 -2.392 1.00 0.00 63 LYS A N 17
ATOM 23241 C CA . LYS A 1 63 ? 9.035 5.490 -3.315 1.00 0.00 63 LYS A CA 17
ATOM 23242 C C . LYS A 1 63 ? 8.975 3.965 -3.422 1.00 0.00 63 LYS A C 17
ATOM 23243 O O . LYS A 1 63 ? 9.994 3.313 -3.644 1.00 0.00 63 LYS A O 17
ATOM 23262 N N . LEU A 1 64 ? 7.769 3.440 -3.260 1.00 0.00 64 LEU A N 17
ATOM 23263 C CA . LEU A 1 64 ? 7.562 2.004 -3.336 1.00 0.00 64 LEU A CA 17
ATOM 23264 C C . LEU A 1 64 ? 7.435 1.588 -4.803 1.00 0.00 64 LEU A C 17
ATOM 23265 O O . LEU A 1 64 ? 6.401 1.065 -5.216 1.00 0.00 64 LEU A O 17
ATOM 23281 N N . ASP A 1 65 ? 8.501 1.835 -5.549 1.00 0.00 65 ASP A N 17
ATOM 23282 C CA . ASP A 1 65 ? 8.521 1.493 -6.961 1.00 0.00 65 ASP A CA 17
ATOM 23283 C C . ASP A 1 65 ? 9.048 0.066 -7.128 1.00 0.00 65 ASP A C 17
ATOM 23284 O O . ASP A 1 65 ? 8.428 -0.752 -7.805 1.00 0.00 65 ASP A O 17
ATOM 23293 N N . GLN A 1 66 ? 10.186 -0.188 -6.499 1.00 0.00 66 GLN A N 17
ATOM 23294 C CA . GLN A 1 66 ? 10.803 -1.501 -6.570 1.00 0.00 66 GLN A CA 17
ATOM 23295 C C . GLN A 1 66 ? 9.738 -2.594 -6.456 1.00 0.00 66 GLN A C 17
ATOM 23296 O O . GLN A 1 66 ? 9.185 -2.818 -5.380 1.00 0.00 66 GLN A O 17
ATOM 23310 N N . GLU A 1 67 ? 9.483 -3.247 -7.581 1.00 0.00 67 GLU A N 17
ATOM 23311 C CA . GLU A 1 67 ? 8.495 -4.311 -7.620 1.00 0.00 67 GLU A CA 17
ATOM 23312 C C . GLU A 1 67 ? 9.058 -5.583 -6.982 1.00 0.00 67 GLU A C 17
ATOM 23313 O O . GLU A 1 67 ? 8.306 -6.404 -6.459 1.00 0.00 67 GLU A O 17
ATOM 23325 N N . ASP A 1 68 ? 10.375 -5.705 -7.046 1.00 0.00 68 ASP A N 17
ATOM 23326 C CA . ASP A 1 68 ? 11.048 -6.863 -6.480 1.00 0.00 68 ASP A CA 17
ATOM 23327 C C . ASP A 1 68 ? 11.282 -6.631 -4.986 1.00 0.00 68 ASP A C 17
ATOM 23328 O O . ASP A 1 68 ? 11.938 -7.435 -4.326 1.00 0.00 68 ASP A O 17
ATOM 23337 N N . ALA A 1 69 ? 10.733 -5.529 -4.497 1.00 0.00 69 ALA A N 17
ATOM 23338 C CA . ALA A 1 69 ? 10.874 -5.182 -3.094 1.00 0.00 69 ALA A CA 17
ATOM 23339 C C . ALA A 1 69 ? 9.668 -5.713 -2.317 1.00 0.00 69 ALA A C 17
ATOM 23340 O O . ALA A 1 69 ? 8.668 -6.111 -2.914 1.00 0.00 69 ALA A O 17
ATOM 23347 N N . LEU A 1 70 ? 9.801 -5.702 -0.999 1.00 0.00 70 LEU A N 17
ATOM 23348 C CA . LEU A 1 70 ? 8.733 -6.177 -0.135 1.00 0.00 70 LEU A CA 17
ATOM 23349 C C . LEU A 1 70 ? 8.451 -5.130 0.943 1.00 0.00 70 LEU A C 17
ATOM 23350 O O . LEU A 1 70 ? 9.341 -4.371 1.324 1.00 0.00 70 LEU A O 17
ATOM 23366 N N . LEU A 1 71 ? 7.209 -5.122 1.405 1.00 0.00 71 LEU A N 17
ATOM 23367 C CA . LEU A 1 71 ? 6.799 -4.180 2.432 1.00 0.00 71 LEU A CA 17
ATOM 23368 C C . LEU A 1 71 ? 7.565 -4.473 3.723 1.00 0.00 71 LEU A C 17
ATOM 23369 O O . LEU A 1 71 ? 7.327 -5.490 4.373 1.00 0.00 71 LEU A O 17
ATOM 23385 N N . GLY A 1 72 ? 8.470 -3.565 4.056 1.00 0.00 72 GLY A N 17
ATOM 23386 C CA . GLY A 1 72 ? 9.273 -3.713 5.258 1.00 0.00 72 GLY A CA 17
ATOM 23387 C C . GLY A 1 72 ? 10.702 -3.220 5.027 1.00 0.00 72 GLY A C 17
ATOM 2338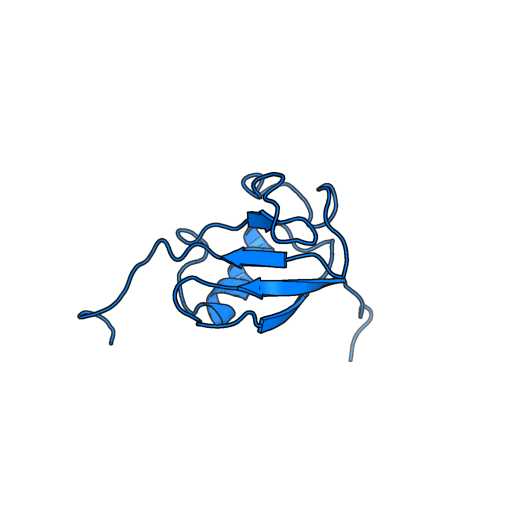8 O O . GLY A 1 72 ? 11.183 -2.342 5.742 1.00 0.00 72 GLY A O 17
ATOM 23392 N N . SER A 1 73 ? 11.342 -3.806 4.026 1.00 0.00 73 SER A N 17
ATOM 23393 C CA . SER A 1 73 ? 12.707 -3.437 3.692 1.00 0.00 73 SER A CA 17
ATOM 23394 C C . SER A 1 73 ? 12.852 -1.914 3.689 1.00 0.00 73 SER A C 17
ATOM 23395 O O . SER A 1 73 ? 13.944 -1.390 3.900 1.00 0.00 73 SER A O 17
ATOM 23403 N N . TYR A 1 74 ? 11.733 -1.245 3.448 1.00 0.00 74 TYR A N 17
ATOM 23404 C CA . TYR A 1 74 ? 11.721 0.207 3.415 1.00 0.00 74 TYR A CA 17
ATOM 23405 C C . TYR A 1 74 ? 11.527 0.786 4.818 1.00 0.00 74 TYR A C 17
ATOM 23406 O O . TYR A 1 74 ? 11.214 0.056 5.757 1.00 0.00 74 TYR A O 17
ATOM 23424 N N . PRO A 1 75 ? 11.727 2.127 4.919 1.00 0.00 75 PRO A N 17
ATOM 23425 C CA . PRO A 1 75 ? 11.578 2.812 6.191 1.00 0.00 75 PRO A CA 17
ATOM 23426 C C . PRO A 1 75 ? 10.101 2.970 6.559 1.00 0.00 75 PRO A C 17
ATOM 23427 O O . PRO A 1 75 ? 9.634 4.081 6.806 1.00 0.00 75 PRO A O 17
ATOM 23438 N N . VAL A 1 76 ? 9.407 1.841 6.584 1.00 0.00 76 VAL A N 17
ATOM 23439 C CA . VAL A 1 76 ? 7.993 1.840 6.918 1.00 0.00 76 VAL A CA 17
ATOM 23440 C C . VAL A 1 76 ? 7.804 1.251 8.317 1.00 0.00 76 VAL A C 17
ATOM 23441 O O . VAL A 1 76 ? 8.749 0.733 8.909 1.00 0.00 76 VAL A O 17
ATOM 23454 N N . ASP A 1 77 ? 6.576 1.352 8.806 1.00 0.00 77 ASP A N 17
ATOM 23455 C CA . ASP A 1 77 ? 6.251 0.836 10.125 1.00 0.00 77 ASP A CA 17
ATOM 23456 C C . ASP A 1 77 ? 4.748 0.979 10.368 1.00 0.00 77 ASP A C 17
ATOM 23457 O O . ASP A 1 77 ? 4.134 1.949 9.926 1.00 0.00 77 ASP A O 17
ATOM 23466 N N . ASP A 1 78 ? 4.198 0.000 11.070 1.00 0.00 78 ASP A N 17
ATOM 23467 C CA . ASP A 1 78 ? 2.778 0.005 11.377 1.00 0.00 78 ASP A CA 17
ATOM 23468 C C . ASP A 1 78 ? 2.352 1.419 11.775 1.00 0.00 78 ASP A C 17
ATOM 23469 O O . ASP A 1 78 ? 2.742 1.915 12.831 1.00 0.00 78 ASP A O 17
ATOM 23478 N N . GLY A 1 79 ? 1.557 2.030 10.908 1.00 0.00 79 GLY A N 17
ATOM 23479 C CA . GLY A 1 79 ? 1.073 3.377 11.156 1.00 0.00 79 GLY A CA 17
ATOM 23480 C C . GLY A 1 79 ? 1.532 4.335 10.055 1.00 0.00 79 GLY A C 17
ATOM 23481 O O . GLY A 1 79 ? 1.131 5.498 10.032 1.00 0.00 79 GLY A O 17
ATOM 23485 N N . CYS A 1 80 ? 2.367 3.812 9.170 1.00 0.00 80 CYS A N 17
ATOM 23486 C CA . CYS A 1 80 ? 2.885 4.606 8.069 1.00 0.00 80 CYS A CA 17
ATOM 23487 C C . CYS A 1 80 ? 1.700 5.177 7.289 1.00 0.00 80 CYS A C 17
ATOM 23488 O O . CYS A 1 80 ? 0.561 5.117 7.750 1.00 0.00 80 CYS A O 17
ATOM 23496 N N . ARG A 1 81 ? 2.007 5.718 6.119 1.00 0.00 81 ARG A N 17
ATOM 23497 C CA . ARG A 1 81 ? 0.981 6.299 5.270 1.00 0.00 81 ARG A CA 17
ATOM 23498 C C . ARG A 1 81 ? 1.362 6.147 3.796 1.00 0.00 81 ARG A C 17
ATOM 23499 O O . ARG A 1 81 ? 2.312 6.774 3.329 1.00 0.00 81 ARG A O 17
ATOM 23520 N N . ILE A 1 82 ? 0.602 5.310 3.105 1.00 0.00 82 ILE A N 17
ATOM 23521 C CA . ILE A 1 82 ? 0.848 5.067 1.694 1.00 0.00 82 ILE A CA 17
ATOM 23522 C C . ILE A 1 82 ? -0.124 5.904 0.860 1.00 0.00 82 ILE A C 17
ATOM 23523 O O . ILE A 1 82 ? -1.336 5.706 0.929 1.00 0.00 82 ILE A O 17
ATOM 23539 N N . HIS A 1 83 ? 0.444 6.821 0.090 1.00 0.00 83 HIS A N 17
ATOM 23540 C CA . HIS A 1 83 ? -0.358 7.688 -0.757 1.00 0.00 83 HIS A CA 17
ATOM 23541 C C . HIS A 1 83 ? -0.402 7.121 -2.177 1.00 0.00 83 HIS A C 17
ATOM 23542 O O . HIS A 1 83 ? 0.636 6.794 -2.751 1.00 0.00 83 HIS A O 17
ATOM 23556 N N . VAL A 1 84 ? -1.613 7.021 -2.703 1.00 0.00 84 VAL A N 17
ATOM 23557 C CA . VAL A 1 84 ? -1.806 6.499 -4.045 1.00 0.00 84 VAL A CA 17
ATOM 23558 C C . VAL A 1 84 ? -2.045 7.662 -5.011 1.00 0.00 84 VAL A C 17
ATOM 23559 O O . VAL A 1 84 ? -3.071 8.336 -4.933 1.00 0.00 84 VAL A O 17
ATOM 23572 N N . ILE A 1 85 ? -1.082 7.861 -5.898 1.00 0.00 85 ILE A N 17
ATOM 23573 C CA . ILE A 1 85 ? -1.175 8.930 -6.877 1.00 0.00 85 ILE A CA 17
ATOM 23574 C C . ILE A 1 85 ? -2.029 8.463 -8.057 1.00 0.00 85 ILE A C 17
ATOM 23575 O O . ILE A 1 85 ? -1.562 7.702 -8.903 1.00 0.00 85 ILE A O 17
ATOM 23591 N N . ASP A 1 86 ? -3.266 8.937 -8.076 1.00 0.00 86 ASP A N 17
ATOM 23592 C CA . ASP A 1 86 ? -4.190 8.577 -9.138 1.00 0.00 86 ASP A CA 17
ATOM 23593 C C . ASP A 1 86 ? -3.553 8.898 -10.492 1.00 0.00 86 ASP A C 17
ATOM 23594 O O . ASP A 1 86 ? -3.712 10.002 -11.010 1.00 0.00 86 ASP A O 17
ATOM 23603 N N . HIS A 1 87 ? -2.846 7.913 -11.026 1.00 0.00 87 HIS A N 17
ATOM 23604 C CA . HIS A 1 87 ? -2.185 8.077 -12.310 1.00 0.00 87 HIS A CA 17
ATOM 23605 C C . HIS A 1 87 ? -3.007 7.388 -13.401 1.00 0.00 87 HIS A C 17
ATOM 23606 O O . HIS A 1 87 ? -2.481 7.057 -14.463 1.00 0.00 87 HIS A O 17
ATOM 23620 N N . SER A 1 88 ? -4.283 7.193 -13.103 1.00 0.00 88 SER A N 17
ATOM 23621 C CA . SER A 1 88 ? -5.182 6.550 -14.046 1.00 0.00 88 SER A CA 17
ATOM 23622 C C . SER A 1 88 ? -5.753 7.587 -15.015 1.00 0.00 88 SER A C 17
ATOM 23623 O O . SER A 1 88 ? -6.962 7.811 -15.049 1.00 0.00 88 SER A O 17
ATOM 23631 N N . GLY A 1 89 ? -4.856 8.193 -15.779 1.00 0.00 89 GLY A N 17
ATOM 23632 C CA . GLY A 1 89 ? -5.256 9.201 -16.746 1.00 0.00 89 GLY A CA 17
ATOM 23633 C C . GLY A 1 89 ? -5.703 8.555 -18.059 1.00 0.00 89 GLY A C 17
ATOM 23634 O O . GLY A 1 89 ? -4.936 8.494 -19.018 1.00 0.00 89 GLY A O 17
ATOM 23638 N N . SER A 1 90 ? -6.943 8.087 -18.058 1.00 0.00 90 SER A N 17
ATOM 23639 C CA . SER A 1 90 ? -7.502 7.448 -19.237 1.00 0.00 90 SER A CA 17
ATOM 23640 C C . SER A 1 90 ? -6.713 6.180 -19.568 1.00 0.00 90 SER A C 17
ATOM 23641 O O . SER A 1 90 ? -5.519 6.245 -19.858 1.00 0.00 90 SER A O 17
ATOM 23649 N N . GLY A 1 91 ? -7.411 5.055 -19.514 1.00 0.00 91 GLY A N 17
ATOM 23650 C CA . GLY A 1 91 ? -6.791 3.774 -19.805 1.00 0.00 91 GLY A CA 17
ATOM 23651 C C . GLY A 1 91 ? -7.807 2.794 -20.395 1.00 0.00 91 GLY A C 17
ATOM 23652 O O . GLY A 1 91 ? -8.735 2.368 -19.709 1.00 0.00 91 GLY A O 17
ATOM 23656 N N . PRO A 1 92 ? -7.591 2.456 -21.695 1.00 0.00 92 PRO A N 17
ATOM 23657 C CA . PRO A 1 92 ? -8.477 1.534 -22.385 1.00 0.00 92 PRO A CA 17
ATOM 23658 C C . PRO A 1 92 ? -8.229 0.094 -21.934 1.00 0.00 92 PRO A C 17
ATOM 23659 O O . PRO A 1 92 ? -7.271 -0.178 -21.212 1.00 0.00 92 PRO A O 17
ATOM 23670 N N . SER A 1 93 ? -9.110 -0.791 -22.377 1.00 0.00 93 SER A N 17
ATOM 23671 C CA . SER A 1 93 ? -8.999 -2.197 -22.028 1.00 0.00 93 SER A CA 17
ATOM 23672 C C . SER A 1 93 ? -9.710 -3.055 -23.076 1.00 0.00 93 SER A C 17
ATOM 23673 O O . SER A 1 93 ? -10.618 -2.581 -23.759 1.00 0.00 93 SER A O 17
ATOM 23681 N N . SER A 1 94 ? -9.272 -4.302 -23.171 1.00 0.00 94 SER A N 17
ATOM 23682 C CA . SER A 1 94 ? -9.856 -5.230 -24.125 1.00 0.00 94 SER A CA 17
ATOM 23683 C C . SER A 1 94 ? -10.225 -6.538 -23.422 1.00 0.00 94 SER A C 17
ATOM 23684 O O . SER A 1 94 ? -9.750 -6.811 -22.321 1.00 0.00 94 SER A O 17
ATOM 23692 N N . GLY A 1 95 ? -11.070 -7.312 -24.089 1.00 0.00 95 GLY A N 17
ATOM 23693 C CA . GLY A 1 95 ? -11.509 -8.585 -23.542 1.00 0.00 95 GLY A CA 17
ATOM 23694 C C . GLY A 1 95 ? -10.339 -9.342 -22.910 1.00 0.00 95 GLY A C 17
ATOM 23695 O O . GLY A 1 95 ? -9.195 -9.191 -23.335 1.00 0.00 95 GLY A O 17
ATOM 23699 N N . GLY A 1 1 ? -5.966 -21.126 12.049 1.00 0.00 1 GLY A N 18
ATOM 23700 C CA . GLY A 1 1 ? -6.153 -19.687 11.986 1.00 0.00 1 GLY A CA 18
ATOM 23701 C C . GLY A 1 1 ? -7.578 -19.301 12.386 1.00 0.00 1 GLY A C 18
ATOM 23702 O O . GLY A 1 1 ? -8.269 -20.069 13.053 1.00 0.00 1 GLY A O 18
ATOM 23706 N N . SER A 1 2 ? -7.976 -18.110 11.962 1.00 0.00 2 SER A N 18
ATOM 23707 C CA . SER A 1 2 ? -9.307 -17.613 12.268 1.00 0.00 2 SER A CA 18
ATOM 23708 C C . SER A 1 2 ? -9.616 -16.384 11.410 1.00 0.00 2 SER A C 18
ATOM 23709 O O . SER A 1 2 ? -10.595 -16.373 10.665 1.00 0.00 2 SER A O 18
ATOM 23717 N N . SER A 1 3 ? -8.763 -15.379 11.544 1.00 0.00 3 SER A N 18
ATOM 23718 C CA . SER A 1 3 ? -8.933 -14.148 10.791 1.00 0.00 3 SER A CA 18
ATOM 23719 C C . SER A 1 3 ? -7.945 -14.108 9.624 1.00 0.00 3 SER A C 18
ATOM 23720 O O . SER A 1 3 ? -8.350 -14.043 8.464 1.00 0.00 3 SER A O 18
ATOM 23728 N N . GLY A 1 4 ? -6.667 -14.149 9.971 1.00 0.00 4 GLY A N 18
ATOM 23729 C CA . GLY A 1 4 ? -5.617 -14.118 8.966 1.00 0.00 4 GLY A CA 18
ATOM 23730 C C . GLY A 1 4 ? -4.333 -14.761 9.495 1.00 0.00 4 GLY A C 18
ATOM 23731 O O . GLY A 1 4 ? -4.244 -15.983 9.602 1.00 0.00 4 GLY A O 18
ATOM 23735 N N . SER A 1 5 ? -3.370 -13.908 9.813 1.00 0.00 5 SER A N 18
ATOM 23736 C CA . SER A 1 5 ? -2.095 -14.377 10.328 1.00 0.00 5 SER A CA 18
ATOM 23737 C C . SER A 1 5 ? -1.323 -13.213 10.953 1.00 0.00 5 SER A C 18
ATOM 23738 O O . SER A 1 5 ? -1.130 -13.173 12.168 1.00 0.00 5 SER A O 18
ATOM 23746 N N . SER A 1 6 ? -0.903 -12.295 10.096 1.00 0.00 6 SER A N 18
ATOM 23747 C CA . SER A 1 6 ? -0.156 -11.134 10.549 1.00 0.00 6 SER A CA 18
ATOM 23748 C C . SER A 1 6 ? 0.046 -10.156 9.390 1.00 0.00 6 SER A C 18
ATOM 23749 O O . SER A 1 6 ? -0.240 -10.484 8.239 1.00 0.00 6 SER A O 18
ATOM 23757 N N . GLY A 1 7 ? 0.538 -8.974 9.733 1.00 0.00 7 GLY A N 18
ATOM 23758 C CA . GLY A 1 7 ? 0.781 -7.947 8.735 1.00 0.00 7 GLY A CA 18
ATOM 23759 C C . GLY A 1 7 ? 1.168 -6.622 9.395 1.00 0.00 7 GLY A C 18
ATOM 23760 O O . GLY A 1 7 ? 1.662 -6.606 10.521 1.00 0.00 7 GLY A O 18
ATOM 23764 N N . VAL A 1 8 ? 0.928 -5.542 8.666 1.00 0.00 8 VAL A N 18
ATOM 23765 C CA . VAL A 1 8 ? 1.244 -4.215 9.167 1.00 0.00 8 VAL A CA 18
ATOM 23766 C C . VAL A 1 8 ? 0.141 -3.241 8.750 1.00 0.00 8 VAL A C 18
ATOM 23767 O O . VAL A 1 8 ? -0.224 -3.175 7.577 1.00 0.00 8 VAL A O 18
ATOM 23780 N N . MET A 1 9 ? -0.360 -2.508 9.734 1.00 0.00 9 MET A N 18
ATOM 23781 C CA . MET A 1 9 ? -1.415 -1.540 9.484 1.00 0.00 9 MET A CA 18
ATOM 23782 C C . MET A 1 9 ? -0.839 -0.229 8.946 1.00 0.00 9 MET A C 18
ATOM 23783 O O . MET A 1 9 ? -0.107 0.466 9.648 1.00 0.00 9 MET A O 18
ATOM 23797 N N . VAL A 1 10 ? -1.192 0.070 7.704 1.00 0.00 10 VAL A N 18
ATOM 23798 C CA . VAL A 1 10 ? -0.720 1.286 7.064 1.00 0.00 10 VAL A CA 18
ATOM 23799 C C . VAL A 1 10 ? -1.921 2.122 6.617 1.00 0.00 10 VAL A C 18
ATOM 23800 O O . VAL A 1 10 ? -2.992 1.581 6.347 1.00 0.00 10 VAL A O 18
ATOM 23813 N N . PHE A 1 11 ? -1.702 3.427 6.554 1.00 0.00 11 PHE A N 18
ATOM 23814 C CA . PHE A 1 11 ? -2.753 4.343 6.144 1.00 0.00 11 PHE A CA 18
ATOM 23815 C C . PHE A 1 11 ? -2.709 4.589 4.635 1.00 0.00 11 PHE A C 18
ATOM 23816 O O . PHE A 1 11 ? -1.868 5.346 4.151 1.00 0.00 11 PHE A O 18
ATOM 23833 N N . ILE A 1 12 ? -3.624 3.937 3.934 1.00 0.00 12 ILE A N 18
ATOM 23834 C CA . ILE A 1 12 ? -3.699 4.076 2.489 1.00 0.00 12 ILE A CA 18
ATOM 23835 C C . ILE A 1 12 ? -4.530 5.313 2.143 1.00 0.00 12 ILE A C 18
ATOM 23836 O O . ILE A 1 12 ? -5.629 5.494 2.666 1.00 0.00 12 ILE A O 18
ATOM 23852 N N . SER A 1 13 ? -3.974 6.133 1.263 1.00 0.00 13 SER A N 18
ATOM 23853 C CA . SER A 1 13 ? -4.650 7.348 0.841 1.00 0.00 13 SER A CA 18
ATOM 23854 C C . SER A 1 13 ? -4.629 7.455 -0.685 1.00 0.00 13 SER A C 18
ATOM 23855 O O . SER A 1 13 ? -4.024 6.624 -1.361 1.00 0.00 13 SER A O 18
ATOM 23863 N N . SER A 1 14 ? -5.297 8.485 -1.183 1.00 0.00 14 SER A N 18
ATOM 23864 C CA . SER A 1 14 ? -5.363 8.712 -2.617 1.00 0.00 14 SER A CA 18
ATOM 23865 C C . SER A 1 14 ? -5.978 10.083 -2.902 1.00 0.00 14 SER A C 18
ATOM 23866 O O . SER A 1 14 ? -6.827 10.556 -2.148 1.00 0.00 14 SER A O 18
ATOM 23874 N N . SER A 1 15 ? -5.527 10.683 -3.994 1.00 0.00 15 SER A N 18
ATOM 23875 C CA . SER A 1 15 ? -6.023 11.991 -4.388 1.00 0.00 15 SER A CA 18
ATOM 23876 C C . SER A 1 15 ? -7.512 11.904 -4.731 1.00 0.00 15 SER A C 18
ATOM 23877 O O . SER A 1 15 ? -8.219 12.910 -4.698 1.00 0.00 15 SER A O 18
ATOM 23885 N N . LEU A 1 16 ? -7.943 10.693 -5.051 1.00 0.00 16 LEU A N 18
ATOM 23886 C CA . LEU A 1 16 ? -9.335 10.462 -5.399 1.00 0.00 16 LEU A CA 18
ATOM 23887 C C . LEU A 1 16 ? -10.209 10.688 -4.164 1.00 0.00 16 LEU A C 18
ATOM 23888 O O . LEU A 1 16 ? -11.199 11.416 -4.224 1.00 0.00 16 LEU A O 18
ATOM 23904 N N . ASN A 1 17 ? -9.811 10.051 -3.072 1.00 0.00 17 ASN A N 18
ATOM 23905 C CA . ASN A 1 17 ? -10.546 10.173 -1.825 1.00 0.00 17 ASN A CA 18
ATOM 23906 C C . ASN A 1 17 ? -10.208 11.512 -1.167 1.00 0.00 17 ASN A C 18
ATOM 23907 O O . ASN A 1 17 ? -9.255 12.180 -1.566 1.00 0.00 17 ASN A O 18
ATOM 23918 N N . SER A 1 18 ? -11.007 11.865 -0.171 1.00 0.00 18 SER A N 18
ATOM 23919 C CA . SER A 1 18 ? -10.804 13.112 0.545 1.00 0.00 18 SER A CA 18
ATOM 23920 C C . SER A 1 18 ? -9.910 12.876 1.764 1.00 0.00 18 SER A C 18
ATOM 23921 O O . SER A 1 18 ? -9.023 13.679 2.053 1.00 0.00 18 SER A O 18
ATOM 23929 N N . PHE A 1 19 ? -10.174 11.772 2.447 1.00 0.00 19 PHE A N 18
ATOM 23930 C CA . PHE A 1 19 ? -9.404 11.420 3.628 1.00 0.00 19 PHE A CA 18
ATOM 23931 C C . PHE A 1 19 ? -8.566 10.164 3.382 1.00 0.00 19 PHE A C 18
ATOM 23932 O O . PHE A 1 19 ? -8.404 9.735 2.241 1.00 0.00 19 PHE A O 18
ATOM 23949 N N . ARG A 1 20 ? -8.056 9.609 4.472 1.00 0.00 20 ARG A N 18
ATOM 23950 C CA . ARG A 1 20 ? -7.240 8.410 4.390 1.00 0.00 20 ARG A CA 18
ATOM 23951 C C . ARG A 1 20 ? -8.072 7.175 4.739 1.00 0.00 20 ARG A C 18
ATOM 23952 O O . ARG A 1 20 ? -9.118 7.287 5.378 1.00 0.00 20 ARG A O 18
ATOM 23973 N N . SER A 1 21 ? -7.578 6.025 4.305 1.00 0.00 21 SER A N 18
ATOM 23974 C CA . SER A 1 21 ? -8.263 4.770 4.564 1.00 0.00 21 SER A CA 18
ATOM 23975 C C . SER A 1 21 ? -7.448 3.921 5.542 1.00 0.00 21 SER A C 18
ATOM 23976 O O . SER A 1 21 ? -6.294 4.235 5.829 1.00 0.00 21 SER A O 18
ATOM 23984 N N . GLU A 1 22 ? -8.081 2.862 6.025 1.00 0.00 22 GLU A N 18
ATOM 23985 C CA . GLU A 1 22 ? -7.429 1.965 6.964 1.00 0.00 22 GLU A CA 18
ATOM 23986 C C . GLU A 1 22 ? -7.420 0.537 6.415 1.00 0.00 22 GLU A C 18
ATOM 23987 O O . GLU A 1 22 ? -8.413 -0.181 6.527 1.00 0.00 22 GLU A O 18
ATOM 23999 N N . LYS A 1 23 ? -6.289 0.167 5.834 1.00 0.00 23 LYS A N 18
ATOM 24000 C CA . LYS A 1 23 ? -6.138 -1.163 5.267 1.00 0.00 23 LYS A CA 18
ATOM 24001 C C . LYS A 1 23 ? -4.948 -1.862 5.927 1.00 0.00 23 LYS A C 18
ATOM 24002 O O . LYS A 1 23 ? -4.221 -1.251 6.710 1.00 0.00 23 LYS A O 18
ATOM 24021 N N . ARG A 1 24 ? -4.786 -3.132 5.588 1.00 0.00 24 ARG A N 18
ATOM 24022 C CA . ARG A 1 24 ? -3.697 -3.921 6.138 1.00 0.00 24 ARG A CA 18
ATOM 24023 C C . ARG A 1 24 ? -3.068 -4.791 5.048 1.00 0.00 24 ARG A C 18
ATOM 24024 O O . ARG A 1 24 ? -3.756 -5.235 4.130 1.00 0.00 24 ARG A O 18
ATOM 24045 N N . TYR A 1 25 ? -1.769 -5.009 5.185 1.00 0.00 25 TYR A N 18
ATOM 24046 C CA . TYR A 1 25 ? -1.040 -5.819 4.224 1.00 0.00 25 TYR A CA 18
ATOM 24047 C C . TYR A 1 25 ? 0.188 -6.464 4.869 1.00 0.00 25 TYR A C 18
ATOM 24048 O O . TYR A 1 25 ? 0.849 -5.851 5.705 1.00 0.00 25 TYR A O 18
ATOM 24066 N N . SER A 1 26 ? 0.455 -7.695 4.456 1.00 0.00 26 SER A N 18
ATOM 24067 C CA . SER A 1 26 ? 1.592 -8.430 4.984 1.00 0.00 26 SER A CA 18
ATOM 24068 C C . SER A 1 26 ? 2.897 -7.805 4.487 1.00 0.00 26 SER A C 18
ATOM 24069 O O . SER A 1 26 ? 2.948 -7.262 3.384 1.00 0.00 26 SER A O 18
ATOM 24077 N N . ARG A 1 27 ? 3.919 -7.902 5.324 1.00 0.00 27 ARG A N 18
ATOM 24078 C CA . ARG A 1 27 ? 5.220 -7.353 4.983 1.00 0.00 27 ARG A CA 18
ATOM 24079 C C . ARG A 1 27 ? 5.902 -8.220 3.923 1.00 0.00 27 ARG A C 18
ATOM 24080 O O . ARG A 1 27 ? 6.997 -7.900 3.464 1.00 0.00 27 ARG A O 18
ATOM 24101 N N . SER A 1 28 ? 5.225 -9.302 3.565 1.00 0.00 28 SER A N 18
ATOM 24102 C CA . SER A 1 28 ? 5.752 -10.218 2.568 1.00 0.00 28 SER A CA 18
ATOM 24103 C C . SER A 1 28 ? 5.092 -9.952 1.213 1.00 0.00 28 SER A C 18
ATOM 24104 O O . SER A 1 28 ? 5.464 -10.557 0.208 1.00 0.00 28 SER A O 18
ATOM 24112 N N . LEU A 1 29 ? 4.124 -9.047 1.229 1.00 0.00 29 LEU A N 18
ATOM 24113 C CA . LEU A 1 29 ? 3.409 -8.695 0.014 1.00 0.00 29 LEU A CA 18
ATOM 24114 C C . LEU A 1 29 ? 4.333 -7.888 -0.900 1.00 0.00 29 LEU A C 18
ATOM 24115 O O . LEU A 1 29 ? 4.722 -6.770 -0.565 1.00 0.00 29 LEU A O 18
ATOM 24131 N N . THR A 1 30 ? 4.658 -8.486 -2.037 1.00 0.00 30 THR A N 18
ATOM 24132 C CA . THR A 1 30 ? 5.529 -7.836 -3.002 1.00 0.00 30 THR A CA 18
ATOM 24133 C C . THR A 1 30 ? 4.925 -6.506 -3.455 1.00 0.00 30 THR A C 18
ATOM 24134 O O . THR A 1 30 ? 3.736 -6.432 -3.759 1.00 0.00 30 THR A O 18
ATOM 24145 N N . ILE A 1 31 ? 5.772 -5.488 -3.485 1.00 0.00 31 ILE A N 18
ATOM 24146 C CA . ILE A 1 31 ? 5.337 -4.164 -3.896 1.00 0.00 31 ILE A CA 18
ATOM 24147 C C . ILE A 1 31 ? 4.325 -4.296 -5.036 1.00 0.00 31 ILE A C 18
ATOM 24148 O O . ILE A 1 31 ? 3.314 -3.596 -5.057 1.00 0.00 31 ILE A O 18
ATOM 24164 N N . ALA A 1 32 ? 4.633 -5.197 -5.957 1.00 0.00 32 ALA A N 18
ATOM 24165 C CA . ALA A 1 32 ? 3.763 -5.430 -7.097 1.00 0.00 32 ALA A CA 18
ATOM 24166 C C . ALA A 1 32 ? 2.387 -5.879 -6.600 1.00 0.00 32 ALA A C 18
ATOM 24167 O O . ALA A 1 32 ? 1.370 -5.284 -6.953 1.00 0.00 32 ALA A O 18
ATOM 24174 N N . GLU A 1 33 ? 2.400 -6.927 -5.789 1.00 0.00 33 GLU A N 18
ATOM 24175 C CA . GLU A 1 33 ? 1.166 -7.463 -5.240 1.00 0.00 33 GLU A CA 18
ATOM 24176 C C . GLU A 1 33 ? 0.477 -6.417 -4.362 1.00 0.00 33 GLU A C 18
ATOM 24177 O O . GLU A 1 33 ? -0.740 -6.251 -4.428 1.00 0.00 33 GLU A O 18
ATOM 24189 N N . PHE A 1 34 ? 1.284 -5.740 -3.560 1.00 0.00 34 PHE A N 18
ATOM 24190 C CA . PHE A 1 34 ? 0.767 -4.714 -2.670 1.00 0.00 34 PHE A CA 18
ATOM 24191 C C . PHE A 1 34 ? -0.147 -3.745 -3.422 1.00 0.00 34 PHE A C 18
ATOM 24192 O O . PHE A 1 34 ? -1.221 -3.395 -2.935 1.00 0.00 34 PHE A O 18
ATOM 24209 N N . LYS A 1 35 ? 0.312 -3.340 -4.596 1.00 0.00 35 LYS A N 18
ATOM 24210 C CA . LYS A 1 35 ? -0.451 -2.418 -5.421 1.00 0.00 35 LYS A CA 18
ATOM 24211 C C . LYS A 1 35 ? -1.734 -3.105 -5.893 1.00 0.00 35 LYS A C 18
ATOM 24212 O O . LYS A 1 35 ? -2.816 -2.525 -5.821 1.00 0.00 35 LYS A O 18
ATOM 24231 N N . CYS A 1 36 ? -1.571 -4.333 -6.364 1.00 0.00 36 CYS A N 18
ATOM 24232 C CA . CYS A 1 36 ? -2.702 -5.105 -6.848 1.00 0.00 36 CYS A CA 18
ATOM 24233 C C . CYS A 1 36 ? -3.852 -4.949 -5.851 1.00 0.00 36 CYS A C 18
ATOM 24234 O O . CYS A 1 36 ? -5.020 -5.037 -6.226 1.00 0.00 36 CYS A O 18
ATOM 24242 N N . LYS A 1 37 ? -3.481 -4.720 -4.599 1.00 0.00 37 LYS A N 18
ATOM 24243 C CA . LYS A 1 37 ? -4.467 -4.551 -3.546 1.00 0.00 37 LYS A CA 18
ATOM 24244 C C . LYS A 1 37 ? -5.036 -3.132 -3.609 1.00 0.00 37 LYS A C 18
ATOM 24245 O O . LYS A 1 37 ? -6.252 -2.947 -3.623 1.00 0.00 37 LYS A O 18
ATOM 24264 N N . LEU A 1 38 ? -4.130 -2.166 -3.645 1.00 0.00 38 LEU A N 18
ATOM 24265 C CA . LEU A 1 38 ? -4.526 -0.770 -3.707 1.00 0.00 38 LEU A CA 18
ATOM 24266 C C . LEU A 1 38 ? -5.449 -0.558 -4.909 1.00 0.00 38 LEU A C 18
ATOM 24267 O O . LEU A 1 38 ? -6.281 0.347 -4.905 1.00 0.00 38 LEU A O 18
ATOM 24283 N N . GLU A 1 39 ? -5.270 -1.409 -5.909 1.00 0.00 39 GLU A N 18
ATOM 24284 C CA . GLU A 1 39 ? -6.076 -1.327 -7.115 1.00 0.00 39 GLU A CA 18
ATOM 24285 C C . GLU A 1 39 ? -7.549 -1.122 -6.756 1.00 0.00 39 GLU A C 18
ATOM 24286 O O . GLU A 1 39 ? -8.166 -0.147 -7.183 1.00 0.00 39 GLU A O 18
ATOM 24298 N N . LEU A 1 40 ? -8.070 -2.057 -5.975 1.00 0.00 40 LEU A N 18
ATOM 24299 C CA . LEU A 1 40 ? -9.459 -1.991 -5.554 1.00 0.00 40 LEU A CA 18
ATOM 24300 C C . LEU A 1 40 ? -9.654 -0.779 -4.640 1.00 0.00 40 LEU A C 18
ATOM 24301 O O . LEU A 1 40 ? -10.663 -0.083 -4.734 1.00 0.00 40 LEU A O 18
ATOM 24317 N N . VAL A 1 41 ? -8.672 -0.565 -3.777 1.00 0.00 41 VAL A N 18
ATOM 24318 C CA . VAL A 1 41 ? -8.722 0.550 -2.848 1.00 0.00 41 VAL A CA 18
ATOM 24319 C C . VAL A 1 41 ? -9.072 1.829 -3.611 1.00 0.00 41 VAL A C 18
ATOM 24320 O O . VAL A 1 41 ? -10.115 2.435 -3.369 1.00 0.00 41 VAL A O 18
ATOM 24333 N N . VAL A 1 42 ? -8.181 2.202 -4.518 1.00 0.00 42 VAL A N 18
ATOM 24334 C CA . VAL A 1 42 ? -8.383 3.398 -5.318 1.00 0.00 42 VAL A CA 18
ATOM 24335 C C . VAL A 1 42 ? -9.296 3.067 -6.500 1.00 0.00 42 VAL A C 18
ATOM 24336 O O . VAL A 1 42 ? -9.734 3.963 -7.221 1.00 0.00 42 VAL A O 18
ATOM 24349 N N . GLY A 1 43 ? -9.557 1.778 -6.663 1.00 0.00 43 GLY A N 18
ATOM 24350 C CA . GLY A 1 43 ? -10.411 1.319 -7.745 1.00 0.00 43 GLY A CA 18
ATOM 24351 C C . GLY A 1 43 ? -9.768 1.594 -9.105 1.00 0.00 43 GLY A C 18
ATOM 24352 O O . GLY A 1 43 ? -10.466 1.753 -10.105 1.00 0.00 43 GLY A O 18
ATOM 24356 N N . SER A 1 44 ? -8.444 1.642 -9.099 1.00 0.00 44 SER A N 18
ATOM 24357 C CA . SER A 1 44 ? -7.699 1.896 -10.321 1.00 0.00 44 SER A CA 18
ATOM 24358 C C . SER A 1 44 ? -6.669 0.787 -10.545 1.00 0.00 44 SER A C 18
ATOM 24359 O O . SER A 1 44 ? -6.405 -0.011 -9.647 1.00 0.00 44 SER A O 18
ATOM 24367 N N . PRO A 1 45 ? -6.099 0.773 -11.780 1.00 0.00 45 PRO A N 18
ATOM 24368 C CA . PRO A 1 45 ? -5.104 -0.225 -12.134 1.00 0.00 45 PRO A CA 18
ATOM 24369 C C . PRO A 1 45 ? -3.757 0.088 -11.479 1.00 0.00 45 PRO A C 18
ATOM 24370 O O . PRO A 1 45 ? -3.338 1.244 -11.434 1.00 0.00 45 PRO A O 18
ATOM 24381 N N . ALA A 1 46 ? -3.116 -0.962 -10.987 1.00 0.00 46 ALA A N 18
ATOM 24382 C CA . ALA A 1 46 ? -1.825 -0.814 -10.336 1.00 0.00 46 ALA A CA 18
ATOM 24383 C C . ALA A 1 46 ? -0.811 -0.267 -11.343 1.00 0.00 46 ALA A C 18
ATOM 24384 O O . ALA A 1 46 ? 0.247 0.228 -10.958 1.00 0.00 46 ALA A O 18
ATOM 24391 N N . SER A 1 47 ? -1.170 -0.375 -12.614 1.00 0.00 47 SER A N 18
ATOM 24392 C CA . SER A 1 47 ? -0.305 0.103 -13.679 1.00 0.00 47 SER A CA 18
ATOM 24393 C C . SER A 1 47 ? -0.564 1.589 -13.937 1.00 0.00 47 SER A C 18
ATOM 24394 O O . SER A 1 47 ? 0.038 2.182 -14.831 1.00 0.00 47 SER A O 18
ATOM 24402 N N . CYS A 1 48 ? -1.461 2.148 -13.138 1.00 0.00 48 CYS A N 18
ATOM 24403 C CA . CYS A 1 48 ? -1.808 3.553 -13.269 1.00 0.00 48 CYS A CA 18
ATOM 24404 C C . CYS A 1 48 ? -1.898 4.158 -11.867 1.00 0.00 48 CYS A C 18
ATOM 24405 O O . CYS A 1 48 ? -2.763 4.991 -11.601 1.00 0.00 48 CYS A O 18
ATOM 24413 N N . MET A 1 49 ? -0.994 3.715 -11.006 1.00 0.00 49 MET A N 18
ATOM 24414 C CA . MET A 1 49 ? -0.961 4.202 -9.638 1.00 0.00 49 MET A CA 18
ATOM 24415 C C . MET A 1 49 ? 0.451 4.106 -9.055 1.00 0.00 49 MET A C 18
ATOM 24416 O O . MET A 1 49 ? 1.143 3.110 -9.258 1.00 0.00 49 MET A O 18
ATOM 24430 N N . GLU A 1 50 ? 0.835 5.155 -8.343 1.00 0.00 50 GLU A N 18
ATOM 24431 C CA . GLU A 1 50 ? 2.152 5.201 -7.730 1.00 0.00 50 GLU A CA 18
ATOM 24432 C C . GLU A 1 50 ? 2.037 5.032 -6.214 1.00 0.00 50 GLU A C 18
ATOM 24433 O O . GLU A 1 50 ? 0.971 5.250 -5.640 1.00 0.00 50 GLU A O 18
ATOM 24445 N N . LEU A 1 51 ? 3.150 4.645 -5.608 1.00 0.00 51 LEU A N 18
ATOM 24446 C CA . LEU A 1 51 ? 3.188 4.444 -4.170 1.00 0.00 51 LEU A CA 18
ATOM 24447 C C . LEU A 1 51 ? 4.115 5.484 -3.538 1.00 0.00 51 LEU A C 18
ATOM 24448 O O . LEU A 1 51 ? 5.074 5.930 -4.167 1.00 0.00 51 LEU A O 18
ATOM 24464 N N . GLU A 1 52 ? 3.798 5.840 -2.302 1.00 0.00 52 GLU A N 18
ATOM 24465 C CA . GLU A 1 52 ? 4.590 6.819 -1.578 1.00 0.00 52 GLU A CA 18
ATOM 24466 C C . GLU A 1 52 ? 4.675 6.444 -0.097 1.00 0.00 52 GLU A C 18
ATOM 24467 O O . GLU A 1 52 ? 3.690 6.002 0.492 1.00 0.00 52 GLU A O 18
ATOM 24479 N N . LEU A 1 53 ? 5.861 6.634 0.462 1.00 0.00 53 LEU A N 18
ATOM 24480 C CA . LEU A 1 53 ? 6.088 6.321 1.862 1.00 0.00 53 LEU A CA 18
ATOM 24481 C C . LEU A 1 53 ? 6.331 7.617 2.637 1.00 0.00 53 LEU A C 18
ATOM 24482 O O . LEU A 1 53 ? 7.305 8.324 2.381 1.00 0.00 53 LEU A O 18
ATOM 24498 N N . TYR A 1 54 ? 5.430 7.890 3.570 1.00 0.00 54 TYR A N 18
ATOM 24499 C CA . TYR A 1 54 ? 5.535 9.089 4.384 1.00 0.00 54 TYR A CA 18
ATOM 24500 C C . TYR A 1 54 ? 5.950 8.744 5.816 1.00 0.00 54 TYR A C 18
ATOM 24501 O O . TYR A 1 54 ? 5.699 7.637 6.289 1.00 0.00 54 TYR A O 18
ATOM 24519 N N . GLY A 1 55 ? 6.578 9.714 6.465 1.00 0.00 55 GLY A N 18
ATOM 24520 C CA . GLY A 1 55 ? 7.030 9.527 7.833 1.00 0.00 55 GLY A CA 18
ATOM 24521 C C . GLY A 1 55 ? 5.845 9.338 8.782 1.00 0.00 55 GLY A C 18
ATOM 24522 O O . GLY A 1 55 ? 5.012 8.457 8.573 1.00 0.00 55 GLY A O 18
ATOM 24526 N N . ALA A 1 56 ? 5.806 10.180 9.804 1.00 0.00 56 ALA A N 18
ATOM 24527 C CA . ALA A 1 56 ? 4.736 10.117 10.786 1.00 0.00 56 ALA A CA 18
ATOM 24528 C C . ALA A 1 56 ? 3.733 11.239 10.513 1.00 0.00 56 ALA A C 18
ATOM 24529 O O . ALA A 1 56 ? 2.612 10.983 10.078 1.00 0.00 56 ALA A O 18
ATOM 24536 N N . ASP A 1 57 ? 4.173 12.460 10.781 1.00 0.00 57 ASP A N 18
ATOM 24537 C CA . ASP A 1 57 ? 3.328 13.623 10.570 1.00 0.00 57 ASP A CA 18
ATOM 24538 C C . ASP A 1 57 ? 2.814 13.620 9.129 1.00 0.00 57 ASP A C 18
ATOM 24539 O O . ASP A 1 57 ? 1.611 13.730 8.895 1.00 0.00 57 ASP A O 18
ATOM 24548 N N . ASP A 1 58 ? 3.750 13.493 8.201 1.00 0.00 58 ASP A N 18
ATOM 24549 C CA . ASP A 1 58 ? 3.407 13.474 6.789 1.00 0.00 58 ASP A CA 18
ATOM 24550 C C . ASP A 1 58 ? 4.616 13.927 5.969 1.00 0.00 58 ASP A C 18
ATOM 24551 O O . ASP A 1 58 ? 4.484 14.749 5.064 1.00 0.00 58 ASP A O 18
ATOM 24560 N N . LYS A 1 59 ? 5.768 13.370 6.314 1.00 0.00 59 LYS A N 18
ATOM 24561 C CA . LYS A 1 59 ? 7.000 13.707 5.621 1.00 0.00 59 LYS A CA 18
ATOM 24562 C C . LYS A 1 59 ? 7.356 12.581 4.648 1.00 0.00 59 LYS A C 18
ATOM 24563 O O . LYS A 1 59 ? 7.659 11.466 5.068 1.00 0.00 59 LYS A O 18
ATOM 24582 N N . PHE A 1 60 ? 7.308 12.913 3.366 1.00 0.00 60 PHE A N 18
ATOM 24583 C CA . PHE A 1 60 ? 7.622 11.944 2.330 1.00 0.00 60 PHE A CA 18
ATOM 24584 C C . PHE A 1 60 ? 9.051 11.420 2.484 1.00 0.00 60 PHE A C 18
ATOM 24585 O O . PHE A 1 60 ? 9.975 12.191 2.737 1.00 0.00 60 PHE A O 18
ATOM 24602 N N . TYR A 1 61 ? 9.187 10.111 2.326 1.00 0.00 61 TYR A N 18
ATOM 24603 C CA . TYR A 1 61 ? 10.488 9.475 2.444 1.00 0.00 61 TYR A CA 18
ATOM 24604 C C . TYR A 1 61 ? 10.989 8.992 1.081 1.00 0.00 61 TYR A C 18
ATOM 24605 O O . TYR A 1 61 ? 11.933 9.554 0.528 1.00 0.00 61 TYR A O 18
ATOM 24623 N N . SER A 1 62 ? 10.333 7.956 0.579 1.00 0.00 62 SER A N 18
ATOM 24624 C CA . SER A 1 62 ? 10.700 7.391 -0.708 1.00 0.00 62 SER A CA 18
ATOM 24625 C C . SER A 1 62 ? 9.454 6.865 -1.423 1.00 0.00 62 SER A C 18
ATOM 24626 O O . SER A 1 62 ? 8.340 7.006 -0.920 1.00 0.00 62 SER A O 18
ATOM 24634 N N . LYS A 1 63 ? 9.683 6.268 -2.584 1.00 0.00 63 LYS A N 18
ATOM 24635 C CA . LYS A 1 63 ? 8.593 5.720 -3.372 1.00 0.00 63 LYS A CA 18
ATOM 24636 C C . LYS A 1 63 ? 8.765 4.204 -3.487 1.00 0.00 63 LYS A C 18
ATOM 24637 O O . LYS A 1 63 ? 9.885 3.710 -3.609 1.00 0.00 63 LYS A O 18
ATOM 24656 N N . LEU A 1 64 ? 7.638 3.508 -3.444 1.00 0.00 64 LEU A N 18
ATOM 24657 C CA . LEU A 1 64 ? 7.650 2.058 -3.542 1.00 0.00 64 LEU A CA 18
ATOM 24658 C C . LEU A 1 64 ? 7.512 1.650 -5.010 1.00 0.00 64 LEU A C 18
ATOM 24659 O O . LEU A 1 64 ? 6.566 0.954 -5.378 1.00 0.00 64 LEU A O 18
ATOM 24675 N N . ASP A 1 65 ? 8.468 2.099 -5.809 1.00 0.00 65 ASP A N 18
ATOM 24676 C CA . ASP A 1 65 ? 8.465 1.788 -7.228 1.00 0.00 65 ASP A CA 18
ATOM 24677 C C . ASP A 1 65 ? 8.825 0.314 -7.424 1.00 0.00 65 ASP A C 18
ATOM 24678 O O . ASP A 1 65 ? 8.085 -0.429 -8.067 1.00 0.00 65 ASP A O 18
ATOM 24687 N N . GLN A 1 66 ? 9.962 -0.064 -6.859 1.00 0.00 66 GLN A N 18
ATOM 24688 C CA . GLN A 1 66 ? 10.430 -1.436 -6.964 1.00 0.00 66 GLN A CA 18
ATOM 24689 C C . GLN A 1 66 ? 9.270 -2.410 -6.743 1.00 0.00 66 GLN A C 18
ATOM 24690 O O . GLN A 1 66 ? 8.571 -2.330 -5.734 1.00 0.00 66 GLN A O 18
ATOM 24704 N N . GLU A 1 67 ? 9.102 -3.308 -7.703 1.00 0.00 67 GLU A N 18
ATOM 24705 C CA . GLU A 1 67 ? 8.040 -4.296 -7.626 1.00 0.00 67 GLU A CA 18
ATOM 24706 C C . GLU A 1 67 ? 8.563 -5.589 -6.996 1.00 0.00 67 GLU A C 18
ATOM 24707 O O . GLU A 1 67 ? 7.847 -6.253 -6.248 1.00 0.00 67 GLU A O 18
ATOM 24719 N N . ASP A 1 68 ? 9.807 -5.908 -7.323 1.00 0.00 68 ASP A N 18
ATOM 24720 C CA . ASP A 1 68 ? 10.433 -7.109 -6.799 1.00 0.00 68 ASP A CA 18
ATOM 24721 C C . ASP A 1 68 ? 10.690 -6.933 -5.301 1.00 0.00 68 ASP A C 18
ATOM 24722 O O . ASP A 1 68 ? 11.069 -7.883 -4.617 1.00 0.00 68 ASP A O 18
ATOM 24731 N N . ALA A 1 69 ? 10.474 -5.712 -4.835 1.00 0.00 69 ALA A N 18
ATOM 24732 C CA . ALA A 1 69 ? 10.678 -5.400 -3.431 1.00 0.00 69 ALA A CA 18
ATOM 24733 C C . ALA A 1 69 ? 9.518 -5.972 -2.612 1.00 0.00 69 ALA A C 18
ATOM 24734 O O . ALA A 1 69 ? 8.584 -6.545 -3.170 1.00 0.00 69 ALA A O 18
ATOM 24741 N N . LEU A 1 70 ? 9.617 -5.796 -1.303 1.00 0.00 70 LEU A N 18
ATOM 24742 C CA . LEU A 1 70 ? 8.589 -6.287 -0.402 1.00 0.00 70 LEU A CA 18
ATOM 24743 C C . LEU A 1 70 ? 8.333 -5.247 0.690 1.00 0.00 70 LEU A C 18
ATOM 24744 O O . LEU A 1 70 ? 9.204 -4.432 0.992 1.00 0.00 70 LEU A O 18
ATOM 24760 N N . LEU A 1 71 ? 7.135 -5.308 1.253 1.00 0.00 71 LEU A N 18
ATOM 24761 C CA . LEU A 1 71 ? 6.755 -4.381 2.305 1.00 0.00 71 LEU A CA 18
ATOM 24762 C C . LEU A 1 71 ? 7.544 -4.706 3.575 1.00 0.00 71 LEU A C 18
ATOM 24763 O O . LEU A 1 71 ? 7.253 -5.688 4.257 1.00 0.00 71 LEU A O 18
ATOM 24779 N N . GLY A 1 72 ? 8.526 -3.862 3.855 1.00 0.00 72 GLY A N 18
ATOM 24780 C CA . GLY A 1 72 ? 9.359 -4.047 5.031 1.00 0.00 72 GLY A CA 18
ATOM 24781 C C . GLY A 1 72 ? 10.785 -3.554 4.777 1.00 0.00 72 GLY A C 18
ATOM 24782 O O . GLY A 1 72 ? 11.362 -2.856 5.609 1.00 0.00 72 GLY A O 18
ATOM 24786 N N . SER A 1 73 ? 11.312 -3.936 3.623 1.00 0.00 73 SER A N 18
ATOM 24787 C CA . SER A 1 73 ? 12.659 -3.541 3.248 1.00 0.00 73 SER A CA 18
ATOM 24788 C C . SER A 1 73 ? 12.776 -2.016 3.247 1.00 0.00 73 SER A C 18
ATOM 24789 O O . SER A 1 73 ? 13.874 -1.474 3.363 1.00 0.00 73 SER A O 18
ATOM 24797 N N . TYR A 1 74 ? 11.629 -1.366 3.114 1.00 0.00 74 TYR A N 18
ATOM 24798 C CA . TYR A 1 74 ? 11.589 0.086 3.096 1.00 0.00 74 TYR A CA 18
ATOM 24799 C C . TYR A 1 74 ? 11.378 0.646 4.504 1.00 0.00 74 TYR A C 18
ATOM 24800 O O . TYR A 1 74 ? 11.009 -0.088 5.419 1.00 0.00 74 TYR A O 18
ATOM 24818 N N . PRO A 1 75 ? 11.627 1.977 4.637 1.00 0.00 75 PRO A N 18
ATOM 24819 C CA . PRO A 1 75 ? 11.468 2.644 5.918 1.00 0.00 75 PRO A CA 18
ATOM 24820 C C . PRO A 1 75 ? 9.989 2.853 6.247 1.00 0.00 75 PRO A C 18
ATOM 24821 O O . PRO A 1 75 ? 9.559 3.977 6.501 1.00 0.00 75 PRO A O 18
ATOM 24832 N N . VAL A 1 76 ? 9.251 1.753 6.232 1.00 0.00 76 VAL A N 18
ATOM 24833 C CA . VAL A 1 76 ? 7.829 1.801 6.526 1.00 0.00 76 VAL A CA 18
ATOM 24834 C C . VAL A 1 76 ? 7.537 0.942 7.757 1.00 0.00 76 VAL A C 18
ATOM 24835 O O . VAL A 1 76 ? 8.393 0.180 8.204 1.00 0.00 76 VAL A O 18
ATOM 24848 N N . ASP A 1 77 ? 6.325 1.094 8.272 1.00 0.00 77 ASP A N 18
ATOM 24849 C CA . ASP A 1 77 ? 5.910 0.341 9.443 1.00 0.00 77 ASP A CA 18
ATOM 24850 C C . ASP A 1 77 ? 4.412 0.548 9.673 1.00 0.00 77 ASP A C 18
ATOM 24851 O O . ASP A 1 77 ? 3.808 1.444 9.085 1.00 0.00 77 ASP A O 18
ATOM 24860 N N . ASP A 1 78 ? 3.855 -0.295 10.530 1.00 0.00 78 ASP A N 18
ATOM 24861 C CA . ASP A 1 78 ? 2.438 -0.215 10.844 1.00 0.00 78 ASP A CA 18
ATOM 24862 C C . ASP A 1 78 ? 2.141 1.137 11.496 1.00 0.00 78 ASP A C 18
ATOM 24863 O O . ASP A 1 78 ? 2.418 1.334 12.679 1.00 0.00 78 ASP A O 18
ATOM 24872 N N . GLY A 1 79 ? 1.580 2.033 10.697 1.00 0.00 79 GLY A N 18
ATOM 24873 C CA . GLY A 1 79 ? 1.242 3.360 11.182 1.00 0.00 79 GLY A CA 18
ATOM 24874 C C . GLY A 1 79 ? 1.593 4.429 10.144 1.00 0.00 79 GLY A C 18
ATOM 24875 O O . GLY A 1 79 ? 0.997 5.505 10.130 1.00 0.00 79 GLY A O 18
ATOM 24879 N N . CYS A 1 80 ? 2.559 4.095 9.301 1.00 0.00 80 CYS A N 18
ATOM 24880 C CA . CYS A 1 80 ? 2.996 5.012 8.263 1.00 0.00 80 CYS A CA 18
ATOM 24881 C C . CYS A 1 80 ? 1.787 5.368 7.396 1.00 0.00 80 CYS A C 18
ATOM 24882 O O . CYS A 1 80 ? 0.654 5.033 7.738 1.00 0.00 80 CYS A O 18
ATOM 24890 N N . ARG A 1 81 ? 2.069 6.041 6.290 1.00 0.00 81 ARG A N 18
ATOM 24891 C CA . ARG A 1 81 ? 1.019 6.446 5.372 1.00 0.00 81 ARG A CA 18
ATOM 24892 C C . ARG A 1 81 ? 1.445 6.177 3.927 1.00 0.00 81 ARG A C 18
ATOM 24893 O O . ARG A 1 81 ? 2.458 6.701 3.467 1.00 0.00 81 ARG A O 18
ATOM 24914 N N . ILE A 1 82 ? 0.649 5.360 3.252 1.00 0.00 82 ILE A N 18
ATOM 24915 C CA . ILE A 1 82 ? 0.931 5.015 1.869 1.00 0.00 82 ILE A CA 18
ATOM 24916 C C . ILE A 1 82 ? -0.077 5.718 0.957 1.00 0.00 82 ILE A C 18
ATOM 24917 O O . ILE A 1 82 ? -1.238 5.318 0.884 1.00 0.00 82 ILE A O 18
ATOM 24933 N N . HIS A 1 83 ? 0.404 6.753 0.284 1.00 0.00 83 HIS A N 18
ATOM 24934 C CA . HIS A 1 83 ? -0.441 7.516 -0.620 1.00 0.00 83 HIS A CA 18
ATOM 24935 C C . HIS A 1 83 ? -0.431 6.863 -2.004 1.00 0.00 83 HIS A C 18
ATOM 24936 O O . HIS A 1 83 ? 0.608 6.394 -2.466 1.00 0.00 83 HIS A O 18
ATOM 24950 N N . VAL A 1 84 ? -1.600 6.855 -2.627 1.00 0.00 84 VAL A N 18
ATOM 24951 C CA . VAL A 1 84 ? -1.739 6.269 -3.949 1.00 0.00 84 VAL A CA 18
ATOM 24952 C C . VAL A 1 84 ? -2.042 7.373 -4.964 1.00 0.00 84 VAL A C 18
ATOM 24953 O O . VAL A 1 84 ? -3.154 7.898 -5.002 1.00 0.00 84 VAL A O 18
ATOM 24966 N N . ILE A 1 85 ? -1.034 7.694 -5.761 1.00 0.00 85 ILE A N 18
ATOM 24967 C CA . ILE A 1 85 ? -1.178 8.726 -6.773 1.00 0.00 85 ILE A CA 18
ATOM 24968 C C . ILE A 1 85 ? -1.929 8.153 -7.976 1.00 0.00 85 ILE A C 18
ATOM 24969 O O . ILE A 1 85 ? -1.352 7.424 -8.782 1.00 0.00 85 ILE A O 18
ATOM 24985 N N . ASP A 1 86 ? -3.203 8.505 -8.061 1.00 0.00 86 ASP A N 18
ATOM 24986 C CA . ASP A 1 86 ? -4.039 8.035 -9.153 1.00 0.00 86 ASP A CA 18
ATOM 24987 C C . ASP A 1 86 ? -3.370 8.379 -10.485 1.00 0.00 86 ASP A C 18
ATOM 24988 O O . ASP A 1 86 ? -3.498 9.499 -10.978 1.00 0.00 86 ASP A O 18
ATOM 24997 N N . HIS A 1 87 ? -2.671 7.395 -11.032 1.00 0.00 87 HIS A N 18
ATOM 24998 C CA . HIS A 1 87 ? -1.982 7.579 -12.297 1.00 0.00 87 HIS A CA 18
ATOM 24999 C C . HIS A 1 87 ? -2.890 7.133 -13.446 1.00 0.00 87 HIS A C 18
ATOM 25000 O O . HIS A 1 87 ? -2.412 6.831 -14.538 1.00 0.00 87 HIS A O 18
ATOM 25014 N N . SER A 1 88 ? -4.183 7.106 -13.159 1.00 0.00 88 SER A N 18
ATOM 25015 C CA . SER A 1 88 ? -5.162 6.701 -14.153 1.00 0.00 88 SER A CA 18
ATOM 25016 C C . SER A 1 88 ? -5.993 7.909 -14.591 1.00 0.00 88 SER A C 18
ATOM 25017 O O . SER A 1 88 ? -7.133 7.758 -15.026 1.00 0.00 88 SER A O 18
ATOM 25025 N N . GLY A 1 89 ? -5.389 9.081 -14.460 1.00 0.00 89 GLY A N 18
ATOM 25026 C CA . GLY A 1 89 ? -6.059 10.315 -14.836 1.00 0.00 89 GLY A CA 18
ATOM 25027 C C . GLY A 1 89 ? -5.046 11.426 -15.116 1.00 0.00 89 GLY A C 18
ATOM 25028 O O . GLY A 1 89 ? -4.965 12.400 -14.370 1.00 0.00 89 GLY A O 18
ATOM 25032 N N . SER A 1 90 ? -4.297 11.242 -16.194 1.00 0.00 90 SER A N 18
ATOM 25033 C CA . SER A 1 90 ? -3.292 12.217 -16.583 1.00 0.00 90 SER A CA 18
ATOM 25034 C C . SER A 1 90 ? -2.763 11.895 -17.981 1.00 0.00 90 SER A C 18
ATOM 25035 O O . SER A 1 90 ? -1.836 11.100 -18.130 1.00 0.00 90 SER A O 18
ATOM 25043 N N . GLY A 1 91 ? -3.375 12.528 -18.971 1.00 0.00 91 GLY A N 18
ATOM 25044 C CA . GLY A 1 91 ? -2.977 12.318 -20.353 1.00 0.00 91 GLY A CA 18
ATOM 25045 C C . GLY A 1 91 ? -3.513 10.986 -20.882 1.00 0.00 91 GLY A C 18
ATOM 25046 O O . GLY A 1 91 ? -2.904 9.939 -20.667 1.00 0.00 91 GLY A O 18
ATOM 25050 N N . PRO A 1 92 ? -4.676 11.071 -21.581 1.00 0.00 92 PRO A N 18
ATOM 25051 C CA . PRO A 1 92 ? -5.301 9.885 -22.142 1.00 0.00 92 PRO A CA 18
ATOM 25052 C C . PRO A 1 92 ? -4.549 9.405 -23.385 1.00 0.00 92 PRO A C 18
ATOM 25053 O O . PRO A 1 92 ? -4.432 10.139 -24.366 1.00 0.00 92 PRO A O 18
ATOM 25064 N N . SER A 1 93 ? -4.058 8.177 -23.303 1.00 0.00 93 SER A N 18
ATOM 25065 C CA . SER A 1 93 ? -3.320 7.591 -24.409 1.00 0.00 93 SER A CA 18
ATOM 25066 C C . SER A 1 93 ? -2.015 8.358 -24.633 1.00 0.00 93 SER A C 18
ATOM 25067 O O . SER A 1 93 ? -1.901 9.521 -24.250 1.00 0.00 93 SER A O 18
ATOM 25075 N N . SER A 1 94 ? -1.064 7.674 -25.251 1.00 0.00 94 SER A N 18
ATOM 25076 C CA . SER A 1 94 ? 0.229 8.276 -25.530 1.00 0.00 94 SER A CA 18
ATOM 25077 C C . SER A 1 94 ? 0.822 7.675 -26.806 1.00 0.00 94 SER A C 18
ATOM 25078 O O . SER A 1 94 ? 1.099 8.394 -27.765 1.00 0.00 94 SER A O 18
ATOM 25086 N N . GLY A 1 95 ? 1.000 6.363 -26.777 1.00 0.00 95 GLY A N 18
ATOM 25087 C CA . GLY A 1 95 ? 1.555 5.657 -27.919 1.00 0.00 95 GLY A CA 18
ATOM 25088 C C . GLY A 1 95 ? 2.973 6.140 -28.226 1.00 0.00 95 GLY A C 18
ATOM 25089 O O . GLY A 1 95 ? 3.172 6.972 -29.110 1.00 0.00 95 GLY A O 18
ATOM 25093 N N . GLY A 1 1 ? 0.231 -20.720 1.422 1.00 0.00 1 GLY A N 19
ATOM 25094 C CA . GLY A 1 1 ? -0.350 -20.964 2.731 1.00 0.00 1 GLY A CA 19
ATOM 25095 C C . GLY A 1 1 ? -1.237 -19.795 3.164 1.00 0.00 1 GLY A C 19
ATOM 25096 O O . GLY A 1 1 ? -1.551 -18.918 2.361 1.00 0.00 1 GLY A O 19
ATOM 25100 N N . SER A 1 2 ? -1.615 -19.819 4.434 1.00 0.00 2 SER A N 19
ATOM 25101 C CA . SER A 1 2 ? -2.459 -18.772 4.984 1.00 0.00 2 SER A CA 19
ATOM 25102 C C . SER A 1 2 ? -2.049 -18.473 6.427 1.00 0.00 2 SER A C 19
ATOM 25103 O O . SER A 1 2 ? -1.657 -19.376 7.164 1.00 0.00 2 SER A O 19
ATOM 25111 N N . SER A 1 3 ? -2.154 -17.202 6.787 1.00 0.00 3 SER A N 19
ATOM 25112 C CA . SER A 1 3 ? -1.799 -16.773 8.129 1.00 0.00 3 SER A CA 19
ATOM 25113 C C . SER A 1 3 ? -3.059 -16.635 8.985 1.00 0.00 3 SER A C 19
ATOM 25114 O O . SER A 1 3 ? -4.157 -16.467 8.457 1.00 0.00 3 SER A O 19
ATOM 25122 N N . GLY A 1 4 ? -2.859 -16.713 10.293 1.00 0.00 4 GLY A N 19
ATOM 25123 C CA . GLY A 1 4 ? -3.966 -16.599 11.227 1.00 0.00 4 GLY A CA 19
ATOM 25124 C C . GLY A 1 4 ? -4.463 -15.155 11.315 1.00 0.00 4 GLY A C 19
ATOM 25125 O O . GLY A 1 4 ? -5.495 -14.813 10.739 1.00 0.00 4 GLY A O 19
ATOM 25129 N N . SER A 1 5 ? -3.706 -14.345 12.041 1.00 0.00 5 SER A N 19
ATOM 25130 C CA . SER A 1 5 ? -4.057 -12.946 12.212 1.00 0.00 5 SER A CA 19
ATOM 25131 C C . SER A 1 5 ? -2.805 -12.129 12.541 1.00 0.00 5 SER A C 19
ATOM 25132 O O . SER A 1 5 ? -2.376 -12.081 13.693 1.00 0.00 5 SER A O 19
ATOM 25140 N N . SER A 1 6 ? -2.255 -11.508 11.509 1.00 0.00 6 SER A N 19
ATOM 25141 C CA . SER A 1 6 ? -1.061 -10.696 11.673 1.00 0.00 6 SER A CA 19
ATOM 25142 C C . SER A 1 6 ? -0.737 -9.971 10.366 1.00 0.00 6 SER A C 19
ATOM 25143 O O . SER A 1 6 ? -1.176 -10.388 9.295 1.00 0.00 6 SER A O 19
ATOM 25151 N N . GLY A 1 7 ? 0.029 -8.898 10.495 1.00 0.00 7 GLY A N 19
ATOM 25152 C CA . GLY A 1 7 ? 0.418 -8.111 9.337 1.00 0.00 7 GLY A CA 19
ATOM 25153 C C . GLY A 1 7 ? 0.978 -6.751 9.760 1.00 0.00 7 GLY A C 19
ATOM 25154 O O . GLY A 1 7 ? 1.700 -6.655 10.751 1.00 0.00 7 GLY A O 19
ATOM 25158 N N . VAL A 1 8 ? 0.623 -5.735 8.988 1.00 0.00 8 VAL A N 19
ATOM 25159 C CA . VAL A 1 8 ? 1.081 -4.385 9.271 1.00 0.00 8 VAL A CA 19
ATOM 25160 C C . VAL A 1 8 ? -0.030 -3.392 8.926 1.00 0.00 8 VAL A C 19
ATOM 25161 O O . VAL A 1 8 ? -0.690 -3.526 7.896 1.00 0.00 8 VAL A O 19
ATOM 25174 N N . MET A 1 9 ? -0.203 -2.417 9.806 1.00 0.00 9 MET A N 19
ATOM 25175 C CA . MET A 1 9 ? -1.223 -1.401 9.608 1.00 0.00 9 MET A CA 19
ATOM 25176 C C . MET A 1 9 ? -0.644 -0.174 8.900 1.00 0.00 9 MET A C 19
ATOM 25177 O O . MET A 1 9 ? 0.173 0.548 9.470 1.00 0.00 9 MET A O 19
ATOM 25191 N N . VAL A 1 10 ? -1.091 0.024 7.669 1.00 0.00 10 VAL A N 19
ATOM 25192 C CA . VAL A 1 10 ? -0.627 1.151 6.877 1.00 0.00 10 VAL A CA 19
ATOM 25193 C C . VAL A 1 10 ? -1.829 1.995 6.448 1.00 0.00 10 VAL A C 19
ATOM 25194 O O . VAL A 1 10 ? -2.898 1.459 6.160 1.00 0.00 10 VAL A O 19
ATOM 25207 N N . PHE A 1 11 ? -1.613 3.302 6.418 1.00 0.00 11 PHE A N 19
ATOM 25208 C CA . PHE A 1 11 ? -2.665 4.226 6.029 1.00 0.00 11 PHE A CA 19
ATOM 25209 C C . PHE A 1 11 ? -2.609 4.520 4.528 1.00 0.00 11 PHE A C 19
ATOM 25210 O O . PHE A 1 11 ? -1.740 5.259 4.069 1.00 0.00 11 PHE A O 19
ATOM 25227 N N . ILE A 1 12 ? -3.547 3.925 3.806 1.00 0.00 12 ILE A N 19
ATOM 25228 C CA . ILE A 1 12 ? -3.616 4.114 2.366 1.00 0.00 12 ILE A CA 19
ATOM 25229 C C . ILE A 1 12 ? -4.374 5.407 2.061 1.00 0.00 12 ILE A C 19
ATOM 25230 O O . ILE A 1 12 ? -5.436 5.657 2.630 1.00 0.00 12 ILE A O 19
ATOM 25246 N N . SER A 1 13 ? -3.800 6.195 1.164 1.00 0.00 13 SER A N 19
ATOM 25247 C CA . SER A 1 13 ? -4.409 7.456 0.777 1.00 0.00 13 SER A CA 19
ATOM 25248 C C . SER A 1 13 ? -4.329 7.631 -0.741 1.00 0.00 13 SER A C 19
ATOM 25249 O O . SER A 1 13 ? -3.582 6.921 -1.413 1.00 0.00 13 SER A O 19
ATOM 25257 N N . SER A 1 14 ? -5.108 8.581 -1.237 1.00 0.00 14 SER A N 19
ATOM 25258 C CA . SER A 1 14 ? -5.134 8.859 -2.663 1.00 0.00 14 SER A CA 19
ATOM 25259 C C . SER A 1 14 ? -5.808 10.208 -2.921 1.00 0.00 14 SER A C 19
ATOM 25260 O O . SER A 1 14 ? -6.631 10.657 -2.125 1.00 0.00 14 SER A O 19
ATOM 25268 N N . SER A 1 15 ? -5.434 10.817 -4.036 1.00 0.00 15 SER A N 19
ATOM 25269 C CA . SER A 1 15 ? -5.992 12.106 -4.409 1.00 0.00 15 SER A CA 19
ATOM 25270 C C . SER A 1 15 ? -7.443 11.936 -4.862 1.00 0.00 15 SER A C 19
ATOM 25271 O O . SER A 1 15 ? -8.145 12.920 -5.089 1.00 0.00 15 SER A O 19
ATOM 25279 N N . LEU A 1 16 ? -7.850 10.681 -4.981 1.00 0.00 16 LEU A N 19
ATOM 25280 C CA . LEU A 1 16 ? -9.205 10.370 -5.402 1.00 0.00 16 LEU A CA 19
ATOM 25281 C C . LEU A 1 16 ? -10.114 10.300 -4.173 1.00 0.00 16 LEU A C 19
ATOM 25282 O O . LEU A 1 16 ? -11.210 10.858 -4.175 1.00 0.00 16 LEU A O 19
ATOM 25298 N N . ASN A 1 17 ? -9.624 9.610 -3.154 1.00 0.00 17 ASN A N 19
ATOM 25299 C CA . ASN A 1 17 ? -10.378 9.459 -1.921 1.00 0.00 17 ASN A CA 19
ATOM 25300 C C . ASN A 1 17 ? -10.109 10.661 -1.013 1.00 0.00 17 ASN A C 19
ATOM 25301 O O . ASN A 1 17 ? -10.949 11.024 -0.192 1.00 0.00 17 ASN A O 19
ATOM 25312 N N . SER A 1 18 ? -8.933 11.246 -1.193 1.00 0.00 18 SER A N 19
ATOM 25313 C CA . SER A 1 18 ? -8.542 12.399 -0.400 1.00 0.00 18 SER A CA 19
ATOM 25314 C C . SER A 1 18 ? -8.263 11.973 1.042 1.00 0.00 18 SER A C 19
ATOM 25315 O O . SER A 1 18 ? -7.125 12.037 1.504 1.00 0.00 18 SER A O 19
ATOM 25323 N N . PHE A 1 19 ? -9.322 11.547 1.715 1.00 0.00 19 PHE A N 19
ATOM 25324 C CA . PHE A 1 19 ? -9.206 11.110 3.096 1.00 0.00 19 PHE A CA 19
ATOM 25325 C C . PHE A 1 19 ? -8.219 9.948 3.222 1.00 0.00 19 PHE A C 19
ATOM 25326 O O . PHE A 1 19 ? -7.721 9.440 2.218 1.00 0.00 19 PHE A O 19
ATOM 25343 N N . ARG A 1 20 ? -7.965 9.561 4.463 1.00 0.00 20 ARG A N 19
ATOM 25344 C CA . ARG A 1 20 ? -7.046 8.469 4.734 1.00 0.00 20 ARG A CA 19
ATOM 25345 C C . ARG A 1 20 ? -7.809 7.147 4.839 1.00 0.00 20 ARG A C 19
ATOM 25346 O O . ARG A 1 20 ? -8.923 7.109 5.360 1.00 0.00 20 ARG A O 19
ATOM 25367 N N . SER A 1 21 ? -7.179 6.095 4.337 1.00 0.00 21 SER A N 19
ATOM 25368 C CA . SER A 1 21 ? -7.785 4.775 4.368 1.00 0.00 21 SER A CA 19
ATOM 25369 C C . SER A 1 21 ? -7.080 3.900 5.406 1.00 0.00 21 SER A C 19
ATOM 25370 O O . SER A 1 21 ? -5.863 3.978 5.566 1.00 0.00 21 SER A O 19
ATOM 25378 N N . GLU A 1 22 ? -7.875 3.086 6.086 1.00 0.00 22 GLU A N 19
ATOM 25379 C CA . GLU A 1 22 ? -7.342 2.198 7.104 1.00 0.00 22 GLU A CA 19
ATOM 25380 C C . GLU A 1 22 ? -7.503 0.739 6.673 1.00 0.00 22 GLU A C 19
ATOM 25381 O O . GLU A 1 22 ? -8.578 0.159 6.821 1.00 0.00 22 GLU A O 19
ATOM 25393 N N . LYS A 1 23 ? -6.419 0.187 6.148 1.00 0.00 23 LYS A N 19
ATOM 25394 C CA . LYS A 1 23 ? -6.427 -1.194 5.694 1.00 0.00 23 LYS A CA 19
ATOM 25395 C C . LYS A 1 23 ? -5.258 -1.943 6.335 1.00 0.00 23 LYS A C 19
ATOM 25396 O O . LYS A 1 23 ? -4.499 -1.368 7.114 1.00 0.00 23 LYS A O 19
ATOM 25415 N N . ARG A 1 24 ? -5.149 -3.216 5.985 1.00 0.00 24 ARG A N 19
ATOM 25416 C CA . ARG A 1 24 ? -4.085 -4.051 6.516 1.00 0.00 24 ARG A CA 19
ATOM 25417 C C . ARG A 1 24 ? -3.507 -4.940 5.414 1.00 0.00 24 ARG A C 19
ATOM 25418 O O . ARG A 1 24 ? -4.229 -5.369 4.515 1.00 0.00 24 ARG A O 19
ATOM 25439 N N . TYR A 1 25 ? -2.210 -5.192 5.519 1.00 0.00 25 TYR A N 19
ATOM 25440 C CA . TYR A 1 25 ? -1.527 -6.023 4.542 1.00 0.00 25 TYR A CA 19
ATOM 25441 C C . TYR A 1 25 ? -0.365 -6.782 5.185 1.00 0.00 25 TYR A C 19
ATOM 25442 O O . TYR A 1 25 ? -0.094 -6.619 6.374 1.00 0.00 25 TYR A O 19
ATOM 25460 N N . SER A 1 26 ? 0.292 -7.595 4.371 1.00 0.00 26 SER A N 19
ATOM 25461 C CA . SER A 1 26 ? 1.419 -8.380 4.845 1.00 0.00 26 SER A CA 19
ATOM 25462 C C . SER A 1 26 ? 2.731 -7.741 4.386 1.00 0.00 26 SER A C 19
ATOM 25463 O O . SER A 1 26 ? 2.791 -7.138 3.315 1.00 0.00 26 SER A O 19
ATOM 25471 N N . ARG A 1 27 ? 3.750 -7.895 5.219 1.00 0.00 27 ARG A N 19
ATOM 25472 C CA . ARG A 1 27 ? 5.058 -7.341 4.911 1.00 0.00 27 ARG A CA 19
ATOM 25473 C C . ARG A 1 27 ? 5.750 -8.180 3.836 1.00 0.00 27 ARG A C 19
ATOM 25474 O O . ARG A 1 27 ? 6.862 -7.863 3.416 1.00 0.00 27 ARG A O 19
ATOM 25495 N N . SER A 1 28 ? 5.064 -9.235 3.420 1.00 0.00 28 SER A N 19
ATOM 25496 C CA . SER A 1 28 ? 5.600 -10.122 2.401 1.00 0.00 28 SER A CA 19
ATOM 25497 C C . SER A 1 28 ? 4.966 -9.804 1.045 1.00 0.00 28 SER A C 19
ATOM 25498 O O . SER A 1 28 ? 5.379 -10.345 0.021 1.00 0.00 28 SER A O 19
ATOM 25506 N N . LEU A 1 29 ? 3.973 -8.927 1.083 1.00 0.00 29 LEU A N 19
ATOM 25507 C CA . LEU A 1 29 ? 3.279 -8.531 -0.131 1.00 0.00 29 LEU A CA 19
ATOM 25508 C C . LEU A 1 29 ? 4.235 -7.738 -1.024 1.00 0.00 29 LEU A C 19
ATOM 25509 O O . LEU A 1 29 ? 4.591 -6.604 -0.706 1.00 0.00 29 LEU A O 19
ATOM 25525 N N . THR A 1 30 ? 4.623 -8.366 -2.125 1.00 0.00 30 THR A N 19
ATOM 25526 C CA . THR A 1 30 ? 5.531 -7.733 -3.066 1.00 0.00 30 THR A CA 19
ATOM 25527 C C . THR A 1 30 ? 4.962 -6.392 -3.536 1.00 0.00 30 THR A C 19
ATOM 25528 O O . THR A 1 30 ? 3.788 -6.302 -3.890 1.00 0.00 30 THR A O 19
ATOM 25539 N N . ILE A 1 31 ? 5.822 -5.384 -3.524 1.00 0.00 31 ILE A N 19
ATOM 25540 C CA . ILE A 1 31 ? 5.421 -4.053 -3.945 1.00 0.00 31 ILE A CA 19
ATOM 25541 C C . ILE A 1 31 ? 4.441 -4.166 -5.115 1.00 0.00 31 ILE A C 19
ATOM 25542 O O . ILE A 1 31 ? 3.442 -3.450 -5.164 1.00 0.00 31 ILE A O 19
ATOM 25558 N N . ALA A 1 32 ? 4.761 -5.071 -6.028 1.00 0.00 32 ALA A N 19
ATOM 25559 C CA . ALA A 1 32 ? 3.922 -5.287 -7.194 1.00 0.00 32 ALA A CA 19
ATOM 25560 C C . ALA A 1 32 ? 2.539 -5.760 -6.741 1.00 0.00 32 ALA A C 19
ATOM 25561 O O . ALA A 1 32 ? 1.526 -5.161 -7.099 1.00 0.00 32 ALA A O 19
ATOM 25568 N N . GLU A 1 33 ? 2.541 -6.831 -5.961 1.00 0.00 33 GLU A N 19
ATOM 25569 C CA . GLU A 1 33 ? 1.299 -7.391 -5.455 1.00 0.00 33 GLU A CA 19
ATOM 25570 C C . GLU A 1 33 ? 0.551 -6.352 -4.617 1.00 0.00 33 GLU A C 19
ATOM 25571 O O . GLU A 1 33 ? -0.662 -6.200 -4.749 1.00 0.00 33 GLU A O 19
ATOM 25583 N N . PHE A 1 34 ? 1.306 -5.665 -3.772 1.00 0.00 34 PHE A N 19
ATOM 25584 C CA . PHE A 1 34 ? 0.730 -4.646 -2.912 1.00 0.00 34 PHE A CA 19
ATOM 25585 C C . PHE A 1 34 ? -0.169 -3.699 -3.710 1.00 0.00 34 PHE A C 19
ATOM 25586 O O . PHE A 1 34 ? -1.283 -3.392 -3.288 1.00 0.00 34 PHE A O 19
ATOM 25603 N N . LYS A 1 35 ? 0.348 -3.264 -4.850 1.00 0.00 35 LYS A N 19
ATOM 25604 C CA . LYS A 1 35 ? -0.394 -2.359 -5.711 1.00 0.00 35 LYS A CA 19
ATOM 25605 C C . LYS A 1 35 ? -1.681 -3.044 -6.175 1.00 0.00 35 LYS A C 19
ATOM 25606 O O . LYS A 1 35 ? -2.765 -2.471 -6.075 1.00 0.00 35 LYS A O 19
ATOM 25625 N N . CYS A 1 36 ? -1.518 -4.261 -6.674 1.00 0.00 36 CYS A N 19
ATOM 25626 C CA . CYS A 1 36 ? -2.653 -5.030 -7.154 1.00 0.00 36 CYS A CA 19
ATOM 25627 C C . CYS A 1 36 ? -3.767 -4.948 -6.109 1.00 0.00 36 CYS A C 19
ATOM 25628 O O . CYS A 1 36 ? -4.948 -5.022 -6.447 1.00 0.00 36 CYS A O 19
ATOM 25636 N N . LYS A 1 37 ? -3.352 -4.796 -4.860 1.00 0.00 37 LYS A N 19
ATOM 25637 C CA . LYS A 1 37 ? -4.300 -4.703 -3.762 1.00 0.00 37 LYS A CA 19
ATOM 25638 C C . LYS A 1 37 ? -4.914 -3.302 -3.742 1.00 0.00 37 LYS A C 19
ATOM 25639 O O . LYS A 1 37 ? -6.135 -3.157 -3.704 1.00 0.00 37 LYS A O 19
ATOM 25658 N N . LEU A 1 38 ? -4.040 -2.307 -3.768 1.00 0.00 38 LEU A N 19
ATOM 25659 C CA . LEU A 1 38 ? -4.482 -0.923 -3.754 1.00 0.00 38 LEU A CA 19
ATOM 25660 C C . LEU A 1 38 ? -5.486 -0.700 -4.886 1.00 0.00 38 LEU A C 19
ATOM 25661 O O . LEU A 1 38 ? -6.360 0.160 -4.786 1.00 0.00 38 LEU A O 19
ATOM 25677 N N . GLU A 1 39 ? -5.328 -1.490 -5.938 1.00 0.00 39 GLU A N 19
ATOM 25678 C CA . GLU A 1 39 ? -6.210 -1.390 -7.089 1.00 0.00 39 GLU A CA 19
ATOM 25679 C C . GLU A 1 39 ? -7.670 -1.348 -6.635 1.00 0.00 39 GLU A C 19
ATOM 25680 O O . GLU A 1 39 ? -8.507 -0.721 -7.283 1.00 0.00 39 GLU A O 19
ATOM 25692 N N . LEU A 1 40 ? -7.932 -2.025 -5.526 1.00 0.00 40 LEU A N 19
ATOM 25693 C CA . LEU A 1 40 ? -9.277 -2.073 -4.979 1.00 0.00 40 LEU A CA 19
ATOM 25694 C C . LEU A 1 40 ? -9.450 -0.944 -3.961 1.00 0.00 40 LEU A C 19
ATOM 25695 O O . LEU A 1 40 ? -10.565 -0.481 -3.726 1.00 0.00 40 LEU A O 19
ATOM 25711 N N . VAL A 1 41 ? -8.330 -0.533 -3.385 1.00 0.00 41 VAL A N 19
ATOM 25712 C CA . VAL A 1 41 ? -8.343 0.533 -2.398 1.00 0.00 41 VAL A CA 19
ATOM 25713 C C . VAL A 1 41 ? -8.640 1.863 -3.094 1.00 0.00 41 VAL A C 19
ATOM 25714 O O 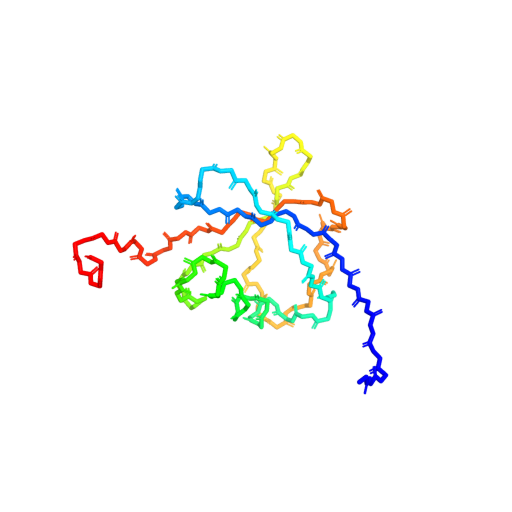. VAL A 1 41 ? -9.411 2.675 -2.585 1.00 0.00 41 VAL A O 19
ATOM 25727 N N . VAL A 1 42 ? -8.013 2.044 -4.247 1.00 0.00 42 VAL A N 19
ATOM 25728 C CA . VAL A 1 42 ? -8.201 3.261 -5.018 1.00 0.00 42 VAL A CA 19
ATOM 25729 C C . VAL A 1 42 ? -9.137 2.975 -6.194 1.00 0.00 42 VAL A C 19
ATOM 25730 O O . VAL A 1 42 ? -9.561 3.895 -6.892 1.00 0.00 42 VAL A O 19
ATOM 25743 N N . GLY A 1 43 ? -9.433 1.697 -6.377 1.00 0.00 43 GLY A N 19
ATOM 25744 C CA . GLY A 1 43 ? -10.311 1.279 -7.456 1.00 0.00 43 GLY A CA 19
ATOM 25745 C C . GLY A 1 43 ? -9.716 1.640 -8.818 1.00 0.00 43 GLY A C 19
ATOM 25746 O O . GLY A 1 43 ? -10.438 1.732 -9.810 1.00 0.00 43 GLY A O 19
ATOM 25750 N N . SER A 1 44 ? -8.405 1.833 -8.823 1.00 0.00 44 SER A N 19
ATOM 25751 C CA . SER A 1 44 ? -7.705 2.182 -10.048 1.00 0.00 44 SER A CA 19
ATOM 25752 C C . SER A 1 44 ? -6.677 1.100 -10.388 1.00 0.00 44 SER A C 19
ATOM 25753 O O . SER A 1 44 ? -6.396 0.227 -9.570 1.00 0.00 44 SER A O 19
ATOM 25761 N N . PRO A 1 45 ? -6.131 1.198 -11.630 1.00 0.00 45 PRO A N 19
ATOM 25762 C CA . PRO A 1 45 ? -5.140 0.239 -12.089 1.00 0.00 45 PRO A CA 19
ATOM 25763 C C . PRO A 1 45 ? -3.782 0.497 -11.433 1.00 0.00 45 PRO A C 19
ATOM 25764 O O . PRO A 1 45 ? -3.345 1.642 -11.332 1.00 0.00 45 PRO A O 19
ATOM 25775 N N . ALA A 1 46 ? -3.152 -0.587 -11.005 1.00 0.00 46 ALA A N 19
ATOM 25776 C CA . ALA A 1 46 ? -1.853 -0.493 -10.362 1.00 0.00 46 ALA A CA 19
ATOM 25777 C C . ALA A 1 46 ? -0.795 -0.134 -11.408 1.00 0.00 46 ALA A C 19
ATOM 25778 O O . ALA A 1 46 ? 0.363 0.101 -11.069 1.00 0.00 46 ALA A O 19
ATOM 25785 N N . SER A 1 47 ? -1.233 -0.104 -12.658 1.00 0.00 47 SER A N 19
ATOM 25786 C CA . SER A 1 47 ? -0.339 0.222 -13.756 1.00 0.00 47 SER A CA 19
ATOM 25787 C C . SER A 1 47 ? -0.450 1.709 -14.098 1.00 0.00 47 SER A C 19
ATOM 25788 O O . SER A 1 47 ? 0.160 2.176 -15.059 1.00 0.00 47 SER A O 19
ATOM 25796 N N . CYS A 1 48 ? -1.234 2.411 -13.294 1.00 0.00 48 CYS A N 19
ATOM 25797 C CA . CYS A 1 48 ? -1.434 3.836 -13.499 1.00 0.00 48 CYS A CA 19
ATOM 25798 C C . CYS A 1 48 ? -1.550 4.507 -12.129 1.00 0.00 48 CYS A C 19
ATOM 25799 O O . CYS A 1 48 ? -2.280 5.485 -11.973 1.00 0.00 48 CYS A O 19
ATOM 25807 N N . MET A 1 49 ? -0.820 3.956 -11.172 1.00 0.00 49 MET A N 19
ATOM 25808 C CA . MET A 1 49 ? -0.832 4.489 -9.820 1.00 0.00 49 MET A CA 19
ATOM 25809 C C . MET A 1 49 ? 0.522 4.284 -9.138 1.00 0.00 49 MET A C 19
ATOM 25810 O O . MET A 1 49 ? 1.061 3.178 -9.139 1.00 0.00 49 MET A O 19
ATOM 25824 N N . GLU A 1 50 ? 1.033 5.367 -8.571 1.00 0.00 50 GLU A N 19
ATOM 25825 C CA . GLU A 1 50 ? 2.314 5.320 -7.886 1.00 0.00 50 GLU A CA 19
ATOM 25826 C C . GLU A 1 50 ? 2.105 5.144 -6.381 1.00 0.00 50 GLU A C 19
ATOM 25827 O O . GLU A 1 50 ? 1.030 5.439 -5.861 1.00 0.00 50 GLU A O 19
ATOM 25839 N N . LEU A 1 51 ? 3.150 4.664 -5.723 1.00 0.00 51 LEU A N 19
ATOM 25840 C CA . LEU A 1 51 ? 3.094 4.444 -4.288 1.00 0.00 51 LEU A CA 19
ATOM 25841 C C . LEU A 1 51 ? 4.089 5.378 -3.595 1.00 0.00 51 LEU A C 19
ATOM 25842 O O . LEU A 1 51 ? 5.186 5.609 -4.101 1.00 0.00 51 LEU A O 19
ATOM 25858 N N . GLU A 1 52 ? 3.670 5.890 -2.447 1.00 0.00 52 GLU A N 19
ATOM 25859 C CA . GLU A 1 52 ? 4.510 6.793 -1.679 1.00 0.00 52 GLU A CA 19
ATOM 25860 C C . GLU A 1 52 ? 4.528 6.379 -0.206 1.00 0.00 52 GLU A C 19
ATOM 25861 O O . GLU A 1 52 ? 3.544 5.846 0.304 1.00 0.00 52 GLU A O 19
ATOM 25873 N N . LEU A 1 53 ? 5.657 6.640 0.435 1.00 0.00 53 LEU A N 19
ATOM 25874 C CA . LEU A 1 53 ? 5.816 6.301 1.839 1.00 0.00 53 LEU A CA 19
ATOM 25875 C C . LEU A 1 53 ? 6.080 7.577 2.641 1.00 0.00 53 LEU A C 19
ATOM 25876 O O . LEU A 1 53 ? 7.162 8.156 2.556 1.00 0.00 53 LEU A O 19
ATOM 25892 N N . TYR A 1 54 ? 5.072 7.979 3.401 1.00 0.00 54 TYR A N 19
ATOM 25893 C CA . TYR A 1 54 ? 5.181 9.177 4.217 1.00 0.00 54 TYR A CA 19
ATOM 25894 C C . TYR A 1 54 ? 5.458 8.820 5.680 1.00 0.00 54 TYR A C 19
ATOM 25895 O O . TYR A 1 54 ? 5.112 7.730 6.133 1.00 0.00 54 TYR A O 19
ATOM 25913 N N . GLY A 1 55 ? 6.079 9.760 6.377 1.00 0.00 55 GLY A N 19
ATOM 25914 C CA . GLY A 1 55 ? 6.406 9.558 7.778 1.00 0.00 55 GLY A CA 19
ATOM 25915 C C . GLY A 1 55 ? 5.145 9.292 8.603 1.00 0.00 55 GLY A C 19
ATOM 25916 O O . GLY A 1 55 ? 4.425 8.327 8.349 1.00 0.00 55 GLY A O 19
ATOM 25920 N N . ALA A 1 56 ? 4.916 10.163 9.574 1.00 0.00 56 ALA A N 19
ATOM 25921 C CA . ALA A 1 56 ? 3.755 10.034 10.437 1.00 0.00 56 ALA A CA 19
ATOM 25922 C C . ALA A 1 56 ? 2.731 11.110 10.072 1.00 0.00 56 ALA A C 19
ATOM 25923 O O . ALA A 1 56 ? 1.669 10.804 9.531 1.00 0.00 56 ALA A O 19
ATOM 25930 N N . ASP A 1 57 ? 3.085 12.349 10.381 1.00 0.00 57 ASP A N 19
ATOM 25931 C CA . ASP A 1 57 ? 2.210 13.472 10.092 1.00 0.00 57 ASP A CA 19
ATOM 25932 C C . ASP A 1 57 ? 2.025 13.592 8.578 1.00 0.00 57 ASP A C 19
ATOM 25933 O O . ASP A 1 57 ? 0.902 13.735 8.096 1.00 0.00 57 ASP A O 19
ATOM 25942 N N . ASP A 1 58 ? 3.143 13.530 7.871 1.00 0.00 58 ASP A N 19
ATOM 25943 C CA . ASP A 1 58 ? 3.118 13.629 6.421 1.00 0.00 58 ASP A CA 19
ATOM 25944 C C . ASP A 1 58 ? 4.502 14.046 5.919 1.00 0.00 58 ASP A C 19
ATOM 25945 O O . ASP A 1 58 ? 4.694 15.182 5.488 1.00 0.00 58 ASP A O 19
ATOM 25954 N N . LYS A 1 59 ? 5.431 13.103 5.991 1.00 0.00 59 LYS A N 19
ATOM 25955 C CA . LYS A 1 59 ? 6.791 13.358 5.549 1.00 0.00 59 LYS A CA 19
ATOM 25956 C C . LYS A 1 59 ? 7.208 12.278 4.548 1.00 0.00 59 LYS A C 19
ATOM 25957 O O . LYS A 1 59 ? 7.662 11.205 4.941 1.00 0.00 59 LYS A O 19
ATOM 25976 N N . PHE A 1 60 ? 7.039 12.600 3.274 1.00 0.00 60 PHE A N 19
ATOM 25977 C CA . PHE A 1 60 ? 7.392 11.671 2.214 1.00 0.00 60 PHE A CA 19
ATOM 25978 C C . PHE A 1 60 ? 8.839 11.196 2.361 1.00 0.00 60 PHE A C 19
ATOM 25979 O O . PHE A 1 60 ? 9.727 11.987 2.678 1.00 0.00 60 PHE A O 19
ATOM 25996 N N . TYR A 1 61 ? 9.032 9.907 2.124 1.00 0.00 61 TYR A N 19
ATOM 25997 C CA . TYR A 1 61 ? 10.356 9.317 2.226 1.00 0.00 61 TYR A CA 19
ATOM 25998 C C . TYR A 1 61 ? 10.844 8.826 0.862 1.00 0.00 61 TYR A C 19
ATOM 25999 O O . TYR A 1 61 ? 11.656 9.487 0.215 1.00 0.00 61 TYR A O 19
ATOM 26017 N N . SER A 1 62 ? 10.329 7.672 0.465 1.00 0.00 62 SER A N 19
ATOM 26018 C CA . SER A 1 62 ? 10.703 7.086 -0.811 1.00 0.00 62 SER A CA 19
ATOM 26019 C C . SER A 1 62 ? 9.459 6.559 -1.529 1.00 0.00 62 SER A C 19
ATOM 26020 O O . SER A 1 62 ? 8.375 6.515 -0.949 1.00 0.00 62 SER A O 19
ATOM 26028 N N . LYS A 1 63 ? 9.656 6.171 -2.781 1.00 0.00 63 LYS A N 19
ATOM 26029 C CA . LYS A 1 63 ? 8.564 5.649 -3.584 1.00 0.00 63 LYS A CA 19
ATOM 26030 C C . LYS A 1 63 ? 8.756 4.145 -3.782 1.00 0.00 63 LYS A C 19
ATOM 26031 O O . LYS A 1 63 ? 9.851 3.695 -4.119 1.00 0.00 63 LYS A O 19
ATOM 26050 N N . LEU A 1 64 ? 7.677 3.408 -3.566 1.00 0.00 64 LEU A N 19
ATOM 26051 C CA . LEU A 1 64 ? 7.713 1.963 -3.717 1.00 0.00 64 LEU A CA 19
ATOM 26052 C C . LEU A 1 64 ? 7.679 1.610 -5.205 1.00 0.00 64 LEU A C 19
ATOM 26053 O O . LEU A 1 64 ? 6.796 0.880 -5.654 1.00 0.00 64 LEU A O 19
ATOM 26069 N N . ASP A 1 65 ? 8.652 2.143 -5.930 1.00 0.00 65 ASP A N 19
ATOM 26070 C CA . ASP A 1 65 ? 8.744 1.893 -7.358 1.00 0.00 65 ASP A CA 19
ATOM 26071 C C . ASP A 1 65 ? 9.063 0.415 -7.593 1.00 0.00 65 ASP A C 19
ATOM 26072 O O . ASP A 1 65 ? 8.365 -0.261 -8.347 1.00 0.00 65 ASP A O 19
ATOM 26081 N N . GLN A 1 66 ? 10.117 -0.042 -6.933 1.00 0.00 66 GLN A N 19
ATOM 26082 C CA . GLN A 1 66 ? 10.536 -1.428 -7.061 1.00 0.00 66 GLN A CA 19
ATOM 26083 C C . GLN A 1 66 ? 9.357 -2.366 -6.793 1.00 0.00 66 GLN A C 19
ATOM 26084 O O . GLN A 1 66 ? 8.735 -2.300 -5.733 1.00 0.00 66 GLN A O 19
ATOM 26098 N N . GLU A 1 67 ? 9.085 -3.217 -7.771 1.00 0.00 67 GLU A N 19
ATOM 26099 C CA . GLU A 1 67 ? 7.992 -4.167 -7.654 1.00 0.00 67 GLU A CA 19
ATOM 26100 C C . GLU A 1 67 ? 8.484 -5.465 -7.010 1.00 0.00 67 GLU A C 19
ATOM 26101 O O . GLU A 1 67 ? 7.756 -6.098 -6.246 1.00 0.00 67 GLU A O 19
ATOM 26113 N N . ASP A 1 68 ? 9.716 -5.823 -7.341 1.00 0.00 68 ASP A N 19
ATOM 26114 C CA . ASP A 1 68 ? 10.313 -7.034 -6.804 1.00 0.00 68 ASP A CA 19
ATOM 26115 C C . ASP A 1 68 ? 10.528 -6.867 -5.299 1.00 0.00 68 ASP A C 19
ATOM 26116 O O . ASP A 1 68 ? 10.756 -7.846 -4.589 1.00 0.00 68 ASP A O 19
ATOM 26125 N N . ALA A 1 69 ? 10.448 -5.621 -4.856 1.00 0.00 69 ALA A N 19
ATOM 26126 C CA . ALA A 1 69 ? 10.631 -5.314 -3.448 1.00 0.00 69 ALA A CA 19
ATOM 26127 C C . ALA A 1 69 ? 9.435 -5.845 -2.655 1.00 0.00 69 ALA A C 19
ATOM 26128 O O . ALA A 1 69 ? 8.464 -6.326 -3.237 1.00 0.00 69 ALA A O 19
ATOM 26135 N N . LEU A 1 70 ? 9.544 -5.740 -1.338 1.00 0.00 70 LEU A N 19
ATOM 26136 C CA . LEU A 1 70 ? 8.484 -6.203 -0.460 1.00 0.00 70 LEU A CA 19
ATOM 26137 C C . LEU A 1 70 ? 8.240 -5.160 0.633 1.00 0.00 70 LEU A C 19
ATOM 26138 O O . LEU A 1 70 ? 9.095 -4.313 0.889 1.00 0.00 70 LEU A O 19
ATOM 26154 N N . LEU A 1 71 ? 7.070 -5.256 1.247 1.00 0.00 71 LEU A N 19
ATOM 26155 C CA . LEU A 1 71 ? 6.703 -4.331 2.306 1.00 0.00 71 LEU A CA 19
ATOM 26156 C C . LEU A 1 71 ? 7.467 -4.693 3.581 1.00 0.00 71 LEU A C 19
ATOM 26157 O O . LEU A 1 71 ? 7.135 -5.670 4.251 1.00 0.00 71 LEU A O 19
ATOM 26173 N N . GLY A 1 72 ? 8.476 -3.887 3.878 1.00 0.00 72 GLY A N 19
ATOM 26174 C CA . GLY A 1 72 ? 9.290 -4.111 5.061 1.00 0.00 72 GLY A CA 19
ATOM 26175 C C . GLY A 1 72 ? 10.732 -3.657 4.828 1.00 0.00 72 GLY A C 19
ATOM 26176 O O . GLY A 1 72 ? 11.328 -3.005 5.684 1.00 0.00 72 GLY A O 19
ATOM 26180 N N . SER A 1 73 ? 11.253 -4.021 3.665 1.00 0.00 73 SER A N 19
ATOM 26181 C CA . SER A 1 73 ? 12.614 -3.659 3.308 1.00 0.00 73 SER A CA 19
ATOM 26182 C C . SER A 1 73 ? 12.740 -2.138 3.198 1.00 0.00 73 SER A C 19
ATOM 26183 O O . SER A 1 73 ? 13.847 -1.602 3.192 1.00 0.00 73 SER A O 19
ATOM 26191 N N . TYR A 1 74 ? 11.590 -1.486 3.113 1.00 0.00 74 TYR A N 19
ATOM 26192 C CA . TYR A 1 74 ? 11.557 -0.038 3.003 1.00 0.00 74 TYR A CA 19
ATOM 26193 C C . TYR A 1 74 ? 11.398 0.613 4.378 1.00 0.00 74 TYR A C 19
ATOM 26194 O O . TYR A 1 74 ? 11.105 -0.067 5.360 1.00 0.00 74 TYR A O 19
ATOM 26212 N N . PRO A 1 75 ? 11.603 1.957 4.405 1.00 0.00 75 PRO A N 19
ATOM 26213 C CA . PRO A 1 75 ? 11.485 2.708 5.644 1.00 0.00 75 PRO A CA 19
ATOM 26214 C C . PRO A 1 75 ? 10.018 2.889 6.038 1.00 0.00 75 PRO A C 19
ATOM 26215 O O . PRO A 1 75 ? 9.563 4.012 6.251 1.00 0.00 75 PRO A O 19
ATOM 26226 N N . VAL A 1 76 ? 9.318 1.767 6.122 1.00 0.00 76 VAL A N 19
ATOM 26227 C CA . VAL A 1 76 ? 7.912 1.788 6.487 1.00 0.00 76 VAL A CA 19
ATOM 26228 C C . VAL A 1 76 ? 7.697 0.912 7.722 1.00 0.00 76 VAL A C 19
ATOM 26229 O O . VAL A 1 76 ? 8.587 0.161 8.118 1.00 0.00 76 VAL A O 19
ATOM 26242 N N . ASP A 1 77 ? 6.510 1.038 8.298 1.00 0.00 77 ASP A N 19
ATOM 26243 C CA . ASP A 1 77 ? 6.167 0.267 9.481 1.00 0.00 77 ASP A CA 19
ATOM 26244 C C . ASP A 1 77 ? 4.703 0.524 9.845 1.00 0.00 77 ASP A C 19
ATOM 26245 O O . ASP A 1 77 ? 4.101 1.484 9.368 1.00 0.00 77 ASP A O 19
ATOM 26254 N N . ASP A 1 78 ? 4.174 -0.350 10.688 1.00 0.00 78 ASP A N 19
ATOM 26255 C CA . ASP A 1 78 ? 2.793 -0.229 11.122 1.00 0.00 78 ASP A CA 19
ATOM 26256 C C . ASP A 1 78 ? 2.549 1.187 11.647 1.00 0.00 78 ASP A C 19
ATOM 26257 O O . ASP A 1 78 ? 3.164 1.604 12.627 1.00 0.00 78 ASP A O 19
ATOM 26266 N N . GLY A 1 79 ? 1.651 1.888 10.970 1.00 0.00 79 GLY A N 19
ATOM 26267 C CA . GLY A 1 79 ? 1.318 3.249 11.356 1.00 0.00 79 GLY A CA 19
ATOM 26268 C C . GLY A 1 79 ? 1.688 4.238 10.249 1.00 0.00 79 GLY A C 19
ATOM 26269 O O . GLY A 1 79 ? 1.108 5.319 10.158 1.00 0.00 79 GLY A O 19
ATOM 26273 N N . CYS A 1 80 ? 2.652 3.833 9.434 1.00 0.00 80 CYS A N 19
ATOM 26274 C CA . CYS A 1 80 ? 3.105 4.670 8.337 1.00 0.00 80 CYS A CA 19
ATOM 26275 C C . CYS A 1 80 ? 1.895 5.024 7.470 1.00 0.00 80 CYS A C 19
ATOM 26276 O O . CYS A 1 80 ? 0.759 4.724 7.833 1.00 0.00 80 CYS A O 19
ATOM 26284 N N . ARG A 1 81 ? 2.180 5.656 6.342 1.00 0.00 81 ARG A N 19
ATOM 26285 C CA . ARG A 1 81 ? 1.129 6.054 5.420 1.00 0.00 81 ARG A CA 19
ATOM 26286 C C . ARG A 1 81 ? 1.550 5.765 3.978 1.00 0.00 81 ARG A C 19
ATOM 26287 O O . ARG A 1 81 ? 2.715 5.934 3.622 1.00 0.00 81 ARG A O 19
ATOM 26308 N N . ILE A 1 82 ? 0.579 5.333 3.187 1.00 0.00 82 ILE A N 19
ATOM 26309 C CA . ILE A 1 82 ? 0.834 5.018 1.792 1.00 0.00 82 ILE A CA 19
ATOM 26310 C C . ILE A 1 82 ? -0.060 5.888 0.906 1.00 0.00 82 ILE A C 19
ATOM 26311 O O . ILE A 1 82 ? -1.250 5.612 0.758 1.00 0.00 82 ILE A O 19
ATOM 26327 N N . HIS A 1 83 ? 0.547 6.920 0.339 1.00 0.00 83 HIS A N 19
ATOM 26328 C CA . HIS A 1 83 ? -0.180 7.831 -0.529 1.00 0.00 83 HIS A CA 19
ATOM 26329 C C . HIS A 1 83 ? -0.107 7.332 -1.973 1.00 0.00 83 HIS A C 19
ATOM 26330 O O . HIS A 1 83 ? 0.979 7.215 -2.539 1.00 0.00 83 HIS A O 19
ATOM 26344 N N . VAL A 1 84 ? -1.277 7.052 -2.528 1.00 0.00 84 VAL A N 19
ATOM 26345 C CA . VAL A 1 84 ? -1.360 6.568 -3.896 1.00 0.00 84 VAL A CA 19
ATOM 26346 C C . VAL A 1 84 ? -1.590 7.752 -4.838 1.00 0.00 84 VAL A C 19
ATOM 26347 O O . VAL A 1 84 ? -2.521 8.533 -4.643 1.00 0.00 84 VAL A O 19
ATOM 26360 N N . ILE A 1 85 ? -0.728 7.847 -5.839 1.00 0.00 85 ILE A N 19
ATOM 26361 C CA . ILE A 1 85 ? -0.826 8.922 -6.811 1.00 0.00 85 ILE A CA 19
ATOM 26362 C C . ILE A 1 85 ? -1.576 8.420 -8.047 1.00 0.00 85 ILE A C 19
ATOM 26363 O O . ILE A 1 85 ? -1.016 7.689 -8.862 1.00 0.00 85 ILE A O 19
ATOM 26379 N N . ASP A 1 86 ? -2.831 8.832 -8.146 1.00 0.00 86 ASP A N 19
ATOM 26380 C CA . ASP A 1 86 ? -3.663 8.432 -9.268 1.00 0.00 86 ASP A CA 19
ATOM 26381 C C . ASP A 1 86 ? -2.988 8.856 -10.574 1.00 0.00 86 ASP A C 19
ATOM 26382 O O . ASP A 1 86 ? -2.969 10.039 -10.912 1.00 0.00 86 ASP A O 19
ATOM 26391 N N . HIS A 1 87 ? -2.451 7.868 -11.273 1.00 0.00 87 HIS A N 19
ATOM 26392 C CA . HIS A 1 87 ? -1.777 8.123 -12.535 1.00 0.00 87 HIS A CA 19
ATOM 26393 C C . HIS A 1 87 ? -2.676 7.691 -13.694 1.00 0.00 87 HIS A C 19
ATOM 26394 O O . HIS A 1 87 ? -2.191 7.396 -14.785 1.00 0.00 87 HIS A O 19
ATOM 26408 N N . SER A 1 88 ? -3.972 7.666 -13.419 1.00 0.00 88 SER A N 19
ATOM 26409 C CA . SER A 1 88 ? -4.944 7.274 -14.425 1.00 0.00 88 SER A CA 19
ATOM 26410 C C . SER A 1 88 ? -5.824 8.470 -14.796 1.00 0.00 88 SER A C 19
ATOM 26411 O O . SER A 1 88 ? -5.911 8.842 -15.966 1.00 0.00 88 SER A O 19
ATOM 26419 N N . GLY A 1 89 ? -6.454 9.039 -13.779 1.00 0.00 89 GLY A N 19
ATOM 26420 C CA . GLY A 1 89 ? -7.324 10.184 -13.984 1.00 0.00 89 GLY A CA 19
ATOM 26421 C C . GLY A 1 89 ? -6.534 11.386 -14.506 1.00 0.00 89 GLY A C 19
ATOM 26422 O O . GLY A 1 89 ? -5.737 11.975 -13.776 1.00 0.00 89 GLY A O 19
ATOM 26426 N N . SER A 1 90 ? -6.781 11.715 -15.765 1.00 0.00 90 SER A N 19
ATOM 26427 C CA . SER A 1 90 ? -6.103 12.836 -16.393 1.00 0.00 90 SER A CA 19
ATOM 26428 C C . SER A 1 90 ? -4.718 12.404 -16.879 1.00 0.00 90 SER A C 19
ATOM 26429 O O . SER A 1 90 ? -3.778 12.322 -16.090 1.00 0.00 90 SER A O 19
ATOM 26437 N N . GLY A 1 91 ? -4.635 12.140 -18.174 1.00 0.00 91 GLY A N 19
ATOM 26438 C CA . GLY A 1 91 ? -3.381 11.718 -18.774 1.00 0.00 91 GLY A CA 19
ATOM 26439 C C . GLY A 1 91 ? -3.627 10.846 -20.007 1.00 0.00 91 GLY A C 19
ATOM 26440 O O . GLY A 1 91 ? -4.153 9.740 -19.894 1.00 0.00 91 GLY A O 19
ATOM 26444 N N . PRO A 1 92 ? -3.227 11.392 -21.186 1.00 0.00 92 PRO A N 19
ATOM 26445 C CA . PRO A 1 92 ? -3.399 10.676 -22.439 1.00 0.00 92 PRO A CA 19
ATOM 26446 C C . PRO A 1 92 ? -2.373 9.549 -22.572 1.00 0.00 92 PRO A C 19
ATOM 26447 O O . PRO A 1 92 ? -1.168 9.799 -22.582 1.00 0.00 92 PRO A O 19
ATOM 26458 N N . SER A 1 93 ? -2.887 8.332 -22.670 1.00 0.00 93 SER A N 19
ATOM 26459 C CA . SER A 1 93 ? -2.031 7.166 -22.802 1.00 0.00 93 SER A CA 19
ATOM 26460 C C . SER A 1 93 ? -2.881 5.917 -23.043 1.00 0.00 93 SER A C 19
ATOM 26461 O O . SER A 1 93 ? -3.923 5.740 -22.414 1.00 0.00 93 SER A O 19
ATOM 26469 N N . SER A 1 94 ? -2.405 5.083 -23.956 1.00 0.00 94 SER A N 19
ATOM 26470 C CA . SER A 1 94 ? -3.108 3.856 -24.288 1.00 0.00 94 SER A CA 19
ATOM 26471 C C . SER A 1 94 ? -2.171 2.657 -24.132 1.00 0.00 94 SER A C 19
ATOM 26472 O O . SER A 1 94 ? -2.457 1.736 -23.368 1.00 0.00 94 SER A O 19
ATOM 26480 N N . GLY A 1 95 ? -1.070 2.707 -24.868 1.00 0.00 95 GLY A N 19
ATOM 26481 C CA . GLY A 1 95 ? -0.089 1.636 -24.821 1.00 0.00 95 GLY A CA 19
ATOM 26482 C C . GLY A 1 95 ? 0.741 1.709 -23.538 1.00 0.00 95 GLY A C 19
ATOM 26483 O O . GLY A 1 95 ? 1.324 2.747 -23.229 1.00 0.00 95 GLY A O 19
ATOM 26487 N N . GLY A 1 1 ? 2.091 -13.589 8.453 1.00 0.00 1 GLY A N 20
ATOM 26488 C CA . GLY A 1 1 ? 2.483 -14.598 9.423 1.00 0.00 1 GLY A CA 20
ATOM 26489 C C . GLY A 1 1 ? 1.350 -15.600 9.659 1.00 0.00 1 GLY A C 20
ATOM 26490 O O . GLY A 1 1 ? 0.682 -16.021 8.716 1.00 0.00 1 GLY A O 20
ATOM 26494 N N . SER A 1 2 ? 1.170 -15.952 10.923 1.00 0.00 2 SER A N 20
ATOM 26495 C CA . SER A 1 2 ? 0.130 -16.896 11.296 1.00 0.00 2 SER A CA 20
ATOM 26496 C C . SER A 1 2 ? -0.241 -16.712 12.769 1.00 0.00 2 SER A C 20
ATOM 26497 O O . SER A 1 2 ? 0.512 -17.108 13.656 1.00 0.00 2 SER A O 20
ATOM 26505 N N . SER A 1 3 ? -1.402 -16.111 12.982 1.00 0.00 3 SER A N 20
ATOM 26506 C CA . SER A 1 3 ? -1.882 -15.869 14.332 1.00 0.00 3 SER A CA 20
ATOM 26507 C C . SER A 1 3 ? -0.755 -15.298 15.195 1.00 0.00 3 SER A C 20
ATOM 26508 O O . SER A 1 3 ? -0.140 -16.021 15.977 1.00 0.00 3 SER A O 20
ATOM 26516 N N . GLY A 1 4 ? -0.517 -14.006 15.022 1.00 0.00 4 GLY A N 20
ATOM 26517 C CA . GLY A 1 4 ? 0.526 -13.330 15.775 1.00 0.00 4 GLY A CA 20
ATOM 26518 C C . GLY A 1 4 ? 1.010 -12.079 15.039 1.00 0.00 4 GLY A C 20
ATOM 26519 O O . GLY A 1 4 ? 0.636 -10.963 15.393 1.00 0.00 4 GLY A O 20
ATOM 26523 N N . SER A 1 5 ? 1.835 -12.309 14.027 1.00 0.00 5 SER A N 20
ATOM 26524 C CA . SER A 1 5 ? 2.374 -11.215 13.238 1.00 0.00 5 SER A CA 20
ATOM 26525 C C . SER A 1 5 ? 1.255 -10.544 12.440 1.00 0.00 5 SER A C 20
ATOM 26526 O O . SER A 1 5 ? 1.196 -9.318 12.356 1.00 0.00 5 SER A O 20
ATOM 26534 N N . SER A 1 6 ? 0.394 -11.377 11.873 1.00 0.00 6 SER A N 20
ATOM 26535 C CA . SER A 1 6 ? -0.720 -10.880 11.084 1.00 0.00 6 SER A CA 20
ATOM 26536 C C . SER A 1 6 ? -0.199 -10.092 9.881 1.00 0.00 6 SER A C 20
ATOM 26537 O O . SER A 1 6 ? -0.100 -10.628 8.779 1.00 0.00 6 SER A O 20
ATOM 26545 N N . GLY A 1 7 ? 0.121 -8.831 10.134 1.00 0.00 7 GLY A N 20
ATOM 26546 C CA . GLY A 1 7 ? 0.629 -7.963 9.085 1.00 0.00 7 GLY A CA 20
ATOM 26547 C C . GLY A 1 7 ? 1.044 -6.604 9.651 1.00 0.00 7 GLY A C 20
ATOM 26548 O O . GLY A 1 7 ? 1.601 -6.527 10.746 1.00 0.00 7 GLY A O 20
ATOM 26552 N N . VAL A 1 8 ? 0.758 -5.565 8.880 1.00 0.00 8 VAL A N 20
ATOM 26553 C CA . VAL A 1 8 ? 1.095 -4.213 9.291 1.00 0.00 8 VAL A CA 20
ATOM 26554 C C . VAL A 1 8 ? -0.028 -3.262 8.873 1.00 0.00 8 VAL A C 20
ATOM 26555 O O . VAL A 1 8 ? -0.480 -3.294 7.729 1.00 0.00 8 VAL A O 20
ATOM 26568 N N . MET A 1 9 ? -0.448 -2.439 9.822 1.00 0.00 9 MET A N 20
ATOM 26569 C CA . MET A 1 9 ? -1.510 -1.481 9.566 1.00 0.00 9 MET A CA 20
ATOM 26570 C C . MET A 1 9 ? -0.942 -0.156 9.055 1.00 0.00 9 MET A C 20
ATOM 26571 O O . MET A 1 9 ? -0.261 0.557 9.790 1.00 0.00 9 MET A O 20
ATOM 26585 N N . VAL A 1 10 ? -1.243 0.134 7.797 1.00 0.00 10 VAL A N 20
ATOM 26586 C CA . VAL A 1 10 ? -0.771 1.361 7.179 1.00 0.00 10 VAL A CA 20
ATOM 26587 C C . VAL A 1 10 ? -1.972 2.192 6.722 1.00 0.00 10 VAL A C 20
ATOM 26588 O O . VAL A 1 10 ? -3.040 1.647 6.448 1.00 0.00 10 VAL A O 20
ATOM 26601 N N . PHE A 1 11 ? -1.756 3.498 6.655 1.00 0.00 11 PHE A N 20
ATOM 26602 C CA . PHE A 1 11 ? -2.808 4.409 6.236 1.00 0.00 11 PHE A CA 20
ATOM 26603 C C . PHE A 1 11 ? -2.754 4.651 4.726 1.00 0.00 11 PHE A C 20
ATOM 26604 O O . PHE A 1 11 ? -1.906 5.401 4.244 1.00 0.00 11 PHE A O 20
ATOM 26621 N N . ILE A 1 12 ? -3.670 4.003 4.022 1.00 0.00 12 ILE A N 20
ATOM 26622 C CA . ILE A 1 12 ? -3.738 4.139 2.577 1.00 0.00 12 ILE A CA 20
ATOM 26623 C C . ILE A 1 12 ? -4.577 5.368 2.224 1.00 0.00 12 ILE A C 20
ATOM 26624 O O . ILE A 1 12 ? -5.603 5.626 2.852 1.00 0.00 12 ILE A O 20
ATOM 26640 N N . SER A 1 13 ? -4.110 6.095 1.219 1.00 0.00 13 SER A N 20
ATOM 26641 C CA . SER A 1 13 ? -4.805 7.291 0.774 1.00 0.00 13 SER A CA 20
ATOM 26642 C C . SER A 1 13 ? -4.773 7.378 -0.753 1.00 0.00 13 SER A C 20
ATOM 26643 O O . SER A 1 13 ? -4.179 6.527 -1.414 1.00 0.00 13 SER A O 20
ATOM 26651 N N . SER A 1 14 ? -5.419 8.413 -1.269 1.00 0.00 14 SER A N 20
ATOM 26652 C CA . SER A 1 14 ? -5.471 8.622 -2.706 1.00 0.00 14 SER A CA 20
ATOM 26653 C C . SER A 1 14 ? -5.911 10.055 -3.011 1.00 0.00 14 SER A C 20
ATOM 26654 O O . SER A 1 14 ? -6.829 10.574 -2.378 1.00 0.00 14 SER A O 20
ATOM 26662 N N . SER A 1 15 ? -5.234 10.654 -3.980 1.00 0.00 15 SER A N 20
ATOM 26663 C CA . SER A 1 15 ? -5.544 12.017 -4.376 1.00 0.00 15 SER A CA 20
ATOM 26664 C C . SER A 1 15 ? -6.969 12.091 -4.928 1.00 0.00 15 SER A C 20
ATOM 26665 O O . SER A 1 15 ? -7.592 13.151 -4.906 1.00 0.00 15 SER A O 20
ATOM 26673 N N . LEU A 1 16 ? -7.443 10.952 -5.409 1.00 0.00 16 LEU A N 20
ATOM 26674 C CA . LEU A 1 16 ? -8.783 10.874 -5.966 1.00 0.00 16 LEU A CA 20
ATOM 26675 C C . LEU A 1 16 ? -9.804 11.185 -4.870 1.00 0.00 16 LEU A C 20
ATOM 26676 O O . LEU A 1 16 ? -10.693 12.014 -5.061 1.00 0.00 16 LEU A O 20
ATOM 26692 N N . ASN A 1 17 ? -9.644 10.504 -3.745 1.00 0.00 17 ASN A N 20
ATOM 26693 C CA . ASN A 1 17 ? -10.541 10.697 -2.618 1.00 0.00 17 ASN A CA 20
ATOM 26694 C C . ASN A 1 17 ? -9.886 11.639 -1.606 1.00 0.00 17 ASN A C 20
ATOM 26695 O O . ASN A 1 17 ? -8.754 11.412 -1.183 1.00 0.00 17 ASN A O 20
ATOM 26706 N N . SER A 1 18 ? -10.627 12.678 -1.247 1.00 0.00 18 SER A N 20
ATOM 26707 C CA . SER A 1 18 ? -10.132 13.655 -0.293 1.00 0.00 18 SER A CA 20
ATOM 26708 C C . SER A 1 18 ? -10.220 13.092 1.127 1.00 0.00 18 SER A C 20
ATOM 26709 O O . SER A 1 18 ? -10.901 13.657 1.982 1.00 0.00 18 SER A O 20
ATOM 26717 N N . PHE A 1 19 ? -9.522 11.985 1.334 1.00 0.00 19 PHE A N 20
ATOM 26718 C CA . PHE A 1 19 ? -9.513 11.339 2.635 1.00 0.00 19 PHE A CA 20
ATOM 26719 C C . PHE A 1 19 ? -8.646 10.078 2.615 1.00 0.00 19 PHE A C 20
ATOM 26720 O O . PHE A 1 19 ? -8.352 9.539 1.549 1.00 0.00 19 PHE A O 20
ATOM 26737 N N . ARG A 1 20 ? -8.260 9.645 3.807 1.00 0.00 20 ARG A N 20
ATOM 26738 C CA . ARG A 1 20 ? -7.432 8.458 3.939 1.00 0.00 20 ARG A CA 20
ATOM 26739 C C . ARG A 1 20 ? -8.265 7.286 4.462 1.00 0.00 20 ARG A C 20
ATOM 26740 O O . ARG A 1 20 ? -9.361 7.483 4.984 1.00 0.00 20 ARG A O 20
ATOM 26761 N N . SER A 1 21 ? -7.713 6.092 4.303 1.00 0.00 21 SER A N 20
ATOM 26762 C CA . SER A 1 21 ? -8.392 4.888 4.753 1.00 0.00 21 SER A CA 20
ATOM 26763 C C . SER A 1 21 ? -7.456 4.058 5.633 1.00 0.00 21 SER A C 20
ATOM 26764 O O . SER A 1 21 ? -6.275 4.376 5.763 1.00 0.00 21 SER A O 20
ATOM 26772 N N . GLU A 1 22 ? -8.019 3.010 6.216 1.00 0.00 22 GLU A N 20
ATOM 26773 C CA . GLU A 1 22 ? -7.249 2.131 7.081 1.00 0.00 22 GLU A CA 20
ATOM 26774 C C . GLU A 1 22 ? -7.299 0.695 6.557 1.00 0.00 22 GLU A C 20
ATOM 26775 O O . GLU A 1 22 ? -8.261 -0.029 6.809 1.00 0.00 22 GLU A O 20
ATOM 26787 N N . LYS A 1 23 ? -6.250 0.325 5.837 1.00 0.00 23 LYS A N 20
ATOM 26788 C CA . LYS A 1 23 ? -6.161 -1.013 5.276 1.00 0.00 23 LYS A CA 20
ATOM 26789 C C . LYS A 1 23 ? -5.008 -1.766 5.942 1.00 0.00 23 LYS A C 20
ATOM 26790 O O . LYS A 1 23 ? -4.292 -1.205 6.771 1.00 0.00 23 LYS A O 20
ATOM 26809 N N . ARG A 1 24 ? -4.863 -3.025 5.555 1.00 0.00 24 ARG A N 20
ATOM 26810 C CA . ARG A 1 24 ? -3.809 -3.860 6.104 1.00 0.00 24 ARG A CA 20
ATOM 26811 C C . ARG A 1 24 ? -3.171 -4.704 5.000 1.00 0.00 24 ARG A C 20
ATOM 26812 O O . ARG A 1 24 ? -3.845 -5.107 4.053 1.00 0.00 24 ARG A O 20
ATOM 26833 N N . TYR A 1 25 ? -1.878 -4.947 5.157 1.00 0.00 25 TYR A N 20
ATOM 26834 C CA . TYR A 1 25 ? -1.141 -5.736 4.184 1.00 0.00 25 TYR A CA 20
ATOM 26835 C C . TYR A 1 25 ? 0.067 -6.415 4.832 1.00 0.00 25 TYR A C 20
ATOM 26836 O O . TYR A 1 25 ? 0.656 -5.880 5.770 1.00 0.00 25 TYR A O 20
ATOM 26854 N N . SER A 1 26 ? 0.401 -7.585 4.306 1.00 0.00 26 SER A N 20
ATOM 26855 C CA . SER A 1 26 ? 1.528 -8.343 4.821 1.00 0.00 26 SER A CA 20
ATOM 26856 C C . SER A 1 26 ? 2.841 -7.691 4.382 1.00 0.00 26 SER A C 20
ATOM 26857 O O . SER A 1 26 ? 2.922 -7.119 3.296 1.00 0.00 26 SER A O 20
ATOM 26865 N N . ARG A 1 27 ? 3.837 -7.800 5.249 1.00 0.00 27 ARG A N 20
ATOM 26866 C CA . ARG A 1 27 ? 5.143 -7.228 4.965 1.00 0.00 27 ARG A CA 20
ATOM 26867 C C . ARG A 1 27 ? 5.882 -8.081 3.932 1.00 0.00 27 ARG A C 20
ATOM 26868 O O . ARG A 1 27 ? 6.998 -7.750 3.533 1.00 0.00 27 ARG A O 20
ATOM 26889 N N . SER A 1 28 ? 5.231 -9.163 3.530 1.00 0.00 28 SER A N 20
ATOM 26890 C CA . SER A 1 28 ? 5.813 -10.065 2.551 1.00 0.00 28 SER A CA 20
ATOM 26891 C C . SER A 1 28 ? 5.168 -9.841 1.182 1.00 0.00 28 SER A C 20
ATOM 26892 O O . SER A 1 28 ? 5.524 -10.502 0.208 1.00 0.00 28 SER A O 20
ATOM 26900 N N . LEU A 1 29 ? 4.229 -8.906 1.153 1.00 0.00 29 LEU A N 20
ATOM 26901 C CA . LEU A 1 29 ? 3.530 -8.586 -0.080 1.00 0.00 29 LEU A CA 20
ATOM 26902 C C . LEU A 1 29 ? 4.459 -7.785 -0.995 1.00 0.00 29 LEU A C 20
ATOM 26903 O O . LEU A 1 29 ? 4.927 -6.710 -0.622 1.00 0.00 29 LEU A O 20
ATOM 26919 N N . THR A 1 30 ? 4.699 -8.339 -2.174 1.00 0.00 30 THR A N 20
ATOM 26920 C CA . THR A 1 30 ? 5.564 -7.690 -3.144 1.00 0.00 30 THR A CA 20
ATOM 26921 C C . THR A 1 30 ? 4.954 -6.362 -3.598 1.00 0.00 30 THR A C 20
ATOM 26922 O O . THR A 1 30 ? 3.779 -6.305 -3.957 1.00 0.00 30 THR A O 20
ATOM 26933 N N . ILE A 1 31 ? 5.780 -5.327 -3.567 1.00 0.00 31 ILE A N 20
ATOM 26934 C CA . ILE A 1 31 ? 5.337 -4.003 -3.970 1.00 0.00 31 ILE A CA 20
ATOM 26935 C C . ILE A 1 31 ? 4.386 -4.130 -5.162 1.00 0.00 31 ILE A C 20
ATOM 26936 O O . ILE A 1 31 ? 3.363 -3.450 -5.219 1.00 0.00 31 ILE A O 20
ATOM 26952 N N . ALA A 1 32 ? 4.758 -5.005 -6.085 1.00 0.00 32 ALA A N 20
ATOM 26953 C CA . ALA A 1 32 ? 3.951 -5.229 -7.272 1.00 0.00 32 ALA A CA 20
ATOM 26954 C C . ALA A 1 32 ? 2.559 -5.706 -6.854 1.00 0.00 32 ALA A C 20
ATOM 26955 O O . ALA A 1 32 ? 1.553 -5.130 -7.265 1.00 0.00 32 ALA A O 20
ATOM 26962 N N . GLU A 1 33 ? 2.546 -6.754 -6.043 1.00 0.00 33 GLU A N 20
ATOM 26963 C CA . GLU A 1 33 ? 1.293 -7.314 -5.565 1.00 0.00 33 GLU A CA 20
ATOM 26964 C C . GLU A 1 33 ? 0.523 -6.274 -4.749 1.00 0.00 33 GLU A C 20
ATOM 26965 O O . GLU A 1 33 ? -0.636 -5.984 -5.042 1.00 0.00 33 GLU A O 20
ATOM 26977 N N . PHE A 1 34 ? 1.198 -5.741 -3.741 1.00 0.00 34 PHE A N 20
ATOM 26978 C CA . PHE A 1 34 ? 0.592 -4.740 -2.881 1.00 0.00 34 PHE A CA 20
ATOM 26979 C C . PHE A 1 34 ? -0.308 -3.798 -3.685 1.00 0.00 34 PHE A C 20
ATOM 26980 O O . PHE A 1 34 ? -1.499 -3.681 -3.403 1.00 0.00 34 PHE A O 20
ATOM 26997 N N . LYS A 1 35 ? 0.297 -3.151 -4.670 1.00 0.00 35 LYS A N 20
ATOM 26998 C CA . LYS A 1 35 ? -0.434 -2.224 -5.516 1.00 0.00 35 LYS A CA 20
ATOM 26999 C C . LYS A 1 35 ? -1.707 -2.902 -6.027 1.00 0.00 35 LYS A C 20
ATOM 27000 O O . LYS A 1 35 ? -2.780 -2.301 -6.020 1.00 0.00 35 LYS A O 20
ATOM 27019 N N . CYS A 1 36 ? -1.545 -4.144 -6.459 1.00 0.00 36 CYS A N 20
ATOM 27020 C CA . CYS A 1 36 ? -2.668 -4.910 -6.973 1.00 0.00 36 CYS A CA 20
ATOM 27021 C C . CYS A 1 36 ? -3.775 -4.905 -5.918 1.00 0.00 36 CYS A C 20
ATOM 27022 O O . CYS A 1 36 ? -4.957 -4.831 -6.253 1.00 0.00 36 CYS A O 20
ATOM 27030 N N . LYS A 1 37 ? -3.355 -4.985 -4.664 1.00 0.00 37 LYS A N 20
ATOM 27031 C CA . LYS A 1 37 ? -4.296 -4.990 -3.557 1.00 0.00 37 LYS A CA 20
ATOM 27032 C C . LYS A 1 37 ? -4.928 -3.603 -3.423 1.00 0.00 37 LYS A C 20
ATOM 27033 O O . LYS A 1 37 ? -6.081 -3.479 -3.015 1.00 0.00 37 LYS A O 20
ATOM 27052 N N . LEU A 1 38 ? -4.143 -2.595 -3.774 1.00 0.00 38 LEU A N 20
ATOM 27053 C CA . LEU A 1 38 ? -4.611 -1.221 -3.698 1.00 0.00 38 LEU A CA 20
ATOM 27054 C C . LEU A 1 38 ? -5.577 -0.951 -4.853 1.00 0.00 38 LEU A C 20
ATOM 27055 O O . LEU A 1 38 ? -6.468 -0.111 -4.738 1.00 0.00 38 LEU A O 20
ATOM 27071 N N . GLU A 1 39 ? -5.367 -1.679 -5.940 1.00 0.00 39 GLU A N 20
ATOM 27072 C CA . GLU A 1 39 ? -6.208 -1.529 -7.115 1.00 0.00 39 GLU A CA 20
ATOM 27073 C C . GLU A 1 39 ? -7.686 -1.570 -6.719 1.00 0.00 39 GLU A C 20
ATOM 27074 O O . GLU A 1 39 ? -8.532 -0.998 -7.405 1.00 0.00 39 GLU A O 20
ATOM 27086 N N . LEU A 1 40 ? -7.951 -2.252 -5.615 1.00 0.00 40 LEU A N 20
ATOM 27087 C CA . LEU A 1 40 ? -9.311 -2.376 -5.120 1.00 0.00 40 LEU A CA 20
ATOM 27088 C C . LEU A 1 40 ? -9.579 -1.269 -4.098 1.00 0.00 40 LEU A C 20
ATOM 27089 O O . LEU A 1 40 ? -10.725 -0.869 -3.897 1.00 0.00 40 LEU A O 20
ATOM 27105 N N . VAL A 1 41 ? -8.504 -0.807 -3.478 1.00 0.00 41 VAL A N 20
ATOM 27106 C CA . VAL A 1 41 ? -8.609 0.246 -2.481 1.00 0.00 41 VAL A CA 20
ATOM 27107 C C . VAL A 1 41 ? -8.908 1.574 -3.179 1.00 0.00 41 VAL A C 20
ATOM 27108 O O . VAL A 1 41 ? -9.805 2.308 -2.766 1.00 0.00 41 VAL A O 20
ATOM 27121 N N . VAL A 1 42 ? -8.140 1.844 -4.224 1.00 0.00 42 VAL A N 20
ATOM 27122 C CA . VAL A 1 42 ? -8.312 3.071 -4.982 1.00 0.00 42 VAL A CA 20
ATOM 27123 C C . VAL A 1 42 ? -9.259 2.812 -6.155 1.00 0.00 42 VAL A C 20
ATOM 27124 O O . VAL A 1 42 ? -10.008 3.700 -6.561 1.00 0.00 42 VAL A O 20
ATOM 27137 N N . GLY A 1 43 ? -9.196 1.592 -6.668 1.00 0.00 43 GLY A N 20
ATOM 27138 C CA . GLY A 1 43 ? -10.039 1.205 -7.786 1.00 0.00 43 GLY A CA 20
ATOM 27139 C C . GLY A 1 43 ? -9.311 1.407 -9.117 1.00 0.00 43 GLY A C 20
ATOM 27140 O O . GLY A 1 43 ? -9.814 1.016 -10.169 1.00 0.00 43 GLY A O 20
ATOM 27144 N N . SER A 1 44 ? -8.138 2.017 -9.027 1.00 0.00 44 SER A N 20
ATOM 27145 C CA . SER A 1 44 ? -7.336 2.275 -10.211 1.00 0.00 44 SER A CA 20
ATOM 27146 C C . SER A 1 44 ? -6.307 1.159 -10.399 1.00 0.00 44 SER A C 20
ATOM 27147 O O . SER A 1 44 ? -6.030 0.402 -9.470 1.00 0.00 44 SER A O 20
ATOM 27155 N N . PRO A 1 45 ? -5.754 1.090 -11.640 1.00 0.00 45 PRO A N 20
ATOM 27156 C CA . PRO A 1 45 ? -4.761 0.079 -11.962 1.00 0.00 45 PRO A CA 20
ATOM 27157 C C . PRO A 1 45 ? -3.407 0.423 -11.339 1.00 0.00 45 PRO A C 20
ATOM 27158 O O . PRO A 1 45 ? -2.973 1.573 -11.384 1.00 0.00 45 PRO A O 20
ATOM 27169 N N . ALA A 1 46 ? -2.776 -0.596 -10.773 1.00 0.00 46 ALA A N 20
ATOM 27170 C CA . ALA A 1 46 ? -1.480 -0.416 -10.142 1.00 0.00 46 ALA A CA 20
ATOM 27171 C C . ALA A 1 46 ? -0.445 -0.050 -11.208 1.00 0.00 46 ALA A C 20
ATOM 27172 O O . ALA A 1 46 ? 0.671 0.352 -10.883 1.00 0.00 46 ALA A O 20
ATOM 27179 N N . SER A 1 47 ? -0.852 -0.203 -12.460 1.00 0.00 47 SER A N 20
ATOM 27180 C CA . SER A 1 47 ? 0.026 0.107 -13.575 1.00 0.00 47 SER A CA 20
ATOM 27181 C C . SER A 1 47 ? -0.102 1.586 -13.947 1.00 0.00 47 SER A C 20
ATOM 27182 O O . SER A 1 47 ? 0.606 2.071 -14.828 1.00 0.00 47 SER A O 20
ATOM 27190 N N . CYS A 1 48 ? -1.008 2.261 -13.255 1.00 0.00 48 CYS A N 20
ATOM 27191 C CA . CYS A 1 48 ? -1.237 3.674 -13.501 1.00 0.00 48 CYS A CA 20
ATOM 27192 C C . CYS A 1 48 ? -1.388 4.379 -12.151 1.00 0.00 48 CYS A C 20
ATOM 27193 O O . CYS A 1 48 ? -2.082 5.389 -12.049 1.00 0.00 48 CYS A O 20
ATOM 27201 N N . MET A 1 49 ? -0.728 3.817 -11.149 1.00 0.00 49 MET A N 20
ATOM 27202 C CA . MET A 1 49 ? -0.781 4.378 -9.810 1.00 0.00 49 MET A CA 20
ATOM 27203 C C . MET A 1 49 ? 0.556 4.198 -9.087 1.00 0.00 49 MET A C 20
ATOM 27204 O O . MET A 1 49 ? 1.114 3.102 -9.071 1.00 0.00 49 MET A O 20
ATOM 27218 N N . GLU A 1 50 ? 1.030 5.291 -8.508 1.00 0.00 50 GLU A N 20
ATOM 27219 C CA . GLU A 1 50 ? 2.291 5.267 -7.785 1.00 0.00 50 GLU A CA 20
ATOM 27220 C C . GLU A 1 50 ? 2.038 5.159 -6.280 1.00 0.00 50 GLU A C 20
ATOM 27221 O O . GLU A 1 50 ? 0.907 5.323 -5.823 1.00 0.00 50 GLU A O 20
ATOM 27233 N N . LEU A 1 51 ? 3.109 4.884 -5.550 1.00 0.00 51 LEU A N 20
ATOM 27234 C CA . LEU A 1 51 ? 3.017 4.753 -4.106 1.00 0.00 51 LEU A CA 20
ATOM 27235 C C . LEU A 1 51 ? 4.002 5.720 -3.446 1.00 0.00 51 LEU A C 20
ATOM 27236 O O . LEU A 1 51 ? 4.993 6.116 -4.058 1.00 0.00 51 LEU A O 20
ATOM 27252 N N . GLU A 1 52 ? 3.694 6.073 -2.207 1.00 0.00 52 GLU A N 20
ATOM 27253 C CA . GLU A 1 52 ? 4.540 6.987 -1.458 1.00 0.00 52 GLU A CA 20
ATOM 27254 C C . GLU A 1 52 ? 4.650 6.534 -0.001 1.00 0.00 52 GLU A C 20
ATOM 27255 O O . GLU A 1 52 ? 3.671 6.077 0.587 1.00 0.00 52 GLU A O 20
ATOM 27267 N N . LEU A 1 53 ? 5.851 6.676 0.541 1.00 0.00 53 LEU A N 20
ATOM 27268 C CA . LEU A 1 53 ? 6.102 6.287 1.918 1.00 0.00 53 LEU A CA 20
ATOM 27269 C C . LEU A 1 53 ? 6.383 7.537 2.753 1.00 0.00 53 LEU A C 20
ATOM 27270 O O . LEU A 1 53 ? 7.437 8.157 2.616 1.00 0.00 53 LEU A O 20
ATOM 27286 N N . TYR A 1 54 ? 5.422 7.872 3.601 1.00 0.00 54 TYR A N 20
ATOM 27287 C CA . TYR A 1 54 ? 5.552 9.037 4.459 1.00 0.00 54 TYR A CA 20
ATOM 27288 C C . TYR A 1 54 ? 5.883 8.627 5.895 1.00 0.00 54 TYR A C 20
ATOM 27289 O O . TYR A 1 54 ? 5.389 7.612 6.384 1.00 0.00 54 TYR A O 20
ATOM 27307 N N . GLY A 1 55 ? 6.717 9.437 6.531 1.00 0.00 55 GLY A N 20
ATOM 27308 C CA . GLY A 1 55 ? 7.119 9.171 7.902 1.00 0.00 55 GLY A CA 20
ATOM 27309 C C . GLY A 1 55 ? 5.941 9.341 8.863 1.00 0.00 55 GLY A C 20
ATOM 27310 O O . GLY A 1 55 ? 4.903 8.701 8.697 1.00 0.00 55 GLY A O 20
ATOM 27314 N N . ALA A 1 56 ? 6.140 10.207 9.845 1.00 0.00 56 ALA A N 20
ATOM 27315 C CA . ALA A 1 56 ? 5.106 10.469 10.832 1.00 0.00 56 ALA A CA 20
ATOM 27316 C C . ALA A 1 56 ? 4.389 11.773 10.478 1.00 0.00 56 ALA A C 20
ATOM 27317 O O . ALA A 1 56 ? 3.231 11.756 10.062 1.00 0.00 56 ALA A O 20
ATOM 27324 N N . ASP A 1 57 ? 5.105 12.873 10.657 1.00 0.00 57 ASP A N 20
ATOM 27325 C CA . ASP A 1 57 ? 4.551 14.184 10.362 1.00 0.00 57 ASP A CA 20
ATOM 27326 C C . ASP A 1 57 ? 4.505 14.383 8.846 1.00 0.00 57 ASP A C 20
ATOM 27327 O O . ASP A 1 57 ? 5.091 15.330 8.323 1.00 0.00 57 ASP A O 20
ATOM 27336 N N . ASP A 1 58 ? 3.802 13.476 8.183 1.00 0.00 58 ASP A N 20
ATOM 27337 C CA . ASP A 1 58 ? 3.672 13.541 6.737 1.00 0.00 58 ASP A CA 20
ATOM 27338 C C . ASP A 1 58 ? 5.013 13.954 6.126 1.00 0.00 58 ASP A C 20
ATOM 27339 O O . ASP A 1 58 ? 5.125 15.027 5.535 1.00 0.00 58 ASP A O 20
ATOM 27348 N N . LYS A 1 59 ? 5.996 13.081 6.291 1.00 0.00 59 LYS A N 20
ATOM 27349 C CA . LYS A 1 59 ? 7.324 13.341 5.763 1.00 0.00 59 LYS A CA 20
ATOM 27350 C C . LYS A 1 59 ? 7.672 12.276 4.722 1.00 0.00 59 LYS A C 20
ATOM 27351 O O . LYS A 1 59 ? 7.901 11.118 5.066 1.00 0.00 59 LYS A O 20
ATOM 27370 N N . PHE A 1 60 ? 7.702 12.706 3.469 1.00 0.00 60 PHE A N 20
ATOM 27371 C CA . PHE A 1 60 ? 8.018 11.804 2.375 1.00 0.00 60 PHE A CA 20
ATOM 27372 C C . PHE A 1 60 ? 9.414 11.202 2.547 1.00 0.00 60 PHE A C 20
ATOM 27373 O O . PHE A 1 60 ? 10.369 11.917 2.848 1.00 0.00 60 PHE A O 20
ATOM 27390 N N . TYR A 1 61 ? 9.489 9.894 2.348 1.00 0.00 61 TYR A N 20
ATOM 27391 C CA . TYR A 1 61 ? 10.752 9.189 2.477 1.00 0.00 61 TYR A CA 20
ATOM 27392 C C . TYR A 1 61 ? 11.203 8.621 1.130 1.00 0.00 61 TYR A C 20
ATOM 27393 O O . TYR A 1 61 ? 12.225 9.038 0.587 1.00 0.00 61 TYR A O 20
ATOM 27411 N N . SER A 1 62 ? 10.419 7.677 0.630 1.00 0.00 62 SER A N 20
ATOM 27412 C CA . SER A 1 62 ? 10.725 7.048 -0.644 1.00 0.00 62 SER A CA 20
ATOM 27413 C C . SER A 1 62 ? 9.441 6.528 -1.293 1.00 0.00 62 SER A C 20
ATOM 27414 O O . SER A 1 62 ? 8.390 6.491 -0.654 1.00 0.00 62 SER A O 20
ATOM 27422 N N . LYS A 1 63 ? 9.567 6.141 -2.553 1.00 0.00 63 LYS A N 20
ATOM 27423 C CA . LYS A 1 63 ? 8.430 5.626 -3.296 1.00 0.00 63 LYS A CA 20
ATOM 27424 C C . LYS A 1 63 ? 8.554 4.106 -3.422 1.00 0.00 63 LYS A C 20
ATOM 27425 O O . LYS A 1 63 ? 9.655 3.581 -3.582 1.00 0.00 63 LYS A O 20
ATOM 27444 N N . LEU A 1 64 ? 7.410 3.442 -3.344 1.00 0.00 64 LEU A N 20
ATOM 27445 C CA . LEU A 1 64 ? 7.378 1.993 -3.448 1.00 0.00 64 LEU A CA 20
ATOM 27446 C C . LEU A 1 64 ? 7.301 1.593 -4.923 1.00 0.00 64 LEU A C 20
ATOM 27447 O O . LEU A 1 64 ? 6.253 1.157 -5.398 1.00 0.00 64 LEU A O 20
ATOM 27463 N N . ASP A 1 65 ? 8.425 1.754 -5.606 1.00 0.00 65 ASP A N 20
ATOM 27464 C CA . ASP A 1 65 ? 8.498 1.415 -7.017 1.00 0.00 65 ASP A CA 20
ATOM 27465 C C . ASP A 1 65 ? 9.033 -0.010 -7.167 1.00 0.00 65 ASP A C 20
ATOM 27466 O O . ASP A 1 65 ? 8.430 -0.834 -7.852 1.00 0.00 65 ASP A O 20
ATOM 27475 N N . GLN A 1 66 ? 10.161 -0.257 -6.516 1.00 0.00 66 GLN A N 20
ATOM 27476 C CA . GLN A 1 66 ? 10.784 -1.568 -6.568 1.00 0.00 66 GLN A CA 20
ATOM 27477 C C . GLN A 1 66 ? 9.722 -2.665 -6.467 1.00 0.00 66 GLN A C 20
ATOM 27478 O O . GLN A 1 66 ? 9.187 -2.918 -5.388 1.00 0.00 66 GLN A O 20
ATOM 27492 N N . GLU A 1 67 ? 9.449 -3.287 -7.604 1.00 0.00 67 GLU A N 20
ATOM 27493 C CA . GLU A 1 67 ? 8.460 -4.351 -7.657 1.00 0.00 67 GLU A CA 20
ATOM 27494 C C . GLU A 1 67 ? 9.034 -5.638 -7.062 1.00 0.00 67 GLU A C 20
ATOM 27495 O O . GLU A 1 67 ? 8.286 -6.520 -6.642 1.00 0.00 67 GLU A O 20
ATOM 27507 N N . ASP A 1 68 ? 10.357 -5.706 -7.044 1.00 0.00 68 ASP A N 20
ATOM 27508 C CA . ASP A 1 68 ? 11.040 -6.871 -6.507 1.00 0.00 68 ASP A CA 20
ATOM 27509 C C . ASP A 1 68 ? 11.296 -6.663 -5.013 1.00 0.00 68 ASP A C 20
ATOM 27510 O O . ASP A 1 68 ? 11.975 -7.469 -4.378 1.00 0.00 68 ASP A O 20
ATOM 27519 N N . ALA A 1 69 ? 10.739 -5.578 -4.495 1.00 0.00 69 ALA A N 20
ATOM 27520 C CA . ALA A 1 69 ? 10.898 -5.255 -3.087 1.00 0.00 69 ALA A CA 20
ATOM 27521 C C . ALA A 1 69 ? 9.698 -5.792 -2.306 1.00 0.00 69 ALA A C 20
ATOM 27522 O O . ALA A 1 69 ? 8.672 -6.131 -2.893 1.00 0.00 69 ALA A O 20
ATOM 27529 N N . LEU A 1 70 ? 9.866 -5.853 -0.993 1.00 0.00 70 LEU A N 20
ATOM 27530 C CA . LEU A 1 70 ? 8.809 -6.343 -0.125 1.00 0.00 70 LEU A CA 20
ATOM 27531 C C . LEU A 1 70 ? 8.512 -5.296 0.951 1.00 0.00 70 LEU A C 20
ATOM 27532 O O . LEU A 1 70 ? 9.406 -4.563 1.372 1.00 0.00 70 LEU A O 20
ATOM 27548 N N . LEU A 1 71 ? 7.254 -5.260 1.366 1.00 0.00 71 LEU A N 20
ATOM 27549 C CA . LEU A 1 71 ? 6.829 -4.316 2.385 1.00 0.00 71 LEU A CA 20
ATOM 27550 C C . LEU A 1 71 ? 7.544 -4.634 3.699 1.00 0.00 71 LEU A C 20
ATOM 27551 O O . LEU A 1 71 ? 7.156 -5.558 4.413 1.00 0.00 71 LEU A O 20
ATOM 27567 N N . GLY A 1 72 ? 8.576 -3.852 3.979 1.00 0.00 72 GLY A N 20
ATOM 27568 C CA . GLY A 1 72 ? 9.349 -4.038 5.195 1.00 0.00 72 GLY A CA 20
ATOM 27569 C C . GLY A 1 72 ? 10.787 -3.549 5.012 1.00 0.00 72 GLY A C 20
ATOM 27570 O O . GLY A 1 72 ? 11.326 -2.858 5.874 1.00 0.00 72 GLY A O 20
ATOM 27574 N N . SER A 1 73 ? 11.367 -3.928 3.882 1.00 0.00 73 SER A N 20
ATOM 27575 C CA . SER A 1 73 ? 12.732 -3.536 3.574 1.00 0.00 73 SER A CA 20
ATOM 27576 C C . SER A 1 73 ? 12.850 -2.011 3.566 1.00 0.00 73 SER A C 20
ATOM 27577 O O . SER A 1 73 ? 13.943 -1.468 3.723 1.00 0.00 73 SER A O 20
ATOM 27585 N N . TYR A 1 74 ? 11.709 -1.362 3.381 1.00 0.00 74 TYR A N 20
ATOM 27586 C CA . TYR A 1 74 ? 11.671 0.090 3.350 1.00 0.00 74 TYR A CA 20
ATOM 27587 C C . TYR A 1 74 ? 11.426 0.662 4.748 1.00 0.00 74 TYR A C 20
ATOM 27588 O O . TYR A 1 74 ? 11.047 -0.067 5.664 1.00 0.00 74 TYR A O 20
ATOM 27606 N N . PRO A 1 75 ? 11.659 1.996 4.872 1.00 0.00 75 PRO A N 20
ATOM 27607 C CA . PRO A 1 75 ? 11.468 2.674 6.143 1.00 0.00 75 PRO A CA 20
ATOM 27608 C C . PRO A 1 75 ? 9.981 2.871 6.441 1.00 0.00 75 PRO A C 20
ATOM 27609 O O . PRO A 1 75 ? 9.533 3.993 6.671 1.00 0.00 75 PRO A O 20
ATOM 27620 N N . VAL A 1 76 ? 9.255 1.762 6.428 1.00 0.00 76 VAL A N 20
ATOM 27621 C CA . VAL A 1 76 ? 7.827 1.798 6.694 1.00 0.00 76 VAL A CA 20
ATOM 27622 C C . VAL A 1 76 ? 7.533 1.024 7.980 1.00 0.00 76 VAL A C 20
ATOM 27623 O O . VAL A 1 76 ? 8.395 0.310 8.490 1.00 0.00 76 VAL A O 20
ATOM 27636 N N . ASP A 1 77 ? 6.312 1.190 8.467 1.00 0.00 77 ASP A N 20
ATOM 27637 C CA . ASP A 1 77 ? 5.893 0.515 9.684 1.00 0.00 77 ASP A CA 20
ATOM 27638 C C . ASP A 1 77 ? 4.388 0.711 9.878 1.00 0.00 77 ASP A C 20
ATOM 27639 O O . ASP A 1 77 ? 3.800 1.631 9.311 1.00 0.00 77 ASP A O 20
ATOM 27648 N N . ASP A 1 78 ? 3.808 -0.168 10.681 1.00 0.00 78 ASP A N 20
ATOM 27649 C CA . ASP A 1 78 ? 2.383 -0.103 10.958 1.00 0.00 78 ASP A CA 20
ATOM 27650 C C . ASP A 1 78 ? 2.041 1.274 11.529 1.00 0.00 78 ASP A C 20
ATOM 27651 O O . ASP A 1 78 ? 2.288 1.542 12.704 1.00 0.00 78 ASP A O 20
ATOM 27660 N N . GLY A 1 79 ? 1.477 2.112 10.672 1.00 0.00 79 GLY A N 20
ATOM 27661 C CA . GLY A 1 79 ? 1.098 3.455 11.076 1.00 0.00 79 GLY A CA 20
ATOM 27662 C C . GLY A 1 79 ? 1.520 4.484 10.026 1.00 0.00 79 GLY A C 20
ATOM 27663 O O . GLY A 1 79 ? 1.083 5.633 10.066 1.00 0.00 79 GLY A O 20
ATOM 27667 N N . CYS A 1 80 ? 2.366 4.034 9.110 1.00 0.00 80 CYS A N 20
ATOM 27668 C CA . CYS A 1 80 ? 2.853 4.902 8.051 1.00 0.00 80 CYS A CA 20
ATOM 27669 C C . CYS A 1 80 ? 1.648 5.418 7.262 1.00 0.00 80 CYS A C 20
ATOM 27670 O O . CYS A 1 80 ? 0.511 5.316 7.720 1.00 0.00 80 CYS A O 20
ATOM 27678 N N . ARG A 1 81 ? 1.938 5.961 6.088 1.00 0.00 81 ARG A N 20
ATOM 27679 C CA . ARG A 1 81 ? 0.893 6.493 5.231 1.00 0.00 81 ARG A CA 20
ATOM 27680 C C . ARG A 1 81 ? 1.260 6.294 3.759 1.00 0.00 81 ARG A C 20
ATOM 27681 O O . ARG A 1 81 ? 2.189 6.925 3.257 1.00 0.00 81 ARG A O 20
ATOM 27702 N N . ILE A 1 82 ? 0.513 5.414 3.110 1.00 0.00 82 ILE A N 20
ATOM 27703 C CA . ILE A 1 82 ? 0.749 5.124 1.706 1.00 0.00 82 ILE A CA 20
ATOM 27704 C C . ILE A 1 82 ? -0.207 5.957 0.850 1.00 0.00 82 ILE A C 20
ATOM 27705 O O . ILE A 1 82 ? -1.419 5.750 0.886 1.00 0.00 82 ILE A O 20
ATOM 27721 N N . HIS A 1 83 ? 0.374 6.881 0.099 1.00 0.00 83 HIS A N 20
ATOM 27722 C CA . HIS A 1 83 ? -0.411 7.746 -0.765 1.00 0.00 83 HIS A CA 20
ATOM 27723 C C . HIS A 1 83 ? -0.379 7.208 -2.197 1.00 0.00 83 HIS A C 20
ATOM 27724 O O . HIS A 1 83 ? 0.694 7.016 -2.768 1.00 0.00 83 HIS A O 20
ATOM 27738 N N . VAL A 1 84 ? -1.567 6.979 -2.736 1.00 0.00 84 VAL A N 20
ATOM 27739 C CA . VAL A 1 84 ? -1.688 6.467 -4.090 1.00 0.00 84 VAL A CA 20
ATOM 27740 C C . VAL A 1 84 ? -1.815 7.639 -5.065 1.00 0.00 84 VAL A C 20
ATOM 27741 O O . VAL A 1 84 ? -2.783 8.396 -5.010 1.00 0.00 84 VAL A O 20
ATOM 27754 N N . ILE A 1 85 ? -0.822 7.753 -5.935 1.00 0.00 85 ILE A N 20
ATOM 27755 C CA . ILE A 1 85 ? -0.810 8.821 -6.921 1.00 0.00 85 ILE A CA 20
ATOM 27756 C C . ILE A 1 85 ? -1.526 8.348 -8.188 1.00 0.00 85 ILE A C 20
ATOM 27757 O O . ILE A 1 85 ? -0.963 7.590 -8.976 1.00 0.00 85 ILE A O 20
ATOM 27773 N N . ASP A 1 86 ? -2.756 8.815 -8.343 1.00 0.00 86 ASP A N 20
ATOM 27774 C CA . ASP A 1 86 ? -3.554 8.449 -9.501 1.00 0.00 86 ASP A CA 20
ATOM 27775 C C . ASP A 1 86 ? -2.787 8.801 -10.776 1.00 0.00 86 ASP A C 20
ATOM 27776 O O . ASP A 1 86 ? -2.735 9.965 -11.172 1.00 0.00 86 ASP A O 20
ATOM 27785 N N . HIS A 1 87 ? -2.210 7.775 -11.385 1.00 0.00 87 HIS A N 20
ATOM 27786 C CA . HIS A 1 87 ? -1.448 7.962 -12.607 1.00 0.00 87 HIS A CA 20
ATOM 27787 C C . HIS A 1 87 ? -2.298 7.549 -13.810 1.00 0.00 87 HIS A C 20
ATOM 27788 O O . HIS A 1 87 ? -1.764 7.180 -14.855 1.00 0.00 87 HIS A O 20
ATOM 27802 N N . SER A 1 88 ? -3.608 7.625 -13.623 1.00 0.00 88 SER A N 20
ATOM 27803 C CA . SER A 1 88 ? -4.537 7.264 -14.679 1.00 0.00 88 SER A CA 20
ATOM 27804 C C . SER A 1 88 ? -5.283 8.507 -15.168 1.00 0.00 88 SER A C 20
ATOM 27805 O O . SER A 1 88 ? -6.504 8.593 -15.041 1.00 0.00 88 SER A O 20
ATOM 27813 N N . GLY A 1 89 ? -4.519 9.440 -15.716 1.00 0.00 89 GLY A N 20
ATOM 27814 C CA . GLY A 1 89 ? -5.092 10.674 -16.224 1.00 0.00 89 GLY A CA 20
ATOM 27815 C C . GLY A 1 89 ? -6.015 10.401 -17.413 1.00 0.00 89 GLY A C 20
ATOM 27816 O O . GLY A 1 89 ? -7.012 9.693 -17.280 1.00 0.00 89 GLY A O 20
ATOM 27820 N N . SER A 1 90 ? -5.650 10.978 -18.549 1.00 0.00 90 SER A N 20
ATOM 27821 C CA . SER A 1 90 ? -6.434 10.806 -19.761 1.00 0.00 90 SER A CA 20
ATOM 27822 C C . SER A 1 90 ? -5.805 9.723 -20.641 1.00 0.00 90 SER A C 20
ATOM 27823 O O . SER A 1 90 ? -4.761 9.170 -20.299 1.00 0.00 90 SER A O 20
ATOM 27831 N N . GLY A 1 91 ? -6.468 9.453 -21.756 1.00 0.00 91 GLY A N 20
ATOM 27832 C CA . GLY A 1 91 ? -5.988 8.446 -22.687 1.00 0.00 91 GLY A CA 20
ATOM 27833 C C . GLY A 1 91 ? -7.152 7.667 -23.301 1.00 0.00 91 GLY A C 20
ATOM 27834 O O . GLY A 1 91 ? -8.281 7.749 -22.819 1.00 0.00 91 GLY A O 20
ATOM 27838 N N . PRO A 1 92 ? -6.830 6.909 -24.383 1.00 0.00 92 PRO A N 20
ATOM 27839 C CA . PRO A 1 92 ? -7.836 6.115 -25.068 1.00 0.00 92 PRO A CA 20
ATOM 27840 C C . PRO A 1 92 ? -8.195 4.868 -24.257 1.00 0.00 92 PRO A C 20
ATOM 27841 O O . PRO A 1 92 ? -9.365 4.633 -23.959 1.00 0.00 92 PRO A O 20
ATOM 27852 N N . SER A 1 93 ? -7.167 4.101 -23.925 1.00 0.00 93 SER A N 20
ATOM 27853 C CA . SER A 1 93 ? -7.360 2.884 -23.155 1.00 0.00 93 SER A CA 20
ATOM 27854 C C . SER A 1 93 ? -8.484 2.048 -23.771 1.00 0.00 93 SER A C 20
ATOM 27855 O O . SER A 1 93 ? -9.659 2.282 -23.495 1.00 0.00 93 SER A O 20
ATOM 27863 N N . SER A 1 94 ? -8.083 1.090 -24.594 1.00 0.00 94 SER A N 20
ATOM 27864 C CA . SER A 1 94 ? -9.042 0.218 -25.251 1.00 0.00 94 SER A CA 20
ATOM 27865 C C . SER A 1 94 ? -8.307 -0.848 -26.066 1.00 0.00 94 SER A C 20
ATOM 27866 O O . SER A 1 94 ? -8.473 -2.043 -25.826 1.00 0.00 94 SER A O 20
ATOM 27874 N N . GLY A 1 95 ? -7.510 -0.377 -27.014 1.00 0.00 95 GLY A N 20
ATOM 27875 C CA . GLY A 1 95 ? -6.749 -1.275 -27.866 1.00 0.00 95 GLY A CA 20
ATOM 27876 C C . GLY A 1 95 ? -5.298 -1.382 -27.392 1.00 0.00 95 GLY A C 20
ATOM 27877 O O . GLY A 1 95 ? -4.763 -2.482 -27.262 1.00 0.00 95 GLY A O 20
#

Radius of gyration: 13.21 Å; Cα contacts (8 Å, |Δi|>4): 178; chains: 1; bounding box: 30×36×30 Å

CATH classification: 3.10.20.90

Sequence (95 aa):
GSSGSSGVMVFISSSLNSFRSEKRYSRSLTIAEFKCKLELVVGSPASCMELELYGADDKFYSKLDQEDALLGSYPVDDGCRIHVIDHSGSGPSSGGSSGSSGVMVFISSSLNSFRSEKRYSRSLTIAEFKCKLELVVGSPASCMELELYGADDKFYSKLDQEDALLGSYPVDDGCRIHVIDHSGSGPSSGGSSGSSGVMVFISSSLNSFRSEKRYSRSLTIAEFKCKLELVVGSPASCMELELYGADDKFYSKLDQEDALLGSYPVDDGCRIHVIDHSGSGPSSGGSSGSSGVMVFISSSLNSFRSEKRYSRSLTIAEFKCKLELVVGSPASCMELELYGADDKFYSKLDQEDALLGSYPVDDGCRIHVIDHSGSGPSSGGSSGSSGVMVFISSSLNSFRSEKRYSRSLTIAEFKCKLELVVGSPASCMELELYGADDKFYSKLDQEDALLGSYPVDDGCRIHVIDHSGSGPSSGGSSGSSGVMVFISSSLNSFRSEKRYSRSLTIAEFKCKLELVVGSPASCMELELYGADDKFYSKLDQEDALLGSYPVDDGCRIHVIDHSGSGPSSGGSSGSSGVMVFISSSLNSFRSEKRYSRSLTIAEFKCKLELVVGSPASCMELELYGADDKFYSKLDQEDALLGSYPVDDGCRIHVIDHSGSGPSSGGSSGSSGVMVFISSSLNSFRSEKRYSRSLTIAEFKCKLELVVGSPASCMELELYGADDKFYSKLDQEDALLGSYPVDDGCRIHVIDHSGSGPSSGGSSGSSGVMVFISSSLNSFRSEKRYSRSLTIAEFKCKLELVVGSPASCMELELYGADDKFYSKLDQEDALLGSYPVDDGCRIHVIDHSGSGPSSGGSSGSSGVMVFISSSLNSFRSEKRYSRSLTIAEFKCKLELVVGSPASCMELELYGADDKFYSKLDQEDALLGSYPVDDGCRIHVIDHSGSGPSSGGSSGSSGVMVFISSSLNSFRSEKRYSRSLTIAEFKCKLELVVGSPASCMELELYGADDKFYSKLDQEDALLGSYPVDDGCRIHVIDHSGSGPSSGGSSGSSGVMVFISSSLNSFRSEKRYSRSLTIAEFKCKLELVVGSPASCMELELYGADDKFYSKLDQEDALLGSYPVDDGCRIHVIDHSGSGPSSGGSSGSSGVMVFISSSLNSFRSEKRYSRSLTIAEFKCKLELVVGSPASCMELELYGADDKFYSKLDQEDALLGSYPVDDGCRIHVIDHSGSGPSSGGSSGSSGVMVFISSSLNSFRSEKRYSRSLTIAEFKCKLELVVGSPASCMELELYGADDKFYSKLDQEDALLGSYPVDDGCRIHVIDHSGSGPSSGGSSGSSGVMVFISSSLNSFRSEKRYSRSLTIAEFKCKLELVVGSPASCMELELYGADDKFYSKLDQEDALLGSYPVDDGCRIHVIDHSGSGPSSGGSSGSSGVMVFISSSLNSFRSEKRYSRSLTIAEFKCKLELVVGSPASCMELELYGADDKFYSKLDQEDALLGSYPVDDGCRIHVIDHSGSGPSSGGSSGSSGVMVFISSSLNSFRSEKRYSRSLTIAEFKCKLELVVGSPASCMELELYGADDKFYSKLDQEDALLGSYPVDDGCRIHVIDHSGSGPSSGGSSGSSGVMVFISSSLNSFRSEKRYSRSLTIAEFKCKLELVVGSPASCMELELYGADDKFYSKLDQEDALLGSYPVDDGCRIHVIDHSGSGPSSGGSSGSSGVMVFISSSLNSFRSEKRYSRSLTIAEFKCKLELVVGSPASCMELELYGADDKFYSKLDQEDALLGSYPVDDGCRIHVIDHSGSGPSSGGSSGSSGVMVFISSSLNSFRSEKRYSRSLTIAEFKCKLELVVGSPASCMELELYGADDKFYSKLDQEDALLGSYPVDDGCRIHVIDHSGSGPSSG

Nearest PDB structures (foldseek):
  1v6e-assembly1_A  TM=8.787E-01  e=2.066E-17  Mus musculus
  1t0y-assembly1_A  TM=8.802E-01  e=3.407E-07  Caenorhabditis elegans
  4b6w-assembly1_A  TM=9.042E-01  e=2.283E-06  Trypanosoma brucei brucei TREU927
  7v8e-assembly1_C  TM=7.981E-01  e=9.435E-04  Homo sapiens
  1wgy-assembly1_A  TM=5.418E-01  e=1.321E-04  Homo sapiens

Foldseek 3Di:
DPPPCQAAWEWEEEPVDPDIDIDTDHQAQFLQRVLVVCCVVVVNHSVQKWKFWADQVRHTDDTSPRRVHGNPVDPHGRYIYIYIYRRPDDDDPDD

GO terms:
  GO:0005737 cytoplasm (C, EXP)
  GO:0005515 protein binding (F, IPI)

InterPro domains:
  IPR000626 Ubiquitin-like domain [PF14560] (10-91)
  IPR000938 CAP Gly-rich domain [PF01302] (161-229)
  IPR000938 CAP Gly-rich domain [PS00845] (183-214)
  IPR000938 CAP Gly-rich domain [PS50245] (183-225)
  IPR000938 CAP Gly-rich domain [SM01052] (161-230)
  IPR029071 Ubiquitin-like domain superfamily [SSF54236] (9-91)
  IPR036859 CAP Gly-rich domain superfamily [G3DSA:2.30.30.190] (154-239)
  IPR036859 CAP Gly-rich domain superfamily [SSF74924] (96-233)
  IPR045172 Tubulin-folding cofactor B, ubiquitin-like domain [cd01789] (11-89)

Organism: Mus musculus (NCBI:txid10090)